Protein AF-0000000087524170 (afdb_homodimer)

Radius of gyration: 38.23 Å; Cα contacts (8 Å, |Δi|>4): 2692; chains: 2; bounding box: 137×112×90 Å

Organism: NCBI:txid634155

Nearest PDB structures (foldseek):
  5a31-assembly1_O  TM=5.588E-01  e=2.933E-04  Homo sapiens
  4ui9-assembly1_O  TM=5.362E-01  e=3.059E-04  Homo sapiens
  7ep7-assembly1_A  TM=3.717E-01  e=2.288E-03  Mus musculus
  6mfv-assembly4_D  TM=3.508E-01  e=1.076E-03  Pyrococcus horikoshii OT3
  4i9e-assembly1_B  TM=5.202E-01  e=1.279E-01  Bacillus subtilis subsp. subtilis str. 168

Solvent-accessible surface area (backbone atoms only — not comparable to full-atom values): 87896 Å² total; per-residue (Å²): 103,69,63,63,76,35,24,37,34,44,84,60,32,36,40,28,51,63,77,69,43,39,24,51,77,86,38,77,48,93,65,56,67,66,48,42,44,44,46,46,53,37,59,74,40,37,90,43,75,38,40,52,66,54,50,40,35,70,60,60,35,95,55,91,68,60,71,58,57,58,49,47,40,49,49,50,48,43,62,72,52,43,79,80,61,90,74,43,52,65,40,79,41,86,98,50,30,41,26,36,71,56,72,71,46,79,48,64,82,78,73,71,80,59,84,62,79,84,71,83,82,80,80,84,77,82,79,83,88,85,78,87,86,76,82,74,89,88,78,88,81,90,81,91,86,88,90,84,87,91,81,89,88,84,80,86,86,84,71,76,92,79,67,64,83,76,64,47,57,68,34,26,69,54,42,58,52,45,56,54,29,63,74,47,54,52,72,61,90,57,83,36,72,87,67,82,82,84,54,84,47,47,62,38,78,52,66,30,34,35,46,35,68,27,47,53,59,91,48,87,90,34,58,43,45,21,46,14,48,24,51,48,35,43,49,45,29,36,62,21,66,44,49,53,40,52,61,69,54,38,50,34,47,62,44,23,54,62,58,90,74,62,39,58,41,49,52,22,46,61,37,16,23,27,37,28,47,35,38,43,46,79,55,96,81,27,24,38,23,39,40,32,37,29,61,62,94,40,67,80,42,80,36,69,25,68,28,77,41,62,62,59,7,39,50,50,17,27,38,50,41,27,45,75,71,76,33,56,54,52,80,78,72,87,66,51,70,66,57,50,46,50,53,26,40,36,50,20,22,53,77,67,64,34,50,68,58,27,49,50,54,53,66,67,41,54,75,77,57,43,65,35,67,70,50,42,48,48,53,20,48,45,28,44,73,67,66,37,48,71,60,15,44,53,40,36,54,54,49,55,70,70,50,49,76,76,86,33,39,67,61,42,51,52,44,51,54,51,41,29,52,46,31,45,59,72,70,34,61,67,62,21,50,52,52,41,54,54,47,58,72,70,49,45,67,86,81,34,26,62,62,43,14,50,40,25,36,50,51,10,39,53,27,31,44,67,48,38,54,69,59,13,50,52,26,38,28,51,13,48,51,32,31,69,49,62,46,37,52,61,60,42,17,51,49,28,35,42,50,10,28,50,25,38,52,67,66,35,58,71,60,12,52,56,26,32,52,51,13,38,43,40,18,55,74,32,53,34,60,38,57,32,37,39,38,43,25,41,48,25,22,47,26,28,27,55,39,31,42,64,60,16,51,56,37,45,55,68,58,48,77,83,72,49,44,19,69,50,26,44,50,45,31,47,51,38,43,27,51,47,29,48,66,50,17,40,51,69,64,19,50,52,40,46,51,53,47,42,67,72,18,59,91,36,80,84,26,50,68,54,36,18,50,43,37,42,52,51,33,53,48,37,60,55,70,63,55,54,36,66,61,42,30,55,37,16,50,49,16,30,60,52,26,62,81,40,38,34,34,46,57,44,29,38,49,24,48,36,50,27,30,53,18,31,45,55,63,64,40,57,67,59,20,49,53,49,28,52,52,41,38,58,54,23,69,70,44,94,42,69,65,32,37,45,44,29,36,28,41,38,28,52,50,24,55,76,70,65,35,61,66,59,30,52,50,38,52,55,53,46,54,73,65,59,50,92,54,51,48,52,37,51,55,46,52,46,48,65,42,47,57,79,66,75,80,84,43,91,59,38,64,60,50,53,39,50,52,50,53,66,38,49,83,29,32,77,56,23,34,39,37,11,49,48,48,36,54,47,27,73,73,70,34,51,72,81,33,38,63,33,35,45,50,50,24,58,70,39,25,57,74,34,72,76,36,68,89,70,55,76,78,77,80,73,67,79,79,80,83,76,80,85,75,74,89,118,103,73,66,64,72,34,24,36,35,44,84,59,32,36,40,28,52,63,78,69,44,39,25,51,78,85,39,78,48,92,65,57,68,67,47,43,44,44,47,47,52,38,59,75,39,37,89,45,76,38,40,50,67,54,50,40,36,71,58,61,35,95,54,88,68,59,71,57,56,56,50,48,40,48,50,50,47,42,62,71,52,43,77,82,61,89,73,44,51,65,41,78,42,86,98,48,28,40,27,38,72,57,72,72,46,80,46,63,79,80,71,70,81,60,84,64,80,87,74,83,87,80,82,91,80,85,89,79,84,78,77,90,81,85,87,78,85,86,73,87,64,93,74,86,89,84,89,88,91,87,86,87,82,85,78,81,82,68,82,70,85,78,66,70,76,76,64,50,55,66,33,25,68,54,40,61,50,46,56,54,29,64,73,48,54,50,72,62,88,58,82,34,72,84,70,81,82,85,51,87,47,46,63,38,79,54,66,31,34,34,47,35,67,27,49,52,60,91,47,87,89,33,58,43,44,20,46,14,48,23,51,48,35,43,50,45,29,37,61,21,67,43,50,53,41,50,60,69,53,38,50,34,48,63,43,22,53,62,57,91,75,63,40,61,41,50,52,21,48,61,37,16,23,27,37,29,48,35,38,42,47,79,56,97,81,27,22,39,21,37,39,31,39,28,62,63,94,40,69,80,42,78,35,68,25,66,27,77,42,62,62,60,6,41,51,50,17,28,39,50,43,27,45,73,71,76,33,56,54,54,79,78,72,87,66,54,70,67,57,51,46,51,52,26,41,36,51,20,22,53,76,68,64,34,51,68,58,25,48,50,54,54,66,68,42,54,74,77,56,43,65,34,67,70,49,43,48,48,52,21,46,44,28,44,74,66,65,37,50,70,58,15,45,53,40,35,54,54,49,55,71,71,50,48,74,77,87,33,39,67,61,44,50,52,44,51,53,52,41,29,52,45,32,45,58,72,69,33,61,67,63,22,49,53,51,42,54,54,48,56,70,69,48,46,69,86,79,33,27,62,62,43,15,50,41,27,37,50,51,10,40,51,27,30,44,70,47,37,53,70,60,12,50,53,27,38,29,52,14,48,50,33,33,70,50,63,46,36,53,62,60,43,19,50,47,28,35,40,50,10,27,49,24,37,54,68,65,34,57,72,60,14,51,57,27,32,52,51,14,37,42,39,19,57,74,31,53,36,61,36,57,34,37,40,39,42,26,42,48,26,22,48,25,26,27,56,38,32,43,64,60,17,50,57,36,44,54,67,57,50,77,81,74,49,43,18,71,50,24,44,50,46,31,47,52,38,40,28,53,47,28,49,67,50,17,40,51,69,64,18,51,54,39,45,50,52,48,42,69,72,17,57,90,37,81,83,26,52,68,55,35,18,50,43,36,42,50,51,34,54,50,36,54,53,70,63,54,54,36,67,61,42,29,56,37,17,51,49,17,31,59,53,26,61,80,41,39,34,33,46,56,45,30,37,49,25,48,35,51,25,30,53,18,31,45,48,62,66,40,56,67,59,20,48,52,50,28,51,52,42,39,58,54,24,68,71,44,95,42,71,63,33,38,45,42,29,36,29,41,38,28,51,50,23,54,76,69,65,36,61,64,58,30,51,50,39,52,54,54,45,52,72,66,58,52,91,57,50,49,51,37,51,54,47,52,46,48,63,42,47,59,79,66,74,80,83,43,91,59,40,63,61,50,52,38,51,52,49,51,64,38,50,81,28,31,77,56,25,34,42,37,10,48,47,47,36,54,47,27,73,74,69,34,50,71,80,32,37,64,34,35,45,50,50,23,58,69,38,26,56,73,33,73,76,50,74,89,71,55,76,78,74,80,73,65,78,77,80,79,68,72,90,64,57,95,112

Sequence (1652 aa):
MLVDGRAWRSGPWLVDAAARALYRNGEEVPVPPKALSCLIYLVAHHHRALGRDELINAVWGHAHLSDGVLAQTIFQLRGLLAGGVSDGPIRSIRGFGYRWITPVEVCSEAERVLSPPPSGTTAEGPATGPSAAVAEPANARHTGAVADAPAGVPQAPARRLAGATFALGAAALFVLMALASWLLQDQPAHRVIPGTAASDAVVTDGRALLVLPVVAPDGADTTWMRLGLMDLVAARLRAAGATTVPVETALLLDRSGSGEGDRYARWSAATGARVVVTRISHANGVWVVHVEALQGDDADVRVMAESADAVAAAREAADRLALALDHVPAPVPGESTQVLALLQQVDAALLERDLERATRLIAAAAPEVREHPRLRMADAMVAFHGMKLDHARSRFESLVETLDPELDRRLSAQALTTLASVNALLGRPEETRRLLEGLATRLDAAVDTDLLGIVQMNLGLLAQERGDLAEADLHLARARQLLEGVGDLQRQSVLASNLGVHALRSERLAEAGSELDRALAGFEALADRSGRLHVLASKLELELARLDVSAATASAARLQPDGSESLLARTYARTAQAMALLEQGRLREAAAAIDTLHAASAGQPGLTAYEAVEALLRLRWLVATGASAGQRAVQAERARQLLAPHRNLRAFQAEAWHLLVKATLESGDAAVAKDVSGAFLDWAEAVELRGVRLRALMANVAVARQAGDHDAVARDIALAWTLLDDAASPWHWLVVAEGMLPLPASRPDHESQLLRLAQRLAPSASHHFGAACARVRLLDELGPDSARPAAVARARALAGERALPADLVPASRLGPARSGEMASADMLVDGRAWRSGPWLVDAAARALYRNGEEVPVPPKALSCLIYLVAHHHRALGRDELINAVWGHAHLSDGVLAQTIFQLRGLLAGGVSDGPIRSIRGFGYRWITPVEVCSEAERVLSPPPSGTTAEGPATGPSAAVAEPANARHTGAVADAPAGVPQAPARRLAGATFALGAAALFVLMALASWLLQDQPAHRVIPGTAASDAVVTDGRALLVLPVVAPDGADTTWMRLGLMDLVAARLRAAGATTVPVETALLLDRSGSGEGDRYARWSAATGARVVVTRISHANGVWVVHVEALQGDDADVRVMAESADAVAAAREAADRLALALDHVPAPVPGESTQVLALLQQVDAALLERDLERATRLIAAAAPEVREHPRLRMADAMVAFHGMKLDHARSRFESLVETLDPELDRRLSAQALTTLASVNALLGRPEETRRLLEGLATRLDAAVDTDLLGIVQMNLGLLAQERGDLAEADLHLARARQLLEGVGDLQRQSVLASNLGVHALRSERLAEAGSELDRALAGFEALADRSGRLHVLASKLELELARLDVSAATASAARLQPDGSESLLARTYARTAQAMALLEQGRLREAAAAIDTLHAASAGQPGLTAYEAVEALLRLRWLVATGASAGQRAVQAERARQLLAPHRNLRAFQAEAWHLLVKATLESGDAAVAKDVSGAFLDWAEAVELRGVRLRALMANVAVARQAGDHDAVARDIALAWTLLDDAASPWHWLVVAEGMLPLPASRPDHESQLLRLAQRLAPSASHHFGAACARVRLLDELGPDSARPAAVARARALAGERALPADLVPASRLGPARSGEMASAD

pLDDT: mean 76.8, std 23.34, range [13.77, 98.06]

InterPro domains:
  IPR001867 OmpR/PhoB-type DNA-binding domain [PF00486] (26-99)
  IPR001867 OmpR/PhoB-type DNA-binding domain [PS51755] (5-102)
  IPR001867 OmpR/PhoB-type DNA-binding domain [SM00862] (26-100)
  IPR001867 OmpR/PhoB-type DNA-binding domain [cd00383] (13-100)
  IPR011990 Tetratricopeptide-like helical domain superfamily [G3DSA:1.25.40.10] (356-544)
  IPR011990 Tetratricopeptide-like helical domain superfamily [SSF48452] (411-590)
  IPR016032 Signal transduction response regulator, C-terminal effector [SSF46894] (4-102)
  IPR036388 Winged helix-like DNA-binding domain superfamily [G3DSA:1.10.10.10] (5-109)

Structure (mmCIF, N/CA/C/O backbone):
data_AF-0000000087524170-model_v1
#
loop_
_entity.id
_entity.type
_entity.pdbx_description
1 polymer 'DNA-binding winged helix-turn-helix (WHTH) protein'
#
loop_
_atom_site.group_PDB
_atom_site.id
_atom_site.type_symbol
_atom_site.label_atom_id
_atom_site.label_alt_id
_atom_site.label_comp_id
_atom_site.label_asym_id
_atom_site.label_entity_id
_atom_site.label_seq_id
_atom_site.pdbx_PDB_ins_code
_atom_site.Cartn_x
_atom_site.Cartn_y
_atom_site.Cartn_z
_atom_site.occupancy
_atom_site.B_iso_or_equiv
_atom_site.auth_seq_id
_atom_site.auth_comp_id
_atom_site.auth_asym_id
_atom_site.auth_atom_id
_atom_site.pdbx_PDB_model_num
ATOM 1 N N . MET A 1 1 ? 16.891 15.336 -10.094 1 27.58 1 MET A N 1
ATOM 2 C CA . MET A 1 1 ? 18.234 15.312 -10.633 1 27.58 1 MET A CA 1
ATOM 3 C C . MET A 1 1 ? 18.969 16.625 -10.336 1 27.58 1 MET A C 1
ATOM 5 O O . MET A 1 1 ? 18.562 17.672 -10.82 1 27.58 1 MET A O 1
ATOM 9 N N . LEU A 1 2 ? 19.375 16.656 -9.242 1 30.44 2 LEU A N 1
ATOM 10 C CA . LEU A 1 2 ? 20 17.891 -8.797 1 30.44 2 LEU A CA 1
ATOM 11 C C . LEU A 1 2 ? 21.172 18.266 -9.703 1 30.44 2 LEU A C 1
ATOM 13 O O . LEU A 1 2 ? 22.25 17.672 -9.609 1 30.44 2 LEU A O 1
ATOM 17 N N . VAL A 1 3 ? 20.984 18.484 -10.906 1 38.81 3 VAL A N 1
ATOM 18 C CA . VAL A 1 3 ? 22.109 19.109 -11.625 1 38.81 3 VAL A CA 1
ATOM 19 C C . VAL A 1 3 ? 22.469 20.438 -10.961 1 38.81 3 VAL A C 1
ATOM 21 O O . VAL A 1 3 ? 21.625 21.312 -10.812 1 38.81 3 VAL A O 1
ATOM 24 N N . ASP A 1 4 ? 23.281 20.375 -9.969 1 42.16 4 ASP A N 1
ATOM 25 C CA . ASP A 1 4 ? 24.016 21.5 -9.398 1 42.16 4 ASP A CA 1
ATOM 26 C C . ASP A 1 4 ? 24.5 22.453 -10.492 1 42.16 4 ASP A C 1
ATOM 28 O O . ASP A 1 4 ? 25.078 22.031 -11.484 1 42.16 4 ASP A O 1
ATOM 32 N N . GLY A 1 5 ? 24.188 23.953 -10.273 1 51.88 5 GLY A N 1
ATOM 33 C CA . GLY A 1 5 ? 24.609 25.203 -10.867 1 51.88 5 GLY A CA 1
ATOM 34 C C . GLY A 1 5 ? 25.734 25.031 -11.875 1 51.88 5 GLY A C 1
ATOM 35 O O . GLY A 1 5 ? 26.516 25.953 -12.109 1 51.88 5 GLY A O 1
ATOM 36 N N . ARG A 1 6 ? 25.875 23.922 -12.344 1 61.53 6 ARG A N 1
ATOM 37 C CA . ARG A 1 6 ? 27.016 23.688 -13.227 1 61.53 6 ARG A CA 1
ATOM 38 C C . ARG A 1 6 ? 26.656 24 -14.672 1 61.53 6 ARG A C 1
ATOM 40 O O . ARG A 1 6 ? 25.5 23.922 -15.07 1 61.53 6 ARG A O 1
ATOM 47 N N . ALA A 1 7 ? 27.484 24.469 -15.156 1 73.31 7 ALA A N 1
ATOM 48 C CA . ALA A 1 7 ? 27.484 24.625 -16.609 1 73.31 7 ALA A CA 1
ATOM 49 C C . ALA A 1 7 ? 28.516 23.719 -17.25 1 73.31 7 ALA A C 1
ATOM 51 O O . ALA A 1 7 ? 29.594 23.484 -16.688 1 73.31 7 ALA A O 1
ATOM 52 N N . TRP A 1 8 ? 28.156 23.047 -18.266 1 79.69 8 TRP A N 1
ATOM 53 C CA . TRP A 1 8 ? 29.031 22.156 -19 1 79.69 8 TRP A CA 1
ATOM 54 C C . TRP A 1 8 ? 29.344 22.703 -20.391 1 79.69 8 TRP A C 1
ATOM 56 O O . TRP A 1 8 ? 28.438 23.172 -21.094 1 79.69 8 TRP A O 1
ATOM 66 N N . ARG A 1 9 ? 30.516 22.781 -20.625 1 79.19 9 ARG A N 1
ATOM 67 C CA . ARG A 1 9 ? 30.953 23.203 -21.953 1 79.19 9 ARG A CA 1
ATOM 68 C C . ARG A 1 9 ? 31.438 22.016 -22.766 1 79.19 9 ARG A C 1
ATOM 70 O O . ARG A 1 9 ? 32.156 21.156 -22.266 1 79.19 9 ARG A O 1
ATOM 77 N N . SER A 1 10 ? 30.922 21.812 -23.906 1 79.75 10 SER A N 1
ATOM 78 C CA . SER A 1 10 ? 31.375 20.828 -24.875 1 79.75 10 SER A CA 1
ATOM 79 C C . SER A 1 10 ? 31.5 21.422 -26.266 1 79.75 10 SER A C 1
ATOM 81 O O . SER A 1 10 ? 30.5 21.594 -26.969 1 79.75 10 SER A O 1
ATOM 83 N N . GLY A 1 11 ? 32.781 21.812 -26.656 1 78.44 11 GLY A N 1
ATOM 84 C CA . GLY A 1 11 ? 33 22.516 -27.906 1 78.44 11 GLY A CA 1
ATOM 85 C C . GLY A 1 11 ? 32.375 23.906 -27.922 1 78.44 11 GLY A C 1
ATOM 86 O O . GLY A 1 11 ? 32.594 24.703 -27 1 78.44 11 GLY A O 1
ATOM 87 N N . PRO A 1 12 ? 31.625 24.125 -28.922 1 78.56 12 PRO A N 1
ATOM 88 C CA . PRO A 1 12 ? 31 25.453 -29.016 1 78.56 12 PRO A CA 1
ATOM 89 C C . PRO A 1 12 ? 29.75 25.562 -28.141 1 78.56 12 PRO A C 1
ATOM 91 O O . PRO A 1 12 ? 29.125 26.625 -28.094 1 78.56 12 PRO A O 1
ATOM 94 N N . TRP A 1 13 ? 29.5 24.438 -27.469 1 79.56 13 TRP A N 1
ATOM 95 C CA . TRP A 1 13 ? 28.234 24.406 -26.734 1 79.56 13 TRP A CA 1
ATOM 96 C C . TRP A 1 13 ? 28.453 24.594 -25.234 1 79.56 13 TRP A C 1
ATOM 98 O O . TRP A 1 13 ? 29.438 24.094 -24.688 1 79.56 13 TRP A O 1
ATOM 108 N N . LEU A 1 14 ? 27.656 25.406 -24.609 1 80.38 14 LEU A N 1
ATOM 109 C CA . LEU A 1 14 ? 27.594 25.562 -23.156 1 80.38 14 LEU A CA 1
ATOM 110 C C . LEU A 1 14 ? 26.188 25.234 -22.656 1 80.38 14 LEU A C 1
ATOM 112 O O . LEU A 1 14 ? 25.203 25.828 -23.094 1 80.38 14 LEU A O 1
ATOM 116 N N . VAL A 1 15 ? 26.141 24.234 -21.797 1 78.62 15 VAL A N 1
ATOM 117 C CA . VAL A 1 15 ? 24.875 23.844 -21.172 1 78.62 15 VAL A CA 1
ATOM 118 C C . VAL A 1 15 ? 24.844 24.344 -19.719 1 78.62 15 VAL A C 1
ATOM 120 O O . VAL A 1 15 ? 25.656 23.906 -18.891 1 78.62 15 VAL A O 1
ATOM 123 N N . ASP A 1 16 ? 24.016 25.25 -19.469 1 72.69 16 ASP A N 1
ATOM 124 C CA . ASP A 1 16 ? 23.844 25.781 -18.125 1 72.69 16 ASP A CA 1
ATOM 125 C C . ASP A 1 16 ? 22.641 25.141 -17.438 1 72.69 16 ASP A C 1
ATOM 127 O O . ASP A 1 16 ? 21.484 25.469 -17.75 1 72.69 16 ASP A O 1
ATOM 131 N N . ALA A 1 17 ? 22.984 24.328 -16.5 1 73.31 17 ALA A N 1
ATOM 132 C CA . ALA A 1 17 ? 21.922 23.562 -15.836 1 73.31 17 ALA A CA 1
ATOM 133 C C . ALA A 1 17 ? 21.125 24.453 -14.891 1 73.31 17 ALA A C 1
ATOM 135 O O . ALA A 1 17 ? 19.922 24.234 -14.695 1 73.31 17 ALA A O 1
ATOM 136 N N . ALA A 1 18 ? 21.719 25.422 -14.359 1 66.25 18 ALA A N 1
ATOM 137 C CA . ALA A 1 18 ? 21.062 26.344 -13.43 1 66.25 18 ALA A CA 1
ATOM 138 C C . ALA A 1 18 ? 20.125 27.297 -14.172 1 66.25 18 ALA A C 1
ATOM 140 O O . ALA A 1 18 ? 18.984 27.516 -13.75 1 66.25 18 ALA A O 1
ATOM 141 N N . ALA A 1 19 ? 20.609 27.828 -15.32 1 65 19 ALA A N 1
ATOM 142 C CA . ALA A 1 19 ? 19.844 28.75 -16.141 1 65 19 ALA A CA 1
ATOM 143 C C . ALA A 1 19 ? 18.922 27.984 -17.094 1 65 19 ALA A C 1
ATOM 145 O O . ALA A 1 19 ? 18.094 28.594 -17.781 1 65 19 ALA A O 1
ATOM 146 N N . ARG A 1 20 ? 19.078 26.625 -17.203 1 68.94 20 ARG A N 1
ATOM 147 C CA . ARG A 1 20 ? 18.406 25.75 -18.156 1 68.94 20 ARG A CA 1
ATOM 148 C C . ARG A 1 20 ? 18.422 26.328 -19.562 1 68.94 20 ARG A C 1
ATOM 150 O O . ARG A 1 20 ? 17.391 26.438 -20.219 1 68.94 20 ARG A O 1
ATOM 157 N N . ALA A 1 21 ? 19.578 26.609 -19.984 1 78.19 21 ALA A N 1
ATOM 158 C CA . ALA A 1 21 ? 19.797 27.219 -21.297 1 78.19 21 ALA A CA 1
ATOM 159 C C . ALA A 1 21 ? 20.969 26.547 -22.016 1 78.19 21 ALA A C 1
ATOM 161 O O . ALA A 1 21 ? 21.891 26.031 -21.375 1 78.19 21 ALA A O 1
ATOM 162 N N . LEU A 1 22 ? 20.844 26.578 -23.25 1 80.62 22 LEU A N 1
ATOM 163 C CA . LEU A 1 22 ? 21.891 26.109 -24.156 1 80.62 22 LEU A CA 1
ATOM 164 C C . LEU A 1 22 ? 22.469 27.25 -24.969 1 80.62 22 LEU A C 1
ATOM 166 O O . LEU A 1 22 ? 21.719 28.062 -25.531 1 80.62 22 LEU A O 1
ATOM 170 N N . TYR A 1 23 ? 23.734 27.359 -24.938 1 78.75 23 TYR A N 1
ATOM 171 C CA . TYR A 1 23 ? 24.422 28.406 -25.688 1 78.75 23 TYR A CA 1
ATOM 172 C C . TYR A 1 23 ? 25.344 27.797 -26.75 1 78.75 23 TYR A C 1
ATOM 174 O O . TYR A 1 23 ? 25.984 26.766 -26.5 1 78.75 23 TYR A O 1
ATOM 182 N N . ARG A 1 24 ? 25.344 28.359 -27.922 1 78.88 24 ARG A N 1
ATOM 183 C CA . ARG A 1 24 ? 26.297 28.047 -28.984 1 78.88 24 ARG A CA 1
ATOM 184 C C . ARG A 1 24 ? 27.172 29.266 -29.297 1 78.88 24 ARG A C 1
ATOM 186 O O . ARG A 1 24 ? 26.672 30.297 -29.734 1 78.88 24 ARG A O 1
ATOM 193 N N . ASN A 1 25 ? 28.406 29.203 -29.016 1 76 25 ASN A N 1
ATOM 194 C CA . ASN A 1 25 ? 29.359 30.297 -29.219 1 76 25 ASN A CA 1
ATOM 195 C C . ASN A 1 25 ? 28.906 31.578 -28.531 1 76 25 ASN A C 1
ATOM 197 O O . ASN A 1 25 ? 28.984 32.656 -29.125 1 76 25 ASN A O 1
ATOM 201 N N . GLY A 1 26 ? 28.297 31.359 -27.266 1 71.94 26 GLY A N 1
ATOM 202 C CA . GLY A 1 26 ? 27.906 32.5 -26.453 1 71.94 26 GLY A CA 1
ATOM 203 C C . GLY A 1 26 ? 26.5 32.969 -26.719 1 71.94 26 GLY A C 1
ATOM 204 O O . GLY A 1 26 ? 25.969 33.812 -25.984 1 71.94 26 GLY A O 1
ATOM 205 N N . GLU A 1 27 ? 25.906 32.5 -27.781 1 76.88 27 GLU A N 1
ATOM 206 C CA . GLU A 1 27 ? 24.531 32.844 -28.109 1 76.88 27 GLU A CA 1
ATOM 207 C C . GLU A 1 27 ? 23.562 31.766 -27.656 1 76.88 27 GLU A C 1
ATOM 209 O O . GLU A 1 27 ? 23.812 30.578 -27.844 1 76.88 27 GLU A O 1
ATOM 214 N N . GLU A 1 28 ? 22.516 32.219 -27.094 1 76.38 28 GLU A N 1
ATOM 215 C CA . GLU A 1 28 ? 21.531 31.281 -26.578 1 76.38 28 GLU A CA 1
ATOM 216 C C . GLU A 1 28 ? 20.75 30.625 -27.703 1 76.38 28 GLU A C 1
ATOM 218 O O . GLU A 1 28 ? 20.281 31.297 -28.625 1 76.38 28 GLU A O 1
ATOM 223 N N . VAL A 1 29 ? 20.609 29.328 -27.734 1 79.81 29 VAL A N 1
ATOM 224 C CA . VAL A 1 29 ? 19.875 28.547 -28.719 1 79.81 29 VAL A CA 1
ATOM 225 C C . VAL A 1 29 ? 18.594 28 -28.094 1 79.81 29 VAL A C 1
ATOM 227 O O . VAL A 1 29 ? 18.641 27.344 -27.047 1 79.81 29 VAL A O 1
ATOM 230 N N . PRO A 1 30 ? 17.562 28.359 -28.625 1 78.25 30 PRO A N 1
ATOM 231 C CA . PRO A 1 30 ? 16.312 27.859 -28.062 1 78.25 30 PRO A CA 1
ATOM 232 C C . PRO A 1 30 ? 16.156 26.344 -28.203 1 78.25 30 PRO A C 1
ATOM 234 O O . PRO A 1 30 ? 16.359 25.797 -29.297 1 78.25 30 PRO A O 1
ATOM 237 N N . VAL A 1 31 ? 15.922 25.594 -27.078 1 77.88 31 VAL A N 1
ATOM 238 C CA . VAL A 1 31 ? 15.719 24.156 -27.016 1 77.88 31 VAL A CA 1
ATOM 239 C C . VAL A 1 31 ? 14.438 23.844 -26.25 1 77.88 31 VAL A C 1
ATOM 241 O O . VAL A 1 31 ? 14.156 24.453 -25.219 1 77.88 31 VAL A O 1
ATOM 244 N N . PRO A 1 32 ? 13.734 22.953 -26.75 1 76.62 32 PRO A N 1
ATOM 245 C CA . PRO A 1 32 ? 12.555 22.547 -25.984 1 76.62 32 PRO A CA 1
ATOM 246 C C . PRO A 1 32 ? 12.898 22.016 -24.594 1 76.62 32 PRO A C 1
ATOM 248 O O . PRO A 1 32 ? 13.914 21.328 -24.422 1 76.62 32 PRO A O 1
ATOM 251 N N . PRO A 1 33 ? 12.078 22.297 -23.641 1 74.12 33 PRO A N 1
ATOM 252 C CA . PRO A 1 33 ? 12.438 22.016 -22.25 1 74.12 33 PRO A CA 1
ATOM 253 C C . PRO A 1 33 ? 12.734 20.547 -22 1 74.12 33 PRO A C 1
ATOM 255 O O . PRO A 1 33 ? 13.688 20.219 -21.281 1 74.12 33 PRO A O 1
ATOM 258 N N . LYS A 1 34 ? 12.008 19.719 -22.609 1 75.31 34 LYS A N 1
ATOM 259 C CA . LYS A 1 34 ? 12.266 18.297 -22.375 1 75.31 34 LYS A CA 1
ATOM 260 C C . LYS A 1 34 ? 13.555 17.844 -23.062 1 75.31 34 LYS A C 1
ATOM 262 O O . LYS A 1 34 ? 14.305 17.047 -22.516 1 75.31 34 LYS A O 1
ATOM 267 N N . ALA A 1 35 ? 13.75 18.406 -24.141 1 79.25 35 ALA A N 1
ATOM 268 C CA . ALA A 1 35 ? 15.008 18.141 -24.844 1 79.25 35 ALA A CA 1
ATOM 269 C C . ALA A 1 35 ? 16.188 18.719 -24.078 1 79.25 35 ALA A C 1
ATOM 271 O O . ALA A 1 35 ? 17.25 18.078 -23.984 1 79.25 35 ALA A O 1
ATOM 272 N N . LEU A 1 36 ? 15.891 19.844 -23.547 1 78.62 36 LEU A N 1
ATOM 273 C CA . LEU A 1 36 ? 16.953 20.438 -22.734 1 78.62 36 LEU A CA 1
ATOM 274 C C . LEU A 1 36 ? 17.203 19.609 -21.484 1 78.62 36 LEU A C 1
ATOM 276 O O . LEU A 1 36 ? 18.359 19.375 -21.109 1 78.62 36 LEU A O 1
ATOM 280 N N . SER A 1 37 ? 16.203 19.156 -20.938 1 78.88 37 SER A N 1
ATOM 281 C CA . SER A 1 37 ? 16.359 18.297 -19.766 1 78.88 37 SER A CA 1
ATOM 282 C C . SER A 1 37 ? 17.094 17.016 -20.125 1 78.88 37 SER A C 1
ATOM 284 O O . SER A 1 37 ? 17.938 16.531 -19.359 1 78.88 37 SER A O 1
ATOM 286 N N . CYS A 1 38 ? 16.75 16.516 -21.188 1 81.12 38 CYS A N 1
ATOM 287 C CA . CYS A 1 38 ? 17.438 15.336 -21.688 1 81.12 38 CYS A CA 1
ATOM 288 C C . CYS A 1 38 ? 18.906 15.625 -21.953 1 81.12 38 CYS A C 1
ATOM 290 O O . CYS A 1 38 ? 19.781 14.828 -21.578 1 81.12 38 CYS A O 1
ATOM 292 N N . LEU A 1 39 ? 19.094 16.734 -22.469 1 82.38 39 LEU A N 1
ATOM 293 C CA . LEU A 1 39 ? 20.453 17.172 -22.766 1 82.38 39 LEU A CA 1
ATOM 294 C C . LEU A 1 39 ? 21.25 17.344 -21.469 1 82.38 39 LEU A C 1
ATOM 296 O O . LEU A 1 39 ? 22.391 16.859 -21.359 1 82.38 39 LEU A O 1
ATOM 300 N N . ILE A 1 40 ? 20.656 18 -20.609 1 78.62 40 ILE A N 1
ATOM 301 C CA . ILE A 1 40 ? 21.312 18.25 -19.344 1 78.62 40 ILE A CA 1
ATOM 302 C C . ILE A 1 40 ? 21.625 16.922 -18.656 1 78.62 40 ILE A C 1
ATOM 304 O O . ILE A 1 40 ? 22.719 16.719 -18.125 1 78.62 40 ILE A O 1
ATOM 308 N N . TYR A 1 41 ? 20.719 16.047 -18.719 1 79.38 41 TYR A N 1
ATOM 309 C CA . TYR A 1 41 ? 20.906 14.742 -18.094 1 79.38 41 TYR A CA 1
ATOM 310 C C . TYR A 1 41 ? 22.016 13.953 -18.797 1 79.38 41 TYR A C 1
ATOM 312 O O . TYR A 1 41 ? 22.844 13.312 -18.141 1 79.38 41 TYR A O 1
ATOM 320 N N . LEU A 1 42 ? 22.078 14.023 -20.062 1 80.75 42 LEU A N 1
ATOM 321 C CA . LEU A 1 42 ? 23.094 13.359 -20.859 1 80.75 42 LEU A CA 1
ATOM 322 C C . LEU A 1 42 ? 24.484 13.938 -20.562 1 80.75 42 LEU A C 1
ATOM 324 O O . LEU A 1 42 ? 25.438 13.188 -20.375 1 80.75 42 LEU A O 1
ATOM 328 N N . VAL A 1 43 ? 24.5 15.258 -20.422 1 79.12 43 VAL A N 1
ATOM 329 C CA . VAL A 1 43 ? 25.781 15.93 -20.219 1 79.12 43 VAL A CA 1
ATOM 330 C C . VAL A 1 43 ? 26.219 15.773 -18.766 1 79.12 43 VAL A C 1
ATOM 332 O O . VAL A 1 43 ? 27.406 15.555 -18.484 1 79.12 43 VAL A O 1
ATOM 335 N N . ALA A 1 44 ? 25.281 15.844 -17.938 1 75.81 44 ALA A N 1
ATOM 336 C CA . ALA A 1 44 ? 25.578 15.688 -16.516 1 75.81 44 ALA A CA 1
ATOM 337 C C . ALA A 1 44 ? 26.109 14.281 -16.203 1 75.81 44 ALA A C 1
ATOM 339 O O . ALA A 1 44 ? 26.875 14.094 -15.266 1 75.81 44 ALA A O 1
ATOM 340 N N . HIS A 1 45 ? 25.766 13.336 -17.016 1 73.75 45 HIS A N 1
ATOM 341 C CA . HIS A 1 45 ? 26.188 11.945 -16.844 1 73.75 45 HIS A CA 1
ATOM 342 C C . HIS A 1 45 ? 27.031 11.477 -18.031 1 73.75 45 HIS A C 1
ATOM 344 O O . HIS A 1 45 ? 26.938 10.32 -18.438 1 73.75 45 HIS A O 1
ATOM 350 N N . HIS A 1 46 ? 27.797 12.367 -18.453 1 74.81 46 HIS A N 1
ATOM 351 C CA . HIS A 1 46 ? 28.562 12.133 -19.656 1 74.81 46 HIS A CA 1
ATOM 352 C C . HIS A 1 46 ? 29.594 11.031 -19.438 1 74.81 46 HIS A C 1
ATOM 354 O O . HIS A 1 46 ? 30.172 10.523 -20.406 1 74.81 46 HIS A O 1
ATOM 360 N N . HIS A 1 47 ? 29.781 10.609 -18.297 1 69.81 47 HIS A N 1
ATOM 361 C CA . HIS A 1 47 ? 30.828 9.633 -17.984 1 69.81 47 HIS A CA 1
ATOM 362 C C . HIS A 1 47 ? 30.312 8.203 -18.141 1 69.81 47 HIS A C 1
ATOM 364 O O . HIS A 1 47 ? 31.062 7.246 -18 1 69.81 47 HIS A O 1
ATOM 370 N N . ARG A 1 48 ? 29 8.078 -18.391 1 74.25 48 ARG A N 1
ATOM 371 C CA . ARG A 1 48 ? 28.469 6.73 -18.531 1 74.25 48 ARG A CA 1
ATOM 372 C C . ARG A 1 48 ? 27.328 6.699 -19.562 1 74.25 48 ARG A C 1
ATOM 374 O O . ARG A 1 48 ? 26.766 7.742 -19.891 1 74.25 48 ARG A O 1
ATOM 381 N N . ALA A 1 49 ? 27.047 5.477 -19.984 1 76.62 49 ALA A N 1
ATOM 382 C CA . ALA A 1 49 ? 25.891 5.277 -20.844 1 76.62 49 ALA A CA 1
ATOM 383 C C . ALA A 1 49 ? 24.594 5.297 -20.031 1 76.62 49 ALA A C 1
ATOM 385 O O . ALA A 1 49 ? 24.562 4.801 -18.891 1 76.62 49 ALA A O 1
ATOM 386 N N . LEU A 1 50 ? 23.609 6.02 -20.562 1 76.06 50 LEU A N 1
ATOM 387 C CA . LEU A 1 50 ? 22.297 6.129 -19.906 1 76.06 50 LEU A CA 1
ATOM 388 C C . LEU A 1 50 ? 21.281 5.203 -20.562 1 76.06 50 LEU A C 1
ATOM 390 O O . LEU A 1 50 ? 21.125 5.227 -21.781 1 76.06 50 LEU A O 1
ATOM 394 N N . GLY A 1 51 ? 20.734 4.305 -19.688 1 74.81 51 GLY A N 1
ATOM 395 C CA . GLY A 1 51 ? 19.688 3.434 -20.203 1 74.81 51 GLY A CA 1
ATOM 396 C C . GLY A 1 51 ? 18.453 4.188 -20.625 1 74.81 51 GLY A C 1
ATOM 397 O O . GLY A 1 51 ? 18.188 5.293 -20.156 1 74.81 51 GLY A O 1
ATOM 398 N N . ARG A 1 52 ? 17.766 3.621 -21.578 1 73.81 52 ARG A N 1
ATOM 399 C CA . ARG A 1 52 ? 16.562 4.262 -22.094 1 73.81 52 ARG A CA 1
ATOM 400 C C . ARG A 1 52 ? 15.555 4.52 -20.984 1 73.81 52 ARG A C 1
ATOM 402 O O . ARG A 1 52 ? 15.016 5.625 -20.859 1 73.81 52 ARG A O 1
ATOM 409 N N . ASP A 1 53 ? 15.383 3.576 -20.156 1 67 53 ASP A N 1
ATOM 410 C CA . ASP A 1 53 ? 14.43 3.699 -19.062 1 67 53 ASP A CA 1
ATOM 411 C C . ASP A 1 53 ? 14.883 4.754 -18.047 1 67 53 ASP A C 1
ATOM 413 O O . ASP A 1 53 ? 14.062 5.516 -17.531 1 67 53 ASP A O 1
ATOM 417 N N . GLU A 1 54 ? 16.109 4.812 -17.859 1 68.81 54 GLU A N 1
ATOM 418 C CA . GLU A 1 54 ? 16.703 5.812 -16.969 1 68.81 54 GLU A CA 1
ATOM 419 C C . GLU A 1 54 ? 16.469 7.223 -17.516 1 68.81 54 GLU A C 1
ATOM 421 O O . GLU A 1 54 ? 16.062 8.117 -16.766 1 68.81 54 GLU A O 1
ATOM 426 N N . LEU A 1 55 ? 16.672 7.316 -18.688 1 73.19 55 LEU A N 1
ATOM 427 C CA . LEU A 1 55 ? 16.547 8.625 -19.312 1 73.19 55 LEU A CA 1
ATOM 428 C C . LEU A 1 55 ? 15.078 9.062 -19.328 1 73.19 55 LEU A C 1
ATOM 430 O O . LEU A 1 55 ? 14.773 10.219 -19.031 1 73.19 55 LEU A O 1
ATOM 434 N N . ILE A 1 56 ? 14.289 8.156 -19.531 1 72.19 56 ILE A N 1
ATOM 435 C CA . ILE A 1 56 ? 12.859 8.438 -19.578 1 72.19 56 ILE A CA 1
ATOM 436 C C . ILE A 1 56 ? 12.359 8.797 -18.172 1 72.19 56 ILE A C 1
ATOM 438 O O . ILE A 1 56 ? 11.625 9.773 -18 1 72.19 56 ILE A O 1
ATOM 442 N N . ASN A 1 57 ? 12.742 8.016 -17.266 1 66.94 57 ASN A N 1
ATOM 443 C CA . ASN A 1 57 ? 12.352 8.281 -15.875 1 66.94 57 ASN A CA 1
ATOM 444 C C . ASN A 1 57 ? 12.93 9.594 -15.367 1 66.94 57 ASN A C 1
ATOM 446 O O . ASN A 1 57 ? 12.25 10.344 -14.672 1 66.94 57 ASN A O 1
ATOM 450 N N . ALA A 1 58 ? 14.078 9.859 -15.781 1 68 58 ALA A N 1
ATOM 451 C CA . ALA A 1 58 ? 14.789 11.047 -15.312 1 68 58 ALA A CA 1
ATOM 452 C C . ALA A 1 58 ? 14.18 12.312 -15.898 1 68 58 ALA A C 1
ATOM 454 O O . ALA A 1 58 ? 14.094 13.344 -15.227 1 68 58 ALA A O 1
ATOM 455 N N . VAL A 1 59 ? 13.82 12.219 -17.062 1 71.25 59 VAL A N 1
ATOM 456 C CA . VAL A 1 59 ? 13.422 13.414 -17.797 1 71.25 59 VAL A CA 1
ATOM 457 C C . VAL A 1 59 ? 11.906 13.539 -17.797 1 71.25 59 VAL A C 1
ATOM 459 O O . VAL A 1 59 ? 11.367 14.641 -17.688 1 71.25 59 VAL A O 1
ATOM 462 N N . TRP A 1 60 ? 11.297 12.359 -17.812 1 65.06 60 TRP A N 1
ATOM 463 C CA . TRP A 1 60 ? 9.844 12.406 -17.953 1 65.06 60 TRP A CA 1
ATOM 464 C C . TRP A 1 60 ? 9.156 11.805 -16.734 1 65.06 60 TRP A C 1
ATOM 466 O O . TRP A 1 60 ? 7.93 11.867 -16.609 1 65.06 60 TRP A O 1
ATOM 476 N N . GLY A 1 61 ? 9.969 11.328 -15.711 1 52.31 61 GLY A N 1
ATOM 477 C CA . GLY A 1 61 ? 9.43 10.695 -14.516 1 52.31 61 GLY A CA 1
ATOM 478 C C . GLY A 1 61 ? 8.852 9.32 -14.781 1 52.31 61 GLY A C 1
ATOM 479 O O . GLY A 1 61 ? 9.352 8.586 -15.641 1 52.31 61 GLY A O 1
ATOM 480 N N . HIS A 1 62 ? 7.883 8.781 -14 1 47.19 62 HIS A N 1
ATOM 481 C CA . HIS A 1 62 ? 7.309 7.453 -14.156 1 47.19 62 HIS A CA 1
ATOM 482 C C . HIS A 1 62 ? 6.359 7.395 -15.344 1 47.19 62 HIS A C 1
ATOM 484 O O . HIS A 1 62 ? 5.406 6.613 -15.344 1 47.19 62 HIS A O 1
ATOM 490 N N . ALA A 1 63 ? 6.703 8.125 -16.406 1 43.75 63 ALA A N 1
ATOM 491 C CA . ALA A 1 63 ? 5.82 8.133 -17.562 1 43.75 63 ALA A CA 1
ATOM 492 C C . ALA A 1 63 ? 6.105 6.953 -18.484 1 43.75 63 ALA A C 1
ATOM 494 O O . ALA A 1 63 ? 7.262 6.559 -18.672 1 43.75 63 ALA A O 1
ATOM 495 N N . HIS A 1 64 ? 5.258 6.129 -18.719 1 43.31 64 HIS A N 1
ATOM 496 C CA . HIS A 1 64 ? 5.391 5.102 -19.75 1 43.31 64 HIS A CA 1
ATOM 497 C C . HIS A 1 64 ? 5.488 5.719 -21.141 1 43.31 64 HIS A C 1
ATOM 499 O O . HIS A 1 64 ? 4.469 6.039 -21.75 1 43.31 64 HIS A O 1
ATOM 505 N N . LEU A 1 65 ? 6.633 6.352 -21.531 1 49.19 65 LEU A N 1
ATOM 506 C CA . LEU A 1 65 ? 6.875 6.91 -22.859 1 49.19 65 LEU A CA 1
ATOM 507 C C . LEU A 1 65 ? 7.309 5.824 -23.828 1 49.19 65 LEU A C 1
ATOM 509 O O . LEU A 1 65 ? 7.953 4.852 -23.438 1 49.19 65 LEU A O 1
ATOM 513 N N . SER A 1 66 ? 6.719 5.859 -24.984 1 50.47 66 SER A N 1
ATOM 514 C CA . SER A 1 66 ? 7.199 4.98 -26.047 1 50.47 66 SER A CA 1
ATOM 515 C C . SER A 1 66 ? 8.656 5.273 -26.391 1 50.47 66 SER A C 1
ATOM 517 O O . SER A 1 66 ? 9.125 6.398 -26.203 1 50.47 66 SER A O 1
ATOM 519 N N . ASP A 1 67 ? 9.367 4.316 -26.672 1 58.84 67 ASP A N 1
ATOM 520 C CA . ASP A 1 67 ? 10.742 4.418 -27.141 1 58.84 67 ASP A CA 1
ATOM 521 C C . ASP A 1 67 ? 10.867 5.441 -28.266 1 58.84 67 ASP A C 1
ATOM 523 O O . ASP A 1 67 ? 11.93 6.039 -28.453 1 58.84 67 ASP A O 1
ATOM 527 N N . GLY A 1 68 ? 9.883 5.75 -28.828 1 66.94 68 GLY A N 1
ATOM 528 C CA . GLY A 1 68 ? 9.891 6.68 -29.953 1 66.94 68 GLY A CA 1
ATOM 529 C C . GLY A 1 68 ? 10.094 8.125 -29.516 1 66.94 68 GLY A C 1
ATOM 530 O O . GLY A 1 68 ? 10.781 8.891 -30.203 1 66.94 68 GLY A O 1
ATOM 531 N N . VAL A 1 69 ? 9.602 8.445 -28.438 1 67.31 69 VAL A N 1
ATOM 532 C CA . VAL A 1 69 ? 9.703 9.828 -27.984 1 67.31 69 VAL A CA 1
ATOM 533 C C . VAL A 1 69 ? 11.148 10.133 -27.594 1 67.31 69 VAL A C 1
ATOM 535 O O . VAL A 1 69 ? 11.68 11.195 -27.922 1 67.31 69 VAL A O 1
ATOM 538 N N . LEU A 1 70 ? 11.688 9.266 -26.906 1 75.62 70 LEU A N 1
ATOM 539 C CA . LEU A 1 70 ? 13.094 9.453 -26.578 1 75.62 70 LEU A CA 1
ATOM 540 C C . LEU A 1 70 ? 13.953 9.469 -27.828 1 75.62 70 LEU A C 1
ATOM 542 O O . LEU A 1 70 ? 14.828 10.328 -27.984 1 75.62 70 LEU A O 1
ATOM 546 N N . ALA A 1 71 ? 13.594 8.578 -28.656 1 76.62 71 ALA A N 1
ATOM 547 C CA . ALA A 1 71 ? 14.328 8.539 -29.922 1 76.62 71 ALA A CA 1
ATOM 548 C C . ALA A 1 71 ? 14.133 9.828 -30.719 1 76.62 71 ALA A C 1
ATOM 550 O O . ALA A 1 71 ? 15.086 10.352 -31.297 1 76.62 71 ALA A O 1
ATOM 551 N N . GLN A 1 72 ? 13.047 10.328 -30.688 1 77.31 72 GLN A N 1
ATOM 552 C CA . GLN A 1 72 ? 12.75 11.594 -31.359 1 77.31 72 GLN A CA 1
ATOM 553 C C . GLN A 1 72 ? 13.469 12.758 -30.672 1 77.31 72 GLN A C 1
ATOM 555 O O . GLN A 1 72 ? 14 13.641 -31.344 1 77.31 72 GLN A O 1
ATOM 560 N N . THR A 1 73 ? 13.453 12.742 -29.375 1 78.56 73 THR A N 1
ATOM 561 C CA . THR A 1 73 ? 14.156 13.781 -28.625 1 78.56 73 THR A CA 1
ATOM 562 C C . THR A 1 73 ? 15.656 13.727 -28.906 1 78.56 73 THR A C 1
ATOM 564 O O . THR A 1 73 ? 16.297 14.766 -29.094 1 78.56 73 THR A O 1
ATOM 567 N N . ILE A 1 74 ? 16.047 12.562 -28.953 1 79.44 74 ILE A N 1
ATOM 568 C CA . ILE A 1 74 ? 17.469 12.375 -29.234 1 79.44 74 ILE A CA 1
ATOM 569 C C . ILE A 1 74 ? 17.766 12.789 -30.672 1 79.44 74 ILE A C 1
ATOM 571 O O . ILE A 1 74 ? 18.797 13.422 -30.938 1 79.44 74 ILE A O 1
ATOM 575 N N . PHE A 1 75 ? 16.906 12.5 -31.547 1 78.56 75 PHE A N 1
ATOM 576 C CA . PHE A 1 75 ? 17.031 12.922 -32.938 1 78.56 75 PHE A CA 1
ATOM 577 C C . PHE A 1 75 ? 17.016 14.445 -33.031 1 78.56 75 PHE A C 1
ATOM 579 O O . PHE A 1 75 ? 17.844 15.031 -33.75 1 78.56 75 PHE A O 1
ATOM 586 N N . GLN A 1 76 ? 16.188 15.055 -32.344 1 78.88 76 GLN A N 1
ATOM 587 C CA . GLN A 1 76 ? 16.109 16.516 -32.281 1 78.88 76 GLN A CA 1
ATOM 588 C C . GLN A 1 76 ? 17.391 17.109 -31.703 1 78.88 76 GLN A C 1
ATOM 590 O O . GLN A 1 76 ? 17.891 18.109 -32.219 1 78.88 76 GLN A O 1
ATOM 595 N N . LEU A 1 77 ? 17.797 16.531 -30.688 1 80.56 77 LEU A N 1
ATOM 596 C CA . LEU A 1 77 ? 19.031 17 -30.062 1 80.56 77 LEU A CA 1
ATOM 597 C C . LEU A 1 77 ? 20.219 16.828 -31 1 80.56 77 LEU A C 1
ATOM 599 O O . LEU A 1 77 ? 21.062 17.719 -31.109 1 80.56 77 LEU A O 1
ATOM 603 N N . ARG A 1 78 ? 20.188 15.766 -31.609 1 79.88 78 ARG A N 1
ATOM 604 C CA . ARG A 1 78 ? 21.25 15.531 -32.594 1 79.88 78 ARG A CA 1
ATOM 605 C C . ARG A 1 78 ? 21.188 16.562 -33.719 1 79.88 78 ARG A C 1
ATOM 607 O O . ARG A 1 78 ? 22.234 17.062 -34.156 1 79.88 78 ARG A O 1
ATOM 614 N N . GLY A 1 79 ? 20.062 16.844 -34.156 1 79.94 79 GLY A N 1
ATOM 615 C CA . GLY A 1 79 ? 19.875 17.875 -35.156 1 79.94 79 GLY A CA 1
ATOM 616 C C . GLY A 1 79 ? 20.312 19.25 -34.688 1 79.94 79 GLY A C 1
ATOM 617 O O . GLY A 1 79 ? 20.938 20 -35.438 1 79.94 79 GLY A O 1
ATOM 618 N N . LEU A 1 80 ? 20.016 19.5 -33.5 1 76.94 80 LEU A N 1
ATOM 619 C CA . LEU A 1 80 ? 20.344 20.797 -32.906 1 76.94 80 LEU A CA 1
ATOM 620 C C . LEU A 1 80 ? 21.859 20.922 -32.688 1 76.94 80 LEU A C 1
ATOM 622 O O . LEU A 1 80 ? 22.422 22 -32.875 1 76.94 80 LEU A O 1
ATOM 626 N N . LEU A 1 81 ? 22.438 19.797 -32.406 1 75.69 81 LEU A N 1
ATOM 627 C CA . LEU A 1 81 ? 23.859 19.781 -32.031 1 75.69 81 LEU A CA 1
ATOM 628 C C . LEU A 1 81 ? 24.734 19.469 -33.219 1 75.69 81 LEU A C 1
ATOM 630 O O . LEU A 1 81 ? 25.969 19.422 -33.125 1 75.69 81 LEU A O 1
ATOM 634 N N . ALA A 1 82 ? 24.172 19.031 -34.312 1 68.94 82 ALA A N 1
ATOM 635 C CA . ALA A 1 82 ? 24.875 18.609 -35.531 1 68.94 82 ALA A CA 1
ATOM 636 C C . ALA A 1 82 ? 25.844 19.688 -36 1 68.94 82 ALA A C 1
ATOM 638 O O . ALA A 1 82 ? 26.609 19.469 -36.938 1 68.94 82 ALA A O 1
ATOM 639 N N . GLY A 1 83 ? 25.938 20.781 -35.375 1 52.47 83 GLY A N 1
ATOM 640 C CA . GLY A 1 83 ? 26.938 21.688 -35.906 1 52.47 83 GLY A CA 1
ATOM 641 C C . GLY A 1 83 ? 28.344 21.125 -35.781 1 52.47 83 GLY A C 1
ATOM 642 O O . GLY A 1 83 ? 28.812 20.797 -34.688 1 52.47 83 GLY A O 1
ATOM 643 N N . GLY A 1 84 ? 29.172 20.609 -37.125 1 42.81 84 GLY A N 1
ATOM 644 C CA . GLY A 1 84 ? 30.469 20.25 -37.688 1 42.81 84 GLY A CA 1
ATOM 645 C C . GLY A 1 84 ? 30.766 18.766 -37.562 1 42.81 84 GLY A C 1
ATOM 646 O O . GLY A 1 84 ? 31.297 18.156 -38.469 1 42.81 84 GLY A O 1
ATOM 647 N N . VAL A 1 85 ? 31.109 18.25 -36.281 1 44.88 85 VAL A N 1
ATOM 648 C CA . VAL A 1 85 ? 31.859 17 -36.219 1 44.88 85 VAL A CA 1
ATOM 649 C C . VAL A 1 85 ? 30.953 15.828 -36.594 1 44.88 85 VAL A C 1
ATOM 651 O O . VAL A 1 85 ? 29.75 15.852 -36.312 1 44.88 85 VAL A O 1
ATOM 654 N N . SER A 1 86 ? 31.188 14.969 -37.656 1 48.53 86 SER A N 1
ATOM 655 C CA . SER A 1 86 ? 30.562 13.82 -38.312 1 48.53 86 SER A CA 1
ATOM 656 C C . SER A 1 86 ? 29.766 12.984 -37.312 1 48.53 86 SER A C 1
ATOM 658 O O . SER A 1 86 ? 28.703 12.469 -37.656 1 48.53 86 SER A O 1
ATOM 660 N N . ASP A 1 87 ? 30.312 12.594 -36.25 1 57.12 87 ASP A N 1
ATOM 661 C CA . ASP A 1 87 ? 29.703 11.727 -35.25 1 57.12 87 ASP A CA 1
ATOM 662 C C . ASP A 1 87 ? 29.172 12.539 -34.062 1 57.12 87 ASP A C 1
ATOM 664 O O . ASP A 1 87 ? 29.938 13.25 -33.406 1 57.12 87 ASP A O 1
ATOM 668 N N . GLY A 1 88 ? 28.031 13.281 -34.062 1 65.81 88 GLY A N 1
ATOM 669 C CA . GLY A 1 88 ? 27.375 14.109 -33.062 1 65.81 88 GLY A CA 1
ATOM 670 C C . GLY A 1 88 ? 27.734 13.695 -31.641 1 65.81 88 GLY A C 1
ATOM 671 O O . GLY A 1 88 ? 28.344 12.641 -31.422 1 65.81 88 GLY A O 1
ATOM 672 N N . PRO A 1 89 ? 27.484 14.602 -30.625 1 75.5 89 PRO A N 1
ATOM 673 C CA . PRO A 1 89 ? 27.938 14.336 -29.25 1 75.5 89 PRO A CA 1
ATOM 674 C C . PRO A 1 89 ? 27.125 13.242 -28.578 1 75.5 89 PRO A C 1
ATOM 676 O O . PRO A 1 89 ? 27.5 12.758 -27.5 1 75.5 89 PRO A O 1
ATOM 679 N N . ILE A 1 90 ? 26.109 12.766 -29.25 1 80.56 90 ILE A N 1
ATOM 680 C CA . ILE A 1 90 ? 25.25 11.75 -28.641 1 80.56 90 ILE A CA 1
ATOM 681 C C . ILE A 1 90 ? 25.328 10.469 -29.469 1 80.56 90 ILE A C 1
ATOM 683 O O . ILE A 1 90 ? 24.953 10.453 -30.641 1 80.56 90 ILE A O 1
ATOM 687 N N . ARG A 1 91 ? 25.828 9.414 -28.922 1 79.25 91 ARG A N 1
ATOM 688 C CA . ARG A 1 91 ? 25.938 8.109 -29.562 1 79.25 91 ARG A CA 1
ATOM 689 C C . ARG A 1 91 ? 24.891 7.137 -29.031 1 79.25 91 ARG A C 1
ATOM 691 O O . ARG A 1 91 ? 24.656 7.078 -27.812 1 79.25 91 ARG A O 1
ATOM 698 N N . SER A 1 92 ? 24.328 6.52 -29.922 1 76.56 92 SER A N 1
ATOM 699 C CA . SER A 1 92 ? 23.406 5.449 -29.547 1 76.56 92 SER A CA 1
ATOM 700 C C . SER A 1 92 ? 24.172 4.168 -29.203 1 76.56 92 SER A C 1
ATOM 702 O O . SER A 1 92 ? 25.062 3.746 -29.953 1 76.56 92 SER A O 1
ATOM 704 N N . ILE A 1 93 ? 24.031 3.738 -28.016 1 68.81 93 ILE A N 1
ATOM 705 C CA . ILE A 1 93 ? 24.562 2.441 -27.625 1 68.81 93 ILE A CA 1
ATOM 706 C C . ILE A 1 93 ? 23.5 1.361 -27.828 1 68.81 93 ILE A C 1
ATOM 708 O O . ILE A 1 93 ? 22.469 1.367 -27.156 1 68.81 93 ILE A O 1
ATOM 712 N N . ARG A 1 94 ? 23.719 0.598 -28.75 1 64.62 94 ARG A N 1
ATOM 713 C CA . ARG A 1 94 ? 22.766 -0.415 -29.188 1 64.62 94 ARG A CA 1
ATOM 714 C C . ARG A 1 94 ? 22.328 -1.299 -28.031 1 64.62 94 ARG A C 1
ATOM 716 O O . ARG A 1 94 ? 23.156 -1.841 -27.297 1 64.62 94 ARG A O 1
ATOM 723 N N . GLY A 1 95 ? 20.984 -1.495 -27.734 1 61.31 95 GLY A N 1
ATOM 724 C CA . GLY A 1 95 ? 20.359 -2.34 -26.734 1 61.31 95 GLY A CA 1
ATOM 725 C C . GLY A 1 95 ? 20.406 -1.738 -25.344 1 61.31 95 GLY A C 1
ATOM 726 O O . GLY A 1 95 ? 19.984 -2.377 -24.375 1 61.31 95 GLY A O 1
ATOM 727 N N . PHE A 1 96 ? 20.922 -0.53 -25.203 1 66.69 96 PHE A N 1
ATOM 728 C CA . PHE A 1 96 ? 21.094 0.051 -23.875 1 66.69 96 PHE A CA 1
ATOM 729 C C . PHE A 1 96 ? 20.5 1.448 -23.812 1 66.69 96 PHE A C 1
ATOM 731 O O . PHE A 1 96 ? 19.609 1.712 -23 1 66.69 96 PHE A O 1
ATOM 738 N N . GLY A 1 97 ? 20.922 2.262 -24.531 1 78.12 97 GLY A N 1
ATOM 739 C CA . GLY A 1 97 ? 20.469 3.641 -24.469 1 78.12 97 GLY A CA 1
ATOM 740 C C . GLY A 1 97 ? 21.406 4.609 -25.172 1 78.12 97 GLY A C 1
ATOM 741 O O . GLY A 1 97 ? 21.812 4.371 -26.312 1 78.12 97 GLY A O 1
ATOM 742 N N . TYR A 1 98 ? 21.688 5.727 -24.469 1 81.06 98 TYR A N 1
ATOM 743 C CA . TYR A 1 98 ? 22.438 6.816 -25.078 1 81.06 98 TYR A CA 1
ATOM 744 C C . TYR A 1 98 ? 23.609 7.234 -24.203 1 81.06 98 TYR A C 1
ATOM 746 O O . TYR A 1 98 ? 23.562 7.078 -22.984 1 81.06 98 TYR A O 1
ATOM 754 N N . ARG A 1 99 ? 24.672 7.656 -24.938 1 80.56 99 ARG A N 1
ATOM 755 C CA . ARG A 1 99 ? 25.844 8.156 -24.234 1 80.56 99 ARG A CA 1
ATOM 756 C C . ARG A 1 99 ? 26.344 9.461 -24.875 1 80.56 99 ARG A C 1
ATOM 758 O O . ARG A 1 99 ? 26.375 9.586 -26.094 1 80.56 99 ARG A O 1
ATOM 765 N N . TRP A 1 100 ? 26.734 10.398 -24.031 1 79.44 100 TRP A N 1
ATOM 766 C CA . TRP A 1 100 ? 27.453 11.586 -24.484 1 79.44 100 TRP A CA 1
ATOM 767 C C . TRP A 1 100 ? 28.906 11.266 -24.766 1 79.44 100 TRP A C 1
ATOM 769 O O . TRP A 1 100 ? 29.609 10.703 -23.922 1 79.44 100 TRP A O 1
ATOM 779 N N . ILE A 1 101 ? 29.469 11.594 -25.984 1 76.06 101 ILE A N 1
ATOM 780 C CA . ILE A 1 101 ? 30.781 11.078 -26.375 1 76.06 101 ILE A CA 1
ATOM 781 C C . ILE A 1 101 ? 31.766 12.234 -26.484 1 76.06 101 ILE A C 1
ATOM 783 O O . ILE A 1 101 ? 32.969 12.016 -26.594 1 76.06 101 ILE A O 1
ATOM 787 N N . THR A 1 102 ? 31.375 13.523 -26.516 1 77.25 102 THR A N 1
ATOM 788 C CA . THR A 1 102 ? 32.312 14.625 -26.625 1 77.25 102 THR A CA 1
ATOM 789 C C . THR A 1 102 ? 32.781 15.07 -25.25 1 77.25 102 THR A C 1
ATOM 791 O O . THR A 1 102 ? 32.031 14.984 -24.281 1 77.25 102 THR A O 1
ATOM 794 N N . PRO A 1 103 ? 34.031 15.422 -25.109 1 77.38 103 PRO A N 1
ATOM 795 C CA . PRO A 1 103 ? 34.531 15.867 -23.812 1 77.38 103 PRO A CA 1
ATOM 796 C C . PRO A 1 103 ? 33.719 17 -23.219 1 77.38 103 PRO A C 1
ATOM 798 O O . PRO A 1 103 ? 33.281 17.906 -23.938 1 77.38 103 PRO A O 1
ATOM 801 N N . VAL A 1 104 ? 33.344 16.891 -21.984 1 75.62 104 VAL A N 1
ATOM 802 C CA . VAL A 1 104 ? 32.562 17.891 -21.266 1 75.62 104 VAL A CA 1
ATOM 803 C C . VAL A 1 104 ? 33.438 18.516 -20.156 1 75.62 104 VAL A C 1
ATOM 805 O O . VAL A 1 104 ? 34.125 17.812 -19.438 1 75.62 104 VAL A O 1
ATOM 808 N N . GLU A 1 105 ? 33.656 19.875 -20.141 1 76.88 105 GLU A N 1
ATOM 809 C CA . GLU A 1 105 ? 34.312 20.625 -19.078 1 76.88 105 GLU A CA 1
ATOM 810 C C . GLU A 1 105 ? 33.312 21.266 -18.125 1 76.88 105 GLU A C 1
ATOM 812 O O . GLU A 1 105 ? 32.312 21.828 -18.578 1 76.88 105 GLU A O 1
ATOM 817 N N . VAL A 1 106 ? 33.438 21.156 -16.906 1 73.75 106 VAL A N 1
ATOM 818 C CA . VAL A 1 106 ? 32.562 21.766 -15.914 1 73.75 106 VAL A CA 1
ATOM 819 C C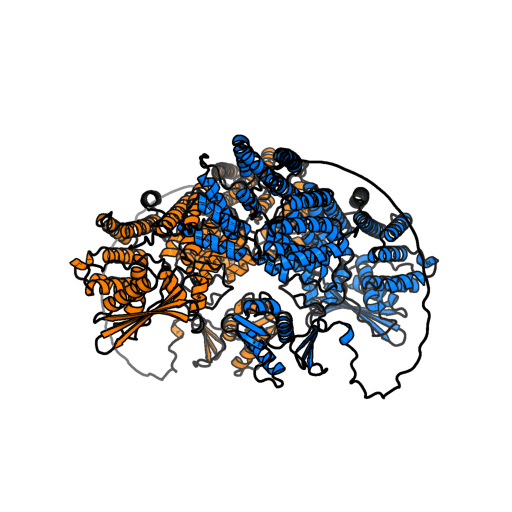 . VAL A 1 106 ? 32.969 23.219 -15.688 1 73.75 106 VAL A C 1
ATOM 821 O O . VAL A 1 106 ? 34.125 23.516 -15.406 1 73.75 106 VAL A O 1
ATOM 824 N N . CYS A 1 107 ? 32.125 24.25 -15.977 1 66.19 107 CYS A N 1
ATOM 825 C CA . CYS A 1 107 ? 32.438 25.672 -15.82 1 66.19 107 CYS A CA 1
ATOM 826 C C . CYS A 1 107 ? 32.125 26.141 -14.398 1 66.19 107 CYS A C 1
ATOM 828 O O . CYS A 1 107 ? 31.078 25.797 -13.836 1 66.19 107 CYS A O 1
ATOM 830 N N . SER A 1 108 ? 33.031 26.797 -13.648 1 56.44 108 SER A N 1
ATOM 831 C CA . SER A 1 108 ? 32.844 27.438 -12.352 1 56.44 108 SER A CA 1
ATOM 832 C C . SER A 1 108 ? 31.969 28.672 -12.445 1 56.44 108 SER A C 1
ATOM 834 O O . SER A 1 108 ? 31.781 29.219 -13.539 1 56.44 108 SER A O 1
ATOM 836 N N . GLU A 1 109 ? 31.25 29.25 -11.461 1 50.38 109 GLU A N 1
ATOM 837 C CA . GLU A 1 109 ? 30.328 30.375 -11.375 1 50.38 109 GLU A CA 1
ATOM 838 C C . GLU A 1 109 ? 30.922 31.625 -12.016 1 50.38 109 GLU A C 1
ATOM 840 O O . GLU A 1 109 ? 30.219 32.438 -12.617 1 50.38 109 GLU A O 1
ATOM 845 N N . ALA A 1 110 ? 32.188 32.062 -11.891 1 46.06 110 ALA A N 1
ATOM 846 C CA . ALA A 1 110 ? 32.812 33.312 -12.344 1 46.06 110 ALA A CA 1
ATOM 847 C C . ALA A 1 110 ? 32.875 33.375 -13.867 1 46.06 110 ALA A C 1
ATOM 849 O O . ALA A 1 110 ? 32.938 34.469 -14.445 1 46.06 110 ALA A O 1
ATOM 850 N N . GLU A 1 111 ? 33 32.375 -14.445 1 46.5 111 GLU A N 1
ATOM 851 C CA . GLU A 1 111 ? 33.281 32.375 -15.875 1 46.5 111 GLU A CA 1
ATOM 852 C C . GLU A 1 111 ? 31.984 32.531 -16.688 1 46.5 111 GLU A C 1
ATOM 854 O O . GLU A 1 111 ? 32.031 32.5 -17.922 1 46.5 111 GLU A O 1
ATOM 859 N N . ARG A 1 112 ? 30.875 32.656 -16 1 46.09 112 ARG A N 1
ATOM 860 C CA . ARG A 1 112 ? 29.562 32.75 -16.656 1 46.09 112 ARG A CA 1
ATOM 861 C C . ARG A 1 112 ? 29.469 34.031 -17.484 1 46.09 112 ARG A C 1
ATOM 863 O O . ARG A 1 112 ? 28.812 34.062 -18.516 1 46.09 112 ARG A O 1
ATOM 870 N N . VAL A 1 113 ? 29.781 35.375 -16.734 1 36.69 113 VAL A N 1
ATOM 871 C CA . VAL A 1 113 ? 29.375 36.688 -17.266 1 36.69 113 VAL A CA 1
ATOM 872 C C . VAL A 1 113 ? 30.188 37 -18.531 1 36.69 113 VAL A C 1
ATOM 874 O O . VAL A 1 113 ? 29.656 37.469 -19.516 1 36.69 113 VAL A O 1
ATOM 877 N N . LEU A 1 114 ? 31.594 37.344 -18.172 1 32 114 LEU A N 1
ATOM 878 C CA . LEU A 1 114 ? 32.281 38.5 -18.766 1 32 114 LEU A CA 1
ATOM 879 C C . LEU A 1 114 ? 32.719 38.188 -20.188 1 32 114 LEU A C 1
ATOM 881 O O . LEU A 1 114 ? 33.219 39.062 -20.891 1 32 114 LEU A O 1
ATOM 885 N N . SER A 1 115 ? 33.25 37 -20.547 1 28.7 115 SER A N 1
ATOM 886 C CA . SER A 1 115 ? 34.469 37.281 -21.297 1 28.7 115 SER A CA 1
ATOM 887 C C . SER A 1 115 ? 34.156 37.969 -22.609 1 28.7 115 SER A C 1
ATOM 889 O O . SER A 1 115 ? 33.594 37.375 -23.531 1 28.7 115 SER A O 1
ATOM 891 N N . PRO A 1 116 ? 33.875 39.344 -22.531 1 29.06 116 PRO A N 1
ATOM 892 C CA . PRO A 1 116 ? 33.969 40 -23.828 1 29.06 116 PRO A CA 1
ATOM 893 C C . PRO A 1 116 ? 35.25 39.594 -24.594 1 29.06 116 PRO A C 1
ATOM 895 O O . PRO A 1 116 ? 36.219 39.125 -23.984 1 29.06 116 PRO A O 1
ATOM 898 N N . PRO A 1 117 ? 35.219 39.5 -25.812 1 25.3 117 PRO A N 1
ATOM 899 C CA . PRO A 1 117 ? 36.406 39.125 -26.609 1 25.3 117 PRO A CA 1
ATOM 900 C C . PRO A 1 117 ? 37.656 39.938 -26.234 1 25.3 117 PRO A C 1
ATOM 902 O O . PRO A 1 117 ? 37.531 41.094 -25.844 1 25.3 117 PRO A O 1
ATOM 905 N N . PRO A 1 118 ? 38.719 39.312 -25.625 1 23.39 118 PRO A N 1
ATOM 906 C CA . PRO A 1 118 ? 39.969 40 -25.25 1 23.39 118 PRO A CA 1
ATOM 907 C C . PRO A 1 118 ? 40.469 40.969 -26.312 1 23.39 118 PRO A C 1
ATOM 909 O O . PRO A 1 118 ? 40.594 40.594 -27.484 1 23.39 118 PRO A O 1
ATOM 912 N N . SER A 1 119 ? 40 42.188 -26.203 1 20.28 119 SER A N 1
ATOM 913 C CA . SER A 1 119 ? 40.656 43.219 -27 1 20.28 119 SER A CA 1
ATOM 914 C C . SER A 1 119 ? 42.188 43.156 -26.828 1 20.28 119 SER A C 1
ATOM 916 O O . SER A 1 119 ? 42.688 42.719 -25.797 1 20.28 119 SER A O 1
ATOM 918 N N . GLY A 1 120 ? 43.094 43.531 -27.734 1 18.64 120 GLY A N 1
ATOM 919 C CA . GLY A 1 120 ? 44.469 43.469 -28.125 1 18.64 120 GLY A CA 1
ATOM 920 C C . GLY A 1 120 ? 45.375 44.281 -27.203 1 18.64 120 GLY A C 1
ATOM 921 O O . GLY A 1 120 ? 46.531 44.562 -27.547 1 18.64 120 GLY A O 1
ATOM 922 N N . THR A 1 121 ? 45 44.531 -25.859 1 18.2 121 THR A N 1
ATOM 923 C CA . THR A 1 121 ? 45.844 45.625 -25.359 1 18.2 121 THR A CA 1
ATOM 924 C C . THR A 1 121 ? 47.312 45.188 -25.328 1 18.2 121 THR A C 1
ATOM 926 O O . THR A 1 121 ? 47.625 44 -25.125 1 18.2 121 THR A O 1
ATOM 929 N N . THR A 1 122 ? 48.25 46.25 -25.391 1 17.75 122 THR A N 1
ATOM 930 C CA . THR A 1 122 ? 49.625 46.625 -25.703 1 17.75 122 THR A CA 1
ATOM 931 C C . THR A 1 122 ? 50.562 46.125 -24.625 1 17.75 122 THR A C 1
ATOM 933 O O . THR A 1 122 ? 50.156 45.781 -23.516 1 17.75 122 THR A O 1
ATOM 936 N N . ALA A 1 123 ? 51.969 46.281 -24.797 1 17.58 123 ALA A N 1
ATOM 937 C CA . ALA A 1 123 ? 53.312 45.75 -24.547 1 17.58 123 ALA A CA 1
ATOM 938 C C . ALA A 1 123 ? 53.844 46.219 -23.203 1 17.58 123 ALA A C 1
ATOM 940 O O . ALA A 1 123 ? 55 45.906 -22.844 1 17.58 123 ALA A O 1
ATOM 941 N N . GLU A 1 124 ? 53.062 46.656 -22.156 1 16.92 124 GLU A N 1
ATOM 942 C CA . GLU A 1 124 ? 53.969 47.5 -21.359 1 16.92 124 GLU A CA 1
ATOM 943 C C . GLU A 1 124 ? 55.031 46.656 -20.656 1 16.92 124 GLU A C 1
ATOM 945 O O . GLU A 1 124 ? 54.781 45.469 -20.375 1 16.92 124 GLU A O 1
ATOM 950 N N . GLY A 1 125 ? 56.25 47.281 -20.359 1 16.64 125 GLY A N 1
ATOM 951 C CA . GLY A 1 125 ? 57.688 47.156 -20.078 1 16.64 125 GLY A CA 1
ATOM 952 C C . GLY A 1 125 ? 57.969 46.625 -18.672 1 16.64 125 GLY A C 1
ATOM 953 O O . GLY A 1 125 ? 57.094 46.719 -17.797 1 16.64 125 GLY A O 1
ATOM 954 N N . PRO A 1 126 ? 58.875 45.719 -18.594 1 17.11 126 PRO A N 1
ATOM 955 C CA . PRO A 1 126 ? 59.406 44.844 -17.562 1 17.11 126 PRO A CA 1
ATOM 956 C C . PRO A 1 126 ? 60.062 45.594 -16.406 1 17.11 126 PRO A C 1
ATOM 958 O O . PRO A 1 126 ? 61.125 46.219 -16.594 1 17.11 126 PRO A O 1
ATOM 961 N N . ALA A 1 127 ? 59.281 46.312 -15.672 1 15.3 127 ALA A N 1
ATOM 962 C CA . ALA A 1 127 ? 60.062 47.125 -14.734 1 15.3 127 ALA A CA 1
ATOM 963 C C . ALA A 1 127 ? 61 46.25 -13.891 1 15.3 127 ALA A C 1
ATOM 965 O O . ALA A 1 127 ? 60.781 45.062 -13.758 1 15.3 127 ALA A O 1
ATOM 966 N N . THR A 1 128 ? 61.719 47 -12.977 1 15.48 128 THR A N 1
ATOM 967 C CA . THR A 1 128 ? 63.062 47.156 -12.43 1 15.48 128 THR A CA 1
ATOM 968 C C . THR A 1 128 ? 63.281 46.188 -11.258 1 15.48 128 THR A C 1
ATOM 970 O O . THR A 1 128 ? 64.188 45.406 -11.258 1 15.48 128 THR A O 1
ATOM 973 N N . GLY A 1 129 ? 63.469 46.719 -10.047 1 14.96 129 GLY A N 1
ATOM 974 C CA . GLY A 1 129 ? 64.688 46.75 -9.297 1 14.96 129 GLY A CA 1
ATOM 975 C C . GLY A 1 129 ? 64.812 45.656 -8.273 1 14.96 129 GLY A C 1
ATOM 976 O O . GLY A 1 129 ? 63.844 44.938 -8.016 1 14.96 129 GLY A O 1
ATOM 977 N N . PRO A 1 130 ? 65.938 45.656 -7.445 1 15.34 130 PRO A N 1
ATOM 978 C CA . PRO A 1 130 ? 67 44.875 -6.891 1 15.34 130 PRO A CA 1
ATOM 979 C C . PRO A 1 130 ? 66.688 44.219 -5.555 1 15.34 130 PRO A C 1
ATOM 981 O O . PRO A 1 130 ? 66.875 43.031 -5.367 1 15.34 130 PRO A O 1
ATOM 984 N N . SER A 1 131 ? 66.438 45.031 -4.414 1 14.35 131 SER A N 1
ATOM 985 C CA . SER A 1 131 ? 67.5 45.094 -3.445 1 14.35 131 SER A CA 1
ATOM 986 C C . SER A 1 131 ? 67.375 44.031 -2.363 1 14.35 131 SER A C 1
ATOM 988 O O . SER A 1 131 ? 68.312 43.344 -2.002 1 14.35 131 SER A O 1
ATOM 990 N N . ALA A 1 132 ? 66.25 44.031 -1.536 1 15.02 132 ALA A N 1
ATOM 991 C CA . ALA A 1 132 ? 66.688 44.156 -0.148 1 15.02 132 ALA A CA 1
ATOM 992 C C . ALA A 1 132 ? 67.188 42.844 0.41 1 15.02 132 ALA A C 1
ATOM 994 O O . ALA A 1 132 ? 66.875 41.781 -0.119 1 15.02 132 ALA A O 1
ATOM 995 N N . ALA A 1 133 ? 67.625 42.906 1.812 1 14.91 133 ALA A N 1
ATOM 996 C CA . ALA A 1 133 ? 68.688 42.562 2.805 1 14.91 133 ALA A CA 1
ATOM 997 C C . ALA A 1 133 ? 68.438 41.188 3.418 1 14.91 133 ALA A C 1
ATOM 999 O O . ALA A 1 133 ? 67.312 40.688 3.402 1 14.91 133 ALA A O 1
ATOM 1000 N N . VAL A 1 134 ? 69.438 40.625 3.918 1 14.86 134 VAL A N 1
ATOM 1001 C CA . VAL A 1 134 ? 70.188 39.469 4.379 1 14.86 134 VAL A CA 1
ATOM 1002 C C . VAL A 1 134 ? 69.75 39.062 5.77 1 14.86 134 VAL A C 1
ATOM 1004 O O . VAL A 1 134 ? 70.188 38.094 6.328 1 14.86 134 VAL A O 1
ATOM 1007 N N . ALA A 1 135 ? 68.75 39.688 6.375 1 14.49 135 ALA A N 1
ATOM 1008 C CA . ALA A 1 135 ? 69.062 39.688 7.789 1 14.49 135 ALA A CA 1
ATOM 1009 C C . ALA A 1 135 ? 69.25 38.25 8.305 1 14.49 135 ALA A C 1
ATOM 1011 O O . ALA A 1 135 ? 68.75 37.312 7.73 1 14.49 135 ALA A O 1
ATOM 1012 N N . GLU A 1 136 ? 69.75 38.156 9.648 1 14.36 136 GLU A N 1
ATOM 1013 C CA . GLU A 1 136 ? 70.688 37.562 10.586 1 14.36 136 GLU A CA 1
ATOM 1014 C C . GLU A 1 136 ? 70.062 36.375 11.32 1 14.36 136 GLU A C 1
ATOM 1016 O O . GLU A 1 136 ? 70.812 35.406 11.664 1 14.36 136 GLU A O 1
ATOM 1021 N N . PRO A 1 137 ? 68.75 36.188 11.508 1 14.3 137 PRO A N 1
ATOM 1022 C CA . PRO A 1 137 ? 68.75 35.875 12.938 1 14.3 137 PRO A CA 1
ATOM 1023 C C . PRO A 1 137 ? 69.438 34.531 13.234 1 14.3 137 PRO A C 1
ATOM 1025 O O . PRO A 1 137 ? 69.562 33.688 12.359 1 14.3 137 PRO A O 1
ATOM 1028 N N . ALA A 1 138 ? 70 34.406 14.547 1 13.92 138 ALA A N 1
ATOM 1029 C CA . ALA A 1 138 ? 70.875 33.781 15.539 1 13.92 138 ALA A CA 1
ATOM 1030 C C . ALA A 1 138 ? 70.438 32.344 15.844 1 13.92 138 ALA A C 1
ATOM 1032 O O . ALA A 1 138 ? 69.312 31.938 15.461 1 13.92 138 ALA A O 1
ATOM 1033 N N . ASN A 1 139 ? 70.688 31.953 17.094 1 13.8 139 ASN A N 1
ATOM 1034 C CA . ASN A 1 139 ? 71.5 31 17.844 1 13.8 139 ASN A CA 1
ATOM 1035 C C . ASN A 1 139 ? 70.688 29.812 18.328 1 13.8 139 ASN A C 1
ATOM 1037 O O . ASN A 1 139 ? 71.125 28.672 18.234 1 13.8 139 ASN A O 1
ATOM 1041 N N . ALA A 1 140 ? 69.562 30.031 19.172 1 14.2 140 ALA A N 1
ATOM 1042 C CA . ALA A 1 140 ? 69.812 29.453 20.5 1 14.2 140 ALA A CA 1
ATOM 1043 C C . ALA A 1 140 ? 69.688 27.938 20.469 1 14.2 140 ALA A C 1
ATOM 1045 O O . ALA A 1 140 ? 69.125 27.375 19.5 1 14.2 140 ALA A O 1
ATOM 1046 N N . ARG A 1 141 ? 69.062 27.391 21.578 1 14.77 141 ARG A N 1
ATOM 1047 C CA . ARG A 1 141 ? 69.438 26.641 22.75 1 14.77 141 ARG A CA 1
ATOM 1048 C C . ARG A 1 141 ? 69.125 25.156 22.609 1 14.77 141 ARG A C 1
ATOM 1050 O O . ARG A 1 141 ? 70 24.312 22.719 1 14.77 141 ARG A O 1
ATOM 1057 N N . HIS A 1 142 ? 68.125 24.703 23.453 1 14.16 142 HIS A N 1
ATOM 1058 C CA . HIS A 1 142 ? 68.375 23.859 24.625 1 14.16 142 HIS A CA 1
ATOM 1059 C C . HIS A 1 142 ? 68.188 22.375 24.281 1 14.16 142 HIS A C 1
ATOM 1061 O O . HIS A 1 142 ? 67.562 22.047 23.25 1 14.16 142 HIS A O 1
ATOM 1067 N N . THR A 1 143 ? 68.062 21.531 25.297 1 14.34 143 THR A N 1
ATOM 1068 C CA . THR A 1 143 ? 68.625 20.406 26.031 1 14.34 143 THR A CA 1
ATOM 1069 C C . THR A 1 143 ? 67.812 19.141 25.797 1 14.34 143 THR A C 1
ATOM 1071 O O . THR A 1 143 ? 68.375 18.109 25.406 1 14.34 143 THR A O 1
ATOM 1074 N N . GLY A 1 144 ? 66.75 18.797 26.656 1 13.98 144 GLY A N 1
ATOM 1075 C CA . GLY A 1 144 ? 66.938 17.703 27.609 1 13.98 144 GLY A CA 1
ATOM 1076 C C . GLY A 1 144 ? 66.562 16.359 27.047 1 13.98 144 GLY A C 1
ATOM 1077 O O . GLY A 1 144 ? 66.062 16.266 25.906 1 13.98 144 GLY A O 1
ATOM 1078 N N . ALA A 1 145 ? 65.75 15.469 27.891 1 14.49 145 ALA A N 1
ATOM 1079 C CA . ALA A 1 145 ? 65.938 14.273 28.703 1 14.49 145 ALA A CA 1
ATOM 1080 C C . ALA A 1 145 ? 65.375 13.047 28.031 1 14.49 145 ALA A C 1
ATOM 1082 O O . ALA A 1 145 ? 66.062 12.086 27.734 1 14.49 145 ALA A O 1
ATOM 1083 N N . VAL A 1 146 ? 64.25 12.391 28.688 1 14.32 146 VAL A N 1
ATOM 1084 C CA . VAL A 1 146 ? 64.312 11.156 29.469 1 14.32 146 VAL A CA 1
ATOM 1085 C C . VAL A 1 146 ? 63.938 9.961 28.594 1 14.32 146 VAL A C 1
ATOM 1087 O O . VAL A 1 146 ? 63.344 10.141 27.531 1 14.32 146 VAL A O 1
ATOM 1090 N N . ALA A 1 147 ? 62.938 8.961 29.141 1 14.73 147 ALA A N 1
ATOM 1091 C CA . ALA A 1 147 ? 63.062 7.641 29.75 1 14.73 147 ALA A CA 1
ATOM 1092 C C . ALA A 1 147 ? 62.594 6.547 28.797 1 14.73 147 ALA A C 1
ATOM 1094 O O . ALA A 1 147 ? 61.906 6.832 27.797 1 14.73 147 ALA A O 1
ATOM 1095 N N . ASP A 1 148 ? 61.875 5.402 29.406 1 14.4 148 ASP A N 1
ATOM 1096 C CA . ASP A 1 148 ? 62.125 3.979 29.641 1 14.4 148 ASP A CA 1
ATOM 1097 C C . ASP A 1 148 ? 61.25 3.121 28.734 1 14.4 148 ASP A C 1
ATOM 1099 O O . ASP A 1 148 ? 61.75 2.227 28.047 1 14.4 148 ASP A O 1
ATOM 1103 N N . ALA A 1 149 ? 59.906 2.543 29.203 1 14.96 149 ALA A N 1
ATOM 1104 C CA . ALA A 1 149 ? 59.781 1.158 29.641 1 14.96 149 ALA A CA 1
ATOM 1105 C C . ALA A 1 149 ? 59.281 0.269 28.516 1 14.96 149 ALA A C 1
ATOM 1107 O O . ALA A 1 149 ? 58.719 0.762 27.516 1 14.96 149 ALA A O 1
ATOM 1108 N N . PRO A 1 150 ? 58.406 -0.892 28.969 1 15.11 150 PRO A N 1
ATOM 1109 C CA . PRO A 1 150 ? 58.625 -2.334 28.828 1 15.11 150 PRO A CA 1
ATOM 1110 C C . PRO A 1 150 ? 57.938 -2.914 27.594 1 15.11 150 PRO A C 1
ATOM 1112 O O . PRO A 1 150 ? 57.156 -2.225 26.938 1 15.11 150 PRO A O 1
ATOM 1115 N N . ALA A 1 151 ? 57.344 -4.125 27.828 1 15.51 151 ALA A N 1
ATOM 1116 C CA . ALA A 1 151 ? 57.5 -5.5 27.359 1 15.51 151 ALA A CA 1
ATOM 1117 C C . ALA A 1 151 ? 56.406 -5.871 26.375 1 15.51 151 ALA A C 1
ATOM 1119 O O . ALA A 1 151 ? 56.688 -6.344 25.266 1 15.51 151 ALA A O 1
ATOM 1120 N N . GLY A 1 152 ? 55.094 -6.363 26.875 1 15.34 152 GLY A N 1
ATOM 1121 C CA . GLY A 1 152 ? 54.75 -7.77 26.766 1 15.34 152 GLY A CA 1
ATOM 1122 C C . GLY A 1 152 ? 53.969 -8.094 25.516 1 15.34 152 GLY A C 1
ATOM 1123 O O . GLY A 1 152 ? 54.531 -8.273 24.438 1 15.34 152 GLY A O 1
ATOM 1124 N N . VAL A 1 153 ? 52.531 -8.523 25.656 1 16.73 153 VAL A N 1
ATOM 1125 C CA . VAL A 1 153 ? 51.969 -9.859 25.453 1 16.73 153 VAL A CA 1
ATOM 1126 C C . VAL A 1 153 ? 51.312 -9.953 24.078 1 16.73 153 VAL A C 1
ATOM 1128 O O . VAL A 1 153 ? 50.812 -8.953 23.562 1 16.73 153 VAL A O 1
ATOM 1131 N N . PRO A 1 154 ? 51.25 -11.203 23.5 1 16.53 154 PRO A N 1
ATOM 1132 C CA . PRO A 1 154 ? 51.156 -11.742 22.141 1 16.53 154 PRO A CA 1
ATOM 1133 C C . PRO A 1 154 ? 49.75 -11.766 21.609 1 16.53 154 PRO A C 1
ATOM 1135 O O . PRO A 1 154 ? 49.531 -12.008 20.422 1 16.53 154 PRO A O 1
ATOM 1138 N N . GLN A 1 155 ? 48.656 -11.625 22.453 1 16.12 155 GLN A N 1
ATOM 1139 C CA . GLN A 1 155 ? 47.688 -12.703 22.281 1 16.12 155 GLN A CA 1
ATOM 1140 C C . GLN A 1 155 ? 46.969 -12.578 20.938 1 16.12 155 GLN A C 1
ATOM 1142 O O . GLN A 1 155 ? 46.969 -11.516 20.312 1 16.12 155 GLN A O 1
ATOM 1147 N N . ALA A 1 156 ? 45.562 -13.102 20.969 1 17.22 156 ALA A N 1
ATOM 1148 C CA . ALA A 1 156 ? 44.812 -14.109 20.234 1 17.22 156 ALA A CA 1
ATOM 1149 C C . ALA A 1 156 ? 44.062 -13.484 19.062 1 17.22 156 ALA A C 1
ATOM 1151 O O . ALA A 1 156 ? 43.688 -12.305 19.109 1 17.22 156 ALA A O 1
ATOM 1152 N N . PRO A 1 157 ? 43.75 -14.359 18.016 1 15.84 157 PRO A N 1
ATOM 1153 C CA . PRO A 1 157 ? 43.438 -14.18 16.594 1 15.84 157 PRO A CA 1
ATOM 1154 C C . PRO A 1 157 ? 42 -13.734 16.375 1 15.84 157 PRO A C 1
ATOM 1156 O O . PRO A 1 157 ? 41.125 -14.008 17.203 1 15.84 157 PRO A O 1
ATOM 1159 N N . ALA A 1 158 ? 41.625 -12.961 15.242 1 16.17 158 ALA A N 1
ATOM 1160 C CA . ALA A 1 158 ? 40.656 -12.031 14.672 1 16.17 158 ALA A CA 1
ATOM 1161 C C . ALA A 1 158 ? 39.5 -12.789 14.016 1 16.17 158 ALA A C 1
ATOM 1163 O O . ALA A 1 158 ? 39.656 -13.312 12.914 1 16.17 158 ALA A O 1
ATOM 1164 N N . ARG A 1 159 ? 38.594 -13.555 14.805 1 17.08 159 ARG A N 1
ATOM 1165 C CA . ARG A 1 159 ? 37.469 -14.141 14.078 1 17.08 159 ARG A CA 1
ATOM 1166 C C . ARG A 1 159 ? 36.594 -13.062 13.445 1 17.08 159 ARG A C 1
ATOM 1168 O O . ARG A 1 159 ? 36.062 -12.195 14.141 1 17.08 159 ARG A O 1
ATOM 1175 N N . ARG A 1 160 ? 36.375 -12.891 12.094 1 15.35 160 ARG A N 1
ATOM 1176 C CA . ARG A 1 160 ? 35.969 -11.867 11.141 1 15.35 160 ARG A CA 1
ATOM 1177 C C . ARG A 1 160 ? 34.469 -11.766 11.07 1 15.35 160 ARG A C 1
ATOM 1179 O O . ARG A 1 160 ? 33.906 -10.664 11.109 1 15.35 160 ARG A O 1
ATOM 1186 N N . LEU A 1 161 ? 33.531 -12.633 10.586 1 15.84 161 LEU A N 1
ATOM 1187 C CA . LEU A 1 161 ? 32.812 -12.172 9.406 1 15.84 161 LEU A CA 1
AT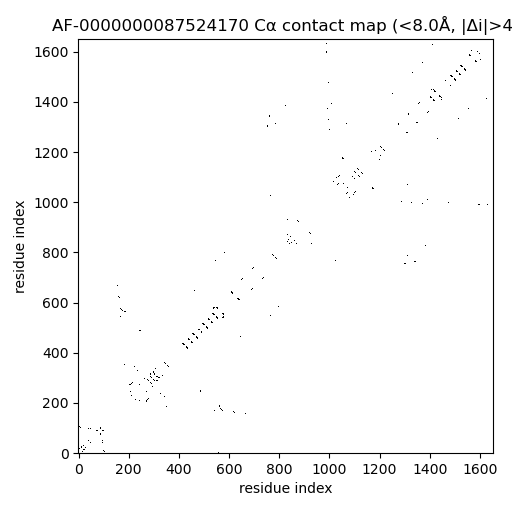OM 1188 C C . LEU A 1 161 ? 31.531 -11.445 9.789 1 15.84 161 LEU A C 1
ATOM 1190 O O . LEU A 1 161 ? 30.969 -11.703 10.852 1 15.84 161 LEU A O 1
ATOM 1194 N N . ALA A 1 162 ? 30.594 -10.586 8.758 1 15.91 162 ALA A N 1
ATOM 1195 C CA . ALA A 1 162 ? 30.094 -9.289 8.328 1 15.91 162 ALA A CA 1
ATOM 1196 C C . ALA A 1 162 ? 28.562 -9.234 8.438 1 15.91 162 ALA A C 1
ATOM 1198 O O . ALA A 1 162 ? 28 -8.266 8.961 1 15.91 162 ALA A O 1
ATOM 1199 N N . GLY A 1 163 ? 27.484 -9.914 7.703 1 16.78 163 GLY A N 1
ATOM 1200 C CA . GLY A 1 163 ? 26.781 -9.133 6.699 1 16.78 163 GLY A CA 1
ATOM 1201 C C . GLY A 1 163 ? 25.547 -8.422 7.246 1 16.78 163 GLY A C 1
ATOM 1202 O O . GLY A 1 163 ? 25.531 -7.195 7.328 1 16.78 163 GLY A O 1
ATOM 1203 N N . ALA A 1 164 ? 24.031 -8.625 6.797 1 18.55 164 ALA A N 1
ATOM 1204 C CA . ALA A 1 164 ? 23.078 -7.879 5.98 1 18.55 164 ALA A CA 1
ATOM 1205 C C . ALA A 1 164 ? 21.953 -7.297 6.84 1 18.55 164 ALA A C 1
ATOM 1207 O O . ALA A 1 164 ? 20.922 -7.934 7.027 1 18.55 164 ALA A O 1
ATOM 1208 N N . THR A 1 165 ? 22.094 -6.602 7.996 1 19.16 165 THR A N 1
ATOM 1209 C CA . THR A 1 165 ? 21.016 -6.363 8.938 1 19.16 165 THR A CA 1
ATOM 1210 C C . THR A 1 165 ? 20.188 -5.148 8.516 1 19.16 165 THR A C 1
ATOM 1212 O O . THR A 1 165 ? 19.281 -4.727 9.234 1 19.16 165 THR A O 1
ATOM 1215 N N . PHE A 1 166 ? 20.188 -4.242 7.371 1 19.55 166 PHE A N 1
ATOM 1216 C CA . PHE A 1 166 ? 20.219 -2.789 7.492 1 19.55 166 PHE A CA 1
ATOM 1217 C C . PHE A 1 166 ? 18.812 -2.213 7.602 1 19.55 166 PHE A C 1
ATOM 1219 O O . PHE A 1 166 ? 18.609 -1.217 8.297 1 19.55 166 PHE A O 1
ATOM 1226 N N . ALA A 1 167 ? 17.625 -2.379 6.918 1 20.55 167 ALA A N 1
ATOM 1227 C CA . ALA A 1 167 ? 16.953 -1.312 6.184 1 20.55 167 ALA A CA 1
ATOM 1228 C C . ALA A 1 167 ? 15.93 -0.596 7.066 1 20.55 167 ALA A C 1
ATOM 1230 O O . ALA A 1 167 ? 15.312 0.379 6.641 1 20.55 167 ALA A O 1
ATOM 1231 N N . LEU A 1 168 ? 15.531 -0.788 8.32 1 20.48 168 LEU A N 1
ATOM 1232 C CA . LEU A 1 168 ? 14.156 -0.488 8.703 1 20.48 168 LEU A CA 1
ATOM 1233 C C . LEU A 1 168 ? 14.031 0.941 9.219 1 20.48 168 LEU A C 1
ATOM 1235 O O . LEU A 1 168 ? 12.93 1.412 9.508 1 20.48 168 LEU A O 1
ATOM 1239 N N . GLY A 1 169 ? 15.031 1.826 9.664 1 20.23 169 GLY A N 1
ATOM 1240 C CA . GLY A 1 169 ? 14.852 2.73 10.789 1 20.23 169 GLY A CA 1
ATOM 1241 C C . GLY A 1 169 ? 14.297 4.082 10.383 1 20.23 169 GLY A C 1
ATOM 1242 O O . GLY A 1 169 ? 13.992 4.914 11.242 1 20.23 169 GLY A O 1
ATOM 1243 N N . ALA A 1 170 ? 14.164 4.754 9.281 1 23.48 170 ALA A N 1
ATOM 1244 C CA . ALA A 1 170 ? 14.414 6.172 9.039 1 23.48 170 ALA A CA 1
ATOM 1245 C C . ALA A 1 170 ? 13.188 7.012 9.391 1 23.48 170 ALA A C 1
ATOM 1247 O O . ALA A 1 170 ? 13.281 8.234 9.5 1 23.48 170 ALA A O 1
ATOM 1248 N N . ALA A 1 171 ? 11.898 6.777 9.711 1 24.33 171 ALA A N 1
ATOM 1249 C CA . ALA A 1 171 ? 10.805 7.664 9.336 1 24.33 171 ALA A CA 1
ATOM 1250 C C . ALA A 1 171 ? 10.484 8.648 10.461 1 24.33 171 ALA A C 1
ATOM 1252 O O . ALA A 1 171 ? 9.914 9.719 10.219 1 24.33 171 ALA A O 1
ATOM 1253 N N . ALA A 1 172 ? 10.859 8.602 11.766 1 25.62 172 ALA A N 1
ATOM 1254 C CA . ALA A 1 172 ? 10.047 9.25 12.789 1 25.62 172 ALA A CA 1
ATOM 1255 C C . ALA A 1 172 ? 10.445 10.719 12.945 1 25.62 172 ALA A C 1
ATOM 1257 O O . ALA A 1 172 ? 9.617 11.547 13.344 1 25.62 172 ALA A O 1
ATOM 1258 N N . LEU A 1 173 ? 11.727 11.141 13.055 1 30.31 173 LEU A N 1
ATOM 1259 C CA . LEU A 1 173 ? 12.141 12.398 13.672 1 30.31 173 LEU A CA 1
ATOM 1260 C C . LEU A 1 173 ? 11.5 13.586 12.953 1 30.31 173 LEU A C 1
ATOM 1262 O O . LEU A 1 173 ? 11.602 14.719 13.414 1 30.31 173 LEU A O 1
ATOM 1266 N N . PHE A 1 174 ? 10.781 13.477 11.977 1 34.19 174 PHE A N 1
ATOM 1267 C CA . PHE A 1 174 ? 10.414 14.602 11.125 1 34.19 174 PHE A CA 1
ATOM 1268 C C . PHE A 1 174 ? 9.242 15.375 11.711 1 34.19 174 PHE A C 1
ATOM 1270 O O . PHE A 1 174 ? 8.891 16.453 11.227 1 34.19 174 PHE A O 1
ATOM 1277 N N . VAL A 1 175 ? 8.758 15.039 12.875 1 34.66 175 VAL A N 1
ATOM 1278 C CA . VAL A 1 175 ? 7.469 15.664 13.164 1 34.66 175 VAL A CA 1
ATOM 1279 C C . VAL A 1 175 ? 7.691 17.031 13.797 1 34.66 175 VAL A C 1
ATOM 1281 O O . VAL A 1 175 ? 7.027 18.016 13.438 1 34.66 175 VAL A O 1
ATOM 1284 N N . LEU A 1 176 ? 8.562 17.156 14.844 1 35.28 176 LEU A N 1
ATOM 1285 C CA . LEU A 1 176 ? 8.648 18.484 15.445 1 35.28 176 LEU A CA 1
ATOM 1286 C C . LEU A 1 176 ? 9.234 19.5 14.469 1 35.28 176 LEU A C 1
ATOM 1288 O O . LEU A 1 176 ? 8.82 20.656 14.438 1 35.28 176 LEU A O 1
ATOM 1292 N N . MET A 1 177 ? 10.188 19.094 13.703 1 35.22 177 MET A N 1
ATOM 1293 C CA . MET A 1 177 ? 10.805 19.922 12.68 1 35.22 177 MET A CA 1
ATOM 1294 C C . MET A 1 177 ? 9.805 20.25 11.578 1 35.22 177 MET A C 1
ATOM 1296 O O . MET A 1 177 ? 9.961 21.25 10.875 1 35.22 177 MET A O 1
ATOM 1300 N N . ALA A 1 178 ? 8.859 19.484 11.43 1 38.22 178 ALA A N 1
ATOM 1301 C CA . ALA A 1 178 ? 7.738 19.812 10.555 1 38.22 178 ALA A CA 1
ATOM 1302 C C . ALA A 1 178 ? 6.98 21.047 11.062 1 38.22 178 ALA A C 1
ATOM 1304 O O . ALA A 1 178 ? 6.562 21.891 10.281 1 38.22 178 ALA A O 1
ATOM 1305 N N . LEU A 1 179 ? 6.91 21.172 12.367 1 38.94 179 LEU A N 1
ATOM 1306 C CA . LEU A 1 179 ? 6.293 22.359 12.938 1 38.94 179 LEU A CA 1
ATOM 1307 C C . LEU A 1 179 ? 7.078 23.609 12.562 1 38.94 179 LEU A C 1
ATOM 1309 O O . LEU A 1 179 ? 6.496 24.609 12.125 1 38.94 179 LEU A O 1
ATOM 1313 N N . ALA A 1 180 ? 8.406 23.641 12.875 1 37.31 180 ALA A N 1
ATOM 1314 C CA . ALA A 1 180 ? 9.234 24.812 12.578 1 37.31 180 ALA A CA 1
ATOM 1315 C C . ALA A 1 180 ? 9.344 25.031 11.07 1 37.31 180 ALA A C 1
ATOM 1317 O O . ALA A 1 180 ? 9.289 26.172 10.602 1 37.31 180 ALA A O 1
ATOM 1318 N N . SER A 1 181 ? 9.516 24.031 10.406 1 36.97 181 SER A N 1
ATOM 1319 C CA . SER A 1 181 ? 9.656 24.156 8.961 1 36.97 181 SER A CA 1
ATOM 1320 C C . SER A 1 181 ? 8.406 24.781 8.336 1 36.97 181 SER A C 1
ATOM 1322 O O . SER A 1 181 ? 8.508 25.562 7.383 1 36.97 181 SER A O 1
ATOM 1324 N N . TRP A 1 182 ? 7.273 24.328 8.875 1 39.53 182 TRP A N 1
ATOM 1325 C CA . TRP A 1 182 ? 6.035 24.906 8.352 1 39.53 182 TRP A CA 1
ATOM 1326 C C . TRP A 1 182 ? 6.004 26.422 8.562 1 39.53 182 TRP A C 1
ATOM 1328 O O . TRP A 1 182 ? 5.559 27.156 7.68 1 39.53 182 TRP A O 1
ATOM 1338 N N . LEU A 1 183 ? 6.535 26.859 9.695 1 35.84 183 LEU A N 1
ATOM 1339 C CA . LEU A 1 183 ? 6.508 28.281 10 1 35.84 183 LEU A CA 1
ATOM 1340 C C . LEU A 1 183 ? 7.523 29.047 9.148 1 35.84 183 LEU A C 1
ATOM 1342 O O . LEU A 1 183 ? 7.375 30.25 8.922 1 35.84 183 LEU A O 1
ATOM 1346 N N . LEU A 1 184 ? 8.602 28.359 8.906 1 32.91 184 LEU A N 1
ATOM 1347 C CA . LEU A 1 184 ? 9.68 29.078 8.227 1 32.91 184 LEU A CA 1
ATOM 1348 C C . LEU A 1 184 ? 9.594 28.875 6.715 1 32.91 184 LEU A C 1
ATOM 1350 O O . LEU A 1 184 ? 10.586 29.047 6.004 1 32.91 184 LEU A O 1
ATOM 1354 N N . GLN A 1 185 ? 8.648 28.469 6.172 1 32.84 185 GLN A N 1
ATOM 1355 C CA . GLN A 1 185 ? 8.594 28.172 4.746 1 32.84 185 GLN A CA 1
ATOM 1356 C C . GLN A 1 185 ? 8.828 29.422 3.908 1 32.84 185 GLN A C 1
ATOM 1358 O O . GLN A 1 185 ? 7.977 30.312 3.846 1 32.84 185 GLN A O 1
ATOM 1363 N N . ASP A 1 186 ? 10.039 29.828 3.787 1 28.11 186 ASP A N 1
ATOM 1364 C CA . ASP A 1 186 ? 10.422 30.844 2.822 1 28.11 186 ASP A CA 1
ATOM 1365 C C . ASP A 1 186 ? 10.102 30.406 1.396 1 28.11 186 ASP A C 1
ATOM 1367 O O . ASP A 1 186 ? 10.688 29.453 0.888 1 28.11 186 ASP A O 1
ATOM 1371 N N . GLN A 1 187 ? 8.992 30.5 0.894 1 29.14 187 GLN A N 1
ATOM 1372 C CA . GLN A 1 187 ? 8.672 30.016 -0.447 1 29.14 187 GLN A CA 1
ATOM 1373 C C . GLN A 1 187 ? 9.281 30.922 -1.515 1 29.14 187 GLN A C 1
ATOM 1375 O O . GLN A 1 187 ? 8.945 32.094 -1.606 1 29.14 187 GLN A O 1
ATOM 1380 N N . PRO A 1 188 ? 10.57 30.844 -2.008 1 26.08 188 PRO A N 1
ATOM 1381 C CA . PRO A 1 188 ? 10.727 31.672 -3.205 1 26.08 188 PRO A CA 1
ATOM 1382 C C . PRO A 1 188 ? 9.758 31.281 -4.32 1 26.08 188 PRO A C 1
ATOM 1384 O O . PRO A 1 188 ? 9.266 30.156 -4.352 1 26.08 188 PRO A O 1
ATOM 1387 N N . ALA A 1 189 ? 9.391 32.25 -5.352 1 27.11 189 ALA A N 1
ATOM 1388 C CA . ALA A 1 189 ? 8.43 32.281 -6.445 1 27.11 189 ALA A CA 1
ATOM 1389 C C . ALA A 1 189 ? 8.68 31.141 -7.438 1 27.11 189 ALA A C 1
ATOM 1391 O O . ALA A 1 189 ? 9.508 31.281 -8.344 1 27.11 189 ALA A O 1
ATOM 1392 N N . HIS A 1 190 ? 8.992 29.953 -7.098 1 25.61 190 HIS A N 1
ATOM 1393 C CA . HIS A 1 190 ? 9.312 29.016 -8.172 1 25.61 190 HIS A CA 1
ATOM 1394 C C . HIS A 1 190 ? 8.062 28.625 -8.945 1 25.61 190 HIS A C 1
ATOM 1396 O O . HIS A 1 190 ? 6.957 28.625 -8.398 1 25.61 190 HIS A O 1
ATOM 1402 N N . ARG A 1 191 ? 8.18 28.516 -10.352 1 24.33 191 ARG A N 1
ATOM 1403 C CA . ARG A 1 191 ? 7.227 28.188 -11.406 1 24.33 191 ARG A CA 1
ATOM 1404 C C . ARG A 1 191 ? 6.555 26.844 -11.148 1 24.33 191 ARG A C 1
ATOM 1406 O O . ARG A 1 191 ? 7.227 25.844 -10.859 1 24.33 191 ARG A O 1
ATOM 1413 N N . VAL A 1 192 ? 5.289 26.859 -11.039 1 25.78 192 VAL A N 1
ATOM 1414 C CA . VAL A 1 192 ? 4.309 25.844 -10.695 1 25.78 192 VAL A CA 1
ATOM 1415 C C . VAL A 1 192 ? 4.27 24.781 -11.789 1 25.78 192 VAL A C 1
ATOM 1417 O O . VAL A 1 192 ? 4.012 25.078 -12.953 1 25.78 192 VAL A O 1
ATOM 1420 N N . ILE A 1 193 ? 5.086 23.766 -11.75 1 24.19 193 ILE A N 1
ATOM 1421 C CA . ILE A 1 193 ? 4.891 22.641 -12.672 1 24.19 193 ILE A CA 1
ATOM 1422 C C . ILE A 1 193 ? 3.486 22.078 -12.492 1 24.19 193 ILE A C 1
ATOM 1424 O O . ILE A 1 193 ? 3.066 21.766 -11.375 1 24.19 193 ILE A O 1
ATOM 1428 N N . PRO A 1 194 ? 2.605 22.156 -13.547 1 25.5 194 PRO A N 1
ATOM 1429 C CA . PRO A 1 194 ? 1.198 21.75 -13.477 1 25.5 194 PRO A CA 1
ATOM 1430 C C . PRO A 1 194 ? 1.018 20.297 -13.07 1 25.5 194 PRO A C 1
ATOM 1432 O O . PRO A 1 194 ? 1.447 19.391 -13.789 1 25.5 194 PRO A O 1
ATOM 1435 N N . GLY A 1 195 ? 1.395 19.953 -11.977 1 24.42 195 GLY A N 1
ATOM 1436 C CA . GLY A 1 195 ? 1.404 18.594 -11.445 1 24.42 195 GLY A CA 1
ATOM 1437 C C . GLY A 1 195 ? 0.067 17.891 -11.586 1 24.42 195 GLY A C 1
ATOM 1438 O O . GLY A 1 195 ? -0.924 18.5 -11.992 1 24.42 195 GLY A O 1
ATOM 1439 N N . THR A 1 196 ? -0.06 16.703 -10.82 1 26.14 196 THR A N 1
ATOM 1440 C CA . THR A 1 196 ? -0.799 15.461 -10.633 1 26.14 196 THR A CA 1
ATOM 1441 C C . THR A 1 196 ? -2.275 15.75 -10.359 1 26.14 196 THR A C 1
ATOM 1443 O O . THR A 1 196 ? -2.639 16.859 -10 1 26.14 196 THR A O 1
ATOM 1446 N N . ALA A 1 197 ? -3.221 14.547 -10.523 1 28.59 197 ALA A N 1
ATOM 1447 C CA . ALA A 1 197 ? -4.656 14.312 -10.398 1 28.59 197 ALA A CA 1
ATOM 1448 C C . ALA A 1 197 ? -5.191 14.906 -9.094 1 28.59 197 ALA A C 1
ATOM 1450 O O . ALA A 1 197 ? -4.566 14.773 -8.039 1 28.59 197 ALA A O 1
ATOM 1451 N N . ALA A 1 198 ? -6.086 15.836 -9.203 1 29 198 ALA A N 1
ATOM 1452 C CA . ALA A 1 198 ? -6.852 16.531 -8.172 1 29 198 ALA A CA 1
ATOM 1453 C C . ALA A 1 198 ? -7.391 15.547 -7.137 1 29 198 ALA A C 1
ATOM 1455 O O . ALA A 1 198 ? -8.156 14.641 -7.469 1 29 198 ALA A O 1
ATOM 1456 N N . SER A 1 199 ? -6.703 15.211 -6.176 1 30.45 199 SER A N 1
ATOM 1457 C CA . SER A 1 199 ? -7.035 14.617 -4.887 1 30.45 199 SER A CA 1
ATOM 1458 C C . SER A 1 199 ? -8.43 15.031 -4.426 1 30.45 199 SER A C 1
ATOM 1460 O O . SER A 1 199 ? -9 15.984 -4.953 1 30.45 199 SER A O 1
ATOM 1462 N N . ASP A 1 200 ? -8.875 14.312 -3.336 1 33.16 200 ASP A N 1
ATOM 1463 C CA . ASP A 1 200 ? -10.062 14.398 -2.484 1 33.16 200 ASP A CA 1
ATOM 1464 C C . ASP A 1 200 ? -10.406 15.852 -2.164 1 33.16 200 ASP A C 1
ATOM 1466 O O . ASP A 1 200 ? -9.688 16.516 -1.413 1 33.16 200 ASP A O 1
ATOM 1470 N N . ALA A 1 201 ? -10.945 16.531 -3.227 1 34.69 201 ALA A N 1
ATOM 1471 C CA . ALA A 1 201 ? -11.469 17.875 -3.037 1 34.69 201 ALA A CA 1
ATOM 1472 C C . ALA A 1 201 ? -12.234 18 -1.721 1 34.69 201 ALA A C 1
ATOM 1474 O O . ALA A 1 201 ? -13.062 17.141 -1.401 1 34.69 201 ALA A O 1
ATOM 1475 N N . VAL A 1 202 ? -11.68 18.578 -0.86 1 38.25 202 VAL A N 1
ATOM 1476 C CA . VAL A 1 202 ? -12.375 19.031 0.333 1 38.25 202 VAL A CA 1
ATOM 1477 C C . VAL A 1 202 ? -13.672 19.734 -0.068 1 38.25 202 VAL A C 1
ATOM 1479 O O . VAL A 1 202 ? -13.633 20.766 -0.763 1 38.25 202 VAL A O 1
ATOM 1482 N N . VAL A 1 203 ? -14.758 19 -0.34 1 36.41 203 VAL A N 1
ATOM 1483 C CA . VAL A 1 203 ? -16.031 19.656 -0.59 1 36.41 203 VAL A CA 1
ATOM 1484 C C . VAL A 1 203 ? -16.391 20.562 0.583 1 36.41 203 VAL A C 1
ATOM 1486 O O . VAL A 1 203 ? -16.625 20.094 1.695 1 36.41 203 VAL A O 1
ATOM 1489 N N . THR A 1 204 ? -15.789 21.688 0.604 1 41.69 204 THR A N 1
ATOM 1490 C CA . THR A 1 204 ? -16.344 22.688 1.51 1 41.69 204 THR A CA 1
ATOM 1491 C C . THR A 1 204 ? -17.703 23.172 1.009 1 41.69 204 THR A C 1
ATOM 1493 O O . THR A 1 204 ? -18.016 23.031 -0.176 1 41.69 204 THR A O 1
ATOM 1496 N N . ASP A 1 205 ? -18.75 23.219 1.744 1 46.81 205 ASP A N 1
ATOM 1497 C CA . ASP A 1 205 ? -20.078 23.75 1.448 1 46.81 205 ASP A CA 1
ATOM 1498 C C . ASP A 1 205 ? -19.984 25.016 0.609 1 46.81 205 ASP A C 1
ATOM 1500 O O . ASP A 1 205 ? -20.969 25.766 0.492 1 46.81 205 ASP A O 1
ATOM 1504 N N . GLY A 1 206 ? -18.984 25.25 -0.157 1 55.78 206 GLY A N 1
ATOM 1505 C CA . GLY A 1 206 ? -18.859 26.406 -1.021 1 55.78 206 GLY A CA 1
ATOM 1506 C C . GLY A 1 206 ? -18.906 27.719 -0.261 1 55.78 206 GLY A C 1
ATOM 1507 O O . GLY A 1 206 ? -19.031 28.797 -0.864 1 55.78 206 GLY A O 1
ATOM 1508 N N . ARG A 1 207 ? -18.938 27.594 1.114 1 66.5 207 ARG A N 1
ATOM 1509 C CA . ARG A 1 207 ? -19.156 28.812 1.91 1 66.5 207 ARG A CA 1
ATOM 1510 C C . ARG A 1 207 ? -17.828 29.484 2.238 1 66.5 207 ARG A C 1
ATOM 1512 O O . ARG A 1 207 ? -17.812 30.641 2.658 1 66.5 207 ARG A O 1
ATOM 1519 N N . ALA A 1 208 ? -16.656 28.703 2.043 1 79.25 208 ALA A N 1
ATOM 1520 C CA . ALA A 1 208 ? -15.391 29.359 2.326 1 79.25 208 ALA A CA 1
ATOM 1521 C C . ALA A 1 208 ? -14.969 30.25 1.166 1 79.25 208 ALA A C 1
ATOM 1523 O O . ALA A 1 208 ? -15.398 30.047 0.028 1 79.25 208 ALA A O 1
ATOM 1524 N N . LEU A 1 209 ? -14.305 31.391 1.552 1 87.44 209 LEU A N 1
ATOM 1525 C CA . LEU A 1 209 ? -13.875 32.344 0.546 1 87.44 209 LEU A CA 1
ATOM 1526 C C . LEU A 1 209 ? -12.359 32.312 0.372 1 87.44 209 LEU A C 1
ATOM 1528 O O . LEU A 1 209 ? -11.617 32.25 1.355 1 87.44 209 LEU A O 1
ATOM 1532 N N . LEU A 1 210 ? -11.953 32.188 -0.852 1 89.06 210 LEU A N 1
ATOM 1533 C CA . LEU A 1 210 ? -10.539 32.25 -1.212 1 89.06 210 LEU A CA 1
ATOM 1534 C C . LEU A 1 210 ? -10.211 33.625 -1.802 1 89.06 210 LEU A C 1
ATOM 1536 O O . LEU A 1 210 ? -10.508 33.875 -2.967 1 89.06 210 LEU A O 1
ATOM 1540 N N . VAL A 1 211 ? -9.594 34.469 -0.981 1 91.88 211 VAL A N 1
ATOM 1541 C CA . VAL A 1 211 ? -9.266 35.812 -1.418 1 91.88 211 VAL A CA 1
ATOM 1542 C C . VAL A 1 211 ? -7.895 35.812 -2.096 1 91.88 211 VAL A C 1
ATOM 1544 O O . VAL A 1 211 ? -6.891 35.438 -1.482 1 91.88 211 VAL A O 1
ATOM 1547 N N . LEU A 1 212 ? -7.918 36.312 -3.332 1 90.56 212 LEU A N 1
ATOM 1548 C CA . LEU A 1 212 ? -6.68 36.312 -4.102 1 90.56 212 LEU A CA 1
ATOM 1549 C C . LEU A 1 212 ? -5.949 37.625 -3.99 1 90.56 212 LEU A C 1
ATOM 1551 O O . LEU A 1 212 ? -6.539 38.625 -3.574 1 90.56 212 LEU A O 1
ATOM 1555 N N . PRO A 1 213 ? -4.609 37.562 -4.363 1 90.12 213 PRO A N 1
ATOM 1556 C CA . PRO A 1 213 ? -3.879 38.844 -4.367 1 90.12 213 PRO A CA 1
ATOM 1557 C C . PRO A 1 213 ? -4.535 39.906 -5.25 1 90.12 213 PRO A C 1
ATOM 1559 O O . PRO A 1 213 ? -5.047 39.562 -6.328 1 90.12 213 PRO A O 1
ATOM 1562 N N . VAL A 1 214 ? -4.465 41.094 -4.793 1 92.25 214 VAL A N 1
ATOM 1563 C CA . VAL A 1 214 ? -5.137 42.188 -5.469 1 92.25 214 VAL A CA 1
ATOM 1564 C C . VAL A 1 214 ? -4.391 42.531 -6.754 1 92.25 214 VAL A C 1
ATOM 1566 O O . VAL A 1 214 ? -3.156 42.562 -6.773 1 92.25 214 VAL A O 1
ATOM 1569 N N . VAL A 1 215 ? -5.203 42.719 -7.801 1 90.56 215 VAL A N 1
ATOM 1570 C CA . VAL A 1 215 ? -4.625 43.219 -9.047 1 90.56 215 VAL A CA 1
ATOM 1571 C C . VAL A 1 215 ? -4.5 44.719 -8.969 1 90.56 215 VAL A C 1
ATOM 1573 O O . VAL A 1 215 ? -5.5 45.438 -9.055 1 90.56 215 VAL A O 1
ATOM 1576 N N . ALA A 1 216 ? -3.348 45.156 -8.781 1 87.62 216 ALA A N 1
ATOM 1577 C CA . ALA A 1 216 ? -3.072 46.594 -8.609 1 87.62 216 ALA A CA 1
ATOM 1578 C C . ALA A 1 216 ? -2.205 47.125 -9.742 1 87.62 216 ALA A C 1
ATOM 1580 O O . ALA A 1 216 ? -1.541 46.344 -10.438 1 87.62 216 ALA A O 1
ATOM 1581 N N . PRO A 1 217 ? -2.34 48.406 -10.047 1 80.31 217 PRO A N 1
ATOM 1582 C CA . PRO A 1 217 ? -1.48 49 -11.078 1 80.31 217 PRO A CA 1
ATOM 1583 C C . PRO A 1 217 ? 0.003 48.906 -10.719 1 80.31 217 PRO A C 1
ATOM 1585 O O . PRO A 1 217 ? 0.355 48.844 -9.539 1 80.31 217 PRO A O 1
ATOM 1588 N N . ASP A 1 218 ? 0.79 48.844 -11.797 1 76.75 218 ASP A N 1
ATOM 1589 C CA . ASP A 1 218 ? 2.232 48.75 -11.602 1 76.75 218 ASP A CA 1
ATOM 1590 C C . ASP A 1 218 ? 2.814 50.062 -11.062 1 76.75 218 ASP A C 1
ATOM 1592 O O . ASP A 1 218 ? 2.395 51.125 -11.469 1 76.75 218 ASP A O 1
ATOM 1596 N N . GLY A 1 219 ? 3.49 50.062 -9.945 1 73.12 219 GLY A N 1
ATOM 1597 C CA . GLY A 1 219 ? 4.195 51.219 -9.375 1 73.12 219 GLY A CA 1
ATOM 1598 C C . GLY A 1 219 ? 4.879 50.875 -8.062 1 73.12 219 GLY A C 1
ATOM 1599 O O . GLY A 1 219 ? 4.562 49.875 -7.418 1 73.12 219 GLY A O 1
ATOM 1600 N N . ALA A 1 220 ? 5.914 51.625 -7.801 1 64 220 ALA A N 1
ATOM 1601 C CA . ALA A 1 220 ? 6.703 51.406 -6.594 1 64 220 ALA A CA 1
ATOM 1602 C C . ALA A 1 220 ? 5.855 51.594 -5.34 1 64 220 ALA A C 1
ATOM 1604 O O . ALA A 1 220 ? 5.996 50.844 -4.371 1 64 220 ALA A O 1
ATOM 1605 N N . ASP A 1 221 ? 4.891 52.531 -5.465 1 68.44 221 ASP A N 1
ATOM 1606 C CA . ASP A 1 221 ? 4.098 52.844 -4.285 1 68.44 221 ASP A CA 1
ATOM 1607 C C . ASP A 1 221 ? 2.877 51.938 -4.172 1 68.44 221 ASP A C 1
ATOM 1609 O O . ASP A 1 221 ? 2.156 51.969 -3.174 1 68.44 221 ASP A O 1
ATOM 1613 N N . THR A 1 222 ? 2.758 51.062 -5.105 1 78.06 222 THR A N 1
ATOM 1614 C CA . THR A 1 222 ? 1.54 50.25 -5.121 1 78.06 222 THR A CA 1
ATOM 1615 C C . THR A 1 222 ? 1.867 48.781 -4.961 1 78.06 222 THR A C 1
ATOM 1617 O O . THR A 1 222 ? 0.965 47.938 -4.918 1 78.06 222 THR A O 1
ATOM 1620 N N . THR A 1 223 ? 3.105 48.5 -4.738 1 81.94 223 THR A N 1
ATOM 1621 C CA . THR A 1 223 ? 3.529 47.094 -4.695 1 81.94 223 THR A CA 1
ATOM 1622 C C . THR A 1 223 ? 2.932 46.375 -3.48 1 81.94 223 THR A C 1
ATOM 1624 O O . THR A 1 223 ? 2.576 45.219 -3.553 1 81.94 223 THR A O 1
ATOM 1627 N N . TRP A 1 224 ? 2.787 47.188 -2.41 1 86.62 224 TRP A N 1
ATOM 1628 C CA . TRP A 1 224 ? 2.299 46.594 -1.177 1 86.62 224 TRP A CA 1
ATOM 1629 C C . TRP A 1 224 ? 0.814 46.25 -1.284 1 86.62 224 TRP A C 1
ATOM 1631 O O . TRP A 1 224 ? 0.299 45.438 -0.521 1 86.62 224 TRP A O 1
ATOM 1641 N N . MET A 1 225 ? 0.105 46.906 -2.199 1 89.81 225 MET A N 1
ATOM 1642 C CA . MET A 1 225 ? -1.349 46.781 -2.283 1 89.81 225 MET A CA 1
ATOM 1643 C C . MET A 1 225 ? -1.762 45.375 -2.701 1 89.81 225 MET A C 1
ATOM 1645 O O . MET A 1 225 ? -2.811 44.906 -2.283 1 89.81 225 MET A O 1
ATOM 1649 N N . ARG A 1 226 ? -0.901 44.781 -3.424 1 91 226 ARG A N 1
ATOM 1650 C CA . ARG A 1 226 ? -1.22 43.438 -3.895 1 91 226 ARG A CA 1
ATOM 1651 C C . ARG A 1 226 ? -1.508 42.5 -2.725 1 91 226 ARG A C 1
ATOM 1653 O O . ARG A 1 226 ? -2.574 41.875 -2.662 1 91 226 ARG A O 1
ATOM 1660 N N . LEU A 1 227 ? -0.643 42.469 -1.785 1 90.62 227 LEU A N 1
ATOM 1661 C CA . LEU A 1 227 ? -0.792 41.562 -0.677 1 90.62 227 LEU A CA 1
ATOM 1662 C C . LEU A 1 227 ? -1.415 42.219 0.534 1 90.62 227 LEU A C 1
ATOM 1664 O O . LEU A 1 227 ? -2.146 41.594 1.301 1 90.62 227 LEU A O 1
ATOM 1668 N N . GLY A 1 228 ? -1.101 43.438 0.67 1 90.31 228 GLY A N 1
ATOM 1669 C CA . GLY A 1 228 ? -1.657 44.188 1.799 1 90.31 228 GLY A CA 1
ATOM 1670 C C . GLY A 1 228 ? -3.17 44.281 1.755 1 90.31 228 GLY A C 1
ATOM 1671 O O . GLY A 1 228 ? -3.846 44 2.748 1 90.31 228 GLY A O 1
ATOM 1672 N N . LEU A 1 229 ? -3.688 44.656 0.622 1 91.81 229 LEU A N 1
ATOM 1673 C CA . LEU A 1 229 ? -5.133 44.781 0.493 1 91.81 229 LEU A CA 1
ATOM 1674 C C . LEU A 1 229 ? -5.809 43.438 0.447 1 91.81 229 LEU A C 1
ATOM 1676 O O . LEU A 1 229 ? -6.965 43.281 0.856 1 91.81 229 LEU A O 1
ATOM 1680 N N . MET A 1 230 ? -5.098 42.469 -0.097 1 92.25 230 MET A N 1
ATOM 1681 C CA . MET A 1 230 ? -5.605 41.094 -0.019 1 92.25 230 MET A CA 1
ATOM 1682 C C . MET A 1 230 ? -5.879 40.688 1.428 1 92.25 230 MET A C 1
ATOM 1684 O O . MET A 1 230 ? -6.941 40.156 1.737 1 92.25 230 MET A O 1
ATOM 1688 N N . ASP A 1 231 ? -4.902 40.875 2.24 1 89.31 231 ASP A N 1
ATOM 1689 C CA . ASP A 1 231 ? -5.012 40.531 3.654 1 89.31 231 ASP A CA 1
ATOM 1690 C C . ASP A 1 231 ? -6.141 41.312 4.324 1 89.31 231 ASP A C 1
ATOM 1692 O O . ASP A 1 231 ? -6.871 40.781 5.156 1 89.31 231 ASP A O 1
ATOM 1696 N N . LEU A 1 232 ? -6.25 42.531 3.943 1 90.12 232 LEU A N 1
ATOM 1697 C CA . LEU A 1 232 ? -7.309 43.375 4.496 1 90.12 232 LEU A CA 1
ATOM 1698 C C . LEU A 1 232 ? -8.688 42.844 4.117 1 90.12 232 LEU A C 1
ATOM 1700 O O . LEU A 1 232 ? -9.562 42.719 4.973 1 90.12 232 LEU A O 1
ATOM 1704 N N . VAL A 1 233 ? -8.852 42.625 2.871 1 91.88 233 VAL A N 1
ATOM 1705 C CA . VAL A 1 233 ? -10.133 42.094 2.389 1 91.88 233 VAL A CA 1
ATOM 1706 C C . VAL A 1 233 ? -10.477 40.812 3.096 1 91.88 233 VAL A C 1
ATOM 1708 O O . VAL A 1 233 ? -11.609 40.625 3.559 1 91.88 233 VAL A O 1
ATOM 1711 N N . ALA A 1 234 ? -9.547 39.906 3.18 1 89.56 234 ALA A N 1
ATOM 1712 C CA . ALA A 1 234 ? -9.758 38.625 3.857 1 89.56 234 ALA A CA 1
ATOM 1713 C C . ALA A 1 234 ? -10.109 38.844 5.328 1 89.56 234 ALA A C 1
ATOM 1715 O O . ALA A 1 234 ? -11.008 38.188 5.855 1 89.56 234 ALA A O 1
ATOM 1716 N N . ALA A 1 235 ? -9.383 39.719 5.969 1 85.56 235 ALA A N 1
ATOM 1717 C CA . ALA A 1 235 ? -9.609 40 7.383 1 85.56 235 ALA A CA 1
ATOM 1718 C C . ALA A 1 235 ? -11.008 40.531 7.621 1 85.56 235 ALA A C 1
ATOM 1720 O O . ALA A 1 235 ? -11.664 40.188 8.602 1 85.56 235 ALA A O 1
ATOM 1721 N N . ARG A 1 236 ? -11.422 41.469 6.77 1 89 236 ARG A N 1
ATOM 1722 C CA . ARG A 1 236 ? -12.742 42.062 6.887 1 89 236 ARG A CA 1
ATOM 1723 C C . ARG A 1 236 ? -13.844 41.031 6.707 1 89 236 ARG A C 1
ATOM 1725 O O . ARG A 1 236 ? -14.836 41.031 7.434 1 89 236 ARG A O 1
ATOM 1732 N N . LEU A 1 237 ? -13.609 40.219 5.754 1 88.75 237 LEU A N 1
ATOM 1733 C CA . LEU A 1 237 ? -14.578 39.156 5.508 1 88.75 237 LEU A CA 1
ATOM 1734 C C . LEU A 1 237 ? -14.633 38.188 6.684 1 88.75 237 LEU A C 1
ATOM 1736 O O . LEU A 1 237 ? -15.711 37.75 7.086 1 88.75 237 LEU A O 1
ATOM 1740 N N . ARG A 1 238 ? -13.57 37.844 7.23 1 82.38 238 ARG A N 1
ATOM 1741 C CA . ARG A 1 238 ? -13.508 36.969 8.391 1 82.38 238 ARG A CA 1
ATOM 1742 C C . ARG A 1 238 ? -14.211 37.594 9.594 1 82.38 238 ARG A C 1
ATOM 1744 O O . ARG A 1 238 ? -14.938 36.906 10.32 1 82.38 238 ARG A O 1
ATOM 1751 N N . ALA A 1 239 ? -13.922 38.844 9.758 1 80.81 239 ALA A N 1
ATOM 1752 C CA . ALA A 1 239 ? -14.531 39.562 10.867 1 80.81 239 ALA A CA 1
ATOM 1753 C C . ALA A 1 239 ? -16.047 39.594 10.719 1 80.81 239 ALA A C 1
ATOM 1755 O O . ALA A 1 239 ? -16.781 39.719 11.711 1 80.81 239 ALA A O 1
ATOM 1756 N N . ALA A 1 240 ? -16.469 39.562 9.477 1 85.06 240 ALA A N 1
ATOM 1757 C CA . ALA A 1 240 ? -17.906 39.594 9.195 1 85.06 240 ALA A CA 1
ATOM 1758 C C . ALA A 1 240 ? -18.531 38.219 9.438 1 85.06 240 ALA A C 1
ATOM 1760 O O . ALA A 1 240 ? -19.75 38.031 9.359 1 85.06 240 ALA A O 1
ATOM 1761 N N . GLY A 1 241 ? -17.594 37.219 9.719 1 75.88 241 GLY A N 1
ATOM 1762 C CA . GLY A 1 241 ? -18.094 35.875 10.016 1 75.88 241 GLY A CA 1
ATOM 1763 C C . GLY A 1 241 ? -17.922 34.906 8.867 1 75.88 241 GLY A C 1
ATOM 1764 O O . GLY A 1 241 ? -18.344 33.75 8.953 1 75.88 241 GLY A O 1
ATOM 1765 N N . ALA A 1 242 ? -17.375 35.375 7.852 1 80.88 242 ALA A N 1
ATOM 1766 C CA . ALA A 1 242 ? -17.125 34.469 6.727 1 80.88 242 ALA A CA 1
ATOM 1767 C C . ALA A 1 242 ? -15.906 33.594 6.973 1 80.88 242 ALA A C 1
ATOM 1769 O O . ALA A 1 242 ? -14.938 34.031 7.605 1 80.88 242 ALA A O 1
ATOM 1770 N N . THR A 1 243 ? -16 32.344 6.57 1 77.62 243 THR A N 1
ATOM 1771 C CA . THR A 1 243 ? -14.82 31.469 6.59 1 77.62 243 THR A CA 1
ATOM 1772 C C . THR A 1 243 ? -13.922 31.766 5.391 1 77.62 243 THR A C 1
ATOM 1774 O O . THR A 1 243 ? -14.375 31.734 4.246 1 77.62 243 THR A O 1
ATOM 1777 N N . THR A 1 244 ? -12.727 32.188 5.715 1 82.44 244 THR A N 1
ATOM 1778 C CA . THR A 1 244 ? -11.789 32.5 4.641 1 82.44 244 THR A CA 1
ATOM 1779 C C . THR A 1 244 ? -10.602 31.531 4.676 1 82.44 244 THR A C 1
ATOM 1781 O O . THR A 1 244 ? -10.141 31.141 5.754 1 82.44 244 THR A O 1
ATOM 1784 N N . VAL A 1 245 ? -10.18 31.125 3.486 1 80.44 245 VAL A N 1
ATOM 1785 C CA . VAL A 1 245 ? -8.922 30.406 3.361 1 80.44 245 VAL A CA 1
ATOM 1786 C C . VAL A 1 245 ? -7.758 31.297 3.801 1 80.44 245 VAL A C 1
ATOM 1788 O O . VAL A 1 245 ? -7.73 32.469 3.488 1 80.44 245 VAL A O 1
ATOM 1791 N N . PRO A 1 246 ? -6.906 30.688 4.617 1 78.44 246 PRO A N 1
ATOM 1792 C CA . PRO A 1 246 ? -5.758 31.5 5.023 1 78.44 246 PRO A CA 1
ATOM 1793 C C . PRO A 1 246 ? -5.016 32.125 3.834 1 78.44 246 PRO A C 1
ATOM 1795 O O . PRO A 1 246 ? -4.863 31.453 2.797 1 78.44 246 PRO A O 1
ATOM 1798 N N . VAL A 1 247 ? -4.625 33.344 4.039 1 83.12 247 VAL A N 1
ATOM 1799 C CA . VAL A 1 247 ? -3.99 34.094 2.971 1 83.12 247 VAL A CA 1
ATOM 1800 C C . VAL A 1 247 ? -2.713 33.406 2.52 1 83.12 247 VAL A C 1
ATOM 1802 O O . VAL A 1 247 ? -2.35 33.438 1.342 1 83.12 247 VAL A O 1
ATOM 1805 N N . GLU A 1 248 ? -2.07 32.75 3.418 1 78.62 248 GLU A N 1
ATOM 1806 C CA . GLU A 1 248 ? -0.86 32.031 3.07 1 78.62 248 GLU A CA 1
ATOM 1807 C C . GLU A 1 248 ? -1.154 30.938 2.043 1 78.62 248 GLU A C 1
ATOM 1809 O O . GLU A 1 248 ? -0.375 30.719 1.109 1 78.62 248 GLU A O 1
ATOM 1814 N N . THR A 1 249 ? -2.227 30.25 2.229 1 79.56 249 THR A N 1
ATOM 1815 C CA . THR A 1 249 ? -2.648 29.219 1.291 1 79.56 249 THR A CA 1
ATOM 1816 C C . THR A 1 249 ? -3.004 29.812 -0.062 1 79.56 249 THR A C 1
ATOM 1818 O O . THR A 1 249 ? -2.668 29.266 -1.107 1 79.56 249 THR A O 1
ATOM 1821 N N . ALA A 1 250 ? -3.656 30.922 -0.001 1 82.81 250 ALA A N 1
ATOM 1822 C CA . ALA A 1 250 ? -4.016 31.625 -1.23 1 82.81 250 ALA A CA 1
ATOM 1823 C C . ALA A 1 250 ? -2.768 32.031 -2.012 1 82.81 250 ALA A C 1
ATOM 1825 O O . ALA A 1 250 ? -2.752 31.969 -3.242 1 82.81 250 ALA A O 1
ATOM 1826 N N . LEU A 1 251 ? -1.785 32.469 -1.296 1 83.31 251 LEU A N 1
ATOM 1827 C CA . LEU A 1 251 ? -0.541 32.906 -1.932 1 83.31 251 LEU A CA 1
ATOM 1828 C C . LEU A 1 251 ? 0.148 31.719 -2.611 1 83.31 251 LEU A C 1
ATOM 1830 O O . LEU A 1 251 ? 0.741 31.875 -3.682 1 83.31 251 LEU A O 1
ATOM 1834 N N . LEU A 1 252 ? 0.128 30.594 -1.998 1 77.75 252 LEU A N 1
ATOM 1835 C CA . LEU A 1 252 ? 0.704 29.391 -2.586 1 77.75 252 LEU A CA 1
ATOM 1836 C C . LEU A 1 252 ? -0.004 29.031 -3.889 1 77.75 252 LEU A C 1
ATOM 1838 O O . LEU A 1 252 ? 0.645 28.672 -4.875 1 77.75 252 LEU A O 1
ATOM 1842 N N . LEU A 1 253 ? -1.266 29.141 -3.879 1 77.75 253 LEU A N 1
ATOM 1843 C CA . LEU A 1 253 ? -2.047 28.844 -5.078 1 77.75 253 LEU A CA 1
ATOM 1844 C C . LEU A 1 253 ? -1.734 29.844 -6.184 1 77.75 253 LEU A C 1
ATOM 1846 O O . LEU A 1 253 ? -1.625 29.469 -7.355 1 77.75 253 LEU A O 1
ATOM 1850 N N . ASP A 1 254 ? -1.568 31.109 -5.773 1 78.12 254 ASP A N 1
ATOM 1851 C CA . ASP A 1 254 ? -1.29 32.188 -6.727 1 78.12 254 ASP A CA 1
ATOM 1852 C C . ASP A 1 254 ? 0.057 31.969 -7.414 1 78.12 254 ASP A C 1
ATOM 1854 O O . ASP A 1 254 ? 0.208 32.25 -8.602 1 78.12 254 ASP A O 1
ATOM 1858 N N . ARG A 1 255 ? 0.939 31.516 -6.711 1 71.75 255 ARG A N 1
ATOM 1859 C CA . ARG A 1 255 ? 2.287 31.281 -7.227 1 71.75 255 ARG A CA 1
ATOM 1860 C C . ARG A 1 255 ? 2.328 30.078 -8.148 1 71.75 255 ARG A C 1
ATOM 1862 O O . ARG A 1 255 ? 3.221 29.969 -8.992 1 71.75 255 ARG A O 1
ATOM 1869 N N . SER A 1 256 ? 1.542 29.094 -7.898 1 64.44 256 SER A N 1
ATOM 1870 C CA . SER A 1 256 ? 1.548 27.859 -8.688 1 64.44 256 SER A CA 1
ATOM 1871 C C . SER A 1 256 ? 1.22 28.156 -10.156 1 64.44 256 SER A C 1
ATOM 1873 O O . SER A 1 256 ? 1.52 27.344 -11.031 1 64.44 256 SER A O 1
ATOM 1875 N N . GLY A 1 257 ? 1.155 29.453 -10.633 1 58.5 257 GLY A N 1
ATOM 1876 C CA . GLY A 1 257 ? 1.063 29.969 -11.992 1 58.5 257 GLY A CA 1
ATOM 1877 C C . GLY A 1 257 ? 0.084 29.188 -12.852 1 58.5 257 GLY A C 1
ATOM 1878 O O . GLY A 1 257 ? 0.23 29.141 -14.078 1 58.5 257 GLY A O 1
ATOM 1879 N N . SER A 1 258 ? -0.816 28.438 -12.391 1 52.12 258 SER A N 1
ATOM 1880 C CA . SER A 1 258 ? -1.498 27.656 -13.422 1 52.12 258 SER A CA 1
ATOM 1881 C C . SER A 1 258 ? -2.051 28.547 -14.523 1 52.12 258 SER A C 1
ATOM 1883 O O . SER A 1 258 ? -2.309 29.734 -14.297 1 52.12 258 SER A O 1
ATOM 1885 N N . GLY A 1 259 ? -1.745 28.312 -15.875 1 49.12 259 GLY A N 1
ATOM 1886 C CA . GLY A 1 259 ? -2.172 29 -17.078 1 49.12 259 GLY A CA 1
ATOM 1887 C C . GLY A 1 259 ? -3.445 29.797 -16.891 1 49.12 259 GLY A C 1
ATOM 1888 O O . GLY A 1 259 ? -4.211 29.547 -15.961 1 49.12 259 GLY A O 1
ATOM 1889 N N . GLU A 1 260 ? -3.393 31.094 -17.344 1 50.38 260 GLU A N 1
ATOM 1890 C CA . GLU A 1 260 ? -4.441 32.094 -17.266 1 50.38 260 GLU A CA 1
ATOM 1891 C C . GLU A 1 260 ? -5.824 31.484 -17.422 1 50.38 260 GLU A C 1
ATOM 1893 O O . GLU A 1 260 ? -6.785 31.938 -16.797 1 50.38 260 GLU A O 1
ATOM 1898 N N . GLY A 1 261 ? -5.895 30.328 -18.141 1 51.75 261 GLY A N 1
ATOM 1899 C CA . GLY A 1 261 ? -7.191 29.719 -18.406 1 51.75 261 GLY A CA 1
ATOM 1900 C C . GLY A 1 261 ? -7.578 28.672 -17.391 1 51.75 261 GLY A C 1
ATOM 1901 O O . GLY A 1 261 ? -6.711 28.016 -16.812 1 51.75 261 GLY A O 1
ATOM 1902 N N . ASP A 1 262 ? -8.703 28.922 -16.453 1 67.06 262 ASP A N 1
ATOM 1903 C CA . ASP A 1 262 ? -9.523 28.078 -15.578 1 67.06 262 ASP A CA 1
ATOM 1904 C C . ASP A 1 262 ? -8.891 27.953 -14.195 1 67.06 262 ASP A C 1
ATOM 1906 O O . ASP A 1 262 ? -9.125 26.984 -13.484 1 67.06 262 ASP A O 1
ATOM 1910 N N . ARG A 1 263 ? -7.938 28.938 -13.898 1 74.88 263 ARG A N 1
ATOM 1911 C CA . ARG A 1 263 ? -7.238 28.844 -12.617 1 74.88 263 ARG A CA 1
ATOM 1912 C C . ARG A 1 263 ? -8.211 28.969 -11.453 1 74.88 263 ARG A C 1
ATOM 1914 O O . ARG A 1 263 ? -8.062 28.266 -10.445 1 74.88 263 ARG A O 1
ATOM 1921 N N . TYR A 1 264 ? -9.172 29.828 -11.711 1 78.94 264 TYR A N 1
ATOM 1922 C CA . TYR A 1 264 ? -10.086 30.062 -10.602 1 78.94 264 TYR A CA 1
ATOM 1923 C C . TYR A 1 264 ? -10.906 28.812 -10.312 1 78.94 264 TYR A C 1
ATOM 1925 O O . TYR A 1 264 ? -11.117 28.453 -9.148 1 78.94 264 TYR A O 1
ATOM 1933 N N . ALA A 1 265 ? -11.148 28.141 -11.359 1 75.25 265 ALA A N 1
ATOM 1934 C CA . ALA A 1 265 ? -11.898 26.891 -11.188 1 75.25 265 ALA A CA 1
ATOM 1935 C C . ALA A 1 265 ? -11.047 25.828 -10.508 1 75.25 265 ALA A C 1
ATOM 1937 O O . ALA A 1 265 ? -11.539 25.094 -9.648 1 75.25 265 ALA A O 1
ATOM 1938 N N . ARG A 1 266 ? -9.859 25.812 -10.836 1 73.88 266 ARG A N 1
ATOM 1939 C CA . ARG A 1 266 ? -8.945 24.828 -10.25 1 73.88 266 ARG A CA 1
ATOM 1940 C C . ARG A 1 266 ? -8.719 25.109 -8.766 1 73.88 266 ARG A C 1
ATOM 1942 O O . ARG A 1 266 ? -8.695 24.172 -7.957 1 73.88 266 ARG A O 1
ATOM 1949 N N . TRP A 1 267 ? -8.578 26.375 -8.555 1 77.81 267 TRP A N 1
ATOM 1950 C CA . TRP A 1 267 ? -8.312 26.75 -7.168 1 77.81 267 TRP A CA 1
ATOM 1951 C C . TRP A 1 267 ? -9.547 26.531 -6.305 1 77.81 267 TRP A C 1
ATOM 1953 O O . TRP A 1 267 ? -9.445 26.109 -5.148 1 77.81 267 TRP A O 1
ATOM 1963 N N . SER A 1 268 ? -10.641 26.766 -6.906 1 77.06 268 SER A N 1
ATOM 1964 C CA . SER A 1 268 ? -11.898 26.5 -6.211 1 77.06 268 SER A CA 1
ATOM 1965 C C . SER A 1 268 ? -12.086 25.016 -5.949 1 77.06 268 SER A C 1
ATOM 1967 O O . SER A 1 268 ? -12.531 24.609 -4.871 1 77.06 268 SER A O 1
ATOM 1969 N N . ALA A 1 269 ? -11.68 24.297 -6.871 1 69.69 269 ALA A N 1
ATOM 1970 C CA . ALA A 1 269 ? -11.797 22.844 -6.727 1 69.69 269 ALA A CA 1
ATOM 1971 C C . ALA A 1 269 ? -10.836 22.312 -5.672 1 69.69 269 ALA A C 1
ATOM 1973 O O . ALA A 1 269 ? -11.18 21.406 -4.91 1 69.69 269 ALA A O 1
ATOM 1974 N N . ALA A 1 270 ? -9.742 22.859 -5.652 1 68.88 270 ALA A N 1
ATOM 1975 C CA . ALA A 1 270 ? -8.703 22.391 -4.734 1 68.88 270 ALA A CA 1
ATOM 1976 C C . ALA A 1 270 ? -9.055 22.734 -3.287 1 68.88 270 ALA A C 1
ATOM 1978 O O . ALA A 1 270 ? -8.727 21.969 -2.369 1 68.88 270 ALA A O 1
ATOM 1979 N N . THR A 1 271 ? -9.703 23.844 -3.049 1 71.69 271 THR A N 1
ATOM 1980 C CA . THR A 1 271 ? -9.938 24.312 -1.691 1 71.69 271 THR A CA 1
ATOM 1981 C C . THR A 1 271 ? -11.406 24.156 -1.305 1 71.69 271 THR A C 1
ATOM 1983 O O . THR A 1 271 ? -11.758 24.219 -0.124 1 71.69 271 THR A O 1
ATOM 1986 N N . GLY A 1 272 ? -12.203 23.953 -2.309 1 71.06 272 GLY A N 1
ATOM 1987 C CA . GLY A 1 272 ? -13.641 23.953 -2.064 1 71.06 272 GLY A CA 1
ATOM 1988 C C . GLY A 1 272 ? -14.188 25.328 -1.729 1 71.06 272 GLY A C 1
ATOM 1989 O O . GLY A 1 272 ? -15.32 25.453 -1.254 1 71.06 272 GLY A O 1
ATOM 1990 N N . ALA A 1 273 ? -13.359 26.375 -1.934 1 79.56 273 ALA A N 1
ATOM 1991 C CA . ALA A 1 273 ? -13.742 27.734 -1.561 1 79.56 273 ALA A CA 1
ATOM 1992 C C . ALA A 1 273 ? -14.156 28.547 -2.787 1 79.56 273 ALA A C 1
ATOM 1994 O O . ALA A 1 273 ? -13.773 28.219 -3.912 1 79.56 273 ALA A O 1
ATOM 1995 N N . ARG A 1 274 ? -15.008 29.547 -2.535 1 85.19 274 ARG A N 1
ATOM 1996 C CA . ARG A 1 274 ? -15.352 30.516 -3.572 1 85.19 274 ARG A CA 1
ATOM 1997 C C . ARG A 1 274 ? -14.227 31.531 -3.764 1 85.19 274 ARG A C 1
ATOM 1999 O O . ARG A 1 274 ? -13.719 32.094 -2.793 1 85.19 274 ARG A O 1
ATOM 2006 N N . VAL A 1 275 ? -13.922 31.734 -5.012 1 89.88 275 VAL A N 1
ATOM 2007 C CA . VAL A 1 275 ? -12.781 32.594 -5.297 1 89.88 275 VAL A CA 1
ATOM 2008 C C . VAL A 1 275 ? -13.211 34.062 -5.293 1 89.88 275 VAL A C 1
ATOM 2010 O O . VAL A 1 275 ? -14.25 34.406 -5.859 1 89.88 275 VAL A O 1
ATOM 2013 N N . VAL A 1 276 ? -12.461 34.906 -4.582 1 92.44 276 VAL A N 1
ATOM 2014 C CA . VAL A 1 276 ? -12.695 36.344 -4.531 1 92.44 276 VAL A CA 1
ATOM 2015 C C . VAL A 1 276 ? -11.547 37.062 -5.219 1 92.44 276 VAL A C 1
ATOM 2017 O O . VAL A 1 276 ? -10.383 36.906 -4.84 1 92.44 276 VAL A O 1
ATOM 2020 N N . VAL A 1 277 ? -11.914 37.844 -6.215 1 92.12 277 VAL A N 1
ATOM 2021 C CA . VAL A 1 277 ? -10.922 38.625 -6.965 1 92.12 277 VAL A CA 1
ATOM 2022 C C . VAL A 1 277 ? -11.117 40.094 -6.707 1 92.12 277 VAL A C 1
ATOM 2024 O O . VAL A 1 277 ? -12.242 40.594 -6.777 1 92.12 277 VAL A O 1
ATOM 2027 N N . THR A 1 278 ? -10.062 40.75 -6.32 1 93.44 278 THR A N 1
ATOM 2028 C CA . THR A 1 278 ? -10.086 42.188 -6.051 1 93.44 278 THR A CA 1
ATOM 2029 C C . THR A 1 278 ? -9.211 42.938 -7.047 1 93.44 278 THR A C 1
ATOM 2031 O O . THR A 1 278 ? -8.062 42.562 -7.293 1 93.44 278 THR A O 1
ATOM 2034 N N . ARG A 1 279 ? -9.758 43.969 -7.66 1 93.94 279 ARG A N 1
ATOM 2035 C CA . ARG A 1 279 ? -9.031 44.875 -8.562 1 93.94 279 ARG A CA 1
ATOM 2036 C C . ARG A 1 279 ? -9.094 46.312 -8.086 1 93.94 279 ARG A C 1
ATOM 2038 O O . ARG A 1 279 ? -10.133 46.75 -7.613 1 93.94 279 ARG A O 1
ATOM 2045 N N . ILE A 1 280 ? -7.93 46.938 -8.062 1 93.62 280 ILE A N 1
ATOM 2046 C CA . ILE A 1 280 ? -7.887 48.344 -7.625 1 93.62 280 ILE A CA 1
ATOM 2047 C C . ILE A 1 280 ? -7.293 49.188 -8.727 1 93.62 280 ILE A C 1
ATOM 2049 O O . ILE A 1 280 ? -6.367 48.781 -9.43 1 93.62 280 ILE A O 1
ATOM 2053 N N . SER A 1 281 ? -7.898 50.281 -8.977 1 91.62 281 SER A N 1
ATOM 2054 C CA . SER A 1 281 ? -7.422 51.281 -9.945 1 91.62 281 SER A CA 1
ATOM 2055 C C . SER A 1 281 ? -7.504 52.688 -9.383 1 91.62 281 SER A C 1
ATOM 2057 O O . SER A 1 281 ? -8.203 52.938 -8.398 1 91.62 281 SER A O 1
ATOM 2059 N N . HIS A 1 282 ? -6.633 53.5 -9.875 1 90.12 282 HIS A N 1
ATOM 2060 C CA . HIS A 1 282 ? -6.633 54.906 -9.477 1 90.12 282 HIS A CA 1
ATOM 2061 C C . HIS A 1 282 ? -7.004 55.812 -10.656 1 90.12 282 HIS A C 1
ATOM 2063 O O . HIS A 1 282 ? -6.336 55.781 -11.688 1 90.12 282 HIS A O 1
ATOM 2069 N N . ALA A 1 283 ? -8.172 56.438 -10.5 1 84.19 283 ALA A N 1
ATOM 2070 C CA . ALA A 1 283 ? -8.625 57.344 -11.547 1 84.19 283 ALA A CA 1
ATOM 2071 C C . ALA A 1 283 ? -9.156 58.625 -10.945 1 84.19 283 ALA A C 1
ATOM 2073 O O . ALA A 1 283 ? -9.922 58.625 -9.977 1 84.19 283 ALA A O 1
ATOM 2074 N N . ASN A 1 284 ? -8.812 59.844 -11.531 1 85.69 284 ASN A N 1
ATOM 2075 C CA . ASN A 1 284 ? -9.297 61.156 -11.188 1 85.69 284 ASN A CA 1
ATOM 2076 C C . ASN A 1 284 ? -9.117 61.469 -9.703 1 85.69 284 ASN A C 1
ATOM 2078 O O . ASN A 1 284 ? -10.031 61.969 -9.047 1 85.69 284 ASN A O 1
ATOM 2082 N N . GLY A 1 285 ? -8.023 60.969 -9.094 1 84.62 285 GLY A N 1
ATOM 2083 C CA . GLY A 1 285 ? -7.68 61.281 -7.711 1 84.62 285 GLY A CA 1
ATOM 2084 C C . GLY A 1 285 ? -8.383 60.375 -6.707 1 84.62 285 GLY A C 1
ATOM 2085 O O . GLY A 1 285 ? -8.273 60.594 -5.5 1 84.62 285 GLY A O 1
ATOM 2086 N N . VAL A 1 286 ? -9.117 59.469 -7.215 1 91.81 286 VAL A N 1
ATOM 2087 C CA . VAL A 1 286 ? -9.844 58.562 -6.32 1 91.81 286 VAL A CA 1
ATOM 2088 C C . VAL A 1 286 ? -9.469 57.125 -6.637 1 91.81 286 VAL A C 1
ATOM 2090 O O . VAL A 1 286 ? -9.172 56.781 -7.785 1 91.81 286 VAL A O 1
ATOM 2093 N N . TRP A 1 287 ? -9.391 56.375 -5.562 1 93.25 287 TRP A N 1
ATOM 2094 C CA . TRP A 1 287 ? -9.164 54.938 -5.719 1 93.25 287 TRP A CA 1
ATOM 2095 C C . TRP A 1 287 ? -10.492 54.188 -5.883 1 93.25 287 TRP A C 1
ATOM 2097 O O . TRP A 1 287 ? -11.453 54.469 -5.168 1 93.25 287 TRP A O 1
ATOM 2107 N N . VAL A 1 288 ? -10.516 53.312 -6.883 1 94.69 288 VAL A N 1
ATOM 2108 C CA . VAL A 1 288 ? -11.688 52.5 -7.133 1 94.69 288 VAL A CA 1
ATOM 2109 C C . VAL A 1 288 ? -11.328 51.031 -6.941 1 94.69 288 VAL A C 1
ATOM 2111 O O . VAL A 1 288 ? -10.383 50.531 -7.555 1 94.69 288 VAL A O 1
ATOM 2114 N N . VAL A 1 289 ? -12.039 50.344 -6 1 95.38 289 VAL A N 1
ATOM 2115 C CA . VAL A 1 289 ? -11.781 48.938 -5.723 1 95.38 289 VAL A CA 1
ATOM 2116 C C . VAL A 1 289 ? -12.984 48.094 -6.156 1 95.38 289 VAL A C 1
ATOM 2118 O O . VAL A 1 289 ? -14.109 48.344 -5.738 1 95.38 289 VAL A O 1
ATOM 2121 N N . HIS A 1 290 ? -12.703 47.156 -7.078 1 94.56 290 HIS A N 1
ATOM 2122 C CA . HIS A 1 290 ? -13.688 46.188 -7.508 1 94.56 290 HIS A CA 1
ATOM 2123 C C . HIS A 1 290 ? -13.438 44.844 -6.859 1 94.56 290 HIS A C 1
ATOM 2125 O O . HIS A 1 290 ? -12.312 44.344 -6.875 1 94.56 290 HIS A O 1
ATOM 2131 N N . VAL A 1 291 ? -14.43 44.312 -6.172 1 94.75 291 VAL A N 1
ATOM 2132 C CA . VAL A 1 291 ? -14.328 42.969 -5.59 1 94.75 291 VAL A CA 1
ATOM 2133 C C . VAL A 1 291 ? -15.398 42.062 -6.18 1 94.75 291 VAL A C 1
ATOM 2135 O O . VAL A 1 291 ? -16.578 42.438 -6.242 1 94.75 291 VAL A O 1
ATOM 2138 N N . GLU A 1 292 ? -14.969 40.906 -6.684 1 93.25 292 GLU A N 1
ATOM 2139 C CA . GLU A 1 292 ? -15.875 39.906 -7.281 1 93.25 292 GLU A CA 1
ATOM 2140 C C . GLU A 1 292 ? -15.742 38.562 -6.605 1 93.25 292 GLU A C 1
ATOM 2142 O O . GLU A 1 292 ? -14.641 38.125 -6.25 1 93.25 292 GLU A O 1
ATOM 2147 N N . ALA A 1 293 ? -16.812 37.969 -6.293 1 91.31 293 ALA A N 1
ATOM 2148 C CA . ALA A 1 293 ? -16.859 36.594 -5.848 1 91.31 293 ALA A CA 1
ATOM 2149 C C . ALA A 1 293 ? -17.312 35.656 -6.973 1 91.31 293 ALA A C 1
ATOM 2151 O O . ALA A 1 293 ? -18.359 35.875 -7.574 1 91.31 293 ALA A O 1
ATOM 2152 N N . LEU A 1 294 ? -16.484 34.688 -7.215 1 85.81 294 LEU A N 1
ATOM 2153 C CA . LEU A 1 294 ? -16.703 33.875 -8.398 1 85.81 294 LEU A CA 1
ATOM 2154 C C . LEU A 1 294 ? -17.406 32.562 -8.031 1 85.81 294 LEU A C 1
ATOM 2156 O O . LEU A 1 294 ? -17.172 32 -6.953 1 85.81 294 LEU A O 1
ATOM 2160 N N . GLN A 1 295 ? -18.359 32.094 -8.664 1 72.38 295 GLN A N 1
ATOM 2161 C CA . GLN A 1 295 ? -18.953 30.766 -8.68 1 72.38 295 GLN A CA 1
ATOM 2162 C C . GLN A 1 295 ? -18.625 30.031 -9.977 1 72.38 295 GLN A C 1
ATOM 2164 O O . GLN A 1 295 ? -19.25 30.281 -11.008 1 72.38 295 GLN A O 1
ATOM 2169 N N . GLY A 1 296 ? -17.672 29.172 -9.891 1 64.75 296 GLY A N 1
ATOM 2170 C CA . GLY A 1 296 ? -17.109 28.672 -11.125 1 64.75 296 GLY A CA 1
ATOM 2171 C C . GLY A 1 296 ? -16.25 29.688 -11.852 1 64.75 296 GLY A C 1
ATOM 2172 O O . GLY A 1 296 ? -15.336 30.266 -11.266 1 64.75 296 GLY A O 1
ATOM 2173 N N . ASP A 1 297 ? -16.578 29.969 -13.203 1 64 297 ASP A N 1
ATOM 2174 C CA . ASP A 1 297 ? -15.812 30.922 -13.992 1 64 297 ASP A CA 1
ATOM 2175 C C . ASP A 1 297 ? -16.547 32.25 -14.086 1 64 297 ASP A C 1
ATOM 2177 O O . ASP A 1 297 ? -16 33.25 -14.602 1 64 297 ASP A O 1
ATOM 2181 N N . ASP A 1 298 ? -17.672 32.156 -13.406 1 72.62 298 ASP A N 1
ATOM 2182 C CA . ASP A 1 298 ? -18.453 33.375 -13.547 1 72.62 298 ASP A CA 1
ATOM 2183 C C . ASP A 1 298 ? -18.625 34.094 -12.203 1 72.62 298 ASP A C 1
ATOM 2185 O O . ASP A 1 298 ? -18.766 33.438 -11.172 1 72.62 298 ASP A O 1
ATOM 2189 N N . ALA A 1 299 ? -18.531 35.406 -12.297 1 75.81 299 ALA A N 1
ATOM 2190 C CA . ALA A 1 299 ? -18.75 36.219 -11.094 1 75.81 299 ALA A CA 1
ATOM 2191 C C . ALA A 1 299 ? -20.25 36.406 -10.836 1 75.81 299 ALA A C 1
ATOM 2193 O O . ALA A 1 299 ? -20.969 36.938 -11.688 1 75.81 299 ALA A O 1
ATOM 2194 N N . ASP A 1 300 ? -20.688 35.844 -9.773 1 78.06 300 ASP A N 1
ATOM 2195 C CA . ASP A 1 300 ? -22.109 36.031 -9.461 1 78.06 300 ASP A CA 1
ATOM 2196 C C . ASP A 1 300 ? -22.328 37.219 -8.539 1 78.06 300 ASP A C 1
ATOM 2198 O O . ASP A 1 300 ? -23.453 37.719 -8.43 1 78.06 300 ASP A O 1
ATOM 2202 N N . VAL A 1 301 ? -21.312 37.688 -7.812 1 90 301 VAL A N 1
ATOM 2203 C CA . VAL A 1 301 ? -21.406 38.875 -6.945 1 90 301 VAL A CA 1
ATOM 2204 C C . VAL A 1 301 ? -20.297 39.844 -7.285 1 90 301 VAL A C 1
ATOM 2206 O O . VAL A 1 301 ? -19.125 39.469 -7.367 1 90 301 VAL A O 1
ATOM 2209 N N . ARG A 1 302 ? -20.766 41.125 -7.566 1 92.75 302 ARG A N 1
ATOM 2210 C CA . ARG A 1 302 ? -19.812 42.219 -7.867 1 92.75 302 ARG A CA 1
ATOM 2211 C C . ARG A 1 302 ? -20.125 43.438 -7.035 1 92.75 302 ARG A C 1
ATOM 2213 O O . ARG A 1 302 ? -21.266 43.875 -6.945 1 92.75 302 ARG A O 1
ATOM 2220 N N . VAL A 1 303 ? -19.109 43.875 -6.434 1 94.81 303 VAL A N 1
ATOM 2221 C CA . VAL A 1 303 ? -19.266 45.094 -5.637 1 94.81 303 VAL A CA 1
ATOM 2222 C C . VAL A 1 303 ? -18.125 46.031 -5.93 1 94.81 303 VAL A C 1
ATOM 2224 O O . VAL A 1 303 ? -17.078 45.656 -6.457 1 94.81 303 VAL A O 1
ATOM 2227 N N . MET A 1 304 ? -18.422 47.312 -5.711 1 94.19 304 MET A N 1
ATOM 2228 C CA . MET A 1 304 ? -17.406 48.344 -5.914 1 94.19 304 MET A CA 1
ATOM 2229 C C . MET A 1 304 ? -17.5 49.438 -4.852 1 94.19 304 MET A C 1
ATOM 2231 O O . MET A 1 304 ? -18.578 49.688 -4.324 1 94.19 304 MET A O 1
ATOM 2235 N N . ALA A 1 305 ? -16.406 49.969 -4.52 1 95.25 305 ALA A N 1
ATOM 2236 C CA . ALA A 1 305 ? -16.344 51.125 -3.609 1 95.25 305 ALA A CA 1
ATOM 2237 C C . ALA A 1 305 ? -15.25 52.094 -4.031 1 95.25 305 ALA A C 1
ATOM 2239 O O . ALA A 1 305 ? -14.281 51.719 -4.688 1 95.25 305 ALA A O 1
ATOM 2240 N N . GLU A 1 306 ? -15.477 53.312 -3.693 1 94.25 306 GLU A N 1
ATOM 2241 C CA . GLU A 1 306 ? -14.516 54.375 -4.031 1 94.25 306 GLU A CA 1
ATOM 2242 C C . GLU A 1 306 ? -14.172 55.219 -2.814 1 94.25 306 GLU A C 1
ATOM 2244 O O . GLU A 1 306 ? -15.023 55.438 -1.944 1 94.25 306 GLU A O 1
ATOM 2249 N N . SER A 1 307 ? -12.922 55.688 -2.748 1 93.75 307 SER A N 1
ATOM 2250 C CA . SER A 1 307 ? -12.445 56.562 -1.69 1 93.75 307 SER A CA 1
ATOM 2251 C C . SER A 1 307 ? -11.148 57.25 -2.09 1 93.75 307 SER A C 1
ATOM 2253 O O . SER A 1 307 ? -10.477 56.844 -3.037 1 93.75 307 SER A O 1
ATOM 2255 N N . ALA A 1 308 ? -10.875 58.344 -1.382 1 90.62 308 ALA A N 1
ATOM 2256 C CA . ALA A 1 308 ? -9.609 59.031 -1.606 1 90.62 308 ALA A CA 1
ATOM 2257 C C . ALA A 1 308 ? -8.43 58.188 -1.122 1 90.62 308 ALA A C 1
ATOM 2259 O O . ALA A 1 308 ? -7.309 58.344 -1.612 1 90.62 308 ALA A O 1
ATOM 2260 N N . ASP A 1 309 ? -8.695 57.344 -0.213 1 90.19 309 ASP A N 1
ATOM 2261 C CA . ASP A 1 309 ? -7.688 56.469 0.359 1 90.19 309 ASP A CA 1
ATOM 2262 C C . ASP A 1 309 ? -7.895 55.031 -0.092 1 90.19 309 ASP A C 1
ATOM 2264 O O . ASP A 1 309 ? -9.016 54.531 -0.048 1 90.19 309 ASP A O 1
ATOM 2268 N N . ALA A 1 310 ? -6.805 54.438 -0.513 1 90.81 310 ALA A N 1
ATOM 2269 C CA . ALA A 1 310 ? -6.879 53.062 -1.054 1 90.81 310 ALA A CA 1
ATOM 2270 C C . ALA A 1 310 ? -7.383 52.094 -0.002 1 90.81 310 ALA A C 1
ATOM 2272 O O . ALA A 1 310 ? -8.156 51.188 -0.313 1 90.81 310 ALA A O 1
ATOM 2273 N N . VAL A 1 311 ? -6.973 52.188 1.256 1 91.69 311 VAL A N 1
ATOM 2274 C CA . VAL A 1 311 ? -7.344 51.281 2.338 1 91.69 311 VAL A CA 1
ATOM 2275 C C . VAL A 1 311 ? -8.828 51.438 2.654 1 91.69 311 VAL A C 1
ATOM 2277 O O . VAL A 1 311 ? -9.531 50.438 2.869 1 91.69 311 VAL A O 1
ATOM 2280 N N . ALA A 1 312 ? -9.273 52.688 2.646 1 90.94 312 ALA A N 1
ATOM 2281 C CA . ALA A 1 312 ? -10.688 52.938 2.908 1 90.94 312 ALA A CA 1
ATOM 2282 C C . ALA A 1 312 ? -11.562 52.375 1.79 1 90.94 312 ALA A C 1
ATOM 2284 O O . ALA A 1 312 ? -12.633 51.844 2.051 1 90.94 312 ALA A O 1
ATOM 2285 N N . ALA A 1 313 ? -11.102 52.562 0.631 1 94 313 ALA A N 1
ATOM 2286 C CA . ALA A 1 313 ? -11.859 52.031 -0.506 1 94 313 ALA A CA 1
ATOM 2287 C C . ALA A 1 313 ? -11.961 50.5 -0.438 1 94 313 ALA A C 1
ATOM 2289 O O . ALA A 1 313 ? -13.039 49.938 -0.67 1 94 313 ALA A O 1
ATOM 2290 N N . ALA A 1 314 ? -10.852 49.875 -0.183 1 94.12 314 ALA A N 1
ATOM 2291 C CA . ALA A 1 314 ? -10.82 48.406 -0.107 1 94.12 314 ALA A CA 1
ATOM 2292 C C . ALA A 1 314 ? -11.672 47.906 1.053 1 94.12 314 ALA A C 1
ATOM 2294 O O . ALA A 1 314 ? -12.367 46.906 0.925 1 94.12 314 ALA A O 1
ATOM 2295 N N . ARG A 1 315 ? -11.57 48.5 2.191 1 92.31 315 ARG A N 1
ATOM 2296 C CA . ARG A 1 315 ? -12.375 48.125 3.354 1 92.31 315 ARG A CA 1
ATOM 2297 C C . ARG A 1 315 ? -13.859 48.188 3.033 1 92.31 315 ARG A C 1
ATOM 2299 O O . ARG A 1 315 ? -14.609 47.281 3.338 1 92.31 315 ARG A O 1
ATOM 2306 N N . GLU A 1 316 ? -14.203 49.281 2.479 1 93 316 GLU A N 1
ATOM 2307 C CA . GLU A 1 316 ? -15.609 49.469 2.141 1 93 316 GLU A CA 1
ATOM 2308 C C . GLU A 1 316 ? -16.078 48.438 1.119 1 93 316 GLU A C 1
ATOM 2310 O O . GLU A 1 316 ? -17.203 47.969 1.197 1 93 316 GLU A O 1
ATOM 2315 N N . ALA A 1 317 ? -15.273 48.219 0.181 1 95.31 317 ALA A N 1
ATOM 2316 C CA . ALA A 1 317 ? -15.625 47.219 -0.813 1 95.31 317 ALA A CA 1
ATOM 2317 C C . ALA A 1 317 ? -15.797 45.844 -0.163 1 95.31 317 ALA A C 1
ATOM 2319 O O . ALA A 1 317 ? -16.719 45.094 -0.515 1 95.31 317 ALA A O 1
ATOM 2320 N N . ALA A 1 318 ? -14.883 45.469 0.684 1 94.62 318 ALA A N 1
ATOM 2321 C CA . ALA A 1 318 ? -14.961 44.188 1.396 1 94.62 318 ALA A CA 1
ATOM 2322 C C . ALA A 1 318 ? -16.234 44.094 2.227 1 94.62 318 ALA A C 1
ATOM 2324 O O . ALA A 1 318 ? -16.891 43.062 2.277 1 94.62 318 ALA A O 1
ATOM 2325 N N . ASP A 1 319 ? -16.578 45.156 2.896 1 93.31 319 ASP A N 1
ATOM 2326 C CA . ASP A 1 319 ? -17.781 45.188 3.707 1 93.31 319 ASP A CA 1
ATOM 2327 C C . ASP A 1 319 ? -19.031 45.031 2.842 1 93.31 319 ASP A C 1
ATOM 2329 O O . ASP A 1 319 ? -19.984 44.375 3.236 1 93.31 319 ASP A O 1
ATOM 2333 N N . ARG A 1 320 ? -19.016 45.656 1.721 1 94.44 320 ARG A N 1
ATOM 2334 C CA . ARG A 1 320 ? -20.141 45.5 0.79 1 94.44 320 ARG A CA 1
ATOM 2335 C C . ARG A 1 320 ? -20.25 44.094 0.277 1 94.44 320 ARG A C 1
ATOM 2337 O O . ARG A 1 320 ? -21.359 43.594 0.055 1 94.44 320 ARG A O 1
ATOM 2344 N N . LEU A 1 321 ? -19.094 43.562 -0.009 1 94.31 321 LEU A N 1
ATOM 2345 C CA . LEU A 1 321 ? -19.125 42.156 -0.424 1 94.31 321 LEU A CA 1
ATOM 2346 C C . LEU A 1 321 ? -19.703 41.281 0.678 1 94.31 321 LEU A C 1
ATOM 2348 O O . LEU A 1 321 ? -20.484 40.375 0.403 1 94.31 321 LEU A O 1
ATOM 2352 N N . ALA A 1 322 ? -19.266 41.438 1.907 1 92.5 322 ALA A N 1
ATOM 2353 C CA . ALA A 1 322 ? -19.781 40.688 3.041 1 92.5 322 ALA A CA 1
ATOM 2354 C C . ALA A 1 322 ? -21.312 40.781 3.119 1 92.5 322 ALA A C 1
ATOM 2356 O O . ALA A 1 322 ? -22 39.781 3.316 1 92.5 322 ALA A O 1
ATOM 2357 N N . LEU A 1 323 ? -21.781 41.969 2.932 1 90.94 323 LEU A N 1
ATOM 2358 C CA . LEU A 1 323 ? -23.219 42.188 2.943 1 90.94 323 LEU A CA 1
ATOM 2359 C C . LEU A 1 323 ? -23.906 41.438 1.802 1 90.94 323 LEU A C 1
ATOM 2361 O O . LEU A 1 323 ? -24.969 40.844 1.987 1 90.94 323 LEU A O 1
ATOM 2365 N N . ALA A 1 324 ? -23.266 41.469 0.68 1 92 324 ALA A N 1
ATOM 2366 C CA . ALA A 1 324 ? -23.812 40.812 -0.494 1 92 324 ALA A CA 1
ATOM 2367 C C . ALA A 1 324 ? -23.844 39.281 -0.296 1 92 324 ALA A C 1
ATOM 2369 O O . ALA A 1 324 ? -24.672 38.594 -0.909 1 92 324 ALA A O 1
ATOM 2370 N N . LEU A 1 325 ? -23 38.812 0.472 1 89.06 325 LEU A N 1
ATOM 2371 C CA . LEU A 1 325 ? -22.938 37.375 0.736 1 89.06 325 LEU A CA 1
ATOM 2372 C C . LEU A 1 325 ? -23.688 37.031 2.018 1 89.06 325 LEU A C 1
ATOM 2374 O O . LEU A 1 325 ? -23.453 35.969 2.607 1 89.06 325 LEU A O 1
ATOM 2378 N N . ASP A 1 326 ? -24.438 37.875 2.574 1 86.44 326 ASP A N 1
ATOM 2379 C CA . ASP A 1 326 ? -25.359 37.688 3.691 1 86.44 326 ASP A CA 1
ATOM 2380 C C . ASP A 1 326 ? -24.609 37.594 5.016 1 86.44 326 ASP A C 1
ATOM 2382 O O . ASP A 1 326 ? -24.953 36.781 5.867 1 86.44 326 ASP A O 1
ATOM 2386 N N . HIS A 1 327 ? -23.5 38.375 5.129 1 89.31 327 HIS A N 1
ATOM 2387 C CA . HIS A 1 327 ? -22.781 38.5 6.391 1 89.31 327 HIS A CA 1
ATOM 2388 C C . HIS A 1 327 ? -22.938 39.938 6.945 1 89.31 327 HIS A C 1
ATOM 2390 O O . HIS A 1 327 ? -23.391 40.812 6.242 1 89.31 327 HIS A O 1
ATOM 2396 N N . VAL A 1 328 ? -22.641 40 8.211 1 88.5 328 VAL A N 1
ATOM 2397 C CA . VAL A 1 328 ? -22.719 41.312 8.852 1 88.5 328 VAL A CA 1
ATOM 2398 C C . VAL A 1 328 ? -21.328 41.906 9.031 1 88.5 328 VAL A C 1
ATOM 2400 O O . VAL A 1 328 ? -20.5 41.375 9.781 1 88.5 328 VAL A O 1
ATOM 2403 N N . PRO A 1 329 ? -21.094 42.938 8.289 1 86.69 329 PRO A N 1
ATOM 2404 C CA . PRO A 1 329 ? -19.75 43.531 8.383 1 86.69 329 PRO A CA 1
ATOM 2405 C C . PRO A 1 329 ? -19.391 43.969 9.805 1 86.69 329 PRO A C 1
ATOM 2407 O O . PRO A 1 329 ? -20.266 44.438 10.547 1 86.69 329 PRO A O 1
ATOM 2410 N N . ALA A 1 330 ? -18.203 43.812 10.188 1 83 330 ALA A N 1
ATOM 2411 C CA . ALA A 1 330 ? -17.688 44.25 11.477 1 83 330 ALA A CA 1
ATOM 2412 C C . ALA A 1 330 ? -17.578 45.781 11.539 1 83 330 ALA A C 1
ATOM 2414 O O . ALA A 1 330 ? -17.5 46.438 10.508 1 83 330 ALA A O 1
ATOM 2415 N N . PRO A 1 331 ? -17.594 46.219 12.742 1 79.75 331 PRO A N 1
ATOM 2416 C CA . PRO A 1 331 ? -17.453 47.688 12.867 1 79.75 331 PRO A CA 1
ATOM 2417 C C . PRO A 1 331 ? -16.109 48.188 12.352 1 79.75 331 PRO A C 1
ATOM 2419 O O . PRO A 1 331 ? -15.117 47.438 12.352 1 79.75 331 PRO A O 1
ATOM 2422 N N . VAL A 1 332 ? -16.125 49.406 11.852 1 74.75 332 VAL A N 1
ATOM 2423 C CA . VAL A 1 332 ? -14.922 50.031 11.305 1 74.75 332 VAL A CA 1
ATOM 2424 C C . VAL A 1 332 ? -13.898 50.25 12.422 1 74.75 332 VAL A C 1
ATOM 2426 O O . VAL A 1 332 ? -14.242 50.719 13.508 1 74.75 332 VAL A O 1
ATOM 2429 N N . PRO A 1 333 ? -12.719 49.812 12.141 1 73.75 333 PRO A N 1
ATOM 2430 C CA . PRO A 1 333 ? -11.688 50.031 13.164 1 73.75 333 PRO A CA 1
ATOM 2431 C C . PRO A 1 333 ? -11.484 51.5 13.492 1 73.75 333 PRO A C 1
ATOM 2433 O O . PRO A 1 333 ? -11.617 52.375 12.617 1 73.75 333 PRO A O 1
ATOM 2436 N N . GLY A 1 334 ? -11.242 51.781 14.695 1 75.12 334 GLY A N 1
ATOM 2437 C CA . GLY A 1 334 ? -11.055 53.156 15.164 1 75.12 334 GLY A CA 1
ATOM 2438 C C . GLY A 1 334 ? -9.734 53.75 14.727 1 75.12 334 GLY A C 1
ATOM 2439 O O . GLY A 1 334 ? -9.547 54.969 14.812 1 75.12 334 GLY A O 1
ATOM 2440 N N . GLU A 1 335 ? -8.914 53.031 14.156 1 78 335 GLU A N 1
ATOM 2441 C CA . GLU A 1 335 ? -7.594 53.5 13.742 1 78 335 GLU A CA 1
ATOM 2442 C C . GLU A 1 335 ? -7.695 54.406 12.516 1 78 335 GLU A C 1
ATOM 2444 O O . GLU A 1 335 ? -8.609 54.25 11.703 1 78 335 GLU A O 1
ATOM 2449 N N . SER A 1 336 ? -6.719 55.312 12.484 1 81.69 336 SER A N 1
ATOM 2450 C CA . SER A 1 336 ? -6.648 56.188 11.32 1 81.69 336 SER A CA 1
ATOM 2451 C C . SER A 1 336 ? -6.297 55.406 10.062 1 81.69 336 SER A C 1
ATOM 2453 O O . SER A 1 336 ? -5.738 54.312 10.148 1 81.69 336 SER A O 1
ATOM 2455 N N . THR A 1 337 ? -6.605 55.938 8.914 1 82.88 337 THR A N 1
ATOM 2456 C CA . THR A 1 337 ? -6.328 55.281 7.633 1 82.88 337 THR A CA 1
ATOM 2457 C C . THR A 1 337 ? -4.824 55.156 7.41 1 82.88 337 THR A C 1
ATOM 2459 O O . THR A 1 337 ? -4.371 54.188 6.777 1 82.88 337 THR A O 1
ATOM 2462 N N . GLN A 1 338 ? -4.129 56.094 7.938 1 83.81 338 GLN A N 1
ATOM 2463 C CA . GLN A 1 338 ? -2.676 56.062 7.789 1 83.81 338 GLN A CA 1
ATOM 2464 C C . GLN A 1 338 ? -2.074 54.875 8.57 1 83.81 338 GLN A C 1
ATOM 2466 O O . GLN A 1 338 ? -1.183 54.188 8.07 1 83.81 338 GLN A O 1
ATOM 2471 N N . VAL A 1 339 ? -2.555 54.75 9.727 1 87.5 339 VAL A N 1
ATOM 2472 C CA . VAL A 1 339 ? -2.076 53.625 10.555 1 87.5 339 VAL A CA 1
ATOM 2473 C C . VAL A 1 339 ? -2.469 52.312 9.922 1 87.5 339 VAL A C 1
ATOM 2475 O O . VAL A 1 339 ? -1.662 51.375 9.867 1 87.5 339 VAL A O 1
ATOM 2478 N N . LEU A 1 340 ? -3.631 52.25 9.414 1 87.38 340 LEU A N 1
ATOM 2479 C CA . LEU A 1 340 ? -4.098 51.031 8.766 1 87.38 340 LEU A CA 1
ATOM 2480 C C . LEU A 1 340 ? -3.256 50.688 7.535 1 87.38 340 LEU A C 1
ATOM 2482 O O . LEU A 1 340 ? -2.951 49.531 7.27 1 87.38 340 LEU A O 1
ATOM 2486 N N . ALA A 1 341 ? -2.961 51.688 6.84 1 87.5 341 ALA A N 1
ATOM 2487 C CA . ALA A 1 341 ? -2.121 51.5 5.66 1 87.5 341 ALA A CA 1
ATOM 2488 C C . ALA A 1 341 ? -0.744 50.969 6.043 1 87.5 341 ALA A C 1
ATOM 2490 O O . ALA A 1 341 ? -0.195 50.094 5.363 1 87.5 341 ALA A O 1
ATOM 2491 N N . LEU A 1 342 ? -0.206 51.562 7.059 1 90.06 342 LEU A N 1
ATOM 2492 C CA . LEU A 1 342 ? 1.091 51.094 7.539 1 90.06 342 LEU A CA 1
ATOM 2493 C C . LEU A 1 342 ? 1.021 49.625 7.957 1 90.06 342 LEU A C 1
ATOM 2495 O O . LEU A 1 342 ? 1.899 48.844 7.613 1 90.06 342 LEU A O 1
ATOM 2499 N N . LEU A 1 343 ? 0.047 49.312 8.695 1 88.62 343 LEU A N 1
ATOM 2500 C CA . LEU A 1 343 ? -0.135 47.938 9.141 1 88.62 343 LEU A CA 1
ATOM 2501 C C . LEU A 1 343 ? -0.224 46.969 7.945 1 88.62 343 LEU A C 1
ATOM 2503 O O . LEU A 1 343 ? 0.378 45.906 7.953 1 88.62 343 LEU A O 1
ATOM 2507 N N . GLN A 1 344 ? -0.91 47.344 6.965 1 89.62 344 GLN A N 1
ATOM 2508 C CA . GLN A 1 344 ? -1.074 46.5 5.781 1 89.62 344 GLN A CA 1
ATOM 2509 C C . GLN A 1 344 ? 0.232 46.375 5 1 89.62 344 GLN A C 1
ATOM 2511 O O . GLN A 1 344 ? 0.516 45.344 4.402 1 89.62 344 GLN A O 1
ATOM 2516 N N . GLN A 1 345 ? 0.942 47.406 4.992 1 90.38 345 GLN A N 1
ATOM 2517 C CA . GLN A 1 345 ? 2.246 47.375 4.34 1 90.38 345 GLN A CA 1
ATOM 2518 C C . GLN A 1 345 ? 3.189 46.406 5.051 1 90.38 345 GLN A C 1
ATOM 2520 O O . GLN A 1 345 ? 3.918 45.656 4.406 1 90.38 345 GLN A O 1
ATOM 2525 N N . VAL A 1 346 ? 3.16 46.469 6.344 1 91 346 VAL A N 1
ATOM 2526 C CA . VAL A 1 346 ? 3.99 45.562 7.141 1 91 346 VAL A CA 1
ATOM 2527 C C . VAL A 1 346 ? 3.555 44.125 6.91 1 91 346 VAL A C 1
ATOM 2529 O O . VAL A 1 346 ? 4.395 43.25 6.73 1 91 346 VAL A O 1
ATOM 2532 N N . ASP A 1 347 ? 2.266 43.906 6.914 1 88.56 347 ASP A N 1
ATOM 2533 C CA . ASP A 1 347 ? 1.744 42.562 6.664 1 88.56 347 ASP A CA 1
ATOM 2534 C C . ASP A 1 347 ? 2.154 42.062 5.285 1 88.56 347 ASP A C 1
ATOM 2536 O O . ASP A 1 347 ? 2.494 40.875 5.117 1 88.56 347 ASP A O 1
ATOM 2540 N N . ALA A 1 348 ? 2.045 42.875 4.34 1 88.19 348 ALA A N 1
ATOM 2541 C CA . ALA A 1 348 ? 2.455 42.531 2.986 1 88.19 348 ALA A CA 1
ATOM 2542 C C . ALA A 1 348 ? 3.928 42.125 2.947 1 88.19 348 ALA A C 1
ATOM 2544 O O . ALA A 1 348 ? 4.297 41.156 2.283 1 88.19 348 ALA A O 1
ATOM 2545 N N . ALA A 1 349 ? 4.727 42.938 3.625 1 88.69 349 ALA A N 1
ATOM 2546 C CA . ALA A 1 349 ? 6.152 42.625 3.674 1 88.69 349 ALA A CA 1
ATOM 2547 C C . ALA A 1 349 ? 6.41 41.281 4.32 1 88.69 349 ALA A C 1
ATOM 2549 O O . ALA A 1 349 ? 7.27 40.531 3.869 1 88.69 349 ALA A O 1
ATOM 2550 N N . LEU A 1 350 ? 5.703 41.031 5.344 1 86.56 350 LEU A N 1
ATOM 2551 C CA . LEU A 1 350 ? 5.855 39.75 6.031 1 86.56 350 LEU A CA 1
ATOM 2552 C C . LEU A 1 350 ? 5.391 38.594 5.148 1 86.56 350 LEU A C 1
ATOM 2554 O O . LEU A 1 350 ? 6.02 37.531 5.125 1 86.56 350 LEU A O 1
ATOM 2558 N N . LEU A 1 351 ? 4.273 38.75 4.469 1 83 351 LEU A N 1
ATOM 2559 C CA . LEU A 1 351 ? 3.752 37.719 3.578 1 83 351 LEU A CA 1
ATOM 2560 C C . LEU A 1 351 ? 4.73 37.438 2.441 1 83 351 LEU A C 1
ATOM 2562 O O . LEU A 1 351 ? 4.82 36.312 1.963 1 83 351 LEU A O 1
ATOM 2566 N N . GLU A 1 352 ? 5.473 38.5 2.08 1 79.75 352 GLU A N 1
ATOM 2567 C CA . GLU A 1 352 ? 6.484 38.344 1.038 1 79.75 352 GLU A CA 1
ATOM 2568 C C . GLU A 1 352 ? 7.809 37.844 1.619 1 79.75 352 GLU A C 1
ATOM 2570 O O . GLU A 1 352 ? 8.766 37.594 0.881 1 79.75 352 GLU A O 1
ATOM 2575 N N . ARG A 1 353 ? 7.902 37.875 2.887 1 77.94 353 ARG A N 1
ATOM 2576 C CA . ARG A 1 353 ? 9.094 37.469 3.633 1 77.94 353 ARG A CA 1
ATOM 2577 C C . ARG A 1 353 ? 10.234 38.469 3.42 1 77.94 353 ARG A C 1
ATOM 2579 O O . ARG A 1 353 ? 11.398 38.062 3.32 1 77.94 353 ARG A O 1
ATOM 2586 N N . ASP A 1 354 ? 9.805 39.594 3.131 1 85.94 354 ASP A N 1
ATOM 2587 C CA . ASP A 1 354 ? 10.773 40.688 3.092 1 85.94 354 ASP A CA 1
ATOM 2588 C C . ASP A 1 354 ? 10.969 41.312 4.477 1 85.94 354 ASP A C 1
ATOM 2590 O O . ASP A 1 354 ? 10.414 42.375 4.766 1 85.94 354 ASP A O 1
ATOM 2594 N N . LEU A 1 355 ? 11.805 40.719 5.227 1 88.44 355 LEU A N 1
ATOM 2595 C CA . LEU A 1 355 ? 11.961 41.094 6.633 1 88.44 355 LEU A CA 1
ATOM 2596 C C . LEU A 1 355 ? 12.633 42.438 6.766 1 88.44 355 LEU A C 1
ATOM 2598 O O . LEU A 1 355 ? 12.352 43.188 7.715 1 88.44 355 LEU A O 1
ATOM 2602 N N . GLU A 1 356 ? 13.523 42.656 5.82 1 90.25 356 GLU A N 1
ATOM 2603 C CA . GLU A 1 356 ? 14.195 43.938 5.855 1 90.25 356 GLU A CA 1
ATOM 2604 C C . GLU A 1 356 ? 13.195 45.094 5.68 1 90.25 356 GLU A C 1
ATOM 2606 O O . GLU A 1 356 ? 13.25 46.094 6.41 1 90.25 356 GLU A O 1
ATOM 2611 N N . ARG A 1 357 ? 12.344 44.906 4.727 1 90.56 357 ARG A N 1
ATOM 2612 C CA . ARG A 1 357 ? 11.328 45.938 4.5 1 90.56 357 ARG A CA 1
ATOM 2613 C C . ARG A 1 357 ? 10.391 46.062 5.699 1 90.56 357 ARG A C 1
ATOM 2615 O O . ARG A 1 357 ? 10.031 47.156 6.094 1 90.56 357 ARG A O 1
ATOM 2622 N N . ALA A 1 358 ? 9.961 45 6.25 1 92.75 358 ALA A N 1
ATOM 2623 C CA . ALA A 1 358 ? 9.094 45 7.426 1 92.75 358 ALA A CA 1
ATOM 2624 C C . ALA A 1 358 ? 9.758 45.75 8.578 1 92.75 358 ALA A C 1
ATOM 2626 O O . ALA A 1 358 ? 9.125 46.594 9.242 1 92.75 358 ALA A O 1
ATOM 2627 N N . THR A 1 359 ? 11.039 45.5 8.75 1 93 359 THR A N 1
ATOM 2628 C CA . THR A 1 359 ? 11.781 46.125 9.828 1 93 359 THR A CA 1
ATOM 2629 C C . THR A 1 359 ? 11.852 47.656 9.602 1 93 359 THR A C 1
ATOM 2631 O O . THR A 1 359 ? 11.68 48.438 10.539 1 93 359 THR A O 1
ATOM 2634 N N . ARG A 1 360 ? 12.141 47.969 8.383 1 93.06 360 ARG A N 1
ATOM 2635 C CA . ARG A 1 360 ? 12.234 49.406 8.047 1 93.06 360 ARG A CA 1
ATOM 2636 C C . ARG A 1 360 ? 10.906 50.094 8.273 1 93.06 360 ARG A C 1
ATOM 2638 O O . ARG A 1 360 ? 10.875 51.219 8.797 1 93.06 360 ARG A O 1
ATOM 2645 N N . LEU A 1 361 ? 9.859 49.5 7.844 1 93.31 361 LEU A N 1
ATOM 2646 C CA . LEU A 1 361 ? 8.531 50.094 8 1 93.31 361 LEU A CA 1
ATOM 2647 C C . LEU A 1 361 ? 8.172 50.25 9.477 1 93.31 361 LEU A C 1
ATOM 2649 O O . LEU A 1 361 ? 7.617 51.25 9.883 1 93.31 361 LEU A O 1
ATOM 2653 N N . ILE A 1 362 ? 8.484 49.25 10.266 1 93.38 362 ILE A N 1
ATOM 2654 C CA . ILE A 1 362 ? 8.188 49.312 11.688 1 93.38 362 ILE A CA 1
ATOM 2655 C C . ILE A 1 362 ? 9.023 50.375 12.367 1 93.38 362 ILE A C 1
ATOM 2657 O O . ILE A 1 362 ? 8.516 51.125 13.195 1 93.38 362 ILE A O 1
ATOM 2661 N N . ALA A 1 363 ? 10.273 50.5 11.93 1 92 363 ALA A N 1
ATOM 2662 C CA . ALA A 1 363 ? 11.18 51.469 12.508 1 92 363 ALA A CA 1
ATOM 2663 C C . ALA A 1 363 ? 10.758 52.906 12.141 1 92 363 ALA A C 1
ATOM 2665 O O . ALA A 1 363 ? 10.961 53.844 12.914 1 92 363 ALA A O 1
ATOM 2666 N N . ALA A 1 364 ? 10.203 53.031 10.992 1 91.75 364 ALA A N 1
ATOM 2667 C CA . ALA A 1 364 ? 9.82 54.344 10.484 1 91.75 364 ALA A CA 1
ATOM 2668 C C . ALA A 1 364 ? 8.523 54.844 11.125 1 91.75 364 ALA A C 1
ATOM 2670 O O . ALA A 1 364 ? 8.188 56.031 11.062 1 91.75 364 ALA A O 1
ATOM 2671 N N . ALA A 1 365 ? 7.867 53.969 11.742 1 92.06 365 ALA A N 1
ATOM 2672 C CA . ALA A 1 365 ? 6.598 54.312 12.359 1 92.06 365 ALA A CA 1
ATOM 2673 C C . ALA A 1 365 ? 6.816 55.219 13.586 1 92.06 365 ALA A C 1
ATOM 2675 O O . ALA A 1 365 ? 7.836 55.094 14.266 1 92.06 365 ALA A O 1
ATOM 2676 N N . ALA A 1 366 ? 5.82 56.125 13.867 1 90.38 366 ALA A N 1
ATOM 2677 C CA . ALA A 1 366 ? 5.863 56.938 15.062 1 90.38 366 ALA A CA 1
ATOM 2678 C C . ALA A 1 366 ? 5.887 56.094 16.328 1 90.38 366 ALA A C 1
ATOM 2680 O O . ALA A 1 366 ? 5.336 55 16.359 1 90.38 366 ALA A O 1
ATOM 2681 N N . PRO A 1 367 ? 6.496 56.594 17.344 1 88.44 367 PRO A N 1
ATOM 2682 C CA . PRO A 1 367 ? 6.637 55.812 18.578 1 88.44 367 PRO A CA 1
ATOM 2683 C C . PRO A 1 367 ? 5.293 55.375 19.141 1 88.44 367 PRO A C 1
ATOM 2685 O O . PRO A 1 367 ? 5.176 54.25 19.656 1 88.44 367 PRO A O 1
ATOM 2688 N N . GLU A 1 368 ? 4.324 56.188 19 1 86.69 368 GLU A N 1
ATOM 2689 C CA . GLU A 1 368 ? 3.006 55.844 19.516 1 86.69 368 GLU A CA 1
ATOM 2690 C C . GLU A 1 368 ? 2.389 54.688 18.703 1 86.69 368 GLU A C 1
ATOM 2692 O O . GLU A 1 368 ? 1.712 53.812 19.266 1 86.69 368 GLU A O 1
ATOM 2697 N N . VAL A 1 369 ? 2.689 54.656 17.484 1 90.5 369 VAL A N 1
ATOM 2698 C CA . VAL A 1 369 ? 2.139 53.656 16.578 1 90.5 369 VAL A CA 1
ATOM 2699 C C . VAL A 1 369 ? 2.926 52.344 16.719 1 90.5 369 VAL A C 1
ATOM 2701 O O . VAL A 1 369 ? 2.375 51.25 16.531 1 90.5 369 VAL A O 1
ATOM 2704 N N . ARG A 1 370 ? 4.145 52.5 17.094 1 89.94 370 ARG A N 1
ATOM 2705 C CA . ARG A 1 370 ? 5 51.344 17.234 1 89.94 370 ARG A CA 1
ATOM 2706 C C . ARG A 1 370 ? 4.508 50.438 18.375 1 89.94 370 ARG A C 1
ATOM 2708 O O . ARG A 1 370 ? 4.766 49.219 18.375 1 89.94 370 ARG A O 1
ATOM 2715 N N . GLU A 1 371 ? 3.809 51 19.203 1 88.56 371 GLU A N 1
ATOM 2716 C CA . GLU A 1 371 ? 3.322 50.219 20.344 1 88.56 371 GLU A CA 1
ATOM 2717 C C . GLU A 1 371 ? 1.996 49.531 20.031 1 88.56 371 GLU A C 1
ATOM 2719 O O . GLU A 1 371 ? 1.479 48.781 20.844 1 88.56 371 GLU A O 1
ATOM 2724 N N . HIS A 1 372 ? 1.517 49.812 18.875 1 89.19 372 HIS A N 1
ATOM 2725 C CA . HIS A 1 372 ? 0.305 49.125 18.453 1 89.19 372 HIS A CA 1
ATOM 2726 C C . HIS A 1 372 ? 0.501 47.625 18.5 1 89.19 372 HIS A C 1
ATOM 2728 O O . HIS A 1 372 ? 1.522 47.094 18.031 1 89.19 372 HIS A O 1
ATOM 2734 N N . PRO A 1 373 ? -0.444 46.812 19.078 1 88.31 373 PRO A N 1
ATOM 2735 C CA . PRO A 1 373 ? -0.288 45.375 19.25 1 88.31 373 PRO A CA 1
ATOM 2736 C C . PRO A 1 373 ? 0.033 44.656 17.953 1 88.31 373 PRO A C 1
ATOM 2738 O O . PRO A 1 373 ? 0.84 43.719 17.938 1 88.31 373 PRO A O 1
ATOM 2741 N N . ARG A 1 374 ? -0.542 44.969 16.891 1 89.06 374 ARG A N 1
ATOM 2742 C CA . ARG A 1 374 ? -0.301 44.312 15.609 1 89.06 374 ARG A CA 1
ATOM 2743 C C . ARG A 1 374 ? 1.115 44.594 15.109 1 89.06 374 ARG A C 1
ATOM 2745 O O . ARG A 1 374 ? 1.721 43.719 14.453 1 89.06 374 ARG A O 1
ATOM 2752 N N . LEU A 1 375 ? 1.604 45.75 15.312 1 90.69 375 LEU A N 1
ATOM 2753 C CA . LEU A 1 375 ? 2.973 46.062 14.914 1 90.69 375 LEU A CA 1
ATOM 2754 C C . LEU A 1 375 ? 3.977 45.344 15.812 1 90.69 375 LEU A C 1
ATOM 2756 O O . LEU A 1 375 ? 5.035 44.938 15.352 1 90.69 375 LEU A O 1
ATOM 2760 N N . ARG A 1 376 ? 3.641 45.375 17.078 1 92.38 376 ARG A N 1
ATOM 2761 C CA . ARG A 1 376 ? 4.496 44.625 18 1 92.38 376 ARG A CA 1
ATOM 2762 C C . ARG A 1 376 ? 4.539 43.125 17.609 1 92.38 376 ARG A C 1
ATOM 2764 O O . ARG A 1 376 ? 5.59 42.5 17.703 1 92.38 376 ARG A O 1
ATOM 2771 N N . MET A 1 377 ? 3.377 42.594 17.25 1 92.75 377 MET A N 1
ATOM 2772 C CA . MET A 1 377 ? 3.328 41.219 16.766 1 92.75 377 MET A CA 1
ATOM 2773 C C . MET A 1 377 ? 4.211 41.062 15.523 1 92.75 377 MET A C 1
ATOM 2775 O O . MET A 1 377 ? 4.957 40.094 15.422 1 92.75 377 MET A O 1
ATOM 2779 N N . ALA A 1 378 ? 4.074 41.938 14.633 1 91.88 378 ALA A N 1
ATOM 2780 C CA . ALA A 1 378 ? 4.871 41.906 13.406 1 91.88 378 ALA A CA 1
ATOM 2781 C C . ALA A 1 378 ? 6.363 41.938 13.727 1 91.88 378 ALA A C 1
ATOM 2783 O O . ALA A 1 378 ? 7.16 41.25 13.086 1 91.88 378 ALA A O 1
ATOM 2784 N N . ASP A 1 379 ? 6.695 42.781 14.648 1 92 379 ASP A N 1
ATOM 2785 C CA . ASP A 1 379 ? 8.086 42.875 15.078 1 92 379 ASP A CA 1
ATOM 2786 C C . ASP A 1 379 ? 8.586 41.531 15.633 1 92 379 ASP A C 1
ATOM 2788 O O . ASP A 1 379 ? 9.695 41.094 15.32 1 92 379 ASP A O 1
ATOM 2792 N N . ALA A 1 380 ? 7.789 40.938 16.484 1 92.94 380 ALA A N 1
ATOM 2793 C CA . ALA A 1 380 ? 8.117 39.625 17.031 1 92.94 380 ALA A CA 1
ATOM 2794 C C . ALA A 1 380 ? 8.234 38.594 15.914 1 92.94 380 ALA A C 1
ATOM 2796 O O . ALA A 1 380 ? 9.141 37.75 15.93 1 92.94 380 ALA A O 1
ATOM 2797 N N . MET A 1 381 ? 7.379 38.656 14.977 1 91.25 381 MET A N 1
ATOM 2798 C CA . MET A 1 381 ? 7.383 37.719 13.852 1 91.25 381 MET A CA 1
ATOM 2799 C C . MET A 1 381 ? 8.633 37.875 13 1 91.25 381 MET A C 1
ATOM 2801 O O . MET A 1 381 ? 9.18 36.906 12.484 1 91.25 381 MET A O 1
ATOM 2805 N N . VAL A 1 382 ? 9.055 39.094 12.797 1 88.06 382 VAL A N 1
ATOM 2806 C CA . VAL A 1 382 ? 10.281 39.375 12.055 1 88.06 382 VAL A CA 1
ATOM 2807 C C . VAL A 1 382 ? 11.461 38.688 12.727 1 88.06 382 VAL A C 1
ATOM 2809 O O . VAL A 1 382 ? 12.289 38.062 12.055 1 88.06 382 VAL A O 1
ATOM 2812 N N . ALA A 1 383 ? 11.531 38.812 14.016 1 89.06 383 ALA A N 1
ATOM 2813 C CA . ALA A 1 383 ? 12.594 38.156 14.766 1 89.06 383 ALA A CA 1
ATOM 2814 C C . ALA A 1 383 ? 12.508 36.656 14.617 1 89.06 383 ALA A C 1
ATOM 2816 O O . ALA A 1 383 ? 13.531 35.969 14.469 1 89.06 383 ALA A O 1
ATOM 2817 N N . PHE A 1 384 ? 11.398 36.031 14.672 1 86.5 384 PHE A N 1
ATOM 2818 C CA . PHE A 1 384 ? 11.18 34.594 14.57 1 86.5 384 PHE A CA 1
ATOM 2819 C C . PHE A 1 384 ? 11.578 34.094 13.188 1 86.5 384 PHE A C 1
ATOM 2821 O O . PHE A 1 384 ? 12.344 33.125 13.07 1 86.5 384 PHE A O 1
ATOM 2828 N N . HIS A 1 385 ? 11.023 34.781 12.148 1 79.44 385 HIS A N 1
ATOM 2829 C CA . HIS A 1 385 ? 11.336 34.375 10.789 1 79.44 385 HIS A CA 1
ATOM 2830 C C . HIS A 1 385 ? 12.812 34.562 10.477 1 79.44 385 HIS A C 1
ATOM 2832 O O . HIS A 1 385 ? 13.375 33.875 9.625 1 79.44 385 HIS A O 1
ATOM 2838 N N . GLY A 1 386 ? 13.422 35.5 11.172 1 75.62 386 GLY A N 1
ATOM 2839 C CA . GLY A 1 386 ? 14.852 35.719 11.031 1 75.62 386 GLY A CA 1
ATOM 2840 C C . GLY A 1 386 ? 15.688 34.781 11.883 1 75.62 386 GLY A C 1
ATOM 2841 O O . GLY A 1 386 ? 16.922 34.875 11.914 1 75.62 386 GLY A O 1
ATOM 2842 N N . MET A 1 387 ? 15.109 33.906 12.672 1 76.94 387 MET A N 1
ATOM 2843 C CA . MET A 1 387 ? 15.703 32.844 13.484 1 76.94 387 MET A CA 1
ATOM 2844 C C . MET A 1 387 ? 16.484 33.438 14.648 1 76.94 387 MET A C 1
ATOM 2846 O O . MET A 1 387 ? 17.516 32.875 15.062 1 76.94 387 MET A O 1
ATOM 2850 N N . LYS A 1 388 ? 16.141 34.594 14.93 1 85.5 388 LYS A N 1
ATOM 2851 C CA . LYS A 1 388 ? 16.641 35.156 16.188 1 85.5 388 LYS A CA 1
ATOM 2852 C C . LYS A 1 388 ? 15.719 34.812 17.344 1 85.5 388 LYS A C 1
ATOM 2854 O O . LYS A 1 388 ? 14.992 35.656 17.859 1 85.5 388 LYS A O 1
ATOM 2859 N N . LEU A 1 389 ? 15.828 33.656 17.797 1 86.44 389 LEU A N 1
ATOM 2860 C CA . LEU A 1 389 ? 14.836 33 18.641 1 86.44 389 LEU A CA 1
ATOM 2861 C C . LEU A 1 389 ? 14.773 33.656 20.016 1 86.44 389 LEU A C 1
ATOM 2863 O O . LEU A 1 389 ? 13.688 33.844 20.578 1 86.44 389 LEU A O 1
ATOM 2867 N N . ASP A 1 390 ? 15.93 34.031 20.547 1 89.62 390 ASP A N 1
ATOM 2868 C CA . ASP A 1 390 ? 15.914 34.688 21.859 1 89.62 390 ASP A CA 1
ATOM 2869 C C . ASP A 1 390 ? 15.188 36.031 21.797 1 89.62 390 ASP A C 1
ATOM 2871 O O . ASP A 1 390 ? 14.414 36.375 22.688 1 89.62 390 ASP A O 1
ATOM 2875 N N . HIS A 1 391 ? 15.5 36.719 20.734 1 92.25 391 HIS A N 1
ATOM 2876 C CA . HIS A 1 391 ? 14.836 38 20.531 1 92.25 391 HIS A CA 1
ATOM 2877 C C . HIS A 1 391 ? 13.336 37.812 20.312 1 92.25 391 HIS A C 1
ATOM 2879 O O . HIS A 1 391 ? 12.531 38.594 20.844 1 92.25 391 HIS A O 1
ATOM 2885 N N . ALA A 1 392 ? 12.992 36.906 19.469 1 93.38 392 ALA A N 1
ATOM 2886 C CA . ALA A 1 392 ? 11.586 36.594 19.203 1 93.38 392 ALA A CA 1
ATOM 2887 C C . ALA A 1 392 ? 10.844 36.25 20.5 1 93.38 392 ALA A C 1
ATOM 2889 O O . ALA A 1 392 ? 9.742 36.75 20.734 1 93.38 392 ALA A O 1
ATOM 2890 N N . ARG A 1 393 ? 11.477 35.438 21.344 1 94 393 ARG A N 1
ATOM 2891 C CA . ARG A 1 393 ? 10.867 35.031 22.594 1 94 393 ARG A CA 1
ATOM 2892 C C . ARG A 1 393 ? 10.562 36.219 23.469 1 94 393 ARG A C 1
ATOM 2894 O O . ARG A 1 393 ? 9.445 36.375 23.984 1 94 393 ARG A O 1
ATOM 2901 N N . SER A 1 394 ? 11.602 37.062 23.609 1 95.19 394 SER A N 1
ATOM 2902 C CA . SER A 1 394 ? 11.453 38.25 24.453 1 95.19 394 SER A CA 1
ATOM 2903 C C . SER A 1 394 ? 10.336 39.156 23.938 1 95.19 394 SER A C 1
ATOM 2905 O O . SER A 1 394 ? 9.547 39.688 24.719 1 95.19 394 SER A O 1
ATOM 2907 N N . ARG A 1 395 ? 10.281 39.344 22.672 1 94.88 395 ARG A N 1
ATOM 2908 C CA . ARG A 1 395 ? 9.281 40.219 22.062 1 94.88 395 ARG A CA 1
ATOM 2909 C C . ARG A 1 395 ? 7.875 39.625 22.219 1 94.88 395 ARG A C 1
ATOM 2911 O O . ARG A 1 395 ? 6.93 40.344 22.516 1 94.88 395 ARG A O 1
ATOM 2918 N N . PHE A 1 396 ? 7.715 38.375 22.016 1 94.94 396 PHE A N 1
ATOM 2919 C CA . PHE A 1 396 ? 6.41 37.75 22.172 1 94.94 396 PHE A CA 1
ATOM 2920 C C . PHE A 1 396 ? 5.957 37.781 23.625 1 94.94 396 PHE A C 1
ATOM 2922 O O . PHE A 1 396 ? 4.785 38.031 23.906 1 94.94 396 PHE A O 1
ATOM 2929 N N . GLU A 1 397 ? 6.863 37.5 24.578 1 94.31 397 GLU A N 1
ATOM 2930 C CA . GLU A 1 397 ? 6.527 37.562 26 1 94.31 397 GLU A CA 1
ATOM 2931 C C . GLU A 1 397 ? 6.059 38.969 26.391 1 94.31 397 GLU A C 1
ATOM 2933 O O . GLU A 1 397 ? 5.043 39.094 27.062 1 94.31 397 GLU A O 1
ATOM 2938 N N . SER A 1 398 ? 6.855 39.875 25.906 1 94.25 398 SER A N 1
ATOM 2939 C CA . SER A 1 398 ? 6.5 41.281 26.188 1 94.25 398 SER A CA 1
ATOM 2940 C C . SER A 1 398 ? 5.145 41.625 25.578 1 94.25 398 SER A C 1
ATOM 2942 O O . SER A 1 398 ? 4.348 42.344 26.188 1 94.25 398 SER A O 1
ATOM 2944 N N . LEU A 1 399 ? 4.887 41.219 24.344 1 93.88 399 LEU A N 1
ATOM 2945 C CA . LEU A 1 399 ? 3.625 41.469 23.672 1 93.88 399 LEU A CA 1
ATOM 2946 C C . LEU A 1 399 ? 2.455 40.875 24.438 1 93.88 399 LEU A C 1
ATOM 2948 O O . LEU A 1 399 ? 1.457 41.562 24.68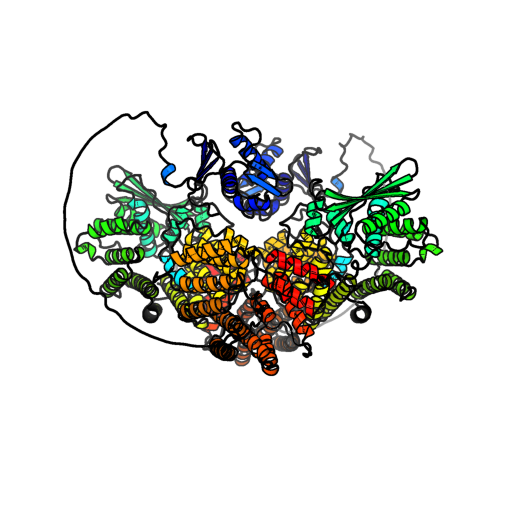8 1 93.88 399 LEU A O 1
ATOM 2952 N N . VAL A 1 400 ? 2.531 39.625 24.891 1 92.5 400 VAL A N 1
ATOM 2953 C CA . VAL A 1 400 ? 1.449 38.906 25.578 1 92.5 400 VAL A CA 1
ATOM 2954 C C . VAL A 1 400 ? 1.132 39.594 26.906 1 92.5 400 VAL A C 1
ATOM 2956 O O . VAL A 1 400 ? -0.029 39.688 27.312 1 92.5 400 VAL A O 1
ATOM 2959 N N . GLU A 1 401 ? 2.121 40.156 27.516 1 91.06 401 GLU A N 1
ATOM 2960 C CA . GLU A 1 401 ? 1.94 40.844 28.797 1 91.06 401 GLU A CA 1
ATOM 2961 C C . GLU A 1 401 ? 1.155 42.125 28.625 1 91.06 401 GLU A C 1
ATOM 2963 O O . GLU A 1 401 ? 0.449 42.562 29.531 1 91.06 401 GLU A O 1
ATOM 2968 N N . THR A 1 402 ? 1.267 42.719 27.469 1 90.06 402 THR A N 1
ATOM 2969 C CA . THR A 1 402 ? 0.676 44.031 27.266 1 90.06 402 THR A CA 1
ATOM 2970 C C . THR A 1 402 ? -0.714 43.906 26.641 1 90.06 402 THR A C 1
ATOM 2972 O O . THR A 1 402 ? -1.486 44.875 26.656 1 90.06 402 THR A O 1
ATOM 2975 N N . LEU A 1 403 ? -1.086 42.75 26.125 1 89.88 403 LEU A N 1
ATOM 2976 C CA . LEU A 1 403 ? -2.357 42.562 25.438 1 89.88 403 LEU A CA 1
ATOM 2977 C C . LEU A 1 403 ? -3.508 42.438 26.422 1 89.88 403 LEU A C 1
ATOM 2979 O O . LEU A 1 403 ? -3.338 41.906 27.516 1 89.88 403 LEU A O 1
ATOM 2983 N N . ASP A 1 404 ? -4.605 43 26 1 82.81 404 ASP A N 1
ATOM 2984 C CA . ASP A 1 404 ? -5.828 42.875 26.781 1 82.81 404 ASP A CA 1
ATOM 2985 C C . ASP A 1 404 ? -6.426 41.469 26.609 1 82.81 404 ASP A C 1
ATOM 2987 O O . ASP A 1 404 ? -6.719 41.031 25.5 1 82.81 404 ASP A O 1
ATOM 2991 N N . PRO A 1 405 ? -6.629 40.75 27.688 1 75.19 405 PRO A N 1
ATOM 2992 C CA . PRO A 1 405 ? -7.07 39.344 27.625 1 75.19 405 PRO A CA 1
ATOM 2993 C C . PRO A 1 405 ? -8.445 39.188 26.969 1 75.19 405 PRO A C 1
ATOM 2995 O O . PRO A 1 405 ? -8.758 38.156 26.422 1 75.19 405 PRO A O 1
ATOM 2998 N N . GLU A 1 406 ? -9.281 40.156 27.047 1 74.81 406 GLU A N 1
ATOM 2999 C CA . GLU A 1 406 ? -10.633 40.062 26.516 1 74.81 406 GLU A CA 1
ATOM 3000 C C . GLU A 1 406 ? -10.711 40.625 25.094 1 74.81 406 GLU A C 1
ATOM 3002 O O . GLU A 1 406 ? -11.219 39.938 24.188 1 74.81 406 GLU A O 1
ATOM 3007 N N . LEU A 1 407 ? -10.125 41.812 24.844 1 72.31 407 LEU A N 1
ATOM 3008 C CA . LEU A 1 407 ? -10.242 42.5 23.562 1 72.31 407 LEU A CA 1
ATOM 3009 C C . LEU A 1 407 ? -9.305 41.875 22.531 1 72.31 407 LEU A C 1
ATOM 3011 O O . LEU A 1 407 ? -9.617 41.844 21.328 1 72.31 407 LEU A O 1
ATOM 3015 N N . ASP A 1 408 ? -8.188 41.406 23.031 1 81.62 408 ASP A N 1
ATOM 3016 C CA . ASP A 1 408 ? -7.16 40.906 22.125 1 81.62 408 ASP A CA 1
ATOM 3017 C C . ASP A 1 408 ? -7.031 39.375 22.25 1 81.62 408 ASP A C 1
ATOM 3019 O O . ASP A 1 408 ? -5.93 38.844 22.156 1 81.62 408 ASP A O 1
ATOM 3023 N N . ARG A 1 409 ? -8.094 38.75 22.5 1 80.81 409 ARG A N 1
ATOM 3024 C CA . ARG A 1 409 ? -8.07 37.312 22.797 1 80.81 409 ARG A CA 1
ATOM 3025 C C . ARG A 1 409 ? -7.426 36.531 21.672 1 80.81 409 ARG A C 1
ATOM 3027 O O . ARG A 1 409 ? -6.578 35.688 21.906 1 80.81 409 ARG A O 1
ATOM 3034 N N . ARG A 1 410 ? -7.812 36.75 20.469 1 81.12 410 ARG A N 1
ATOM 3035 C CA . ARG A 1 410 ? -7.305 36 19.328 1 81.12 410 ARG A CA 1
ATOM 3036 C C . ARG A 1 410 ? -5.832 36.312 19.078 1 81.12 410 ARG A C 1
ATOM 3038 O O . ARG A 1 410 ? -5.039 35.406 18.812 1 81.12 410 ARG A O 1
ATOM 3045 N N . LEU A 1 411 ? -5.484 37.594 19.109 1 85.5 411 LEU A N 1
ATOM 3046 C CA . LEU A 1 411 ? -4.09 38 18.922 1 85.5 411 LEU A CA 1
ATOM 3047 C C . LEU A 1 411 ? -3.205 37.375 20 1 85.5 411 LEU A C 1
ATOM 3049 O O . LEU A 1 411 ? -2.086 36.938 19.703 1 85.5 411 LEU A O 1
ATOM 3053 N N . SER A 1 412 ? -3.693 37.438 21.203 1 89.06 412 SER A N 1
ATOM 3054 C CA . SER A 1 412 ? -2.963 36.812 22.312 1 89.06 412 SER A CA 1
ATOM 3055 C C . SER A 1 412 ? -2.744 35.312 22.062 1 89.06 412 SER A C 1
ATOM 3057 O O . SER A 1 412 ? -1.641 34.812 22.266 1 89.06 412 SER A O 1
ATOM 3059 N N . ALA A 1 413 ? -3.807 34.656 21.641 1 87.69 413 ALA A N 1
ATOM 3060 C CA . ALA A 1 413 ? -3.709 33.219 21.359 1 87.69 413 ALA A CA 1
ATOM 3061 C C . ALA A 1 413 ? -2.699 32.938 20.25 1 87.69 413 ALA A C 1
ATOM 3063 O O . ALA A 1 413 ? -1.931 31.984 20.328 1 87.69 413 ALA A O 1
ATOM 3064 N N . GLN A 1 414 ? -2.709 33.719 19.25 1 88.44 414 GLN A N 1
ATOM 3065 C CA . GLN A 1 414 ? -1.764 33.594 18.156 1 88.44 414 GLN A CA 1
ATOM 3066 C C . GLN A 1 414 ? -0.329 33.781 18.625 1 88.44 414 GLN A C 1
ATOM 3068 O O . GLN A 1 414 ? 0.569 33.031 18.266 1 88.44 414 GLN A O 1
ATOM 3073 N N . ALA A 1 415 ? -0.147 34.844 19.391 1 91.06 415 ALA A N 1
ATOM 3074 C CA . ALA A 1 415 ? 1.174 35.156 19.922 1 91.06 415 ALA A CA 1
ATOM 3075 C C . ALA A 1 415 ? 1.682 34 20.812 1 91.06 415 ALA A C 1
ATOM 3077 O O . ALA A 1 415 ? 2.852 33.625 20.734 1 91.06 415 ALA A O 1
ATOM 3078 N N . LEU A 1 416 ? 0.799 33.531 21.656 1 90.19 416 LEU A N 1
ATOM 3079 C CA . LEU A 1 416 ? 1.174 32.438 22.562 1 90.19 416 LEU A CA 1
ATOM 3080 C C . LEU A 1 416 ? 1.495 31.172 21.797 1 90.19 416 LEU A C 1
ATOM 3082 O O . LEU A 1 416 ? 2.398 30.422 22.172 1 90.19 416 LEU A O 1
ATOM 3086 N N . THR A 1 417 ? 0.742 30.859 20.766 1 89.19 417 THR A N 1
ATOM 3087 C CA . THR A 1 417 ? 1.019 29.688 19.938 1 89.19 417 THR A CA 1
ATOM 3088 C C . THR A 1 417 ? 2.402 29.797 19.297 1 89.19 417 THR A C 1
ATOM 3090 O O . THR A 1 417 ? 3.162 28.828 19.297 1 89.19 417 THR A O 1
ATOM 3093 N N . THR A 1 418 ? 2.721 30.953 18.75 1 89.5 418 THR A N 1
ATOM 3094 C CA . THR A 1 418 ? 4.031 31.156 18.141 1 89.5 418 THR A CA 1
ATOM 3095 C C . THR A 1 418 ? 5.133 31.109 19.203 1 89.5 418 THR A C 1
ATOM 3097 O O . THR A 1 418 ? 6.219 30.594 18.953 1 89.5 418 THR A O 1
ATOM 3100 N N . LEU A 1 419 ? 4.848 31.703 20.344 1 91.12 419 LEU A N 1
ATOM 3101 C CA . LEU A 1 419 ? 5.801 31.641 21.453 1 91.12 419 LEU A CA 1
ATOM 3102 C C . LEU A 1 419 ? 6.102 30.188 21.812 1 91.12 419 LEU A C 1
ATOM 3104 O O . LEU A 1 419 ? 7.246 29.844 22.125 1 91.12 419 LEU A O 1
ATOM 3108 N N . ALA A 1 420 ? 5.074 29.359 21.812 1 89.94 420 ALA A N 1
ATOM 3109 C CA . ALA A 1 420 ? 5.27 27.938 22.078 1 89.94 420 ALA A CA 1
ATOM 3110 C C . ALA A 1 420 ? 6.219 27.312 21.047 1 89.94 420 ALA A C 1
ATOM 3112 O O . ALA A 1 420 ? 7.082 26.516 21.391 1 89.94 420 ALA A O 1
ATOM 3113 N N . SER A 1 421 ? 6.059 27.672 19.844 1 86.25 421 SER A N 1
ATOM 3114 C CA . SER A 1 421 ? 6.945 27.172 18.781 1 86.25 421 SER A CA 1
ATOM 3115 C C . SER A 1 421 ? 8.383 27.641 19.016 1 86.25 421 SER A C 1
ATOM 3117 O O . SER A 1 421 ? 9.32 26.859 18.812 1 86.25 421 SER A O 1
ATOM 3119 N N . VAL A 1 422 ? 8.531 28.891 19.375 1 86.12 422 VAL A N 1
ATOM 3120 C CA . VAL A 1 422 ? 9.844 29.438 19.672 1 86.12 422 VAL A CA 1
ATOM 3121 C C . VAL A 1 422 ? 10.484 28.672 20.828 1 86.12 422 VAL A C 1
ATOM 3123 O O . VAL A 1 422 ? 11.656 28.281 20.75 1 86.12 422 VAL A O 1
ATOM 3126 N N . ASN A 1 423 ? 9.711 28.422 21.859 1 87.38 423 ASN A N 1
ATOM 3127 C CA . ASN A 1 423 ? 10.203 27.656 23 1 87.38 423 ASN A CA 1
ATOM 3128 C C . ASN A 1 423 ? 10.625 26.25 22.594 1 87.38 423 ASN A C 1
ATOM 3130 O O . ASN A 1 423 ? 11.633 25.734 23.094 1 87.38 423 ASN A O 1
ATOM 3134 N N . ALA A 1 424 ? 9.859 25.625 21.781 1 82.06 424 ALA A N 1
ATOM 3135 C CA . ALA A 1 424 ? 10.188 24.281 21.312 1 82.06 424 ALA A CA 1
ATOM 3136 C C . ALA A 1 424 ? 11.516 24.266 20.562 1 82.06 424 ALA A C 1
ATOM 3138 O O . ALA A 1 424 ? 12.352 23.375 20.781 1 82.06 424 ALA A O 1
ATOM 3139 N N . LEU A 1 425 ? 11.742 25.297 19.734 1 74.25 425 LEU A N 1
ATOM 3140 C CA . LEU A 1 425 ? 12.977 25.375 18.953 1 74.25 425 LEU A CA 1
ATOM 3141 C C . LEU A 1 425 ? 14.172 25.641 19.859 1 74.25 425 LEU A C 1
ATOM 3143 O O . LEU A 1 425 ? 15.297 25.266 19.531 1 74.25 425 LEU A O 1
ATOM 3147 N N . LEU A 1 426 ? 13.922 26.328 20.938 1 78.56 426 LEU A N 1
ATOM 3148 C CA . LEU A 1 426 ? 14.977 26.656 21.906 1 78.56 426 LEU A CA 1
ATOM 3149 C C . LEU A 1 426 ? 15.242 25.484 22.828 1 78.56 426 LEU A C 1
ATOM 3151 O O . LEU A 1 426 ? 16.109 25.547 23.703 1 78.56 426 LEU A O 1
ATOM 3155 N N . GLY A 1 427 ? 14.453 24.344 22.703 1 75.56 427 GLY A N 1
ATOM 3156 C CA . GLY A 1 427 ? 14.68 23.141 23.5 1 75.56 427 GLY A CA 1
ATOM 3157 C C . GLY A 1 427 ? 14.086 23.234 24.891 1 75.56 427 GLY A C 1
ATOM 3158 O O . GLY A 1 427 ? 14.719 22.828 25.875 1 75.56 427 GLY A O 1
ATOM 3159 N N . ARG A 1 428 ? 12.984 23.891 25 1 84.31 428 ARG A N 1
ATOM 3160 C CA . ARG A 1 428 ? 12.281 24 26.266 1 84.31 428 ARG A CA 1
ATOM 3161 C C . ARG A 1 428 ? 10.938 23.281 26.219 1 84.31 428 ARG A C 1
ATOM 3163 O O . ARG A 1 428 ? 9.883 23.922 26.266 1 84.31 428 ARG A O 1
ATOM 3170 N N . PRO A 1 429 ? 10.906 21.969 26.281 1 83 429 PRO A N 1
ATOM 3171 C CA . PRO A 1 429 ? 9.68 21.203 26.031 1 83 429 PRO A CA 1
ATOM 3172 C C . PRO A 1 429 ? 8.641 21.391 27.141 1 83 429 PRO A C 1
ATOM 3174 O O . PRO A 1 429 ? 7.441 21.422 26.875 1 83 429 PRO A O 1
ATOM 3177 N N . GLU A 1 430 ? 9.086 21.5 28.375 1 88.38 430 GLU A N 1
ATOM 3178 C CA . GLU A 1 430 ? 8.133 21.609 29.469 1 88.38 430 GLU A CA 1
ATOM 3179 C C . GLU A 1 430 ? 7.391 22.953 29.422 1 88.38 430 GLU A C 1
ATOM 3181 O O . GLU A 1 430 ? 6.184 23 29.656 1 88.38 430 GLU A O 1
ATOM 3186 N N . GLU A 1 431 ? 8.156 24.016 29.156 1 90.44 431 GLU A N 1
ATOM 3187 C CA . GLU A 1 431 ? 7.52 25.328 29.031 1 90.44 431 GLU A CA 1
ATOM 3188 C C . GLU A 1 431 ? 6.551 25.344 27.844 1 90.44 431 GLU A C 1
ATOM 3190 O O . GLU A 1 431 ? 5.469 25.938 27.938 1 90.44 431 GLU A O 1
ATOM 3195 N N . THR A 1 432 ? 6.949 24.766 26.797 1 91.81 432 THR A N 1
ATOM 3196 C CA . THR A 1 432 ? 6.098 24.672 25.609 1 91.81 432 THR A CA 1
ATOM 3197 C C . THR A 1 432 ? 4.801 23.938 25.938 1 91.81 432 THR A C 1
ATOM 3199 O O . THR A 1 432 ? 3.715 24.406 25.594 1 91.81 432 THR A O 1
ATOM 3202 N N . ARG A 1 433 ? 4.898 22.812 26.656 1 92.19 433 ARG A N 1
ATOM 3203 C CA . ARG A 1 433 ? 3.736 22.016 27.016 1 92.19 433 ARG A CA 1
ATOM 3204 C C . ARG A 1 433 ? 2.77 22.797 27.891 1 92.19 433 ARG A C 1
ATOM 3206 O O . ARG A 1 433 ? 1.563 22.812 27.641 1 92.19 433 ARG A O 1
ATOM 3213 N N . ARG A 1 434 ? 3.311 23.484 28.875 1 92.69 434 ARG A N 1
ATOM 3214 C CA . ARG A 1 434 ? 2.479 24.266 29.797 1 92.69 434 ARG A CA 1
ATOM 3215 C C . ARG A 1 434 ? 1.727 25.359 29.047 1 92.69 434 ARG A C 1
ATOM 3217 O O . ARG A 1 434 ? 0.541 25.594 29.297 1 92.69 434 ARG A O 1
ATOM 3224 N N . LEU A 1 435 ? 2.455 26.016 28.188 1 93.06 435 LEU A N 1
ATOM 3225 C CA . LEU A 1 435 ? 1.849 27.094 27.406 1 93.06 435 LEU A CA 1
ATOM 3226 C C . LEU A 1 435 ? 0.719 26.547 26.531 1 93.06 435 LEU A C 1
ATOM 3228 O O . LEU A 1 435 ? -0.373 27.125 26.5 1 93.06 435 LEU A O 1
ATOM 3232 N N . LEU A 1 436 ? 0.926 25.484 25.859 1 94.12 436 LEU A N 1
ATOM 3233 C CA . LEU A 1 436 ? -0.051 24.922 24.938 1 94.12 436 LEU A CA 1
ATOM 3234 C C . LEU A 1 436 ? -1.248 24.344 25.688 1 94.12 436 LEU A C 1
ATOM 3236 O O . LEU A 1 436 ? -2.391 24.5 25.25 1 94.12 436 LEU A O 1
ATOM 3240 N N . GLU A 1 437 ? -0.993 23.672 26.812 1 94.25 437 GLU A N 1
ATOM 3241 C CA . GLU A 1 437 ? -2.086 23.141 27.609 1 94.25 437 GLU A CA 1
ATOM 3242 C C . GLU A 1 437 ? -2.965 24.25 28.156 1 94.25 437 GLU A C 1
ATOM 3244 O O . GLU A 1 437 ? -4.191 24.125 28.188 1 94.25 437 GLU A O 1
ATOM 3249 N N . GLY A 1 438 ? -2.279 25.297 28.609 1 92.75 438 GLY A N 1
ATOM 3250 C CA . GLY A 1 438 ? -3.025 26.469 29.047 1 92.75 438 GLY A CA 1
ATOM 3251 C C . GLY A 1 438 ? -3.896 27.062 27.953 1 92.75 438 GLY A C 1
ATOM 3252 O O . GLY A 1 438 ? -5.051 27.422 28.188 1 92.75 438 GLY A O 1
ATOM 3253 N N . LEU A 1 439 ? -3.404 27.156 26.75 1 91.38 439 LEU A N 1
ATOM 3254 C CA . LEU A 1 439 ? -4.141 27.688 25.594 1 91.38 439 LEU A CA 1
ATOM 3255 C C . LEU A 1 439 ? -5.309 26.766 25.25 1 91.38 439 LEU A C 1
ATOM 3257 O O . LEU A 1 439 ? -6.398 27.25 24.922 1 91.38 439 LEU A O 1
ATOM 3261 N N . ALA A 1 440 ? -5.102 25.453 25.25 1 92.56 440 ALA A N 1
ATOM 3262 C CA . ALA A 1 440 ? -6.129 24.484 24.891 1 92.56 440 ALA A CA 1
ATOM 3263 C C . ALA A 1 440 ? -7.348 24.609 25.812 1 92.56 440 ALA A C 1
ATOM 3265 O O . ALA A 1 440 ? -8.477 24.406 25.375 1 92.56 440 ALA A O 1
ATOM 3266 N N . THR A 1 441 ? -7.094 24.953 27.031 1 90.25 441 THR A N 1
ATOM 3267 C CA . THR A 1 441 ? -8.18 25.062 28 1 90.25 441 THR A CA 1
ATOM 3268 C C . THR A 1 441 ? -8.93 26.391 27.812 1 90.25 441 THR A C 1
ATOM 3270 O O . THR A 1 441 ? -10.125 26.469 28.094 1 90.25 441 THR A O 1
ATOM 3273 N N . ARG A 1 442 ? -8.266 27.406 27.297 1 87.25 442 ARG A N 1
ATOM 3274 C CA . ARG A 1 442 ? -8.836 28.75 27.203 1 87.25 442 ARG A CA 1
ATOM 3275 C C . ARG A 1 442 ? -9.586 28.922 25.891 1 87.25 442 ARG A C 1
ATOM 3277 O O . ARG A 1 442 ? -10.539 29.703 25.812 1 87.25 442 ARG A O 1
ATOM 3284 N N . LEU A 1 443 ? -9.18 28.234 24.844 1 87.5 443 LEU A N 1
ATOM 3285 C CA . LEU A 1 443 ? -9.758 28.406 23.516 1 87.5 443 LEU A CA 1
ATOM 3286 C C . LEU A 1 443 ? -11.086 27.672 23.391 1 87.5 443 LEU A C 1
ATOM 3288 O O . LEU A 1 443 ? -11.258 26.594 23.984 1 87.5 443 LEU A O 1
ATOM 3292 N N . ASP A 1 444 ? -11.961 28.328 22.719 1 80.44 444 ASP A N 1
ATOM 3293 C CA . ASP A 1 444 ? -13.281 27.75 22.469 1 80.44 444 ASP A CA 1
ATOM 3294 C C . ASP A 1 444 ? -13.32 27.016 21.141 1 80.44 444 ASP A C 1
ATOM 3296 O O . ASP A 1 444 ? -13.031 27.594 20.094 1 80.44 444 ASP A O 1
ATOM 3300 N N . ALA A 1 445 ? -13.82 25.812 21.125 1 77.81 445 ALA A N 1
ATOM 3301 C CA . ALA A 1 445 ? -13.797 24.938 19.953 1 77.81 445 ALA A CA 1
ATOM 3302 C C . ALA A 1 445 ? -14.727 25.469 18.859 1 77.81 445 ALA A C 1
ATOM 3304 O O . ALA A 1 445 ? -14.5 25.219 17.672 1 77.81 445 ALA A O 1
ATOM 3305 N N . ALA A 1 446 ? -15.688 26.203 19.203 1 72.12 446 ALA A N 1
ATOM 3306 C CA . ALA A 1 446 ? -16.672 26.688 18.25 1 72.12 446 ALA A CA 1
ATOM 3307 C C . ALA A 1 446 ? -16.188 27.953 17.547 1 72.12 446 ALA A C 1
ATOM 3309 O O . ALA A 1 446 ? -16.406 28.141 16.344 1 72.12 446 ALA A O 1
ATOM 3310 N N . VAL A 1 447 ? -15.43 28.797 18.344 1 72.62 447 VAL A N 1
ATOM 3311 C CA . VAL A 1 447 ? -15.039 30.094 17.828 1 72.62 447 VAL A CA 1
ATOM 3312 C C . VAL A 1 447 ? -13.594 30.047 17.344 1 72.62 447 VAL A C 1
ATOM 3314 O O . VAL A 1 447 ? -13.258 30.625 16.297 1 72.62 447 VAL A O 1
ATOM 3317 N N . ASP A 1 448 ? -12.805 29.344 18.062 1 80.81 448 ASP A N 1
ATOM 3318 C CA . ASP A 1 448 ? -11.375 29.312 17.781 1 80.81 448 ASP A CA 1
ATOM 3319 C C . ASP A 1 448 ? -10.969 27.953 17.188 1 80.81 448 ASP A C 1
ATOM 3321 O O . ASP A 1 448 ? -9.953 27.391 17.578 1 80.81 448 ASP A O 1
ATOM 3325 N N . THR A 1 449 ? -11.797 27.375 16.297 1 80.88 449 THR A N 1
ATOM 3326 C CA . THR A 1 449 ? -11.609 26.031 15.789 1 80.88 449 THR A CA 1
ATOM 3327 C C . THR A 1 449 ? -10.227 25.859 15.172 1 80.88 449 THR A C 1
ATOM 3329 O O . THR A 1 449 ? -9.531 24.875 15.445 1 80.88 449 THR A O 1
ATOM 3332 N N . ASP A 1 450 ? -9.758 26.781 14.359 1 80.56 450 ASP A N 1
ATOM 3333 C CA . ASP A 1 450 ? -8.477 26.672 13.656 1 80.56 450 ASP A CA 1
ATOM 3334 C C . ASP A 1 450 ? -7.309 26.734 14.641 1 80.56 450 ASP A C 1
ATOM 3336 O O . ASP A 1 450 ? -6.414 25.891 14.602 1 80.56 450 ASP A O 1
ATOM 3340 N N . LEU A 1 451 ? -7.348 27.734 15.609 1 84.88 451 LEU A N 1
ATOM 3341 C CA . LEU A 1 451 ? -6.266 27.906 16.578 1 84.88 451 LEU A CA 1
ATOM 3342 C C . LEU A 1 451 ? -6.195 26.703 17.516 1 84.88 451 LEU A C 1
ATOM 3344 O O . LEU A 1 451 ? -5.105 26.234 17.859 1 84.88 451 LEU A O 1
ATOM 3348 N N . LEU A 1 452 ? -7.398 26.266 17.953 1 89.25 452 LEU A N 1
ATOM 3349 C CA . LEU A 1 452 ? -7.414 25.109 18.844 1 89.25 452 LEU A CA 1
ATOM 3350 C C . LEU A 1 452 ? -6.871 23.875 18.125 1 89.25 452 LEU A C 1
ATOM 3352 O O . LEU A 1 452 ? -6.199 23.047 18.734 1 89.25 452 LEU A O 1
ATOM 3356 N N . GLY A 1 453 ? -7.227 23.734 16.859 1 89.88 453 GLY A N 1
ATOM 3357 C CA . GLY A 1 453 ? -6.672 22.641 16.062 1 89.88 453 GLY A CA 1
ATOM 3358 C C . GLY A 1 453 ? -5.156 22.656 16 1 89.88 453 GLY A C 1
ATOM 3359 O O . GLY A 1 453 ? -4.512 21.625 16.156 1 89.88 453 GLY A O 1
ATOM 3360 N N . ILE A 1 454 ? -4.598 23.828 15.875 1 90.31 454 ILE A N 1
ATOM 3361 C CA . ILE A 1 454 ? -3.15 23.984 15.805 1 90.31 454 ILE A CA 1
ATOM 3362 C C . ILE A 1 454 ? -2.531 23.641 17.156 1 90.31 454 ILE A C 1
ATOM 3364 O O . ILE A 1 454 ? -1.503 22.969 17.234 1 90.31 454 ILE A O 1
ATOM 3368 N N . VAL A 1 455 ? -3.178 24.109 18.172 1 92.88 455 VAL A N 1
ATOM 3369 C CA . VAL A 1 455 ? -2.688 23.859 19.531 1 92.88 455 VAL A CA 1
ATOM 3370 C C . VAL A 1 455 ? -2.68 22.359 19.797 1 92.88 455 VAL A C 1
ATOM 3372 O O . VAL A 1 455 ? -1.703 21.828 20.328 1 92.88 455 VAL A O 1
ATOM 3375 N N . GLN A 1 456 ? -3.754 21.688 19.391 1 93.69 456 GLN A N 1
ATOM 3376 C CA . GLN A 1 456 ? -3.826 20.234 19.578 1 93.69 456 GLN A CA 1
ATOM 3377 C C . GLN A 1 456 ? -2.756 19.516 18.75 1 93.69 456 GLN A C 1
ATOM 3379 O O . GLN A 1 456 ? -2.156 18.547 19.219 1 93.69 456 GLN A O 1
ATOM 3384 N N . MET A 1 457 ? -2.588 19.906 17.594 1 93.62 457 MET A N 1
ATOM 3385 C CA . MET A 1 457 ? -1.553 19.328 16.75 1 93.62 457 MET A CA 1
ATOM 3386 C C . MET A 1 457 ? -0.18 19.453 17.391 1 93.62 457 MET A C 1
ATOM 3388 O O . MET A 1 457 ? 0.582 18.484 17.453 1 93.62 457 MET A O 1
ATOM 3392 N N . ASN A 1 458 ? 0.114 20.656 17.906 1 93.06 458 ASN A N 1
ATOM 3393 C CA . ASN A 1 458 ? 1.403 20.891 18.547 1 93.06 458 ASN A CA 1
ATOM 3394 C C . ASN A 1 458 ? 1.554 20.062 19.828 1 93.06 458 ASN A C 1
ATOM 3396 O O . ASN A 1 458 ? 2.648 19.578 20.141 1 93.06 458 ASN A O 1
ATOM 3400 N N . LEU A 1 459 ? 0.504 19.953 20.562 1 93.88 459 LEU A N 1
ATOM 3401 C CA . LEU A 1 459 ? 0.545 19.094 21.734 1 93.88 459 LEU A CA 1
ATOM 3402 C C . LEU A 1 459 ? 0.832 17.656 21.344 1 93.88 459 LEU A C 1
ATOM 3404 O O . LEU A 1 459 ? 1.579 16.953 22.047 1 93.88 459 LEU A O 1
ATOM 3408 N N . GLY A 1 460 ? 0.193 17.203 20.281 1 93.88 460 GLY A N 1
ATOM 3409 C CA . GLY A 1 460 ? 0.456 15.867 19.781 1 93.88 460 GLY A CA 1
ATOM 3410 C C . GLY A 1 460 ? 1.904 15.656 19.375 1 93.88 460 GLY A C 1
ATOM 3411 O O . GLY A 1 460 ? 2.496 14.625 19.719 1 93.88 460 GLY A O 1
ATOM 3412 N N . LEU A 1 461 ? 2.471 16.594 18.734 1 91.81 461 LEU A N 1
ATOM 3413 C CA . LEU A 1 461 ? 3.861 16.5 18.297 1 91.81 461 LEU A CA 1
ATOM 3414 C C . LEU A 1 461 ? 4.801 16.469 19.5 1 91.81 461 LEU A C 1
ATOM 3416 O O . LEU A 1 461 ? 5.793 15.742 19.5 1 91.81 461 LEU A O 1
ATOM 3420 N N . LEU A 1 462 ? 4.508 17.297 20.484 1 89.75 462 LEU A N 1
ATOM 3421 C CA . LEU A 1 462 ? 5.309 17.297 21.703 1 89.75 462 LEU A CA 1
ATOM 3422 C C . LEU A 1 462 ? 5.238 15.953 22.406 1 89.75 462 LEU A C 1
ATOM 3424 O O . LEU A 1 462 ? 6.25 15.453 22.906 1 89.75 462 LEU A O 1
ATOM 3428 N N . ALA A 1 463 ? 4.043 15.422 22.438 1 92.19 463 ALA A N 1
ATOM 3429 C CA . ALA A 1 463 ? 3.885 14.102 23.062 1 92.19 463 ALA A CA 1
ATOM 3430 C C . ALA A 1 463 ? 4.684 13.047 22.297 1 92.19 463 ALA A C 1
ATOM 3432 O O . ALA A 1 463 ? 5.281 12.156 22.922 1 92.19 463 ALA A O 1
ATOM 3433 N N . GLN A 1 464 ? 4.652 13.094 21.016 1 91.06 464 GLN A N 1
ATOM 3434 C CA . GLN A 1 464 ? 5.43 12.172 20.188 1 91.06 464 GLN A CA 1
ATOM 3435 C C . GLN A 1 464 ? 6.922 12.289 20.5 1 91.06 464 GLN A C 1
ATOM 3437 O O . GLN A 1 464 ? 7.613 11.281 20.625 1 91.06 464 GLN A O 1
ATOM 3442 N N . GLU A 1 465 ? 7.422 13.469 20.625 1 85.38 465 GLU A N 1
ATOM 3443 C CA . GLU A 1 465 ? 8.836 13.711 20.906 1 85.38 465 GLU A CA 1
ATOM 3444 C C . GLU A 1 465 ? 9.234 13.133 22.266 1 85.38 465 GLU A C 1
ATOM 3446 O O . GLU A 1 465 ? 10.375 12.711 22.453 1 85.38 465 GLU A O 1
ATOM 3451 N N . ARG A 1 466 ? 8.289 13.133 23.125 1 86.25 466 ARG A N 1
ATOM 3452 C CA . ARG A 1 466 ? 8.547 12.609 24.469 1 86.25 466 ARG A CA 1
ATOM 3453 C C . ARG A 1 466 ? 8.414 11.094 24.5 1 86.25 466 ARG A C 1
ATOM 3455 O O . ARG A 1 466 ? 8.672 10.461 25.531 1 86.25 466 ARG A O 1
ATOM 3462 N N . GLY A 1 467 ? 7.973 10.555 23.406 1 86.81 467 GLY A N 1
ATOM 3463 C CA . GLY A 1 467 ? 7.84 9.109 23.328 1 86.81 467 GLY A CA 1
ATOM 3464 C C . GLY A 1 467 ? 6.496 8.609 23.828 1 86.81 467 GLY A C 1
ATOM 3465 O O . GLY A 1 467 ? 6.277 7.402 23.922 1 86.81 467 GLY A O 1
ATOM 3466 N N . ASP A 1 468 ? 5.625 9.539 24.172 1 90.44 468 ASP A N 1
ATOM 3467 C CA . ASP A 1 468 ? 4.277 9.148 24.578 1 90.44 468 ASP A CA 1
ATOM 3468 C C . ASP A 1 468 ? 3.348 9.055 23.375 1 90.44 468 ASP A C 1
ATOM 3470 O O . ASP A 1 468 ? 2.516 9.938 23.156 1 90.44 468 ASP A O 1
ATOM 3474 N N . LEU A 1 469 ? 3.402 7.965 22.766 1 88.62 469 LEU A N 1
ATOM 3475 C CA . LEU A 1 469 ? 2.744 7.793 21.469 1 88.62 469 LEU A CA 1
ATOM 3476 C C . LEU A 1 469 ? 1.229 7.723 21.641 1 88.62 469 LEU A C 1
ATOM 3478 O O . LEU A 1 469 ? 0.482 8.188 20.781 1 88.62 469 LEU A O 1
ATOM 3482 N N . ALA A 1 470 ? 0.746 7.18 22.766 1 86.31 470 ALA A N 1
ATOM 3483 C CA . ALA A 1 470 ? -0.691 7.09 23.016 1 86.31 470 ALA A CA 1
ATOM 3484 C C . ALA A 1 470 ? -1.304 8.477 23.172 1 86.31 470 ALA A C 1
ATOM 3486 O O . ALA A 1 470 ? -2.369 8.766 22.625 1 86.31 470 ALA A O 1
ATOM 3487 N N . GLU A 1 471 ? -0.599 9.305 23.938 1 90.88 471 GLU A N 1
ATOM 3488 C CA . GLU A 1 471 ? -1.057 10.68 24.125 1 90.88 471 GLU A CA 1
ATOM 3489 C C . GLU A 1 471 ? -1.014 11.453 22.797 1 90.88 471 GLU A C 1
ATOM 3491 O O . GLU A 1 471 ? -1.912 12.242 22.516 1 90.88 471 GLU A O 1
ATOM 3496 N N . ALA A 1 472 ? 0.029 11.25 22.031 1 93.62 472 ALA A N 1
ATOM 3497 C CA . ALA A 1 472 ? 0.155 11.906 20.734 1 93.62 472 ALA A CA 1
ATOM 3498 C C . ALA A 1 472 ? -1.011 11.539 19.828 1 93.62 472 ALA A C 1
ATOM 3500 O O . ALA A 1 472 ? -1.558 12.398 19.125 1 93.62 472 ALA A O 1
ATOM 3501 N N . ASP A 1 473 ? -1.424 10.258 19.891 1 90.31 473 ASP A N 1
ATOM 3502 C CA . ASP A 1 473 ? -2.537 9.797 19.062 1 90.31 473 ASP A CA 1
ATOM 3503 C C . ASP A 1 473 ? -3.811 10.586 19.375 1 90.31 473 ASP A C 1
ATOM 3505 O O . ASP A 1 473 ? -4.523 11 18.453 1 90.31 473 ASP A O 1
ATOM 3509 N N . LEU A 1 474 ? -4.047 10.812 20.625 1 90.56 474 LEU A N 1
ATOM 3510 C CA . LEU A 1 474 ? -5.27 11.484 21.047 1 90.56 474 LEU A CA 1
ATOM 3511 C C . LEU A 1 474 ? -5.262 12.945 20.625 1 90.56 474 LEU A C 1
ATOM 3513 O O . LEU A 1 474 ? -6.254 13.445 20.094 1 90.56 474 LEU A O 1
ATOM 3517 N N . HIS A 1 475 ? -4.16 13.625 20.859 1 94.06 475 HIS A N 1
ATOM 3518 C CA . HIS A 1 475 ? -4.051 15.031 20.484 1 94.06 475 HIS A CA 1
ATOM 3519 C C . HIS A 1 475 ? -4.148 15.211 18.969 1 94.06 475 HIS A C 1
ATOM 3521 O O . HIS A 1 475 ? -4.828 16.125 18.5 1 94.06 475 HIS A O 1
ATOM 3527 N N . LEU A 1 476 ? -3.508 14.344 18.25 1 94.19 476 LEU A N 1
ATOM 3528 C CA . LEU A 1 476 ? -3.52 14.461 16.797 1 94.19 476 LEU A CA 1
ATOM 3529 C C . LEU A 1 476 ? -4.895 14.117 16.234 1 94.19 476 LEU A C 1
ATOM 3531 O O . LEU A 1 476 ? -5.32 14.695 15.234 1 94.19 476 LEU A O 1
ATOM 3535 N N . ALA A 1 477 ? -5.559 13.18 16.891 1 90.31 477 ALA A N 1
ATOM 3536 C CA . ALA A 1 477 ? -6.926 12.867 16.484 1 90.31 477 ALA A CA 1
ATOM 3537 C C . ALA A 1 477 ? -7.848 14.062 16.719 1 90.31 477 ALA A C 1
ATOM 3539 O O . ALA A 1 477 ? -8.711 14.352 15.883 1 90.31 477 ALA A O 1
ATOM 3540 N N . ARG A 1 478 ? -7.676 14.734 17.812 1 90.88 478 ARG A N 1
ATOM 3541 C CA . ARG A 1 478 ? -8.461 15.93 18.109 1 90.88 478 ARG A CA 1
ATOM 3542 C C . ARG A 1 478 ? -8.164 17.031 17.078 1 90.88 478 ARG A C 1
ATOM 3544 O O . ARG A 1 478 ? -9.078 17.734 16.641 1 90.88 478 ARG A O 1
ATOM 3551 N N . ALA A 1 479 ? -6.902 17.141 16.797 1 92.5 479 ALA A N 1
ATOM 3552 C CA . ALA A 1 479 ? -6.512 18.141 15.797 1 92.5 479 ALA A CA 1
ATOM 3553 C C . ALA A 1 479 ? -7.207 17.875 14.461 1 92.5 479 ALA A C 1
ATOM 3555 O O . ALA A 1 479 ? -7.68 18.812 13.805 1 92.5 479 ALA A O 1
ATOM 3556 N N . ARG A 1 480 ? -7.266 16.641 14.117 1 89.25 480 ARG A N 1
ATOM 3557 C CA . ARG A 1 480 ? -7.922 16.297 12.859 1 89.25 480 ARG A CA 1
ATOM 3558 C C . ARG A 1 480 ? -9.398 16.672 12.898 1 89.25 480 ARG A C 1
ATOM 3560 O O . ARG A 1 480 ? -9.93 17.219 11.922 1 89.25 480 ARG A O 1
ATOM 3567 N N . GLN A 1 481 ? -10.023 16.375 14.008 1 84.5 481 GLN A N 1
ATOM 3568 C CA . GLN A 1 481 ? -11.445 16.688 14.156 1 84.5 481 GLN A CA 1
ATOM 3569 C C . GLN A 1 481 ? -11.703 18.172 13.969 1 84.5 481 GLN A C 1
ATOM 3571 O O . GLN A 1 481 ? -12.742 18.562 13.43 1 84.5 481 GLN A O 1
ATOM 3576 N N . LEU A 1 482 ? -10.828 18.938 14.398 1 83.56 482 LEU A N 1
ATOM 3577 C CA . LEU A 1 482 ? -11.008 20.375 14.391 1 83.56 482 LEU A CA 1
ATOM 3578 C C . LEU A 1 482 ? -10.617 20.969 13.039 1 83.56 482 LEU A C 1
ATOM 3580 O O . LEU A 1 482 ? -11.375 21.75 12.461 1 83.56 482 LEU A O 1
ATOM 3584 N N . LEU A 1 483 ? -9.547 20.516 12.438 1 83.31 483 LEU A N 1
ATOM 3585 C CA . LEU A 1 483 ? -8.977 21.172 11.273 1 83.31 483 LEU A CA 1
ATOM 3586 C C . LEU A 1 483 ? -9.641 20.703 9.984 1 83.31 483 LEU A C 1
ATOM 3588 O O . LEU A 1 483 ? -9.586 21.391 8.961 1 83.31 483 LEU A O 1
ATOM 3592 N N . GLU A 1 484 ? -10.148 19.531 9.859 1 75.88 484 GLU A N 1
ATOM 3593 C CA . GLU A 1 484 ? -10.812 19.047 8.648 1 75.88 484 GLU A CA 1
ATOM 3594 C C . GLU A 1 484 ? -12.023 19.906 8.305 1 75.88 484 GLU A C 1
ATOM 3596 O O . GLU A 1 484 ? -12.375 20.062 7.133 1 75.88 484 GLU A O 1
ATOM 3601 N N . GLY A 1 485 ? -12.633 20.609 9.328 1 64.69 485 GLY A N 1
ATOM 3602 C CA . GLY A 1 485 ? -13.812 21.422 9.094 1 64.69 485 GLY A CA 1
ATOM 3603 C C . GLY A 1 485 ? -13.477 22.859 8.711 1 64.69 485 GLY A C 1
ATOM 3604 O O . GLY A 1 485 ? -14.344 23.609 8.258 1 64.69 485 GLY A O 1
ATOM 3605 N N . VAL A 1 486 ? -12.219 23.312 8.789 1 67.88 486 VAL A N 1
ATOM 3606 C CA . VAL A 1 486 ? -11.828 24.703 8.633 1 67.88 486 VAL A CA 1
ATOM 3607 C C . VAL A 1 486 ? -11.57 25 7.16 1 67.88 486 VAL A C 1
ATOM 3609 O O . VAL A 1 486 ? -11.609 26.172 6.738 1 67.88 486 VAL A O 1
ATOM 3612 N N . GLY A 1 487 ? -11.461 24 6.25 1 65.69 487 GLY A N 1
ATOM 3613 C CA . GLY A 1 487 ? -11.25 24.219 4.828 1 65.69 487 GLY A CA 1
ATOM 3614 C C . GLY A 1 487 ? -9.852 24.719 4.504 1 65.69 487 GLY A C 1
ATOM 3615 O O . GLY A 1 487 ? -9.641 25.359 3.469 1 65.69 487 GLY A O 1
ATOM 3616 N N . ASP A 1 488 ? -8.891 24.703 5.363 1 76.88 488 ASP A N 1
ATOM 3617 C CA . ASP A 1 488 ? -7.496 25.078 5.152 1 76.88 488 ASP A CA 1
ATOM 3618 C C . ASP A 1 488 ? -6.672 23.891 4.676 1 76.88 488 ASP A C 1
ATOM 3620 O O . ASP A 1 488 ? -6.113 23.141 5.488 1 76.88 488 ASP A O 1
ATOM 3624 N N . LEU A 1 489 ? -6.555 23.828 3.332 1 79.69 489 LEU A N 1
ATOM 3625 C CA . LEU A 1 489 ? -5.895 22.672 2.732 1 79.69 489 LEU A CA 1
ATOM 3626 C C . LEU A 1 489 ? -4.441 22.578 3.186 1 79.69 489 LEU A C 1
ATOM 3628 O O . LEU A 1 489 ? -3.908 21.469 3.342 1 79.69 489 LEU A O 1
ATOM 3632 N N . GLN A 1 490 ? -3.797 23.672 3.314 1 83.31 490 GLN A N 1
ATOM 3633 C CA . GLN A 1 490 ? -2.4 23.641 3.732 1 83.31 490 GLN A CA 1
ATOM 3634 C C . GLN A 1 490 ? -2.262 23.031 5.129 1 83.31 490 GLN A C 1
ATOM 3636 O O . GLN A 1 490 ? -1.444 22.141 5.348 1 83.31 490 GLN A O 1
ATOM 3641 N N . ARG A 1 491 ? -3.041 23.516 6.008 1 85.31 491 ARG A N 1
ATOM 3642 C CA . ARG A 1 491 ? -2.979 23.016 7.375 1 85.31 491 ARG A CA 1
ATOM 3643 C C . ARG A 1 491 ? -3.408 21.547 7.441 1 85.31 491 ARG A C 1
ATOM 3645 O O . ARG A 1 491 ? -2.877 20.781 8.234 1 85.31 491 ARG A O 1
ATOM 3652 N N . GLN A 1 492 ? -4.367 21.25 6.68 1 86.81 492 GLN A N 1
ATOM 3653 C CA . GLN A 1 492 ? -4.793 19.844 6.613 1 86.81 492 GLN A CA 1
ATOM 3654 C C . GLN A 1 492 ? -3.666 18.953 6.098 1 86.81 492 GLN A C 1
ATOM 3656 O O . GLN A 1 492 ? -3.486 17.828 6.574 1 86.81 492 GLN A O 1
ATOM 3661 N N . SER A 1 493 ? -2.955 19.438 5.086 1 90.69 493 SER A N 1
ATOM 3662 C CA . SER A 1 493 ? -1.847 18.672 4.523 1 90.69 493 SER A CA 1
ATOM 3663 C C . SER A 1 493 ? -0.706 18.531 5.523 1 90.69 493 SER A C 1
ATOM 3665 O O . SER A 1 493 ? -0.086 17.469 5.621 1 90.69 493 SER A O 1
ATOM 3667 N N . VAL A 1 494 ? -0.5 19.578 6.25 1 92.31 494 VAL A N 1
ATOM 3668 C CA . VAL A 1 494 ? 0.519 19.531 7.293 1 92.31 494 VAL A CA 1
ATOM 3669 C C . VAL A 1 494 ? 0.127 18.516 8.359 1 92.31 494 VAL A C 1
ATOM 3671 O O . VAL A 1 494 ? 0.958 17.719 8.797 1 92.31 494 VAL A O 1
ATOM 3674 N N . LEU A 1 495 ? -1.078 18.578 8.758 1 92.88 495 LEU A N 1
ATOM 3675 C CA . LEU A 1 495 ? -1.56 17.609 9.742 1 92.88 495 LEU A CA 1
ATOM 3676 C C . LEU A 1 495 ? -1.429 16.188 9.227 1 92.88 495 LEU A C 1
ATOM 3678 O O . LEU A 1 495 ? -0.971 15.297 9.945 1 92.88 495 LEU A O 1
ATOM 3682 N N . ALA A 1 496 ? -1.857 15.977 8.016 1 93.56 496 ALA A N 1
ATOM 3683 C CA . ALA A 1 496 ? -1.734 14.648 7.422 1 93.56 496 ALA A CA 1
ATOM 3684 C C . ALA A 1 496 ? -0.28 14.188 7.41 1 93.56 496 ALA A C 1
ATOM 3686 O O . ALA A 1 496 ? 0.006 13.008 7.66 1 93.56 496 ALA A O 1
ATOM 3687 N N . SER A 1 497 ? 0.597 15.016 7.035 1 95.44 497 SER A N 1
ATOM 3688 C CA . SER A 1 497 ? 2.023 14.703 7.059 1 95.44 497 SER A CA 1
ATOM 3689 C C . SER A 1 497 ? 2.475 14.289 8.453 1 95.44 497 SER A C 1
ATOM 3691 O O . SER A 1 497 ? 3.164 13.281 8.617 1 95.44 497 SER A O 1
ATOM 3693 N N . ASN A 1 498 ? 2.045 15.07 9.43 1 94.94 498 ASN A N 1
ATOM 3694 C CA . ASN A 1 498 ? 2.416 14.773 10.812 1 94.94 498 ASN A CA 1
ATOM 3695 C C . ASN A 1 498 ? 1.811 13.453 11.281 1 94.94 498 ASN A C 1
ATOM 3697 O O . ASN A 1 498 ? 2.453 12.695 12.008 1 94.94 498 ASN A O 1
ATOM 3701 N N . LEU A 1 499 ? 0.61 13.234 10.867 1 94.06 499 LEU A N 1
ATOM 3702 C CA . LEU A 1 499 ? -0.03 11.969 11.195 1 94.06 499 LEU A CA 1
ATOM 3703 C C . LEU A 1 499 ? 0.707 10.805 10.547 1 94.06 499 LEU A C 1
ATOM 3705 O O . LEU A 1 499 ? 0.868 9.742 11.156 1 94.06 499 LEU A O 1
ATOM 3709 N N . GLY A 1 500 ? 1.131 10.969 9.336 1 93.94 500 GLY A N 1
ATOM 3710 C CA . GLY A 1 500 ? 1.914 9.953 8.656 1 93.94 500 GLY A CA 1
ATOM 3711 C C . GLY A 1 500 ? 3.219 9.633 9.359 1 93.94 500 GLY A C 1
ATOM 3712 O O . GLY A 1 500 ? 3.545 8.461 9.57 1 93.94 500 GLY A O 1
ATOM 3713 N N . VAL A 1 501 ? 3.918 10.656 9.75 1 94.12 501 VAL A N 1
ATOM 3714 C CA . VAL A 1 501 ? 5.184 10.477 10.445 1 94.12 501 VAL A CA 1
ATOM 3715 C C . VAL A 1 501 ? 4.938 9.812 11.805 1 94.12 501 VAL A C 1
ATOM 3717 O O . VAL A 1 501 ? 5.699 8.938 12.219 1 94.12 501 VAL A O 1
ATOM 3720 N N . HIS A 1 502 ? 3.889 10.273 12.484 1 93.12 502 HIS A N 1
ATOM 3721 C CA . HIS A 1 502 ? 3.545 9.656 13.758 1 93.12 502 HIS A CA 1
ATOM 3722 C C . HIS A 1 502 ? 3.258 8.172 13.594 1 93.12 502 HIS A C 1
ATOM 3724 O O . HIS A 1 502 ? 3.689 7.355 14.422 1 93.12 502 HIS A O 1
ATOM 3730 N N . ALA A 1 503 ? 2.486 7.863 12.578 1 91.62 503 ALA A N 1
ATOM 3731 C CA . ALA A 1 503 ? 2.201 6.461 12.297 1 91.62 503 ALA A CA 1
ATOM 3732 C C . ALA A 1 503 ? 3.486 5.684 12.023 1 91.62 503 ALA A C 1
ATOM 3734 O O . ALA A 1 503 ? 3.625 4.531 12.445 1 91.62 503 ALA A O 1
ATOM 3735 N N . LEU A 1 504 ? 4.41 6.246 11.32 1 91.19 504 LEU A N 1
ATOM 3736 C CA . LEU A 1 504 ? 5.707 5.641 11.039 1 91.19 504 LEU A CA 1
ATOM 3737 C C . LEU A 1 504 ? 6.473 5.367 12.336 1 91.19 504 LEU A C 1
ATOM 3739 O O . LEU A 1 504 ? 7.027 4.281 12.516 1 91.19 504 LEU A O 1
ATOM 3743 N N . ARG A 1 505 ? 6.465 6.383 13.258 1 92.25 505 ARG A N 1
ATOM 3744 C CA . ARG A 1 505 ? 7.156 6.258 14.539 1 92.25 505 ARG A CA 1
ATOM 3745 C C . ARG A 1 505 ? 6.496 5.199 15.414 1 92.25 505 ARG A C 1
ATOM 3747 O O . ARG A 1 505 ? 7.156 4.578 16.25 1 92.25 505 ARG A O 1
ATOM 3754 N N . SER A 1 506 ? 5.254 4.969 15.164 1 89.5 506 SER A N 1
ATOM 3755 C CA . SER A 1 506 ? 4.492 3.98 15.922 1 89.5 506 SER A CA 1
ATOM 3756 C C . SER A 1 506 ? 4.504 2.625 15.219 1 89.5 506 SER A C 1
ATOM 3758 O O . SER A 1 506 ? 3.777 1.711 15.617 1 89.5 506 SER A O 1
ATOM 3760 N N . GLU A 1 507 ? 5.234 2.527 14.102 1 89.12 507 GLU A N 1
ATOM 3761 C CA . GLU A 1 507 ? 5.422 1.307 13.32 1 89.12 507 GLU A CA 1
ATOM 3762 C C . GLU A 1 507 ? 4.102 0.83 12.719 1 89.12 507 GLU A C 1
ATOM 3764 O O . GLU A 1 507 ? 3.855 -0.375 12.625 1 89.12 507 GLU A O 1
ATOM 3769 N N . ARG A 1 508 ? 3.184 1.706 12.461 1 87.75 508 ARG A N 1
ATOM 3770 C CA . ARG A 1 508 ? 1.946 1.442 11.734 1 87.75 508 ARG A CA 1
ATOM 3771 C C . ARG A 1 508 ? 2.07 1.865 10.273 1 87.75 508 ARG A C 1
ATOM 3773 O O . ARG A 1 508 ? 1.534 2.902 9.875 1 87.75 508 ARG A O 1
ATOM 3780 N N . LEU A 1 509 ? 2.635 1.033 9.469 1 89.19 509 LEU A N 1
ATOM 3781 C CA . LEU A 1 509 ? 3.127 1.421 8.148 1 89.19 509 LEU A CA 1
ATOM 3782 C C . LEU A 1 509 ? 1.97 1.635 7.18 1 89.19 509 LEU A C 1
ATOM 3784 O O . LEU A 1 509 ? 2.039 2.504 6.309 1 89.19 509 LEU A O 1
ATOM 3788 N N . ALA A 1 510 ? 0.873 0.827 7.27 1 83.25 510 ALA A N 1
ATOM 3789 C CA . ALA A 1 510 ? -0.259 0.996 6.363 1 83.25 510 ALA A CA 1
ATOM 3790 C C . ALA A 1 510 ? -0.913 2.361 6.547 1 83.25 510 ALA A C 1
ATOM 3792 O O . ALA A 1 510 ? -1.208 3.055 5.57 1 83.25 510 ALA A O 1
ATOM 3793 N N . GLU A 1 511 ? -1.104 2.74 7.805 1 85.75 511 GLU A N 1
ATOM 3794 C CA . GLU A 1 511 ? -1.675 4.047 8.109 1 85.75 511 GLU A CA 1
ATOM 3795 C C . GLU A 1 511 ? -0.751 5.172 7.656 1 85.75 511 GLU A C 1
ATOM 3797 O O . GLU A 1 511 ? -1.214 6.195 7.145 1 85.75 511 GLU A O 1
ATOM 3802 N N . ALA A 1 512 ? 0.535 4.992 7.902 1 92.62 512 ALA A N 1
ATOM 3803 C CA . ALA A 1 512 ? 1.507 5.992 7.473 1 92.62 512 ALA A CA 1
ATOM 3804 C C . ALA A 1 512 ? 1.411 6.242 5.973 1 92.62 512 ALA A C 1
ATOM 3806 O O . ALA A 1 512 ? 1.413 7.391 5.523 1 92.62 512 ALA A O 1
ATOM 3807 N N . GLY A 1 513 ? 1.297 5.172 5.246 1 90.31 513 GLY A N 1
ATOM 3808 C CA . GLY A 1 513 ? 1.207 5.305 3.803 1 90.31 513 GLY A CA 1
ATOM 3809 C C . GLY A 1 513 ? -0.004 6.102 3.352 1 90.31 513 GLY A C 1
ATOM 3810 O O . GLY A 1 513 ? 0.118 7.016 2.531 1 90.31 513 GLY A O 1
ATOM 3811 N N . SER A 1 514 ? -1.176 5.832 3.889 1 86.12 514 SER A N 1
ATOM 3812 C CA . SER A 1 514 ? -2.412 6.512 3.518 1 86.12 514 SER A CA 1
ATOM 3813 C C . SER A 1 514 ? -2.348 8 3.859 1 86.12 514 SER A C 1
ATOM 3815 O O . SER A 1 514 ? -2.738 8.844 3.051 1 86.12 514 SER A O 1
ATOM 3817 N N . GLU A 1 515 ? -1.816 8.266 5.035 1 92.12 515 GLU A N 1
ATOM 3818 C CA . GLU A 1 515 ? -1.73 9.656 5.477 1 92.12 515 GLU A CA 1
ATOM 3819 C C . GLU A 1 515 ? -0.711 10.43 4.652 1 92.12 515 GLU A C 1
ATOM 3821 O O . GLU A 1 515 ? -0.954 11.586 4.285 1 92.12 515 GLU A O 1
ATOM 3826 N N . LEU A 1 516 ? 0.401 9.828 4.379 1 95.12 516 LEU A N 1
ATOM 3827 C CA . LEU A 1 516 ? 1.437 10.516 3.615 1 95.12 516 LEU A CA 1
ATOM 3828 C C . LEU A 1 516 ? 0.989 10.75 2.176 1 95.12 516 LEU A C 1
ATOM 3830 O O . LEU A 1 516 ? 1.327 11.766 1.572 1 95.12 516 LEU A O 1
ATOM 3834 N N . ASP A 1 517 ? 0.23 9.844 1.617 1 90.06 517 ASP A N 1
ATOM 3835 C CA . ASP A 1 517 ? -0.333 10.047 0.286 1 90.06 517 ASP A CA 1
ATOM 3836 C C . ASP A 1 517 ? -1.289 11.242 0.269 1 90.06 517 ASP A C 1
ATOM 3838 O O . ASP A 1 517 ? -1.263 12.055 -0.658 1 90.06 517 ASP A O 1
ATOM 3842 N N . ARG A 1 518 ? -2.059 11.328 1.308 1 88.06 518 ARG A N 1
ATOM 3843 C CA . ARG A 1 518 ? -2.982 12.453 1.431 1 88.06 518 ARG A CA 1
ATOM 3844 C C . ARG A 1 518 ? -2.225 13.773 1.547 1 88.06 518 ARG A C 1
ATOM 3846 O O . ARG A 1 518 ? -2.588 14.758 0.905 1 88.06 518 ARG A O 1
ATOM 3853 N N . ALA A 1 519 ? -1.232 13.766 2.371 1 93.94 519 ALA A N 1
ATOM 3854 C CA . ALA A 1 519 ? -0.417 14.969 2.543 1 93.94 519 ALA A CA 1
ATOM 3855 C C . ALA A 1 519 ? 0.237 15.383 1.229 1 93.94 519 ALA A C 1
ATOM 3857 O O . ALA A 1 519 ? 0.239 16.562 0.873 1 93.94 519 ALA A O 1
ATOM 3858 N N . LEU A 1 520 ? 0.78 14.406 0.504 1 92.44 520 LEU A N 1
ATOM 3859 C CA . LEU A 1 520 ? 1.465 14.695 -0.753 1 92.44 520 LEU A CA 1
ATOM 3860 C C . LEU A 1 520 ? 0.503 15.297 -1.77 1 92.44 520 LEU A C 1
ATOM 3862 O O . LEU A 1 520 ? 0.843 16.266 -2.449 1 92.44 520 LEU A O 1
ATOM 3866 N N . ALA A 1 521 ? -0.673 14.742 -1.845 1 85.19 521 ALA A N 1
ATOM 3867 C CA . ALA A 1 521 ? -1.684 15.266 -2.76 1 85.19 521 ALA A CA 1
ATOM 3868 C C . ALA A 1 521 ? -2.027 16.719 -2.422 1 85.19 521 ALA A C 1
ATOM 3870 O O . ALA A 1 521 ? -2.172 17.547 -3.318 1 85.19 521 ALA A O 1
ATOM 3871 N N . GLY A 1 522 ? -2.176 17 -1.155 1 85.75 522 GLY A N 1
ATOM 3872 C CA . GLY A 1 522 ? -2.475 18.359 -0.727 1 85.75 522 GLY A CA 1
ATOM 3873 C C . GLY A 1 522 ? -1.369 19.344 -1.056 1 85.75 522 GLY A C 1
ATOM 3874 O O . GLY A 1 522 ? -1.63 20.406 -1.608 1 85.75 522 GLY A O 1
ATOM 3875 N N . PHE A 1 523 ? -0.152 18.984 -0.799 1 88.31 523 PHE A N 1
ATOM 3876 C CA . PHE A 1 523 ? 0.973 19.875 -1.054 1 88.31 523 PHE A CA 1
ATOM 3877 C C . PHE A 1 523 ? 1.187 20.062 -2.551 1 88.31 523 PHE A C 1
ATOM 3879 O O . PHE A 1 523 ? 1.58 21.141 -2.994 1 88.31 523 PHE A O 1
ATOM 3886 N N . GLU A 1 524 ? 0.971 19 -3.285 1 83.62 524 GLU A N 1
ATOM 3887 C CA . GLU A 1 524 ? 1.097 19.109 -4.734 1 83.62 524 GLU A CA 1
ATOM 3888 C C . GLU A 1 524 ? -0.002 19.984 -5.316 1 83.62 524 GLU A C 1
ATOM 3890 O O . GLU A 1 524 ? 0.255 20.797 -6.211 1 83.62 524 GLU A O 1
ATOM 3895 N N . ALA A 1 525 ? -1.237 19.891 -4.754 1 75 525 ALA A N 1
ATOM 3896 C CA . ALA A 1 525 ? -2.334 20.75 -5.188 1 75 525 ALA A CA 1
ATOM 3897 C C . ALA A 1 525 ? -2.033 22.219 -4.887 1 75 525 ALA A C 1
ATOM 3899 O O . ALA A 1 525 ? -2.447 23.109 -5.633 1 75 525 ALA A O 1
ATOM 3900 N N . LEU A 1 526 ? -1.212 22.469 -3.83 1 76.81 526 LEU A N 1
ATOM 3901 C CA . LEU A 1 526 ? -0.89 23.828 -3.389 1 76.81 526 LEU A CA 1
ATOM 3902 C C . LEU A 1 526 ? 0.438 24.281 -3.979 1 76.81 526 LEU A C 1
ATOM 3904 O O . LEU A 1 526 ? 0.846 25.438 -3.779 1 76.81 526 LEU A O 1
ATOM 3908 N N . ALA A 1 527 ? 1.093 23.422 -4.719 1 77.31 527 ALA A N 1
ATOM 3909 C CA . ALA A 1 527 ? 2.432 23.688 -5.238 1 77.31 527 ALA A CA 1
ATOM 3910 C C . ALA A 1 527 ? 3.375 24.125 -4.125 1 77.31 527 ALA A C 1
ATOM 3912 O O . ALA A 1 527 ? 4.191 25.031 -4.312 1 77.31 527 ALA A O 1
ATOM 3913 N N . ASP A 1 528 ? 3.098 23.672 -2.926 1 82.31 528 ASP A N 1
ATOM 3914 C CA . ASP A 1 528 ? 3.988 23.906 -1.792 1 82.31 528 ASP A CA 1
ATOM 3915 C C . ASP A 1 528 ? 5.23 23.016 -1.882 1 82.31 528 ASP A C 1
ATOM 3917 O O . ASP A 1 528 ? 5.195 21.844 -1.491 1 82.31 528 ASP A O 1
ATOM 3921 N N . ARG A 1 529 ? 6.332 23.516 -2.195 1 81 529 ARG A N 1
ATOM 3922 C CA . ARG A 1 529 ? 7.539 22.75 -2.471 1 81 529 ARG A CA 1
ATOM 3923 C C . ARG A 1 529 ? 8.148 22.203 -1.182 1 81 529 ARG A C 1
ATOM 3925 O O . ARG A 1 529 ? 8.672 21.094 -1.159 1 81 529 ARG A O 1
ATOM 3932 N N . SER A 1 530 ? 8.18 23.016 -0.17 1 84.12 530 SER A N 1
ATOM 3933 C CA . SER A 1 530 ? 8.75 22.562 1.098 1 84.12 530 SER A CA 1
ATOM 3934 C C . SER A 1 530 ? 7.961 21.391 1.675 1 84.12 530 SER A C 1
ATOM 3936 O O . SER A 1 530 ? 8.547 20.406 2.113 1 84.12 530 SER A O 1
ATOM 3938 N N . GLY A 1 531 ? 6.613 21.562 1.607 1 89.44 531 GLY A N 1
ATOM 3939 C CA . GLY A 1 531 ? 5.77 20.484 2.078 1 89.44 531 GLY A CA 1
ATOM 3940 C C . GLY A 1 531 ? 5.934 19.203 1.271 1 89.44 531 GLY A C 1
ATOM 3941 O O . GLY A 1 531 ? 6.035 18.125 1.837 1 89.44 531 GLY A O 1
ATOM 3942 N N . ARG A 1 532 ? 6.02 19.422 0.007 1 89.69 532 ARG A N 1
ATOM 3943 C CA . ARG A 1 532 ? 6.188 18.281 -0.89 1 89.69 532 ARG A CA 1
ATOM 3944 C C . ARG A 1 532 ? 7.488 17.547 -0.595 1 89.69 532 ARG A C 1
ATOM 3946 O O . ARG A 1 532 ? 7.504 16.312 -0.512 1 89.69 532 ARG A O 1
ATOM 3953 N N . LEU A 1 533 ? 8.539 18.281 -0.42 1 89.38 533 LEU A N 1
ATOM 3954 C CA . LEU A 1 533 ? 9.844 17.688 -0.159 1 89.38 533 LEU A CA 1
ATOM 3955 C C . LEU A 1 533 ? 9.836 16.906 1.155 1 89.38 533 LEU A C 1
ATOM 3957 O O . LEU A 1 533 ? 10.383 15.805 1.236 1 89.38 533 LEU A O 1
ATOM 3961 N N . HIS A 1 534 ? 9.266 17.469 2.123 1 92.25 534 HIS A N 1
ATOM 3962 C CA . HIS A 1 534 ? 9.188 16.828 3.434 1 92.25 534 HIS A CA 1
ATOM 3963 C C . HIS A 1 534 ? 8.43 15.508 3.359 1 92.25 534 HIS A C 1
ATOM 3965 O O . HIS A 1 534 ? 8.875 14.508 3.918 1 92.25 534 HIS A O 1
ATOM 3971 N N . VAL A 1 535 ? 7.32 15.531 2.717 1 95 535 VAL A N 1
ATOM 3972 C CA . VAL A 1 535 ? 6.477 14.344 2.635 1 95 535 VAL A CA 1
ATOM 3973 C C . VAL A 1 535 ? 7.164 13.281 1.782 1 95 535 VAL A C 1
ATOM 3975 O O . VAL A 1 535 ? 7.094 12.086 2.09 1 95 535 VAL A O 1
ATOM 3978 N N . LEU A 1 536 ? 7.816 13.695 0.73 1 94.06 536 LEU A N 1
ATOM 3979 C CA . LEU A 1 536 ? 8.539 12.734 -0.1 1 94.06 536 LEU A CA 1
ATOM 3980 C C . LEU A 1 536 ? 9.641 12.047 0.695 1 94.06 536 LEU A C 1
ATOM 3982 O O . LEU A 1 536 ? 9.883 10.852 0.532 1 94.06 536 LEU A O 1
ATOM 3986 N N . ALA A 1 537 ? 10.312 12.766 1.501 1 95 537 ALA A N 1
ATOM 3987 C CA . ALA A 1 537 ? 11.344 12.188 2.357 1 95 537 ALA A CA 1
ATOM 3988 C C . ALA A 1 537 ? 10.742 11.18 3.33 1 95 537 ALA A C 1
ATOM 3990 O O . ALA A 1 537 ? 11.312 10.102 3.547 1 95 537 ALA A O 1
ATOM 3991 N N . SER A 1 538 ? 9.617 11.531 3.902 1 95.75 538 SER A N 1
ATOM 3992 C CA . SER A 1 538 ? 8.93 10.617 4.809 1 95.75 538 SER A CA 1
ATOM 3993 C C . SER A 1 538 ? 8.484 9.359 4.082 1 95.75 538 SER A C 1
ATOM 3995 O O . SER A 1 538 ? 8.555 8.258 4.637 1 95.75 538 SER A O 1
ATOM 3997 N N . LYS A 1 539 ? 7.984 9.555 2.926 1 95.12 539 LYS A N 1
ATOM 3998 C CA . LYS A 1 539 ? 7.555 8.406 2.129 1 95.12 539 LYS A CA 1
ATOM 3999 C C . LYS A 1 539 ? 8.727 7.488 1.812 1 95.12 539 LYS A C 1
ATOM 4001 O O . LYS A 1 539 ? 8.578 6.266 1.804 1 95.12 539 LYS A O 1
ATOM 4006 N N . LEU A 1 540 ? 9.828 8.102 1.463 1 94.75 540 LEU A N 1
ATOM 4007 C CA . LEU A 1 540 ? 11.031 7.312 1.218 1 94.75 540 LEU A CA 1
ATOM 4008 C C . LEU A 1 540 ? 11.391 6.477 2.439 1 94.75 540 LEU A C 1
ATOM 4010 O O . LEU A 1 540 ? 11.703 5.289 2.314 1 94.75 540 LEU A O 1
ATOM 4014 N N . GLU A 1 541 ? 11.359 7.062 3.588 1 94.12 541 GLU A N 1
ATOM 4015 C CA . GLU A 1 541 ? 11.625 6.324 4.82 1 94.12 541 GLU A CA 1
ATOM 4016 C C . GLU A 1 541 ? 10.641 5.176 4.996 1 94.12 541 GLU A C 1
ATOM 4018 O O . GLU A 1 541 ? 11.016 4.086 5.434 1 94.12 541 GLU A O 1
ATOM 4023 N N . LEU A 1 542 ? 9.352 5.449 4.727 1 94.5 542 LEU A N 1
ATOM 4024 C CA . LEU A 1 542 ? 8.312 4.43 4.801 1 94.5 542 LEU A CA 1
ATOM 4025 C C . LEU A 1 542 ? 8.625 3.264 3.869 1 94.5 542 LEU A C 1
ATOM 4027 O O . LEU A 1 542 ? 8.5 2.102 4.258 1 94.5 542 LEU A O 1
ATOM 4031 N N . GLU A 1 543 ? 9.023 3.578 2.652 1 93.62 543 GLU A N 1
ATOM 4032 C CA . GLU A 1 543 ? 9.344 2.545 1.67 1 93.62 543 GLU A CA 1
ATOM 4033 C C . GLU A 1 543 ? 10.523 1.693 2.127 1 93.62 543 GLU A C 1
ATOM 4035 O O . GLU A 1 543 ? 10.547 0.482 1.901 1 93.62 543 GLU A O 1
ATOM 4040 N N . LEU A 1 544 ? 11.438 2.291 2.711 1 93.12 544 LEU A N 1
ATOM 4041 C CA . LEU A 1 544 ? 12.57 1.541 3.24 1 93.12 544 LEU A CA 1
ATOM 4042 C C . LEU A 1 544 ? 12.133 0.623 4.375 1 93.12 544 LEU A C 1
ATOM 4044 O O . LEU A 1 544 ? 12.617 -0.506 4.488 1 93.12 544 LEU A O 1
ATOM 4048 N N . ALA A 1 545 ? 11.234 1.106 5.258 1 90.88 545 ALA A N 1
ATOM 4049 C CA . ALA A 1 545 ? 10.711 0.288 6.348 1 90.88 545 ALA A CA 1
ATOM 4050 C C . ALA A 1 545 ? 9.922 -0.901 5.812 1 90.88 545 ALA A C 1
ATOM 4052 O O . ALA A 1 545 ? 9.852 -1.952 6.453 1 90.88 545 ALA A O 1
ATOM 4053 N N . ARG A 1 546 ? 9.375 -0.73 4.645 1 90.25 546 ARG A N 1
ATOM 4054 C CA . ARG A 1 546 ? 8.648 -1.802 3.975 1 90.25 546 ARG A CA 1
ATOM 4055 C C . ARG A 1 546 ? 9.594 -2.701 3.188 1 90.25 546 ARG A C 1
ATOM 4057 O O . ARG A 1 546 ? 9.156 -3.635 2.512 1 90.25 546 ARG A O 1
ATOM 4064 N N . LEU A 1 547 ? 10.852 -2.432 3.215 1 93.88 547 LEU A N 1
ATOM 4065 C CA . LEU A 1 547 ? 11.898 -3.141 2.492 1 93.88 547 LEU A CA 1
ATOM 4066 C C . LEU A 1 547 ? 11.68 -3.055 0.985 1 93.88 547 LEU A C 1
ATOM 4068 O O . LEU A 1 547 ? 11.953 -4.012 0.257 1 93.88 547 LEU A O 1
ATOM 4072 N N . ASP A 1 548 ? 11.062 -2.014 0.572 1 89.19 548 ASP A N 1
ATOM 4073 C CA . ASP A 1 548 ? 10.836 -1.757 -0.847 1 89.19 548 ASP A CA 1
ATOM 4074 C C . ASP A 1 548 ? 11.852 -0.755 -1.391 1 89.19 548 ASP A C 1
ATOM 4076 O O . ASP A 1 548 ? 11.531 0.417 -1.594 1 89.19 548 ASP A O 1
ATOM 4080 N N . VAL A 1 549 ? 12.961 -1.228 -1.736 1 90.56 549 VAL A N 1
ATOM 4081 C CA . VAL A 1 549 ? 14.078 -0.378 -2.145 1 90.56 549 VAL A CA 1
ATOM 4082 C C . VAL A 1 549 ? 13.789 0.232 -3.514 1 90.56 549 VAL A C 1
ATOM 4084 O O . VAL A 1 549 ? 14.195 1.362 -3.795 1 90.56 549 VAL A O 1
ATOM 4087 N N . SER A 1 550 ? 13.07 -0.476 -4.312 1 82.94 550 SER A N 1
ATOM 4088 C CA . SER A 1 550 ? 12.719 0.049 -5.629 1 82.94 550 SER A CA 1
ATOM 4089 C C . SER A 1 550 ? 11.852 1.298 -5.512 1 82.94 550 SER A C 1
ATOM 4091 O O . SER A 1 550 ? 12.125 2.314 -6.148 1 82.94 550 SER A O 1
ATOM 4093 N N . ALA A 1 551 ? 10.891 1.221 -4.688 1 85 551 ALA A N 1
ATOM 4094 C CA . ALA A 1 551 ? 10.023 2.379 -4.469 1 85 551 ALA A CA 1
ATOM 4095 C C . ALA A 1 551 ? 10.797 3.521 -3.814 1 85 551 ALA A C 1
ATOM 4097 O O . ALA A 1 551 ? 10.578 4.691 -4.141 1 85 551 ALA A O 1
ATOM 4098 N N . ALA A 1 552 ? 11.672 3.207 -2.84 1 90.94 552 ALA A N 1
ATOM 4099 C CA . ALA A 1 552 ? 12.492 4.219 -2.18 1 90.94 552 ALA A CA 1
ATOM 4100 C C . ALA A 1 552 ? 13.375 4.945 -3.184 1 90.94 552 ALA A C 1
ATOM 4102 O O . ALA A 1 552 ? 13.562 6.164 -3.09 1 90.94 552 ALA A O 1
ATOM 4103 N N . THR A 1 553 ? 13.867 4.176 -4.129 1 86.44 553 THR A N 1
ATOM 4104 C CA . THR A 1 553 ? 14.727 4.762 -5.156 1 86.44 553 THR A CA 1
ATOM 4105 C C . THR A 1 553 ? 13.93 5.719 -6.039 1 86.44 553 THR A C 1
ATOM 4107 O O . THR A 1 553 ? 14.422 6.789 -6.398 1 86.44 553 THR A O 1
ATOM 4110 N N . ALA A 1 554 ? 12.766 5.336 -6.336 1 82.56 554 ALA A N 1
ATOM 4111 C CA . ALA A 1 554 ? 11.906 6.207 -7.133 1 82.56 554 ALA A CA 1
ATOM 4112 C C . ALA A 1 554 ? 11.594 7.5 -6.383 1 82.56 554 ALA A C 1
ATOM 4114 O O . ALA A 1 554 ? 11.617 8.586 -6.973 1 82.56 554 ALA A O 1
ATOM 4115 N N . SER A 1 555 ? 11.305 7.414 -5.105 1 87.12 555 SER A N 1
ATOM 4116 C CA . SER A 1 555 ? 11.047 8.594 -4.289 1 87.12 555 SER A CA 1
ATOM 4117 C C . SER A 1 555 ? 12.297 9.469 -4.168 1 87.12 555 SER A C 1
ATOM 4119 O O . SER A 1 555 ? 12.203 10.695 -4.188 1 87.12 555 SER A O 1
ATOM 4121 N N . ALA A 1 556 ? 13.406 8.797 -3.998 1 88.69 556 ALA A N 1
ATOM 4122 C CA . ALA A 1 556 ? 14.664 9.523 -3.875 1 88.69 556 ALA A CA 1
ATOM 4123 C C . ALA A 1 556 ? 14.938 10.367 -5.117 1 88.69 556 ALA A C 1
ATOM 4125 O O . ALA A 1 556 ? 15.477 11.477 -5.023 1 88.69 556 ALA A O 1
ATOM 4126 N N . ALA A 1 557 ? 14.516 9.812 -6.223 1 84.5 557 ALA A N 1
ATOM 4127 C CA . ALA A 1 557 ? 14.727 10.516 -7.484 1 84.5 557 ALA A CA 1
ATOM 4128 C C . ALA A 1 557 ? 13.867 11.781 -7.555 1 84.5 557 ALA A C 1
ATOM 4130 O O . ALA A 1 557 ? 14.227 12.742 -8.242 1 84.5 557 ALA A O 1
ATOM 4131 N N . ARG A 1 558 ? 12.859 11.82 -6.824 1 85.81 558 ARG A N 1
ATOM 4132 C CA . ARG A 1 558 ? 11.953 12.969 -6.816 1 85.81 558 ARG A CA 1
ATOM 4133 C C . ARG A 1 558 ? 12.375 13.992 -5.77 1 85.81 558 ARG A C 1
ATOM 4135 O O . ARG A 1 558 ? 11.883 15.125 -5.773 1 85.81 558 ARG A O 1
ATOM 4142 N N . LEU A 1 559 ? 13.273 13.57 -4.816 1 87.75 559 LEU A N 1
ATOM 4143 C CA . LEU A 1 559 ? 13.773 14.461 -3.775 1 87.75 559 LEU A CA 1
ATOM 4144 C C . LEU A 1 559 ? 14.859 15.375 -4.32 1 87.75 559 LEU A C 1
ATOM 4146 O O . LEU A 1 559 ? 16.047 15.062 -4.219 1 87.75 559 LEU A O 1
ATOM 4150 N N . GLN A 1 560 ? 14.531 16.438 -4.98 1 79.12 560 GLN A N 1
ATOM 4151 C CA . GLN A 1 560 ? 15.5 17.359 -5.566 1 79.12 560 GLN A CA 1
ATOM 4152 C C . GLN A 1 560 ? 15.352 18.766 -4.992 1 79.12 560 GLN A C 1
ATOM 4154 O O . GLN A 1 560 ? 14.75 19.641 -5.621 1 79.12 560 GLN A O 1
ATOM 4159 N N . PRO A 1 561 ? 16.031 18.938 -3.785 1 78.88 561 PRO A N 1
ATOM 4160 C CA . PRO A 1 561 ? 15.945 20.281 -3.244 1 78.88 561 PRO A CA 1
ATOM 4161 C C . PRO A 1 561 ? 16.672 21.312 -4.117 1 78.88 561 PRO A C 1
ATOM 4163 O O . PRO A 1 561 ? 17.719 21.016 -4.699 1 78.88 561 PRO A O 1
ATOM 4166 N N . ASP A 1 562 ? 16.031 22.422 -4.453 1 66.75 562 ASP A N 1
ATOM 4167 C CA . ASP A 1 562 ? 16.641 23.453 -5.285 1 66.75 562 ASP A CA 1
ATOM 4168 C C . ASP A 1 562 ? 17.062 24.656 -4.449 1 66.75 562 ASP A C 1
ATOM 4170 O O . ASP A 1 562 ? 17.469 25.688 -4.992 1 66.75 562 ASP A O 1
ATOM 4174 N N . GLY A 1 563 ? 17 24.562 -3.189 1 70.5 563 GLY A N 1
ATOM 4175 C CA . GLY A 1 563 ? 17.438 25.625 -2.311 1 70.5 563 GLY A CA 1
ATOM 4176 C C . GLY A 1 563 ? 16.312 26.531 -1.846 1 70.5 563 GLY A C 1
ATOM 4177 O O . GLY A 1 563 ? 16.453 27.25 -0.857 1 70.5 563 GLY A O 1
ATOM 4178 N N . SER A 1 564 ? 15.133 26.531 -2.539 1 68.44 564 SER A N 1
ATOM 4179 C CA . SER A 1 564 ? 14.023 27.406 -2.191 1 68.44 564 SER A CA 1
ATOM 4180 C C . SER A 1 564 ? 13.242 26.859 -1.002 1 68.44 564 SER A C 1
ATOM 4182 O O . SER A 1 564 ? 12.453 27.578 -0.386 1 68.44 564 SER A O 1
ATOM 4184 N N . GLU A 1 565 ? 13.578 25.688 -0.632 1 76.12 565 GLU A N 1
ATOM 4185 C CA . GLU A 1 565 ? 12.836 25.031 0.445 1 76.12 565 GLU A CA 1
ATOM 4186 C C . GLU A 1 565 ? 13.406 25.406 1.811 1 76.12 565 GLU A C 1
ATOM 4188 O O . GLU A 1 565 ? 14.5 25.969 1.9 1 76.12 565 GLU A O 1
ATOM 4193 N N . SER A 1 566 ? 12.625 25.219 2.809 1 73.81 566 SER A N 1
ATOM 4194 C CA . SER A 1 566 ? 13.078 25.438 4.176 1 73.81 566 SER A CA 1
ATOM 4195 C C . SER A 1 566 ? 14.297 24.594 4.508 1 73.81 566 SER A C 1
ATOM 4197 O O . SER A 1 566 ? 14.516 23.547 3.895 1 73.81 566 SER A O 1
ATOM 4199 N N . LEU A 1 567 ? 15.133 25.047 5.41 1 74.94 567 LEU A N 1
ATOM 4200 C CA . LEU A 1 567 ? 16.328 24.328 5.848 1 74.94 567 LEU A CA 1
ATOM 4201 C C . LEU A 1 567 ? 15.977 22.938 6.355 1 74.94 567 LEU A C 1
ATOM 4203 O O . LEU A 1 567 ? 16.688 21.969 6.074 1 74.94 567 LEU A O 1
ATOM 4207 N N . LEU A 1 568 ? 14.891 22.859 7.012 1 77.75 568 LEU A N 1
ATOM 4208 C CA . LEU A 1 568 ? 14.477 21.578 7.586 1 77.75 568 LEU A CA 1
ATOM 4209 C C . LEU A 1 568 ? 14.102 20.594 6.488 1 77.75 568 LEU A C 1
ATOM 4211 O O . LEU A 1 568 ? 14.5 19.422 6.539 1 77.75 568 LEU A O 1
ATOM 4215 N N . ALA A 1 569 ? 13.32 21.078 5.551 1 84.75 569 ALA A N 1
ATOM 4216 C CA . ALA A 1 569 ? 12.898 20.219 4.453 1 84.75 569 ALA A CA 1
ATOM 4217 C C . ALA A 1 569 ? 14.094 19.719 3.645 1 84.75 569 ALA A C 1
ATOM 4219 O O . ALA A 1 569 ? 14.172 18.547 3.279 1 84.75 569 ALA A O 1
ATOM 4220 N N . ARG A 1 570 ? 15.07 20.578 3.508 1 85.88 570 ARG A N 1
ATOM 4221 C CA . ARG A 1 570 ? 16.25 20.219 2.744 1 85.88 570 ARG A CA 1
ATOM 4222 C C . ARG A 1 570 ? 17.109 19.203 3.506 1 85.88 570 ARG A C 1
ATOM 4224 O O . ARG A 1 570 ? 17.609 18.25 2.922 1 85.88 570 ARG A O 1
ATOM 4231 N N . THR A 1 571 ? 17.234 19.5 4.715 1 87.81 571 THR A N 1
ATOM 4232 C CA . THR A 1 571 ? 18.031 18.594 5.535 1 87.81 571 THR A CA 1
ATOM 4233 C C . THR A 1 571 ? 17.391 17.219 5.613 1 87.81 571 THR A C 1
ATOM 4235 O O . THR A 1 571 ? 18.078 16.203 5.547 1 87.81 571 THR A O 1
ATOM 4238 N N . TYR A 1 572 ? 16.109 17.188 5.781 1 90.5 572 TYR A N 1
ATOM 4239 C CA . TYR A 1 572 ? 15.398 15.914 5.82 1 90.5 572 TYR A CA 1
ATOM 4240 C C . TYR A 1 572 ? 15.539 15.172 4.496 1 90.5 572 TYR A C 1
ATOM 4242 O O . TYR A 1 572 ? 15.75 13.961 4.477 1 90.5 572 TYR A O 1
ATOM 4250 N N . ALA A 1 573 ? 15.391 15.922 3.465 1 90.75 573 ALA A N 1
ATOM 4251 C CA . ALA A 1 573 ? 15.547 15.328 2.139 1 90.75 573 ALA A CA 1
ATOM 4252 C C . ALA A 1 573 ? 16.938 14.719 1.979 1 90.75 573 ALA A C 1
ATOM 4254 O O . ALA A 1 573 ? 17.078 13.609 1.457 1 90.75 573 ALA A O 1
ATOM 4255 N N . ARG A 1 574 ? 17.922 15.414 2.441 1 91.06 574 ARG A N 1
ATOM 4256 C CA . ARG A 1 574 ? 19.297 14.914 2.354 1 91.06 574 ARG A CA 1
ATOM 4257 C C . ARG A 1 574 ? 19.469 13.656 3.203 1 91.06 574 ARG A C 1
ATOM 4259 O O . ARG A 1 574 ? 20.172 12.727 2.807 1 91.06 574 ARG A O 1
ATOM 4266 N N . THR A 1 575 ? 18.906 13.688 4.34 1 94.44 575 THR A N 1
ATOM 4267 C CA . THR A 1 575 ? 18.953 12.523 5.215 1 94.44 575 THR A CA 1
ATOM 4268 C C . THR A 1 575 ? 18.344 11.305 4.527 1 94.44 575 THR A C 1
ATOM 4270 O O . THR A 1 575 ? 18.938 10.227 4.516 1 94.44 575 THR A O 1
ATOM 4273 N N . ALA A 1 576 ? 17.141 11.469 3.99 1 94.38 576 ALA A N 1
ATOM 4274 C CA . ALA A 1 576 ? 16.453 10.391 3.305 1 94.38 576 ALA A CA 1
ATOM 4275 C C . ALA A 1 576 ? 17.25 9.883 2.109 1 94.38 576 ALA A C 1
ATOM 4277 O O . ALA A 1 576 ? 17.297 8.68 1.847 1 94.38 576 ALA A O 1
ATOM 4278 N N . GLN A 1 577 ? 17.859 10.781 1.426 1 92.06 577 GLN A N 1
ATOM 4279 C CA . GLN A 1 577 ? 18.688 10.406 0.286 1 92.06 577 GLN A CA 1
ATOM 4280 C C . GLN A 1 577 ? 19.875 9.547 0.726 1 92.06 577 GLN A C 1
ATOM 4282 O O . GLN A 1 577 ? 20.203 8.555 0.074 1 92.06 577 GLN A O 1
ATOM 4287 N N . ALA A 1 578 ? 20.5 9.969 1.738 1 95 578 ALA A N 1
ATOM 4288 C CA . ALA A 1 578 ? 21.625 9.195 2.264 1 95 578 ALA A CA 1
ATOM 4289 C C . ALA A 1 578 ? 21.172 7.789 2.654 1 95 578 ALA A C 1
ATOM 4291 O O . ALA A 1 578 ? 21.891 6.812 2.402 1 95 578 ALA A O 1
ATOM 4292 N N . MET A 1 579 ? 20.031 7.672 3.248 1 96.06 579 MET A N 1
ATOM 4293 C CA . MET A 1 579 ? 19.484 6.371 3.623 1 96.06 579 MET A CA 1
ATOM 4294 C C . MET A 1 579 ? 19.281 5.492 2.396 1 96.06 579 MET A C 1
ATOM 4296 O O . MET A 1 579 ? 19.625 4.309 2.408 1 96.06 579 MET A O 1
ATOM 4300 N N . ALA A 1 580 ? 18.672 6.082 1.389 1 94.75 580 ALA A N 1
ATOM 4301 C CA . ALA A 1 580 ? 18.406 5.34 0.161 1 94.75 580 ALA A CA 1
ATOM 4302 C C . ALA A 1 580 ? 19.703 4.836 -0.477 1 94.75 580 ALA A C 1
ATOM 4304 O O . ALA A 1 580 ? 19.766 3.693 -0.933 1 94.75 580 ALA A O 1
ATOM 4305 N N . LEU A 1 581 ? 20.688 5.715 -0.504 1 94.38 581 LEU A N 1
ATOM 4306 C CA . LEU A 1 581 ? 21.969 5.352 -1.095 1 94.38 581 LEU A CA 1
ATOM 4307 C C . LEU A 1 581 ? 22.609 4.191 -0.336 1 94.38 581 LEU A C 1
ATOM 4309 O O . LEU A 1 581 ? 23.156 3.268 -0.946 1 94.38 581 LEU A O 1
ATOM 4313 N N . LEU A 1 582 ? 22.547 4.262 0.936 1 96 582 LEU A N 1
ATOM 4314 C CA . LEU A 1 582 ? 23.094 3.186 1.755 1 96 582 LEU A CA 1
ATOM 4315 C C . LEU A 1 582 ? 22.391 1.866 1.471 1 96 582 LEU A C 1
ATOM 4317 O O . LEU A 1 582 ? 23.031 0.826 1.329 1 96 582 LEU A O 1
ATOM 4321 N N . GLU A 1 583 ? 21.047 1.86 1.366 1 94.75 583 GLU A N 1
ATOM 4322 C CA . GLU A 1 583 ? 20.266 0.649 1.146 1 94.75 583 GLU A CA 1
ATOM 4323 C C . GLU A 1 583 ? 20.516 0.075 -0.246 1 94.75 583 GLU A C 1
ATOM 4325 O O . GLU A 1 583 ? 20.391 -1.132 -0.458 1 94.75 583 GLU A O 1
ATOM 4330 N N . GLN A 1 584 ? 20.938 0.927 -1.143 1 92.81 584 GLN A N 1
ATOM 4331 C CA . GLN A 1 584 ? 21.234 0.498 -2.504 1 92.81 584 GLN A CA 1
ATOM 4332 C C . GLN A 1 584 ? 22.656 -0.023 -2.615 1 92.81 584 GLN A C 1
ATOM 4334 O O . GLN A 1 584 ? 23.062 -0.55 -3.658 1 92.81 584 GLN A O 1
ATOM 4339 N N . GLY A 1 585 ? 23.422 0.142 -1.6 1 94.81 585 GLY A N 1
ATOM 4340 C CA . GLY A 1 585 ? 24.812 -0.287 -1.612 1 94.81 585 GLY A CA 1
ATOM 4341 C C . GLY A 1 585 ? 25.719 0.658 -2.377 1 94.81 585 GLY A C 1
ATOM 4342 O O . GLY A 1 585 ? 26.828 0.277 -2.783 1 94.81 585 GLY A O 1
ATOM 4343 N N . ARG A 1 586 ? 25.25 1.827 -2.662 1 94.88 586 ARG A N 1
ATOM 4344 C CA . ARG A 1 586 ? 26.078 2.863 -3.273 1 94.88 586 ARG A CA 1
ATOM 4345 C C . ARG A 1 586 ? 26.875 3.623 -2.217 1 94.88 586 ARG A C 1
ATOM 4347 O O . ARG A 1 586 ? 26.594 4.797 -1.951 1 94.88 586 ARG A O 1
ATOM 4354 N N . LEU A 1 587 ? 27.938 3.068 -1.706 1 96.62 587 LEU A N 1
ATOM 4355 C CA . LEU A 1 587 ? 28.594 3.457 -0.467 1 96.62 587 LEU A CA 1
ATOM 4356 C C . LEU A 1 587 ? 29.422 4.723 -0.667 1 96.62 587 LEU A C 1
ATOM 4358 O O . LEU A 1 587 ? 29.516 5.559 0.233 1 96.62 587 LEU A O 1
ATOM 4362 N N . ARG A 1 588 ? 30.016 4.844 -1.824 1 94.38 588 ARG A N 1
ATOM 4363 C CA . ARG A 1 588 ? 30.797 6.043 -2.074 1 94.38 588 ARG A CA 1
ATOM 4364 C C . ARG A 1 588 ? 29.922 7.285 -2.092 1 94.38 588 ARG A C 1
ATOM 4366 O O . ARG A 1 588 ? 30.234 8.289 -1.441 1 94.38 588 ARG A O 1
ATOM 4373 N N . GLU A 1 589 ? 28.859 7.176 -2.842 1 94.69 589 GLU A N 1
ATOM 4374 C CA . GLU A 1 589 ? 27.922 8.289 -2.898 1 94.69 589 GLU A CA 1
ATOM 4375 C C . GLU A 1 589 ? 27.266 8.531 -1.537 1 94.69 589 GLU A C 1
ATOM 4377 O O . GLU A 1 589 ? 27.016 9.68 -1.164 1 94.69 589 GLU A O 1
ATOM 4382 N N . ALA A 1 590 ? 27.016 7.473 -0.788 1 96.69 590 ALA A N 1
ATOM 4383 C CA . ALA A 1 590 ? 26.422 7.598 0.544 1 96.69 590 ALA A CA 1
ATOM 4384 C C . ALA A 1 590 ? 27.359 8.344 1.487 1 96.69 590 ALA A C 1
ATOM 4386 O O . ALA A 1 590 ? 26.922 9.172 2.291 1 96.69 590 ALA A O 1
ATOM 4387 N N . ALA A 1 591 ? 28.641 8.047 1.416 1 96.19 591 ALA A N 1
ATOM 4388 C CA . ALA A 1 591 ? 29.609 8.727 2.258 1 96.19 591 ALA A CA 1
ATOM 4389 C C . ALA A 1 591 ? 29.609 10.227 2.008 1 96.19 591 ALA A C 1
ATOM 4391 O O . ALA A 1 591 ? 29.641 11.023 2.951 1 96.19 591 ALA A O 1
ATOM 4392 N N . ALA A 1 592 ? 29.547 10.531 0.721 1 94.75 592 ALA A N 1
ATOM 4393 C CA . ALA A 1 592 ? 29.5 11.945 0.363 1 94.75 592 ALA A CA 1
ATOM 4394 C C . ALA A 1 592 ? 28.234 12.609 0.901 1 94.75 592 ALA A C 1
ATOM 4396 O O . ALA A 1 592 ? 28.281 13.734 1.409 1 94.75 592 ALA A O 1
ATOM 4397 N N . ALA A 1 593 ? 27.172 11.945 0.752 1 94.12 593 ALA A N 1
ATOM 4398 C CA . ALA A 1 593 ? 25.906 12.469 1.241 1 94.12 593 ALA A CA 1
ATOM 4399 C C . ALA A 1 593 ? 25.922 12.625 2.76 1 94.12 593 ALA A C 1
ATOM 4401 O O . ALA A 1 593 ? 25.391 13.609 3.295 1 94.12 593 ALA A O 1
ATOM 4402 N N . ILE A 1 594 ? 26.484 11.734 3.494 1 96.81 594 ILE A N 1
ATOM 4403 C CA . ILE A 1 594 ? 26.578 11.773 4.949 1 96.81 594 ILE A CA 1
ATOM 4404 C C . ILE A 1 594 ? 27.469 12.93 5.379 1 96.81 594 ILE A C 1
ATOM 4406 O O . ILE A 1 594 ? 27.172 13.633 6.348 1 96.81 594 ILE A O 1
ATOM 4410 N N . ASP A 1 595 ? 28.516 13.117 4.621 1 95 595 ASP A N 1
ATOM 4411 C CA . ASP A 1 595 ? 29.406 14.234 4.914 1 95 595 ASP A CA 1
ATOM 4412 C C . ASP A 1 595 ? 28.688 15.57 4.742 1 95 595 ASP A C 1
ATOM 4414 O O . ASP A 1 595 ? 28.844 16.484 5.566 1 95 595 ASP A O 1
ATOM 4418 N N . THR A 1 596 ? 27.969 15.648 3.693 1 91.06 596 THR A N 1
ATOM 4419 C CA . THR A 1 596 ? 27.188 16.859 3.449 1 91.06 596 THR A CA 1
ATOM 4420 C C . THR A 1 596 ? 26.172 17.094 4.566 1 91.06 596 THR A C 1
ATOM 4422 O O . THR A 1 596 ? 25.969 18.219 5.016 1 91.06 596 THR A O 1
ATOM 4425 N N . LEU A 1 597 ? 25.562 16.062 4.953 1 92.62 597 LEU A N 1
ATOM 4426 C CA . LEU A 1 597 ? 24.578 16.125 6.035 1 92.62 597 LEU A CA 1
ATOM 4427 C C . LEU A 1 597 ? 25.25 16.562 7.34 1 92.62 597 LEU A C 1
ATOM 4429 O O . LEU A 1 597 ? 24.688 17.359 8.094 1 92.62 597 LEU A O 1
ATOM 4433 N N . HIS A 1 598 ? 26.375 16.031 7.621 1 92.19 598 HIS A N 1
ATOM 4434 C CA . HIS A 1 598 ? 27.125 16.391 8.82 1 92.19 598 HIS A CA 1
ATOM 4435 C C . HIS A 1 598 ? 27.469 17.891 8.828 1 92.19 598 HIS A C 1
ATOM 4437 O O . HIS A 1 598 ? 27.281 18.562 9.844 1 92.19 598 HIS A O 1
ATOM 4443 N N . ALA A 1 599 ? 27.875 18.344 7.699 1 89.69 599 ALA A N 1
ATOM 4444 C CA . ALA A 1 599 ? 28.234 19.75 7.582 1 89.69 599 ALA A CA 1
ATOM 4445 C C . ALA A 1 599 ? 27.016 20.641 7.789 1 89.69 599 ALA A C 1
ATOM 4447 O O . ALA A 1 599 ? 27.109 21.719 8.383 1 89.69 599 ALA A O 1
ATOM 4448 N N . ALA A 1 600 ? 25.906 20.203 7.312 1 84.25 600 ALA A N 1
ATOM 4449 C CA . ALA A 1 600 ? 24.688 21 7.375 1 84.25 600 ALA A CA 1
ATOM 4450 C C . ALA A 1 600 ? 24.078 20.969 8.773 1 84.25 600 ALA A C 1
ATOM 4452 O O . ALA A 1 600 ? 23.422 21.922 9.203 1 84.25 600 ALA A O 1
ATOM 4453 N N . SER A 1 601 ? 24.266 19.922 9.523 1 86.06 601 SER A N 1
ATOM 4454 C CA . SER A 1 601 ? 23.516 19.734 10.758 1 86.06 601 SER A CA 1
ATOM 4455 C C . SER A 1 601 ? 24.406 19.906 11.984 1 86.06 601 SER A C 1
ATOM 4457 O O . SER A 1 601 ? 23.922 20.25 13.062 1 86.06 601 SER A O 1
ATOM 4459 N N . ALA A 1 602 ? 25.641 19.766 11.867 1 85 602 ALA A N 1
ATOM 4460 C CA . ALA A 1 602 ? 26.531 19.75 13.016 1 85 602 ALA A CA 1
ATOM 4461 C C . ALA A 1 602 ? 26.5 21.094 13.75 1 85 602 ALA A C 1
ATOM 4463 O O . ALA A 1 602 ? 26.719 22.141 13.141 1 85 602 ALA A O 1
ATOM 4464 N N . GLY A 1 603 ? 26.203 21.078 15.008 1 76.94 603 GLY A N 1
ATOM 4465 C CA . GLY A 1 603 ? 26.266 22.25 15.859 1 76.94 603 GLY A CA 1
ATOM 4466 C C . GLY A 1 603 ? 25.109 23.203 15.656 1 76.94 603 GLY A C 1
ATOM 4467 O O . GLY A 1 603 ? 25.062 24.266 16.266 1 76.94 603 GLY A O 1
ATOM 4468 N N . GLN A 1 604 ? 24.188 22.859 14.898 1 75.06 604 GLN A N 1
ATOM 4469 C CA . GLN A 1 604 ? 23.031 23.719 14.664 1 75.06 604 GLN A CA 1
ATOM 4470 C C . GLN A 1 604 ? 21.891 23.391 15.633 1 75.06 604 GLN A C 1
ATOM 4472 O O . GLN A 1 604 ? 21.375 22.266 15.625 1 75.06 604 GLN A O 1
ATOM 4477 N N . PRO A 1 605 ? 21.484 24.219 16.594 1 68.19 605 PRO A N 1
ATOM 4478 C CA . PRO A 1 605 ? 20.484 23.938 17.625 1 68.19 605 PRO A CA 1
ATOM 4479 C C . PRO A 1 605 ? 19.172 23.438 17.047 1 68.19 605 PRO A C 1
ATOM 4481 O O . PRO A 1 605 ? 18.531 22.562 17.641 1 68.19 605 PRO A O 1
ATOM 4484 N N . GLY A 1 606 ? 18.781 23.703 15.93 1 70.5 606 GLY A N 1
ATOM 4485 C CA . GLY A 1 606 ? 17.516 23.297 15.328 1 70.5 606 GLY A CA 1
ATOM 4486 C C . GLY A 1 606 ? 17.625 22.047 14.484 1 70.5 606 GLY A C 1
ATOM 4487 O O . GLY A 1 606 ? 16.625 21.516 14.016 1 70.5 606 GLY A O 1
ATOM 4488 N N . LEU A 1 607 ? 18.844 21.391 14.586 1 82.5 607 LEU A N 1
ATOM 4489 C CA . LEU A 1 607 ? 19.047 20.25 13.711 1 82.5 607 LEU A CA 1
ATOM 4490 C C . LEU A 1 607 ? 19.734 19.109 14.461 1 82.5 607 LEU A C 1
ATOM 4492 O O . LEU A 1 607 ? 20.406 18.281 13.852 1 82.5 607 LEU A O 1
ATOM 4496 N N . THR A 1 608 ? 19.531 19.047 15.828 1 85.19 608 THR A N 1
ATOM 4497 C CA . THR A 1 608 ? 20.219 18.062 16.656 1 85.19 608 THR A CA 1
ATOM 4498 C C . THR A 1 608 ? 19.734 16.641 16.328 1 85.19 608 THR A C 1
ATOM 4500 O O . THR A 1 608 ? 20.516 15.688 16.391 1 85.19 608 THR A O 1
ATOM 4503 N N . ALA A 1 609 ? 18.484 16.5 16.031 1 88.12 609 ALA A N 1
ATOM 4504 C CA . ALA A 1 609 ? 17.953 15.188 15.656 1 88.12 609 ALA A CA 1
ATOM 4505 C C . ALA A 1 609 ? 18.625 14.664 14.383 1 88.12 609 ALA A C 1
ATOM 4507 O O . ALA A 1 609 ? 18.906 13.477 14.273 1 88.12 609 ALA A O 1
ATOM 4508 N N . TYR A 1 610 ? 18.891 15.547 13.445 1 91.56 610 TYR A N 1
ATOM 4509 C CA . TYR A 1 610 ? 19.5 15.156 12.18 1 91.56 610 TYR A CA 1
ATOM 4510 C C . TYR A 1 610 ? 20.984 14.828 12.375 1 91.56 610 TYR A C 1
ATOM 4512 O O . TYR A 1 610 ? 21.516 13.945 11.703 1 91.56 610 TYR A O 1
ATOM 4520 N N . GLU A 1 611 ? 21.562 15.539 13.281 1 92.62 611 GLU A N 1
ATOM 4521 C CA . GLU A 1 611 ? 22.922 15.18 13.641 1 92.62 611 GLU A CA 1
ATOM 4522 C C . GLU A 1 611 ? 23 13.766 14.219 1 92.62 611 GLU A C 1
ATOM 4524 O O . GLU A 1 611 ? 23.922 13.008 13.914 1 92.62 611 GLU A O 1
ATOM 4529 N N . ALA A 1 612 ? 22.062 13.477 15.062 1 94.69 612 ALA A N 1
ATOM 4530 C CA . ALA A 1 612 ? 22 12.141 15.664 1 94.69 612 ALA A CA 1
ATOM 4531 C C . ALA A 1 612 ? 21.797 11.07 14.594 1 94.69 612 ALA A C 1
ATOM 4533 O O . ALA A 1 612 ? 22.453 10.031 14.617 1 94.69 612 ALA A O 1
ATOM 4534 N N . VAL A 1 613 ? 20.875 11.305 13.664 1 96.31 613 VAL A N 1
ATOM 4535 C CA . VAL A 1 613 ? 20.609 10.352 12.594 1 96.31 613 VAL A CA 1
ATOM 4536 C C . VAL A 1 613 ? 21.828 10.227 11.688 1 96.31 613 VAL A C 1
ATOM 4538 O O . VAL A 1 613 ? 22.156 9.141 11.203 1 96.31 613 VAL A O 1
ATOM 4541 N N . GLU A 1 614 ? 22.422 11.406 11.453 1 95.88 614 GLU A N 1
ATOM 4542 C CA . GLU A 1 614 ? 23.672 11.383 10.688 1 95.88 614 GLU A CA 1
ATOM 4543 C C . GLU A 1 614 ? 24.688 10.43 11.312 1 95.88 614 GLU A C 1
ATOM 4545 O O . GLU A 1 614 ? 25.359 9.672 10.609 1 95.88 614 GLU A O 1
ATOM 4550 N N . ALA A 1 615 ? 24.875 10.477 12.594 1 96.81 615 ALA A N 1
ATOM 4551 C CA . ALA A 1 615 ? 25.797 9.594 13.297 1 96.81 615 ALA A CA 1
ATOM 4552 C C . ALA A 1 615 ? 25.422 8.125 13.07 1 96.81 615 ALA A C 1
ATOM 4554 O O . ALA A 1 615 ? 26.312 7.277 12.93 1 96.81 615 ALA A O 1
ATOM 4555 N N . LEU A 1 616 ? 24.188 7.793 13.094 1 97.75 616 LEU A N 1
ATOM 4556 C CA . LEU A 1 616 ? 23.734 6.43 12.844 1 97.75 616 LEU A CA 1
ATOM 4557 C C . LEU A 1 616 ? 24.031 6.023 11.398 1 97.75 616 LEU A C 1
ATOM 4559 O O . LEU A 1 616 ? 24.422 4.883 11.141 1 97.75 616 LEU A O 1
ATOM 4563 N N . LEU A 1 617 ? 23.75 6.945 10.461 1 97.81 617 LEU A N 1
ATOM 4564 C CA . LEU A 1 617 ? 24.016 6.645 9.055 1 97.81 617 LEU A CA 1
ATOM 4565 C C . LEU A 1 617 ? 25.5 6.379 8.828 1 97.81 617 LEU A C 1
ATOM 4567 O O . LEU A 1 617 ? 25.875 5.516 8.023 1 97.81 617 LEU A O 1
ATOM 4571 N N . ARG A 1 618 ? 26.312 7.102 9.516 1 97.38 618 ARG A N 1
ATOM 4572 C CA . ARG A 1 618 ? 27.734 6.84 9.461 1 97.38 618 ARG A CA 1
ATOM 4573 C C . ARG A 1 618 ? 28.062 5.445 10 1 97.38 618 ARG A C 1
ATOM 4575 O O . ARG A 1 618 ? 28.938 4.758 9.461 1 97.38 618 ARG A O 1
ATOM 4582 N N . LEU A 1 619 ? 27.422 5.102 11.031 1 97.88 619 LEU A N 1
ATOM 4583 C CA . LEU A 1 619 ? 27.594 3.756 11.578 1 97.88 619 LEU A CA 1
ATOM 4584 C C . LEU A 1 619 ? 27.188 2.707 10.547 1 97.88 619 LEU A C 1
ATOM 4586 O O . LEU A 1 619 ? 27.906 1.725 10.336 1 97.88 619 LEU A O 1
ATOM 4590 N N . ARG A 1 620 ? 25.969 2.873 9.906 1 97.44 620 ARG A N 1
ATOM 4591 C CA . ARG A 1 620 ? 25.516 1.967 8.859 1 97.44 620 ARG A CA 1
ATOM 4592 C C . ARG A 1 620 ? 26.562 1.847 7.746 1 97.44 620 ARG A C 1
ATOM 4594 O O . ARG A 1 620 ? 26.781 0.755 7.223 1 97.44 620 ARG A O 1
ATOM 4601 N N . TRP A 1 621 ? 27.094 2.996 7.438 1 97.38 621 TRP A N 1
ATOM 4602 C CA . TRP A 1 621 ? 28.109 3.031 6.391 1 97.38 621 TRP A CA 1
ATOM 4603 C C . TRP A 1 621 ? 29.344 2.234 6.805 1 97.38 621 TRP A C 1
ATOM 4605 O O . TRP A 1 621 ? 29.906 1.48 6.004 1 97.38 621 TRP A O 1
ATOM 4615 N N . LEU A 1 622 ? 29.812 2.379 8.031 1 97.06 622 LEU A N 1
ATOM 4616 C CA . LEU A 1 622 ? 30.953 1.635 8.539 1 97.06 622 LEU A CA 1
ATOM 4617 C C . LEU A 1 622 ? 30.688 0.134 8.508 1 97.06 622 LEU A C 1
ATOM 4619 O O . LEU A 1 622 ? 31.578 -0.655 8.211 1 97.06 622 LEU A O 1
ATOM 4623 N N . VAL A 1 623 ? 29.484 -0.263 8.82 1 95.88 623 VAL A N 1
ATOM 4624 C CA . VAL A 1 623 ? 29.109 -1.674 8.781 1 95.88 623 VAL A CA 1
ATOM 4625 C C . VAL A 1 623 ? 29.156 -2.18 7.34 1 95.88 623 VAL A C 1
ATOM 4627 O O . VAL A 1 623 ? 29.719 -3.242 7.066 1 95.88 623 VAL A O 1
ATOM 4630 N N . ALA A 1 624 ? 28.609 -1.438 6.43 1 95.44 624 ALA A N 1
ATOM 4631 C CA . ALA A 1 624 ? 28.5 -1.835 5.027 1 95.44 624 ALA A CA 1
ATOM 4632 C C . ALA A 1 624 ? 29.875 -1.934 4.379 1 95.44 624 ALA A C 1
ATOM 4634 O O . ALA A 1 624 ? 30.078 -2.744 3.473 1 95.44 624 ALA A O 1
ATOM 4635 N N . THR A 1 625 ? 30.828 -1.116 4.879 1 94.81 625 THR A N 1
ATOM 4636 C CA . THR A 1 625 ? 32.156 -1.09 4.281 1 94.81 625 THR A CA 1
ATOM 4637 C C . THR A 1 625 ? 33.062 -2.102 4.957 1 94.81 625 THR A C 1
ATOM 4639 O O . THR A 1 625 ? 34.219 -2.285 4.539 1 94.81 625 THR A O 1
ATOM 4642 N N . GLY A 1 626 ? 32.656 -2.742 5.957 1 92.31 626 GLY A N 1
ATOM 4643 C CA . GLY A 1 626 ? 33.438 -3.756 6.645 1 92.31 626 GLY A CA 1
ATOM 4644 C C . GLY A 1 626 ? 34.5 -3.172 7.547 1 92.31 626 GLY A C 1
ATOM 4645 O O . GLY A 1 626 ? 35.625 -3.717 7.645 1 92.31 626 GLY A O 1
ATOM 4646 N N . ALA A 1 627 ? 34.188 -2.047 8.125 1 94.69 627 ALA A N 1
ATOM 4647 C CA . ALA A 1 627 ? 35.094 -1.431 9.078 1 94.69 627 ALA A CA 1
ATOM 4648 C C . ALA A 1 627 ? 35.344 -2.334 10.289 1 94.69 627 ALA A C 1
ATOM 4650 O O . ALA A 1 627 ? 34.594 -3.293 10.5 1 94.69 627 ALA A O 1
ATOM 4651 N N . SER A 1 628 ? 36.406 -2.045 11.047 1 95 628 SER A N 1
ATOM 4652 C CA . SER A 1 628 ? 36.781 -2.887 12.18 1 95 628 SER A CA 1
ATOM 4653 C C . SER A 1 628 ? 35.719 -2.814 13.281 1 95 628 SER A C 1
ATOM 4655 O O . SER A 1 628 ? 34.969 -1.837 13.367 1 95 628 SER A O 1
ATOM 4657 N N . ALA A 1 629 ? 35.688 -3.82 14.094 1 95.69 629 ALA A N 1
ATOM 4658 C CA . ALA A 1 629 ? 34.719 -3.879 15.203 1 95.69 629 ALA A CA 1
ATOM 4659 C C . ALA A 1 629 ? 34.938 -2.715 16.172 1 95.69 629 ALA A C 1
ATOM 4661 O O . ALA A 1 629 ? 33.969 -2.172 16.719 1 95.69 629 ALA A O 1
ATOM 4662 N N . GLY A 1 630 ? 36.156 -2.348 16.359 1 94.5 630 GLY A N 1
ATOM 4663 C CA . GLY A 1 630 ? 36.438 -1.229 17.234 1 94.5 630 GLY A CA 1
ATOM 4664 C C . GLY A 1 630 ? 35.906 0.09 16.734 1 94.5 630 GLY A C 1
ATOM 4665 O O . GLY A 1 630 ? 35.312 0.851 17.5 1 94.5 630 GLY A O 1
ATOM 4666 N N . GLN A 1 631 ? 36.125 0.375 15.438 1 96.31 631 GLN A N 1
ATOM 4667 C CA . GLN A 1 631 ? 35.594 1.594 14.836 1 96.31 631 GLN A CA 1
ATOM 4668 C C . GLN A 1 631 ? 34.062 1.629 14.906 1 96.31 631 GLN A C 1
ATOM 4670 O O . GLN A 1 631 ? 33.469 2.666 15.227 1 96.31 631 GLN A O 1
ATOM 4675 N N . ARG A 1 632 ? 33.438 0.501 14.656 1 97.62 632 ARG A N 1
ATOM 4676 C CA . ARG A 1 632 ? 31.984 0.401 14.688 1 97.62 632 ARG A CA 1
ATOM 4677 C C . ARG A 1 632 ? 31.469 0.591 16.109 1 97.62 632 ARG A C 1
ATOM 4679 O O . ARG A 1 632 ? 30.438 1.237 16.312 1 97.62 632 ARG A O 1
ATOM 4686 N N . ALA A 1 633 ? 32.156 0.048 17.109 1 96.69 633 ALA A N 1
ATOM 4687 C CA . ALA A 1 633 ? 31.719 0.168 18.5 1 96.69 633 ALA A CA 1
ATOM 4688 C C . ALA A 1 633 ? 31.734 1.623 18.953 1 96.69 633 ALA A C 1
ATOM 4690 O O . ALA A 1 633 ? 30.812 2.092 19.609 1 96.69 633 ALA A O 1
ATOM 4691 N N . VAL A 1 634 ? 32.781 2.33 18.578 1 96.62 634 VAL A N 1
ATOM 4692 C CA . VAL A 1 634 ? 32.938 3.732 18.969 1 96.62 634 VAL A CA 1
ATOM 4693 C C . VAL A 1 634 ? 31.812 4.555 18.328 1 96.62 634 VAL A C 1
ATOM 4695 O O . VAL A 1 634 ? 31.172 5.367 18.984 1 96.62 634 VAL A O 1
ATOM 4698 N N . GLN A 1 635 ? 31.656 4.324 17.031 1 97.38 635 GLN A N 1
ATOM 4699 C CA . GLN A 1 635 ? 30.625 5.07 16.312 1 97.38 635 GLN A CA 1
ATOM 4700 C C . GLN A 1 635 ? 29.234 4.715 16.828 1 97.38 635 GLN A C 1
ATOM 4702 O O . GLN A 1 635 ? 28.344 5.57 16.875 1 97.38 635 GLN A O 1
ATOM 4707 N N . ALA A 1 636 ? 28.984 3.453 17.156 1 98.06 636 ALA A N 1
ATOM 4708 C CA . ALA A 1 636 ? 27.688 3.02 17.672 1 98.06 636 ALA A CA 1
ATOM 4709 C C . ALA A 1 636 ? 27.391 3.697 19.016 1 98.06 636 ALA A C 1
ATOM 4711 O O . ALA A 1 636 ? 26.25 4.109 19.25 1 98.06 636 ALA A O 1
ATOM 4712 N N . GLU A 1 637 ? 28.375 3.797 19.859 1 96.44 637 GLU A N 1
ATOM 4713 C CA . GLU A 1 637 ? 28.188 4.473 21.141 1 96.44 637 GLU A CA 1
ATOM 4714 C C . GLU A 1 637 ? 27.891 5.957 20.938 1 96.44 637 GLU A C 1
ATOM 4716 O O . GLU A 1 637 ? 27.031 6.512 21.625 1 96.44 637 GLU A O 1
ATOM 4721 N N . ARG A 1 638 ? 28.562 6.566 20.016 1 96.5 638 ARG A N 1
ATOM 4722 C CA . ARG A 1 638 ? 28.297 7.965 19.703 1 96.5 638 ARG A CA 1
ATOM 4723 C C . ARG A 1 638 ? 26.859 8.148 19.219 1 96.5 638 ARG A C 1
ATOM 4725 O O . ARG A 1 638 ? 26.156 9.039 19.703 1 96.5 638 ARG A O 1
ATOM 4732 N N . ALA A 1 639 ? 26.453 7.305 18.266 1 97.38 639 ALA A N 1
ATOM 4733 C CA . ALA A 1 639 ? 25.094 7.383 17.734 1 97.38 639 ALA A CA 1
ATOM 4734 C C . ALA A 1 639 ? 24.062 7.172 18.844 1 97.38 639 ALA A C 1
ATOM 4736 O O . ALA A 1 639 ? 23.078 7.902 18.938 1 97.38 639 ALA A O 1
ATOM 4737 N N . ARG A 1 640 ? 24.281 6.172 19.703 1 96.56 640 ARG A N 1
ATOM 4738 C CA . ARG A 1 640 ? 23.375 5.863 20.797 1 96.56 640 ARG A CA 1
ATOM 4739 C C . ARG A 1 640 ? 23.203 7.066 21.719 1 96.56 640 ARG A C 1
ATOM 4741 O O . ARG A 1 640 ? 22.078 7.406 22.109 1 96.56 640 ARG A O 1
ATOM 4748 N N . GLN A 1 641 ? 24.25 7.742 22.047 1 95.69 641 GLN A N 1
ATOM 4749 C CA . GLN A 1 641 ? 24.234 8.875 22.969 1 95.69 641 GLN A CA 1
ATOM 4750 C C . GLN A 1 641 ? 23.547 10.078 22.344 1 95.69 641 GLN A C 1
ATOM 4752 O O . GLN A 1 641 ? 22.766 10.766 23 1 95.69 641 GLN A O 1
ATOM 4757 N N . LEU A 1 642 ? 23.844 10.344 21.094 1 94.19 642 LEU A N 1
ATOM 4758 C CA . LEU A 1 642 ? 23.25 11.477 20.406 1 94.19 642 LEU A CA 1
ATOM 4759 C C . LEU A 1 642 ? 21.75 11.266 20.203 1 94.19 642 LEU A C 1
ATOM 4761 O O . LEU A 1 642 ? 20.984 12.234 20.188 1 94.19 642 LEU A O 1
ATOM 4765 N N . LEU A 1 643 ? 21.328 9.992 20.109 1 95.12 643 LEU A N 1
ATOM 4766 C CA . LEU A 1 643 ? 19.922 9.688 19.859 1 95.12 643 LEU A CA 1
ATOM 4767 C C . LEU A 1 643 ? 19.141 9.648 21.156 1 95.12 643 LEU A C 1
ATOM 4769 O O . LEU A 1 643 ? 17.906 9.75 21.156 1 95.12 643 LEU A O 1
ATOM 4773 N N . ALA A 1 644 ? 19.719 9.555 22.297 1 93.31 644 ALA A N 1
ATOM 4774 C CA . ALA A 1 644 ? 19.109 9.297 23.609 1 93.31 644 ALA A CA 1
ATOM 4775 C C . ALA A 1 644 ? 18.094 10.383 23.969 1 93.31 644 ALA A C 1
ATOM 4777 O O . ALA A 1 644 ? 17 10.086 24.453 1 93.31 644 ALA A O 1
ATOM 4778 N N . PRO A 1 645 ? 18.406 11.68 23.609 1 88.06 645 PRO A N 1
ATOM 4779 C CA . PRO A 1 645 ? 17.438 12.711 23.984 1 88.06 645 PRO A CA 1
ATOM 4780 C C . PRO A 1 645 ? 16.203 12.727 23.078 1 88.06 645 PRO A C 1
ATOM 4782 O O . PRO A 1 645 ? 15.18 13.328 23.422 1 88.06 645 PRO A O 1
ATOM 4785 N N . HIS A 1 646 ? 16.281 12.109 21.953 1 88.5 646 HIS A N 1
ATOM 4786 C CA . HIS A 1 646 ? 15.195 12.125 20.984 1 88.5 646 HIS A CA 1
ATOM 4787 C C . HIS A 1 646 ? 14.344 10.859 21.094 1 88.5 646 HIS A C 1
ATOM 4789 O O . HIS A 1 646 ? 14.531 9.914 20.328 1 88.5 646 HIS A O 1
ATOM 4795 N N . ARG A 1 647 ? 13.328 10.914 21.891 1 88 647 ARG A N 1
ATOM 4796 C CA . ARG A 1 647 ? 12.578 9.719 22.266 1 88 647 ARG A CA 1
ATOM 4797 C C . ARG A 1 647 ? 11.648 9.281 21.125 1 88 647 ARG A C 1
ATOM 4799 O O . ARG A 1 647 ? 11.156 8.156 21.125 1 88 647 ARG A O 1
ATOM 4806 N N . ASN A 1 648 ? 11.414 10.164 20.188 1 85.94 648 ASN A N 1
ATOM 4807 C CA . ASN A 1 648 ? 10.633 9.766 19.016 1 85.94 648 ASN A CA 1
ATOM 4808 C C . ASN A 1 648 ? 11.484 8.977 18.031 1 85.94 648 ASN A C 1
ATOM 4810 O O . ASN A 1 648 ? 10.969 8.461 17.031 1 85.94 648 ASN A O 1
ATOM 4814 N N . LEU A 1 649 ? 12.805 8.836 18.312 1 91.94 649 LEU A N 1
ATOM 4815 C CA . LEU A 1 649 ? 13.719 8.102 17.438 1 91.94 649 LEU A CA 1
ATOM 4816 C C . LEU A 1 649 ? 14.258 6.859 18.125 1 91.94 649 LEU A C 1
ATOM 4818 O O . LEU A 1 649 ? 15.406 6.473 17.906 1 91.94 649 LEU A O 1
ATOM 4822 N N . ARG A 1 650 ? 13.398 6.293 18.922 1 93 650 ARG A N 1
ATOM 4823 C CA . ARG A 1 650 ? 13.82 5.133 19.703 1 93 650 ARG A CA 1
ATOM 4824 C C . ARG A 1 650 ? 14.164 3.955 18.797 1 93 650 ARG A C 1
ATOM 4826 O O . ARG A 1 650 ? 15.055 3.166 19.109 1 93 650 ARG A O 1
ATOM 4833 N N . ALA A 1 651 ? 13.469 3.824 17.703 1 93.06 651 ALA A N 1
ATOM 4834 C CA . ALA A 1 651 ? 13.781 2.748 16.766 1 93.06 651 ALA A CA 1
ATOM 4835 C C . ALA A 1 651 ? 15.211 2.879 16.234 1 93.06 651 ALA A C 1
ATOM 4837 O O . ALA A 1 651 ? 15.914 1.878 16.078 1 93.06 651 ALA A O 1
ATOM 4838 N N . PHE A 1 652 ? 15.688 4.082 15.953 1 95.25 652 PHE A N 1
ATOM 4839 C CA . PHE A 1 652 ? 17.047 4.336 15.508 1 95.25 652 PHE A CA 1
ATOM 4840 C C . PHE A 1 652 ? 18.047 4.062 16.641 1 95.25 652 PHE A C 1
ATOM 4842 O O . PHE A 1 652 ? 19.109 3.492 16.406 1 95.25 652 PHE A O 1
ATOM 4849 N N . GLN A 1 653 ? 17.672 4.492 17.75 1 96.44 653 GLN A N 1
ATOM 4850 C CA . GLN A 1 653 ? 18.531 4.223 18.891 1 96.44 653 GLN A CA 1
ATOM 4851 C C . GLN A 1 653 ? 18.703 2.725 19.125 1 96.44 653 GLN A C 1
ATOM 4853 O O . GLN A 1 653 ? 19.781 2.26 19.469 1 96.44 653 GLN A O 1
ATOM 4858 N N . ALA A 1 654 ? 17.594 1.985 18.969 1 97.31 654 ALA A N 1
ATOM 4859 C CA . ALA A 1 654 ? 17.641 0.532 19.109 1 97.31 654 ALA A CA 1
ATOM 4860 C C . ALA A 1 654 ? 18.625 -0.079 18.094 1 97.31 654 ALA A C 1
ATOM 4862 O O . ALA A 1 654 ? 19.312 -1.05 18.406 1 97.31 654 ALA A O 1
ATOM 4863 N N . GLU A 1 655 ? 18.578 0.468 16.938 1 96.81 655 GLU A N 1
ATOM 4864 C CA . GLU A 1 655 ? 19.531 -0.01 15.93 1 96.81 655 GLU A CA 1
ATOM 4865 C C . GLU A 1 655 ? 20.969 0.228 16.375 1 96.81 655 GLU A C 1
ATOM 4867 O O . GLU A 1 655 ? 21.828 -0.638 16.203 1 96.81 655 GLU A O 1
ATOM 4872 N N . ALA A 1 656 ? 21.234 1.381 16.891 1 97.69 656 ALA A N 1
ATOM 4873 C CA . ALA A 1 656 ? 22.562 1.679 17.406 1 97.69 656 ALA A CA 1
ATOM 4874 C C . ALA A 1 656 ? 22.953 0.703 18.516 1 97.69 656 ALA A C 1
ATOM 4876 O O . ALA A 1 656 ? 24.094 0.21 18.547 1 97.69 656 ALA A O 1
ATOM 4877 N N . TRP A 1 657 ? 22.016 0.397 19.438 1 97.5 657 TRP A N 1
ATOM 4878 C CA . TRP A 1 657 ? 22.25 -0.602 20.469 1 97.5 657 TRP A CA 1
ATOM 4879 C C . TRP A 1 657 ? 22.609 -1.951 19.875 1 97.5 657 TRP A C 1
ATOM 4881 O O . TRP A 1 657 ? 23.578 -2.588 20.281 1 97.5 657 TRP A O 1
ATOM 4891 N N . HIS A 1 658 ? 21.797 -2.355 18.938 1 97.5 658 HIS A N 1
ATOM 4892 C CA . HIS A 1 658 ? 21.953 -3.662 18.312 1 97.5 658 HIS A CA 1
ATOM 4893 C C . HIS A 1 658 ? 23.312 -3.799 17.656 1 97.5 658 HIS A C 1
ATOM 4895 O O . HIS A 1 658 ? 24 -4.812 17.844 1 97.5 658 HIS A O 1
ATOM 4901 N N . LEU A 1 659 ? 23.703 -2.748 16.922 1 97.06 659 LEU A N 1
ATOM 4902 C CA . LEU A 1 659 ? 24.984 -2.775 16.219 1 97.06 659 LEU A CA 1
ATOM 4903 C C . LEU A 1 659 ? 26.156 -2.662 17.188 1 97.06 659 LEU A C 1
ATOM 4905 O O . LEU A 1 659 ? 27.25 -3.166 16.922 1 97.06 659 LEU A O 1
ATOM 4909 N N . LEU A 1 660 ? 25.922 -1.989 18.297 1 97.12 660 LEU A N 1
ATOM 4910 C CA . LEU A 1 660 ? 26.938 -1.936 19.344 1 97.12 660 LEU A CA 1
ATOM 4911 C C . LEU A 1 660 ? 27.188 -3.322 19.938 1 97.12 660 LEU A C 1
ATOM 4913 O O . LEU A 1 660 ? 28.344 -3.721 20.109 1 97.12 660 LEU A O 1
ATOM 4917 N N . VAL A 1 661 ? 26.125 -4.082 20.219 1 97.19 661 VAL A N 1
ATOM 4918 C CA . VAL A 1 661 ? 26.25 -5.438 20.734 1 97.19 661 VAL A CA 1
ATOM 4919 C C . VAL A 1 661 ? 27.016 -6.305 19.734 1 97.19 661 VAL A C 1
ATOM 4921 O O . VAL A 1 661 ? 27.922 -7.043 20.109 1 97.19 661 VAL A O 1
ATOM 4924 N N . LYS A 1 662 ? 26.625 -6.195 18.484 1 95.06 662 LYS A N 1
ATOM 4925 C CA . LYS A 1 662 ? 27.281 -6.984 17.438 1 95.06 662 LYS A CA 1
ATOM 4926 C C . LYS A 1 662 ? 28.766 -6.66 17.344 1 95.06 662 LYS A C 1
ATOM 4928 O O . LYS A 1 662 ? 29.594 -7.566 17.234 1 95.06 662 LYS A O 1
ATOM 4933 N N . ALA A 1 663 ? 29.078 -5.371 17.359 1 96 663 ALA A N 1
ATOM 4934 C CA . ALA A 1 663 ? 30.484 -4.945 17.266 1 96 663 ALA A CA 1
ATOM 4935 C C . ALA A 1 663 ? 31.281 -5.43 18.484 1 96 663 ALA A C 1
ATOM 4937 O O . ALA A 1 663 ? 32.438 -5.871 18.328 1 96 663 ALA A O 1
ATOM 4938 N N . THR A 1 664 ? 30.688 -5.344 19.609 1 95.5 664 THR A N 1
ATOM 4939 C CA . THR A 1 664 ? 31.375 -5.773 20.828 1 95.5 664 THR A CA 1
ATOM 4940 C C . THR A 1 664 ? 31.578 -7.285 20.828 1 95.5 664 THR A C 1
ATOM 4942 O O . THR A 1 664 ? 32.625 -7.773 21.297 1 95.5 664 THR A O 1
ATOM 4945 N N . LEU A 1 665 ? 30.672 -8.039 20.359 1 93.81 665 LEU A N 1
ATOM 4946 C CA . LEU A 1 665 ? 30.781 -9.484 20.234 1 93.81 665 LEU A CA 1
ATOM 4947 C C . LEU A 1 665 ? 31.906 -9.859 19.281 1 93.81 665 LEU A C 1
ATOM 4949 O O . LEU A 1 665 ? 32.688 -10.781 19.562 1 93.81 665 LEU A O 1
ATOM 4953 N N . GLU A 1 666 ? 31.969 -9.172 18.188 1 92.88 666 GLU A N 1
ATOM 4954 C CA . GLU A 1 666 ? 32.969 -9.461 17.156 1 92.88 666 GLU A CA 1
ATOM 4955 C C . GLU A 1 666 ? 34.344 -9.062 17.609 1 92.88 666 GLU A C 1
ATOM 4957 O O . GLU A 1 666 ? 35.344 -9.578 17.109 1 92.88 666 GLU A O 1
ATOM 4962 N N . SER A 1 667 ? 34.406 -8.07 18.516 1 91.38 667 SER A N 1
ATOM 4963 C CA . SER A 1 667 ? 35.688 -7.648 19.047 1 91.38 667 SER A CA 1
ATOM 4964 C C . SER A 1 667 ? 36.25 -8.68 20.031 1 91.38 667 SER A C 1
ATOM 4966 O O . SER A 1 667 ? 37.406 -8.602 20.422 1 91.38 667 SER A O 1
ATOM 4968 N N . GLY A 1 668 ? 35.469 -9.703 20.422 1 87.12 668 GLY A N 1
ATOM 4969 C CA . GLY A 1 668 ? 35.938 -10.789 21.281 1 87.12 668 GLY A CA 1
ATOM 4970 C C . GLY A 1 668 ? 35.656 -10.539 22.75 1 87.12 668 GLY A C 1
ATOM 4971 O O . GLY A 1 668 ? 36.062 -11.336 23.609 1 87.12 668 GLY A O 1
ATOM 4972 N N . ASP A 1 669 ? 35.094 -9.445 23.109 1 88.25 669 ASP A N 1
ATOM 4973 C CA . ASP A 1 669 ? 34.781 -9.133 24.5 1 88.25 669 ASP A CA 1
ATOM 4974 C C . ASP A 1 669 ? 33.406 -9.648 24.891 1 88.25 669 ASP A C 1
ATOM 4976 O O . ASP A 1 669 ? 32.469 -8.859 25.047 1 88.25 669 ASP A O 1
ATOM 4980 N N . ALA A 1 670 ? 33.281 -10.867 25.203 1 89.25 670 ALA A N 1
ATOM 4981 C CA . ALA A 1 670 ? 32 -11.523 25.469 1 89.25 670 ALA A CA 1
ATOM 4982 C C . ALA A 1 670 ? 31.328 -10.945 26.703 1 89.25 670 ALA A C 1
ATOM 4984 O O . ALA A 1 670 ? 30.094 -10.82 26.75 1 89.25 670 ALA A O 1
ATOM 4985 N N . ALA A 1 671 ? 32.125 -10.625 27.672 1 91.44 671 ALA A N 1
ATOM 4986 C CA . ALA A 1 671 ? 31.578 -10.102 28.906 1 91.44 671 ALA A CA 1
ATOM 4987 C C . ALA A 1 671 ? 30.938 -8.734 28.688 1 91.44 671 ALA A C 1
ATOM 4989 O O . ALA A 1 671 ? 29.828 -8.484 29.172 1 91.44 671 ALA A O 1
ATOM 4990 N N . VAL A 1 672 ? 31.641 -7.906 28.016 1 93.5 672 VAL A N 1
ATOM 4991 C CA . VAL A 1 672 ? 31.109 -6.578 27.734 1 93.5 672 VAL A CA 1
ATOM 4992 C C . VAL A 1 672 ? 29.859 -6.695 26.859 1 93.5 672 VAL A C 1
ATOM 4994 O O . VAL A 1 672 ? 28.891 -5.969 27.047 1 93.5 672 VAL A O 1
ATOM 4997 N N . ALA A 1 673 ? 29.922 -7.586 25.906 1 95.62 673 ALA A N 1
ATOM 4998 C CA . ALA A 1 673 ? 28.781 -7.801 25.031 1 95.62 673 ALA A CA 1
ATOM 4999 C C . ALA A 1 673 ? 27.547 -8.234 25.828 1 95.62 673 ALA A C 1
ATOM 5001 O O . ALA A 1 673 ? 26.438 -7.797 25.547 1 95.62 673 ALA A O 1
ATOM 5002 N N . LYS A 1 674 ? 27.75 -9.094 26.75 1 95.69 674 LYS A N 1
ATOM 5003 C CA . LYS A 1 674 ? 26.656 -9.555 27.609 1 95.69 674 LYS A CA 1
ATOM 5004 C C . LYS A 1 674 ? 26.078 -8.406 28.422 1 95.69 674 LYS A C 1
ATOM 5006 O O . LYS A 1 674 ? 24.859 -8.281 28.547 1 95.69 674 LYS A O 1
ATOM 5011 N N . ASP A 1 675 ? 26.922 -7.539 28.922 1 96 675 ASP A N 1
ATOM 5012 C CA . ASP A 1 675 ? 26.469 -6.391 29.703 1 96 675 ASP A CA 1
ATOM 5013 C C . ASP A 1 675 ? 25.672 -5.418 28.828 1 96 675 ASP A C 1
ATOM 5015 O O . ASP A 1 675 ? 24.609 -4.938 29.25 1 96 675 ASP A O 1
ATOM 5019 N N . VAL A 1 676 ? 26.266 -5.168 27.688 1 96.69 676 VAL A N 1
ATOM 5020 C CA . VAL A 1 676 ? 25.609 -4.227 26.781 1 96.69 676 VAL A CA 1
ATOM 5021 C C . VAL A 1 676 ? 24.281 -4.801 26.312 1 96.69 676 VAL A C 1
ATOM 5023 O O . VAL A 1 676 ? 23.281 -4.082 26.234 1 96.69 676 VAL A O 1
ATOM 5026 N N . SER A 1 677 ? 24.188 -6.078 26 1 97.06 677 SER A N 1
ATOM 5027 C CA . SER A 1 677 ? 22.938 -6.723 25.562 1 97.06 677 SER A CA 1
ATOM 5028 C C . SER A 1 677 ? 21.906 -6.707 26.688 1 97.06 677 SER A C 1
ATOM 5030 O O . SER A 1 677 ? 20.719 -6.492 26.422 1 97.06 677 SER A O 1
ATOM 5032 N N . GLY A 1 678 ? 22.312 -6.98 27.859 1 96.31 678 GLY A N 1
ATOM 5033 C CA . GLY A 1 678 ? 21.406 -6.902 29 1 96.31 678 GLY A CA 1
ATOM 5034 C C . GLY A 1 678 ? 20.828 -5.52 29.203 1 96.31 678 GLY A C 1
ATOM 5035 O O . GLY A 1 678 ? 19.625 -5.379 29.438 1 96.31 678 GLY A O 1
ATOM 5036 N N . ALA A 1 679 ? 21.688 -4.512 29.125 1 96.81 679 ALA A N 1
ATOM 5037 C CA . ALA A 1 679 ? 21.219 -3.133 29.234 1 96.81 679 ALA A CA 1
ATOM 5038 C C . ALA A 1 679 ? 20.25 -2.793 28.109 1 96.81 679 ALA A C 1
ATOM 5040 O O . ALA A 1 679 ? 19.266 -2.072 28.312 1 96.81 679 ALA A O 1
ATOM 5041 N N . PHE A 1 680 ? 20.609 -3.297 26.938 1 97.12 680 PHE A N 1
ATOM 5042 C CA . PHE A 1 680 ? 19.75 -3.088 25.781 1 97.12 680 PHE A CA 1
ATOM 5043 C C . PHE A 1 680 ? 18.375 -3.711 26.016 1 97.12 680 PHE A C 1
ATOM 5045 O O . PHE A 1 680 ? 17.344 -3.084 25.766 1 97.12 680 PHE A O 1
ATOM 5052 N N . LEU A 1 681 ? 18.281 -4.906 26.516 1 96.31 681 LEU A N 1
ATOM 5053 C CA . LEU A 1 681 ? 17.031 -5.598 26.797 1 96.31 681 LEU A CA 1
ATOM 5054 C C . LEU A 1 681 ? 16.203 -4.816 27.812 1 96.31 681 LEU A C 1
ATOM 5056 O O . LEU A 1 681 ? 14.984 -4.668 27.641 1 96.31 681 LEU A O 1
ATOM 5060 N N . ASP A 1 682 ? 16.812 -4.309 28.812 1 95.44 682 ASP A N 1
ATOM 5061 C CA . ASP A 1 682 ? 16.125 -3.525 29.844 1 95.44 682 ASP A CA 1
ATOM 5062 C C . ASP A 1 682 ? 15.523 -2.25 29.234 1 95.44 682 ASP A C 1
ATOM 5064 O O . ASP A 1 682 ? 14.383 -1.901 29.516 1 95.44 682 ASP A O 1
ATOM 5068 N N . TRP A 1 683 ? 16.359 -1.619 28.453 1 95.12 683 TRP A N 1
ATOM 5069 C CA . TRP A 1 683 ? 15.914 -0.398 27.781 1 95.12 683 TRP A CA 1
ATOM 5070 C C . TRP A 1 683 ? 14.742 -0.684 26.859 1 95.12 683 TRP A C 1
ATOM 5072 O O . TRP A 1 683 ? 13.766 0.072 26.828 1 95.12 683 TRP A O 1
ATOM 5082 N N . ALA A 1 684 ? 14.781 -1.762 26.109 1 95.69 684 ALA A N 1
ATOM 5083 C CA . ALA A 1 684 ? 13.758 -2.129 25.141 1 95.69 684 ALA A CA 1
ATOM 5084 C C . ALA A 1 684 ? 12.438 -2.465 25.828 1 95.69 684 ALA A C 1
ATOM 5086 O O . ALA A 1 684 ? 11.359 -2.232 25.266 1 95.69 684 ALA A O 1
ATOM 5087 N N . GLU A 1 685 ? 12.461 -3.018 26.938 1 91.38 685 GLU A N 1
ATOM 5088 C CA . GLU A 1 685 ? 11.258 -3.367 27.688 1 91.38 685 GLU A CA 1
ATOM 5089 C C . GLU A 1 685 ? 10.469 -2.121 28.062 1 91.38 685 GLU A C 1
ATOM 5091 O O . GLU A 1 685 ? 9.242 -2.154 28.141 1 91.38 685 GLU A O 1
ATOM 5096 N N . ALA A 1 686 ? 11.211 -1.091 28.203 1 88.81 686 ALA A N 1
ATOM 5097 C CA . ALA A 1 686 ? 10.57 0.17 28.562 1 88.81 686 ALA A CA 1
ATOM 5098 C C . ALA A 1 686 ? 9.969 0.852 27.344 1 88.81 686 ALA A C 1
ATOM 5100 O O . ALA A 1 686 ? 9.031 1.64 27.469 1 88.81 686 ALA A O 1
ATOM 5101 N N . VAL A 1 687 ? 10.586 0.434 26.203 1 87.25 687 VAL A N 1
ATOM 5102 C CA . VAL A 1 687 ? 10.133 1.031 24.953 1 87.25 687 VAL A CA 1
ATOM 5103 C C . VAL A 1 687 ? 9.031 0.169 24.344 1 87.25 687 VAL A C 1
ATOM 5105 O O . VAL A 1 687 ? 9.188 -1.047 24.203 1 87.25 687 VAL A O 1
ATOM 5108 N N . GLU A 1 688 ? 7.711 0.315 24.453 1 80.44 688 GLU A N 1
ATOM 5109 C CA . GLU A 1 688 ? 6.578 -0.474 23.984 1 80.44 688 GLU A CA 1
ATOM 5110 C C . GLU A 1 688 ? 6.469 -0.433 22.469 1 80.44 688 GLU A C 1
ATOM 5112 O O . GLU A 1 688 ? 5.398 -0.156 21.922 1 80.44 688 GLU A O 1
ATOM 5117 N N . LEU A 1 689 ? 7.648 -0.668 21.719 1 88.81 689 LEU A N 1
ATOM 5118 C CA . LEU A 1 689 ? 7.66 -0.791 20.266 1 88.81 689 LEU A CA 1
ATOM 5119 C C . LEU A 1 689 ? 8.148 -2.17 19.844 1 88.81 689 LEU A C 1
ATOM 5121 O O . LEU A 1 689 ? 9.148 -2.67 20.375 1 88.81 689 LEU A O 1
ATOM 5125 N N . ARG A 1 690 ? 7.406 -2.789 18.969 1 90.94 690 ARG A N 1
ATOM 5126 C CA . ARG A 1 690 ? 7.676 -4.148 18.516 1 90.94 690 ARG A CA 1
ATOM 5127 C C . ARG A 1 690 ? 9.086 -4.266 17.953 1 90.94 690 ARG A C 1
ATOM 5129 O O . ARG A 1 690 ? 9.836 -5.168 18.328 1 90.94 690 ARG A O 1
ATOM 5136 N N . GLY A 1 691 ? 9.422 -3.365 17.016 1 93.06 691 GLY A N 1
ATOM 5137 C CA . GLY A 1 691 ? 10.719 -3.42 16.359 1 93.06 691 GLY A CA 1
ATOM 5138 C C . GLY A 1 691 ? 11.883 -3.291 17.328 1 93.06 691 GLY A C 1
ATOM 5139 O O . GLY A 1 691 ? 12.914 -3.949 17.156 1 93.06 691 GLY A O 1
ATOM 5140 N N . VAL A 1 692 ? 11.75 -2.465 18.344 1 95.44 692 VAL A N 1
ATOM 5141 C CA . VAL A 1 692 ? 12.781 -2.248 19.359 1 95.44 692 VAL A CA 1
ATOM 5142 C C . VAL A 1 692 ? 12.977 -3.521 20.172 1 95.44 692 VAL A C 1
ATOM 5144 O O . VAL A 1 692 ? 14.109 -3.955 20.391 1 95.44 692 VAL A O 1
ATOM 5147 N N . ARG A 1 693 ? 11.906 -4.152 20.547 1 95.5 693 ARG A N 1
ATOM 5148 C CA . ARG A 1 693 ? 11.977 -5.367 21.344 1 95.5 693 ARG A CA 1
ATOM 5149 C C . ARG A 1 693 ? 12.57 -6.52 20.547 1 95.5 693 ARG A C 1
ATOM 5151 O O . ARG A 1 693 ? 13.383 -7.293 21.078 1 95.5 693 ARG A O 1
ATOM 5158 N N . LEU A 1 694 ? 12.156 -6.668 19.328 1 96.06 694 LEU A N 1
ATOM 5159 C CA . LEU A 1 694 ? 12.688 -7.723 18.469 1 96.06 694 LEU A CA 1
ATOM 5160 C C . LEU A 1 694 ? 14.195 -7.578 18.297 1 96.06 694 LEU A C 1
ATOM 5162 O O . LEU A 1 694 ? 14.93 -8.57 18.359 1 96.06 694 LEU A O 1
ATOM 5166 N N . ARG A 1 695 ? 14.695 -6.367 18.062 1 96.44 695 ARG A N 1
ATOM 5167 C CA . ARG A 1 695 ? 16.125 -6.137 17.906 1 96.44 695 ARG A CA 1
ATOM 5168 C C . ARG A 1 695 ? 16.875 -6.512 19.188 1 96.44 695 ARG A C 1
ATOM 5170 O O . ARG A 1 695 ? 17.953 -7.105 19.125 1 96.44 695 ARG A O 1
ATOM 5177 N N . ALA A 1 696 ? 16.312 -6.098 20.297 1 97.31 696 ALA A N 1
ATOM 5178 C CA . ALA A 1 696 ? 16.953 -6.414 21.562 1 97.31 696 ALA A CA 1
ATOM 5179 C C . ALA A 1 696 ? 17.031 -7.922 21.781 1 97.31 696 ALA A C 1
ATOM 5181 O O . ALA A 1 696 ? 18.062 -8.445 22.219 1 97.31 696 ALA A O 1
ATOM 5182 N N . LEU A 1 697 ? 15.938 -8.609 21.484 1 96.31 697 LEU A N 1
ATOM 5183 C CA . LEU A 1 697 ? 15.898 -10.062 21.641 1 96.31 697 LEU A CA 1
ATOM 5184 C C . LEU A 1 697 ? 16.906 -10.734 20.734 1 96.31 697 LEU A C 1
ATOM 5186 O O . LEU A 1 697 ? 17.625 -11.648 21.156 1 96.31 697 LEU A O 1
ATOM 5190 N N . MET A 1 698 ? 16.984 -10.281 19.484 1 95.75 698 MET A N 1
ATOM 5191 C CA . MET A 1 698 ? 17.906 -10.891 18.531 1 95.75 698 MET A CA 1
ATOM 5192 C C . MET A 1 698 ? 19.359 -10.594 18.906 1 95.75 698 MET A C 1
ATOM 5194 O O . MET A 1 698 ? 20.25 -11.414 18.688 1 95.75 698 MET A O 1
ATOM 5198 N N . ALA A 1 699 ? 19.625 -9.352 19.422 1 96.56 699 ALA A N 1
ATOM 5199 C CA . ALA A 1 699 ? 20.953 -9.047 19.938 1 96.56 699 ALA A CA 1
ATOM 5200 C C . ALA A 1 699 ? 21.344 -10 21.062 1 96.56 699 ALA A C 1
ATOM 5202 O O . ALA A 1 699 ? 22.484 -10.469 21.125 1 96.56 699 ALA A O 1
ATOM 5203 N N . ASN A 1 700 ? 20.422 -10.281 21.891 1 95.81 700 ASN A N 1
ATOM 5204 C CA . ASN A 1 700 ? 20.672 -11.195 23.016 1 95.81 700 ASN A CA 1
ATOM 5205 C C . ASN A 1 700 ? 20.859 -12.625 22.531 1 95.81 700 ASN A C 1
ATOM 5207 O O . ASN A 1 700 ? 21.625 -13.398 23.125 1 95.81 700 ASN A O 1
ATOM 5211 N N . VAL A 1 701 ? 20.141 -13.031 21.531 1 94.75 701 VAL A N 1
ATOM 5212 C CA . VAL A 1 701 ? 20.297 -14.352 20.938 1 94.75 701 VAL A CA 1
ATOM 5213 C C . VAL A 1 701 ? 21.734 -14.531 20.453 1 94.75 701 VAL A C 1
ATOM 5215 O O . VAL A 1 701 ? 22.344 -15.578 20.656 1 94.75 701 VAL A O 1
ATOM 5218 N N . ALA A 1 702 ? 22.266 -13.531 19.812 1 94.25 702 ALA A N 1
ATOM 5219 C CA . ALA A 1 702 ? 23.625 -13.594 19.297 1 94.25 702 ALA A CA 1
ATOM 5220 C C . ALA A 1 702 ? 24.625 -13.789 20.438 1 94.25 702 ALA A C 1
ATOM 5222 O O . ALA A 1 702 ? 25.562 -14.586 20.312 1 94.25 702 ALA A O 1
ATOM 5223 N N . VAL A 1 703 ? 24.438 -13.078 21.5 1 95.38 703 VAL A N 1
ATOM 5224 C CA . VAL A 1 703 ? 25.328 -13.172 22.656 1 95.38 703 VAL A CA 1
ATOM 5225 C C . VAL A 1 703 ? 25.188 -14.547 23.297 1 95.38 703 VAL A C 1
ATOM 5227 O O . VAL A 1 703 ? 26.188 -15.188 23.625 1 95.38 703 VAL A O 1
ATOM 5230 N N . ALA A 1 704 ? 23.953 -15.016 23.453 1 93.69 704 ALA A N 1
ATOM 5231 C CA . ALA A 1 704 ? 23.688 -16.312 24.062 1 93.69 704 ALA A CA 1
ATOM 5232 C C . ALA A 1 704 ? 24.281 -17.453 23.219 1 93.69 704 ALA A C 1
ATOM 5234 O O . ALA A 1 704 ? 24.781 -18.438 23.75 1 93.69 704 ALA A O 1
ATOM 5235 N N . ARG A 1 705 ? 24.188 -17.344 21.938 1 91.56 705 ARG A N 1
ATOM 5236 C CA . ARG A 1 705 ? 24.75 -18.344 21.031 1 91.56 705 ARG A CA 1
ATOM 5237 C C . ARG A 1 705 ? 26.266 -18.469 21.203 1 91.56 705 ARG A C 1
ATOM 5239 O O . ARG A 1 705 ? 26.797 -19.578 21.25 1 91.56 705 ARG A O 1
ATOM 5246 N N . GLN A 1 706 ? 26.938 -17.328 21.266 1 90.62 706 GLN A N 1
ATOM 5247 C CA . GLN A 1 706 ? 28.391 -17.328 21.438 1 90.62 706 GLN A CA 1
ATOM 5248 C C . GLN A 1 706 ? 28.781 -17.906 22.781 1 90.62 706 GLN A C 1
ATOM 5250 O O . GLN A 1 706 ? 29.812 -18.578 22.906 1 90.62 706 GLN A O 1
ATOM 5255 N N . ALA A 1 707 ? 27.906 -17.703 23.734 1 91.44 707 ALA A N 1
ATOM 5256 C CA . ALA A 1 707 ? 28.172 -18.219 25.078 1 91.44 707 ALA A CA 1
ATOM 5257 C C . ALA A 1 707 ? 27.75 -19.672 25.203 1 91.44 707 ALA A C 1
ATOM 5259 O O . ALA A 1 707 ? 28.031 -20.328 26.203 1 91.44 707 ALA A O 1
ATOM 5260 N N . GLY A 1 708 ? 27.062 -20.25 24.141 1 88.94 708 GLY A N 1
ATOM 5261 C CA . GLY A 1 708 ? 26.578 -21.625 24.172 1 88.94 708 GLY A CA 1
ATOM 5262 C C . GLY A 1 708 ? 25.375 -21.828 25.047 1 88.94 708 GLY A C 1
ATOM 5263 O O . GLY A 1 708 ? 25.125 -22.938 25.531 1 88.94 708 GLY A O 1
ATOM 5264 N N . ASP A 1 709 ? 24.719 -20.719 25.375 1 91.06 709 ASP A N 1
ATOM 5265 C CA . ASP A 1 709 ? 23.516 -20.781 26.188 1 91.06 709 ASP A CA 1
ATOM 5266 C C . ASP A 1 709 ? 22.281 -21.094 25.328 1 91.06 709 ASP A C 1
ATOM 5268 O O . ASP A 1 709 ? 21.531 -20.188 24.984 1 91.06 709 ASP A O 1
ATOM 5272 N N . HIS A 1 710 ? 21.984 -22.328 25.156 1 89.31 710 HIS A N 1
ATOM 5273 C CA . HIS A 1 710 ? 20.922 -22.766 24.266 1 89.31 710 HIS A CA 1
ATOM 5274 C C . HIS A 1 710 ? 19.547 -22.469 24.844 1 89.31 710 HIS A C 1
ATOM 5276 O O . HIS A 1 710 ? 18.594 -22.25 24.094 1 89.31 710 HIS A O 1
ATOM 5282 N N . ASP A 1 711 ? 19.453 -22.422 26.141 1 90.19 711 ASP A N 1
ATOM 5283 C CA . ASP A 1 711 ? 18.172 -22.125 26.781 1 90.19 711 ASP A CA 1
ATOM 5284 C C . ASP A 1 711 ? 17.766 -20.672 26.547 1 90.19 711 ASP A C 1
ATOM 5286 O O . ASP A 1 711 ? 16.609 -20.391 26.234 1 90.19 711 ASP A O 1
ATOM 5290 N N . ALA A 1 712 ? 18.75 -19.844 26.719 1 91.94 712 ALA A N 1
ATOM 5291 C CA . ALA A 1 712 ? 18.484 -18.438 26.484 1 91.94 712 ALA A CA 1
ATOM 5292 C C . ALA A 1 712 ? 18.125 -18.188 25.031 1 91.94 712 ALA A C 1
ATOM 5294 O O . ALA A 1 712 ? 17.234 -17.375 24.734 1 91.94 712 ALA A O 1
ATOM 5295 N N . VAL A 1 713 ? 18.781 -18.859 24.125 1 92.25 713 VAL A N 1
ATOM 5296 C CA . VAL A 1 713 ? 18.5 -18.734 22.703 1 92.25 713 VAL A CA 1
ATOM 5297 C C . VAL A 1 713 ? 17.062 -19.188 22.422 1 92.25 713 VAL A C 1
ATOM 5299 O O . VAL A 1 713 ? 16.297 -18.469 21.781 1 92.25 713 VAL A O 1
ATOM 5302 N N . ALA A 1 714 ? 16.672 -20.312 22.984 1 89.19 714 ALA A N 1
ATOM 5303 C CA . ALA A 1 714 ? 15.328 -20.859 22.766 1 89.19 714 ALA A CA 1
ATOM 5304 C C . ALA A 1 714 ? 14.258 -19.938 23.344 1 89.19 714 ALA A C 1
ATOM 5306 O O . ALA A 1 714 ? 13.219 -19.719 22.719 1 89.19 714 ALA A O 1
ATOM 5307 N N . ARG A 1 715 ? 14.5 -19.422 24.453 1 92.31 715 ARG A N 1
ATOM 5308 C CA . ARG A 1 715 ? 13.547 -18.531 25.125 1 92.31 715 ARG A CA 1
ATOM 5309 C C . ARG A 1 715 ? 13.352 -17.25 24.328 1 92.31 715 ARG A C 1
ATOM 5311 O O . ARG A 1 715 ? 12.211 -16.812 24.125 1 92.31 715 ARG A O 1
ATOM 5318 N N . ASP A 1 716 ? 14.461 -16.625 23.953 1 93.12 716 ASP A N 1
ATOM 5319 C CA . ASP A 1 716 ? 14.383 -15.352 23.234 1 93.12 716 ASP A CA 1
ATOM 5320 C C . ASP A 1 716 ? 13.742 -15.539 21.859 1 93.12 716 ASP A C 1
ATOM 5322 O O . ASP A 1 716 ? 13 -14.672 21.391 1 93.12 716 ASP A O 1
ATOM 5326 N N . ILE A 1 717 ? 13.969 -16.656 21.219 1 90.81 717 ILE A N 1
ATOM 5327 C CA . ILE A 1 717 ? 13.344 -16.953 19.922 1 90.81 717 ILE A CA 1
ATOM 5328 C C . ILE A 1 717 ? 11.844 -17.156 20.109 1 90.81 717 ILE A C 1
ATOM 5330 O O . ILE A 1 717 ? 11.031 -16.672 19.328 1 90.81 717 ILE A O 1
ATOM 5334 N N . ALA A 1 718 ? 11.484 -17.891 21.156 1 90.44 718 ALA A N 1
ATOM 5335 C CA . ALA A 1 718 ? 10.07 -18.109 21.453 1 90.44 718 ALA A CA 1
ATOM 5336 C C . ALA A 1 718 ? 9.352 -16.781 21.703 1 90.44 718 ALA A C 1
ATOM 5338 O O . ALA A 1 718 ? 8.234 -16.578 21.219 1 90.44 718 ALA A O 1
ATOM 5339 N N . LEU A 1 719 ? 10.016 -15.906 22.406 1 92.31 719 LEU A N 1
ATOM 5340 C CA . LEU A 1 719 ? 9.438 -14.602 22.688 1 92.31 719 LEU A CA 1
ATOM 5341 C C . LEU A 1 719 ? 9.32 -13.773 21.422 1 92.31 719 LEU A C 1
ATOM 5343 O O . LEU A 1 719 ? 8.336 -13.055 21.234 1 92.31 719 LEU A O 1
ATOM 5347 N N . ALA A 1 720 ? 10.328 -13.812 20.562 1 93 720 ALA A N 1
ATOM 5348 C CA . ALA A 1 720 ? 10.281 -13.086 19.281 1 93 720 ALA A CA 1
ATOM 5349 C C . ALA A 1 720 ? 9.094 -13.531 18.438 1 93 720 ALA A C 1
ATOM 5351 O O . ALA A 1 720 ? 8.43 -12.703 17.812 1 93 720 ALA A O 1
ATOM 5352 N N . TRP A 1 721 ? 8.734 -14.781 18.453 1 89.94 721 TRP A N 1
ATOM 5353 C CA . TRP A 1 721 ? 7.641 -15.312 17.641 1 89.94 721 TRP A CA 1
ATOM 5354 C C . TRP A 1 721 ? 6.293 -14.828 18.172 1 89.94 721 TRP A C 1
ATOM 5356 O O . TRP A 1 721 ? 5.34 -14.68 17.406 1 89.94 721 TRP A O 1
ATOM 5366 N N . THR A 1 722 ? 6.223 -14.547 19.453 1 88.88 722 THR A N 1
ATOM 5367 C CA . THR A 1 722 ? 4.988 -14.008 20.016 1 88.88 722 THR A CA 1
ATOM 5368 C C . THR A 1 722 ? 4.758 -12.578 19.531 1 88.88 722 THR A C 1
ATOM 5370 O O . THR A 1 722 ? 3.623 -12.094 19.516 1 88.88 722 THR A O 1
ATOM 5373 N N . LEU A 1 723 ? 5.852 -11.977 19.156 1 89.62 723 LEU A N 1
ATOM 5374 C CA . LEU A 1 723 ? 5.77 -10.586 18.719 1 89.62 723 LEU A CA 1
ATOM 5375 C C . LEU A 1 723 ? 5.512 -10.508 17.219 1 89.62 723 LEU A C 1
ATOM 5377 O O . LEU A 1 723 ? 5.156 -9.445 16.703 1 89.62 723 LEU A O 1
ATOM 5381 N N . LEU A 1 724 ? 5.711 -11.656 16.516 1 88.25 724 LEU A N 1
ATOM 5382 C CA . LEU A 1 724 ? 5.527 -11.68 15.07 1 88.25 724 LEU A CA 1
ATOM 5383 C C . LEU A 1 724 ? 4.109 -12.102 14.703 1 88.25 724 LEU A C 1
ATOM 5385 O O . LEU A 1 724 ? 3.842 -13.289 14.516 1 88.25 724 LEU A O 1
ATOM 5389 N N . ASP A 1 725 ? 3.189 -11.141 14.742 1 77.12 725 ASP A N 1
ATOM 5390 C CA . ASP A 1 725 ? 1.805 -11.383 14.352 1 77.12 725 ASP A CA 1
ATOM 5391 C C . ASP A 1 725 ? 1.518 -10.828 12.961 1 77.12 725 ASP A C 1
ATOM 5393 O O . ASP A 1 725 ? 2.443 -10.516 12.211 1 77.12 725 ASP A O 1
ATOM 5397 N N . ASP A 1 726 ? 0.281 -10.828 12.531 1 69.56 726 ASP A N 1
ATOM 5398 C CA . ASP A 1 726 ? -0.116 -10.414 11.188 1 69.56 726 ASP A CA 1
ATOM 5399 C C . ASP A 1 726 ? 0.141 -8.922 10.977 1 69.56 726 ASP A C 1
ATOM 5401 O O . ASP A 1 726 ? 0.193 -8.461 9.836 1 69.56 726 ASP A O 1
ATOM 5405 N N . ALA A 1 727 ? 0.428 -8.258 12.141 1 72.75 727 ALA A N 1
ATOM 5406 C CA . ALA A 1 727 ? 0.656 -6.82 12.039 1 72.75 727 ALA A CA 1
ATOM 5407 C C . ALA A 1 727 ? 2.139 -6.508 11.859 1 72.75 727 ALA A C 1
ATOM 5409 O O . ALA A 1 727 ? 2.516 -5.359 11.625 1 72.75 727 ALA A O 1
ATOM 5410 N N . ALA A 1 728 ? 2.932 -7.582 11.906 1 82.88 728 ALA A N 1
ATOM 5411 C CA . ALA A 1 728 ? 4.371 -7.344 11.812 1 82.88 728 ALA A CA 1
ATOM 5412 C C . ALA A 1 728 ? 4.758 -6.883 10.406 1 82.88 728 ALA A C 1
ATOM 5414 O O . ALA A 1 728 ? 4.219 -7.379 9.414 1 82.88 728 ALA A O 1
ATOM 5415 N N . SER A 1 729 ? 5.625 -5.902 10.375 1 86.44 729 SER A N 1
ATOM 5416 C CA . SER A 1 729 ? 6.125 -5.359 9.117 1 86.44 729 SER A CA 1
ATOM 5417 C C . SER A 1 729 ? 7.25 -6.219 8.547 1 86.44 729 SER A C 1
ATOM 5419 O O . SER A 1 729 ? 7.871 -6.996 9.281 1 86.44 729 SER A O 1
ATOM 5421 N N . PRO A 1 730 ? 7.523 -6.078 7.242 1 87.75 730 PRO A N 1
ATOM 5422 C CA . PRO A 1 730 ? 8.57 -6.891 6.625 1 87.75 730 PRO A CA 1
ATOM 5423 C C . PRO A 1 730 ? 9.922 -6.742 7.324 1 87.75 730 PRO A C 1
ATOM 5425 O O . PRO A 1 730 ? 10.664 -7.719 7.461 1 87.75 730 PRO A O 1
ATOM 5428 N N . TRP A 1 731 ? 10.227 -5.578 7.766 1 91.25 731 TRP A N 1
ATOM 5429 C CA . TRP A 1 731 ? 11.539 -5.406 8.391 1 91.25 731 TRP A CA 1
ATOM 5430 C C . TRP A 1 731 ? 11.594 -6.121 9.742 1 91.25 731 TRP A C 1
ATOM 5432 O O . TRP A 1 731 ? 12.664 -6.516 10.195 1 91.25 731 TRP A O 1
ATOM 5442 N N . HIS A 1 732 ? 10.445 -6.289 10.484 1 93.5 732 HIS A N 1
ATOM 5443 C CA . HIS A 1 732 ? 10.414 -7.102 11.695 1 93.5 732 HIS A CA 1
ATOM 5444 C C . HIS A 1 732 ? 10.844 -8.539 11.406 1 93.5 732 HIS A C 1
ATOM 5446 O O . HIS A 1 732 ? 11.656 -9.102 12.141 1 93.5 732 HIS A O 1
ATOM 5452 N N . TRP A 1 733 ? 10.281 -9.078 10.328 1 93.12 733 TRP A N 1
ATOM 5453 C CA . TRP A 1 733 ? 10.609 -10.445 9.922 1 93.12 733 TRP A CA 1
ATOM 5454 C C . TRP A 1 733 ? 12.086 -10.562 9.555 1 93.12 733 TRP A C 1
ATOM 5456 O O . TRP A 1 733 ? 12.727 -11.578 9.844 1 93.12 733 TRP A O 1
ATOM 5466 N N . LEU A 1 734 ? 12.594 -9.555 8.883 1 94.75 734 LEU A N 1
ATOM 5467 C CA . LEU A 1 734 ? 13.992 -9.57 8.484 1 94.75 734 LEU A CA 1
ATOM 5468 C C . LEU A 1 734 ? 14.906 -9.57 9.703 1 94.75 734 LEU A C 1
ATOM 5470 O O . LEU A 1 734 ? 15.891 -10.312 9.742 1 94.75 734 LEU A O 1
ATOM 5474 N N . VAL A 1 735 ? 14.586 -8.711 10.711 1 94.62 735 VAL A N 1
ATOM 5475 C CA . VAL A 1 735 ? 15.383 -8.641 11.93 1 94.62 735 VAL A CA 1
ATOM 5476 C C . VAL A 1 735 ? 15.438 -10.016 12.594 1 94.62 735 VAL A C 1
ATOM 5478 O O . VAL A 1 735 ? 16.5 -10.461 13.023 1 94.62 735 VAL A O 1
ATOM 5481 N N . VAL A 1 736 ? 14.367 -10.688 12.625 1 94.19 736 VAL A N 1
ATOM 5482 C CA . VAL A 1 736 ? 14.297 -12 13.273 1 94.19 736 VAL A CA 1
ATOM 5483 C C . VAL A 1 736 ? 15.039 -13.031 12.43 1 94.19 736 VAL A C 1
ATOM 5485 O O . VAL A 1 736 ? 15.773 -13.867 12.961 1 94.19 736 VAL A O 1
ATOM 5488 N N . ALA A 1 737 ? 14.836 -12.961 11.086 1 92.94 737 ALA A N 1
ATOM 5489 C CA . ALA A 1 737 ? 15.539 -13.891 10.211 1 92.94 737 ALA A CA 1
ATOM 5490 C C . ALA A 1 737 ? 17.047 -13.758 10.367 1 92.94 737 ALA A C 1
ATOM 5492 O O . ALA A 1 737 ? 17.766 -14.758 10.438 1 92.94 737 ALA A O 1
ATOM 5493 N N . GLU A 1 738 ? 17.547 -12.586 10.445 1 90.31 738 GLU A N 1
ATOM 5494 C CA . GLU A 1 738 ? 18.984 -12.32 10.57 1 90.31 738 GLU A CA 1
ATOM 5495 C C . GLU A 1 738 ? 19.516 -12.805 11.914 1 90.31 738 GLU A C 1
ATOM 5497 O O . GLU A 1 738 ? 20.672 -13.227 12.008 1 90.31 738 GLU A O 1
ATOM 5502 N N . GLY A 1 739 ? 18.703 -12.711 12.922 1 88.56 739 GLY A N 1
ATOM 5503 C CA . GLY A 1 739 ? 19.156 -13.102 14.25 1 88.56 739 GLY A CA 1
ATOM 5504 C C . GLY A 1 739 ? 18.953 -14.578 14.531 1 88.56 739 GLY A C 1
ATOM 5505 O O . GLY A 1 739 ? 19.734 -15.188 15.266 1 88.56 739 GLY A O 1
ATOM 5506 N N . MET A 1 740 ? 17.953 -15.109 13.922 1 83.19 740 MET A N 1
ATOM 5507 C CA . MET A 1 740 ? 17.531 -16.469 14.234 1 83.19 740 MET A CA 1
ATOM 5508 C C . MET A 1 740 ? 18.328 -17.484 13.414 1 83.19 740 MET A C 1
ATOM 5510 O O . MET A 1 740 ? 18.609 -18.594 13.891 1 83.19 740 MET A O 1
ATOM 5514 N N . LEU A 1 741 ? 18.75 -17.203 12.195 1 81.69 741 LEU A N 1
ATOM 5515 C CA . LEU A 1 741 ? 19.391 -18.156 11.312 1 81.69 741 LEU A CA 1
ATOM 5516 C C . LEU A 1 741 ? 20.891 -18.234 11.617 1 81.69 741 LEU A C 1
ATOM 5518 O O . LEU A 1 741 ? 21.531 -17.219 11.867 1 81.69 741 LEU A O 1
ATOM 5522 N N . PRO A 1 742 ? 21.375 -19.438 11.781 1 72.56 742 PRO A N 1
ATOM 5523 C CA . PRO A 1 742 ? 20.75 -20.734 11.539 1 72.56 742 PRO A CA 1
ATOM 5524 C C . PRO A 1 742 ? 19.953 -21.234 12.742 1 72.56 742 PRO A C 1
ATOM 5526 O O . PRO A 1 742 ? 20.297 -20.922 13.883 1 72.56 742 PRO A O 1
ATOM 5529 N N . LEU A 1 743 ? 18.812 -21.766 12.469 1 66.5 743 LEU A N 1
ATOM 5530 C CA . LEU A 1 743 ? 17.953 -22.266 13.531 1 66.5 743 LEU A CA 1
ATOM 5531 C C . LEU A 1 743 ? 18.406 -23.656 13.977 1 66.5 743 LEU A C 1
ATOM 5533 O O . LEU A 1 743 ? 18.703 -24.516 13.148 1 66.5 743 LEU A O 1
ATOM 5537 N N . PRO A 1 744 ? 18.609 -23.703 15.289 1 61.62 744 PRO A N 1
ATOM 5538 C CA . PRO A 1 744 ? 18.922 -25.062 15.758 1 61.62 744 PRO A CA 1
ATOM 5539 C C . PRO A 1 744 ? 17.828 -26.062 15.414 1 61.62 744 PRO A C 1
ATOM 5541 O O . PRO A 1 744 ? 16.641 -25.766 15.531 1 61.62 744 PRO A O 1
ATOM 5544 N N . ALA A 1 745 ? 18.016 -27.219 14.688 1 61.91 745 ALA A N 1
ATOM 5545 C CA . ALA A 1 745 ? 17.156 -28.25 14.117 1 61.91 745 ALA A CA 1
ATOM 5546 C C . ALA A 1 745 ? 16.203 -28.812 15.172 1 61.91 745 ALA A C 1
ATOM 5548 O O . ALA A 1 745 ? 15.156 -29.375 14.836 1 61.91 745 ALA A O 1
ATOM 5549 N N . SER A 1 746 ? 16.344 -28.688 16.391 1 61.44 746 SER A N 1
ATOM 5550 C CA . SER A 1 746 ? 15.656 -29.516 17.375 1 61.44 746 SER A CA 1
ATOM 5551 C C . SER A 1 746 ? 14.25 -29 17.656 1 61.44 746 SER A C 1
ATOM 5553 O O . SER A 1 746 ? 13.469 -29.641 18.359 1 61.44 746 SER A O 1
ATOM 5555 N N . ARG A 1 747 ? 13.789 -28.062 17.016 1 63.47 747 ARG A N 1
ATOM 5556 C CA . ARG A 1 747 ? 12.5 -27.531 17.469 1 63.47 747 ARG A CA 1
ATOM 5557 C C . ARG A 1 747 ? 11.367 -28.047 16.594 1 63.47 747 ARG A C 1
ATOM 5559 O O . ARG A 1 747 ? 11.531 -28.188 15.375 1 63.47 747 ARG A O 1
ATOM 5566 N N . PRO A 1 748 ? 10.297 -28.719 17.219 1 61.62 748 PRO A N 1
ATOM 5567 C CA . PRO A 1 748 ? 9.172 -29.281 16.469 1 61.62 748 PRO A CA 1
ATOM 5568 C C . PRO A 1 748 ? 8.609 -28.297 15.445 1 61.62 748 PRO A C 1
ATOM 5570 O O . PRO A 1 748 ? 8.195 -28.703 14.359 1 61.62 748 PRO A O 1
ATOM 5573 N N . ASP A 1 749 ? 8.555 -26.984 15.805 1 77.94 749 ASP A N 1
ATOM 5574 C CA . ASP A 1 749 ? 7.938 -26.016 14.898 1 77.94 749 ASP A CA 1
ATOM 5575 C C . ASP A 1 749 ? 8.992 -25.328 14.039 1 77.94 749 ASP A C 1
ATOM 5577 O O . ASP A 1 749 ? 8.727 -24.266 13.461 1 77.94 749 ASP A O 1
ATOM 5581 N N . HIS A 1 750 ? 10.07 -26.094 14.008 1 80.25 750 HIS A N 1
ATOM 5582 C CA . HIS A 1 750 ? 11.234 -25.516 13.344 1 80.25 750 HIS A CA 1
ATOM 5583 C C . HIS A 1 750 ? 10.953 -25.25 11.867 1 80.25 750 HIS A C 1
ATOM 5585 O O . HIS A 1 750 ? 11.102 -24.125 11.391 1 80.25 750 HIS A O 1
ATOM 5591 N N . GLU A 1 751 ? 10.438 -26.266 11.219 1 83.19 751 GLU A N 1
ATOM 5592 C CA . GLU A 1 751 ? 10.219 -26.141 9.781 1 83.19 751 GLU A CA 1
ATOM 5593 C C . GLU A 1 751 ? 9.117 -25.125 9.469 1 83.19 751 GLU A C 1
ATOM 5595 O O . GLU A 1 751 ? 9.25 -24.328 8.547 1 83.19 751 GLU A O 1
ATOM 5600 N N . SER A 1 752 ? 8.094 -25.188 10.328 1 85.56 752 SER A N 1
ATOM 5601 C CA . SER A 1 752 ? 6.984 -24.266 10.117 1 85.56 752 SER A CA 1
ATOM 5602 C C . SER A 1 752 ? 7.426 -22.812 10.297 1 85.56 752 SER A C 1
ATOM 5604 O O . SER A 1 752 ? 6.98 -21.938 9.555 1 85.56 752 SER A O 1
ATOM 5606 N N . GLN A 1 753 ? 8.305 -22.594 11.25 1 87.44 753 GLN A N 1
ATOM 5607 C CA . GLN A 1 753 ? 8.812 -21.25 11.508 1 87.44 753 GLN A CA 1
ATOM 5608 C C . GLN A 1 753 ? 9.68 -20.766 10.352 1 87.44 753 GLN A C 1
ATOM 5610 O O . GLN A 1 753 ? 9.562 -19.625 9.914 1 87.44 753 GLN A O 1
ATOM 5615 N N . LEU A 1 754 ? 10.5 -21.656 9.844 1 89.88 754 LEU A N 1
ATOM 5616 C CA . LEU A 1 754 ? 11.375 -21.312 8.727 1 89.88 754 LEU A CA 1
ATOM 5617 C C . LEU A 1 754 ? 10.555 -21.016 7.473 1 89.88 754 LEU A C 1
ATOM 5619 O O . LEU A 1 754 ? 10.852 -20.062 6.746 1 89.88 754 LEU A O 1
ATOM 5623 N N . LEU A 1 755 ? 9.539 -21.812 7.266 1 88.88 755 LEU A N 1
ATOM 5624 C CA . LEU A 1 755 ? 8.68 -21.625 6.102 1 88.88 755 LEU A CA 1
ATOM 5625 C C . LEU A 1 755 ? 7.93 -20.297 6.191 1 88.88 755 LEU A C 1
ATOM 5627 O O . LEU A 1 755 ? 7.758 -19.609 5.188 1 88.88 755 LEU A O 1
ATOM 5631 N N . ARG A 1 756 ? 7.512 -19.969 7.379 1 87.62 756 ARG A N 1
ATOM 5632 C CA . ARG A 1 756 ? 6.812 -18.703 7.574 1 87.62 756 ARG A CA 1
ATOM 5633 C C . ARG A 1 756 ? 7.738 -17.531 7.305 1 87.62 756 ARG A C 1
ATOM 5635 O O . ARG A 1 756 ? 7.332 -16.547 6.68 1 87.62 756 ARG A O 1
ATOM 5642 N N . LEU A 1 757 ? 8.961 -17.609 7.793 1 90.38 757 LEU A N 1
ATOM 5643 C CA . LEU A 1 757 ? 9.945 -16.562 7.527 1 90.38 757 LEU A CA 1
ATOM 5644 C C . LEU A 1 757 ? 10.188 -16.406 6.031 1 90.38 757 LEU A C 1
ATOM 5646 O O . LEU A 1 757 ? 10.211 -15.289 5.516 1 90.38 757 LEU A O 1
ATOM 5650 N N . ALA A 1 758 ? 10.32 -17.516 5.379 1 90 758 ALA A N 1
ATOM 5651 C CA . ALA A 1 758 ? 10.586 -17.5 3.941 1 90 758 ALA A CA 1
ATOM 5652 C C . ALA A 1 758 ? 9.422 -16.859 3.18 1 90 758 ALA A C 1
ATOM 5654 O O . ALA A 1 758 ? 9.641 -16.078 2.252 1 90 758 ALA A O 1
ATOM 5655 N N . GLN A 1 759 ? 8.289 -17.234 3.613 1 87.44 759 GLN A N 1
ATOM 5656 C CA . GLN A 1 759 ? 7.102 -16.734 2.936 1 87.44 759 GLN A CA 1
ATOM 5657 C C . GLN A 1 759 ? 6.965 -15.227 3.109 1 87.44 759 GLN A C 1
ATOM 5659 O O . GLN A 1 759 ? 6.641 -14.508 2.158 1 87.44 759 GLN A O 1
ATOM 5664 N N . ARG A 1 760 ? 7.223 -14.742 4.273 1 87.94 760 ARG A N 1
ATOM 5665 C CA . ARG A 1 760 ? 7.004 -13.336 4.594 1 87.94 760 ARG A CA 1
ATOM 5666 C C . ARG A 1 760 ? 8.094 -12.461 3.98 1 87.94 760 ARG A C 1
ATOM 5668 O O . ARG A 1 760 ? 7.863 -11.281 3.697 1 87.94 760 ARG A O 1
ATOM 5675 N N . LEU A 1 761 ? 9.234 -12.984 3.734 1 90.88 761 LEU A N 1
ATOM 5676 C CA . LEU A 1 761 ? 10.352 -12.195 3.227 1 90.88 761 LEU A CA 1
ATOM 5677 C C . LEU A 1 761 ? 10.477 -12.336 1.712 1 90.88 761 LEU A C 1
ATOM 5679 O O . LEU A 1 761 ? 11.219 -11.586 1.073 1 90.88 761 LEU A O 1
ATOM 5683 N N . ALA A 1 762 ? 9.734 -13.234 1.111 1 87.06 762 ALA A N 1
ATOM 5684 C CA . ALA A 1 762 ? 9.867 -13.578 -0.303 1 87.06 762 ALA A CA 1
ATOM 5685 C C . ALA A 1 762 ? 9.617 -12.359 -1.186 1 87.06 762 ALA A C 1
ATOM 5687 O O . ALA A 1 762 ? 10.383 -12.078 -2.111 1 87.06 762 ALA A O 1
ATOM 5688 N N . PRO A 1 763 ? 8.602 -11.539 -0.848 1 81.12 763 PRO A N 1
ATOM 5689 C CA . PRO A 1 763 ? 8.336 -10.398 -1.727 1 81.12 763 PRO A CA 1
ATOM 5690 C C . PRO A 1 763 ? 9.492 -9.398 -1.752 1 81.12 763 PRO A C 1
ATOM 5692 O O . PRO A 1 763 ? 9.695 -8.711 -2.758 1 81.12 763 PRO A O 1
ATOM 5695 N N . SER A 1 764 ? 10.25 -9.359 -0.643 1 89.5 764 SER A N 1
ATOM 5696 C CA . SER A 1 764 ? 11.32 -8.367 -0.527 1 89.5 764 SER A CA 1
ATOM 5697 C C . SER A 1 764 ? 12.648 -8.93 -1.004 1 89.5 764 SER A C 1
ATOM 5699 O O . SER A 1 764 ? 13.594 -8.18 -1.262 1 89.5 764 SER A O 1
ATOM 5701 N N . ALA A 1 765 ? 12.742 -10.219 -1.13 1 89.38 765 ALA A N 1
ATOM 5702 C CA . ALA A 1 765 ? 14.016 -10.867 -1.447 1 89.38 765 ALA A CA 1
ATOM 5703 C C . ALA A 1 765 ? 14.484 -10.508 -2.854 1 89.38 765 ALA A C 1
ATOM 5705 O O . ALA A 1 765 ? 15.664 -10.625 -3.17 1 89.38 765 ALA A O 1
ATOM 5706 N N . SER A 1 766 ? 13.594 -9.992 -3.662 1 82.19 766 SER A N 1
ATOM 5707 C CA . SER A 1 766 ? 13.953 -9.656 -5.035 1 82.19 766 SER A CA 1
ATOM 5708 C C . SER A 1 766 ? 14.516 -8.242 -5.133 1 82.19 766 SER A C 1
ATOM 5710 O O . SER A 1 766 ? 15.172 -7.895 -6.113 1 82.19 766 SER A O 1
ATOM 5712 N N . HIS A 1 767 ? 14.336 -7.445 -4.102 1 87.5 767 HIS A N 1
ATOM 5713 C CA . HIS A 1 767 ? 14.719 -6.051 -4.301 1 87.5 767 HIS A CA 1
ATOM 5714 C C . HIS A 1 767 ? 15.43 -5.496 -3.072 1 87.5 767 HIS A C 1
ATOM 5716 O O . HIS A 1 767 ? 15.828 -4.328 -3.057 1 87.5 767 HIS A O 1
ATOM 5722 N N . HIS A 1 768 ? 15.617 -6.262 -2.123 1 94.06 768 HIS A N 1
ATOM 5723 C CA . HIS A 1 768 ? 16.297 -5.832 -0.908 1 94.06 768 HIS A CA 1
ATOM 5724 C C . HIS A 1 768 ? 17.469 -6.75 -0.583 1 94.06 768 HIS A C 1
ATOM 5726 O O . HIS A 1 768 ? 17.297 -7.965 -0.455 1 94.06 768 HIS A O 1
ATOM 5732 N N . PHE A 1 769 ? 18.625 -6.195 -0.438 1 95 769 PHE A N 1
ATOM 5733 C CA . PHE A 1 769 ? 19.859 -6.965 -0.273 1 95 769 PHE A CA 1
ATOM 5734 C C . PHE A 1 769 ? 19.766 -7.879 0.944 1 95 769 PHE A C 1
ATOM 5736 O O . PHE A 1 769 ? 20.062 -9.07 0.855 1 95 769 PHE A O 1
ATOM 5743 N N . GLY A 1 770 ? 19.359 -7.285 2.131 1 94.44 770 GLY A N 1
ATOM 5744 C CA . GLY A 1 770 ? 19.25 -8.07 3.352 1 94.44 770 GLY A CA 1
ATOM 5745 C C . GLY A 1 770 ? 18.281 -9.234 3.227 1 94.44 770 GLY A C 1
ATOM 5746 O O . GLY A 1 770 ? 18.578 -10.336 3.688 1 94.44 770 GLY A O 1
ATOM 5747 N N . ALA A 1 771 ? 17.125 -9.016 2.658 1 94.62 771 ALA A N 1
ATOM 5748 C CA . ALA A 1 771 ? 16.125 -10.062 2.457 1 94.62 771 ALA A CA 1
ATOM 5749 C C . ALA A 1 771 ? 16.641 -11.133 1.492 1 94.62 771 ALA A C 1
ATOM 5751 O O . ALA A 1 771 ? 16.344 -12.312 1.65 1 94.62 771 ALA A O 1
ATOM 5752 N N . ALA A 1 772 ? 17.391 -10.695 0.478 1 93.88 772 ALA A N 1
ATOM 5753 C CA . ALA A 1 772 ? 17.984 -11.648 -0.456 1 93.88 772 ALA A CA 1
ATOM 5754 C C . ALA A 1 772 ? 18.984 -12.555 0.251 1 93.88 772 ALA A C 1
ATOM 5756 O O . ALA A 1 772 ? 19.031 -13.758 -0.005 1 93.88 772 ALA A O 1
ATOM 5757 N N . CYS A 1 773 ? 19.812 -11.961 1.071 1 94.69 773 CYS A N 1
ATOM 5758 C CA . CYS A 1 773 ? 20.75 -12.758 1.849 1 94.69 773 CYS A CA 1
ATOM 5759 C C . CYS A 1 773 ? 20.016 -13.742 2.75 1 94.69 773 CYS A C 1
ATOM 5761 O O . CYS A 1 773 ? 20.422 -14.906 2.861 1 94.69 773 CYS A O 1
ATOM 5763 N N . ALA A 1 774 ? 18.938 -13.258 3.418 1 93.94 774 ALA A N 1
ATOM 5764 C CA . ALA A 1 774 ? 18.141 -14.133 4.277 1 93.94 774 ALA A CA 1
ATOM 5765 C C . ALA A 1 774 ? 17.547 -15.289 3.484 1 93.94 774 ALA A C 1
ATOM 5767 O O . ALA A 1 774 ? 17.453 -16.406 3.988 1 93.94 774 ALA A O 1
ATOM 5768 N N . ARG A 1 775 ? 17.172 -15.031 2.266 1 92.06 775 ARG A N 1
ATOM 5769 C CA . ARG A 1 775 ? 16.609 -16.078 1.407 1 92.06 775 ARG A CA 1
ATOM 5770 C C . ARG A 1 775 ? 17.641 -17.188 1.163 1 92.06 775 ARG A C 1
ATOM 5772 O O . ARG A 1 775 ? 17.297 -18.359 1.185 1 92.06 775 ARG A O 1
ATOM 5779 N N . VAL A 1 776 ? 18.891 -16.812 0.918 1 91.38 776 VAL A N 1
ATOM 5780 C CA . VAL A 1 776 ? 19.938 -17.797 0.707 1 91.38 776 VAL A CA 1
ATOM 5781 C C . VAL A 1 776 ? 20.094 -18.656 1.954 1 91.38 776 VAL A C 1
ATOM 5783 O O . VAL A 1 776 ? 20.156 -19.891 1.859 1 91.38 776 VAL A O 1
ATOM 5786 N N . ARG A 1 777 ? 20.078 -18.031 3.09 1 92.19 777 ARG A N 1
ATOM 5787 C CA . ARG A 1 777 ? 20.234 -18.766 4.348 1 92.19 777 ARG A CA 1
ATOM 5788 C C . ARG A 1 777 ? 19.047 -19.703 4.586 1 92.19 777 ARG A C 1
ATOM 5790 O O . ARG A 1 777 ? 19.219 -20.797 5.125 1 92.19 777 ARG A O 1
ATOM 5797 N N . LEU A 1 778 ? 17.906 -19.219 4.266 1 90.75 778 LEU A N 1
ATOM 5798 C CA . LEU A 1 778 ? 16.703 -20.031 4.43 1 90.75 778 LEU A CA 1
ATOM 5799 C C . LEU A 1 778 ? 16.734 -21.219 3.484 1 90.75 778 LEU A C 1
ATOM 5801 O O . LEU A 1 778 ? 16.297 -22.312 3.852 1 90.75 778 LEU A O 1
ATOM 5805 N N . LEU A 1 779 ? 17.266 -21.031 2.273 1 86.88 779 LEU A N 1
ATOM 5806 C CA . LEU A 1 779 ? 17.406 -22.125 1.322 1 86.88 779 LEU A CA 1
ATOM 5807 C C . LEU A 1 779 ? 18.406 -23.156 1.817 1 86.88 779 LEU A C 1
ATOM 5809 O O . LEU A 1 779 ? 18.25 -24.359 1.57 1 86.88 779 LEU A O 1
ATOM 5813 N N . ASP A 1 780 ? 19.391 -22.672 2.537 1 87.69 780 ASP A N 1
ATOM 5814 C CA . ASP A 1 780 ? 20.375 -23.578 3.117 1 87.69 780 ASP A CA 1
ATOM 5815 C C . ASP A 1 780 ? 19.734 -24.516 4.129 1 87.69 780 ASP A C 1
ATOM 5817 O O . ASP A 1 780 ? 20.172 -25.656 4.285 1 87.69 780 ASP A O 1
ATOM 5821 N N . GLU A 1 781 ? 18.688 -24.016 4.773 1 86.5 781 GLU A N 1
ATOM 5822 C CA . GLU A 1 781 ? 18.031 -24.797 5.816 1 86.5 781 GLU A CA 1
ATOM 5823 C C . GLU A 1 781 ? 16.859 -25.578 5.25 1 86.5 781 GLU A C 1
ATOM 5825 O O . GLU A 1 781 ? 16.609 -26.719 5.656 1 86.5 781 GLU A O 1
ATOM 5830 N N . LEU A 1 782 ? 16.109 -25 4.309 1 84.31 782 LEU A N 1
ATOM 5831 C CA . LEU A 1 782 ? 14.852 -25.578 3.857 1 84.31 782 LEU A CA 1
ATOM 5832 C C . LEU A 1 782 ? 15.016 -26.266 2.512 1 84.31 782 LEU A C 1
ATOM 5834 O O . LEU A 1 782 ? 14.211 -27.141 2.152 1 84.31 782 LEU A O 1
ATOM 5838 N N . GLY A 1 783 ? 16.141 -25.922 1.833 1 82.5 783 GLY A N 1
ATOM 5839 C CA . GLY A 1 783 ? 16.234 -26.406 0.463 1 82.5 783 GLY A CA 1
ATOM 5840 C C . GLY A 1 783 ? 15.203 -25.797 -0.46 1 82.5 783 GLY A C 1
ATOM 5841 O O . GLY A 1 783 ? 14.523 -24.828 -0.085 1 82.5 783 GLY A O 1
ATOM 5842 N N . PRO A 1 784 ? 15.062 -26.25 -1.728 1 80.31 784 PRO A N 1
ATOM 5843 C CA . PRO A 1 784 ? 15.977 -27.172 -2.414 1 80.31 784 PRO A CA 1
ATOM 5844 C C . PRO A 1 784 ? 17.297 -26.5 -2.799 1 80.31 784 PRO A C 1
ATOM 5846 O O . PRO A 1 784 ? 17.328 -25.297 -3.066 1 80.31 784 PRO A O 1
ATOM 5849 N N . ASP A 1 785 ? 18.266 -27.297 -2.969 1 76.94 785 ASP A N 1
ATOM 5850 C CA . ASP A 1 785 ? 19.609 -26.828 -3.273 1 76.94 785 ASP A CA 1
ATOM 5851 C C . ASP A 1 785 ? 19.672 -26.219 -4.672 1 76.94 785 ASP A C 1
ATOM 5853 O O . ASP A 1 785 ? 20.484 -25.328 -4.934 1 76.94 785 ASP A O 1
ATOM 5857 N N . SER A 1 786 ? 18.797 -26.625 -5.484 1 72.56 786 SER A N 1
ATOM 5858 C CA . SER A 1 786 ? 18.812 -26.172 -6.875 1 72.56 786 SER A CA 1
ATOM 5859 C C . SER A 1 786 ? 18.484 -24.688 -6.977 1 72.56 786 SER A C 1
ATOM 5861 O O . SER A 1 786 ? 18.844 -24.031 -7.961 1 72.56 786 SER A O 1
ATOM 5863 N N . ALA A 1 787 ? 17.906 -24.125 -5.953 1 77.94 787 ALA A N 1
ATOM 5864 C CA . ALA A 1 787 ? 17.484 -22.734 -6 1 77.94 787 ALA A CA 1
ATOM 5865 C C . ALA A 1 787 ? 18.562 -21.812 -5.43 1 77.94 787 ALA A C 1
ATOM 5867 O O . ALA A 1 787 ? 18.516 -20.594 -5.613 1 77.94 787 ALA A O 1
ATOM 5868 N N . ARG A 1 788 ? 19.547 -22.344 -4.781 1 83.69 788 ARG A N 1
ATOM 5869 C CA . ARG A 1 788 ? 20.516 -21.578 -4.02 1 83.69 788 ARG A CA 1
ATOM 5870 C C . ARG A 1 788 ? 21.375 -20.719 -4.941 1 83.69 788 ARG A C 1
ATOM 5872 O O . ARG A 1 788 ? 21.594 -19.531 -4.664 1 83.69 788 ARG A O 1
ATOM 5879 N N . PRO A 1 789 ? 21.859 -21.281 -6.094 1 78.94 789 PRO A N 1
ATOM 5880 C CA . PRO A 1 789 ? 22.719 -20.453 -6.941 1 78.94 789 PRO A CA 1
ATOM 5881 C C . PRO A 1 789 ? 22.016 -19.188 -7.449 1 78.94 789 PRO A C 1
ATOM 5883 O O . PRO A 1 789 ? 22.609 -18.109 -7.457 1 78.94 789 PRO A O 1
ATOM 5886 N N . ALA A 1 790 ? 20.797 -19.344 -7.82 1 77.31 790 ALA A N 1
ATOM 5887 C CA . ALA A 1 790 ? 20.031 -18.188 -8.289 1 77.31 790 ALA A CA 1
ATOM 5888 C C . ALA A 1 790 ? 19.844 -17.172 -7.168 1 77.31 790 ALA A C 1
ATOM 5890 O O . ALA A 1 790 ? 19.875 -15.961 -7.402 1 77.31 790 ALA A O 1
ATOM 5891 N N . ALA A 1 791 ? 19.578 -17.656 -6.008 1 86.62 791 ALA A N 1
ATOM 5892 C CA . ALA A 1 791 ? 19.391 -16.781 -4.852 1 86.62 791 ALA A CA 1
ATOM 5893 C C . ALA A 1 791 ? 20.688 -16.031 -4.523 1 86.62 791 ALA A C 1
ATOM 5895 O O . ALA A 1 791 ? 20.641 -14.836 -4.203 1 86.62 791 ALA A O 1
ATOM 5896 N N . VAL A 1 792 ? 21.812 -16.703 -4.629 1 88.94 792 VAL A N 1
ATOM 5897 C CA . VAL A 1 792 ? 23.094 -16.078 -4.359 1 88.94 792 VAL A CA 1
ATOM 5898 C C . VAL A 1 792 ? 23.391 -15.023 -5.43 1 88.94 792 VAL A C 1
ATOM 5900 O O . VAL A 1 792 ? 23.875 -13.93 -5.121 1 88.94 792 VAL A O 1
ATOM 5903 N N . ALA A 1 793 ? 23.062 -15.391 -6.617 1 83.12 793 ALA A N 1
ATOM 5904 C CA . ALA A 1 793 ? 23.266 -14.445 -7.707 1 83.12 793 ALA A CA 1
ATOM 5905 C C . ALA A 1 793 ? 22.438 -13.172 -7.5 1 83.12 793 ALA A C 1
ATOM 5907 O O . ALA A 1 793 ? 22.906 -12.07 -7.785 1 83.12 793 ALA A O 1
ATOM 5908 N N . ARG A 1 794 ? 21.266 -13.359 -7.043 1 86.69 794 ARG A N 1
ATOM 5909 C CA . ARG A 1 794 ? 20.406 -12.211 -6.781 1 86.69 794 ARG A CA 1
ATOM 5910 C C . ARG A 1 794 ? 20.984 -11.344 -5.66 1 86.69 794 ARG A C 1
ATOM 5912 O O . ARG A 1 794 ? 20.969 -10.117 -5.75 1 86.69 794 ARG A O 1
ATOM 5919 N N . ALA A 1 795 ? 21.422 -11.969 -4.594 1 92.31 795 ALA A N 1
ATOM 5920 C CA . ALA A 1 795 ? 22.062 -11.242 -3.498 1 92.31 795 ALA A CA 1
ATOM 5921 C C . ALA A 1 795 ? 23.266 -10.453 -3.99 1 92.31 795 ALA A C 1
ATOM 5923 O O . ALA A 1 795 ? 23.484 -9.305 -3.588 1 92.31 795 ALA A O 1
ATOM 5924 N N . ARG A 1 796 ? 23.953 -11.062 -4.891 1 90.44 796 ARG A N 1
ATOM 5925 C CA . ARG A 1 796 ? 25.141 -10.406 -5.457 1 90.44 796 ARG A CA 1
ATOM 5926 C C . ARG A 1 796 ? 24.734 -9.203 -6.305 1 90.44 796 ARG A C 1
ATOM 5928 O O . ARG A 1 796 ? 25.375 -8.156 -6.25 1 90.44 796 ARG A O 1
ATOM 5935 N N . ALA A 1 797 ? 23.688 -9.367 -7.035 1 87.44 797 ALA A N 1
ATOM 5936 C CA . ALA A 1 797 ? 23.203 -8.289 -7.891 1 87.44 797 ALA A CA 1
ATOM 5937 C C . ALA A 1 797 ? 22.734 -7.102 -7.059 1 87.44 797 ALA A C 1
ATOM 5939 O O . ALA A 1 797 ? 22.844 -5.949 -7.484 1 87.44 797 ALA A O 1
ATOM 5940 N N . LEU A 1 798 ? 22.234 -7.355 -5.875 1 91.5 798 LEU A N 1
ATOM 5941 C CA . LEU A 1 798 ? 21.672 -6.316 -5.02 1 91.5 798 LEU A CA 1
ATOM 5942 C C . LEU A 1 798 ? 22.719 -5.762 -4.066 1 91.5 798 LEU A C 1
ATOM 5944 O O . LEU A 1 798 ? 22.469 -4.805 -3.336 1 91.5 798 LEU A O 1
ATOM 5948 N N . ALA A 1 799 ? 23.906 -6.297 -4.039 1 93.56 799 ALA A N 1
ATOM 5949 C CA . ALA A 1 799 ? 24.938 -5.945 -3.062 1 93.56 799 ALA A CA 1
ATOM 5950 C C . ALA A 1 799 ? 25.5 -4.555 -3.342 1 93.56 799 ALA A C 1
ATOM 5952 O O . ALA A 1 799 ? 25.875 -3.836 -2.416 1 93.56 799 ALA A O 1
ATOM 5953 N N . GLY A 1 800 ? 25.469 -4.094 -4.637 1 92.44 800 GLY A N 1
ATOM 5954 C CA . GLY A 1 800 ? 26.188 -2.869 -4.977 1 92.44 800 GLY A CA 1
ATOM 5955 C C . GLY A 1 800 ? 27.656 -2.924 -4.641 1 92.44 800 GLY A C 1
ATOM 5956 O O . GLY A 1 800 ? 28.359 -3.857 -5.039 1 92.44 800 GLY A O 1
ATOM 5957 N N . GLU A 1 801 ? 28.109 -1.951 -3.836 1 94.12 801 GLU A N 1
ATOM 5958 C CA . GLU A 1 801 ? 29.516 -1.865 -3.449 1 94.12 801 GLU A CA 1
ATOM 5959 C C . GLU A 1 801 ? 29.781 -2.646 -2.166 1 94.12 801 GLU A C 1
ATOM 5961 O O . GLU A 1 801 ? 30.906 -2.68 -1.679 1 94.12 801 GLU A O 1
ATOM 5966 N N . ARG A 1 802 ? 28.766 -3.359 -1.637 1 92.81 802 ARG A N 1
ATOM 5967 C CA . ARG A 1 802 ? 28.906 -4.16 -0.425 1 92.81 802 ARG A CA 1
ATOM 5968 C C . ARG A 1 802 ? 29.5 -5.527 -0.74 1 92.81 802 ARG A C 1
ATOM 5970 O O . ARG A 1 802 ? 29.328 -6.047 -1.845 1 92.81 802 ARG A O 1
ATOM 5977 N N . ALA A 1 803 ? 30.141 -6.008 0.229 1 90.25 803 ALA A N 1
ATOM 5978 C CA . ALA A 1 803 ? 30.625 -7.379 0.096 1 90.25 803 ALA A CA 1
ATOM 5979 C C . ALA A 1 803 ? 29.547 -8.383 0.496 1 90.25 803 ALA A C 1
ATOM 5981 O O . ALA A 1 803 ? 28.766 -8.133 1.415 1 90.25 803 ALA A O 1
ATOM 5982 N N . LEU A 1 804 ? 29.484 -9.508 -0.221 1 92 804 LEU A N 1
ATOM 5983 C CA . LEU A 1 804 ? 28.594 -10.578 0.198 1 92 804 LEU A CA 1
ATOM 5984 C C . LEU A 1 804 ? 29.078 -11.219 1.494 1 92 804 LEU A C 1
ATOM 5986 O O . LEU A 1 804 ? 30.281 -11.422 1.675 1 92 804 LEU A O 1
ATOM 5990 N N . PRO A 1 805 ? 28.156 -11.461 2.381 1 89.62 805 PRO A N 1
ATOM 5991 C CA . PRO A 1 805 ? 28.562 -12.172 3.59 1 89.62 805 PRO A CA 1
ATOM 5992 C C . PRO A 1 805 ? 29.312 -13.469 3.283 1 89.62 805 PRO A C 1
ATOM 5994 O O . PRO A 1 805 ? 28.953 -14.172 2.334 1 89.62 805 PRO A O 1
ATOM 5997 N N . ALA A 1 806 ? 30.234 -13.812 4.039 1 84.44 806 ALA A N 1
ATOM 5998 C CA . ALA A 1 806 ? 31.156 -14.93 3.809 1 84.44 806 ALA A CA 1
ATOM 5999 C C . ALA A 1 806 ? 30.391 -16.266 3.811 1 84.44 806 ALA A C 1
ATOM 6001 O O . ALA A 1 806 ? 30.781 -17.203 3.105 1 84.44 806 ALA A O 1
ATOM 6002 N N . ASP A 1 807 ? 29.344 -16.312 4.551 1 84.81 807 ASP A N 1
ATOM 6003 C CA . ASP A 1 807 ? 28.594 -17.578 4.68 1 84.81 807 ASP A CA 1
ATOM 6004 C C . ASP A 1 807 ? 27.828 -17.875 3.402 1 84.81 807 ASP A C 1
ATOM 6006 O O . ASP A 1 807 ? 27.375 -19.016 3.197 1 84.81 807 ASP A O 1
ATOM 6010 N N . LEU A 1 808 ? 27.703 -16.969 2.473 1 87.75 808 LEU A N 1
ATOM 6011 C CA . LEU A 1 808 ? 26.922 -17.172 1.262 1 87.75 808 LEU A CA 1
ATOM 6012 C C . LEU A 1 808 ? 27.812 -17.578 0.096 1 87.75 808 LEU A C 1
ATOM 6014 O O . LEU A 1 808 ? 27.312 -18.031 -0.938 1 87.75 808 LEU A O 1
ATOM 6018 N N . VAL A 1 809 ? 29.094 -17.484 0.064 1 76.88 809 VAL A N 1
ATOM 6019 C CA . VAL A 1 809 ? 30.031 -17.781 -1.013 1 76.88 809 VAL A CA 1
ATOM 6020 C C . VAL A 1 809 ? 30.453 -19.25 -0.928 1 76.88 809 VAL A C 1
ATOM 6022 O O . VAL A 1 809 ? 30.719 -19.766 0.16 1 76.88 809 VAL A O 1
ATOM 6025 N N . PRO A 1 810 ? 30.078 -20.094 -2.047 1 62.75 810 PRO A N 1
ATOM 6026 C CA . PRO A 1 810 ? 30.484 -21.5 -2.01 1 62.75 810 PRO A CA 1
ATOM 6027 C C . PRO A 1 810 ? 31.953 -21.672 -1.624 1 62.75 810 PRO A C 1
ATOM 6029 O O . PRO A 1 810 ? 32.781 -20.812 -1.933 1 62.75 810 PRO A O 1
ATOM 6032 N N . ALA A 1 811 ? 32.281 -22.547 -0.752 1 46.75 811 ALA A N 1
ATOM 6033 C CA . ALA A 1 811 ? 33.656 -22.984 -0.577 1 46.75 811 ALA A CA 1
ATOM 6034 C C . ALA A 1 811 ? 34.281 -23.422 -1.904 1 46.75 811 ALA A C 1
ATOM 6036 O O . ALA A 1 811 ? 33.688 -24.266 -2.609 1 46.75 811 ALA A O 1
ATOM 6037 N N . SER A 1 812 ? 34.906 -22.625 -2.727 1 39.84 812 SER A N 1
ATOM 6038 C CA . SER A 1 812 ? 35.688 -23.141 -3.846 1 39.84 812 SER A CA 1
ATOM 6039 C C . SER A 1 812 ? 36.375 -24.453 -3.488 1 39.84 812 SER A C 1
ATOM 6041 O O . SER A 1 812 ? 37.156 -24.516 -2.514 1 39.84 812 SER A O 1
ATOM 6043 N N . ARG A 1 813 ? 35.844 -25.625 -3.678 1 36.97 813 ARG A N 1
ATOM 6044 C CA . ARG A 1 813 ? 36.688 -26.828 -3.736 1 36.97 813 ARG A CA 1
ATOM 6045 C C . ARG A 1 813 ? 37.906 -26.609 -4.641 1 36.97 813 ARG A C 1
ATOM 6047 O O . ARG A 1 813 ? 37.844 -26.875 -5.844 1 36.97 813 ARG A O 1
ATOM 6054 N N . LEU A 1 814 ? 38.594 -25.484 -4.738 1 32.56 814 LEU A N 1
ATOM 6055 C CA . LEU A 1 814 ? 39.938 -25.547 -5.305 1 32.56 814 LEU A CA 1
ATOM 6056 C C . LEU A 1 814 ? 40.75 -26.656 -4.66 1 32.56 814 LEU A C 1
ATOM 6058 O O . LEU A 1 814 ? 41.125 -26.562 -3.488 1 32.56 814 LEU A O 1
ATOM 6062 N N . GLY A 1 815 ? 40.375 -27.906 -4.898 1 29.28 815 GLY A N 1
ATOM 6063 C CA . GLY A 1 815 ? 41.312 -28.984 -4.652 1 29.28 815 GLY A CA 1
ATOM 6064 C C . GLY A 1 815 ? 42.719 -28.703 -5.195 1 29.28 815 GLY A C 1
ATOM 6065 O O . GLY A 1 815 ? 42.844 -28.031 -6.219 1 29.28 815 GLY A O 1
ATOM 6066 N N . PRO A 1 816 ? 43.719 -28.562 -4.387 1 29.81 816 PRO A N 1
ATOM 6067 C CA . PRO A 1 816 ? 45.094 -28.469 -4.852 1 29.81 816 PRO A CA 1
ATOM 6068 C C . PRO A 1 816 ? 45.438 -29.5 -5.922 1 29.81 816 PRO A C 1
ATOM 6070 O O . PRO A 1 816 ? 45 -30.641 -5.852 1 29.81 816 PRO A O 1
ATOM 6073 N N . ALA A 1 817 ? 45.562 -29.141 -7.191 1 31.03 817 ALA A N 1
ATOM 6074 C CA . ALA A 1 817 ? 46.188 -29.984 -8.211 1 31.03 817 ALA A CA 1
ATOM 6075 C C . ALA A 1 817 ? 47.438 -30.672 -7.672 1 31.03 817 ALA A C 1
ATOM 6077 O O . ALA A 1 817 ? 48.312 -30.031 -7.094 1 31.03 817 ALA A O 1
ATOM 6078 N N . ARG A 1 818 ? 47.375 -32 -7.469 1 28.27 818 ARG A N 1
ATOM 6079 C CA . ARG A 1 818 ? 48.469 -32.938 -7.164 1 28.27 818 ARG A CA 1
ATOM 6080 C C . ARG A 1 818 ? 49.656 -32.719 -8.125 1 28.27 818 ARG A C 1
ATOM 6082 O O . ARG A 1 818 ? 49.469 -32.75 -9.344 1 28.27 818 ARG A O 1
ATOM 6089 N N . SER A 1 819 ? 50.688 -31.953 -7.859 1 27.56 819 SER A N 1
ATOM 6090 C CA . SER A 1 819 ? 52.031 -31.922 -8.445 1 27.56 819 SER A CA 1
ATOM 6091 C C . SER A 1 819 ? 52.562 -33.344 -8.656 1 27.56 819 SER A C 1
ATOM 6093 O O . SER A 1 819 ? 52.875 -34.031 -7.691 1 27.56 819 SER A O 1
ATOM 6095 N N . GLY A 1 820 ? 51.969 -34.188 -9.547 1 22.86 820 GLY A N 1
ATOM 6096 C CA . GLY A 1 820 ? 52.562 -35.469 -9.938 1 22.86 820 GLY A CA 1
ATOM 6097 C C . GLY A 1 820 ? 54.062 -35.344 -10.234 1 22.86 820 GLY A C 1
ATOM 6098 O O . GLY A 1 820 ? 54.562 -34.281 -10.523 1 22.86 820 GLY A O 1
ATOM 6099 N N . GLU A 1 821 ? 54.875 -36.469 -9.938 1 25.22 821 GLU A N 1
ATOM 6100 C CA . GLU A 1 821 ? 56.188 -37.062 -9.82 1 25.22 821 GLU A CA 1
ATOM 6101 C C . GLU A 1 821 ? 56.875 -37.188 -11.188 1 25.22 821 GLU A C 1
ATOM 6103 O O . GLU A 1 821 ? 56.438 -38 -12.023 1 25.22 821 GLU A O 1
ATOM 6108 N N . MET A 1 822 ? 57.094 -36.188 -12.062 1 24.58 822 MET A N 1
ATOM 6109 C CA . MET A 1 822 ? 58.094 -36.375 -13.117 1 24.58 822 MET A CA 1
ATOM 6110 C C . MET A 1 822 ? 59.406 -36.906 -12.539 1 24.58 822 MET A C 1
ATOM 6112 O O . MET A 1 822 ? 60.156 -36.125 -11.922 1 24.58 822 MET A O 1
ATOM 6116 N N . ALA A 1 823 ? 59.5 -38.156 -11.891 1 25.97 823 ALA A N 1
ATOM 6117 C CA . ALA A 1 823 ? 60.719 -38.906 -11.688 1 25.97 823 ALA A CA 1
ATOM 6118 C C . ALA A 1 823 ? 61.531 -39 -12.984 1 25.97 823 ALA A C 1
ATOM 6120 O O . ALA A 1 823 ? 60.969 -38.938 -14.078 1 25.97 823 ALA A O 1
ATOM 6121 N N . SER A 1 824 ? 62.875 -39.031 -12.75 1 25.75 824 SER A N 1
ATOM 6122 C CA . SER A 1 824 ? 64.188 -39.156 -13.367 1 25.75 824 SER A CA 1
ATOM 6123 C C . SER A 1 824 ? 64.312 -40.469 -14.125 1 25.75 824 SER A C 1
ATOM 6125 O O . SER A 1 824 ? 64.25 -41.531 -13.531 1 25.75 824 SER A O 1
ATOM 6127 N N . ALA A 1 825 ? 63.719 -40.719 -15.195 1 23.42 825 ALA A N 1
ATOM 6128 C CA . ALA A 1 825 ? 64.25 -41.719 -16.125 1 23.42 825 ALA A CA 1
ATOM 6129 C C . ALA A 1 825 ? 65.688 -41.406 -16.453 1 23.42 825 ALA A C 1
ATOM 6131 O O . ALA A 1 825 ? 66 -40.438 -17.156 1 23.42 825 ALA A O 1
ATOM 6132 N N . ASP A 1 826 ? 66.5 -41.469 -15.242 1 20.14 826 ASP A N 1
ATOM 6133 C CA . ASP A 1 826 ? 67.75 -42.25 -15.336 1 20.14 826 ASP A CA 1
ATOM 6134 C C . ASP A 1 826 ? 67.375 -43.75 -15.172 1 20.14 826 ASP A C 1
ATOM 6136 O O . ASP A 1 826 ? 66.562 -44.125 -14.32 1 20.14 826 ASP A O 1
ATOM 6140 N N . MET B 1 1 ? -13.477 -1.06 -21.047 1 27.64 1 MET B N 1
ATOM 6141 C CA . MET B 1 1 ? -14.695 -0.486 -21.609 1 27.64 1 MET B CA 1
ATOM 6142 C C . MET B 1 1 ? -15.391 -1.479 -22.531 1 27.64 1 MET B C 1
ATOM 6144 O O . MET B 1 1 ? -14.844 -1.836 -23.578 1 27.64 1 MET B O 1
ATOM 6148 N N . LEU B 1 2 ? -16.031 -2.264 -21.953 1 30.52 2 LEU B N 1
ATOM 6149 C CA . LEU B 1 2 ? -16.656 -3.338 -22.719 1 30.52 2 LEU B CA 1
ATOM 6150 C C . LEU B 1 2 ? -17.594 -2.773 -23.781 1 30.52 2 LEU B C 1
ATOM 6152 O O . LEU B 1 2 ? -18.719 -2.361 -23.469 1 30.52 2 LEU B O 1
ATOM 6156 N N . VAL B 1 3 ? -17.156 -2.014 -24.641 1 38.69 3 VAL B N 1
ATOM 6157 C CA . VAL B 1 3 ? -18.062 -1.743 -25.75 1 38.69 3 VAL B CA 1
ATOM 6158 C C . VAL B 1 3 ? -18.438 -3.051 -26.453 1 38.69 3 VAL B C 1
ATOM 6160 O O . VAL B 1 3 ? -17.562 -3.791 -26.906 1 38.69 3 VAL B O 1
ATOM 6163 N N . ASP B 1 4 ? -19.422 -3.705 -25.938 1 42.69 4 ASP B N 1
ATOM 6164 C CA . ASP B 1 4 ? -20.172 -4.781 -26.578 1 42.69 4 ASP B CA 1
ATOM 6165 C C . ASP B 1 4 ? -20.422 -4.488 -28.047 1 42.69 4 ASP B C 1
ATOM 6167 O O . ASP B 1 4 ? -20.906 -3.41 -28.406 1 42.69 4 ASP B O 1
ATOM 6171 N N . GLY B 1 5 ? -20.047 -5.605 -29.031 1 52.28 5 GLY B N 1
ATOM 6172 C CA . GLY B 1 5 ? -20.281 -5.922 -30.438 1 52.28 5 GLY B CA 1
ATOM 6173 C C . GLY B 1 5 ? -21.234 -4.949 -31.109 1 52.28 5 GLY B C 1
ATOM 6174 O O . GLY B 1 5 ? -21.906 -5.305 -32.094 1 52.28 5 GLY B O 1
ATOM 6175 N N . ARG B 1 6 ? -21.375 -3.871 -30.578 1 61.78 6 ARG B N 1
ATOM 6176 C CA . ARG B 1 6 ? -22.375 -2.957 -31.125 1 61.78 6 ARG B CA 1
ATOM 6177 C C . ARG B 1 6 ? -21.781 -2.072 -32.219 1 61.78 6 ARG B C 1
ATOM 6179 O O . ARG B 1 6 ? -20.578 -1.811 -32.219 1 61.78 6 ARG B O 1
ATOM 6186 N N . ALA B 1 7 ? -22.484 -1.922 -33 1 73.44 7 ALA B N 1
ATOM 6187 C CA . ALA B 1 7 ? -22.25 -0.908 -34.031 1 73.44 7 ALA B CA 1
ATOM 6188 C C . ALA B 1 7 ? -23.234 0.249 -33.875 1 73.44 7 ALA B C 1
ATOM 6190 O O . ALA B 1 7 ? -24.391 0.044 -33.531 1 73.44 7 ALA B O 1
ATOM 6191 N N . TRP B 1 8 ? -22.766 1.425 -33.969 1 79.62 8 TRP B N 1
ATOM 6192 C CA . TRP B 1 8 ? -23.578 2.629 -33.875 1 79.62 8 TRP B CA 1
ATOM 6193 C C . TRP B 1 8 ? -23.625 3.365 -35.188 1 79.62 8 TRP B C 1
ATOM 6195 O O . TRP B 1 8 ? -22.594 3.535 -35.844 1 79.62 8 TRP B O 1
ATOM 6205 N N . ARG B 1 9 ? -24.734 3.586 -35.594 1 79.25 9 ARG B N 1
ATOM 6206 C CA . ARG B 1 9 ? -24.922 4.367 -36.812 1 79.25 9 ARG B CA 1
ATOM 6207 C C . ARG B 1 9 ? -25.359 5.797 -36.469 1 79.25 9 ARG B C 1
ATOM 6209 O O . ARG B 1 9 ? -26.219 6.008 -35.625 1 79.25 9 ARG B O 1
ATOM 6216 N N . SER B 1 10 ? -24.703 6.754 -36.969 1 79.69 10 SER B N 1
ATOM 6217 C CA . SER B 1 10 ? -25.062 8.164 -36.875 1 79.69 10 SER B CA 1
ATOM 6218 C C . SER B 1 10 ? -24.922 8.859 -38.219 1 79.69 10 SER B C 1
ATOM 6220 O O . SER B 1 10 ? -23.797 9.203 -38.625 1 79.69 10 SER B O 1
ATOM 6222 N N . GLY B 1 11 ? -26.094 9 -38.969 1 78.38 11 GLY B N 1
ATOM 6223 C CA . GLY B 1 11 ? -26.031 9.523 -40.312 1 78.38 11 GLY B CA 1
ATOM 6224 C C . GLY B 1 11 ? -25.312 8.602 -41.281 1 78.38 11 GLY B C 1
ATOM 6225 O O . GLY B 1 11 ? -25.625 7.406 -41.344 1 78.38 11 GLY B O 1
ATOM 6226 N N . PRO B 1 12 ? -24.422 9.164 -41.969 1 78.5 12 PRO B N 1
ATOM 6227 C CA . PRO B 1 12 ? -23.688 8.344 -42.938 1 78.5 12 PRO B CA 1
ATOM 6228 C C . PRO B 1 12 ? -22.578 7.512 -42.281 1 78.5 12 PRO B C 1
ATOM 6230 O O . PRO B 1 12 ? -21.891 6.742 -42.969 1 78.5 12 PRO B O 1
ATOM 6233 N N . TRP B 1 13 ? -22.516 7.684 -40.969 1 79.44 13 TRP B N 1
ATOM 6234 C CA . TRP B 1 13 ? -21.391 7.051 -40.281 1 79.44 13 TRP B CA 1
ATOM 6235 C C . TRP B 1 13 ? -21.844 5.801 -39.531 1 79.44 13 TRP B C 1
ATOM 6237 O O . TRP B 1 13 ? -22.938 5.773 -38.969 1 79.44 13 TRP B O 1
ATOM 6247 N N . LEU B 1 14 ? -21.094 4.73 -39.625 1 80.25 14 LEU B N 1
ATOM 6248 C CA . LEU B 1 14 ? -21.25 3.52 -38.844 1 80.25 14 LEU B CA 1
ATOM 6249 C C . LEU B 1 14 ? -19.984 3.229 -38.031 1 80.25 14 LEU B C 1
ATOM 6251 O O . LEU B 1 14 ? -18.891 3.113 -38.625 1 80.25 14 LEU B O 1
ATOM 6255 N N . VAL B 1 15 ? -20.125 3.203 -36.75 1 78.62 15 VAL B N 1
ATOM 6256 C CA . VAL B 1 15 ? -19.016 2.873 -35.844 1 78.62 15 VAL B CA 1
ATOM 6257 C C . VAL B 1 15 ? -19.172 1.448 -35.312 1 78.62 15 VAL B C 1
ATOM 6259 O O . VAL B 1 15 ? -20.125 1.153 -34.594 1 78.62 15 VAL B O 1
ATOM 6262 N N . ASP B 1 16 ? -18.328 0.593 -35.75 1 72.44 16 ASP B N 1
ATOM 6263 C CA . ASP B 1 16 ? -18.328 -0.792 -35.281 1 72.44 16 ASP B CA 1
ATOM 6264 C C . ASP B 1 16 ? -17.297 -1 -34.156 1 72.44 16 ASP B C 1
ATOM 6266 O O . ASP B 1 16 ? -16.094 -1.059 -34.438 1 72.44 16 ASP B O 1
ATOM 6270 N N . ALA B 1 17 ? -17.844 -1.167 -33 1 73.44 17 ALA B N 1
ATOM 6271 C CA . ALA B 1 17 ? -16.953 -1.265 -31.844 1 73.44 17 ALA B CA 1
ATOM 6272 C C . ALA B 1 17 ? -16.25 -2.615 -31.812 1 73.44 17 ALA B C 1
ATOM 6274 O O . ALA B 1 17 ? -15.117 -2.713 -31.344 1 73.44 17 ALA B O 1
ATOM 6275 N N . ALA B 1 18 ? -16.844 -3.607 -32.312 1 66.62 18 ALA B N 1
ATOM 6276 C CA . ALA B 1 18 ? -16.266 -4.949 -32.344 1 66.62 18 ALA B CA 1
ATOM 6277 C C . ALA B 1 18 ? -15.156 -5.055 -33.375 1 66.62 18 ALA B C 1
ATOM 6279 O O . ALA B 1 18 ? -14.086 -5.602 -33.094 1 66.62 18 ALA B O 1
ATOM 6280 N N . ALA B 1 19 ? -15.43 -4.488 -34.562 1 65.25 19 ALA B N 1
ATOM 6281 C CA . ALA B 1 19 ? -14.469 -4.504 -35.688 1 65.25 19 ALA B CA 1
ATOM 6282 C C . ALA B 1 19 ? -13.469 -3.354 -35.562 1 65.25 19 ALA B C 1
ATOM 6284 O O . ALA B 1 19 ? -12.5 -3.279 -36.312 1 65.25 19 ALA B O 1
ATOM 6285 N N . ARG B 1 20 ? -13.703 -2.383 -34.594 1 69.19 20 ARG B N 1
ATOM 6286 C CA . ARG B 1 20 ? -12.953 -1.148 -34.406 1 69.19 20 ARG B CA 1
ATOM 6287 C C . ARG B 1 20 ? -12.711 -0.438 -35.75 1 69.19 20 ARG B C 1
ATOM 6289 O O . ARG B 1 20 ? -11.578 -0.09 -36.062 1 69.19 20 ARG B O 1
ATOM 6296 N N . ALA B 1 21 ? -13.773 -0.203 -36.406 1 78.12 21 ALA B N 1
ATOM 6297 C CA . ALA B 1 21 ? -13.742 0.429 -37.719 1 78.12 21 ALA B CA 1
ATOM 6298 C C . ALA B 1 21 ? -14.82 1.495 -37.844 1 78.12 21 ALA B C 1
ATOM 6300 O O . ALA B 1 21 ? -15.867 1.405 -37.188 1 78.12 21 ALA B O 1
ATOM 6301 N N . LEU B 1 22 ? -14.508 2.436 -38.625 1 80.44 22 LEU B N 1
ATOM 6302 C CA . LEU B 1 22 ? -15.438 3.504 -39 1 80.44 22 LEU B CA 1
ATOM 6303 C C . LEU B 1 22 ? -15.797 3.436 -40.469 1 80.44 22 LEU B C 1
ATOM 6305 O O . LEU B 1 22 ? -14.914 3.301 -41.312 1 80.44 22 LEU B O 1
ATOM 6309 N N . TYR B 1 23 ? -17.047 3.428 -40.719 1 78.56 23 TYR B N 1
ATOM 6310 C CA . TYR B 1 23 ? -17.531 3.395 -42.094 1 78.56 23 TYR B CA 1
ATOM 6311 C C . TYR B 1 23 ? -18.297 4.66 -42.438 1 78.56 23 TYR B C 1
ATOM 6313 O O . TYR B 1 23 ? -19.047 5.188 -41.594 1 78.56 23 TYR B O 1
ATOM 6321 N N . ARG B 1 24 ? -18.078 5.207 -43.625 1 78.75 24 ARG B N 1
ATOM 6322 C CA . ARG B 1 24 ? -18.859 6.285 -44.188 1 78.75 24 ARG B CA 1
ATOM 6323 C C . ARG B 1 24 ? -19.594 5.82 -45.438 1 78.75 24 ARG B C 1
ATOM 6325 O O . ARG B 1 24 ? -18.953 5.457 -46.438 1 78.75 24 ARG B O 1
ATOM 6332 N N . ASN B 1 25 ? -20.875 5.742 -45.438 1 76 25 ASN B N 1
ATOM 6333 C CA . ASN B 1 25 ? -21.703 5.277 -46.531 1 76 25 ASN B CA 1
ATOM 6334 C C . ASN B 1 25 ? -21.266 3.896 -47 1 76 25 ASN B C 1
ATOM 6336 O O . ASN B 1 25 ? -21.188 3.652 -48.219 1 76 25 ASN B O 1
ATOM 6340 N N . GLY B 1 26 ? -20.875 3.018 -45.938 1 71.75 26 GLY B N 1
ATOM 6341 C CA . GLY B 1 26 ? -20.547 1.636 -46.25 1 71.75 26 GLY B CA 1
ATOM 6342 C C . GLY B 1 26 ? -19.078 1.43 -46.562 1 71.75 26 GLY B C 1
ATOM 6343 O O . GLY B 1 26 ? -18.609 0.293 -46.688 1 71.75 26 GLY B O 1
ATOM 6344 N N . GLU B 1 27 ? -18.359 2.506 -46.781 1 76.75 27 GLU B N 1
ATOM 6345 C CA . GLU B 1 27 ? -16.922 2.416 -47.031 1 76.75 27 GLU B CA 1
ATOM 6346 C C . GLU B 1 27 ? -16.125 2.684 -45.781 1 76.75 27 GLU B C 1
ATOM 6348 O O . GLU B 1 27 ? -16.422 3.613 -45.031 1 76.75 27 GLU B O 1
ATOM 6353 N N . GLU B 1 28 ? -15.141 1.879 -45.625 1 76.19 28 GLU B N 1
ATOM 6354 C CA . GLU B 1 28 ? -14.32 2.012 -44.406 1 76.19 28 GLU B CA 1
ATOM 6355 C C . GLU B 1 28 ? -13.422 3.242 -44.5 1 76.19 28 GLU B C 1
ATOM 6357 O O . GLU B 1 28 ? -12.766 3.475 -45.5 1 76.19 28 GLU B O 1
ATOM 6362 N N . VAL B 1 29 ? -13.375 4.078 -43.5 1 79.69 29 VAL B N 1
ATOM 6363 C CA . VAL B 1 29 ? -12.547 5.277 -43.375 1 79.69 29 VAL B CA 1
ATOM 6364 C C . VAL B 1 29 ? -11.422 5.043 -42.375 1 79.69 29 VAL B C 1
ATOM 6366 O O . VAL B 1 29 ? -11.68 4.676 -41.219 1 79.69 29 VAL B O 1
ATOM 6369 N N . PRO B 1 30 ? -10.305 5.133 -42.812 1 78.06 30 PRO B N 1
ATOM 6370 C CA . PRO B 1 30 ? -9.195 4.926 -41.875 1 78.06 30 PRO B CA 1
ATOM 6371 C C . PRO B 1 30 ? -9.133 5.988 -40.781 1 78.06 30 PRO B C 1
ATOM 6373 O O . PRO B 1 30 ? -9.195 7.188 -41.094 1 78.06 30 PRO B O 1
ATOM 6376 N N . VAL B 1 31 ? -9.125 5.59 -39.5 1 77.69 31 VAL B N 1
ATOM 6377 C CA . VAL B 1 31 ? -9.047 6.445 -38.312 1 77.69 31 VAL B CA 1
ATOM 6378 C C . VAL B 1 31 ? -7.926 5.953 -37.406 1 77.69 31 VAL B C 1
ATOM 6380 O O . VAL B 1 31 ? -7.77 4.75 -37.188 1 77.69 31 VAL B O 1
ATOM 6383 N N . PRO B 1 32 ? -7.219 6.855 -36.906 1 76.5 32 PRO B N 1
ATOM 6384 C CA . PRO B 1 32 ? -6.207 6.434 -35.938 1 76.5 32 PRO B CA 1
ATOM 6385 C C . PRO B 1 32 ? -6.809 5.738 -34.719 1 76.5 32 PRO B C 1
ATOM 6387 O O . PRO B 1 32 ? -7.883 6.125 -34.25 1 76.5 32 PRO B O 1
ATOM 6390 N N . PRO B 1 33 ? -6.129 4.766 -34.219 1 74.12 33 PRO B N 1
ATOM 6391 C CA . PRO B 1 33 ? -6.719 3.898 -33.188 1 74.12 33 PRO B CA 1
ATOM 6392 C C . PRO B 1 33 ? -7.164 4.672 -31.938 1 74.12 33 PRO B C 1
ATOM 6394 O O . PRO B 1 33 ? -8.234 4.398 -31.391 1 74.12 33 PRO B O 1
ATOM 6397 N N . LYS B 1 34 ? -6.426 5.621 -31.578 1 75.38 34 LYS B N 1
ATOM 6398 C CA . LYS B 1 34 ? -6.82 6.371 -30.391 1 75.38 34 LYS B CA 1
ATOM 6399 C C . LYS B 1 34 ? -8.016 7.277 -30.688 1 75.38 34 LYS B C 1
ATOM 6401 O O . LYS B 1 34 ? -8.898 7.434 -29.844 1 75.38 34 LYS B O 1
ATOM 6406 N N . ALA B 1 35 ? -7.996 7.754 -31.812 1 79.06 35 ALA B N 1
ATOM 6407 C CA . ALA B 1 35 ? -9.133 8.555 -32.25 1 79.06 35 ALA B CA 1
ATOM 6408 C C . ALA B 1 35 ? -10.391 7.695 -32.375 1 79.06 35 ALA B C 1
ATOM 6410 O O . ALA B 1 35 ? -11.484 8.109 -32 1 79.06 35 ALA B O 1
ATOM 6411 N N . LEU B 1 36 ? -10.094 6.547 -32.875 1 78.5 36 LEU B N 1
ATOM 6412 C CA . LEU B 1 36 ? -11.227 5.633 -32.969 1 78.5 36 LEU B CA 1
ATOM 6413 C C . LEU B 1 36 ? -11.742 5.223 -31.609 1 78.5 36 LEU B C 1
ATOM 6415 O O . LEU B 1 36 ? -12.953 5.176 -31.375 1 78.5 36 LEU B O 1
ATOM 6419 N N . SER B 1 37 ? -10.875 5.027 -30.766 1 78.69 37 SER B N 1
ATOM 6420 C CA . SER B 1 37 ? -11.273 4.695 -29.406 1 78.69 37 SER B CA 1
ATOM 6421 C C . SER B 1 37 ? -12.031 5.844 -28.75 1 78.69 37 SER B C 1
ATOM 6423 O O . SER B 1 37 ? -13.016 5.621 -28.047 1 78.69 37 SER B O 1
ATOM 6425 N N . CYS B 1 38 ? -11.57 6.941 -28.984 1 80.94 38 CYS B N 1
ATOM 6426 C CA . CYS B 1 38 ? -12.25 8.141 -28.516 1 80.94 38 CYS B CA 1
ATOM 6427 C C . CYS B 1 38 ? -13.641 8.266 -29.125 1 80.94 38 CYS B C 1
ATOM 6429 O O . CYS B 1 38 ? -14.609 8.555 -28.422 1 80.94 38 CYS B O 1
ATOM 6431 N N . LEU B 1 39 ? -13.656 7.977 -30.328 1 82.12 39 LEU B N 1
ATOM 6432 C CA . LEU B 1 39 ? -14.922 8.023 -31.047 1 82.12 39 LEU B CA 1
ATOM 6433 C C . LEU B 1 39 ? -15.898 6.98 -30.516 1 82.12 39 LEU B C 1
ATOM 6435 O O . LEU B 1 39 ? -17.062 7.293 -30.25 1 82.12 39 LEU B O 1
ATOM 6439 N N . ILE B 1 40 ? -15.391 5.863 -30.375 1 78.5 40 ILE B N 1
ATOM 6440 C CA . ILE B 1 40 ? -16.219 4.781 -29.875 1 78.5 40 ILE B CA 1
ATOM 6441 C C . ILE B 1 40 ? -16.734 5.125 -28.469 1 78.5 40 ILE B C 1
ATOM 6443 O O . ILE B 1 40 ? -17.906 4.938 -28.172 1 78.5 40 ILE B O 1
ATOM 6447 N N . TYR B 1 41 ? -15.914 5.668 -27.703 1 79.44 41 TYR B N 1
ATOM 6448 C CA . TYR B 1 41 ? -16.297 6.035 -26.344 1 79.44 41 TYR B CA 1
ATOM 6449 C C . TYR B 1 41 ? -17.312 7.164 -26.359 1 79.44 41 TYR B C 1
ATOM 6451 O O . TYR B 1 41 ? -18.281 7.137 -25.594 1 79.44 41 TYR B O 1
ATOM 6459 N N . LEU B 1 42 ? -17.172 8.094 -27.203 1 80.75 42 LEU B N 1
ATOM 6460 C CA . LEU B 1 42 ? -18.094 9.203 -27.344 1 80.75 42 LEU B CA 1
ATOM 6461 C C . LEU B 1 42 ? -19.469 8.719 -27.828 1 80.75 42 LEU B C 1
ATOM 6463 O O . LEU B 1 42 ? -20.5 9.117 -27.297 1 80.75 42 LEU B O 1
ATOM 6467 N N . VAL B 1 43 ? -19.406 7.754 -28.75 1 79.06 43 VAL B N 1
ATOM 6468 C CA . VAL B 1 43 ? -20.656 7.27 -29.344 1 79.06 43 VAL B CA 1
ATOM 6469 C C . VAL B 1 43 ? -21.328 6.293 -28.391 1 79.06 43 VAL B C 1
ATOM 6471 O O . VAL B 1 43 ? -22.562 6.312 -28.234 1 79.06 43 VAL B O 1
ATOM 6474 N N . ALA B 1 44 ? -20.547 5.547 -27.781 1 75.69 44 ALA B N 1
ATOM 6475 C CA . ALA B 1 44 ? -21.062 4.582 -26.812 1 75.69 44 ALA B CA 1
ATOM 6476 C C . ALA B 1 44 ? -21.734 5.289 -25.641 1 75.69 44 ALA B C 1
ATOM 6478 O O . ALA B 1 44 ? -22.656 4.754 -25.016 1 75.69 44 ALA B O 1
ATOM 6479 N N . HIS B 1 45 ? -21.344 6.496 -25.359 1 73.94 45 HIS B N 1
ATOM 6480 C CA . HIS B 1 45 ? -21.875 7.289 -24.25 1 73.94 45 HIS B CA 1
ATOM 6481 C C . HIS B 1 45 ? -22.562 8.555 -24.766 1 73.94 45 HIS B C 1
ATOM 6483 O O . HIS B 1 45 ? -22.5 9.602 -24.109 1 73.94 45 HIS B O 1
ATOM 6489 N N . HIS B 1 46 ? -23.172 8.352 -25.828 1 74.88 46 HIS B N 1
ATOM 6490 C CA . HIS B 1 46 ? -23.766 9.492 -26.531 1 74.88 46 HIS B CA 1
ATOM 6491 C C . HIS B 1 46 ? -24.906 10.109 -25.719 1 74.88 46 HIS B C 1
ATOM 6493 O O . HIS B 1 46 ? -25.359 11.211 -26.016 1 74.88 46 HIS B O 1
ATOM 6499 N N . HIS B 1 47 ? -25.297 9.508 -24.703 1 70.06 47 HIS B N 1
ATOM 6500 C CA . HIS B 1 47 ? -26.438 9.969 -23.922 1 70.06 47 HIS B CA 1
ATOM 6501 C C . HIS B 1 47 ? -26.016 10.961 -22.844 1 70.06 47 HIS B C 1
ATOM 6503 O O . HIS B 1 47 ? -26.859 11.523 -22.156 1 70.06 47 HIS B O 1
ATOM 6509 N N . ARG B 1 48 ? -24.703 11.148 -22.703 1 74.12 48 ARG B N 1
ATOM 6510 C CA . ARG B 1 48 ? -24.234 12.07 -21.672 1 74.12 48 ARG B CA 1
ATOM 6511 C C . ARG B 1 48 ? -22.969 12.789 -22.109 1 74.12 48 ARG B C 1
ATOM 6513 O O . ARG B 1 48 ? -22.281 12.336 -23.016 1 74.12 48 ARG B O 1
ATOM 6520 N N . ALA B 1 49 ? -22.703 13.891 -21.406 1 76.69 49 ALA B N 1
ATOM 6521 C CA . ALA B 1 49 ? -21.438 14.586 -21.594 1 76.69 49 ALA B CA 1
ATOM 6522 C C . ALA B 1 49 ? -20.297 13.844 -20.906 1 76.69 49 ALA B C 1
ATOM 6524 O O . ALA B 1 49 ? -20.484 13.289 -19.812 1 76.69 49 ALA B O 1
ATOM 6525 N N . LEU B 1 50 ? -19.172 13.711 -21.641 1 75.94 50 LEU B N 1
ATOM 6526 C CA . LEU B 1 50 ? -18 13.039 -21.109 1 75.94 50 LEU B CA 1
ATOM 6527 C C . LEU B 1 50 ? -16.953 14.055 -20.656 1 75.94 50 LEU B C 1
ATOM 6529 O O . LEU B 1 50 ? -16.594 14.961 -21.406 1 75.94 50 LEU B O 1
ATOM 6533 N N . GLY B 1 51 ? -16.625 13.922 -19.344 1 74.69 51 GLY B N 1
ATOM 6534 C CA . GLY B 1 51 ? -15.578 14.789 -18.828 1 74.69 51 GLY B CA 1
ATOM 6535 C C . GLY B 1 51 ? -14.234 14.547 -19.484 1 74.69 51 GLY B C 1
ATOM 6536 O O . GLY B 1 51 ? -13.977 13.453 -19.984 1 74.69 51 GLY B O 1
ATOM 6537 N N . ARG B 1 52 ? -13.453 15.57 -19.531 1 73.88 52 ARG B N 1
ATOM 6538 C CA . ARG B 1 52 ? -12.133 15.469 -20.156 1 73.88 52 ARG B CA 1
ATOM 6539 C C . ARG B 1 52 ? -11.305 14.367 -19.5 1 73.88 52 ARG B C 1
ATOM 6541 O O . ARG B 1 52 ? -10.719 13.531 -20.188 1 73.88 52 ARG B O 1
ATOM 6548 N N . ASP B 1 53 ? -11.352 14.328 -18.234 1 66.94 53 ASP B N 1
ATOM 6549 C CA . ASP B 1 53 ? -10.578 13.336 -17.5 1 66.94 53 ASP B CA 1
ATOM 6550 C C . ASP B 1 53 ? -11.109 11.93 -17.75 1 66.94 53 ASP B C 1
ATOM 6552 O O . ASP B 1 53 ? -10.336 10.977 -17.891 1 66.94 53 ASP B O 1
ATOM 6556 N N . GLU B 1 54 ? -12.336 11.844 -17.875 1 68.94 54 GLU B N 1
ATOM 6557 C CA . GLU B 1 54 ? -12.977 10.57 -18.172 1 68.94 54 GLU B CA 1
ATOM 6558 C C . GLU B 1 54 ? -12.57 10.055 -19.547 1 68.94 54 GLU B C 1
ATOM 6560 O O . GLU B 1 54 ? -12.234 8.883 -19.719 1 68.94 54 GLU B O 1
ATOM 6565 N N . LEU B 1 55 ? -12.578 10.906 -20.391 1 73.19 55 LEU B N 1
ATOM 6566 C CA . LEU B 1 55 ? -12.25 10.547 -21.766 1 73.19 55 LEU B CA 1
ATOM 6567 C C . LEU B 1 55 ? -10.773 10.172 -21.875 1 73.19 55 LEU B C 1
ATOM 6569 O O . LEU B 1 55 ? -10.438 9.18 -22.531 1 73.19 55 LEU B O 1
ATOM 6573 N N . ILE B 1 56 ? -10.031 10.844 -21.188 1 72.06 56 ILE B N 1
ATOM 6574 C CA . ILE B 1 56 ? -8.594 10.586 -21.219 1 72.06 56 ILE B CA 1
ATOM 6575 C C . ILE B 1 56 ? -8.305 9.25 -20.531 1 72.06 56 ILE B C 1
ATOM 6577 O O . ILE B 1 56 ? -7.543 8.43 -21.062 1 72.06 56 ILE B O 1
ATOM 6581 N N . ASN B 1 57 ? -8.906 9.07 -19.453 1 66.81 57 ASN B N 1
ATOM 6582 C CA . ASN B 1 57 ? -8.727 7.816 -18.734 1 66.81 57 ASN B CA 1
ATOM 6583 C C . ASN B 1 57 ? -9.281 6.629 -19.516 1 66.81 57 ASN B C 1
ATOM 6585 O O . ASN B 1 57 ? -8.672 5.562 -19.547 1 66.81 57 ASN B O 1
ATOM 6589 N N . ALA B 1 58 ? -10.32 6.871 -20.156 1 68.31 58 ALA B N 1
ATOM 6590 C CA . ALA B 1 58 ? -11.016 5.812 -20.891 1 68.31 58 ALA B CA 1
ATOM 6591 C C . ALA B 1 58 ? -10.227 5.402 -22.141 1 68.31 58 ALA B C 1
ATOM 6593 O O . ALA B 1 58 ? -10.18 4.223 -22.484 1 68.31 58 ALA B O 1
ATOM 6594 N N . VAL B 1 59 ? -9.672 6.32 -22.719 1 71.5 59 VAL B N 1
ATOM 6595 C CA . VAL B 1 59 ? -9.078 6.09 -24.016 1 71.5 59 VAL B CA 1
ATOM 6596 C C . VAL B 1 59 ? -7.57 5.883 -23.875 1 71.5 59 VAL B C 1
ATOM 6598 O O . VAL B 1 59 ? -6.98 5.047 -24.562 1 71.5 59 VAL B O 1
ATOM 6601 N N . TRP B 1 60 ? -7.047 6.594 -22.891 1 65.75 60 TRP B N 1
ATOM 6602 C CA . TRP B 1 60 ? -5.594 6.562 -22.781 1 65.75 60 TRP B CA 1
ATOM 6603 C C . TRP B 1 60 ? -5.164 5.957 -21.453 1 65.75 60 TRP B C 1
ATOM 6605 O O . TRP B 1 60 ? -3.973 5.734 -21.219 1 65.75 60 TRP B O 1
ATOM 6615 N N . GLY B 1 61 ? -6.184 5.555 -20.594 1 52.47 61 GLY B N 1
ATOM 6616 C CA . GLY B 1 61 ? -5.891 5.008 -19.281 1 52.47 61 GLY B CA 1
ATOM 6617 C C . GLY B 1 61 ? -5.383 6.051 -18.297 1 52.47 61 GLY B C 1
ATOM 6618 O O . GLY B 1 61 ? -5.789 7.215 -18.359 1 52.47 61 GLY B O 1
ATOM 6619 N N . HIS B 1 62 ? -4.621 5.719 -17.234 1 47.25 62 HIS B N 1
ATOM 6620 C CA . HIS B 1 62 ? -4.133 6.648 -16.219 1 47.25 62 HIS B CA 1
ATOM 6621 C C . HIS B 1 62 ? -2.998 7.508 -16.766 1 47.25 62 HIS B C 1
ATOM 6623 O O . HIS B 1 62 ? -2.113 7.926 -16.016 1 47.25 62 HIS B O 1
ATOM 6629 N N . ALA B 1 63 ? -3.104 7.887 -18.047 1 43.94 63 ALA B N 1
ATOM 6630 C CA . ALA B 1 63 ? -2.037 8.688 -18.641 1 43.94 63 ALA B CA 1
ATOM 6631 C C . ALA B 1 63 ? -2.24 10.172 -18.344 1 43.94 63 ALA B C 1
ATOM 6633 O O . ALA B 1 63 ? -3.373 10.656 -18.344 1 43.94 63 ALA B O 1
ATOM 6634 N N . HIS B 1 64 ? -1.424 10.797 -17.719 1 43.19 64 HIS B N 1
ATOM 6635 C CA . HIS B 1 64 ? -1.444 12.25 -17.594 1 43.19 64 HIS B CA 1
ATOM 6636 C C . HIS B 1 64 ? -1.26 12.922 -18.938 1 43.19 64 HIS B C 1
ATOM 6638 O O . HIS B 1 64 ? -0.131 13.078 -19.422 1 43.19 64 HIS B O 1
ATOM 6644 N N . LEU B 1 65 ? -2.279 12.922 -19.859 1 49.34 65 LEU B N 1
ATOM 6645 C CA . LEU B 1 65 ? -2.254 13.594 -21.141 1 49.34 65 LEU B CA 1
ATOM 6646 C C . LEU B 1 65 ? -2.57 15.078 -21 1 49.34 65 LEU B C 1
ATOM 6648 O O . LEU B 1 65 ? -3.324 15.469 -20.109 1 49.34 65 LEU B O 1
ATOM 6652 N N . SER B 1 66 ? -1.801 15.898 -21.672 1 50.25 66 SER B N 1
ATOM 6653 C CA . SER B 1 66 ? -2.152 17.312 -21.75 1 50.25 66 SER B CA 1
ATOM 6654 C C . SER B 1 66 ? -3.516 17.516 -22.406 1 50.25 66 SER B C 1
ATOM 6656 O O . SER B 1 66 ? -3.947 16.688 -23.219 1 50.25 66 SER B O 1
ATOM 6658 N N . ASP B 1 67 ? -4.223 18.375 -21.938 1 58.12 67 ASP B N 1
ATOM 6659 C CA . ASP B 1 67 ? -5.5 18.781 -22.516 1 58.12 67 ASP B CA 1
ATOM 6660 C C . ASP B 1 67 ? -5.391 18.984 -24.031 1 58.12 67 ASP B C 1
ATOM 6662 O O . ASP B 1 67 ? -6.371 18.828 -24.75 1 58.12 67 ASP B O 1
ATOM 6666 N N . GLY B 1 68 ? -4.316 19.125 -24.469 1 66.75 68 GLY B N 1
ATOM 6667 C CA . GLY B 1 68 ? -4.098 19.375 -25.875 1 66.75 68 GLY B CA 1
ATOM 6668 C C . GLY B 1 68 ? -4.266 18.141 -26.734 1 66.75 68 GLY B C 1
ATOM 6669 O O . GLY B 1 68 ? -4.781 18.219 -27.859 1 66.75 68 GLY B O 1
ATOM 6670 N N . VAL B 1 69 ? -3.949 17.094 -26.234 1 67.38 69 VAL B N 1
ATOM 6671 C CA . VAL B 1 69 ? -4.027 15.867 -27.016 1 67.38 69 VAL B CA 1
ATOM 6672 C C . VAL B 1 69 ? -5.488 15.477 -27.234 1 67.38 69 VAL B C 1
ATOM 6674 O O . VAL B 1 69 ? -5.887 15.102 -28.328 1 67.38 69 VAL B O 1
ATOM 6677 N N . LEU B 1 70 ? -6.184 15.57 -26.219 1 75.38 70 LEU B N 1
ATOM 6678 C CA . LEU B 1 70 ? -7.609 15.305 -26.375 1 75.38 70 LEU B CA 1
ATOM 6679 C C . LEU B 1 70 ? -8.25 16.328 -27.312 1 75.38 70 LEU B C 1
ATOM 6681 O O . LEU B 1 70 ? -9.023 15.961 -28.203 1 75.38 70 LEU B O 1
ATOM 6685 N N . ALA B 1 71 ? -7.82 17.5 -27.078 1 76.62 71 ALA B N 1
ATOM 6686 C CA . ALA B 1 71 ? -8.344 18.547 -27.953 1 76.62 71 ALA B CA 1
ATOM 6687 C C . ALA B 1 71 ? -7.938 18.312 -29.406 1 76.62 71 ALA B C 1
ATOM 6689 O O . ALA B 1 71 ? -8.742 18.5 -30.312 1 76.62 71 ALA B O 1
ATOM 6690 N N . GLN B 1 72 ? -6.84 17.875 -29.594 1 77.12 72 GLN B N 1
ATOM 6691 C CA . GLN B 1 72 ? -6.352 17.547 -30.938 1 77.12 72 GLN B CA 1
ATOM 6692 C C . GLN B 1 72 ? -7.082 16.344 -31.516 1 77.12 72 GLN B C 1
ATOM 6694 O O . GLN B 1 72 ? -7.438 16.344 -32.688 1 77.12 72 GLN B O 1
ATOM 6699 N N . THR B 1 73 ? -7.281 15.383 -30.688 1 78.44 73 THR B N 1
ATOM 6700 C CA . THR B 1 73 ? -8.016 14.195 -31.125 1 78.44 73 THR B CA 1
ATOM 6701 C C . THR B 1 73 ? -9.453 14.555 -31.484 1 78.44 73 THR B C 1
ATOM 6703 O O . THR B 1 73 ? -9.977 14.094 -32.5 1 78.44 73 THR B O 1
ATOM 6706 N N . ILE B 1 74 ? -9.914 15.375 -30.703 1 79.31 74 ILE B N 1
ATOM 6707 C CA . ILE B 1 74 ? -11.281 15.82 -30.953 1 79.31 74 ILE B CA 1
ATOM 6708 C C . ILE B 1 74 ? -11.32 16.672 -32.219 1 79.31 74 ILE B C 1
ATOM 6710 O O . ILE B 1 74 ? -12.242 16.562 -33.031 1 79.31 74 ILE B O 1
ATOM 6714 N N . PHE B 1 75 ? -10.352 17.453 -32.406 1 78.44 75 PHE B N 1
ATOM 6715 C CA . PHE B 1 75 ? -10.219 18.266 -33.625 1 78.44 75 PHE B CA 1
ATOM 6716 C C . PHE B 1 75 ? -10.078 17.359 -34.844 1 78.44 75 PHE B C 1
ATOM 6718 O O . PHE B 1 75 ? -10.742 17.594 -35.844 1 78.44 75 PHE B O 1
ATOM 6725 N N . GLN B 1 76 ? -9.344 16.359 -34.719 1 78.75 76 GLN B N 1
ATOM 6726 C CA . GLN B 1 76 ? -9.164 15.383 -35.781 1 78.75 76 GLN B CA 1
ATOM 6727 C C . GLN B 1 76 ? -10.469 14.656 -36.094 1 78.75 76 GLN B C 1
ATOM 6729 O O . GLN B 1 76 ? -10.812 14.453 -37.281 1 78.75 76 GLN B O 1
ATOM 6734 N N . LEU B 1 77 ? -11.086 14.297 -35.094 1 80.38 77 LEU B N 1
ATOM 6735 C CA . LEU B 1 77 ? -12.359 13.602 -35.25 1 80.38 77 LEU B CA 1
ATOM 6736 C C . LEU B 1 77 ? -13.391 14.523 -35.906 1 80.38 77 LEU B C 1
ATOM 6738 O O . LEU B 1 77 ? -14.148 14.102 -36.781 1 80.38 77 LEU B O 1
ATOM 6742 N N . ARG B 1 78 ? -13.352 15.672 -35.469 1 79.69 78 ARG B N 1
ATOM 6743 C CA . ARG B 1 78 ? -14.25 16.656 -36.062 1 79.69 78 ARG B CA 1
ATOM 6744 C C . ARG B 1 78 ? -13.938 16.844 -37.531 1 79.69 78 ARG B C 1
ATOM 6746 O O . ARG B 1 78 ? -14.852 16.938 -38.375 1 79.69 78 ARG B O 1
ATOM 6753 N N . GLY B 1 79 ? -12.742 16.922 -37.844 1 79.88 79 GLY B N 1
ATOM 6754 C CA . GLY B 1 79 ? -12.312 17.016 -39.219 1 79.88 79 GLY B CA 1
ATOM 6755 C C . GLY B 1 79 ? -12.719 15.812 -40.062 1 79.88 79 GLY B C 1
ATOM 6756 O O . GLY B 1 79 ? -13.164 15.953 -41.188 1 79.88 79 GLY B O 1
ATOM 6757 N N . LEU B 1 80 ? -12.602 14.711 -39.469 1 76.88 80 LEU B N 1
ATOM 6758 C CA . LEU B 1 80 ? -12.922 13.461 -40.125 1 76.88 80 LEU B CA 1
ATOM 6759 C C . LEU B 1 80 ? -14.43 13.32 -40.312 1 76.88 80 LEU B C 1
ATOM 6761 O O . LEU B 1 80 ? -14.891 12.828 -41.344 1 76.88 80 LEU B O 1
ATOM 6765 N N . LEU B 1 81 ? -15.141 13.891 -39.375 1 75.56 81 LEU B N 1
ATOM 6766 C CA . LEU B 1 81 ? -16.594 13.711 -39.344 1 75.56 81 LEU B CA 1
ATOM 6767 C C . LEU B 1 81 ? -17.297 14.898 -40 1 75.56 81 LEU B C 1
ATOM 6769 O O . LEU B 1 81 ? -18.531 14.93 -40.062 1 75.56 81 LEU B O 1
ATOM 6773 N N . ALA B 1 82 ? -16.578 15.977 -40.25 1 68.81 82 ALA B N 1
ATOM 6774 C CA . ALA B 1 82 ? -17.109 17.219 -40.781 1 68.81 82 ALA B CA 1
ATOM 6775 C C . ALA B 1 82 ? -17.922 16.984 -42.062 1 68.81 82 ALA B C 1
ATOM 6777 O O . ALA B 1 82 ? -18.531 17.906 -42.594 1 68.81 82 ALA B O 1
ATOM 6778 N N . GLY B 1 83 ? -18.047 15.812 -42.5 1 52.47 83 GLY B N 1
ATOM 6779 C CA . GLY B 1 83 ? -18.891 15.711 -43.688 1 52.47 83 GLY B CA 1
ATOM 6780 C C . GLY B 1 83 ? -20.328 16.141 -43.406 1 52.47 83 GLY B C 1
ATOM 6781 O O . GLY B 1 83 ? -21 15.57 -42.562 1 52.47 83 GLY B O 1
ATOM 6782 N N . GLY B 1 84 ? -20.922 17.562 -44 1 42.94 84 GLY B N 1
ATOM 6783 C CA . GLY B 1 84 ? -22.125 18.328 -44.25 1 42.94 84 GLY B CA 1
ATOM 6784 C C . GLY B 1 84 ? -22.562 19.188 -43.094 1 42.94 84 GLY B C 1
ATOM 6785 O O . GLY B 1 84 ? -22.969 20.344 -43.281 1 42.94 84 GLY B O 1
ATOM 6786 N N . VAL B 1 85 ? -23.125 18.578 -41.969 1 45.06 85 VAL B N 1
ATOM 6787 C CA . VAL B 1 85 ? -23.969 19.375 -41.094 1 45.06 85 VAL B CA 1
ATOM 6788 C C . VAL B 1 85 ? -23.109 20.328 -40.281 1 45.06 85 VAL B C 1
ATOM 6790 O O . VAL B 1 85 ? -21.984 19.984 -39.906 1 45.06 85 VAL B O 1
ATOM 6793 N N . SER B 1 86 ? -23.234 21.719 -40.312 1 48.72 86 SER B N 1
ATOM 6794 C CA . SER B 1 86 ? -22.578 22.891 -39.719 1 48.72 86 SER B CA 1
ATOM 6795 C C . SER B 1 86 ? -22.031 22.578 -38.344 1 48.72 86 SER B C 1
ATOM 6797 O O . SER B 1 86 ? -20.953 23.062 -37.969 1 48.72 86 SER B O 1
ATOM 6799 N N . ASP B 1 87 ? -22.781 22.062 -37.469 1 57.47 87 ASP B N 1
ATOM 6800 C CA . ASP B 1 87 ? -22.391 21.797 -36.094 1 57.47 87 ASP B CA 1
ATOM 6801 C C . ASP B 1 87 ? -22.016 20.328 -35.906 1 57.47 87 ASP B C 1
ATOM 6803 O O . ASP B 1 87 ? -22.812 19.438 -36.156 1 57.47 87 ASP B O 1
ATOM 6807 N N . GLY B 1 88 ? -20.828 19.766 -36.281 1 66 88 GLY B N 1
ATOM 6808 C CA . GLY B 1 88 ? -20.297 18.406 -36.188 1 66 88 GLY B CA 1
ATOM 6809 C C . GLY B 1 88 ? -20.906 17.609 -35.062 1 66 88 GLY B C 1
ATOM 6810 O O . GLY B 1 88 ? -21.609 18.172 -34.219 1 66 88 GLY B O 1
ATOM 6811 N N . PRO B 1 89 ? -20.766 16.25 -35.094 1 75.19 89 PRO B N 1
ATOM 6812 C CA . PRO B 1 89 ? -21.453 15.398 -34.094 1 75.19 89 PRO B CA 1
ATOM 6813 C C . PRO B 1 89 ? -20.828 15.516 -32.688 1 75.19 89 PRO B C 1
ATOM 6815 O O . PRO B 1 89 ? -21.422 15.031 -31.734 1 75.19 89 PRO B O 1
ATOM 6818 N N . ILE B 1 90 ? -19.766 16.25 -32.594 1 80.25 90 ILE B N 1
ATOM 6819 C CA . ILE B 1 90 ? -19.109 16.375 -31.312 1 80.25 90 ILE B CA 1
ATOM 6820 C C . ILE B 1 90 ? -19.141 17.828 -30.844 1 80.25 90 ILE B C 1
ATOM 6822 O O . ILE B 1 90 ? -18.578 18.703 -31.516 1 80.25 90 ILE B O 1
ATOM 6826 N N . ARG B 1 91 ? -19.781 18.109 -29.797 1 79.12 91 ARG B N 1
ATOM 6827 C CA . ARG B 1 91 ? -19.891 19.453 -29.219 1 79.12 91 ARG B CA 1
ATOM 6828 C C . ARG B 1 91 ? -19.016 19.578 -27.969 1 79.12 91 ARG B C 1
ATOM 6830 O O . ARG B 1 91 ? -18.984 18.672 -27.125 1 79.12 91 ARG B O 1
ATOM 6837 N N . SER B 1 92 ? -18.359 20.625 -27.953 1 76.5 92 SER B N 1
ATOM 6838 C CA . SER B 1 92 ? -17.594 20.953 -26.75 1 76.5 92 SER B CA 1
ATOM 6839 C C . SER B 1 92 ? -18.5 21.562 -25.688 1 76.5 92 SER B C 1
ATOM 6841 O O . SER B 1 92 ? -19.297 22.453 -25.969 1 76.5 92 SER B O 1
ATOM 6843 N N . ILE B 1 93 ? -18.578 20.938 -24.594 1 69 93 ILE B N 1
ATOM 6844 C CA . ILE B 1 93 ? -19.266 21.5 -23.438 1 69 93 ILE B CA 1
ATOM 6845 C C . ILE B 1 93 ? -18.266 22.266 -22.562 1 69 93 ILE B C 1
ATOM 6847 O O . ILE B 1 93 ? -17.359 21.656 -21.984 1 69 93 ILE B O 1
ATOM 6851 N N . ARG B 1 94 ? -18.375 23.453 -22.578 1 64.75 94 ARG B N 1
ATOM 6852 C CA . ARG B 1 94 ? -17.438 24.375 -21.938 1 64.75 94 ARG B CA 1
ATOM 6853 C C . ARG B 1 94 ? -17.25 24.016 -20.469 1 64.75 94 ARG B C 1
ATOM 6855 O O . ARG B 1 94 ? -18.234 23.859 -19.719 1 64.75 94 ARG B O 1
ATOM 6862 N N . GLY B 1 95 ? -15.992 23.797 -19.922 1 61.41 95 GLY B N 1
ATOM 6863 C CA . GLY B 1 95 ? -15.594 23.516 -18.562 1 61.41 95 GLY B CA 1
ATOM 6864 C C . GLY B 1 95 ? -15.812 22.078 -18.156 1 61.41 95 GLY B C 1
ATOM 6865 O O . GLY B 1 95 ? -15.602 21.703 -17 1 61.41 95 GLY B O 1
ATOM 6866 N N . PHE B 1 96 ? -16.266 21.234 -19.078 1 66.81 96 PHE B N 1
ATOM 6867 C CA . PHE B 1 96 ? -16.609 19.859 -18.719 1 66.81 96 PHE B CA 1
ATOM 6868 C C . PHE B 1 96 ? -15.93 18.875 -19.656 1 66.81 96 PHE B C 1
ATOM 6870 O O . PHE B 1 96 ? -15.18 18.016 -19.219 1 66.81 96 PHE B O 1
ATOM 6877 N N . GLY B 1 97 ? -16.188 18.938 -20.797 1 78.12 97 GLY B N 1
ATOM 6878 C CA . GLY B 1 97 ? -15.648 17.969 -21.75 1 78.12 97 GLY B CA 1
ATOM 6879 C C . GLY B 1 97 ? -16.391 17.969 -23.078 1 78.12 97 GLY B C 1
ATOM 6880 O O . GLY B 1 97 ? -16.625 19.016 -23.672 1 78.12 97 GLY B O 1
ATOM 6881 N N . TYR B 1 98 ? -16.688 16.734 -23.531 1 81 98 TYR B N 1
ATOM 6882 C CA . TYR B 1 98 ? -17.25 16.578 -24.875 1 81 98 TYR B CA 1
ATOM 6883 C C . TYR B 1 98 ? -18.516 15.719 -24.828 1 81 98 TYR B C 1
ATOM 6885 O O . TYR B 1 98 ? -18.672 14.875 -23.938 1 81 98 TYR B O 1
ATOM 6893 N N . ARG B 1 99 ? -19.406 16.094 -25.781 1 80.56 99 ARG B N 1
ATOM 6894 C CA . ARG B 1 99 ? -20.641 15.32 -25.922 1 80.56 99 ARG B CA 1
ATOM 6895 C C . ARG B 1 99 ? -20.922 15.008 -27.391 1 80.56 99 ARG B C 1
ATOM 6897 O O . ARG B 1 99 ? -20.75 15.867 -28.25 1 80.56 99 ARG B O 1
ATOM 6904 N N . TRP B 1 100 ? -21.375 13.805 -27.641 1 79.25 100 TRP B N 1
ATOM 6905 C CA . TRP B 1 100 ? -21.938 13.445 -28.938 1 79.25 100 TRP B CA 1
ATOM 6906 C C . TRP B 1 100 ? -23.344 13.977 -29.109 1 79.25 100 TRP B C 1
ATOM 6908 O O . TRP B 1 100 ? -24.219 13.734 -28.25 1 79.25 100 TRP B O 1
ATOM 6918 N N . ILE B 1 101 ? -23.688 14.758 -30.188 1 76 101 ILE B N 1
ATOM 6919 C CA . ILE B 1 101 ? -24.953 15.484 -30.25 1 76 101 ILE B CA 1
ATOM 6920 C C . ILE B 1 101 ? -25.828 14.906 -31.359 1 76 101 ILE B C 1
ATOM 6922 O O . ILE B 1 101 ? -27.016 15.227 -31.453 1 76 101 ILE B O 1
ATOM 6926 N N . THR B 1 102 ? -25.328 14.078 -32.281 1 77.25 102 THR B N 1
ATOM 6927 C CA . THR B 1 102 ? -26.156 13.531 -33.344 1 77.25 102 THR B CA 1
ATOM 6928 C C . THR B 1 102 ? -26.812 12.227 -32.906 1 77.25 102 THR B C 1
ATOM 6930 O O . THR B 1 102 ? -26.25 11.477 -32.125 1 77.25 102 THR B O 1
ATOM 6933 N N . PRO B 1 103 ? -28.031 11.992 -33.281 1 77.44 103 PRO B N 1
ATOM 6934 C CA . PRO B 1 103 ? -28.703 10.75 -32.906 1 77.44 103 PRO B CA 1
ATOM 6935 C C . PRO B 1 103 ? -27.906 9.5 -33.281 1 77.44 103 PRO B C 1
ATOM 6937 O O . PRO B 1 103 ? -27.281 9.453 -34.344 1 77.44 103 PRO B O 1
ATOM 6940 N N . VAL B 1 104 ? -27.75 8.609 -32.375 1 75.5 104 VAL B N 1
ATOM 6941 C CA . VAL B 1 104 ? -27.016 7.355 -32.531 1 75.5 104 VAL B CA 1
ATOM 6942 C C . VAL B 1 104 ? -28 6.18 -32.469 1 75.5 104 VAL B C 1
ATOM 6944 O O . VAL B 1 104 ? -28.859 6.133 -31.594 1 75.5 104 VAL B O 1
ATOM 6947 N N . GLU B 1 105 ? -28.125 5.309 -33.531 1 76.88 105 GLU B N 1
ATOM 6948 C CA . GLU B 1 105 ? -28.891 4.07 -33.531 1 76.88 105 GLU B CA 1
ATOM 6949 C C . GLU B 1 105 ? -28 2.859 -33.281 1 76.88 105 GLU B C 1
ATOM 6951 O O . GLU B 1 105 ? -26.906 2.76 -33.844 1 76.88 105 GLU B O 1
ATOM 6956 N N . VAL B 1 106 ? -28.297 2.002 -32.469 1 73.56 106 VAL B N 1
ATOM 6957 C CA . VAL B 1 106 ? -27.547 0.784 -32.156 1 73.56 106 VAL B CA 1
ATOM 6958 C C . VAL B 1 106 ? -27.875 -0.287 -33.188 1 73.56 106 VAL B C 1
ATOM 6960 O O . VAL B 1 106 ? -29.047 -0.603 -33.438 1 73.56 106 VAL B O 1
ATOM 6963 N N . CYS B 1 107 ? -26.891 -0.784 -34.031 1 65.88 107 CYS B N 1
ATOM 6964 C CA . CYS B 1 107 ? -27.125 -1.79 -35.062 1 65.88 107 CYS B CA 1
ATOM 6965 C C . CYS B 1 107 ? -27 -3.197 -34.5 1 65.88 107 CYS B C 1
ATOM 6967 O O . CYS B 1 107 ? -26.094 -3.477 -33.719 1 65.88 107 CYS B O 1
ATOM 6969 N N . SER B 1 108 ? -27.938 -4.102 -34.656 1 56.16 108 SER B N 1
ATOM 6970 C CA . SER B 1 108 ? -27.938 -5.516 -34.281 1 56.16 108 SER B CA 1
ATOM 6971 C C . SER B 1 108 ? -26.953 -6.297 -35.188 1 56.16 108 SER B C 1
ATOM 6973 O O . SER B 1 108 ? -26.562 -5.828 -36.25 1 56.16 108 SER B O 1
ATOM 6975 N N . GLU B 1 109 ? -26.328 -7.449 -34.875 1 50.06 109 GLU B N 1
ATOM 6976 C CA . GLU B 1 109 ? -25.344 -8.297 -35.562 1 50.06 109 GLU B CA 1
ATOM 6977 C C . GLU B 1 109 ? -25.734 -8.555 -37 1 50.06 109 GLU B C 1
ATOM 6979 O O . GLU B 1 109 ? -24.875 -8.656 -37.875 1 50.06 109 GLU B O 1
ATOM 6984 N N . ALA B 1 110 ? -26.969 -8.805 -37.469 1 45.97 110 ALA B N 1
ATOM 6985 C CA . ALA B 1 110 ? -27.422 -9.188 -38.812 1 45.97 110 ALA B CA 1
ATOM 6986 C C . ALA B 1 110 ? -27.234 -8.047 -39.812 1 45.97 110 ALA B C 1
ATOM 6988 O O . ALA B 1 110 ? -27.094 -8.273 -41 1 45.97 110 ALA B O 1
ATOM 6989 N N . GLU B 1 111 ? -27.281 -6.938 -39.375 1 46.25 111 GLU B N 1
ATOM 6990 C CA . GLU B 1 111 ? -27.344 -5.816 -40.312 1 46.25 111 GLU B CA 1
ATOM 6991 C C . GLU B 1 111 ? -25.938 -5.363 -40.719 1 46.25 111 GLU B C 1
ATOM 6993 O O . GLU B 1 111 ? -25.781 -4.398 -41.469 1 46.25 111 GLU B O 1
ATOM 6998 N N . ARG B 1 112 ? -24.938 -5.992 -40.188 1 46.06 112 ARG B N 1
ATOM 6999 C CA . ARG B 1 112 ? -23.547 -5.641 -40.5 1 46.06 112 ARG B CA 1
ATOM 7000 C C . ARG B 1 112 ? -23.234 -5.797 -41.969 1 46.06 112 ARG B C 1
ATOM 7002 O O . ARG B 1 112 ? -22.422 -5.051 -42.531 1 46.06 112 ARG B O 1
ATOM 7009 N N . VAL B 1 113 ? -23.531 -7.148 -42.625 1 36.38 113 VAL B N 1
ATOM 7010 C CA . VAL B 1 113 ? -22.969 -7.539 -43.906 1 36.38 113 VAL B CA 1
ATOM 7011 C C . VAL B 1 113 ? -23.578 -6.684 -45.031 1 36.38 113 VAL B C 1
ATOM 7013 O O . VAL B 1 113 ? -22.859 -6.242 -45.938 1 36.38 113 VAL B O 1
ATOM 7016 N N . LEU B 1 114 ? -25.016 -6.973 -45.281 1 31.98 114 LEU B N 1
ATOM 7017 C CA . LEU B 1 114 ? -25.547 -7.133 -46.625 1 31.98 114 LEU B CA 1
ATOM 7018 C C . LEU B 1 114 ? -25.812 -5.773 -47.281 1 31.98 114 LEU B C 1
ATOM 7020 O O . LEU B 1 114 ? -26.266 -5.703 -48.406 1 31.98 114 LEU B O 1
ATOM 7024 N N . SER B 1 115 ? -26.172 -4.66 -46.656 1 28.39 115 SER B N 1
ATOM 7025 C CA . SER B 1 115 ? -27.25 -4.09 -47.469 1 28.39 115 SER B CA 1
ATOM 7026 C C . SER B 1 115 ? -26.734 -3.623 -48.812 1 28.39 115 SER B C 1
ATOM 7028 O O . SER B 1 115 ? -26.109 -2.572 -48.906 1 28.39 115 SER B O 1
ATOM 7030 N N . PRO B 1 116 ? -26.406 -4.52 -49.781 1 28.78 116 PRO B N 1
ATOM 7031 C CA . PRO B 1 116 ? -26.312 -3.957 -51.156 1 28.78 116 PRO B CA 1
ATOM 7032 C C . PRO B 1 116 ? -27.531 -3.125 -51.531 1 28.78 116 PRO B C 1
ATOM 7034 O O . PRO B 1 116 ? -28.609 -3.281 -50.938 1 28.78 116 PRO B O 1
ATOM 7037 N N . PRO B 1 117 ? -27.5 -2.145 -52.344 1 25.61 117 PRO B N 1
ATOM 7038 C CA . PRO B 1 117 ? -28.641 -1.328 -52.75 1 25.61 117 PRO B CA 1
ATOM 7039 C C . PRO B 1 117 ? -29.828 -2.166 -53.219 1 25.61 117 PRO B C 1
ATOM 7041 O O . PRO B 1 117 ? -29.656 -3.318 -53.625 1 25.61 117 PRO B O 1
ATOM 7044 N N . PRO B 1 118 ? -31.141 -1.925 -52.875 1 22.91 118 PRO B N 1
ATOM 7045 C CA . PRO B 1 118 ? -32.375 -2.609 -53.281 1 22.91 118 PRO B CA 1
ATOM 7046 C C . PRO B 1 118 ? -32.5 -2.762 -54.781 1 22.91 118 PRO B C 1
ATOM 7048 O O . PRO B 1 118 ? -32.594 -1.764 -55.5 1 22.91 118 PRO B O 1
ATOM 7051 N N . SER B 1 119 ? -31.812 -3.629 -55.5 1 19.97 119 SER B N 1
ATOM 7052 C CA . SER B 1 119 ? -32.281 -3.879 -56.844 1 19.97 119 SER B CA 1
ATOM 7053 C C . SER B 1 119 ? -33.75 -4.297 -56.844 1 19.97 119 SER B C 1
ATOM 7055 O O . SER B 1 119 ? -34.25 -4.871 -55.875 1 19.97 119 SER B O 1
ATOM 7057 N N . GLY B 1 120 ? -34.719 -4.07 -57.875 1 19.05 120 GLY B N 1
ATOM 7058 C CA . GLY B 1 120 ? -36.125 -4.094 -58.312 1 19.05 120 GLY B CA 1
ATOM 7059 C C . GLY B 1 120 ? -36.688 -5.5 -58.406 1 19.05 120 GLY B C 1
ATOM 7060 O O . GLY B 1 120 ? -37.75 -5.695 -58.969 1 19.05 120 GLY B O 1
ATOM 7061 N N . THR B 1 121 ? -36.344 -6.598 -57.656 1 17.38 121 THR B N 1
ATOM 7062 C CA . THR B 1 121 ? -36.812 -7.891 -58.156 1 17.38 121 THR B CA 1
ATOM 7063 C C . THR B 1 121 ? -38.312 -7.992 -58.062 1 17.38 121 THR B C 1
ATOM 7065 O O . THR B 1 121 ? -38.906 -7.738 -57.031 1 17.38 121 THR B O 1
ATOM 7068 N N . THR B 1 122 ? -39.156 -8.297 -59.156 1 17.11 122 THR B N 1
ATOM 7069 C CA . THR B 1 122 ? -40.469 -8.578 -59.688 1 17.11 122 THR B CA 1
ATOM 7070 C C . THR B 1 122 ? -41.062 -9.859 -59.094 1 17.11 122 THR B C 1
ATOM 7072 O O . THR B 1 122 ? -42.25 -9.945 -58.812 1 17.11 122 THR B O 1
ATOM 7075 N N . ALA B 1 123 ? -40.344 -11.062 -58.938 1 15.78 123 ALA B N 1
ATOM 7076 C CA . ALA B 1 123 ? -40.812 -12.289 -59.594 1 15.78 123 ALA B CA 1
ATOM 7077 C C . ALA B 1 123 ? -41.969 -12.922 -58.812 1 15.78 123 ALA B C 1
ATOM 7079 O O . ALA B 1 123 ? -42.25 -12.547 -57.688 1 15.78 123 ALA B O 1
ATOM 7080 N N . GLU B 1 124 ? -41.875 -14.32 -58.25 1 16.28 124 GLU B N 1
ATOM 7081 C CA . GLU B 1 124 ? -42.531 -15.555 -58.656 1 16.28 124 GLU B CA 1
ATOM 7082 C C . GLU B 1 124 ? -43.688 -15.875 -57.719 1 16.28 124 GLU B C 1
ATOM 7084 O O . GLU B 1 124 ? -43.656 -15.547 -56.531 1 16.28 124 GLU B O 1
ATOM 7089 N N . GLY B 1 125 ? -44.906 -16.578 -58.125 1 16.33 125 GLY B N 1
ATOM 7090 C CA . GLY B 1 125 ? -46.312 -16.875 -58 1 16.33 125 GLY B CA 1
ATOM 7091 C C . GLY B 1 125 ? -46.625 -17.984 -57.031 1 16.33 125 GLY B C 1
ATOM 7092 O O . GLY B 1 125 ? -47.688 -18 -56.406 1 16.33 125 GLY B O 1
ATOM 7093 N N . PRO B 1 126 ? -45.812 -19.141 -56.906 1 15.51 126 PRO B N 1
ATOM 7094 C CA . PRO B 1 126 ? -46.625 -20.344 -57.125 1 15.51 126 PRO B CA 1
ATOM 7095 C C . PRO B 1 126 ? -47.562 -20.656 -55.969 1 15.51 126 PRO B C 1
ATOM 7097 O O . PRO B 1 126 ? -47.5 -20.016 -54.938 1 15.51 126 PRO B O 1
ATOM 7100 N N . ALA B 1 127 ? -47.469 -21.953 -55.375 1 15.69 127 ALA B N 1
ATOM 7101 C CA . ALA B 1 127 ? -48.25 -23.188 -55.375 1 15.69 127 ALA B CA 1
ATOM 7102 C C . ALA B 1 127 ? -49.094 -23.297 -54.125 1 15.69 127 ALA B C 1
ATOM 7104 O O . ALA B 1 127 ? -48.812 -22.672 -53.094 1 15.69 127 ALA B O 1
ATOM 7105 N N . THR B 1 128 ? -50.125 -24.203 -54.094 1 15.86 128 THR B N 1
ATOM 7106 C CA . THR B 1 128 ? -51.5 -24.516 -53.719 1 15.86 128 THR B CA 1
ATOM 7107 C C . THR B 1 128 ? -51.531 -25.188 -52.344 1 15.86 128 THR B C 1
ATOM 7109 O O . THR B 1 128 ? -52.438 -24.906 -51.531 1 15.86 128 THR B O 1
ATOM 7112 N N . GLY B 1 129 ? -50.625 -26.234 -52.031 1 15.36 129 GLY B N 1
ATOM 7113 C CA . GLY B 1 129 ? -51.344 -27.453 -51.688 1 15.36 129 GLY B CA 1
ATOM 7114 C C . GLY B 1 129 ? -51.969 -27.406 -50.281 1 15.36 129 GLY B C 1
ATOM 7115 O O . GLY B 1 129 ? -51.625 -26.547 -49.469 1 15.36 129 GLY B O 1
ATOM 7116 N N . PRO B 1 130 ? -53.031 -28.297 -49.969 1 16.42 130 PRO B N 1
ATOM 7117 C CA . PRO B 1 130 ? -54.25 -28.406 -49.156 1 16.42 130 PRO B CA 1
ATOM 7118 C C . PRO B 1 130 ? -53.969 -29.016 -47.781 1 16.42 130 PRO B C 1
ATOM 7120 O O . PRO B 1 130 ? -54.844 -29.062 -46.906 1 16.42 130 PRO B O 1
ATOM 7123 N N . SER B 1 131 ? -52.688 -29.25 -47.5 1 14.16 131 SER B N 1
ATOM 7124 C CA . SER B 1 131 ? -52.688 -30.5 -46.75 1 14.16 131 SER B CA 1
ATOM 7125 C C . SER B 1 131 ? -53.688 -30.469 -45.625 1 14.16 131 SER B C 1
ATOM 7127 O O . SER B 1 131 ? -54.125 -29.391 -45.188 1 14.16 131 SER B O 1
ATOM 7129 N N . ALA B 1 132 ? -53.344 -31.375 -44.562 1 15.13 132 ALA B N 1
ATOM 7130 C CA . ALA B 1 132 ? -53.906 -32.562 -43.875 1 15.13 132 ALA B CA 1
ATOM 7131 C C . ALA B 1 132 ? -54.688 -32.156 -42.656 1 15.13 132 ALA B C 1
ATOM 7133 O O . ALA B 1 132 ? -54.469 -31.062 -42.094 1 15.13 132 ALA B O 1
ATOM 7134 N N . ALA B 1 133 ? -55.438 -33.188 -42.094 1 14.62 133 ALA B N 1
ATOM 7135 C CA . ALA B 1 133 ? -56.656 -33.656 -41.406 1 14.62 133 ALA B CA 1
ATOM 7136 C C . ALA B 1 133 ? -56.531 -33.469 -39.906 1 14.62 133 ALA B C 1
ATOM 7138 O O . ALA B 1 133 ? -57.438 -32.969 -39.219 1 14.62 133 ALA B O 1
ATOM 7139 N N . VAL B 1 134 ? -55.438 -34.188 -39.344 1 14.43 134 VAL B N 1
ATOM 7140 C CA . VAL B 1 134 ? -55.906 -35.25 -38.469 1 14.43 134 VAL B CA 1
ATOM 7141 C C . VAL B 1 134 ? -56.469 -34.625 -37.156 1 14.43 134 VAL B C 1
ATOM 7143 O O . VAL B 1 134 ? -56.125 -33.5 -36.812 1 14.43 134 VAL B O 1
ATOM 7146 N N . ALA B 1 135 ? -56.844 -35.594 -36.188 1 14.62 135 ALA B N 1
ATOM 7147 C CA . ALA B 1 135 ? -57.938 -36.125 -35.344 1 14.62 135 ALA B CA 1
ATOM 7148 C C . ALA B 1 135 ? -57.906 -35.469 -33.938 1 14.62 135 ALA B C 1
ATOM 7150 O O . ALA B 1 135 ? -56.906 -34.812 -33.594 1 14.62 135 ALA B O 1
ATOM 7151 N N . GLU B 1 136 ? -58.281 -36.25 -32.938 1 14.29 136 GLU B N 1
ATOM 7152 C CA . GLU B 1 136 ? -59.375 -36.344 -31.984 1 14.29 136 GLU B CA 1
ATOM 7153 C C . GLU B 1 136 ? -58.906 -35.938 -30.578 1 14.29 136 GLU B C 1
ATOM 7155 O O . GLU B 1 136 ? -59.625 -35.219 -29.859 1 14.29 136 GLU B O 1
ATOM 7160 N N . PRO B 1 137 ? -57.594 -36.406 -30.156 1 14.52 137 PRO B N 1
ATOM 7161 C CA . PRO B 1 137 ? -57.938 -37.188 -28.969 1 14.52 137 PRO B CA 1
ATOM 7162 C C . PRO B 1 137 ? -58.469 -36.312 -27.828 1 14.52 137 PRO B C 1
ATOM 7164 O O . PRO B 1 137 ? -58.281 -35.094 -27.844 1 14.52 137 PRO B O 1
ATOM 7167 N N . ALA B 1 138 ? -58.688 -37 -26.547 1 14.5 138 ALA B N 1
ATOM 7168 C CA . ALA B 1 138 ? -59.562 -37.375 -25.453 1 14.5 138 ALA B CA 1
ATOM 7169 C C . ALA B 1 138 ? -59.469 -36.406 -24.281 1 14.5 138 ALA B C 1
ATOM 7171 O O . ALA B 1 138 ? -58.562 -35.531 -24.281 1 14.5 138 ALA B O 1
ATOM 7172 N N . ASN B 1 139 ? -59.594 -36.938 -23.062 1 13.86 139 ASN B N 1
ATOM 7173 C CA . ASN B 1 139 ? -60.469 -36.906 -21.891 1 13.86 139 ASN B CA 1
ATOM 7174 C C . ASN B 1 139 ? -59.844 -36.125 -20.75 1 13.86 139 ASN B C 1
ATOM 7176 O O . ASN B 1 139 ? -60.531 -35.688 -19.844 1 13.86 139 ASN B O 1
ATOM 7180 N N . ALA B 1 140 ? -58.469 -36.031 -20.625 1 14.84 140 ALA B N 1
ATOM 7181 C CA . ALA B 1 140 ? -58.281 -36.312 -19.203 1 14.84 140 ALA B CA 1
ATOM 7182 C C . ALA B 1 140 ? -59.031 -35.281 -18.344 1 14.84 140 ALA B C 1
ATOM 7184 O O . ALA B 1 140 ? -59.281 -34.188 -18.797 1 14.84 140 ALA B O 1
ATOM 7185 N N . ARG B 1 141 ? -59.344 -35.75 -17.031 1 15.15 141 ARG B N 1
ATOM 7186 C CA . ARG B 1 141 ? -60.062 -35.812 -15.758 1 15.15 141 ARG B CA 1
ATOM 7187 C C . ARG B 1 141 ? -59.5 -34.781 -14.781 1 15.15 141 ARG B C 1
ATOM 7189 O O . ARG B 1 141 ? -60.031 -34.625 -13.672 1 15.15 141 ARG B O 1
ATOM 7196 N N . HIS B 1 142 ? -58.562 -33.969 -15.109 1 14.13 142 HIS B N 1
ATOM 7197 C CA . HIS B 1 142 ? -58.031 -33.656 -13.789 1 14.13 142 HIS B CA 1
ATOM 7198 C C . HIS B 1 142 ? -59.125 -33.156 -12.852 1 14.13 142 HIS B C 1
ATOM 7200 O O . HIS B 1 142 ? -59.938 -32.312 -13.258 1 14.13 142 HIS B O 1
ATOM 7206 N N . THR B 1 143 ? -59.312 -33.875 -11.664 1 14.48 143 THR B N 1
ATOM 7207 C CA . THR B 1 143 ? -59.969 -33.969 -10.359 1 14.48 143 THR B CA 1
ATOM 7208 C C . THR B 1 143 ? -59.625 -32.75 -9.5 1 14.48 143 THR B C 1
ATOM 7210 O O . THR B 1 143 ? -60.5 -32.219 -8.797 1 14.48 143 THR B O 1
ATOM 7213 N N . GLY B 1 144 ? -58.344 -32.562 -9.117 1 13.77 144 GLY B N 1
ATOM 7214 C CA . GLY B 1 144 ? -58.156 -32.531 -7.672 1 13.77 144 GLY B CA 1
ATOM 7215 C C . GLY B 1 144 ? -58.781 -31.328 -7.004 1 13.77 144 GLY B C 1
ATOM 7216 O O . GLY B 1 144 ? -59.125 -30.359 -7.672 1 13.77 144 GLY B O 1
ATOM 7217 N N . ALA B 1 145 ? -58.656 -31.328 -5.543 1 14.61 145 ALA B N 1
ATOM 7218 C CA . ALA B 1 145 ? -59.219 -31.156 -4.211 1 14.61 145 ALA B CA 1
ATOM 7219 C C . ALA B 1 145 ? -59.094 -29.719 -3.738 1 14.61 145 ALA B C 1
ATOM 7221 O O . ALA B 1 145 ? -58.375 -28.922 -4.344 1 14.61 145 ALA B O 1
ATOM 7222 N N . VAL B 1 146 ? -58.656 -29.625 -2.387 1 14.23 146 VAL B N 1
ATOM 7223 C CA . VAL B 1 146 ? -59.312 -29.219 -1.154 1 14.23 146 VAL B CA 1
ATOM 7224 C C . VAL B 1 146 ? -58.938 -27.797 -0.791 1 14.23 146 VAL B C 1
ATOM 7226 O O . VAL B 1 146 ? -59.812 -26.938 -0.596 1 14.23 146 VAL B O 1
ATOM 7229 N N . ALA B 1 147 ? -58 -27.5 0.432 1 14.67 147 ALA B N 1
ATOM 7230 C CA . ALA B 1 147 ? -58.5 -27.156 1.766 1 14.67 147 ALA B CA 1
ATOM 7231 C C . ALA B 1 147 ? -58.344 -25.656 2.023 1 14.67 147 ALA B C 1
ATOM 7233 O O . ALA B 1 147 ? -59.312 -24.969 2.342 1 14.67 147 ALA B O 1
ATOM 7234 N N . ASP B 1 148 ? -57.344 -25.234 3.111 1 14.02 148 ASP B N 1
ATOM 7235 C CA . ASP B 1 148 ? -57.594 -24.781 4.48 1 14.02 148 ASP B CA 1
ATOM 7236 C C . ASP B 1 148 ? -57.438 -23.266 4.59 1 14.02 148 ASP B C 1
ATOM 7238 O O . ASP B 1 148 ? -56.906 -22.625 3.689 1 14.02 148 ASP B O 1
ATOM 7242 N N . ALA B 1 149 ? -56.594 -22.688 5.816 1 15.18 149 ALA B N 1
ATOM 7243 C CA . ALA B 1 149 ? -57 -22.047 7.059 1 15.18 149 ALA B CA 1
ATOM 7244 C C . ALA B 1 149 ? -56.781 -20.531 6.988 1 15.18 149 ALA B C 1
ATOM 7246 O O . ALA B 1 149 ? -56 -20.062 6.168 1 15.18 149 ALA B O 1
ATOM 7247 N N . PRO B 1 150 ? -56.781 -19.906 8.367 1 15.41 150 PRO B N 1
ATOM 7248 C CA . PRO B 1 150 ? -57.469 -18.734 8.914 1 15.41 150 PRO B CA 1
ATOM 7249 C C . PRO B 1 150 ? -56.656 -17.453 8.797 1 15.41 150 PRO B C 1
ATOM 7251 O O . PRO B 1 150 ? -57.188 -16.422 8.344 1 15.41 150 PRO B O 1
ATOM 7254 N N . ALA B 1 151 ? -55.469 -17.25 9.633 1 15.27 151 ALA B N 1
ATOM 7255 C CA . ALA B 1 151 ? -55.531 -16.438 10.836 1 15.27 151 ALA B CA 1
ATOM 7256 C C . ALA B 1 151 ? -55.125 -15 10.555 1 15.27 151 ALA B C 1
ATOM 7258 O O . ALA B 1 151 ? -54.531 -14.719 9.5 1 15.27 151 ALA B O 1
ATOM 7259 N N . GLY B 1 152 ? -54.344 -14.289 11.75 1 15.72 152 GLY B N 1
ATOM 7260 C CA . GLY B 1 152 ? -54.594 -13.133 12.594 1 15.72 152 GLY B CA 1
ATOM 7261 C C . GLY B 1 152 ? -53.906 -11.875 12.125 1 15.72 152 GLY B C 1
ATOM 7262 O O . GLY B 1 152 ? -53.188 -11.898 11.117 1 15.72 152 GLY B O 1
ATOM 7263 N N . VAL B 1 153 ? -53.125 -11.125 13.195 1 17.11 153 VAL B N 1
ATOM 7264 C CA . VAL B 1 153 ? -53.281 -9.781 13.742 1 17.11 153 VAL B CA 1
ATOM 7265 C C . VAL B 1 153 ? -52.312 -8.82 13.055 1 17.11 153 VAL B C 1
ATOM 7267 O O . VAL B 1 153 ? -51.281 -9.242 12.547 1 17.11 153 VAL B O 1
ATOM 7270 N N . PRO B 1 154 ? -52.594 -7.488 13.211 1 17.45 154 PRO B N 1
ATOM 7271 C CA . PRO B 1 154 ? -52.281 -6.254 12.484 1 17.45 154 PRO B CA 1
ATOM 7272 C C . PRO B 1 154 ? -50.938 -5.648 12.883 1 17.45 154 PRO B C 1
ATOM 7274 O O . PRO B 1 154 ? -50.594 -4.555 12.438 1 17.45 154 PRO B O 1
ATOM 7277 N N . GLN B 1 155 ? -50.062 -6.398 13.664 1 16.52 155 GLN B N 1
ATOM 7278 C CA . GLN B 1 155 ? -49.344 -5.488 14.555 1 16.52 155 GLN B CA 1
ATOM 7279 C C . GLN B 1 155 ? -48.5 -4.496 13.758 1 16.52 155 GLN B C 1
ATOM 7281 O O . GLN B 1 155 ? -48.188 -4.738 12.594 1 16.52 155 GLN B O 1
ATOM 7286 N N . ALA B 1 156 ? -47.656 -3.613 14.664 1 17.78 156 ALA B N 1
ATOM 7287 C CA . ALA B 1 156 ? -47.219 -2.213 14.711 1 17.78 156 ALA B CA 1
ATOM 7288 C C . ALA B 1 156 ? -45.969 -1.985 13.875 1 17.78 156 ALA B C 1
ATOM 7290 O O . ALA B 1 156 ? -45.188 -2.902 13.68 1 17.78 156 ALA B O 1
ATOM 7291 N N . PRO B 1 157 ? -45.812 -0.698 13.414 1 16.98 157 PRO B N 1
ATOM 7292 C CA . PRO B 1 157 ? -45.062 -0.12 12.305 1 16.98 157 PRO B CA 1
ATOM 7293 C C . PRO B 1 157 ? -43.594 0.155 12.664 1 16.98 157 PRO B C 1
ATOM 7295 O O . PRO B 1 157 ? -42.906 0.877 11.945 1 16.98 157 PRO B O 1
ATOM 7298 N N . ALA B 1 158 ? -42.875 -0.781 13.438 1 17.58 158 ALA B N 1
ATOM 7299 C CA . ALA B 1 158 ? -41.594 -0.25 13.914 1 17.58 158 ALA B CA 1
ATOM 7300 C C . ALA B 1 158 ? -40.719 0.166 12.742 1 17.58 158 ALA B C 1
ATOM 7302 O O . ALA B 1 158 ? -40.625 -0.534 11.734 1 17.58 158 ALA B O 1
ATOM 7303 N N . ARG B 1 159 ? -40.125 1.469 12.867 1 17.77 159 ARG B N 1
ATOM 7304 C CA . ARG B 1 159 ? -39.281 2.352 12.062 1 17.77 159 ARG B CA 1
ATOM 7305 C C . ARG B 1 159 ? -37.906 1.761 11.867 1 17.77 159 ARG B C 1
ATOM 7307 O O . ARG B 1 159 ? -37.25 1.336 12.828 1 17.77 159 ARG B O 1
ATOM 7314 N N . ARG B 1 160 ? -37.406 1.586 10.547 1 16.72 160 ARG B N 1
ATOM 7315 C CA . ARG B 1 160 ? -36.375 0.945 9.734 1 16.72 160 ARG B CA 1
ATOM 7316 C C . ARG B 1 160 ? -35.062 1.659 9.891 1 16.72 160 ARG B C 1
ATOM 7318 O O . ARG B 1 160 ? -34.812 2.695 9.266 1 16.72 160 ARG B O 1
ATOM 7325 N N . LEU B 1 161 ? -34.5 1.831 11.133 1 17.88 161 LEU B N 1
ATOM 7326 C CA . LEU B 1 161 ? -33.281 2.617 10.969 1 17.88 161 LEU B CA 1
ATOM 7327 C C . LEU B 1 161 ? -32.219 1.828 10.211 1 17.88 161 LEU B C 1
ATOM 7329 O O . LEU B 1 161 ? -31.828 0.74 10.633 1 17.88 161 LEU B O 1
ATOM 7333 N N . ALA B 1 162 ? -31.891 2.041 8.836 1 16.08 162 ALA B N 1
ATOM 7334 C CA . ALA B 1 162 ? -31.25 1.405 7.684 1 16.08 162 ALA B CA 1
ATOM 7335 C C . ALA B 1 162 ? -29.766 1.184 7.922 1 16.08 162 ALA B C 1
ATOM 7337 O O . ALA B 1 162 ? -29.297 0.043 7.945 1 16.08 162 ALA B O 1
ATOM 7338 N N . GLY B 1 163 ? -28.656 1.775 7.043 1 16.47 163 GLY B N 1
ATOM 7339 C CA . GLY B 1 163 ? -28.016 1.239 5.855 1 16.47 163 GLY B CA 1
ATOM 7340 C C . GLY B 1 163 ? -26.547 0.878 6.078 1 16.47 163 GLY B C 1
ATOM 7341 O O . GLY B 1 163 ? -26.078 -0.162 5.609 1 16.47 163 GLY B O 1
ATOM 7342 N N . ALA B 1 164 ? -25.438 1.566 6.664 1 18.52 164 ALA B N 1
ATOM 7343 C CA . ALA B 1 164 ? -24.281 1.796 5.801 1 18.52 164 ALA B CA 1
ATOM 7344 C C . ALA B 1 164 ? -23.219 0.716 6.004 1 18.52 164 ALA B C 1
ATOM 7346 O O . ALA B 1 164 ? -22.234 0.931 6.719 1 18.52 164 ALA B O 1
ATOM 7347 N N . THR B 1 165 ? -23.516 -0.635 6.191 1 19.39 165 THR B N 1
ATOM 7348 C CA . THR B 1 165 ? -22.547 -1.594 6.719 1 19.39 165 THR B CA 1
ATOM 7349 C C . THR B 1 165 ? -21.594 -2.055 5.625 1 19.39 165 THR B C 1
ATOM 7351 O O . THR B 1 165 ? -20.797 -2.971 5.836 1 19.39 165 THR B O 1
ATOM 7354 N N . PHE B 1 166 ? -21.312 -1.65 4.289 1 19.27 166 PHE B N 1
ATOM 7355 C CA . PHE B 1 166 ? -21.219 -2.502 3.109 1 19.27 166 PHE B CA 1
ATOM 7356 C C . PHE B 1 166 ? -19.828 -3.111 2.984 1 19.27 166 PHE B C 1
ATOM 7358 O O . PHE B 1 166 ? -19.688 -4.281 2.619 1 19.27 166 PHE B O 1
ATOM 7365 N N . ALA B 1 167 ? -18.516 -2.623 3.035 1 19.95 167 ALA B N 1
ATOM 7366 C CA . ALA B 1 167 ? -17.594 -2.723 1.913 1 19.95 167 ALA B CA 1
ATOM 7367 C C . ALA B 1 167 ? -16.703 -3.957 2.045 1 19.95 167 ALA B C 1
ATOM 7369 O O . ALA B 1 167 ? -15.961 -4.301 1.12 1 19.95 167 ALA B O 1
ATOM 7370 N N . LEU B 1 168 ? -16.578 -4.867 3.053 1 20.11 168 LEU B N 1
ATOM 7371 C CA . LEU B 1 168 ? -15.266 -5.465 3.285 1 20.11 168 LEU B CA 1
ATOM 7372 C C . LEU B 1 168 ? -15.133 -6.789 2.535 1 20.11 168 LEU B C 1
ATOM 7374 O O . LEU B 1 168 ? -14.078 -7.426 2.58 1 20.11 168 LEU B O 1
ATOM 7378 N N . GLY B 1 169 ? -16.141 -7.574 1.926 1 20.08 169 GLY B N 1
ATOM 7379 C CA . GLY B 1 169 ? -16.156 -9.031 1.941 1 20.08 169 GLY B CA 1
ATOM 7380 C C . GLY B 1 169 ? -15.406 -9.641 0.771 1 20.08 169 GLY B C 1
ATOM 7381 O O . GLY B 1 169 ? -15.242 -10.859 0.707 1 20.08 169 GLY B O 1
ATOM 7382 N N . ALA B 1 170 ? -14.969 -9.242 -0.385 1 23.14 170 ALA B N 1
ATOM 7383 C CA . ALA B 1 170 ? -15.023 -9.906 -1.686 1 23.14 170 ALA B CA 1
ATOM 7384 C C . ALA B 1 170 ? -13.844 -10.859 -1.866 1 23.14 170 ALA B C 1
ATOM 7386 O O . ALA B 1 170 ? -13.844 -11.695 -2.771 1 23.14 170 ALA B O 1
ATOM 7387 N N . ALA B 1 171 ? -12.695 -11.133 -1.175 1 23.72 171 ALA B N 1
ATOM 7388 C CA . ALA B 1 171 ? -11.461 -11.531 -1.849 1 23.72 171 ALA B CA 1
ATOM 7389 C C . ALA B 1 171 ? -11.312 -13.047 -1.872 1 23.72 171 ALA B C 1
ATOM 7391 O O . ALA B 1 171 ? -10.617 -13.594 -2.732 1 23.72 171 ALA B O 1
ATOM 7392 N N . ALA B 1 172 ? -11.992 -13.969 -1.112 1 25.58 172 ALA B N 1
ATOM 7393 C CA . ALA B 1 172 ? -11.367 -15.258 -0.844 1 25.58 172 ALA B CA 1
ATOM 7394 C C . ALA B 1 172 ? -11.648 -16.25 -1.967 1 25.58 172 ALA B C 1
ATOM 7396 O O . ALA B 1 172 ? -10.852 -17.156 -2.23 1 25.58 172 ALA B O 1
ATOM 7397 N N . LEU B 1 173 ? -12.906 -16.469 -2.461 1 30.02 173 LEU B N 1
ATOM 7398 C CA . LEU B 1 173 ? -13.312 -17.672 -3.178 1 30.02 173 LEU B CA 1
ATOM 7399 C C . LEU B 1 173 ? -12.445 -17.891 -4.414 1 30.02 173 LEU B C 1
ATOM 7401 O O . LEU B 1 173 ? -12.547 -18.922 -5.074 1 30.02 173 LEU B O 1
ATOM 7405 N N . PHE B 1 174 ? -11.555 -17.109 -4.742 1 33.91 174 PHE B N 1
ATOM 7406 C CA . PHE B 1 174 ? -10.906 -17.172 -6.047 1 33.91 174 PHE B CA 1
ATOM 7407 C C . PHE B 1 174 ? -9.805 -18.219 -6.062 1 33.91 174 PHE B C 1
ATOM 7409 O O . PHE B 1 174 ? -9.281 -18.562 -7.125 1 33.91 174 PHE B O 1
ATOM 7416 N N . VAL B 1 175 ? -9.609 -18.953 -4.996 1 34.66 175 VAL B N 1
ATOM 7417 C CA . VAL B 1 175 ? -8.367 -19.703 -5.055 1 34.66 175 VAL B CA 1
ATOM 7418 C C . VAL B 1 175 ? -8.602 -21.047 -5.75 1 34.66 175 VAL B C 1
ATOM 7420 O O . VAL B 1 175 ? -7.801 -21.469 -6.594 1 34.66 175 VAL B O 1
ATOM 7423 N N . LEU B 1 176 ? -9.664 -21.844 -5.383 1 35.56 176 LEU B N 1
ATOM 7424 C CA . LEU B 1 176 ? -9.773 -23.141 -6.066 1 35.56 176 LEU B CA 1
ATOM 7425 C C . LEU B 1 176 ? -10.062 -22.938 -7.551 1 35.56 176 LEU B C 1
ATOM 7427 O O . LEU B 1 176 ? -9.57 -23.688 -8.391 1 35.56 176 LEU B O 1
ATOM 7431 N N . MET B 1 177 ? -10.844 -21.969 -7.883 1 35.31 177 MET B N 1
ATOM 7432 C CA . MET B 1 177 ? -11.156 -21.609 -9.258 1 35.31 177 MET B CA 1
ATOM 7433 C C . MET B 1 177 ? -9.914 -21.078 -9.977 1 35.31 177 MET B C 1
ATOM 7435 O O . MET B 1 177 ? -9.828 -21.156 -11.211 1 35.31 177 MET B O 1
ATOM 7439 N N . ALA B 1 178 ? -9.008 -20.625 -9.266 1 38.62 178 ALA B N 1
ATOM 7440 C CA . ALA B 1 178 ? -7.707 -20.297 -9.828 1 38.62 178 ALA B CA 1
ATOM 7441 C C . ALA B 1 178 ? -6.977 -21.547 -10.305 1 38.62 178 ALA B C 1
ATOM 7443 O O . ALA B 1 178 ? -6.34 -21.531 -11.367 1 38.62 178 ALA B O 1
ATOM 7444 N N . LEU B 1 179 ? -7.16 -22.641 -9.594 1 39.31 179 LEU B N 1
ATOM 7445 C CA . LEU B 1 179 ? -6.586 -23.891 -10.047 1 39.31 179 LEU B CA 1
ATOM 7446 C C . LEU B 1 179 ? -7.195 -24.328 -11.375 1 39.31 179 LEU B C 1
ATOM 7448 O O . LEU B 1 179 ? -6.473 -24.688 -12.305 1 39.31 179 LEU B O 1
ATOM 7452 N N . ALA B 1 180 ? -8.555 -24.438 -11.453 1 37.56 180 ALA B N 1
ATOM 7453 C CA . ALA B 1 180 ? -9.227 -24.859 -12.68 1 37.56 180 ALA B CA 1
ATOM 7454 C C . ALA B 1 180 ? -9.016 -23.844 -13.797 1 37.56 180 ALA B C 1
ATOM 7456 O O . ALA B 1 180 ? -8.797 -24.219 -14.953 1 37.56 180 ALA B O 1
ATOM 7457 N N . SER B 1 181 ? -9.117 -22.672 -13.469 1 37.38 181 SER B N 1
ATOM 7458 C CA . SER B 1 181 ? -8.938 -21.625 -14.477 1 37.38 181 SER B CA 1
ATOM 7459 C C . SER B 1 181 ? -7.555 -21.703 -15.109 1 37.38 181 SER B C 1
ATOM 7461 O O . SER B 1 181 ? -7.395 -21.469 -16.312 1 37.38 181 SER B O 1
ATOM 7463 N N . TRP B 1 182 ? -6.582 -21.969 -14.227 1 39.84 182 TRP B N 1
ATOM 7464 C CA . TRP B 1 182 ? -5.227 -22.109 -14.758 1 39.84 182 TRP B CA 1
ATOM 7465 C C . TRP B 1 182 ? -5.148 -23.234 -15.773 1 39.84 182 TRP B C 1
ATOM 7467 O O . TRP B 1 182 ? -4.488 -23.109 -16.812 1 39.84 182 TRP B O 1
ATOM 7477 N N . LEU B 1 183 ? -5.867 -24.312 -15.5 1 36.16 183 LEU B N 1
ATOM 7478 C CA . LEU B 1 183 ? -5.812 -25.484 -16.375 1 36.16 183 LEU B CA 1
ATOM 7479 C C . LEU B 1 183 ? -6.59 -25.219 -17.672 1 36.16 183 LEU B C 1
ATOM 7481 O O . LEU B 1 183 ? -6.316 -25.844 -18.703 1 36.16 183 LEU B O 1
ATOM 7485 N N . LEU B 1 184 ? -7.656 -24.484 -17.5 1 33.25 184 LEU B N 1
ATOM 7486 C CA . LEU B 1 184 ? -8.531 -24.312 -18.656 1 33.25 184 LEU B CA 1
ATOM 7487 C C . LEU B 1 184 ? -8.172 -23.047 -19.422 1 33.25 184 LEU B C 1
ATOM 7489 O O . LEU B 1 184 ? -8.984 -22.531 -20.203 1 33.25 184 LEU B O 1
ATOM 7493 N N . GLN B 1 185 ? -7.188 -22.453 -19.266 1 32.81 185 GLN B N 1
ATOM 7494 C CA . GLN B 1 185 ? -6.852 -21.203 -19.938 1 32.81 185 GLN B CA 1
ATOM 7495 C C . GLN B 1 185 ? -6.82 -21.391 -21.453 1 32.81 185 GLN B C 1
ATOM 7497 O O . GLN B 1 185 ? -5.898 -22 -22 1 32.81 185 GLN B O 1
ATOM 7502 N N . ASP B 1 186 ? -7.938 -21.438 -22.062 1 28.33 186 ASP B N 1
ATOM 7503 C CA . ASP B 1 186 ? -8.055 -21.344 -23.516 1 28.33 186 ASP B CA 1
ATOM 7504 C C . ASP B 1 186 ? -7.512 -20.016 -24.016 1 28.33 186 ASP B C 1
ATOM 7506 O O . ASP B 1 186 ? -8.078 -18.969 -23.734 1 28.33 186 ASP B O 1
ATOM 7510 N N . GLN B 1 187 ? -6.34 -19.781 -24.188 1 29.08 187 GLN B N 1
ATOM 7511 C CA . GLN B 1 187 ? -5.824 -18.484 -24.625 1 29.08 187 GLN B CA 1
ATOM 7512 C C . GLN B 1 187 ? -6.145 -18.219 -26.094 1 29.08 187 GLN B C 1
ATOM 7514 O O . GLN B 1 187 ? -5.68 -18.953 -26.969 1 29.08 187 GLN B O 1
ATOM 7519 N N . PRO B 1 188 ? -7.312 -17.703 -26.594 1 26.06 188 PRO B N 1
ATOM 7520 C CA . PRO B 1 188 ? -7.176 -17.328 -28 1 26.06 188 PRO B CA 1
ATOM 7521 C C . PRO B 1 188 ? -6.047 -16.328 -28.234 1 26.06 188 PRO B C 1
ATOM 7523 O O . PRO B 1 188 ? -5.648 -15.609 -27.312 1 26.06 188 PRO B O 1
ATOM 7526 N N . ALA B 1 189 ? -5.426 -16.203 -29.547 1 26.88 189 ALA B N 1
ATOM 7527 C CA . ALA B 1 189 ? -4.273 -15.484 -30.094 1 26.88 189 ALA B CA 1
ATOM 7528 C C . ALA B 1 189 ? -4.438 -13.977 -29.906 1 26.88 189 ALA B C 1
ATOM 7530 O O . ALA B 1 189 ? -5.098 -13.32 -30.719 1 26.88 189 ALA B O 1
ATOM 7531 N N . HIS B 1 190 ? -4.887 -13.43 -28.859 1 25.48 190 HIS B N 1
ATOM 7532 C CA . HIS B 1 190 ? -5.078 -11.984 -28.891 1 25.48 190 HIS B CA 1
ATOM 7533 C C . HIS B 1 190 ? -3.742 -11.25 -28.875 1 25.48 190 HIS B C 1
ATOM 7535 O O . HIS B 1 190 ? -2.754 -11.766 -28.344 1 25.48 190 HIS B O 1
ATOM 7541 N N . ARG B 1 191 ? -3.627 -10.109 -29.688 1 23.88 191 ARG B N 1
ATOM 7542 C CA . ARG B 1 191 ? -2.535 -9.172 -29.938 1 23.88 191 ARG B CA 1
ATOM 7543 C C . ARG B 1 191 ? -2.033 -8.555 -28.641 1 23.88 191 ARG B C 1
ATOM 7545 O O . ARG B 1 191 ? -2.824 -8.055 -27.844 1 23.88 191 ARG B O 1
ATOM 7552 N N . VAL B 1 192 ? -0.809 -8.766 -28.375 1 25.78 192 VAL B N 1
ATOM 7553 C CA . VAL B 1 192 ? 0.003 -8.445 -27.203 1 25.78 192 VAL B CA 1
ATOM 7554 C C . VAL B 1 192 ? 0.168 -6.93 -27.094 1 25.78 192 VAL B C 1
ATOM 7556 O O . VAL B 1 192 ? 0.671 -6.281 -28.016 1 25.78 192 VAL B O 1
ATOM 7559 N N . ILE B 1 193 ? -0.731 -6.215 -26.469 1 23.94 193 ILE B N 1
ATOM 7560 C CA . ILE B 1 193 ? -0.447 -4.812 -26.172 1 23.94 193 ILE B CA 1
ATOM 7561 C C . ILE B 1 193 ? 0.84 -4.707 -25.359 1 23.94 193 ILE B C 1
ATOM 7563 O O . ILE B 1 193 ? 0.989 -5.375 -24.344 1 23.94 193 ILE B O 1
ATOM 7567 N N . PRO B 1 194 ? 1.909 -4.082 -25.906 1 25.61 194 PRO B N 1
ATOM 7568 C CA . PRO B 1 194 ? 3.238 -4.004 -25.297 1 25.61 194 PRO B CA 1
ATOM 7569 C C . PRO B 1 194 ? 3.217 -3.338 -23.922 1 25.61 194 PRO B C 1
ATOM 7571 O O . PRO B 1 194 ? 2.916 -2.146 -23.812 1 25.61 194 PRO B O 1
ATOM 7574 N N . GLY B 1 195 ? 2.535 -3.822 -23.062 1 24.44 195 GLY B N 1
ATOM 7575 C CA . GLY B 1 195 ? 2.326 -3.236 -21.75 1 24.44 195 GLY B CA 1
ATOM 7576 C C . GLY B 1 195 ? 3.623 -2.883 -21.047 1 24.44 195 GLY B C 1
ATOM 7577 O O . GLY B 1 195 ? 4.711 -3.148 -21.562 1 24.44 195 GLY B O 1
ATOM 7578 N N . THR B 1 196 ? 3.518 -2.787 -19.609 1 26.3 196 THR B N 1
ATOM 7579 C CA . THR B 1 196 ? 4.098 -2.215 -18.406 1 26.3 196 THR B CA 1
ATOM 7580 C C . THR B 1 196 ? 5.52 -2.729 -18.188 1 26.3 196 THR B C 1
ATOM 7582 O O . THR B 1 196 ? 5.91 -3.744 -18.766 1 26.3 196 THR B O 1
ATOM 7585 N N . ALA B 1 197 ? 6.363 -1.929 -17.172 1 28.52 197 ALA B N 1
ATOM 7586 C CA . ALA B 1 197 ? 7.723 -1.994 -16.641 1 28.52 197 ALA B CA 1
ATOM 7587 C C . ALA B 1 197 ? 8.078 -3.418 -16.234 1 28.52 197 ALA B C 1
ATOM 7589 O O . ALA B 1 197 ? 7.258 -4.121 -15.633 1 28.52 197 ALA B O 1
ATOM 7590 N N . ALA B 1 198 ? 9.078 -3.961 -16.844 1 29.16 198 ALA B N 1
ATOM 7591 C CA . ALA B 1 198 ? 9.719 -5.25 -16.594 1 29.16 198 ALA B CA 1
ATOM 7592 C C . ALA B 1 198 ? 9.914 -5.488 -15.094 1 29.16 198 ALA B C 1
ATOM 7594 O O . ALA B 1 198 ? 10.594 -4.715 -14.422 1 29.16 198 ALA B O 1
ATOM 7595 N N . SER B 1 199 ? 9.016 -5.98 -14.422 1 30.52 199 SER B N 1
ATOM 7596 C CA . SER B 1 199 ? 9 -6.648 -13.125 1 30.52 199 SER B CA 1
ATOM 7597 C C . SER B 1 199 ? 10.32 -7.363 -12.859 1 30.52 199 SER B C 1
ATOM 7599 O O . SER B 1 199 ? 11.102 -7.598 -13.781 1 30.52 199 SER B O 1
ATOM 7601 N N . ASP B 1 200 ? 10.5 -7.727 -11.531 1 33.38 200 ASP B N 1
ATOM 7602 C CA . ASP B 1 200 ? 11.516 -8.516 -10.836 1 33.38 200 ASP B CA 1
ATOM 7603 C C . ASP B 1 200 ? 11.922 -9.734 -11.664 1 33.38 200 ASP B C 1
ATOM 7605 O O . ASP B 1 200 ? 11.148 -10.68 -11.82 1 33.38 200 ASP B O 1
ATOM 7609 N N . ALA B 1 201 ? 12.711 -9.414 -12.758 1 34.81 201 ALA B N 1
ATOM 7610 C CA . ALA B 1 201 ? 13.312 -10.469 -13.57 1 34.81 201 ALA B CA 1
ATOM 7611 C C . ALA B 1 201 ? 13.828 -11.602 -12.695 1 34.81 201 ALA B C 1
ATOM 7613 O O . ALA B 1 201 ? 14.508 -11.367 -11.688 1 34.81 201 ALA B O 1
ATOM 7614 N N . VAL B 1 202 ? 13.172 -12.586 -12.695 1 38.47 202 VAL B N 1
ATOM 7615 C CA . VAL B 1 202 ? 13.688 -13.852 -12.18 1 38.47 202 VAL B CA 1
ATOM 7616 C C . VAL B 1 202 ? 15.086 -14.102 -12.734 1 38.47 202 VAL B C 1
ATOM 7618 O O . VAL B 1 202 ? 15.266 -14.219 -13.945 1 38.47 202 VAL B O 1
ATOM 7621 N N . VAL B 1 203 ? 16.125 -13.516 -12.125 1 36.34 203 VAL B N 1
ATOM 7622 C CA . VAL B 1 203 ? 17.484 -13.836 -12.547 1 36.34 203 VAL B CA 1
ATOM 7623 C C . VAL B 1 203 ? 17.703 -15.344 -12.461 1 36.34 203 VAL B C 1
ATOM 7625 O O . VAL B 1 203 ? 17.703 -15.922 -11.367 1 36.34 203 VAL B O 1
ATOM 7628 N N . THR B 1 204 ? 17.219 -16.031 -13.422 1 41.88 204 THR B N 1
ATOM 7629 C CA . THR B 1 204 ? 17.688 -17.406 -13.523 1 41.88 204 THR B CA 1
ATOM 7630 C C . THR B 1 204 ? 19.156 -17.438 -13.953 1 41.88 204 THR B C 1
ATOM 7632 O O . THR B 1 204 ? 19.656 -16.469 -14.516 1 41.88 204 THR B O 1
ATOM 7635 N N . ASP B 1 205 ? 20.047 -18.125 -13.367 1 47.25 205 ASP B N 1
ATOM 7636 C CA . ASP B 1 205 ? 21.453 -18.344 -13.703 1 47.25 205 ASP B CA 1
ATOM 7637 C C . ASP B 1 205 ? 21.625 -18.5 -15.211 1 47.25 205 ASP B C 1
ATOM 7639 O O . ASP B 1 205 ? 22.672 -18.969 -15.672 1 47.25 205 ASP B O 1
ATOM 7643 N N . GLY B 1 206 ? 20.797 -17.984 -16.031 1 56 206 GLY B N 1
ATOM 7644 C CA . GLY B 1 206 ? 20.938 -18.062 -17.469 1 56 206 GLY B CA 1
ATOM 7645 C C . GLY B 1 206 ? 20.953 -19.484 -18 1 56 206 GLY B C 1
ATOM 7646 O O . GLY B 1 206 ? 21.266 -19.719 -19.156 1 56 206 GLY B O 1
ATOM 7647 N N . ARG B 1 207 ? 20.734 -20.469 -17.047 1 66.69 207 ARG B N 1
ATOM 7648 C CA . ARG B 1 207 ? 20.906 -21.859 -17.422 1 66.69 207 ARG B CA 1
ATOM 7649 C C . ARG B 1 207 ? 19.609 -22.438 -17.984 1 66.69 207 ARG B C 1
ATOM 7651 O O . ARG B 1 207 ? 19.609 -23.5 -18.594 1 66.69 207 ARG B O 1
ATOM 7658 N N . ALA B 1 208 ? 18.422 -21.688 -17.703 1 79.38 208 ALA B N 1
ATOM 7659 C CA . ALA B 1 208 ? 17.172 -22.219 -18.25 1 79.38 208 ALA B CA 1
ATOM 7660 C C . ALA B 1 208 ? 17.047 -21.875 -19.734 1 79.38 208 ALA B C 1
ATOM 7662 O O . ALA B 1 208 ? 17.656 -20.922 -20.219 1 79.38 208 ALA B O 1
ATOM 7663 N N . LEU B 1 209 ? 16.422 -22.859 -20.469 1 87.56 209 LEU B N 1
ATOM 7664 C CA . LEU B 1 209 ? 16.25 -22.672 -21.922 1 87.56 209 LEU B CA 1
ATOM 7665 C C . LEU B 1 209 ? 14.797 -22.391 -22.266 1 87.56 209 LEU B C 1
ATOM 7667 O O . LEU B 1 209 ? 13.891 -23.031 -21.719 1 87.56 209 LEU B O 1
ATOM 7671 N N . LEU B 1 210 ? 14.602 -21.328 -23 1 89.06 210 LEU B N 1
ATOM 7672 C CA . LEU B 1 210 ? 13.289 -20.984 -23.531 1 89.06 210 LEU B CA 1
ATOM 7673 C C . LEU B 1 210 ? 13.188 -21.391 -25 1 89.06 210 LEU B C 1
ATOM 7675 O O . LEU B 1 210 ? 13.711 -20.703 -25.875 1 89.06 210 LEU B O 1
ATOM 7679 N N . VAL B 1 211 ? 12.5 -22.5 -25.219 1 92.06 211 VAL B N 1
ATOM 7680 C CA . VAL B 1 211 ? 12.359 -23.016 -26.578 1 92.06 211 VAL B CA 1
ATOM 7681 C C . VAL B 1 211 ? 11.141 -22.391 -27.25 1 92.06 211 VAL B C 1
ATOM 7683 O O . VAL B 1 211 ? 10.016 -22.531 -26.766 1 92.06 211 VAL B O 1
ATOM 7686 N N . LEU B 1 212 ? 11.43 -21.781 -28.406 1 90.75 212 LEU B N 1
ATOM 7687 C CA . LEU B 1 212 ? 10.352 -21.078 -29.109 1 90.75 212 LEU B CA 1
ATOM 7688 C C . LEU B 1 212 ? 9.727 -21.953 -30.172 1 90.75 212 LEU B C 1
ATOM 7690 O O . LEU B 1 212 ? 10.312 -22.969 -30.562 1 90.75 212 LEU B O 1
ATOM 7694 N N . PRO B 1 213 ? 8.484 -21.5 -30.594 1 90.38 213 PRO B N 1
ATOM 7695 C CA . PRO B 1 213 ? 7.871 -22.25 -31.703 1 90.38 213 PRO B CA 1
ATOM 7696 C C . PRO B 1 213 ? 8.766 -22.328 -32.938 1 90.38 213 PRO B C 1
ATOM 7698 O O . PRO B 1 213 ? 9.438 -21.344 -33.281 1 90.38 213 PRO B O 1
ATOM 7701 N N . VAL B 1 214 ? 8.703 -23.438 -33.562 1 92.38 214 VAL B N 1
ATOM 7702 C CA . VAL B 1 214 ? 9.578 -23.703 -34.719 1 92.38 214 VAL B CA 1
ATOM 7703 C C . VAL B 1 214 ? 9.102 -22.891 -35.906 1 92.38 214 VAL B C 1
ATOM 7705 O O . VAL B 1 214 ? 7.898 -22.781 -36.156 1 92.38 214 VAL B O 1
ATOM 7708 N N . VAL B 1 215 ? 10.117 -22.266 -36.562 1 90.81 215 VAL B N 1
ATOM 7709 C CA . VAL B 1 215 ? 9.812 -21.594 -37.812 1 90.81 215 VAL B CA 1
ATOM 7710 C C . VAL B 1 215 ? 9.805 -22.625 -38.938 1 90.81 215 VAL B C 1
ATOM 7712 O O . VAL B 1 215 ? 10.859 -23.109 -39.375 1 90.81 215 VAL B O 1
ATOM 7715 N N . ALA B 1 216 ? 8.656 -22.953 -39.344 1 88.06 216 ALA B N 1
ATOM 7716 C CA . ALA B 1 216 ? 8.469 -23.984 -40.375 1 88.06 216 ALA B CA 1
ATOM 7717 C C . ALA B 1 216 ? 7.871 -23.391 -41.656 1 88.06 216 ALA B C 1
ATOM 7719 O O . ALA B 1 216 ? 7.27 -22.312 -41.625 1 88.06 216 ALA B O 1
ATOM 7720 N N . PRO B 1 217 ? 8.164 -24 -42.781 1 80.88 217 PRO B N 1
ATOM 7721 C CA . PRO B 1 217 ? 7.551 -23.516 -44.031 1 80.88 217 PRO B CA 1
ATOM 7722 C C . PRO B 1 217 ? 6.027 -23.609 -44.031 1 80.88 217 PRO B C 1
ATOM 7724 O O . PRO B 1 217 ? 5.461 -24.438 -43.312 1 80.88 217 PRO B O 1
ATOM 7727 N N . ASP B 1 218 ? 5.438 -22.703 -44.812 1 77.12 218 ASP B N 1
ATOM 7728 C CA . ASP B 1 218 ? 3.98 -22.656 -44.844 1 77.12 218 ASP B CA 1
ATOM 7729 C C . ASP B 1 218 ? 3.418 -23.859 -45.625 1 77.12 218 ASP B C 1
ATOM 7731 O O . ASP B 1 218 ? 3.986 -24.281 -46.625 1 77.12 218 ASP B O 1
ATOM 7735 N N . GLY B 1 219 ? 2.562 -24.672 -45.031 1 74.31 219 GLY B N 1
ATOM 7736 C CA . GLY B 1 219 ? 1.858 -25.766 -45.688 1 74.31 219 GLY B CA 1
ATOM 7737 C C . GLY B 1 219 ? 0.927 -26.5 -44.719 1 74.31 219 GLY B C 1
ATOM 7738 O O . GLY B 1 219 ? 1.048 -26.375 -43.5 1 74.31 219 GLY B O 1
ATOM 7739 N N . ALA B 1 220 ? -0.073 -27.094 -45.312 1 64.56 220 ALA B N 1
ATOM 7740 C CA . ALA B 1 220 ? -1.084 -27.797 -44.531 1 64.56 220 ALA B CA 1
ATOM 7741 C C . ALA B 1 220 ? -0.459 -28.953 -43.75 1 64.56 220 ALA B C 1
ATOM 7743 O O . ALA B 1 220 ? -0.836 -29.203 -42.594 1 64.56 220 ALA B O 1
ATOM 7744 N N . ASP B 1 221 ? 0.581 -29.516 -44.344 1 69.69 221 ASP B N 1
ATOM 7745 C CA . ASP B 1 221 ? 1.176 -30.703 -43.719 1 69.69 221 ASP B CA 1
ATOM 7746 C C . ASP B 1 221 ? 2.281 -30.297 -42.75 1 69.69 221 ASP B C 1
ATOM 7748 O O . ASP B 1 221 ? 2.818 -31.156 -42.031 1 69.69 221 ASP B O 1
ATOM 7752 N N . THR B 1 222 ? 2.494 -29.031 -42.625 1 78.06 222 THR B N 1
ATOM 7753 C CA . THR B 1 222 ? 3.625 -28.609 -41.812 1 78.06 222 THR B CA 1
ATOM 7754 C C . THR B 1 222 ? 3.158 -27.75 -40.656 1 78.06 222 THR B C 1
ATOM 7756 O O . THR B 1 222 ? 3.967 -27.328 -39.812 1 78.06 222 THR B O 1
ATOM 7759 N N . THR B 1 223 ? 1.884 -27.625 -40.531 1 82.12 223 THR B N 1
ATOM 7760 C CA . THR B 1 223 ? 1.347 -26.719 -39.531 1 82.12 223 THR B CA 1
ATOM 7761 C C . THR B 1 223 ? 1.655 -27.234 -38.125 1 82.12 223 THR B C 1
ATOM 7763 O O . THR B 1 223 ? 1.923 -26.453 -37.219 1 82.12 223 THR B O 1
ATOM 7766 N N . TRP B 1 224 ? 1.664 -28.578 -38.031 1 87 224 TRP B N 1
ATOM 7767 C CA . TRP B 1 224 ? 1.87 -29.156 -36.719 1 87 224 TRP B CA 1
ATOM 7768 C C . TRP B 1 224 ? 3.318 -28.984 -36.25 1 87 224 TRP B C 1
ATOM 7770 O O . TRP B 1 224 ? 3.617 -29.078 -35.062 1 87 224 TRP B O 1
ATOM 7780 N N . MET B 1 225 ? 4.238 -28.781 -37.188 1 90.31 225 MET B N 1
ATOM 7781 C CA . MET B 1 225 ? 5.668 -28.766 -36.906 1 90.31 225 MET B CA 1
ATOM 7782 C C . MET B 1 225 ? 6.031 -27.578 -36.031 1 90.31 225 MET B C 1
ATOM 7784 O O . MET B 1 225 ? 6.945 -27.672 -35.188 1 90.31 225 MET B O 1
ATOM 7788 N N . ARG B 1 226 ? 5.273 -26.547 -36.156 1 91.31 226 ARG B N 1
ATOM 7789 C CA . ARG B 1 226 ? 5.559 -25.359 -35.375 1 91.31 226 ARG B CA 1
ATOM 7790 C C . ARG B 1 226 ? 5.555 -25.672 -33.875 1 91.31 226 ARG B C 1
ATOM 7792 O O . ARG B 1 226 ? 6.535 -25.406 -33.188 1 91.31 226 ARG B O 1
ATOM 7799 N N . LEU B 1 227 ? 4.527 -26.312 -33.438 1 90.88 227 LEU B N 1
ATOM 7800 C CA . LEU B 1 227 ? 4.395 -26.562 -32 1 90.88 227 LEU B CA 1
ATOM 7801 C C . LEU B 1 227 ? 4.844 -27.969 -31.656 1 90.88 227 LEU B C 1
ATOM 7803 O O . LEU B 1 227 ? 5.371 -28.203 -30.578 1 90.88 227 LEU B O 1
ATOM 7807 N N . GLY B 1 228 ? 4.613 -28.828 -32.562 1 90.5 228 GLY B N 1
ATOM 7808 C CA . GLY B 1 228 ? 5.016 -30.203 -32.312 1 90.5 228 GLY B CA 1
ATOM 7809 C C . GLY B 1 228 ? 6.516 -30.375 -32.125 1 90.5 228 GLY B C 1
ATOM 7810 O O . GLY B 1 228 ? 6.973 -31 -31.188 1 90.5 228 GLY B O 1
ATOM 7811 N N . LEU B 1 229 ? 7.254 -29.797 -33.031 1 91.88 229 LEU B N 1
ATOM 7812 C CA . LEU B 1 229 ? 8.703 -29.906 -32.969 1 91.88 229 LEU B CA 1
ATOM 7813 C C . LEU B 1 229 ? 9.266 -29.062 -31.844 1 91.88 229 LEU B C 1
ATOM 7815 O O . LEU B 1 229 ? 10.312 -29.375 -31.266 1 91.88 229 LEU B O 1
ATOM 7819 N N . MET B 1 230 ? 8.578 -27.953 -31.578 1 92.38 230 MET B N 1
ATOM 7820 C CA . MET B 1 230 ? 8.953 -27.172 -30.391 1 92.38 230 MET B CA 1
ATOM 7821 C C . MET B 1 230 ? 8.922 -28.031 -29.141 1 92.38 230 MET B C 1
ATOM 7823 O O . MET B 1 230 ? 9.867 -28.016 -28.344 1 92.38 230 MET B O 1
ATOM 7827 N N . ASP B 1 231 ? 7.836 -28.703 -28.953 1 89.38 231 ASP B N 1
ATOM 7828 C CA . ASP B 1 231 ? 7.664 -29.562 -27.781 1 89.38 231 ASP B CA 1
ATOM 7829 C C . ASP B 1 231 ? 8.719 -30.672 -27.766 1 89.38 231 ASP B C 1
ATOM 7831 O O . ASP B 1 231 ? 9.242 -31 -26.703 1 89.38 231 ASP B O 1
ATOM 7835 N N . LEU B 1 232 ? 9 -31.172 -28.906 1 90.19 232 LEU B N 1
ATOM 7836 C CA . LEU B 1 232 ? 10 -32.219 -29.016 1 90.19 232 LEU B CA 1
ATOM 7837 C C . LEU B 1 232 ? 11.375 -31.703 -28.594 1 90.19 232 LEU B C 1
ATOM 7839 O O . LEU B 1 232 ? 12.07 -32.344 -27.812 1 90.19 232 LEU B O 1
ATOM 7843 N N . VAL B 1 233 ? 11.75 -30.625 -29.172 1 92 233 VAL B N 1
ATOM 7844 C CA . VAL B 1 233 ? 13.055 -30.047 -28.859 1 92 233 VAL B CA 1
ATOM 7845 C C . VAL B 1 233 ? 13.156 -29.766 -27.359 1 92 233 VAL B C 1
ATOM 7847 O O . VAL B 1 233 ? 14.156 -30.094 -26.734 1 92 233 VAL B O 1
ATOM 7850 N N . ALA B 1 234 ? 12.156 -29.188 -26.797 1 89.62 234 ALA B N 1
ATOM 7851 C CA . ALA B 1 234 ? 12.125 -28.891 -25.375 1 89.62 234 ALA B CA 1
ATOM 7852 C C . ALA B 1 234 ? 12.227 -30.172 -24.547 1 89.62 234 ALA B C 1
ATOM 7854 O O . ALA B 1 234 ? 12.961 -30.219 -23.562 1 89.62 234 ALA B O 1
ATOM 7855 N N . ALA B 1 235 ? 11.484 -31.156 -24.938 1 85.56 235 ALA B N 1
ATOM 7856 C CA . ALA B 1 235 ? 11.469 -32.438 -24.219 1 85.56 235 ALA B CA 1
ATOM 7857 C C . ALA B 1 235 ? 12.844 -33.094 -24.234 1 85.56 235 ALA B C 1
ATOM 7859 O O . ALA B 1 235 ? 13.281 -33.656 -23.234 1 85.56 235 ALA B O 1
ATOM 7860 N N . ARG B 1 236 ? 13.469 -33.062 -25.391 1 89 236 ARG B N 1
ATOM 7861 C CA . ARG B 1 236 ? 14.797 -33.656 -25.547 1 89 236 ARG B CA 1
ATOM 7862 C C . ARG B 1 236 ? 15.82 -32.938 -24.672 1 89 236 ARG B C 1
ATOM 7864 O O . ARG B 1 236 ? 16.656 -33.594 -24.047 1 89 236 ARG B O 1
ATOM 7871 N N . LEU B 1 237 ? 15.703 -31.688 -24.703 1 88.75 237 LEU B N 1
ATOM 7872 C CA . LEU B 1 237 ? 16.609 -30.906 -23.875 1 88.75 237 LEU B CA 1
ATOM 7873 C C . LEU B 1 237 ? 16.375 -31.172 -22.391 1 88.75 237 LEU B C 1
ATOM 7875 O O . LEU B 1 237 ? 17.328 -31.297 -21.625 1 88.75 237 LEU B O 1
ATOM 7879 N N . ARG B 1 238 ? 15.195 -31.266 -21.969 1 82.44 238 ARG B N 1
ATOM 7880 C CA . ARG B 1 238 ? 14.859 -31.594 -20.594 1 82.44 238 ARG B CA 1
ATOM 7881 C C . ARG B 1 238 ? 15.375 -32.969 -20.203 1 82.44 238 ARG B C 1
ATOM 7883 O O . ARG B 1 238 ? 15.898 -33.156 -19.094 1 82.44 238 ARG B O 1
ATOM 7890 N N . ALA B 1 239 ? 15.172 -33.875 -21.078 1 80.81 239 ALA B N 1
ATOM 7891 C CA . ALA B 1 239 ? 15.641 -35.219 -20.828 1 80.81 239 ALA B CA 1
ATOM 7892 C C . ALA B 1 239 ? 17.156 -35.281 -20.688 1 80.81 239 ALA B C 1
ATOM 7894 O O . ALA B 1 239 ? 17.688 -36.156 -20.016 1 80.81 239 ALA B O 1
ATOM 7895 N N . ALA B 1 240 ? 17.781 -34.344 -21.359 1 85.25 240 ALA B N 1
ATOM 7896 C CA . ALA B 1 240 ? 19.25 -34.25 -21.281 1 85.25 240 ALA B CA 1
ATOM 7897 C C . ALA B 1 240 ? 19.688 -33.594 -19.984 1 85.25 240 ALA B C 1
ATOM 7899 O O . ALA B 1 240 ? 20.891 -33.531 -19.688 1 85.25 240 ALA B O 1
ATOM 7900 N N . GLY B 1 241 ? 18.656 -33.094 -19.219 1 75.94 241 GLY B N 1
ATOM 7901 C CA . GLY B 1 241 ? 18.984 -32.5 -17.922 1 75.94 241 GLY B CA 1
ATOM 7902 C C . GLY B 1 241 ? 18.938 -30.984 -17.938 1 75.94 241 GLY B C 1
ATOM 7903 O O . GLY B 1 241 ? 19.234 -30.344 -16.922 1 75.94 241 GLY B O 1
ATOM 7904 N N . ALA B 1 242 ? 18.625 -30.453 -19.016 1 80.88 242 ALA B N 1
ATOM 7905 C CA . ALA B 1 242 ? 18.516 -29 -19.078 1 80.88 242 ALA B CA 1
ATOM 7906 C C . ALA B 1 242 ? 17.188 -28.516 -18.484 1 80.88 242 ALA B C 1
ATOM 7908 O O . ALA B 1 242 ? 16.172 -29.203 -18.594 1 80.88 242 ALA B O 1
ATOM 7909 N N . THR B 1 243 ? 17.25 -27.422 -17.75 1 77.56 243 THR B N 1
ATOM 7910 C CA . THR B 1 243 ? 16.016 -26.781 -17.297 1 77.56 243 THR B CA 1
ATOM 7911 C C . THR B 1 243 ? 15.383 -25.969 -18.422 1 77.56 243 THR B C 1
ATOM 7913 O O . THR B 1 243 ? 16.031 -25.125 -19.031 1 77.56 243 THR B O 1
ATOM 7916 N N . THR B 1 244 ? 14.18 -26.406 -18.766 1 82.62 244 THR B N 1
ATOM 7917 C CA . THR B 1 244 ? 13.477 -25.688 -19.828 1 82.62 244 THR B CA 1
ATOM 7918 C C . THR B 1 244 ? 12.234 -25 -19.297 1 82.62 244 THR B C 1
ATOM 7920 O O . THR B 1 244 ? 11.547 -25.531 -18.406 1 82.62 244 THR B O 1
ATOM 7923 N N . VAL B 1 245 ? 12 -23.812 -19.812 1 80.31 245 VAL B N 1
ATOM 7924 C CA . VAL B 1 245 ? 10.727 -23.141 -19.562 1 80.31 245 VAL B CA 1
ATOM 7925 C C . VAL B 1 245 ? 9.586 -23.953 -20.172 1 80.31 245 VAL B C 1
ATOM 7927 O O . VAL B 1 245 ? 9.711 -24.469 -21.266 1 80.31 245 VAL B O 1
ATOM 7930 N N . PRO B 1 246 ? 8.547 -24.094 -19.344 1 78.62 246 PRO B N 1
ATOM 7931 C CA . PRO B 1 246 ? 7.418 -24.828 -19.922 1 78.62 246 PRO B CA 1
ATOM 7932 C C . PRO B 1 246 ? 6.957 -24.266 -21.25 1 78.62 246 PRO B C 1
ATOM 7934 O O . PRO B 1 246 ? 6.938 -23.047 -21.438 1 78.62 246 PRO B O 1
ATOM 7937 N N . VAL B 1 247 ? 6.629 -25.172 -22.125 1 83.38 247 VAL B N 1
ATOM 7938 C CA . VAL B 1 247 ? 6.258 -24.812 -23.484 1 83.38 247 VAL B CA 1
ATOM 7939 C C . VAL B 1 247 ? 5.027 -23.906 -23.469 1 83.38 247 VAL B C 1
ATOM 7941 O O . VAL B 1 247 ? 4.883 -23.016 -24.312 1 83.38 247 VAL B O 1
ATOM 7944 N N . GLU B 1 248 ? 4.184 -24.125 -22.531 1 78.81 248 GLU B N 1
ATOM 7945 C CA . GLU B 1 248 ? 2.998 -23.281 -22.406 1 78.81 248 GLU B CA 1
ATOM 7946 C C . GLU B 1 248 ? 3.381 -21.812 -22.156 1 78.81 248 GLU B C 1
ATOM 7948 O O . GLU B 1 248 ? 2.766 -20.906 -22.719 1 78.81 248 GLU B O 1
ATOM 7953 N N . THR B 1 249 ? 4.348 -21.609 -21.328 1 79.69 249 THR B N 1
ATOM 7954 C CA . THR B 1 249 ? 4.84 -20.266 -21.062 1 79.69 249 THR B CA 1
ATOM 7955 C C . THR B 1 249 ? 5.484 -19.656 -22.297 1 79.69 249 THR B C 1
ATOM 7957 O O . THR B 1 249 ? 5.297 -18.469 -22.578 1 79.69 249 THR B O 1
ATOM 7960 N N . ALA B 1 250 ? 6.199 -20.469 -22.984 1 82.94 250 ALA B N 1
ATOM 7961 C CA . ALA B 1 250 ? 6.832 -20.016 -24.219 1 82.94 250 ALA B CA 1
ATOM 7962 C C . ALA B 1 250 ? 5.785 -19.578 -25.25 1 82.94 250 ALA B C 1
ATOM 7964 O O . ALA B 1 250 ? 5.984 -18.594 -25.969 1 82.94 250 ALA B O 1
ATOM 7965 N N . LEU B 1 251 ? 4.73 -20.312 -25.297 1 83.5 251 LEU B N 1
ATOM 7966 C CA . LEU B 1 251 ? 3.662 -20 -26.25 1 83.5 251 LEU B CA 1
ATOM 7967 C C . LEU B 1 251 ? 3.01 -18.656 -25.891 1 83.5 251 LEU B C 1
ATOM 7969 O O . LEU B 1 251 ? 2.639 -17.891 -26.781 1 83.5 251 LEU B O 1
ATOM 7973 N N . LEU B 1 252 ? 2.834 -18.406 -24.656 1 77.94 252 LEU B N 1
ATOM 7974 C CA . LEU B 1 252 ? 2.275 -17.141 -24.219 1 77.94 252 LEU B CA 1
ATOM 7975 C C . LEU B 1 252 ? 3.174 -15.977 -24.625 1 77.94 252 LEU B C 1
ATOM 7977 O O . LEU B 1 252 ? 2.686 -14.938 -25.078 1 77.94 252 LEU B O 1
ATOM 7981 N N . LEU B 1 253 ? 4.418 -16.156 -24.469 1 77.75 253 LEU B N 1
ATOM 7982 C CA . LEU B 1 253 ? 5.375 -15.125 -24.859 1 77.75 253 LEU B CA 1
ATOM 7983 C C . LEU B 1 253 ? 5.352 -14.898 -26.359 1 77.75 253 LEU B C 1
ATOM 7985 O O . LEU B 1 253 ? 5.422 -13.758 -26.828 1 77.75 253 LEU B O 1
ATOM 7989 N N . ASP B 1 254 ? 5.219 -16 -27.094 1 78.31 254 ASP B N 1
ATOM 7990 C CA . ASP B 1 254 ? 5.207 -15.945 -28.562 1 78.31 254 ASP B CA 1
ATOM 7991 C C . ASP B 1 254 ? 3.994 -15.164 -29.062 1 78.31 254 ASP B C 1
ATOM 7993 O O . ASP B 1 254 ? 4.086 -14.438 -30.047 1 78.31 254 ASP B O 1
ATOM 7997 N N . ARG B 1 255 ? 2.961 -15.336 -28.438 1 72.06 255 ARG B N 1
ATOM 7998 C CA . ARG B 1 255 ? 1.715 -14.688 -28.828 1 72.06 255 ARG B CA 1
ATOM 7999 C C . ARG B 1 255 ? 1.741 -13.195 -28.5 1 72.06 255 ARG B C 1
ATOM 8001 O O . ARG B 1 255 ? 1.007 -12.406 -29.094 1 72.06 255 ARG B O 1
ATOM 8008 N N . SER B 1 256 ? 2.395 -12.812 -27.453 1 64.5 256 SER B N 1
ATOM 8009 C CA . SER B 1 256 ? 2.432 -11.422 -27 1 64.5 256 SER B CA 1
ATOM 8010 C C . SER B 1 256 ? 3.037 -10.516 -28.062 1 64.5 256 SER B C 1
ATOM 8012 O O . SER B 1 256 ? 2.834 -9.305 -28.047 1 64.5 256 SER B O 1
ATOM 8014 N N . GLY B 1 257 ? 3.293 -10.992 -29.359 1 58.69 257 GLY B N 1
ATOM 8015 C CA . GLY B 1 257 ? 3.656 -10.281 -30.578 1 58.69 257 GLY B CA 1
ATOM 8016 C C . GLY B 1 257 ? 4.715 -9.219 -30.359 1 58.69 257 GLY B C 1
ATOM 8017 O O . GLY B 1 257 ? 4.777 -8.234 -31.094 1 58.69 257 GLY B O 1
ATOM 8018 N N . SER B 1 258 ? 5.488 -9.156 -29.344 1 52.12 258 SER B N 1
ATOM 8019 C CA . SER B 1 258 ? 6.281 -7.93 -29.281 1 52.12 258 SER B CA 1
ATOM 8020 C C . SER B 1 258 ? 7.074 -7.719 -30.562 1 52.12 258 SER B C 1
ATOM 8022 O O . SER B 1 258 ? 7.367 -8.68 -31.281 1 52.12 258 SER B O 1
ATOM 8024 N N . GLY B 1 259 ? 6.98 -6.496 -31.266 1 49.41 259 GLY B N 1
ATOM 8025 C CA . GLY B 1 259 ? 7.664 -6.059 -32.469 1 49.41 259 GLY B CA 1
ATOM 8026 C C . GLY B 1 259 ? 8.953 -6.824 -32.75 1 49.41 259 GLY B C 1
ATOM 8027 O O . GLY B 1 259 ? 9.508 -7.441 -31.844 1 49.41 259 GLY B O 1
ATOM 8028 N N . GLU B 1 260 ? 9.102 -7.309 -34.031 1 50.72 260 GLU B N 1
ATOM 8029 C CA . GLU B 1 260 ? 10.203 -8.102 -34.562 1 50.72 260 GLU B CA 1
ATOM 8030 C C . GLU B 1 260 ? 11.531 -7.711 -33.938 1 50.72 260 GLU B C 1
ATOM 8032 O O . GLU B 1 260 ? 12.398 -8.562 -33.719 1 50.72 260 GLU B O 1
ATOM 8037 N N . GLY B 1 261 ? 11.641 -6.426 -33.5 1 51.81 261 GLY B N 1
ATOM 8038 C CA . GLY B 1 261 ? 12.914 -5.953 -32.969 1 51.81 261 GLY B CA 1
ATOM 8039 C C . GLY B 1 261 ? 13.023 -6.094 -31.453 1 51.81 261 GLY B C 1
ATOM 8040 O O . GLY B 1 261 ? 12.008 -6.062 -30.75 1 51.81 261 GLY B O 1
ATOM 8041 N N . ASP B 1 262 ? 13.969 -7.062 -30.844 1 67.25 262 ASP B N 1
ATOM 8042 C CA . ASP B 1 262 ? 14.547 -7.266 -29.516 1 67.25 262 ASP B CA 1
ATOM 8043 C C . ASP B 1 262 ? 13.672 -8.188 -28.672 1 67.25 262 ASP B C 1
ATOM 8045 O O . ASP B 1 262 ? 13.695 -8.125 -27.438 1 67.25 262 ASP B O 1
ATOM 8049 N N . ARG B 1 263 ? 12.758 -8.969 -29.406 1 75.06 263 ARG B N 1
ATOM 8050 C CA . ARG B 1 263 ? 11.836 -9.812 -28.656 1 75.06 263 ARG B CA 1
ATOM 8051 C C . ARG B 1 263 ? 12.586 -10.867 -27.844 1 75.06 263 ARG B C 1
ATOM 8053 O O . ARG B 1 263 ? 12.203 -11.164 -26.703 1 75.06 263 ARG B O 1
ATOM 8060 N N . TYR B 1 264 ? 13.641 -11.32 -28.484 1 79.12 264 TYR B N 1
ATOM 8061 C CA . TYR B 1 264 ? 14.359 -12.383 -27.797 1 79.12 264 TYR B CA 1
ATOM 8062 C C . TYR B 1 264 ? 15.008 -11.867 -26.531 1 79.12 264 TYR B C 1
ATOM 8064 O O . TYR B 1 264 ? 14.969 -12.539 -25.484 1 79.12 264 TYR B O 1
ATOM 8072 N N . ALA B 1 265 ? 15.375 -10.656 -26.625 1 75.25 265 ALA B N 1
ATOM 8073 C CA . ALA B 1 265 ? 15.977 -10.055 -25.438 1 75.25 265 ALA B CA 1
ATOM 8074 C C . ALA B 1 265 ? 14.93 -9.812 -24.359 1 75.25 265 ALA B C 1
ATOM 8076 O O . ALA B 1 265 ? 15.195 -10.039 -23.172 1 75.25 265 ALA B O 1
ATOM 8077 N N . ARG B 1 266 ? 13.82 -9.453 -24.766 1 73.94 266 ARG B N 1
ATOM 8078 C CA . ARG B 1 266 ? 12.734 -9.195 -23.828 1 73.94 266 ARG B CA 1
ATOM 8079 C C . ARG B 1 266 ? 12.273 -10.477 -23.156 1 73.94 266 ARG B C 1
ATOM 8081 O O . ARG B 1 266 ? 12.031 -10.5 -21.938 1 73.94 266 ARG B O 1
ATOM 8088 N N . TRP B 1 267 ? 12.203 -11.445 -24.016 1 77.81 267 TRP B N 1
ATOM 8089 C CA . TRP B 1 267 ? 11.734 -12.719 -23.469 1 77.81 267 TRP B CA 1
ATOM 8090 C C . TRP B 1 267 ? 12.773 -13.336 -22.531 1 77.81 267 TRP B C 1
ATOM 8092 O O . TRP B 1 267 ? 12.422 -13.93 -21.516 1 77.81 267 TRP B O 1
ATOM 8102 N N . SER B 1 268 ? 13.961 -13.125 -22.906 1 77.19 268 SER B N 1
ATOM 8103 C CA . SER B 1 268 ? 15.047 -13.594 -22.047 1 77.19 268 SER B CA 1
ATOM 8104 C C . SER B 1 268 ? 15.055 -12.852 -20.719 1 77.19 268 SER B C 1
ATOM 8106 O O . SER B 1 268 ? 15.258 -13.453 -19.656 1 77.19 268 SER B O 1
ATOM 8108 N N . ALA B 1 269 ? 14.773 -11.641 -20.797 1 69.88 269 ALA B N 1
ATOM 8109 C CA . ALA B 1 269 ? 14.742 -10.828 -19.578 1 69.88 269 ALA B CA 1
ATOM 8110 C C . ALA B 1 269 ? 13.57 -11.211 -18.688 1 69.88 269 ALA B C 1
ATOM 8112 O O . ALA B 1 269 ? 13.695 -11.234 -17.469 1 69.88 269 ALA B O 1
ATOM 8113 N N . ALA B 1 270 ? 12.539 -11.477 -19.281 1 68.75 270 ALA B N 1
ATOM 8114 C CA . ALA B 1 270 ? 11.312 -11.789 -18.547 1 68.75 270 ALA B CA 1
ATOM 8115 C C . ALA B 1 270 ? 11.43 -13.141 -17.844 1 68.75 270 ALA B C 1
ATOM 8117 O O . ALA B 1 270 ? 10.883 -13.328 -16.75 1 68.75 270 ALA B O 1
ATOM 8118 N N . THR B 1 271 ? 12.109 -14.094 -18.438 1 71.88 271 THR B N 1
ATOM 8119 C CA . THR B 1 271 ? 12.141 -15.453 -17.906 1 71.88 271 THR B CA 1
ATOM 8120 C C . THR B 1 271 ? 13.492 -15.758 -17.266 1 71.88 271 THR B C 1
ATOM 8122 O O . THR B 1 271 ? 13.633 -16.734 -16.531 1 71.88 271 THR B O 1
ATOM 8125 N N . GLY B 1 272 ? 14.438 -14.945 -17.609 1 71.19 272 GLY B N 1
ATOM 8126 C CA . GLY B 1 272 ? 15.797 -15.25 -17.203 1 71.19 272 GLY B CA 1
ATOM 8127 C C . GLY B 1 272 ? 16.391 -16.438 -17.938 1 71.19 272 GLY B C 1
ATOM 8128 O O . GLY B 1 272 ? 17.422 -16.984 -17.516 1 71.19 272 GLY B O 1
ATOM 8129 N N . ALA B 1 273 ? 15.703 -16.891 -19 1 79.75 273 ALA B N 1
ATOM 8130 C CA . ALA B 1 273 ? 16.125 -18.078 -19.734 1 79.75 273 ALA B CA 1
ATOM 8131 C C . ALA B 1 273 ? 16.812 -17.703 -21.047 1 79.75 273 ALA B C 1
ATOM 8133 O O . ALA B 1 273 ? 16.609 -16.609 -21.562 1 79.75 273 ALA B O 1
ATOM 8134 N N . ARG B 1 274 ? 17.688 -18.609 -21.5 1 85.19 274 ARG B N 1
ATOM 8135 C CA . ARG B 1 274 ? 18.297 -18.469 -22.828 1 85.19 274 ARG B CA 1
ATOM 8136 C C . ARG B 1 274 ? 17.312 -18.891 -23.906 1 85.19 274 ARG B C 1
ATOM 8138 O O . ARG B 1 274 ? 16.688 -19.953 -23.828 1 85.19 274 ARG B O 1
ATOM 8145 N N . VAL B 1 275 ? 17.266 -18.062 -24.906 1 90 275 VAL B N 1
ATOM 8146 C CA . VAL B 1 275 ? 16.266 -18.297 -25.953 1 90 275 VAL B CA 1
ATOM 8147 C C . VAL B 1 275 ? 16.812 -19.281 -26.984 1 90 275 VAL B C 1
ATOM 8149 O O . VAL B 1 275 ? 17.953 -19.172 -27.406 1 90 275 VAL B O 1
ATOM 8152 N N . VAL B 1 276 ? 15.992 -20.297 -27.297 1 92.69 276 VAL B N 1
ATOM 8153 C CA . VAL B 1 276 ? 16.328 -21.281 -28.328 1 92.69 276 VAL B CA 1
ATOM 8154 C C . VAL B 1 276 ? 15.383 -21.141 -29.516 1 92.69 276 VAL B C 1
ATOM 8156 O O . VAL B 1 276 ? 14.164 -21.219 -29.359 1 92.69 276 VAL B O 1
ATOM 8159 N N . VAL B 1 277 ? 15.992 -20.922 -30.672 1 92.25 277 VAL B N 1
ATOM 8160 C CA . VAL B 1 277 ? 15.219 -20.766 -31.891 1 92.25 277 VAL B CA 1
ATOM 8161 C C . VAL B 1 277 ? 15.492 -21.938 -32.844 1 92.25 277 VAL B C 1
ATOM 8163 O O . VAL B 1 277 ? 16.641 -22.312 -33.062 1 92.25 277 VAL B O 1
ATOM 8166 N N . THR B 1 278 ? 14.445 -22.547 -33.281 1 93.62 278 THR B N 1
ATOM 8167 C CA . THR B 1 278 ? 14.539 -23.688 -34.188 1 93.62 278 THR B CA 1
ATOM 8168 C C . THR B 1 278 ? 13.914 -23.344 -35.562 1 93.62 278 THR B C 1
ATOM 8170 O O . THR B 1 278 ? 12.812 -22.797 -35.625 1 93.62 278 THR B O 1
ATOM 8173 N N . ARG B 1 279 ? 14.648 -23.578 -36.656 1 93.44 279 ARG B N 1
ATOM 8174 C CA . ARG B 1 279 ? 14.164 -23.406 -38.031 1 93.44 279 ARG B CA 1
ATOM 8175 C C . ARG B 1 279 ? 14.25 -24.719 -38.812 1 93.44 279 ARG B C 1
ATOM 8177 O O . ARG B 1 279 ? 15.219 -25.469 -38.656 1 93.44 279 ARG B O 1
ATOM 8184 N N . ILE B 1 280 ? 13.18 -25.031 -39.438 1 93.88 280 ILE B N 1
ATOM 8185 C CA . ILE B 1 280 ? 13.172 -26.25 -40.25 1 93.88 280 ILE B CA 1
ATOM 8186 C C . ILE B 1 280 ? 12.852 -25.922 -41.688 1 93.88 280 ILE B C 1
ATOM 8188 O O . ILE B 1 280 ? 12.039 -25.047 -41.969 1 93.88 280 ILE B O 1
ATOM 8192 N N . SER B 1 281 ? 13.586 -26.5 -42.562 1 91.75 281 SER B N 1
ATOM 8193 C CA . SER B 1 281 ? 13.367 -26.359 -44 1 91.75 281 SER B CA 1
ATOM 8194 C C . SER B 1 281 ? 13.461 -27.703 -44.719 1 91.75 281 SER B C 1
ATOM 8196 O O . SER B 1 281 ? 13.992 -28.672 -44.156 1 91.75 281 SER B O 1
ATOM 8198 N N . HIS B 1 282 ? 12.742 -27.781 -45.812 1 90.38 282 HIS B N 1
ATOM 8199 C CA . HIS B 1 282 ? 12.781 -28.984 -46.625 1 90.38 282 HIS B CA 1
ATOM 8200 C C . HIS B 1 282 ? 13.422 -28.703 -47.969 1 90.38 282 HIS B C 1
ATOM 8202 O O . HIS B 1 282 ? 12.953 -27.844 -48.719 1 90.38 282 HIS B O 1
ATOM 8208 N N . ALA B 1 283 ? 14.602 -29.328 -48.156 1 84.5 283 ALA B N 1
ATOM 8209 C CA . ALA B 1 283 ? 15.297 -29.172 -49.438 1 84.5 283 ALA B CA 1
ATOM 8210 C C . ALA B 1 283 ? 15.828 -30.5 -49.938 1 84.5 283 ALA B C 1
ATOM 8212 O O . ALA B 1 283 ? 16.406 -31.281 -49.188 1 84.5 283 ALA B O 1
ATOM 8213 N N . ASN B 1 284 ? 15.695 -30.797 -51.281 1 85.88 284 ASN B N 1
ATOM 8214 C CA . ASN B 1 284 ? 16.219 -31.969 -52 1 85.88 284 ASN B CA 1
ATOM 8215 C C . ASN B 1 284 ? 15.805 -33.281 -51.312 1 85.88 284 ASN B C 1
ATOM 8217 O O . ASN B 1 284 ? 16.625 -34.156 -51.125 1 85.88 284 ASN B O 1
ATOM 8221 N N . GLY B 1 285 ? 14.586 -33.344 -50.75 1 85.06 285 GLY B N 1
ATOM 8222 C CA . GLY B 1 285 ? 14.039 -34.562 -50.188 1 85.06 285 GLY B CA 1
ATOM 8223 C C . GLY B 1 285 ? 14.469 -34.781 -48.75 1 85.06 285 GLY B C 1
ATOM 8224 O O . GLY B 1 285 ? 14.18 -35.844 -48.156 1 85.06 285 GLY B O 1
ATOM 8225 N N . VAL B 1 286 ? 15.211 -33.844 -48.25 1 91.94 286 VAL B N 1
ATOM 8226 C CA . VAL B 1 286 ? 15.688 -34 -46.875 1 91.94 286 VAL B CA 1
ATOM 8227 C C . VAL B 1 286 ? 15.258 -32.812 -46.031 1 91.94 286 VAL B C 1
ATOM 8229 O O . VAL B 1 286 ? 15.141 -31.703 -46.562 1 91.94 286 VAL B O 1
ATOM 8232 N N . TRP B 1 287 ? 14.93 -33.125 -44.812 1 93.5 287 TRP B N 1
ATOM 8233 C CA . TRP B 1 287 ? 14.625 -32.062 -43.844 1 93.5 287 TRP B CA 1
ATOM 8234 C C . TRP B 1 287 ? 15.891 -31.578 -43.156 1 93.5 287 TRP B C 1
ATOM 8236 O O . TRP B 1 287 ? 16.719 -32.375 -42.719 1 93.5 287 TRP B O 1
ATOM 8246 N N . VAL B 1 288 ? 16.016 -30.25 -43.125 1 94.94 288 VAL B N 1
ATOM 8247 C CA . VAL B 1 288 ? 17.141 -29.625 -42.438 1 94.94 288 VAL B CA 1
ATOM 8248 C C . VAL B 1 288 ? 16.641 -28.797 -41.25 1 94.94 288 VAL B C 1
ATOM 8250 O O . VAL B 1 288 ? 15.781 -27.922 -41.438 1 94.94 288 VAL B O 1
ATOM 8253 N N . VAL B 1 289 ? 17.109 -29.141 -40 1 95.5 289 VAL B N 1
ATOM 8254 C CA . VAL B 1 289 ? 16.703 -28.422 -38.812 1 95.5 289 VAL B CA 1
ATOM 8255 C C . VAL B 1 289 ? 17.875 -27.641 -38.25 1 95.5 289 VAL B C 1
ATOM 8257 O O . VAL B 1 289 ? 18.938 -28.219 -37.969 1 95.5 289 VAL B O 1
ATOM 8260 N N . HIS B 1 290 ? 17.703 -26.328 -38.156 1 94.81 290 HIS B N 1
ATOM 8261 C CA . HIS B 1 290 ? 18.656 -25.453 -37.5 1 94.81 290 HIS B CA 1
ATOM 8262 C C . HIS B 1 290 ? 18.188 -25.047 -36.125 1 94.81 290 HIS B C 1
ATOM 8264 O O . HIS B 1 290 ? 17.047 -24.625 -35.938 1 94.81 290 HIS B O 1
ATOM 8270 N N . VAL B 1 291 ? 18.984 -25.328 -35.125 1 94.88 291 VAL B N 1
ATOM 8271 C CA . VAL B 1 291 ? 18.672 -24.906 -33.75 1 94.88 291 VAL B CA 1
ATOM 8272 C C . VAL B 1 291 ? 19.75 -23.953 -33.25 1 94.88 291 VAL B C 1
ATOM 8274 O O . VAL B 1 291 ? 20.953 -24.25 -33.344 1 94.88 291 VAL B O 1
ATOM 8277 N N . GLU B 1 292 ? 19.328 -22.766 -32.75 1 93.31 292 GLU B N 1
ATOM 8278 C CA . GLU B 1 292 ? 20.25 -21.766 -32.219 1 93.31 292 GLU B CA 1
ATOM 8279 C C . GLU B 1 292 ? 19.875 -21.391 -30.781 1 93.31 292 GLU B C 1
ATOM 8281 O O . GLU B 1 292 ? 18.703 -21.297 -30.438 1 93.31 292 GLU B O 1
ATOM 8286 N N . ALA B 1 293 ? 20.828 -21.344 -29.953 1 91.44 293 ALA B N 1
ATOM 8287 C CA . ALA B 1 293 ? 20.672 -20.781 -28.609 1 91.44 293 ALA B CA 1
ATOM 8288 C C . ALA B 1 293 ? 21.234 -19.375 -28.531 1 91.44 293 ALA B C 1
ATOM 8290 O O . ALA B 1 293 ? 22.391 -19.141 -28.875 1 91.44 293 ALA B O 1
ATOM 8291 N N . LEU B 1 294 ? 20.406 -18.484 -28.078 1 86.06 294 LEU B N 1
ATOM 8292 C CA . LEU B 1 294 ? 20.766 -17.078 -28.156 1 86.06 294 LEU B CA 1
ATOM 8293 C C . LEU B 1 294 ? 21.266 -16.578 -26.812 1 86.06 294 LEU B C 1
ATOM 8295 O O . LEU B 1 294 ? 20.797 -17.016 -25.766 1 86.06 294 LEU B O 1
ATOM 8299 N N . GLN B 1 295 ? 22.281 -15.859 -26.672 1 72.38 295 GLN B N 1
ATOM 8300 C CA . GLN B 1 295 ? 22.734 -15.031 -25.562 1 72.38 295 GLN B CA 1
ATOM 8301 C C . GLN B 1 295 ? 22.594 -13.547 -25.891 1 72.38 295 GLN B C 1
ATOM 8303 O O . GLN B 1 295 ? 23.406 -12.984 -26.609 1 72.38 295 GLN B O 1
ATOM 8308 N N . GLY B 1 296 ? 21.578 -12.977 -25.359 1 64.88 296 GLY B N 1
ATOM 8309 C CA . GLY B 1 296 ? 21.203 -11.664 -25.859 1 64.88 296 GLY B CA 1
ATOM 8310 C C . GLY B 1 296 ? 20.578 -11.703 -27.25 1 64.88 296 GLY B C 1
ATOM 8311 O O . GLY B 1 296 ? 19.625 -12.453 -27.484 1 64.88 296 GLY B O 1
ATOM 8312 N N . ASP B 1 297 ? 21.156 -10.891 -28.234 1 64.38 297 ASP B N 1
ATOM 8313 C CA . ASP B 1 297 ? 20.625 -10.852 -29.594 1 64.38 297 ASP B CA 1
ATOM 8314 C C . ASP B 1 297 ? 21.484 -11.703 -30.531 1 64.38 297 ASP B C 1
ATOM 8316 O O . ASP B 1 297 ? 21.125 -11.906 -31.688 1 64.38 297 ASP B O 1
ATOM 8320 N N . ASP B 1 298 ? 22.453 -12.25 -29.812 1 73.12 298 ASP B N 1
ATOM 8321 C CA . ASP B 1 298 ? 23.359 -12.992 -30.703 1 73.12 298 ASP B CA 1
ATOM 8322 C C . ASP B 1 298 ? 23.344 -14.484 -30.359 1 73.12 298 ASP B C 1
ATOM 8324 O O . ASP B 1 298 ? 23.234 -14.859 -29.188 1 73.12 298 ASP B O 1
ATOM 8328 N N . ALA B 1 299 ? 23.375 -15.273 -31.453 1 76.06 299 ALA B N 1
ATOM 8329 C CA . ALA B 1 299 ? 23.453 -16.719 -31.266 1 76.06 299 ALA B CA 1
ATOM 8330 C C . ALA B 1 299 ? 24.875 -17.156 -30.984 1 7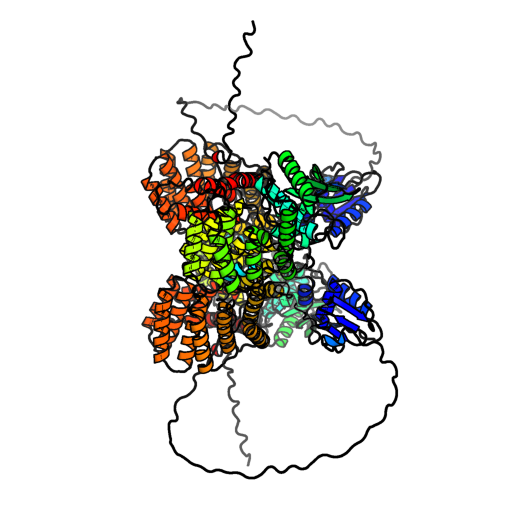6.06 299 ALA B C 1
ATOM 8332 O O . ALA B 1 299 ? 25.781 -16.906 -31.766 1 76.06 299 ALA B O 1
ATOM 8333 N N . ASP B 1 300 ? 25.078 -17.656 -29.812 1 78.19 300 ASP B N 1
ATOM 8334 C CA . ASP B 1 300 ? 26.422 -18.109 -29.484 1 78.19 300 ASP B CA 1
ATOM 8335 C C . ASP B 1 300 ? 26.578 -19.609 -29.781 1 78.19 300 ASP B C 1
ATOM 8337 O O . ASP B 1 300 ? 27.703 -20.109 -29.891 1 78.19 300 ASP B O 1
ATOM 8341 N N . VAL B 1 301 ? 25.484 -20.391 -29.891 1 90.25 301 VAL B N 1
ATOM 8342 C CA . VAL B 1 301 ? 25.516 -21.812 -30.219 1 90.25 301 VAL B CA 1
ATOM 8343 C C . VAL B 1 301 ? 24.578 -22.094 -31.375 1 90.25 301 VAL B C 1
ATOM 8345 O O . VAL B 1 301 ? 23.406 -21.688 -31.344 1 90.25 301 VAL B O 1
ATOM 8348 N N . ARG B 1 302 ? 25.188 -22.75 -32.438 1 92.81 302 ARG B N 1
ATOM 8349 C CA . ARG B 1 302 ? 24.406 -23.125 -33.625 1 92.81 302 ARG B CA 1
ATOM 8350 C C . ARG B 1 302 ? 24.656 -24.594 -34 1 92.81 302 ARG B C 1
ATOM 8352 O O . ARG B 1 302 ? 25.797 -25.031 -34.031 1 92.81 302 ARG B O 1
ATOM 8359 N N . VAL B 1 303 ? 23.594 -25.234 -34.125 1 95 303 VAL B N 1
ATOM 8360 C CA . VAL B 1 303 ? 23.703 -26.625 -34.531 1 95 303 VAL B CA 1
ATOM 8361 C C . VAL B 1 303 ? 22.719 -26.938 -35.656 1 95 303 VAL B C 1
ATOM 8363 O O . VAL B 1 303 ? 21.75 -26.188 -35.844 1 95 303 VAL B O 1
ATOM 8366 N N . MET B 1 304 ? 23.078 -27.953 -36.406 1 94.12 304 MET B N 1
ATOM 8367 C CA . MET B 1 304 ? 22.188 -28.359 -37.5 1 94.12 304 MET B CA 1
ATOM 8368 C C . MET B 1 304 ? 22.188 -29.875 -37.656 1 94.12 304 MET B C 1
ATOM 8370 O O . MET B 1 304 ? 23.172 -30.547 -37.312 1 94.12 304 MET B O 1
ATOM 8374 N N . ALA B 1 305 ? 21.109 -30.391 -38.031 1 95.38 305 ALA B N 1
ATOM 8375 C CA . ALA B 1 305 ? 20.969 -31.812 -38.344 1 95.38 305 ALA B CA 1
ATOM 8376 C C . ALA B 1 305 ? 20.047 -32.031 -39.562 1 95.38 305 ALA B C 1
ATOM 8378 O O . ALA B 1 305 ? 19.188 -31.188 -39.844 1 95.38 305 ALA B O 1
ATOM 8379 N N . GLU B 1 306 ? 20.297 -33.094 -40.25 1 94.31 306 GLU B N 1
ATOM 8380 C CA . GLU B 1 306 ? 19.5 -33.438 -41.406 1 94.31 306 GLU B CA 1
ATOM 8381 C C . GLU B 1 306 ? 19.016 -34.875 -41.375 1 94.31 306 GLU B C 1
ATOM 8383 O O . GLU B 1 306 ? 19.719 -35.75 -40.844 1 94.31 306 GLU B O 1
ATOM 8388 N N . SER B 1 307 ? 17.828 -35.125 -41.906 1 93.94 307 SER B N 1
ATOM 8389 C CA . SER B 1 307 ? 17.25 -36.469 -42 1 93.94 307 SER B CA 1
ATOM 8390 C C . SER B 1 307 ? 16.094 -36.5 -43 1 93.94 307 SER B C 1
ATOM 8392 O O . SER B 1 307 ? 15.586 -35.438 -43.406 1 93.94 307 SER B O 1
ATOM 8394 N N . ALA B 1 308 ? 15.797 -37.719 -43.438 1 90.94 308 ALA B N 1
ATOM 8395 C CA . ALA B 1 308 ? 14.648 -37.875 -44.312 1 90.94 308 ALA B CA 1
ATOM 8396 C C . ALA B 1 308 ? 13.336 -37.594 -43.594 1 90.94 308 ALA B C 1
ATOM 8398 O O . ALA B 1 308 ? 12.336 -37.25 -44.219 1 90.94 308 ALA B O 1
ATOM 8399 N N . ASP B 1 309 ? 13.375 -37.781 -42.344 1 90.44 309 ASP B N 1
ATOM 8400 C CA . ASP B 1 309 ? 12.203 -37.562 -41.469 1 90.44 309 ASP B CA 1
ATOM 8401 C C . ASP B 1 309 ? 12.375 -36.312 -40.625 1 90.44 309 ASP B C 1
ATOM 8403 O O . ASP B 1 309 ? 13.422 -36.094 -40 1 90.44 309 ASP B O 1
ATOM 8407 N N . ALA B 1 310 ? 11.336 -35.5 -40.625 1 91 310 ALA B N 1
ATOM 8408 C CA . ALA B 1 310 ? 11.391 -34.219 -39.938 1 91 310 ALA B CA 1
ATOM 8409 C C . ALA B 1 310 ? 11.609 -34.438 -38.438 1 91 310 ALA B C 1
ATOM 8411 O O . ALA B 1 310 ? 12.359 -33.688 -37.812 1 91 310 ALA B O 1
ATOM 8412 N N . VAL B 1 311 ? 10.984 -35.406 -37.781 1 91.81 311 VAL B N 1
ATOM 8413 C CA . VAL B 1 311 ? 11.086 -35.688 -36.375 1 91.81 311 VAL B CA 1
ATOM 8414 C C . VAL B 1 311 ? 12.492 -36.156 -36.031 1 91.81 311 VAL B C 1
ATOM 8416 O O . VAL B 1 311 ? 13.062 -35.75 -35 1 91.81 311 VAL B O 1
ATOM 8419 N N . ALA B 1 312 ? 13.031 -37 -36.875 1 91.06 312 ALA B N 1
ATOM 8420 C CA . ALA B 1 312 ? 14.391 -37.469 -36.656 1 91.06 312 ALA B CA 1
ATOM 8421 C C . ALA B 1 312 ? 15.406 -36.344 -36.781 1 91.06 312 ALA B C 1
ATOM 8423 O O . ALA B 1 312 ? 16.359 -36.281 -36 1 91.06 312 ALA B O 1
ATOM 8424 N N . ALA B 1 313 ? 15.188 -35.531 -37.719 1 94.06 313 ALA B N 1
ATOM 8425 C CA . ALA B 1 313 ? 16.078 -34.375 -37.906 1 94.06 313 ALA B CA 1
ATOM 8426 C C . ALA B 1 313 ? 16.047 -33.469 -36.688 1 94.06 313 ALA B C 1
ATOM 8428 O O . ALA B 1 313 ? 17.094 -33.031 -36.219 1 94.06 313 ALA B O 1
ATOM 8429 N N . ALA B 1 314 ? 14.852 -33.156 -36.25 1 94.19 314 ALA B N 1
ATOM 8430 C CA . ALA B 1 314 ? 14.688 -32.281 -35.094 1 94.19 314 ALA B CA 1
ATOM 8431 C C . ALA B 1 314 ? 15.273 -32.906 -33.844 1 94.19 314 ALA B C 1
ATOM 8433 O O . ALA B 1 314 ? 15.898 -32.219 -33.031 1 94.19 314 ALA B O 1
ATOM 8434 N N . ARG B 1 315 ? 15.023 -34.156 -33.594 1 92.19 315 ARG B N 1
ATOM 8435 C CA . ARG B 1 315 ? 15.57 -34.844 -32.438 1 92.19 315 ARG B CA 1
ATOM 8436 C C . ARG B 1 315 ? 17.094 -34.781 -32.406 1 92.19 315 ARG B C 1
ATOM 8438 O O . ARG B 1 315 ? 17.703 -34.469 -31.391 1 92.19 315 ARG B O 1
ATOM 8445 N N . GLU B 1 316 ? 17.625 -35.094 -33.531 1 93.12 316 GLU B N 1
ATOM 8446 C CA . GLU B 1 316 ? 19.078 -35.062 -33.656 1 93.12 316 GLU B CA 1
ATOM 8447 C C . GLU B 1 316 ? 19.641 -33.688 -33.406 1 93.12 316 GLU B C 1
ATOM 8449 O O . GLU B 1 316 ? 20.688 -33.5 -32.781 1 93.12 316 GLU B O 1
ATOM 8454 N N . ALA B 1 317 ? 19 -32.75 -33.969 1 95.44 317 ALA B N 1
ATOM 8455 C CA . ALA B 1 317 ? 19.438 -31.359 -33.781 1 95.44 317 ALA B CA 1
ATOM 8456 C C . ALA B 1 317 ? 19.375 -30.984 -32.281 1 95.44 317 ALA B C 1
ATOM 8458 O O . ALA B 1 317 ? 20.281 -30.312 -31.781 1 95.44 317 ALA B O 1
ATOM 8459 N N . ALA B 1 318 ? 18.297 -31.312 -31.625 1 94.69 318 ALA B N 1
ATOM 8460 C CA . ALA B 1 318 ? 18.141 -31.047 -30.203 1 94.69 318 ALA B CA 1
ATOM 8461 C C . ALA B 1 318 ? 19.234 -31.719 -29.391 1 94.69 318 ALA B C 1
ATOM 8463 O O . ALA B 1 318 ? 19.781 -31.141 -28.453 1 94.69 318 ALA B O 1
ATOM 8464 N N . ASP B 1 319 ? 19.531 -32.938 -29.719 1 93.31 319 ASP B N 1
ATOM 8465 C CA . ASP B 1 319 ? 20.578 -33.688 -29.031 1 93.31 319 ASP B CA 1
ATOM 8466 C C . ASP B 1 319 ? 21.953 -33.031 -29.219 1 93.31 319 ASP B C 1
ATOM 8468 O O . ASP B 1 319 ? 22.75 -32.969 -28.297 1 93.31 319 ASP B O 1
ATOM 8472 N N . ARG B 1 320 ? 22.188 -32.562 -30.391 1 94.56 320 ARG B N 1
ATOM 8473 C CA . ARG B 1 320 ? 23.438 -31.859 -30.656 1 94.56 320 ARG B CA 1
ATOM 8474 C C . ARG B 1 320 ? 23.531 -30.562 -29.875 1 94.56 320 ARG B C 1
ATOM 8476 O O . ARG B 1 320 ? 24.609 -30.172 -29.438 1 94.56 320 ARG B O 1
ATOM 8483 N N . LEU B 1 321 ? 22.391 -29.906 -29.859 1 94.44 321 LEU B N 1
ATOM 8484 C CA . LEU B 1 321 ? 22.375 -28.688 -29.047 1 94.44 321 LEU B CA 1
ATOM 8485 C C . LEU B 1 321 ? 22.656 -29.016 -27.594 1 94.44 321 LEU B C 1
ATOM 8487 O O . LEU B 1 321 ? 23.406 -28.281 -26.922 1 94.44 321 LEU B O 1
ATOM 8491 N N . ALA B 1 322 ? 22.047 -30.031 -27.016 1 92.56 322 ALA B N 1
ATOM 8492 C CA . ALA B 1 322 ? 22.297 -30.438 -25.641 1 92.56 322 ALA B CA 1
ATOM 8493 C C . ALA B 1 322 ? 23.781 -30.703 -25.391 1 92.56 322 ALA B C 1
ATOM 8495 O O . ALA B 1 322 ? 24.344 -30.25 -24.391 1 92.56 322 ALA B O 1
ATOM 8496 N N . LEU B 1 323 ? 24.375 -31.359 -26.328 1 91 323 LEU B N 1
ATOM 8497 C CA . LEU B 1 323 ? 25.812 -31.641 -26.234 1 91 323 LEU B CA 1
ATOM 8498 C C . LEU B 1 323 ? 26.609 -30.344 -26.25 1 91 323 LEU B C 1
ATOM 8500 O O . LEU B 1 323 ? 27.578 -30.188 -25.5 1 91 323 LEU B O 1
ATOM 8504 N N . ALA B 1 324 ? 26.188 -29.453 -27.109 1 92.06 324 ALA B N 1
ATOM 8505 C CA . ALA B 1 324 ? 26.891 -28.172 -27.234 1 92.06 324 ALA B CA 1
ATOM 8506 C C . ALA B 1 324 ? 26.766 -27.359 -25.953 1 92.06 324 ALA B C 1
ATOM 8508 O O . ALA B 1 324 ? 27.609 -26.5 -25.656 1 92.06 324 ALA B O 1
ATOM 8509 N N . LEU B 1 325 ? 25.75 -27.547 -25.266 1 89.06 325 LEU B N 1
ATOM 8510 C CA . LEU B 1 325 ? 25.516 -26.828 -24.016 1 89.06 325 LEU B CA 1
ATOM 8511 C C . LEU B 1 325 ? 25.984 -27.625 -22.812 1 89.06 325 LEU B C 1
ATOM 8513 O O . LEU B 1 325 ? 25.562 -27.375 -21.688 1 89.06 325 LEU B O 1
ATOM 8517 N N . ASP B 1 326 ? 26.719 -28.672 -22.984 1 86.69 326 ASP B N 1
ATOM 8518 C CA . ASP B 1 326 ? 27.406 -29.469 -21.984 1 86.69 326 ASP B CA 1
ATOM 8519 C C . ASP B 1 326 ? 26.422 -30.344 -21.203 1 86.69 326 ASP B C 1
ATOM 8521 O O . ASP B 1 326 ? 26.547 -30.484 -19.984 1 86.69 326 ASP B O 1
ATOM 8525 N N . HIS B 1 327 ? 25.375 -30.844 -21.922 1 89.44 327 HIS B N 1
ATOM 8526 C CA . HIS B 1 327 ? 24.453 -31.844 -21.375 1 89.44 327 HIS B CA 1
ATOM 8527 C C . HIS B 1 327 ? 24.625 -33.188 -22.078 1 89.44 327 HIS B C 1
ATOM 8529 O O . HIS B 1 327 ? 25.266 -33.281 -23.125 1 89.44 327 HIS B O 1
ATOM 8535 N N . VAL B 1 328 ? 24.109 -34.188 -21.391 1 88.56 328 VAL B N 1
ATOM 8536 C CA . VAL B 1 328 ? 24.188 -35.5 -21.969 1 88.56 328 VAL B CA 1
ATOM 8537 C C . VAL B 1 328 ? 22.828 -35.906 -22.562 1 88.56 328 VAL B C 1
ATOM 8539 O O . VAL B 1 328 ? 21.844 -36.062 -21.828 1 88.56 328 VAL B O 1
ATOM 8542 N N . PRO B 1 329 ? 22.812 -36 -23.859 1 86.75 329 PRO B N 1
ATOM 8543 C CA . PRO B 1 329 ? 21.531 -36.344 -24.484 1 86.75 329 PRO B CA 1
ATOM 8544 C C . PRO B 1 329 ? 20.969 -37.656 -23.984 1 86.75 329 PRO B C 1
ATOM 8546 O O . PRO B 1 329 ? 21.719 -38.594 -23.734 1 86.75 329 PRO B O 1
ATOM 8549 N N . ALA B 1 330 ? 19.719 -37.75 -23.859 1 83.06 330 ALA B N 1
ATOM 8550 C CA . ALA B 1 330 ? 19 -38.969 -23.469 1 83.06 330 ALA B CA 1
ATOM 8551 C C . ALA B 1 330 ? 19.016 -39.969 -24.609 1 83.06 330 ALA B C 1
ATOM 8553 O O . ALA B 1 330 ? 19.172 -39.625 -25.781 1 83.06 330 ALA B O 1
ATOM 8554 N N . PRO B 1 331 ? 18.844 -41.188 -24.203 1 79.81 331 PRO B N 1
ATOM 8555 C CA . PRO B 1 331 ? 18.797 -42.219 -25.25 1 79.81 331 PRO B CA 1
ATOM 8556 C C . PRO B 1 331 ? 17.625 -42.031 -26.203 1 79.81 331 PRO B C 1
ATOM 8558 O O . PRO B 1 331 ? 16.594 -41.469 -25.828 1 79.81 331 PRO B O 1
ATOM 8561 N N . VAL B 1 332 ? 17.828 -42.438 -27.438 1 74.88 332 VAL B N 1
ATOM 8562 C CA . VAL B 1 332 ? 16.797 -42.344 -28.469 1 74.88 332 VAL B CA 1
ATOM 8563 C C . VAL B 1 332 ? 15.609 -43.219 -28.109 1 74.88 332 VAL B C 1
ATOM 8565 O O . VAL B 1 332 ? 15.789 -44.375 -27.719 1 74.88 332 VAL B O 1
ATOM 8568 N N . PRO B 1 333 ? 14.461 -42.625 -28.172 1 73.75 333 PRO B N 1
ATOM 8569 C CA . PRO B 1 333 ? 13.289 -43.438 -27.875 1 73.75 333 PRO B CA 1
ATOM 8570 C C . PRO B 1 333 ? 13.148 -44.656 -28.828 1 73.75 333 PRO B C 1
ATOM 8572 O O . PRO B 1 333 ? 13.5 -44.562 -30 1 73.75 333 PRO B O 1
ATOM 8575 N N . GLY B 1 334 ? 12.719 -45.719 -28.312 1 75.44 334 GLY B N 1
ATOM 8576 C CA . GLY B 1 334 ? 12.555 -46.938 -29.078 1 75.44 334 GLY B CA 1
ATOM 8577 C C . GLY B 1 334 ? 11.391 -46.906 -30.062 1 75.44 334 GLY B C 1
ATOM 8578 O O . GLY B 1 334 ? 11.289 -47.719 -30.953 1 75.44 334 GLY B O 1
ATOM 8579 N N . GLU B 1 335 ? 10.617 -45.938 -30 1 78.12 335 GLU B N 1
ATOM 8580 C CA . GLU B 1 335 ? 9.445 -45.812 -30.859 1 78.12 335 GLU B CA 1
ATOM 8581 C C . GLU B 1 335 ? 9.844 -45.469 -32.312 1 78.12 335 GLU B C 1
ATOM 8583 O O . GLU B 1 335 ? 10.875 -44.844 -32.531 1 78.12 335 GLU B O 1
ATOM 8588 N N . SER B 1 336 ? 8.969 -45.938 -33.188 1 81.62 336 SER B N 1
ATOM 8589 C CA . SER B 1 336 ? 9.188 -45.625 -34.594 1 81.62 336 SER B CA 1
ATOM 8590 C C . SER B 1 336 ? 9 -44.125 -34.844 1 81.62 336 SER B C 1
ATOM 8592 O O . SER B 1 336 ? 8.352 -43.438 -34.062 1 81.62 336 SER B O 1
ATOM 8594 N N . THR B 1 337 ? 9.539 -43.625 -35.906 1 83 337 THR B N 1
ATOM 8595 C CA . THR B 1 337 ? 9.445 -42.188 -36.281 1 83 337 THR B CA 1
ATOM 8596 C C . THR B 1 337 ? 8 -41.812 -36.594 1 83 337 THR B C 1
ATOM 8598 O O . THR B 1 337 ? 7.59 -40.688 -36.344 1 83 337 THR B O 1
ATOM 8601 N N . GLN B 1 338 ? 7.305 -42.781 -37.094 1 84.12 338 GLN B N 1
ATOM 8602 C CA . GLN B 1 338 ? 5.902 -42.5 -37.406 1 84.12 338 GLN B CA 1
ATOM 8603 C C . GLN B 1 338 ? 5.078 -42.281 -36.156 1 84.12 338 GLN B C 1
ATOM 8605 O O . GLN B 1 338 ? 4.238 -41.406 -36.094 1 84.12 338 GLN B O 1
ATOM 8610 N N . VAL B 1 339 ? 5.332 -43.125 -35.219 1 87.75 339 VAL B N 1
ATOM 8611 C CA . VAL B 1 339 ? 4.621 -43 -33.969 1 87.75 339 VAL B CA 1
ATOM 8612 C C . VAL B 1 339 ? 5.012 -41.688 -33.281 1 87.75 339 VAL B C 1
ATOM 8614 O O . VAL B 1 339 ? 4.152 -40.969 -32.75 1 87.75 339 VAL B O 1
ATOM 8617 N N . LEU B 1 340 ? 6.242 -41.375 -33.312 1 87.56 340 LEU B N 1
ATOM 8618 C CA . LEU B 1 340 ? 6.715 -40.125 -32.719 1 87.56 340 LEU B CA 1
ATOM 8619 C C . LEU B 1 340 ? 6.082 -38.906 -33.406 1 87.56 340 LEU B C 1
ATOM 8621 O O . LEU B 1 340 ? 5.734 -37.938 -32.719 1 87.56 340 LEU B O 1
ATOM 8625 N N . ALA B 1 341 ? 5.996 -38.969 -34.625 1 87.69 341 ALA B N 1
ATOM 8626 C CA . ALA B 1 341 ? 5.367 -37.906 -35.375 1 87.69 341 ALA B CA 1
ATOM 8627 C C . ALA B 1 341 ? 3.904 -37.719 -34.969 1 87.69 341 ALA B C 1
ATOM 8629 O O . ALA B 1 341 ? 3.418 -36.594 -34.844 1 87.69 341 ALA B O 1
ATOM 8630 N N . LEU B 1 342 ? 3.244 -38.844 -34.875 1 90.25 342 LEU B N 1
ATOM 8631 C CA . LEU B 1 342 ? 1.85 -38.781 -34.469 1 90.25 342 LEU B CA 1
ATOM 8632 C C . LEU B 1 342 ? 1.724 -38.188 -33.062 1 90.25 342 LEU B C 1
ATOM 8634 O O . LEU B 1 342 ? 0.859 -37.312 -32.844 1 90.25 342 LEU B O 1
ATOM 8638 N N . LEU B 1 343 ? 2.518 -38.625 -32.188 1 88.69 343 LEU B N 1
ATOM 8639 C CA . LEU B 1 343 ? 2.508 -38.062 -30.844 1 88.69 343 LEU B CA 1
ATOM 8640 C C . LEU B 1 343 ? 2.73 -36.562 -30.859 1 88.69 343 LEU B C 1
ATOM 8642 O O . LEU B 1 343 ? 2.053 -35.812 -30.141 1 88.69 343 LEU B O 1
ATOM 8646 N N . GLN B 1 344 ? 3.617 -36.094 -31.609 1 89.81 344 GLN B N 1
ATOM 8647 C CA . GLN B 1 344 ? 3.922 -34.656 -31.688 1 89.81 344 GLN B CA 1
ATOM 8648 C C . GLN B 1 344 ? 2.771 -33.906 -32.312 1 89.81 344 GLN B C 1
ATOM 8650 O O . GLN B 1 344 ? 2.516 -32.75 -31.953 1 89.81 344 GLN B O 1
ATOM 8655 N N . GLN B 1 345 ? 2.158 -34.469 -33.25 1 90.44 345 GLN B N 1
ATOM 8656 C CA . GLN B 1 345 ? 0.993 -33.844 -33.844 1 90.44 345 GLN B CA 1
ATOM 8657 C C . GLN B 1 345 ? -0.138 -33.688 -32.844 1 90.44 345 GLN B C 1
ATOM 8659 O O . GLN B 1 345 ? -0.8 -32.656 -32.812 1 90.44 345 GLN B O 1
ATOM 8664 N N . VAL B 1 346 ? -0.343 -34.719 -32.062 1 91.19 346 VAL B N 1
ATOM 8665 C CA . VAL B 1 346 ? -1.371 -34.656 -31.031 1 91.19 346 VAL B CA 1
ATOM 8666 C C . VAL B 1 346 ? -1.021 -33.594 -30 1 91.19 346 VAL B C 1
ATOM 8668 O O . VAL B 1 346 ? -1.883 -32.812 -29.594 1 91.19 346 VAL B O 1
ATOM 8671 N N . ASP B 1 347 ? 0.23 -33.562 -29.594 1 88.88 347 ASP B N 1
ATOM 8672 C CA . ASP B 1 347 ? 0.678 -32.562 -28.641 1 88.88 347 ASP B CA 1
ATOM 8673 C C . ASP B 1 347 ? 0.482 -31.156 -29.203 1 88.88 347 ASP B C 1
ATOM 8675 O O . ASP B 1 347 ? 0.078 -30.234 -28.469 1 88.88 347 ASP B O 1
ATOM 8679 N N . ALA B 1 348 ? 0.824 -30.984 -30.406 1 88.56 348 ALA B N 1
ATOM 8680 C CA . ALA B 1 348 ? 0.633 -29.688 -31.062 1 88.56 348 ALA B CA 1
ATOM 8681 C C . ALA B 1 348 ? -0.836 -29.281 -31.031 1 88.56 348 ALA B C 1
ATOM 8683 O O . ALA B 1 348 ? -1.157 -28.109 -30.781 1 88.56 348 ALA B O 1
ATOM 8684 N N . ALA B 1 349 ? -1.679 -30.234 -31.359 1 88.81 349 ALA B N 1
ATOM 8685 C CA . ALA B 1 349 ? -3.113 -29.953 -31.359 1 88.81 349 ALA B CA 1
ATOM 8686 C C . ALA B 1 349 ? -3.59 -29.562 -29.953 1 88.81 349 ALA B C 1
ATOM 8688 O O . ALA B 1 349 ? -4.41 -28.641 -29.812 1 88.81 349 ALA B O 1
ATOM 8689 N N . LEU B 1 350 ? -3.1 -30.234 -29 1 86.62 350 LEU B N 1
ATOM 8690 C CA . LEU B 1 350 ? -3.475 -29.922 -27.625 1 86.62 350 LEU B CA 1
ATOM 8691 C C . LEU B 1 350 ? -2.955 -28.547 -27.219 1 86.62 350 LEU B C 1
ATOM 8693 O O . LEU B 1 350 ? -3.652 -27.797 -26.531 1 86.62 350 LEU B O 1
ATOM 8697 N N . LEU B 1 351 ? -1.729 -28.234 -27.578 1 83.5 351 LEU B N 1
ATOM 8698 C CA . LEU B 1 351 ? -1.139 -26.938 -27.25 1 83.5 351 LEU B CA 1
ATOM 8699 C C . LEU B 1 351 ? -1.913 -25.797 -27.922 1 83.5 351 LEU B C 1
ATOM 8701 O O . LEU B 1 351 ? -2.01 -24.703 -27.375 1 83.5 351 LEU B O 1
ATOM 8705 N N . GLU B 1 352 ? -2.504 -26.141 -29.078 1 80.25 352 GLU B N 1
ATOM 8706 C CA . GLU B 1 352 ? -3.318 -25.172 -29.797 1 80.25 352 GLU B CA 1
ATOM 8707 C C . GLU B 1 352 ? -4.762 -25.188 -29.297 1 80.25 352 GLU B C 1
ATOM 8709 O O . GLU B 1 352 ? -5.582 -24.375 -29.75 1 80.25 352 GLU B O 1
ATOM 8714 N N . ARG B 1 353 ? -5.086 -26.156 -28.531 1 78.12 353 ARG B N 1
ATOM 8715 C CA . ARG B 1 353 ? -6.418 -26.359 -27.969 1 78.12 353 ARG B CA 1
ATOM 8716 C C . ARG B 1 353 ? -7.414 -26.734 -29.062 1 78.12 353 ARG B C 1
ATOM 8718 O O . ARG B 1 353 ? -8.57 -26.312 -29.031 1 78.12 353 ARG B O 1
ATOM 8725 N N . ASP B 1 354 ? -6.84 -27.281 -30.031 1 86.12 354 ASP B N 1
ATOM 8726 C CA . ASP B 1 354 ? -7.695 -27.875 -31.062 1 86.12 354 ASP B CA 1
ATOM 8727 C C . ASP B 1 354 ? -8.078 -29.297 -30.703 1 86.12 354 ASP B C 1
ATOM 8729 O O . ASP B 1 354 ? -7.504 -30.25 -31.234 1 86.12 354 ASP B O 1
ATOM 8733 N N . LEU B 1 355 ? -9.086 -29.438 -29.938 1 88.62 355 LEU B N 1
ATOM 8734 C CA . LEU B 1 355 ? -9.461 -30.719 -29.375 1 88.62 355 LEU B CA 1
ATOM 8735 C C . LEU B 1 355 ? -10.031 -31.656 -30.438 1 88.62 355 LEU B C 1
ATOM 8737 O O . LEU B 1 355 ? -9.867 -32.875 -30.359 1 88.62 355 LEU B O 1
ATOM 8741 N N . GLU B 1 356 ? -10.719 -30.969 -31.344 1 90.44 356 GLU B N 1
ATOM 8742 C CA . GLU B 1 356 ? -11.273 -31.781 -32.438 1 90.44 356 GLU B CA 1
ATOM 8743 C C . GLU B 1 356 ? -10.172 -32.469 -33.219 1 90.44 356 GLU B C 1
ATOM 8745 O O . GLU B 1 356 ? -10.273 -33.656 -33.531 1 90.44 356 GLU B O 1
ATOM 8750 N N . ARG B 1 357 ? -9.188 -31.703 -33.531 1 90.69 357 ARG B N 1
ATOM 8751 C CA . ARG B 1 357 ? -8.07 -32.25 -34.281 1 90.69 357 ARG B CA 1
ATOM 8752 C C . ARG B 1 357 ? -7.355 -33.344 -33.469 1 90.69 357 ARG B C 1
ATOM 8754 O O . ARG B 1 357 ? -6.98 -34.375 -34 1 90.69 357 ARG B O 1
ATOM 8761 N N . ALA B 1 358 ? -7.109 -33.125 -32.219 1 92.94 358 ALA B N 1
ATOM 8762 C CA . ALA B 1 358 ? -6.473 -34.094 -31.344 1 92.94 358 ALA B CA 1
ATOM 8763 C C . ALA B 1 358 ? -7.27 -35.406 -31.312 1 92.94 358 ALA B C 1
ATOM 8765 O O . ALA B 1 358 ? -6.695 -36.469 -31.422 1 92.94 358 ALA B O 1
ATOM 8766 N N . THR B 1 359 ? -8.578 -35.25 -31.219 1 93.25 359 THR B N 1
ATOM 8767 C CA . THR B 1 359 ? -9.445 -36.406 -31.172 1 93.25 359 THR B CA 1
ATOM 8768 C C . THR B 1 359 ? -9.352 -37.219 -32.469 1 93.25 359 THR B C 1
ATOM 8770 O O . THR B 1 359 ? -9.281 -38.438 -32.469 1 93.25 359 THR B O 1
ATOM 8773 N N . ARG B 1 360 ? -9.391 -36.469 -33.562 1 93.31 360 ARG B N 1
ATOM 8774 C CA . ARG B 1 360 ? -9.305 -37.125 -34.844 1 93.31 360 ARG B CA 1
ATOM 8775 C C . ARG B 1 360 ? -7.98 -37.844 -35 1 93.31 360 ARG B C 1
ATOM 8777 O O . ARG B 1 360 ? -7.953 -38.969 -35.531 1 93.31 360 ARG B O 1
ATOM 8784 N N . LEU B 1 361 ? -6.934 -37.25 -34.625 1 93.56 361 LEU B N 1
ATOM 8785 C CA . LEU B 1 361 ? -5.609 -37.844 -34.75 1 93.56 361 LEU B CA 1
ATOM 8786 C C . LEU B 1 361 ? -5.516 -39.094 -33.875 1 93.56 361 LEU B C 1
ATOM 8788 O O . LEU B 1 361 ? -4.961 -40.094 -34.281 1 93.56 361 LEU B O 1
ATOM 8792 N N . ILE B 1 362 ? -6.035 -39.031 -32.688 1 93.56 362 ILE B N 1
ATOM 8793 C CA . ILE B 1 362 ? -6 -40.188 -31.781 1 93.56 362 ILE B CA 1
ATOM 8794 C C . ILE B 1 362 ? -6.855 -41.312 -32.344 1 93.56 362 ILE B C 1
ATOM 8796 O O . ILE B 1 362 ? -6.445 -42.469 -32.312 1 93.56 362 ILE B O 1
ATOM 8800 N N . ALA B 1 363 ? -7.988 -40.938 -32.906 1 92.19 363 ALA B N 1
ATOM 8801 C CA . ALA B 1 363 ? -8.906 -41.938 -33.469 1 92.19 363 ALA B CA 1
ATOM 8802 C C . ALA B 1 363 ? -8.305 -42.594 -34.688 1 92.19 363 ALA B C 1
ATOM 8804 O O . ALA B 1 363 ? -8.57 -43.781 -34.969 1 92.19 363 ALA B O 1
ATOM 8805 N N . ALA B 1 364 ? -7.543 -41.875 -35.406 1 91.94 364 ALA B N 1
ATOM 8806 C CA . ALA B 1 364 ? -6.973 -42.375 -36.656 1 91.94 364 ALA B CA 1
ATOM 8807 C C . ALA B 1 364 ? -5.773 -43.281 -36.406 1 91.94 364 ALA B C 1
ATOM 8809 O O . ALA B 1 364 ? -5.34 -44.031 -37.281 1 91.94 364 ALA B O 1
ATOM 8810 N N . ALA B 1 365 ? -5.316 -43.25 -35.25 1 92.38 365 ALA B N 1
ATOM 8811 C CA . ALA B 1 365 ? -4.156 -44.062 -34.906 1 92.38 365 ALA B CA 1
ATOM 8812 C C . ALA B 1 365 ? -4.52 -45.531 -34.844 1 92.38 365 ALA B C 1
ATOM 8814 O O . ALA B 1 365 ? -5.652 -45.906 -34.5 1 92.38 365 ALA B O 1
ATOM 8815 N N . ALA B 1 366 ? -3.52 -46.438 -35.188 1 90.62 366 ALA B N 1
ATOM 8816 C CA . ALA B 1 366 ? -3.711 -47.875 -35.062 1 90.62 366 ALA B CA 1
ATOM 8817 C C . ALA B 1 366 ? -4.031 -48.281 -33.625 1 90.62 366 ALA B C 1
ATOM 8819 O O . ALA B 1 366 ? -3.586 -47.625 -32.688 1 90.62 366 ALA B O 1
ATOM 8820 N N . PRO B 1 367 ? -4.773 -49.312 -33.5 1 88.69 367 PRO B N 1
ATOM 8821 C CA . PRO B 1 367 ? -5.195 -49.75 -32.156 1 88.69 367 PRO B CA 1
ATOM 8822 C C . PRO B 1 367 ? -4.02 -50 -31.219 1 88.69 367 PRO B C 1
ATOM 8824 O O . PRO B 1 367 ? -4.09 -49.656 -30.031 1 88.69 367 PRO B O 1
ATOM 8827 N N . GLU B 1 368 ? -2.98 -50.5 -31.734 1 86.94 368 GLU B N 1
ATOM 8828 C CA . GLU B 1 368 ? -1.808 -50.781 -30.906 1 86.94 368 GLU B CA 1
ATOM 8829 C C . GLU B 1 368 ? -1.149 -49.5 -30.438 1 86.94 368 GLU B C 1
ATOM 8831 O O . GLU B 1 368 ? -0.658 -49.406 -29.312 1 86.94 368 GLU B O 1
ATOM 8836 N N . VAL B 1 369 ? -1.223 -48.5 -31.25 1 90.75 369 VAL B N 1
ATOM 8837 C CA . VAL B 1 369 ? -0.602 -47.219 -30.953 1 90.75 369 VAL B CA 1
ATOM 8838 C C . VAL B 1 369 ? -1.504 -46.406 -30.016 1 90.75 369 VAL B C 1
ATOM 8840 O O . VAL B 1 369 ? -1.019 -45.625 -29.219 1 90.75 369 VAL B O 1
ATOM 8843 N N . ARG B 1 370 ? -2.756 -46.688 -30.125 1 90.44 370 ARG B N 1
ATOM 8844 C CA . ARG B 1 370 ? -3.715 -45.969 -29.281 1 90.44 370 ARG B CA 1
ATOM 8845 C C . ARG B 1 370 ? -3.508 -46.281 -27.812 1 90.44 370 ARG B C 1
ATOM 8847 O O . ARG B 1 370 ? -3.859 -45.5 -26.938 1 90.44 370 ARG B O 1
ATOM 8854 N N . GLU B 1 371 ? -2.926 -47.375 -27.578 1 88.81 371 GLU B N 1
ATOM 8855 C CA . GLU B 1 371 ? -2.719 -47.781 -26.203 1 88.81 371 GLU B CA 1
ATOM 8856 C C . GLU B 1 371 ? -1.417 -47.219 -25.641 1 88.81 371 GLU B C 1
ATOM 8858 O O . GLU B 1 371 ? -1.116 -47.375 -24.453 1 88.81 371 GLU B O 1
ATOM 8863 N N . HIS B 1 372 ? -0.71 -46.562 -26.5 1 89.31 372 HIS B N 1
ATOM 8864 C CA . HIS B 1 372 ? 0.495 -45.875 -26.016 1 89.31 372 HIS B CA 1
ATOM 8865 C C . HIS B 1 372 ? 0.174 -44.906 -24.875 1 89.31 372 HIS B C 1
ATOM 8867 O O . HIS B 1 372 ? -0.782 -44.156 -24.969 1 89.31 372 HIS B O 1
ATOM 8873 N N . PRO B 1 373 ? 0.936 -44.938 -23.75 1 88.38 373 PRO B N 1
ATOM 8874 C CA . PRO B 1 373 ? 0.632 -44.125 -22.562 1 88.38 373 PRO B CA 1
ATOM 8875 C C . PRO B 1 373 ? 0.492 -42.656 -22.891 1 88.38 373 PRO B C 1
ATOM 8877 O O . PRO B 1 373 ? -0.377 -41.969 -22.328 1 88.38 373 PRO B O 1
ATOM 8880 N N . ARG B 1 374 ? 1.268 -42.094 -23.688 1 89.19 374 ARG B N 1
ATOM 8881 C CA . ARG B 1 374 ? 1.205 -40.656 -24.031 1 89.19 374 ARG B CA 1
ATOM 8882 C C . ARG B 1 374 ? -0.071 -40.344 -24.797 1 89.19 374 ARG B C 1
ATOM 8884 O O . ARG B 1 374 ? -0.619 -39.25 -24.656 1 89.19 374 ARG B O 1
ATOM 8891 N 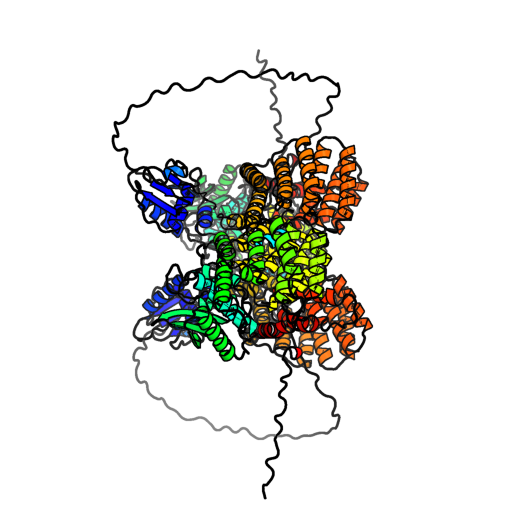N . LEU B 1 375 ? -0.491 -41.219 -25.641 1 90.75 375 LEU B N 1
ATOM 8892 C CA . LEU B 1 375 ? -1.733 -41 -26.375 1 90.75 375 LEU B CA 1
ATOM 8893 C C . LEU B 1 375 ? -2.939 -41.125 -25.453 1 90.75 375 LEU B C 1
ATOM 8895 O O . LEU B 1 375 ? -3.928 -40.406 -25.609 1 90.75 375 LEU B O 1
ATOM 8899 N N . ARG B 1 376 ? -2.842 -42.125 -24.609 1 92.44 376 ARG B N 1
ATOM 8900 C CA . ARG B 1 376 ? -3.906 -42.281 -23.625 1 92.44 376 ARG B CA 1
ATOM 8901 C C . ARG B 1 376 ? -4 -41.031 -22.75 1 92.44 376 ARG B C 1
ATOM 8903 O O . ARG B 1 376 ? -5.098 -40.594 -22.391 1 92.44 376 ARG B O 1
ATOM 8910 N N . MET B 1 377 ? -2.838 -40.5 -22.359 1 92.81 377 MET B N 1
ATOM 8911 C CA . MET B 1 377 ? -2.814 -39.25 -21.609 1 92.81 377 MET B CA 1
ATOM 8912 C C . MET B 1 377 ? -3.469 -38.125 -22.406 1 92.81 377 MET B C 1
ATOM 8914 O O . MET B 1 377 ? -4.262 -37.375 -21.859 1 92.81 377 MET B O 1
ATOM 8918 N N . ALA B 1 378 ? -3.113 -38.031 -23.609 1 92 378 ALA B N 1
ATOM 8919 C CA . ALA B 1 378 ? -3.68 -37 -24.484 1 92 378 ALA B CA 1
ATOM 8920 C C . ALA B 1 378 ? -5.195 -37.156 -24.578 1 92 378 ALA B C 1
ATOM 8922 O O . ALA B 1 378 ? -5.918 -36.156 -24.594 1 92 378 ALA B O 1
ATOM 8923 N N . ASP B 1 379 ? -5.613 -38.344 -24.688 1 92.06 379 ASP B N 1
ATOM 8924 C CA . ASP B 1 379 ? -7.047 -38.625 -24.75 1 92.06 379 ASP B CA 1
ATOM 8925 C C . ASP B 1 379 ? -7.746 -38.125 -23.469 1 92.06 379 ASP B C 1
ATOM 8927 O O . ASP B 1 379 ? -8.82 -37.531 -23.531 1 92.06 379 ASP B O 1
ATOM 8931 N N . ALA B 1 380 ? -7.164 -38.5 -22.344 1 93 380 ALA B N 1
ATOM 8932 C CA . ALA B 1 380 ? -7.688 -38.031 -21.062 1 93 380 ALA B CA 1
ATOM 8933 C C . ALA B 1 380 ? -7.691 -36.5 -21 1 93 380 ALA B C 1
ATOM 8935 O O . ALA B 1 380 ? -8.648 -35.906 -20.516 1 93 380 ALA B O 1
ATOM 8936 N N . MET B 1 381 ? -6.68 -35.906 -21.484 1 91.25 381 MET B N 1
ATOM 8937 C CA . MET B 1 381 ? -6.555 -34.438 -21.469 1 91.25 381 MET B CA 1
ATOM 8938 C C . MET B 1 381 ? -7.617 -33.781 -22.359 1 91.25 381 MET B C 1
ATOM 8940 O O . MET B 1 381 ? -8.141 -32.719 -22.031 1 91.25 381 MET B O 1
ATOM 8944 N N . VAL B 1 382 ? -7.902 -34.375 -23.484 1 88.31 382 VAL B N 1
ATOM 8945 C CA . VAL B 1 382 ? -8.945 -33.875 -24.375 1 88.31 382 VAL B CA 1
ATOM 8946 C C . VAL B 1 382 ? -10.281 -33.844 -23.641 1 88.31 382 VAL B C 1
ATOM 8948 O O . VAL B 1 382 ? -11.023 -32.875 -23.734 1 88.31 382 VAL B O 1
ATOM 8951 N N . ALA B 1 383 ? -10.562 -34.906 -22.953 1 89.31 383 ALA B N 1
ATOM 8952 C CA . ALA B 1 383 ? -11.789 -34.969 -22.172 1 89.31 383 ALA B CA 1
ATOM 8953 C C . ALA B 1 383 ? -11.812 -33.875 -21.094 1 89.31 383 ALA B C 1
ATOM 8955 O O . ALA B 1 383 ? -12.844 -33.25 -20.859 1 89.31 383 ALA B O 1
ATOM 8956 N N . PHE B 1 384 ? -10.781 -33.656 -20.391 1 86.62 384 PHE B N 1
ATOM 8957 C CA . PHE B 1 384 ? -10.664 -32.656 -19.328 1 86.62 384 PHE B CA 1
ATOM 8958 C C . PHE B 1 384 ? -10.852 -31.234 -19.875 1 86.62 384 PHE B C 1
ATOM 8960 O O . PHE B 1 384 ? -11.656 -30.469 -19.359 1 86.62 384 PHE B O 1
ATOM 8967 N N . HIS B 1 385 ? -10.055 -30.953 -20.953 1 79.75 385 HIS B N 1
ATOM 8968 C CA . HIS B 1 385 ? -10.148 -29.625 -21.547 1 79.75 385 HIS B CA 1
ATOM 8969 C C . HIS B 1 385 ? -11.523 -29.391 -22.141 1 79.75 385 HIS B C 1
ATOM 8971 O O . HIS B 1 385 ? -11.977 -28.234 -22.25 1 79.75 385 HIS B O 1
ATOM 8977 N N . GLY B 1 386 ? -12.18 -30.453 -22.531 1 76.06 386 GLY B N 1
ATOM 8978 C CA . GLY B 1 386 ? -13.539 -30.359 -23.031 1 76.06 386 GLY B CA 1
ATOM 8979 C C . GLY B 1 386 ? -14.586 -30.328 -21.938 1 76.06 386 GLY B C 1
ATOM 8980 O O . GLY B 1 386 ? -15.781 -30.328 -22.219 1 76.06 386 GLY B O 1
ATOM 8981 N N . MET B 1 387 ? -14.234 -30.438 -20.688 1 77.06 387 MET B N 1
ATOM 8982 C CA . MET B 1 387 ? -15.047 -30.328 -19.484 1 77.06 387 MET B CA 1
ATOM 8983 C C . MET B 1 387 ? -15.984 -31.531 -19.344 1 77.06 387 MET B C 1
ATOM 8985 O O . MET B 1 387 ? -17.094 -31.391 -18.844 1 77.06 387 MET B O 1
ATOM 8989 N N . LYS B 1 388 ? -15.594 -32.5 -20 1 85.69 388 LYS B N 1
ATOM 8990 C CA . LYS B 1 388 ? -16.25 -33.781 -19.734 1 85.69 388 LYS B CA 1
ATOM 8991 C C . LYS B 1 388 ? -15.594 -34.5 -18.562 1 85.69 388 LYS B C 1
ATOM 8993 O O . LYS B 1 388 ? -14.906 -35.5 -18.75 1 85.69 388 LYS B O 1
ATOM 8998 N N . LEU B 1 389 ? -15.883 -34.094 -17.406 1 86.62 389 LEU B N 1
ATOM 8999 C CA . LEU B 1 389 ? -15.117 -34.406 -16.203 1 86.62 389 LEU B CA 1
ATOM 9000 C C . LEU B 1 389 ? -15.242 -35.875 -15.844 1 86.62 389 LEU B C 1
ATOM 9002 O O . LEU B 1 389 ? -14.258 -36.5 -15.438 1 86.62 389 LEU B O 1
ATOM 9006 N N . ASP B 1 390 ? -16.438 -36.438 -16 1 89.75 390 ASP B N 1
ATOM 9007 C CA . ASP B 1 390 ? -16.609 -37.844 -15.672 1 89.75 390 ASP B CA 1
ATOM 9008 C C . ASP B 1 390 ? -15.781 -38.719 -16.609 1 89.75 390 ASP B C 1
ATOM 9010 O O . ASP B 1 390 ? -15.148 -39.688 -16.156 1 89.75 390 ASP B O 1
ATOM 9014 N N . HIS B 1 391 ? -15.836 -38.344 -17.844 1 92.5 391 HIS B N 1
ATOM 9015 C CA . HIS B 1 391 ? -15.047 -39.094 -18.828 1 92.5 391 HIS B CA 1
ATOM 9016 C C . HIS B 1 391 ? -13.555 -38.906 -18.562 1 92.5 391 HIS B C 1
ATOM 9018 O O . HIS B 1 391 ? -12.789 -39.875 -18.656 1 92.5 391 HIS B O 1
ATOM 9024 N N . ALA B 1 392 ? -13.133 -37.719 -18.328 1 93.38 392 ALA B N 1
ATOM 9025 C CA . ALA B 1 392 ? -11.734 -37.438 -18.016 1 93.38 392 ALA B CA 1
ATOM 9026 C C . ALA B 1 392 ? -11.273 -38.25 -16.828 1 93.38 392 ALA B C 1
ATOM 9028 O O . ALA B 1 392 ? -10.195 -38.844 -16.844 1 93.38 392 ALA B O 1
ATOM 9029 N N . ARG B 1 393 ? -12.109 -38.312 -15.766 1 94.06 393 ARG B N 1
ATOM 9030 C CA . ARG B 1 393 ? -11.758 -39.062 -14.562 1 94.06 393 ARG B CA 1
ATOM 9031 C C . ARG B 1 393 ? -11.523 -40.531 -14.883 1 94.06 393 ARG B C 1
ATOM 9033 O O . ARG B 1 393 ? -10.508 -41.094 -14.477 1 94.06 393 ARG B O 1
ATOM 9040 N N . SER B 1 394 ? -12.5 -41.094 -15.625 1 95.31 394 SER B N 1
ATOM 9041 C CA . SER B 1 394 ? -12.406 -42.5 -15.977 1 95.31 394 SER B CA 1
ATOM 9042 C C . SER B 1 394 ? -11.148 -42.781 -16.781 1 95.31 394 SER B C 1
ATOM 9044 O O . SER B 1 394 ? -10.469 -43.781 -16.562 1 95.31 394 SER B O 1
ATOM 9046 N N . ARG B 1 395 ? -10.844 -41.938 -17.703 1 95 395 ARG B N 1
ATOM 9047 C CA . ARG B 1 395 ? -9.68 -42.125 -18.578 1 95 395 ARG B CA 1
ATOM 9048 C C . ARG B 1 395 ? -8.383 -42 -17.781 1 95 395 ARG B C 1
ATOM 9050 O O . ARG B 1 395 ? -7.449 -42.781 -17.984 1 95 395 ARG B O 1
ATOM 9057 N N . PHE B 1 396 ? -8.297 -41.031 -16.938 1 95 396 PHE B N 1
ATOM 9058 C CA . PHE B 1 396 ? -7.09 -40.844 -16.125 1 95 396 PHE B CA 1
ATOM 9059 C C . PHE B 1 396 ? -6.902 -42.031 -15.18 1 95 396 PHE B C 1
ATOM 9061 O O . PHE B 1 396 ? -5.785 -42.5 -14.984 1 95 396 PHE B O 1
ATOM 9068 N N . GLU B 1 397 ? -7.992 -42.5 -14.516 1 94.38 397 GLU B N 1
ATOM 9069 C CA . GLU B 1 397 ? -7.91 -43.625 -13.617 1 94.38 397 GLU B CA 1
ATOM 9070 C C . GLU B 1 397 ? -7.406 -44.875 -14.359 1 94.38 397 GLU B C 1
ATOM 9072 O O . GLU B 1 397 ? -6.52 -45.594 -13.867 1 94.38 397 GLU B O 1
ATOM 9077 N N . SER B 1 398 ? -8.023 -45.031 -15.508 1 94.38 398 SER B N 1
ATOM 9078 C CA . SER B 1 398 ? -7.605 -46.156 -16.328 1 94.38 398 SER B CA 1
ATOM 9079 C C . SER B 1 398 ? -6.141 -46.062 -16.734 1 94.38 398 SER B C 1
ATOM 9081 O O . SER B 1 398 ? -5.41 -47.031 -16.75 1 94.38 398 SER B O 1
ATOM 9083 N N . LEU B 1 399 ? -5.703 -44.875 -17.141 1 94 399 LEU B N 1
ATOM 9084 C CA . LEU B 1 399 ? -4.32 -44.625 -17.531 1 94 399 LEU B CA 1
ATOM 9085 C C . LEU B 1 399 ? -3.361 -44.938 -16.391 1 94 399 LEU B C 1
ATOM 9087 O O . LEU B 1 399 ? -2.369 -45.656 -16.578 1 94 399 LEU B O 1
ATOM 9091 N N . VAL B 1 400 ? -3.617 -44.469 -15.164 1 92.56 400 VAL B N 1
ATOM 9092 C CA . VAL B 1 400 ? -2.736 -44.625 -14.008 1 92.56 400 VAL B CA 1
ATOM 9093 C C . VAL B 1 400 ? -2.604 -46.094 -13.656 1 92.56 400 VAL B C 1
ATOM 9095 O O . VAL B 1 400 ? -1.53 -46.562 -13.25 1 92.56 400 VAL B O 1
ATOM 9098 N N . GLU B 1 401 ? -3.641 -46.844 -13.859 1 91.12 401 GLU B N 1
ATOM 9099 C CA . GLU B 1 401 ? -3.635 -48.281 -13.547 1 91.12 401 GLU B CA 1
ATOM 9100 C C . GLU B 1 401 ? -2.727 -49.031 -14.5 1 91.12 401 GLU B C 1
ATOM 9102 O O . GLU B 1 401 ? -2.162 -50.062 -14.133 1 91.12 401 GLU B O 1
ATOM 9107 N N . THR B 1 402 ? -2.576 -48.531 -15.68 1 90.19 402 THR B N 1
ATOM 9108 C CA . THR B 1 402 ? -1.852 -49.25 -16.719 1 90.19 402 THR B CA 1
ATOM 9109 C C . THR B 1 402 ? -0.388 -48.844 -16.75 1 90.19 402 THR B C 1
ATOM 9111 O O . THR B 1 402 ? 0.448 -49.531 -17.359 1 90.19 402 THR B O 1
ATOM 9114 N N . LEU B 1 403 ? -0.025 -47.719 -16.125 1 89.94 403 LEU B N 1
ATOM 9115 C CA . LEU B 1 403 ? 1.33 -47.188 -16.203 1 89.94 403 LEU B CA 1
ATOM 9116 C C . LEU B 1 403 ? 2.271 -47.969 -15.281 1 89.94 403 LEU B C 1
ATOM 9118 O O . LEU B 1 403 ? 1.866 -48.406 -14.211 1 89.94 403 LEU B O 1
ATOM 9122 N N . ASP B 1 404 ? 3.473 -48.094 -15.766 1 82.94 404 ASP B N 1
ATOM 9123 C CA . ASP B 1 404 ? 4.52 -48.688 -14.953 1 82.94 404 ASP B CA 1
ATOM 9124 C C . ASP B 1 404 ? 5.02 -47.719 -13.883 1 82.94 404 ASP B C 1
ATOM 9126 O O . ASP B 1 404 ? 5.477 -46.625 -14.211 1 82.94 404 ASP B O 1
ATOM 9130 N N . PRO B 1 405 ? 4.965 -48.062 -12.633 1 75.25 405 PRO B N 1
ATOM 9131 C CA . PRO B 1 405 ? 5.297 -47.156 -11.531 1 75.25 405 PRO B CA 1
ATOM 9132 C C . PRO B 1 405 ? 6.746 -46.688 -11.578 1 75.25 405 PRO B C 1
ATOM 9134 O O . PRO B 1 405 ? 7.066 -45.625 -11.055 1 75.25 405 PRO B O 1
ATOM 9137 N N . GLU B 1 406 ? 7.637 -47.438 -12.117 1 74.81 406 GLU B N 1
ATOM 9138 C CA . GLU B 1 406 ? 9.055 -47.094 -12.133 1 74.81 406 GLU B CA 1
ATOM 9139 C C . GLU B 1 406 ? 9.422 -46.375 -13.43 1 74.81 406 GLU B C 1
ATOM 9141 O O . GLU B 1 406 ? 10.031 -45.281 -13.398 1 74.81 406 GLU B O 1
ATOM 9146 N N . LEU B 1 407 ? 8.992 -46.906 -14.594 1 72.44 407 LEU B N 1
ATOM 9147 C CA . LEU B 1 407 ? 9.391 -46.375 -15.898 1 72.44 407 LEU B CA 1
ATOM 9148 C C . LEU B 1 407 ? 8.602 -45.125 -16.25 1 72.44 407 LEU B C 1
ATOM 9150 O O . LEU B 1 407 ? 9.117 -44.219 -16.922 1 72.44 407 LEU B O 1
ATOM 9154 N N . ASP B 1 408 ? 7.379 -45.094 -15.781 1 81.56 408 ASP B N 1
ATOM 9155 C CA . ASP B 1 408 ? 6.492 -44 -16.141 1 81.56 408 ASP B CA 1
ATOM 9156 C C . ASP B 1 408 ? 6.219 -43.094 -14.93 1 81.56 408 ASP B C 1
ATOM 9158 O O . ASP B 1 408 ? 5.109 -42.594 -14.773 1 81.56 408 ASP B O 1
ATOM 9162 N N . ARG B 1 409 ? 7.172 -43 -14.102 1 80.81 409 ARG B N 1
ATOM 9163 C CA . ARG B 1 409 ? 6.98 -42.281 -12.836 1 80.81 409 ARG B CA 1
ATOM 9164 C C . ARG B 1 409 ? 6.484 -40.875 -13.062 1 80.81 409 ARG B C 1
ATOM 9166 O O . ARG B 1 409 ? 5.543 -40.406 -12.406 1 80.81 409 ARG B O 1
ATOM 9173 N N . ARG B 1 410 ? 7.098 -40.156 -13.906 1 81.12 410 ARG B N 1
ATOM 9174 C CA . ARG B 1 410 ? 6.742 -38.75 -14.133 1 81.12 410 ARG B CA 1
ATOM 9175 C C . ARG B 1 410 ? 5.371 -38.625 -14.789 1 81.12 410 ARG B C 1
ATOM 9177 O O . ARG B 1 410 ? 4.566 -37.781 -14.414 1 81.12 410 ARG B O 1
ATOM 9184 N N . LEU B 1 411 ? 5.125 -39.438 -15.812 1 85.5 411 LEU B N 1
ATOM 9185 C CA . LEU B 1 411 ? 3.826 -39.438 -16.469 1 85.5 411 LEU B CA 1
ATOM 9186 C C . LEU B 1 411 ? 2.715 -39.781 -15.492 1 85.5 411 LEU B C 1
ATOM 9188 O O . LEU B 1 411 ? 1.633 -39.188 -15.539 1 85.5 411 LEU B O 1
ATOM 9192 N N . SER B 1 412 ? 2.982 -40.781 -14.688 1 89.06 412 SER B N 1
ATOM 9193 C CA . SER B 1 412 ? 2.018 -41.156 -13.664 1 89.06 412 SER B CA 1
ATOM 9194 C C . SER B 1 412 ? 1.723 -40 -12.719 1 89.06 412 SER B C 1
ATOM 9196 O O . SER B 1 412 ? 0.562 -39.719 -12.398 1 89.06 412 SER B O 1
ATOM 9198 N N . ALA B 1 413 ? 2.787 -39.312 -12.281 1 87.62 413 ALA B N 1
ATOM 9199 C CA . ALA B 1 413 ? 2.623 -38.188 -11.383 1 87.62 413 ALA B CA 1
ATOM 9200 C C . ALA B 1 413 ? 1.81 -37.094 -12.047 1 87.62 413 ALA B C 1
ATOM 9202 O O . ALA B 1 413 ? 0.961 -36.438 -11.406 1 87.62 413 ALA B O 1
ATOM 9203 N N . GLN B 1 414 ? 2.053 -36.812 -13.266 1 88.38 414 GLN B N 1
ATOM 9204 C CA . GLN B 1 414 ? 1.312 -35.812 -14.016 1 88.38 414 GLN B CA 1
ATOM 9205 C C . GLN B 1 414 ? -0.163 -36.188 -14.133 1 88.38 414 GLN B C 1
ATOM 9207 O O . GLN B 1 414 ? -1.04 -35.344 -13.938 1 88.38 414 GLN B O 1
ATOM 9212 N N . ALA B 1 415 ? -0.39 -37.406 -14.484 1 91.12 415 ALA B N 1
ATOM 9213 C CA . ALA B 1 415 ? -1.757 -37.906 -14.609 1 91.12 415 ALA B CA 1
ATOM 9214 C C . ALA B 1 415 ? -2.506 -37.812 -13.289 1 91.12 415 ALA B C 1
ATOM 9216 O O . ALA B 1 415 ? -3.668 -37.406 -13.25 1 91.12 415 ALA B O 1
ATOM 9217 N N . LEU B 1 416 ? -1.834 -38.219 -12.227 1 90.19 416 LEU B N 1
ATOM 9218 C CA . LEU B 1 416 ? -2.451 -38.188 -10.906 1 90.19 416 LEU B CA 1
ATOM 9219 C C . LEU B 1 416 ? -2.732 -36.75 -10.477 1 90.19 416 LEU B C 1
ATOM 9221 O O . LEU B 1 416 ? -3.748 -36.469 -9.828 1 90.19 416 LEU B O 1
ATOM 9225 N N . THR B 1 417 ? -1.832 -35.844 -10.758 1 89.12 417 THR B N 1
ATOM 9226 C CA . THR B 1 417 ? -2.051 -34.438 -10.438 1 89.12 417 THR B CA 1
ATOM 9227 C C . THR B 1 417 ? -3.285 -33.906 -11.164 1 89.12 417 THR B C 1
ATOM 9229 O O . THR B 1 417 ? -4.105 -33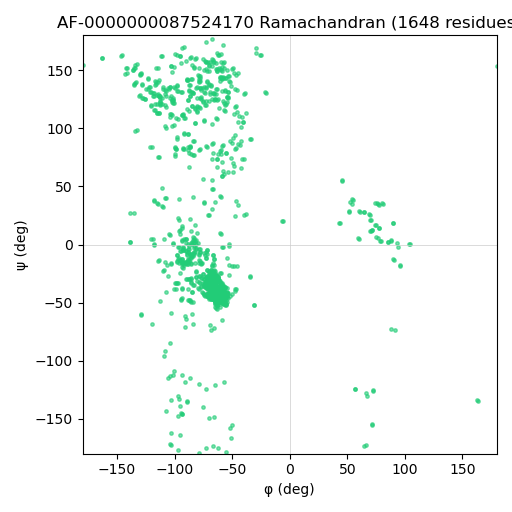.188 -10.57 1 89.12 417 THR B O 1
ATOM 9232 N N . THR B 1 418 ? -3.404 -34.188 -12.438 1 89.5 418 THR B N 1
ATOM 9233 C CA . THR B 1 418 ? -4.562 -33.75 -13.203 1 89.5 418 THR B CA 1
ATOM 9234 C C . THR B 1 418 ? -5.836 -34.438 -12.703 1 89.5 418 THR B C 1
ATOM 9236 O O . THR B 1 418 ? -6.898 -33.812 -12.656 1 89.5 418 THR B O 1
ATOM 9239 N N . LEU B 1 419 ? -5.711 -35.719 -12.391 1 91.25 419 LEU B N 1
ATOM 9240 C CA . LEU B 1 419 ? -6.848 -36.438 -11.812 1 91.25 419 LEU B CA 1
ATOM 9241 C C . LEU B 1 419 ? -7.328 -35.75 -10.539 1 91.25 419 LEU B C 1
ATOM 9243 O O . LEU B 1 419 ? -8.531 -35.656 -10.289 1 91.25 419 LEU B O 1
ATOM 9247 N N . ALA B 1 420 ? -6.387 -35.312 -9.727 1 90 420 ALA B N 1
ATOM 9248 C CA . ALA B 1 420 ? -6.742 -34.562 -8.516 1 90 420 ALA B CA 1
ATOM 9249 C C . ALA B 1 420 ? -7.543 -33.312 -8.859 1 90 420 ALA B C 1
ATOM 9251 O O . ALA B 1 420 ? -8.516 -32.969 -8.18 1 90 420 ALA B O 1
ATOM 9252 N N . SER B 1 421 ? -7.148 -32.625 -9.852 1 86.12 421 SER B N 1
ATOM 9253 C CA . SER B 1 421 ? -7.871 -31.438 -10.297 1 86.12 421 SER B CA 1
ATOM 9254 C C . SER B 1 421 ? -9.281 -31.781 -10.758 1 86.12 421 SER B C 1
ATOM 9256 O O . SER B 1 421 ? -10.234 -31.062 -10.461 1 86.12 421 SER B O 1
ATOM 9258 N N . VAL B 1 422 ? -9.391 -32.844 -11.5 1 86.06 422 VAL B N 1
ATOM 9259 C CA . VAL B 1 422 ? -10.688 -33.344 -11.977 1 86.06 422 VAL B CA 1
ATOM 9260 C C . VAL B 1 422 ? -11.586 -33.656 -10.781 1 86.06 422 VAL B C 1
ATOM 9262 O O . VAL B 1 422 ? -12.75 -33.25 -10.742 1 86.06 422 VAL B O 1
ATOM 9265 N N . ASN B 1 423 ? -11.023 -34.344 -9.812 1 87.56 423 ASN B N 1
ATOM 9266 C CA . ASN B 1 423 ? -11.773 -34.688 -8.609 1 87.56 423 ASN B CA 1
ATOM 9267 C C . ASN B 1 423 ? -12.234 -33.438 -7.867 1 87.56 423 ASN B C 1
ATOM 9269 O O . ASN B 1 423 ? -13.352 -33.375 -7.344 1 87.56 423 ASN B O 1
ATOM 9273 N N . ALA B 1 424 ? -11.391 -32.469 -7.766 1 82.12 424 ALA B N 1
ATOM 9274 C CA . ALA B 1 424 ? -11.734 -31.219 -7.098 1 82.12 424 ALA B CA 1
ATOM 9275 C C . ALA B 1 424 ? -12.914 -30.531 -7.785 1 82.12 424 ALA B C 1
ATOM 9277 O O . ALA B 1 424 ? -13.836 -30.062 -7.125 1 82.12 424 ALA B O 1
ATOM 9278 N N . LEU B 1 425 ? -12.898 -30.531 -9.117 1 74.44 425 LEU B N 1
ATOM 9279 C CA . LEU B 1 425 ? -13.961 -29.891 -9.891 1 74.44 425 LEU B CA 1
ATOM 9280 C C . LEU B 1 425 ? -15.273 -30.656 -9.75 1 74.44 425 LEU B C 1
ATOM 9282 O O . LEU B 1 425 ? -16.359 -30.062 -9.852 1 74.44 425 LEU B O 1
ATOM 9286 N N . LEU B 1 426 ? -15.164 -31.953 -9.539 1 78.88 426 LEU B N 1
ATOM 9287 C CA . LEU B 1 426 ? -16.344 -32.812 -9.375 1 78.88 426 LEU B CA 1
ATOM 9288 C C . LEU B 1 426 ? -16.859 -32.719 -7.945 1 78.88 426 LEU B C 1
ATOM 9290 O O . LEU B 1 426 ? -17.875 -33.375 -7.613 1 78.88 426 LEU B O 1
ATOM 9294 N N . GLY B 1 427 ? -16.172 -31.953 -7.031 1 75.62 427 GLY B N 1
ATOM 9295 C CA . GLY B 1 427 ? -16.625 -31.766 -5.66 1 75.62 427 GLY B CA 1
ATOM 9296 C C . GLY B 1 427 ? -16.281 -32.938 -4.758 1 75.62 427 GLY B C 1
ATOM 9297 O O . GLY B 1 427 ? -17.109 -33.375 -3.947 1 75.62 427 GLY B O 1
ATOM 9298 N N . ARG B 1 428 ? -15.172 -33.531 -4.969 1 84.56 428 ARG B N 1
ATOM 9299 C CA . ARG B 1 428 ? -14.695 -34.656 -4.141 1 84.56 428 ARG B CA 1
ATOM 9300 C C . ARG B 1 428 ? -13.43 -34.25 -3.387 1 84.56 428 ARG B C 1
ATOM 9302 O O . ARG B 1 428 ? -12.352 -34.781 -3.66 1 84.56 428 ARG B O 1
ATOM 9309 N N . PRO B 1 429 ? -13.508 -33.469 -2.352 1 83.06 429 PRO B N 1
ATOM 9310 C CA . PRO B 1 429 ? -12.328 -32.875 -1.704 1 83.06 429 PRO B CA 1
ATOM 9311 C C . PRO B 1 429 ? -11.5 -33.938 -0.96 1 83.06 429 PRO B C 1
ATOM 9313 O O . PRO B 1 429 ? -10.266 -33.844 -0.949 1 83.06 429 PRO B O 1
ATOM 9316 N N . GLU B 1 430 ? -12.141 -34.906 -0.361 1 88.44 430 GLU B N 1
ATOM 9317 C CA . GLU B 1 430 ? -11.391 -35.875 0.411 1 88.44 430 GLU B CA 1
ATOM 9318 C C . GLU B 1 430 ? -10.547 -36.781 -0.5 1 88.44 430 GLU B C 1
ATOM 9320 O O . GLU B 1 430 ? -9.398 -37.094 -0.181 1 88.44 430 GLU B O 1
ATOM 9325 N N . GLU B 1 431 ? -11.156 -37.188 -1.618 1 90.56 431 GLU B N 1
ATOM 9326 C CA . GLU B 1 431 ? -10.398 -37.969 -2.588 1 90.56 431 GLU B CA 1
ATOM 9327 C C . GLU B 1 431 ? -9.242 -37.188 -3.17 1 90.56 431 GLU B C 1
ATOM 9329 O O . GLU B 1 431 ? -8.148 -37.719 -3.369 1 90.56 431 GLU B O 1
ATOM 9334 N N . THR B 1 432 ? -9.484 -35.969 -3.465 1 92 432 THR B N 1
ATOM 9335 C CA . THR B 1 432 ? -8.453 -35.094 -3.977 1 92 432 THR B CA 1
ATOM 9336 C C . THR B 1 432 ? -7.297 -34.969 -2.986 1 92 432 THR B C 1
ATOM 9338 O O . THR B 1 432 ? -6.129 -35.094 -3.367 1 92 432 THR B O 1
ATOM 9341 N N . ARG B 1 433 ? -7.621 -34.781 -1.697 1 92.25 433 ARG B N 1
ATOM 9342 C CA . ARG B 1 433 ? -6.609 -34.625 -0.654 1 92.25 433 ARG B CA 1
ATOM 9343 C C . ARG B 1 433 ? -5.754 -35.906 -0.54 1 92.25 433 ARG B C 1
ATOM 9345 O O . ARG B 1 433 ? -4.523 -35.812 -0.493 1 92.25 433 ARG B O 1
ATOM 9352 N N . ARG B 1 434 ? -6.395 -37.031 -0.548 1 92.75 434 ARG B N 1
ATOM 9353 C CA . ARG B 1 434 ? -5.676 -38.312 -0.418 1 92.75 434 ARG B CA 1
ATOM 9354 C C . ARG B 1 434 ? -4.719 -38.531 -1.586 1 92.75 434 ARG B C 1
ATOM 9356 O O . ARG B 1 434 ? -3.582 -38.938 -1.393 1 92.75 434 ARG B O 1
ATOM 9363 N N . LEU B 1 435 ? -5.227 -38.219 -2.742 1 93.19 435 LEU B N 1
ATOM 9364 C CA . LEU B 1 435 ? -4.402 -38.375 -3.938 1 93.19 435 LEU B CA 1
ATOM 9365 C C . LEU B 1 435 ? -3.186 -37.438 -3.873 1 93.19 435 LEU B C 1
ATOM 9367 O O . LEU B 1 435 ? -2.062 -37.875 -4.133 1 93.19 435 LEU B O 1
ATOM 9371 N N . LEU B 1 436 ? -3.361 -36.219 -3.529 1 94.12 436 LEU B N 1
ATOM 9372 C CA . LEU B 1 436 ? -2.285 -35.25 -3.504 1 94.12 436 LEU B CA 1
ATOM 9373 C C . LEU B 1 436 ? -1.293 -35.562 -2.387 1 94.12 436 LEU B C 1
ATOM 9375 O O . LEU B 1 436 ? -0.082 -35.406 -2.57 1 94.12 436 LEU B O 1
ATOM 9379 N N . GLU B 1 437 ? -1.789 -35.938 -1.21 1 94.31 437 GLU B N 1
ATOM 9380 C CA . GLU B 1 437 ? -0.906 -36.312 -0.108 1 94.31 437 GLU B CA 1
ATOM 9381 C C . GLU B 1 437 ? -0.048 -37.531 -0.466 1 94.31 437 GLU B C 1
ATOM 9383 O O . GLU B 1 437 ? 1.138 -37.562 -0.134 1 94.31 437 GLU B O 1
ATOM 9388 N N . GLY B 1 438 ? -0.716 -38.469 -1.107 1 92.81 438 GLY B N 1
ATOM 9389 C CA . GLY B 1 438 ? 0.037 -39.625 -1.597 1 92.81 438 GLY B CA 1
ATOM 9390 C C . GLY B 1 438 ? 1.136 -39.219 -2.57 1 92.81 438 GLY B C 1
ATOM 9391 O O . GLY B 1 438 ? 2.254 -39.75 -2.484 1 92.81 438 GLY B O 1
ATOM 9392 N N . LEU B 1 439 ? 0.876 -38.344 -3.482 1 91.44 439 LEU B N 1
ATOM 9393 C CA . LEU B 1 439 ? 1.847 -37.875 -4.461 1 91.44 439 LEU B CA 1
ATOM 9394 C C . LEU B 1 439 ? 2.98 -37.094 -3.775 1 91.44 439 LEU B C 1
ATOM 9396 O O . LEU B 1 439 ? 4.145 -37.25 -4.145 1 91.44 439 LEU B O 1
ATOM 9400 N N . ALA B 1 440 ? 2.662 -36.25 -2.809 1 92.56 440 ALA B N 1
ATOM 9401 C CA . ALA B 1 440 ? 3.654 -35.438 -2.107 1 92.56 440 ALA B CA 1
ATOM 9402 C C . ALA B 1 440 ? 4.695 -36.312 -1.42 1 92.56 440 ALA B C 1
ATOM 9404 O O . ALA B 1 440 ? 5.867 -35.969 -1.331 1 92.56 440 ALA B O 1
ATOM 9405 N N . THR B 1 441 ? 4.254 -37.469 -0.96 1 90.5 441 THR B N 1
ATOM 9406 C CA . THR B 1 441 ? 5.152 -38.375 -0.253 1 90.5 441 THR B CA 1
ATOM 9407 C C . THR B 1 441 ? 6.031 -39.125 -1.237 1 90.5 441 THR B C 1
ATOM 9409 O O . THR B 1 441 ? 7.164 -39.5 -0.916 1 90.5 441 THR B O 1
ATOM 9412 N N . ARG B 1 442 ? 5.551 -39.312 -2.455 1 87.31 442 ARG B N 1
ATOM 9413 C CA . ARG B 1 442 ? 6.238 -40.156 -3.434 1 87.31 442 ARG B CA 1
ATOM 9414 C C . ARG B 1 442 ? 7.227 -39.344 -4.258 1 87.31 442 ARG B C 1
ATOM 9416 O O . ARG B 1 442 ? 8.242 -39.844 -4.719 1 87.31 442 ARG B O 1
ATOM 9423 N N . LEU B 1 443 ? 6.969 -38.062 -4.469 1 87.62 443 LEU B N 1
ATOM 9424 C CA . LEU B 1 443 ? 7.789 -37.219 -5.324 1 87.62 443 LEU B CA 1
ATOM 9425 C C . LEU B 1 443 ? 9.047 -36.781 -4.594 1 87.62 443 LEU B C 1
ATOM 9427 O O . LEU B 1 443 ? 9.023 -36.531 -3.385 1 87.62 443 LEU B O 1
ATOM 9431 N N . ASP B 1 444 ? 10.086 -36.75 -5.359 1 80.69 444 ASP B N 1
ATOM 9432 C CA . ASP B 1 444 ? 11.375 -36.312 -4.832 1 80.69 444 ASP B CA 1
ATOM 9433 C C . ASP B 1 444 ? 11.594 -34.812 -5.102 1 80.69 444 ASP B C 1
ATOM 9435 O O . ASP B 1 444 ? 11.539 -34.375 -6.25 1 80.69 444 ASP B O 1
ATOM 9439 N N . ALA B 1 445 ? 11.977 -34.094 -4.109 1 77.88 445 ALA B N 1
ATOM 9440 C CA . ALA B 1 445 ? 12.094 -32.625 -4.184 1 77.88 445 ALA B CA 1
ATOM 9441 C C . ALA B 1 445 ? 13.234 -32.219 -5.102 1 77.88 445 ALA B C 1
ATOM 9443 O O . ALA B 1 445 ? 13.203 -31.141 -5.695 1 77.88 445 ALA B O 1
ATOM 9444 N N . ALA B 1 446 ? 14.195 -33 -5.266 1 72.31 446 ALA B N 1
ATOM 9445 C CA . ALA B 1 446 ? 15.367 -32.656 -6.062 1 72.31 446 ALA B CA 1
ATOM 9446 C C . ALA B 1 446 ? 15.117 -32.906 -7.547 1 72.31 446 ALA B C 1
ATOM 9448 O O . ALA B 1 446 ? 15.57 -32.156 -8.398 1 72.31 446 ALA B O 1
ATOM 9449 N N . VAL B 1 447 ? 14.297 -34.031 -7.832 1 72.81 447 VAL B N 1
ATOM 9450 C CA . VAL B 1 447 ? 14.109 -34.438 -9.219 1 72.81 447 VAL B CA 1
ATOM 9451 C C . VAL B 1 447 ? 12.773 -33.906 -9.742 1 72.81 447 VAL B C 1
ATOM 9453 O O . VAL B 1 447 ? 12.68 -33.469 -10.891 1 72.81 447 VAL B O 1
ATOM 9456 N N . ASP B 1 448 ? 11.828 -33.938 -8.891 1 80.94 448 ASP B N 1
ATOM 9457 C CA . ASP B 1 448 ? 10.469 -33.594 -9.289 1 80.94 448 ASP B CA 1
ATOM 9458 C C . ASP B 1 448 ? 10.07 -32.219 -8.703 1 80.94 448 ASP B C 1
ATOM 9460 O O . ASP B 1 448 ? 8.953 -32.062 -8.211 1 80.94 448 ASP B O 1
ATOM 9464 N N . THR B 1 449 ? 10.977 -31.25 -8.688 1 80.94 449 THR B N 1
ATOM 9465 C CA . THR B 1 449 ? 10.781 -29.984 -8 1 80.94 449 THR B CA 1
ATOM 9466 C C . THR B 1 449 ? 9.516 -29.281 -8.508 1 80.94 449 THR B C 1
ATOM 9468 O O . THR B 1 449 ? 8.711 -28.797 -7.711 1 80.94 449 THR B O 1
ATOM 9471 N N . ASP B 1 450 ? 9.273 -29.219 -9.797 1 80.62 450 ASP B N 1
ATOM 9472 C CA . ASP B 1 450 ? 8.141 -28.516 -10.383 1 80.62 450 ASP B CA 1
ATOM 9473 C C . ASP B 1 450 ? 6.82 -29.203 -10.016 1 80.62 450 ASP B C 1
ATOM 9475 O O . ASP B 1 450 ? 5.883 -28.547 -9.562 1 80.62 450 ASP B O 1
ATOM 9479 N N . LEU B 1 451 ? 6.773 -30.594 -10.164 1 84.81 451 LEU B N 1
ATOM 9480 C CA . LEU B 1 451 ? 5.551 -31.344 -9.883 1 84.81 451 LEU B CA 1
ATOM 9481 C C . LEU B 1 451 ? 5.215 -31.281 -8.391 1 84.81 451 LEU B C 1
ATOM 9483 O O . LEU B 1 451 ? 4.047 -31.141 -8.023 1 84.81 451 LEU B O 1
ATOM 9487 N N . LEU B 1 452 ? 6.281 -31.422 -7.574 1 89.38 452 LEU B N 1
ATOM 9488 C CA . LEU B 1 452 ? 6.047 -31.344 -6.137 1 89.38 452 LEU B CA 1
ATOM 9489 C C . LEU B 1 452 ? 5.539 -29.969 -5.742 1 89.38 452 LEU B C 1
ATOM 9491 O O . LEU B 1 452 ? 4.699 -29.844 -4.848 1 89.38 452 LEU B O 1
ATOM 9495 N N . GLY B 1 453 ? 6.098 -28.938 -6.363 1 90 453 GLY B N 1
ATOM 9496 C CA . GLY B 1 453 ? 5.605 -27.594 -6.129 1 90 453 GLY B CA 1
ATOM 9497 C C . GLY B 1 453 ? 4.133 -27.438 -6.453 1 90 453 GLY B C 1
ATOM 9498 O O . GLY B 1 453 ? 3.385 -26.828 -5.684 1 90 453 GLY B O 1
ATOM 9499 N N . ILE B 1 454 ? 3.705 -28.031 -7.512 1 90.38 454 ILE B N 1
ATOM 9500 C CA . ILE B 1 454 ? 2.309 -27.969 -7.93 1 90.38 454 ILE B CA 1
ATOM 9501 C C . ILE B 1 454 ? 1.434 -28.719 -6.934 1 90.38 454 ILE B C 1
ATOM 9503 O O . ILE B 1 454 ? 0.36 -28.25 -6.559 1 90.38 454 ILE B O 1
ATOM 9507 N N . VAL B 1 455 ? 1.926 -29.859 -6.551 1 92.94 455 VAL B N 1
ATOM 9508 C CA . VAL B 1 455 ? 1.186 -30.672 -5.598 1 92.94 455 VAL B CA 1
ATOM 9509 C C . VAL B 1 455 ? 1.003 -29.906 -4.289 1 92.94 455 VAL B C 1
ATOM 9511 O O . VAL B 1 455 ? -0.094 -29.891 -3.725 1 92.94 455 VAL B O 1
ATOM 9514 N N . GLN B 1 456 ? 2.078 -29.25 -3.832 1 93.75 456 GLN B N 1
ATOM 9515 C CA . GLN B 1 456 ? 1.995 -28.469 -2.602 1 93.75 456 GLN B CA 1
ATOM 9516 C C . GLN B 1 456 ? 1.032 -27.297 -2.758 1 93.75 456 GLN B C 1
ATOM 9518 O O . GLN B 1 456 ? 0.286 -26.969 -1.832 1 93.75 456 GLN B O 1
ATOM 9523 N N . MET B 1 457 ? 1.102 -26.656 -3.82 1 93.69 457 MET B N 1
ATOM 9524 C CA . MET B 1 457 ? 0.189 -25.547 -4.086 1 93.69 457 MET B CA 1
ATOM 9525 C C . MET B 1 457 ? -1.263 -26.016 -4.023 1 93.69 457 MET B C 1
ATOM 9527 O O . MET B 1 457 ? -2.098 -25.359 -3.389 1 93.69 457 MET B O 1
ATOM 9531 N N . ASN B 1 458 ? -1.534 -27.156 -4.652 1 93.06 458 ASN B N 1
ATOM 9532 C CA . ASN B 1 458 ? -2.893 -27.688 -4.66 1 93.06 458 ASN B CA 1
ATOM 9533 C C . ASN B 1 458 ? -3.338 -28.109 -3.264 1 93.06 458 ASN B C 1
ATOM 9535 O O . ASN B 1 458 ? -4.504 -27.938 -2.902 1 93.06 458 ASN B O 1
ATOM 9539 N N . LEU B 1 459 ? -2.451 -28.672 -2.545 1 93.94 459 LEU B N 1
ATOM 9540 C CA . LEU B 1 459 ? -2.771 -29.016 -1.163 1 93.94 459 LEU B CA 1
ATOM 9541 C C . LEU B 1 459 ? -3.102 -27.766 -0.356 1 93.94 459 LEU B C 1
ATOM 9543 O O . LEU B 1 459 ? -4.016 -27.781 0.473 1 93.94 459 LEU B O 1
ATOM 9547 N N . GLY B 1 460 ? -2.318 -26.719 -0.578 1 93.94 460 GLY B N 1
ATOM 9548 C CA . GLY B 1 460 ? -2.6 -25.453 0.084 1 93.94 460 GLY B CA 1
ATOM 9549 C C . GLY B 1 460 ? -3.967 -24.891 -0.257 1 93.94 460 GLY B C 1
ATOM 9550 O O . GLY B 1 460 ? -4.691 -24.422 0.625 1 93.94 460 GLY B O 1
ATOM 9551 N N . LEU B 1 461 ? -4.336 -24.953 -1.479 1 91.88 461 LEU B N 1
ATOM 9552 C CA . LEU B 1 461 ? -5.629 -24.453 -1.925 1 91.88 461 LEU B CA 1
ATOM 9553 C C . LEU B 1 461 ? -6.766 -25.266 -1.318 1 91.88 461 LEU B C 1
ATOM 9555 O O . LEU B 1 461 ? -7.801 -24.719 -0.938 1 91.88 461 LEU B O 1
ATOM 9559 N N . LEU B 1 462 ? -6.582 -26.562 -1.276 1 89.81 462 LEU B N 1
ATOM 9560 C CA . LEU B 1 462 ? -7.582 -27.438 -0.664 1 89.81 462 LEU B CA 1
ATOM 9561 C C . LEU B 1 462 ? -7.754 -27.109 0.816 1 89.81 462 LEU B C 1
ATOM 9563 O O . LEU B 1 462 ? -8.875 -27.078 1.326 1 89.81 462 LEU B O 1
ATOM 9567 N N . ALA B 1 463 ? -6.629 -26.891 1.455 1 92.25 463 ALA B N 1
ATOM 9568 C CA . ALA B 1 463 ? -6.688 -26.516 2.869 1 92.25 463 ALA B CA 1
ATOM 9569 C C . ALA B 1 463 ? -7.422 -25.203 3.061 1 92.25 463 ALA B C 1
ATOM 9571 O O . ALA B 1 463 ? -8.195 -25.047 4.008 1 92.25 463 ALA B O 1
ATOM 9572 N N . GLN B 1 464 ? -7.16 -24.266 2.229 1 91 464 GLN B N 1
ATOM 9573 C CA . GLN B 1 464 ? -7.848 -22.969 2.275 1 91 464 GLN B CA 1
ATOM 9574 C C . GLN B 1 464 ? -9.352 -23.156 2.111 1 91 464 GLN B C 1
ATOM 9576 O O . GLN B 1 464 ? -10.141 -22.531 2.834 1 91 464 GLN B O 1
ATOM 9581 N N . GLU B 1 465 ? -9.773 -23.969 1.201 1 85.44 465 GLU B N 1
ATOM 9582 C CA . GLU B 1 465 ? -11.188 -24.219 0.943 1 85.44 465 GLU B CA 1
ATOM 9583 C C . GLU B 1 465 ? -11.867 -24.844 2.158 1 85.44 465 GLU B C 1
ATOM 9585 O O . GLU B 1 465 ? -13.055 -24.609 2.398 1 85.44 465 GLU B O 1
ATOM 9590 N N . ARG B 1 466 ? -11.102 -25.594 2.877 1 86.31 466 ARG B N 1
ATOM 9591 C CA . ARG B 1 466 ? -11.633 -26.25 4.062 1 86.31 466 ARG B CA 1
ATOM 9592 C C . ARG B 1 466 ? -11.633 -25.297 5.262 1 86.31 466 ARG B C 1
ATOM 9594 O O . ARG B 1 466 ? -12.133 -25.656 6.336 1 86.31 466 ARG B O 1
ATOM 9601 N N . GLY B 1 467 ? -11.055 -24.156 5.055 1 86.81 467 GLY B N 1
ATOM 9602 C CA . GLY B 1 467 ? -11.031 -23.188 6.133 1 86.81 467 GLY B CA 1
ATOM 9603 C C . GLY B 1 467 ? -9.844 -23.344 7.062 1 86.81 467 GLY B C 1
ATOM 9604 O O . GLY B 1 467 ? -9.742 -22.672 8.078 1 86.81 467 GLY B O 1
ATOM 9605 N N . ASP B 1 468 ? -8.969 -24.297 6.734 1 90.5 468 ASP B N 1
ATOM 9606 C CA . ASP B 1 468 ? -7.746 -24.469 7.52 1 90.5 468 ASP B CA 1
ATOM 9607 C C . ASP B 1 468 ? -6.633 -23.562 7.004 1 90.5 468 ASP B C 1
ATOM 9609 O O . ASP B 1 468 ? -5.707 -24.031 6.336 1 90.5 468 ASP B O 1
ATOM 9613 N N . LEU B 1 469 ? -6.668 -22.391 7.445 1 88.62 469 LEU B N 1
ATOM 9614 C CA . LEU B 1 469 ? -5.805 -21.359 6.887 1 88.62 469 LEU B CA 1
ATOM 9615 C C . LEU B 1 469 ? -4.355 -21.562 7.312 1 88.62 469 LEU B C 1
ATOM 9617 O O . LEU B 1 469 ? -3.432 -21.266 6.551 1 88.62 469 LEU B O 1
ATOM 9621 N N . ALA B 1 470 ? -4.125 -22.094 8.523 1 86.38 470 ALA B N 1
ATOM 9622 C CA . ALA B 1 470 ? -2.766 -22.344 8.992 1 86.38 470 ALA B CA 1
ATOM 9623 C C . ALA B 1 470 ? -2.086 -23.422 8.148 1 86.38 470 ALA B C 1
ATOM 9625 O O . ALA B 1 470 ? -0.921 -23.281 7.766 1 86.38 470 ALA B O 1
ATOM 9626 N N . GLU B 1 471 ? -2.844 -24.484 7.867 1 90.94 471 GLU B N 1
ATOM 9627 C CA . GLU B 1 471 ? -2.314 -25.547 7.016 1 90.94 471 GLU B CA 1
ATOM 9628 C C . GLU B 1 471 ? -2.062 -25.031 5.598 1 90.94 471 GLU B C 1
ATOM 9630 O O . GLU B 1 471 ? -1.064 -25.406 4.973 1 90.94 471 GLU B O 1
ATOM 9635 N N . ALA B 1 472 ? -2.969 -24.25 5.082 1 93.69 472 ALA B N 1
ATOM 9636 C CA . ALA B 1 472 ? -2.807 -23.672 3.752 1 93.69 472 ALA B CA 1
ATOM 9637 C C . ALA B 1 472 ? -1.533 -22.828 3.666 1 93.69 472 ALA B C 1
ATOM 9639 O O . ALA B 1 472 ? -0.799 -22.906 2.678 1 93.69 472 ALA B O 1
ATOM 9640 N N . ASP B 1 473 ? -1.245 -22.078 4.75 1 90.38 473 ASP B N 1
ATOM 9641 C CA . ASP B 1 473 ? -0.046 -21.25 4.785 1 90.38 473 ASP B CA 1
ATOM 9642 C C . ASP B 1 473 ? 1.214 -22.094 4.605 1 90.38 473 ASP B C 1
ATOM 9644 O O . ASP B 1 473 ? 2.111 -21.734 3.844 1 90.38 473 ASP B O 1
ATOM 9648 N N . LEU B 1 474 ? 1.25 -23.219 5.266 1 90.69 474 LEU B N 1
ATOM 9649 C CA . LEU B 1 474 ? 2.428 -24.078 5.234 1 90.69 474 LEU B CA 1
ATOM 9650 C C . LEU B 1 474 ? 2.617 -24.688 3.854 1 90.69 474 LEU B C 1
ATOM 9652 O O . LEU B 1 474 ? 3.727 -24.688 3.314 1 90.69 474 LEU B O 1
ATOM 9656 N N . HIS B 1 475 ? 1.547 -25.219 3.279 1 94.12 475 HIS B N 1
ATOM 9657 C CA . HIS B 1 475 ? 1.625 -25.828 1.96 1 94.12 475 HIS B CA 1
ATOM 9658 C C . HIS B 1 475 ? 2.004 -24.797 0.896 1 94.12 475 HIS B C 1
ATOM 9660 O O . HIS B 1 475 ? 2.832 -25.078 0.027 1 94.12 475 HIS B O 1
ATOM 9666 N N . LEU B 1 476 ? 1.431 -23.641 0.999 1 94.25 476 LEU B N 1
ATOM 9667 C CA . LEU B 1 476 ? 1.711 -22.625 0.004 1 94.25 476 LEU B CA 1
ATOM 9668 C C . LEU B 1 476 ? 3.131 -22.094 0.157 1 94.25 476 LEU B C 1
ATOM 9670 O O . LEU B 1 476 ? 3.777 -21.734 -0.832 1 94.25 476 LEU B O 1
ATOM 9674 N N . ALA B 1 477 ? 3.586 -22.031 1.4 1 90.38 477 ALA B N 1
ATOM 9675 C CA . ALA B 1 477 ? 4.973 -21.641 1.629 1 90.38 477 ALA B CA 1
ATOM 9676 C C . ALA B 1 477 ? 5.938 -22.656 1.023 1 90.38 477 ALA B C 1
ATOM 9678 O O . ALA B 1 477 ? 6.953 -22.281 0.432 1 90.38 477 ALA B O 1
ATOM 9679 N N . ARG B 1 478 ? 5.629 -23.922 1.171 1 90.94 478 ARG B N 1
ATOM 9680 C CA . ARG B 1 478 ? 6.445 -24.969 0.577 1 90.94 478 ARG B CA 1
ATOM 9681 C C . ARG B 1 478 ? 6.434 -24.875 -0.946 1 90.94 478 ARG B C 1
ATOM 9683 O O . ARG B 1 478 ? 7.465 -25.062 -1.594 1 90.94 478 ARG B O 1
ATOM 9690 N N . ALA B 1 479 ? 5.258 -24.625 -1.442 1 92.56 479 ALA B N 1
ATOM 9691 C CA . ALA B 1 479 ? 5.137 -24.469 -2.889 1 92.56 479 ALA B CA 1
ATOM 9692 C C . ALA B 1 479 ? 6.035 -23.344 -3.395 1 92.56 479 ALA B C 1
ATOM 9694 O O . ALA B 1 479 ? 6.695 -23.484 -4.426 1 92.56 479 ALA B O 1
ATOM 9695 N N . ARG B 1 480 ? 6.047 -22.297 -2.672 1 89.31 480 ARG B N 1
ATOM 9696 C CA . ARG B 1 480 ? 6.887 -21.172 -3.068 1 89.31 480 ARG B CA 1
ATOM 9697 C C . ARG B 1 480 ? 8.359 -21.562 -3.068 1 89.31 480 ARG B C 1
ATOM 9699 O O . ARG B 1 480 ? 9.102 -21.203 -3.992 1 89.31 480 ARG B O 1
ATOM 9706 N N . GLN B 1 481 ? 8.75 -22.281 -2.037 1 84.44 481 GLN B N 1
ATOM 9707 C CA . GLN B 1 481 ? 10.141 -22.703 -1.926 1 84.44 481 GLN B CA 1
ATOM 9708 C C . GLN B 1 481 ? 10.555 -23.547 -3.129 1 84.44 481 GLN B C 1
ATOM 9710 O O . GLN B 1 481 ? 11.695 -23.453 -3.586 1 84.44 481 GLN B O 1
ATOM 9715 N N . LEU B 1 482 ? 9.68 -24.281 -3.6 1 83.62 482 LEU B N 1
ATOM 9716 C CA . LEU B 1 482 ? 9.977 -25.219 -4.672 1 83.62 482 LEU B CA 1
ATOM 9717 C C . LEU B 1 482 ? 9.883 -24.547 -6.035 1 83.62 482 LEU B C 1
ATOM 9719 O O . LEU B 1 482 ? 10.789 -24.672 -6.859 1 83.62 482 LEU B O 1
ATOM 9723 N N . LEU B 1 483 ? 8.906 -23.703 -6.25 1 83.5 483 LEU B N 1
ATOM 9724 C CA . LEU B 1 483 ? 8.602 -23.188 -7.586 1 83.5 483 LEU B CA 1
ATOM 9725 C C . LEU B 1 483 ? 9.453 -21.969 -7.91 1 83.5 483 LEU B C 1
ATOM 9727 O O . LEU B 1 483 ? 9.633 -21.625 -9.078 1 83.5 483 LEU B O 1
ATOM 9731 N N . GLU B 1 484 ? 9.875 -21.156 -7.004 1 75.81 484 GLU B N 1
ATOM 9732 C CA . GLU B 1 484 ? 10.695 -19.984 -7.281 1 75.81 484 GLU B CA 1
ATOM 9733 C C . GLU B 1 484 ? 12.008 -20.359 -7.945 1 75.81 484 GLU B C 1
ATOM 9735 O O . GLU B 1 484 ? 12.562 -19.594 -8.734 1 75.81 484 GLU B O 1
ATOM 9740 N N . GLY B 1 485 ? 12.492 -21.641 -7.73 1 64.94 485 GLY B N 1
ATOM 9741 C CA . GLY B 1 485 ? 13.758 -22.078 -8.297 1 64.94 485 GLY B CA 1
ATOM 9742 C C . GLY B 1 485 ? 13.609 -22.688 -9.68 1 64.94 485 GLY B C 1
ATOM 9743 O O . GLY B 1 485 ? 14.602 -22.906 -10.375 1 64.94 485 GLY B O 1
ATOM 9744 N N . VAL B 1 486 ? 12.406 -22.938 -10.195 1 68.38 486 VAL B N 1
ATOM 9745 C CA . VAL B 1 486 ? 12.164 -23.688 -11.422 1 68.38 486 VAL B CA 1
ATOM 9746 C C . VAL B 1 486 ? 12.195 -22.75 -12.625 1 68.38 486 VAL B C 1
ATOM 9748 O O . VAL B 1 486 ? 12.398 -23.188 -13.758 1 68.38 486 VAL B O 1
ATOM 9751 N N . GLY B 1 487 ? 12.156 -21.391 -12.453 1 66.06 487 GLY B N 1
ATOM 9752 C CA . GLY B 1 487 ? 12.219 -20.438 -13.547 1 66.06 487 GLY B CA 1
ATOM 9753 C C . GLY B 1 487 ? 10.953 -20.406 -14.375 1 66.06 487 GLY B C 1
ATOM 9754 O O . GLY B 1 487 ? 10.977 -19.984 -15.539 1 66.06 487 GLY B O 1
ATOM 9755 N N . ASP B 1 488 ? 9.852 -20.969 -13.992 1 77 488 ASP B N 1
ATOM 9756 C CA . ASP B 1 488 ? 8.555 -20.922 -14.648 1 77 488 ASP B CA 1
ATOM 9757 C C . ASP B 1 488 ? 7.73 -19.734 -14.188 1 77 488 ASP B C 1
ATOM 9759 O O . ASP B 1 488 ? 6.988 -19.812 -13.203 1 77 488 ASP B O 1
ATOM 9763 N N . LEU B 1 489 ? 7.848 -18.656 -15 1 79.88 489 LEU B N 1
ATOM 9764 C CA . LEU B 1 489 ? 7.219 -17.391 -14.609 1 79.88 489 LEU B CA 1
ATOM 9765 C C . LEU B 1 489 ? 5.703 -17.562 -14.508 1 79.88 489 LEU B C 1
ATOM 9767 O O . LEU B 1 489 ? 5.066 -16.922 -13.664 1 79.88 489 LEU B O 1
ATOM 9771 N N . GLN B 1 490 ? 5.141 -18.312 -15.391 1 83.44 490 GLN B N 1
ATOM 9772 C CA . GLN B 1 490 ? 3.691 -18.484 -15.344 1 83.44 490 GLN B CA 1
ATOM 9773 C C . GLN B 1 490 ? 3.26 -19.156 -14.039 1 83.44 490 GLN B C 1
ATOM 9775 O O . GLN B 1 490 ? 2.344 -18.672 -13.367 1 83.44 490 GLN B O 1
ATOM 9780 N N . ARG B 1 491 ? 3.908 -20.188 -13.711 1 85.38 491 ARG B N 1
ATOM 9781 C CA . ARG B 1 491 ? 3.562 -20.906 -12.484 1 85.38 491 ARG B CA 1
ATOM 9782 C C . ARG B 1 491 ? 3.854 -20.047 -11.258 1 85.38 491 ARG B C 1
ATOM 9784 O O . ARG B 1 491 ? 3.127 -20.109 -10.266 1 85.38 491 ARG B O 1
ATOM 9791 N N . GLN B 1 492 ? 4.906 -19.359 -11.328 1 87 492 GLN B N 1
ATOM 9792 C CA . GLN B 1 492 ? 5.215 -18.438 -10.234 1 87 492 GLN B CA 1
ATOM 9793 C C . GLN B 1 492 ? 4.133 -17.375 -10.078 1 87 492 GLN B C 1
ATOM 9795 O O . GLN B 1 492 ? 3.779 -17 -8.961 1 87 492 GLN B O 1
ATOM 9800 N N . SER B 1 493 ? 3.648 -16.859 -11.203 1 90.81 493 SER B N 1
ATOM 9801 C CA . SER B 1 493 ? 2.598 -15.844 -11.164 1 90.81 493 SER B CA 1
ATOM 9802 C C . SER B 1 493 ? 1.29 -16.422 -10.633 1 90.81 493 SER B C 1
ATOM 9804 O O . SER B 1 493 ? 0.577 -15.766 -9.875 1 90.81 493 SER B O 1
ATOM 9806 N N . VAL B 1 494 ? 1.05 -17.641 -11.008 1 92.38 494 VAL B N 1
ATOM 9807 C CA . VAL B 1 494 ? -0.138 -18.312 -10.508 1 92.38 494 VAL B CA 1
ATOM 9808 C C . VAL B 1 494 ? -0.028 -18.5 -8.992 1 92.38 494 VAL B C 1
ATOM 9810 O O . VAL B 1 494 ? -0.987 -18.25 -8.258 1 92.38 494 VAL B O 1
ATOM 9813 N N . LEU B 1 495 ? 1.087 -18.938 -8.578 1 92.94 495 LEU B N 1
ATOM 9814 C CA . LEU B 1 495 ? 1.305 -19.125 -7.145 1 92.94 495 LEU B CA 1
ATOM 9815 C C . LEU B 1 495 ? 1.149 -17.797 -6.406 1 92.94 495 LEU B C 1
ATOM 9817 O O . LEU B 1 495 ? 0.5 -17.734 -5.359 1 92.94 495 LEU B O 1
ATOM 9821 N N . ALA B 1 496 ? 1.768 -16.781 -6.926 1 93.56 496 ALA B N 1
ATOM 9822 C CA . ALA B 1 496 ? 1.643 -15.453 -6.309 1 93.56 496 ALA B CA 1
ATOM 9823 C C . ALA B 1 496 ? 0.18 -15.023 -6.223 1 93.56 496 ALA B C 1
ATOM 9825 O O . ALA B 1 496 ? -0.243 -14.438 -5.223 1 93.56 496 ALA B O 1
ATOM 9826 N N . SER B 1 497 ? -0.546 -15.211 -7.246 1 95.44 497 SER B N 1
ATOM 9827 C CA . SER B 1 497 ? -1.974 -14.906 -7.25 1 95.44 497 SER B CA 1
ATOM 9828 C C . SER B 1 497 ? -2.699 -15.664 -6.141 1 95.44 497 SER B C 1
ATOM 9830 O O . SER B 1 497 ? -3.488 -15.078 -5.395 1 95.44 497 SER B O 1
ATOM 9832 N N . ASN B 1 498 ? -2.379 -16.938 -6.047 1 94.94 498 ASN B N 1
ATOM 9833 C CA . ASN B 1 498 ? -3.012 -17.766 -5.023 1 94.94 498 ASN B CA 1
ATOM 9834 C C . ASN B 1 498 ? -2.609 -17.328 -3.621 1 94.94 498 ASN B C 1
ATOM 9836 O O . ASN B 1 498 ? -3.432 -17.328 -2.703 1 94.94 498 ASN B O 1
ATOM 9840 N N . LEU B 1 499 ? -1.374 -16.969 -3.492 1 94.19 499 LEU B N 1
ATOM 9841 C CA . LEU B 1 499 ? -0.908 -16.453 -2.209 1 94.19 499 LEU B CA 1
ATOM 9842 C C . LEU B 1 499 ? -1.61 -15.148 -1.859 1 94.19 499 LEU B C 1
ATOM 9844 O O . LEU B 1 499 ? -1.964 -14.922 -0.701 1 94.19 499 LEU B O 1
ATOM 9848 N N . GLY B 1 500 ? -1.806 -14.305 -2.824 1 93.88 500 GLY B N 1
ATOM 9849 C CA . GLY B 1 500 ? -2.537 -13.062 -2.617 1 93.88 500 GLY B CA 1
ATOM 9850 C C . GLY B 1 500 ? -3.969 -13.289 -2.166 1 93.88 500 GLY B C 1
ATOM 9851 O O . GLY B 1 500 ? -4.422 -12.672 -1.2 1 93.88 500 GLY B O 1
ATOM 9852 N N . VAL B 1 501 ? -4.641 -14.18 -2.814 1 94.19 501 VAL B N 1
ATOM 9853 C CA . VAL B 1 501 ? -6.023 -14.492 -2.469 1 94.19 501 VAL B CA 1
ATOM 9854 C C . VAL B 1 501 ? -6.078 -15.117 -1.075 1 94.19 501 VAL B C 1
ATOM 9856 O O . VAL B 1 501 ? -6.969 -14.805 -0.283 1 94.19 501 VAL B O 1
ATOM 9859 N N . HIS B 1 502 ? -5.129 -16.016 -0.817 1 93.19 502 HIS B N 1
ATOM 9860 C CA . HIS B 1 502 ? -5.07 -16.625 0.509 1 93.19 502 HIS B CA 1
ATOM 9861 C C . HIS B 1 502 ? -4.879 -15.562 1.59 1 93.19 502 HIS B C 1
ATOM 9863 O O . HIS B 1 502 ? -5.512 -15.633 2.646 1 93.19 502 HIS B O 1
ATOM 9869 N N . ALA B 1 503 ? -3.973 -14.648 1.323 1 91.62 503 ALA B N 1
ATOM 9870 C CA . ALA B 1 503 ? -3.758 -13.562 2.268 1 91.62 503 ALA B CA 1
ATOM 9871 C C . ALA B 1 503 ? -5.035 -12.742 2.459 1 91.62 503 ALA B C 1
ATOM 9873 O O . ALA B 1 503 ? -5.34 -12.312 3.574 1 91.62 503 ALA B O 1
ATOM 9874 N N . LEU B 1 504 ? -5.773 -12.5 1.428 1 91.12 504 LEU B N 1
ATOM 9875 C CA . LEU B 1 504 ? -7.047 -11.789 1.484 1 91.12 504 LEU B CA 1
ATOM 9876 C C . LEU B 1 504 ? -8.047 -12.531 2.359 1 91.12 504 LEU B C 1
ATOM 9878 O O . LEU B 1 504 ? -8.711 -11.922 3.201 1 91.12 504 LEU B O 1
ATOM 9882 N N . ARG B 1 505 ? -8.117 -13.891 2.174 1 92.12 505 ARG B N 1
ATOM 9883 C CA . ARG B 1 505 ? -9.031 -14.727 2.943 1 92.12 505 ARG B CA 1
ATOM 9884 C C . ARG B 1 505 ? -8.625 -14.766 4.414 1 92.12 505 ARG B C 1
ATOM 9886 O O . ARG B 1 505 ? -9.477 -14.961 5.289 1 92.12 505 ARG B O 1
ATOM 9893 N N . SER B 1 506 ? -7.379 -14.531 4.648 1 89.5 506 SER B N 1
ATOM 9894 C CA . SER B 1 506 ? -6.852 -14.531 6.008 1 89.5 506 SER B CA 1
ATOM 9895 C C . SER B 1 506 ? -6.844 -13.125 6.598 1 89.5 506 SER B C 1
ATOM 9897 O O . SER B 1 506 ? -6.273 -12.898 7.668 1 89.5 506 SER B O 1
ATOM 9899 N N . GLU B 1 507 ? -7.375 -12.148 5.844 1 89 507 GLU B N 1
ATOM 9900 C CA . GLU B 1 507 ? -7.52 -10.758 6.258 1 89 507 GLU B CA 1
ATOM 9901 C C . GLU B 1 507 ? -6.156 -10.102 6.477 1 89 507 GLU B C 1
ATOM 9903 O O . GLU B 1 507 ? -5.996 -9.281 7.383 1 89 507 GLU B O 1
ATOM 9908 N N . ARG B 1 508 ? -5.133 -10.539 5.812 1 87.75 508 ARG B N 1
ATOM 9909 C CA . ARG B 1 508 ? -3.812 -9.914 5.777 1 87.75 508 ARG B CA 1
ATOM 9910 C C . ARG B 1 508 ? -3.639 -9.07 4.52 1 87.75 508 ARG B C 1
ATOM 9912 O O . ARG B 1 508 ? -2.955 -9.477 3.58 1 87.75 508 ARG B O 1
ATOM 9919 N N . LEU B 1 509 ? -4.129 -7.879 4.551 1 89.12 509 LEU B N 1
ATOM 9920 C CA . LEU B 1 509 ? -4.344 -7.082 3.346 1 89.12 509 LEU B CA 1
ATOM 9921 C C . LEU B 1 509 ? -3.018 -6.578 2.783 1 89.12 509 LEU B C 1
ATOM 9923 O O . LEU B 1 509 ? -2.855 -6.473 1.565 1 89.12 509 LEU B O 1
ATOM 9927 N N . ALA B 1 510 ? -2.027 -6.219 3.652 1 83.12 510 ALA B N 1
ATOM 9928 C CA . ALA B 1 510 ? -0.743 -5.73 3.156 1 83.12 510 ALA B CA 1
ATOM 9929 C C . ALA B 1 510 ? -0.022 -6.805 2.348 1 83.12 510 ALA B C 1
ATOM 9931 O O . ALA B 1 510 ? 0.494 -6.535 1.262 1 83.12 510 ALA B O 1
ATOM 9932 N N . GLU B 1 511 ? -0.021 -8.023 2.877 1 85.69 511 GLU B N 1
ATOM 9933 C CA . GLU B 1 511 ? 0.591 -9.148 2.174 1 85.69 511 GLU B CA 1
ATOM 9934 C C . GLU B 1 511 ? -0.141 -9.445 0.869 1 85.69 511 GLU B C 1
ATOM 9936 O O . GLU B 1 511 ? 0.489 -9.75 -0.147 1 85.69 511 GLU B O 1
ATOM 9941 N N . ALA B 1 512 ? -1.461 -9.406 0.938 1 92.56 512 ALA B N 1
ATOM 9942 C CA . ALA B 1 512 ? -2.254 -9.641 -0.266 1 92.56 512 ALA B CA 1
ATOM 9943 C C . ALA B 1 512 ? -1.872 -8.672 -1.376 1 92.56 512 ALA B C 1
ATOM 9945 O O . ALA B 1 512 ? -1.695 -9.07 -2.529 1 92.56 512 ALA B O 1
ATOM 9946 N N . GLY B 1 513 ? -1.725 -7.434 -0.997 1 90.25 513 GLY B N 1
ATOM 9947 C CA . GLY B 1 513 ? -1.369 -6.43 -1.984 1 90.25 513 GLY B CA 1
ATOM 9948 C C . GLY B 1 513 ? -0.037 -6.699 -2.658 1 90.25 513 GLY B C 1
ATOM 9949 O O . GLY B 1 513 ? 0.064 -6.656 -3.887 1 90.25 513 GLY B O 1
ATOM 9950 N N . SER B 1 514 ? 0.997 -7.039 -1.914 1 86.06 514 SER B N 1
ATOM 9951 C CA . SER B 1 514 ? 2.33 -7.301 -2.445 1 86.06 514 SER B CA 1
ATOM 9952 C C . SER B 1 514 ? 2.328 -8.508 -3.375 1 86.06 514 SER B C 1
ATOM 9954 O O . SER B 1 514 ? 2.92 -8.469 -4.457 1 86.06 514 SER B O 1
ATOM 9956 N N . GLU B 1 515 ? 1.621 -9.531 -2.938 1 92.12 515 GLU B N 1
ATOM 9957 C CA . GLU B 1 515 ? 1.572 -10.758 -3.734 1 92.12 515 GLU B CA 1
ATOM 9958 C C . GLU B 1 515 ? 0.783 -10.547 -5.023 1 92.12 515 GLU B C 1
ATOM 9960 O O . GLU B 1 515 ? 1.181 -11.023 -6.086 1 92.12 515 GLU B O 1
ATOM 9965 N N . LEU B 1 516 ? -0.314 -9.852 -4.93 1 95.12 516 LEU B N 1
ATOM 9966 C CA . LEU B 1 516 ? -1.136 -9.633 -6.113 1 95.12 516 LEU B CA 1
ATOM 9967 C C . LEU B 1 516 ? -0.422 -8.727 -7.105 1 95.12 516 LEU B C 1
ATOM 9969 O O . LEU B 1 516 ? -0.562 -8.891 -8.32 1 95.12 516 LEU B O 1
ATOM 9973 N N . ASP B 1 517 ? 0.349 -7.777 -6.637 1 90.19 517 ASP B N 1
ATOM 9974 C CA . ASP B 1 517 ? 1.153 -6.945 -7.523 1 90.19 517 ASP B CA 1
ATOM 9975 C C . ASP B 1 517 ? 2.191 -7.777 -8.273 1 90.19 517 ASP B C 1
ATOM 9977 O O . ASP B 1 517 ? 2.396 -7.594 -9.477 1 90.19 517 ASP B O 1
ATOM 9981 N N . ARG B 1 518 ? 2.773 -8.688 -7.555 1 88.06 518 ARG B N 1
ATOM 9982 C CA . ARG B 1 518 ? 3.748 -9.586 -8.172 1 88.06 518 ARG B CA 1
ATOM 9983 C C . ARG B 1 518 ? 3.094 -10.461 -9.234 1 88.06 518 ARG B C 1
ATOM 9985 O O . ARG B 1 518 ? 3.643 -10.633 -10.328 1 88.06 518 ARG B O 1
ATOM 9992 N N . ALA B 1 519 ? 1.975 -11 -8.898 1 94 519 ALA B N 1
ATOM 9993 C CA . ALA B 1 519 ? 1.244 -11.836 -9.844 1 94 519 ALA B CA 1
ATOM 9994 C C . ALA B 1 519 ? 0.87 -11.047 -11.094 1 94 519 ALA B C 1
ATOM 9996 O O . ALA B 1 519 ? 1.03 -11.539 -12.219 1 94 519 ALA B O 1
ATOM 9997 N N . LEU B 1 520 ? 0.388 -9.828 -10.898 1 92.56 520 LEU B N 1
ATOM 9998 C CA . LEU B 1 520 ? -0.036 -9 -12.023 1 92.56 520 LEU B CA 1
ATOM 9999 C C . LEU B 1 520 ? 1.138 -8.695 -12.953 1 92.56 520 LEU B C 1
ATOM 10001 O O . LEU B 1 520 ? 1.006 -8.773 -14.172 1 92.56 520 LEU B O 1
ATOM 10005 N N . ALA B 1 521 ? 2.254 -8.375 -12.367 1 85.19 521 ALA B N 1
ATOM 10006 C CA . ALA B 1 521 ? 3.451 -8.102 -13.156 1 85.19 521 ALA B CA 1
ATOM 10007 C C . ALA B 1 521 ? 3.846 -9.32 -13.984 1 85.19 521 ALA B C 1
ATOM 10009 O O . ALA B 1 521 ? 4.215 -9.188 -15.156 1 85.19 521 ALA B O 1
ATOM 10010 N N . GLY B 1 522 ? 3.793 -10.477 -13.383 1 85.75 522 GLY B N 1
ATOM 10011 C CA . GLY B 1 522 ? 4.121 -11.703 -14.094 1 85.75 522 GLY B CA 1
ATOM 10012 C C . GLY B 1 522 ? 3.178 -11.992 -15.242 1 85.75 522 GLY B C 1
ATOM 10013 O O . GLY B 1 522 ? 3.621 -12.289 -16.359 1 85.75 522 GLY B O 1
ATOM 10014 N N . PHE B 1 523 ? 1.905 -11.859 -15.023 1 88.5 523 PHE B N 1
ATOM 10015 C CA . PHE B 1 523 ? 0.922 -12.141 -16.062 1 88.5 523 PHE B CA 1
ATOM 10016 C C . PHE B 1 523 ? 0.998 -11.109 -17.172 1 88.5 523 PHE B C 1
ATOM 10018 O O . PHE B 1 523 ? 0.785 -11.438 -18.344 1 88.5 523 PHE B O 1
ATOM 10025 N N . GLU B 1 524 ? 1.246 -9.883 -16.797 1 83.75 524 GLU B N 1
ATOM 10026 C CA . GLU B 1 524 ? 1.392 -8.844 -17.797 1 83.75 524 GLU B CA 1
ATOM 10027 C C . GLU B 1 524 ? 2.645 -9.062 -18.641 1 83.75 524 GLU B C 1
ATOM 10029 O O . GLU B 1 524 ? 2.619 -8.891 -19.859 1 83.75 524 GLU B O 1
ATOM 10034 N N . ALA B 1 525 ? 3.748 -9.539 -18 1 74.94 525 ALA B N 1
ATOM 10035 C CA . ALA B 1 525 ? 4.973 -9.859 -18.734 1 74.94 525 ALA B CA 1
ATOM 10036 C C . ALA B 1 525 ? 4.742 -11.008 -19.719 1 74.94 525 ALA B C 1
ATOM 10038 O O . ALA B 1 525 ? 5.352 -11.047 -20.781 1 74.94 525 ALA B O 1
ATOM 10039 N N . LEU B 1 526 ? 3.764 -11.898 -19.391 1 77 526 LEU B N 1
ATOM 10040 C CA . LEU B 1 526 ? 3.479 -13.078 -20.203 1 77 526 LEU B CA 1
ATOM 10041 C C . LEU B 1 526 ? 2.318 -12.812 -21.156 1 77 526 LEU B C 1
ATOM 10043 O O . LEU B 1 526 ? 1.972 -13.672 -21.969 1 77 526 LEU B O 1
ATOM 10047 N N . ALA B 1 527 ? 1.743 -11.633 -21.078 1 77.5 527 ALA B N 1
ATOM 10048 C CA . ALA B 1 527 ? 0.545 -11.297 -21.844 1 77.5 527 ALA B CA 1
ATOM 10049 C C . ALA B 1 527 ? -0.543 -12.352 -21.641 1 77.5 527 ALA B C 1
ATOM 10051 O O . ALA B 1 527 ? -1.234 -12.719 -22.594 1 77.5 527 ALA B O 1
ATOM 10052 N N . ASP B 1 528 ? -0.524 -12.984 -20.5 1 82.62 528 ASP B N 1
ATOM 10053 C CA . ASP B 1 528 ? -1.578 -13.922 -20.125 1 82.62 528 ASP B CA 1
ATOM 10054 C C . ASP B 1 528 ? -2.854 -13.18 -19.734 1 82.62 528 ASP B C 1
ATOM 10056 O O . ASP B 1 528 ? -2.98 -12.727 -18.594 1 82.62 528 ASP B O 1
ATOM 10060 N N . ARG B 1 529 ? -3.846 -13.188 -20.5 1 81.25 529 ARG B N 1
ATOM 10061 C CA . ARG B 1 529 ? -5.047 -12.375 -20.297 1 81.25 529 ARG B CA 1
ATOM 10062 C C . ARG B 1 529 ? -5.91 -12.953 -19.188 1 81.25 529 ARG B C 1
ATOM 10064 O O . ARG B 1 529 ? -6.52 -12.211 -18.422 1 81.25 529 ARG B O 1
ATOM 10071 N N . SER B 1 530 ? -6.051 -14.234 -19.172 1 84.25 530 SER B N 1
ATOM 10072 C CA . SER B 1 530 ? -6.867 -14.867 -18.141 1 84.25 530 SER B CA 1
ATOM 10073 C C . SER B 1 530 ? -6.293 -14.617 -16.75 1 84.25 530 SER B C 1
ATOM 10075 O O . SER B 1 530 ? -7.023 -14.258 -15.828 1 84.25 530 SER B O 1
ATOM 10077 N N . GLY B 1 531 ? -4.941 -14.797 -16.703 1 89.69 531 GLY B N 1
ATOM 10078 C CA . GLY B 1 531 ? -4.285 -14.531 -15.43 1 89.69 531 GLY B CA 1
ATOM 10079 C C . GLY B 1 531 ? -4.406 -13.078 -14.992 1 89.69 531 GLY B C 1
ATOM 10080 O O . GLY B 1 531 ? -4.695 -12.797 -13.828 1 89.69 531 GLY B O 1
ATOM 10081 N N . ARG B 1 532 ? -4.25 -12.242 -15.953 1 89.75 532 ARG B N 1
ATOM 10082 C CA . ARG B 1 532 ? -4.352 -10.812 -15.68 1 89.75 532 ARG B CA 1
ATOM 10083 C C . ARG B 1 532 ? -5.738 -10.453 -15.164 1 89.75 532 ARG B C 1
ATOM 10085 O O . ARG B 1 532 ? -5.871 -9.727 -14.18 1 89.75 532 ARG B O 1
ATOM 10092 N N . LEU B 1 533 ? -6.742 -10.977 -15.805 1 89.44 533 LEU B N 1
ATOM 10093 C CA . LEU B 1 533 ? -8.117 -10.68 -15.414 1 89.44 533 LEU B CA 1
ATOM 10094 C C . LEU B 1 533 ? -8.406 -11.18 -14.008 1 89.44 533 LEU B C 1
ATOM 10096 O O . LEU B 1 533 ? -9.047 -10.492 -13.211 1 89.44 533 LEU B O 1
ATOM 10100 N N . HIS B 1 534 ? -7.965 -12.328 -13.727 1 92.25 534 HIS B N 1
ATOM 10101 C CA . HIS B 1 534 ? -8.172 -12.922 -12.414 1 92.25 534 HIS B CA 1
ATOM 10102 C C . HIS B 1 534 ? -7.531 -12.078 -11.312 1 92.25 534 HIS B C 1
ATOM 10104 O O . HIS B 1 534 ? -8.148 -11.82 -10.281 1 92.25 534 HIS B O 1
ATOM 10110 N N . VAL B 1 535 ? -6.328 -11.695 -11.531 1 95.12 535 VAL B N 1
ATOM 10111 C CA . VAL B 1 535 ? -5.586 -10.938 -10.531 1 95.12 535 VAL B CA 1
ATOM 10112 C C . VAL B 1 535 ? -6.195 -9.547 -10.375 1 95.12 535 VAL B C 1
ATOM 10114 O O . VAL B 1 535 ? -6.281 -9.023 -9.258 1 95.12 535 VAL B O 1
ATOM 10117 N N . LEU B 1 536 ? -6.621 -8.953 -11.461 1 94.12 536 LEU B N 1
ATOM 10118 C CA . LEU B 1 536 ? -7.258 -7.645 -11.375 1 94.12 536 LEU B CA 1
ATOM 10119 C C . LEU B 1 536 ? -8.539 -7.715 -10.555 1 94.12 536 LEU B C 1
ATOM 10121 O O . LEU B 1 536 ? -8.844 -6.801 -9.781 1 94.12 536 LEU B O 1
ATOM 10125 N N . ALA B 1 537 ? -9.273 -8.742 -10.711 1 95 537 ALA B N 1
ATOM 10126 C CA . ALA B 1 537 ? -10.484 -8.938 -9.922 1 95 537 ALA B CA 1
ATOM 10127 C C . ALA B 1 537 ? -10.156 -9.07 -8.438 1 95 537 ALA B C 1
ATOM 10129 O O . ALA B 1 537 ? -10.844 -8.5 -7.59 1 95 537 ALA B O 1
ATOM 10130 N N . SER B 1 538 ? -9.117 -9.828 -8.156 1 95.81 538 SER B N 1
ATOM 10131 C CA . SER B 1 538 ? -8.68 -9.992 -6.77 1 95.81 538 SER B CA 1
ATOM 10132 C C . SER B 1 538 ? -8.219 -8.664 -6.184 1 95.81 538 SER B C 1
ATOM 10134 O O . SER B 1 538 ? -8.477 -8.375 -5.012 1 95.81 538 SER B O 1
ATOM 10136 N N . LYS B 1 539 ? -7.512 -7.949 -6.965 1 95.19 539 LYS B N 1
ATOM 10137 C CA . LYS B 1 539 ? -7.043 -6.641 -6.516 1 95.19 539 LYS B CA 1
ATOM 10138 C C . LYS B 1 539 ? -8.211 -5.707 -6.223 1 95.19 539 LYS B C 1
ATOM 10140 O O . LYS B 1 539 ? -8.164 -4.926 -5.27 1 95.19 539 LYS B O 1
ATOM 10145 N N . LEU B 1 540 ? -9.18 -5.75 -7.094 1 94.75 540 LEU B N 1
ATOM 10146 C CA . LEU B 1 540 ? -10.383 -4.953 -6.859 1 94.75 540 LEU B CA 1
ATOM 10147 C C . LEU B 1 540 ? -11.016 -5.312 -5.523 1 94.75 540 LEU B C 1
ATOM 10149 O O . LEU B 1 540 ? -11.398 -4.43 -4.754 1 94.75 540 LEU B O 1
ATOM 10153 N N . GLU B 1 541 ? -11.141 -6.566 -5.254 1 94.06 541 GLU B N 1
ATOM 10154 C CA . GLU B 1 541 ? -11.68 -7.008 -3.971 1 94.06 541 GLU B CA 1
ATOM 10155 C C . GLU B 1 541 ? -10.836 -6.484 -2.811 1 94.06 541 GLU B C 1
ATOM 10157 O O . GLU B 1 541 ? -11.375 -6.086 -1.776 1 94.06 541 GLU B O 1
ATOM 10162 N N . LEU B 1 542 ? -9.508 -6.566 -2.961 1 94.5 542 LEU B N 1
ATOM 10163 C CA . LEU B 1 542 ? -8.586 -6.051 -1.956 1 94.5 542 LEU B CA 1
ATOM 10164 C C . LEU B 1 542 ? -8.82 -4.566 -1.709 1 94.5 542 LEU B C 1
ATOM 10166 O O . LEU B 1 542 ? -8.859 -4.121 -0.56 1 94.5 542 LEU B O 1
ATOM 10170 N N . GLU B 1 543 ? -8.977 -3.805 -2.773 1 93.56 543 GLU B N 1
ATOM 10171 C CA . GLU B 1 543 ? -9.203 -2.365 -2.662 1 93.56 543 GLU B CA 1
ATOM 10172 C C . GLU B 1 543 ? -10.508 -2.066 -1.937 1 93.56 543 GLU B C 1
ATOM 10174 O O . GLU B 1 543 ? -10.594 -1.113 -1.159 1 93.56 543 GLU B O 1
ATOM 10179 N N . LEU B 1 544 ? -11.461 -2.826 -2.188 1 93 544 LEU B N 1
ATOM 10180 C CA . LEU B 1 544 ? -12.727 -2.654 -1.487 1 93 544 LEU B CA 1
ATOM 10181 C C . LEU B 1 544 ? -12.57 -2.963 -0.001 1 93 544 LEU B C 1
ATOM 10183 O O . LEU B 1 544 ? -13.156 -2.281 0.843 1 93 544 LEU B O 1
ATOM 10187 N N . ALA B 1 545 ? -11.797 -4.012 0.34 1 90.75 545 ALA B N 1
ATOM 10188 C CA . ALA B 1 545 ? -11.547 -4.359 1.736 1 90.75 545 ALA B CA 1
ATOM 10189 C C . ALA B 1 545 ? -10.781 -3.254 2.447 1 90.75 545 ALA B C 1
ATOM 10191 O O . ALA B 1 545 ? -10.914 -3.076 3.66 1 90.75 545 ALA B O 1
ATOM 10192 N N . ARG B 1 546 ? -10.023 -2.512 1.679 1 90.12 546 ARG B N 1
ATOM 10193 C CA . ARG B 1 546 ? -9.281 -1.372 2.205 1 90.12 546 ARG B CA 1
ATOM 10194 C C . ARG B 1 546 ? -10.148 -0.117 2.23 1 90.12 546 ARG B C 1
ATOM 10196 O O . ARG B 1 546 ? -9.68 0.961 2.598 1 90.12 546 ARG B O 1
ATOM 10203 N N . LEU B 1 547 ? -11.367 -0.213 1.825 1 93.88 547 LEU B N 1
ATOM 10204 C CA . LEU B 1 547 ? -12.328 0.881 1.722 1 93.88 547 LEU B CA 1
ATOM 10205 C C . LEU B 1 547 ? -11.828 1.951 0.757 1 93.88 547 LEU B C 1
ATOM 10207 O O . LEU B 1 547 ? -12.055 3.145 0.977 1 93.88 547 LEU B O 1
ATOM 10211 N N . ASP B 1 548 ? -11.07 1.544 -0.179 1 88.94 548 ASP B N 1
ATOM 10212 C CA . ASP B 1 548 ? -10.57 2.439 -1.22 1 88.94 548 ASP B CA 1
ATOM 10213 C C . ASP B 1 548 ? -11.391 2.293 -2.502 1 88.94 548 ASP B C 1
ATOM 10215 O O . ASP B 1 548 ? -10.938 1.666 -3.463 1 88.94 548 ASP B O 1
ATOM 10219 N N . VAL B 1 549 ? -12.469 2.949 -2.555 1 90.44 549 VAL B N 1
ATOM 10220 C CA . VAL B 1 549 ? -13.414 2.807 -3.656 1 90.44 549 VAL B CA 1
ATOM 10221 C C . VAL B 1 549 ? -12.836 3.432 -4.922 1 90.44 549 VAL B C 1
ATOM 10223 O O . VAL B 1 549 ? -13.086 2.953 -6.031 1 90.44 549 VAL B O 1
ATOM 10226 N N . SER B 1 550 ? -12.039 4.434 -4.75 1 82.81 550 SER B N 1
ATOM 10227 C CA . SER B 1 550 ? -11.414 5.066 -5.91 1 82.81 550 SER B CA 1
ATOM 10228 C C . SER B 1 550 ? -10.484 4.102 -6.633 1 82.81 550 SER B C 1
ATOM 10230 O O . SER B 1 550 ? -10.562 3.955 -7.852 1 82.81 550 SER B O 1
ATOM 10232 N N . ALA B 1 551 ? -9.695 3.447 -5.891 1 85 551 ALA B N 1
ATOM 10233 C CA . ALA B 1 551 ? -8.789 2.465 -6.48 1 85 551 ALA B CA 1
ATOM 10234 C C . ALA B 1 551 ? -9.57 1.297 -7.082 1 85 551 ALA B C 1
ATOM 10236 O O . ALA B 1 551 ? -9.195 0.775 -8.141 1 85 551 ALA B O 1
ATOM 10237 N N . ALA B 1 552 ? -10.617 0.832 -6.387 1 90.94 552 ALA B N 1
ATOM 10238 C CA . ALA B 1 552 ? -11.453 -0.257 -6.891 1 90.94 552 ALA B CA 1
ATOM 10239 C C . ALA B 1 552 ? -12.086 0.112 -8.234 1 90.94 552 ALA B C 1
ATOM 10241 O O . ALA B 1 552 ? -12.172 -0.725 -9.133 1 90.94 552 ALA B O 1
ATOM 10242 N N . THR B 1 553 ? -12.461 1.369 -8.32 1 86.38 553 THR B N 1
ATOM 10243 C CA . THR B 1 553 ? -13.07 1.848 -9.555 1 86.38 553 THR B CA 1
ATOM 10244 C C . THR B 1 553 ? -12.055 1.839 -10.695 1 86.38 553 THR B C 1
ATOM 10246 O O . THR B 1 553 ? -12.383 1.463 -11.828 1 86.38 553 THR B O 1
ATOM 10249 N N . ALA B 1 554 ? -10.883 2.207 -10.383 1 82.69 554 ALA B N 1
ATOM 10250 C CA . ALA B 1 554 ? -9.828 2.178 -11.383 1 82.69 554 ALA B CA 1
ATOM 10251 C C . ALA B 1 554 ? -9.547 0.751 -11.852 1 82.69 554 ALA B C 1
ATOM 10253 O O . ALA B 1 554 ? -9.383 0.504 -13.047 1 82.69 554 ALA B O 1
ATOM 10254 N N . SER B 1 555 ? -9.508 -0.188 -10.945 1 87.19 555 SER B N 1
ATOM 10255 C CA . SER B 1 555 ? -9.305 -1.591 -11.289 1 87.19 555 SER B CA 1
ATOM 10256 C C . SER B 1 555 ? -10.477 -2.137 -12.102 1 87.19 555 SER B C 1
ATOM 10258 O O . SER B 1 555 ? -10.281 -2.918 -13.031 1 87.19 555 SER B O 1
ATOM 10260 N N . ALA B 1 556 ? -11.648 -1.745 -11.68 1 88.69 556 ALA B N 1
ATOM 10261 C CA . ALA B 1 556 ? -12.844 -2.201 -12.383 1 88.69 556 ALA B CA 1
ATOM 10262 C C . ALA B 1 556 ? -12.82 -1.772 -13.844 1 88.69 556 ALA B C 1
ATOM 10264 O O . ALA B 1 556 ? -13.266 -2.514 -14.727 1 88.69 556 ALA B O 1
ATOM 10265 N N . ALA B 1 557 ? -12.25 -0.614 -14.031 1 84.62 557 ALA B N 1
ATOM 10266 C CA . ALA B 1 557 ? -12.172 -0.089 -15.398 1 84.62 557 ALA B CA 1
ATOM 10267 C C . ALA B 1 557 ? -11.211 -0.918 -16.25 1 84.62 557 ALA B C 1
ATOM 10269 O O . ALA B 1 557 ? -11.359 -0.984 -17.469 1 84.62 557 ALA B O 1
ATOM 10270 N N . ARG B 1 558 ? -10.352 -1.59 -15.648 1 86 558 ARG B N 1
ATOM 10271 C CA . ARG B 1 558 ? -9.367 -2.408 -16.344 1 86 558 ARG B CA 1
ATOM 10272 C C . ARG B 1 558 ? -9.883 -3.83 -16.547 1 86 558 ARG B C 1
ATOM 10274 O O . ARG B 1 558 ? -9.305 -4.598 -17.328 1 86 558 ARG B O 1
ATOM 10281 N N . LEU B 1 559 ? -10.961 -4.199 -15.797 1 87.94 559 LEU B N 1
ATOM 10282 C CA . LEU B 1 559 ? -11.57 -5.52 -15.922 1 87.94 559 LEU B CA 1
ATOM 10283 C C . LEU B 1 559 ? -12.461 -5.602 -17.156 1 87.94 559 LEU B C 1
ATOM 10285 O O . LEU B 1 559 ? -13.672 -5.379 -17.062 1 87.94 559 LEU B O 1
ATOM 10289 N N . GLN B 1 560 ? -11.93 -5.832 -18.312 1 79.31 560 GLN B N 1
ATOM 10290 C CA . GLN B 1 560 ? -12.703 -5.887 -19.547 1 79.31 560 GLN B CA 1
ATOM 10291 C C . GLN B 1 560 ? -12.547 -7.242 -20.234 1 79.31 560 GLN B C 1
ATOM 10293 O O . GLN B 1 560 ? -11.773 -7.375 -21.188 1 79.31 560 GLN B O 1
ATOM 10298 N N . PRO B 1 561 ? -13.414 -8.203 -19.719 1 79.12 561 PRO B N 1
ATOM 10299 C CA . PRO B 1 561 ? -13.32 -9.492 -20.406 1 79.12 561 PRO B CA 1
ATOM 10300 C C . PRO B 1 561 ? -13.789 -9.43 -21.859 1 79.12 561 PRO B C 1
ATOM 10302 O O . PRO B 1 561 ? -14.734 -8.703 -22.172 1 79.12 561 PRO B O 1
ATOM 10305 N N . ASP B 1 562 ? -13.016 -9.938 -22.797 1 67 562 ASP B N 1
ATOM 10306 C CA . ASP B 1 562 ? -13.375 -9.914 -24.203 1 67 562 ASP B CA 1
ATOM 10307 C C . ASP B 1 562 ? -13.836 -11.297 -24.672 1 67 562 ASP B C 1
ATOM 10309 O O . ASP B 1 562 ? -14.07 -11.5 -25.875 1 67 562 ASP B O 1
ATOM 10313 N N . GLY B 1 563 ? -14.016 -12.203 -23.797 1 71 563 GLY B N 1
ATOM 10314 C CA . GLY B 1 563 ? -14.531 -13.516 -24.141 1 71 563 GLY B CA 1
ATOM 10315 C C . GLY B 1 563 ? -13.43 -14.547 -24.344 1 71 563 GLY B C 1
ATOM 10316 O O . GLY B 1 563 ? -13.695 -15.758 -24.312 1 71 563 GLY B O 1
ATOM 10317 N N . SER B 1 564 ? -12.148 -14.133 -24.562 1 68.75 564 SER B N 1
ATOM 10318 C CA . SER B 1 564 ? -11.047 -15.055 -24.812 1 68.75 564 SER B CA 1
ATOM 10319 C C . SER B 1 564 ? -10.539 -15.68 -23.516 1 68.75 564 SER B C 1
ATOM 10321 O O . SER B 1 564 ? -9.82 -16.672 -23.547 1 68.75 564 SER B O 1
ATOM 10323 N N . GLU B 1 565 ? -11.023 -15.164 -22.469 1 76.44 565 GLU B N 1
ATOM 10324 C CA . GLU B 1 565 ? -10.547 -15.625 -21.172 1 76.44 565 GLU B CA 1
ATOM 10325 C C . GLU B 1 565 ? -11.312 -16.859 -20.703 1 76.44 565 GLU B C 1
ATOM 10327 O O . GLU B 1 565 ? -12.359 -17.188 -21.25 1 76.44 565 GLU B O 1
ATOM 10332 N N . SER B 1 566 ? -10.742 -17.547 -19.781 1 74 566 SER B N 1
ATOM 10333 C CA . SER B 1 566 ? -11.406 -18.703 -19.188 1 74 566 SER B CA 1
ATOM 10334 C C . SER B 1 566 ? -12.734 -18.312 -18.547 1 74 566 SER B C 1
ATOM 10336 O O . SER B 1 566 ? -12.93 -17.141 -18.172 1 74 566 SER B O 1
ATOM 10338 N N . LEU B 1 567 ? -13.672 -19.219 -18.469 1 75.12 567 LEU B N 1
ATOM 10339 C CA . LEU B 1 567 ? -14.984 -18.984 -17.875 1 75.12 567 LEU B CA 1
ATOM 10340 C C . LEU B 1 567 ? -14.836 -18.516 -16.438 1 75.12 567 LEU B C 1
ATOM 10342 O O . LEU B 1 567 ? -15.562 -17.609 -15.992 1 75.12 567 LEU B O 1
ATOM 10346 N N . LEU B 1 568 ? -13.906 -19.047 -15.766 1 77.81 568 LEU B N 1
ATOM 10347 C CA . LEU B 1 568 ? -13.703 -18.703 -14.367 1 77.81 568 LEU B CA 1
ATOM 10348 C C . LEU B 1 568 ? -13.219 -17.266 -14.227 1 77.81 568 LEU B C 1
ATOM 10350 O O . LEU B 1 568 ? -13.719 -16.516 -13.383 1 77.81 568 LEU B O 1
ATOM 10354 N N . ALA B 1 569 ? -12.25 -16.922 -15.047 1 85 569 ALA B N 1
ATOM 10355 C CA . ALA B 1 569 ? -11.703 -15.57 -15.008 1 85 569 ALA B CA 1
ATOM 10356 C C . ALA B 1 569 ? -12.781 -14.539 -15.352 1 85 569 ALA B C 1
ATOM 10358 O O . ALA B 1 569 ? -12.883 -13.5 -14.695 1 85 569 ALA B O 1
ATOM 10359 N N . ARG B 1 570 ? -13.641 -14.906 -16.266 1 86 570 ARG B N 1
ATOM 10360 C CA . ARG B 1 570 ? -14.703 -13.992 -16.672 1 86 570 ARG B CA 1
ATOM 10361 C C . ARG B 1 570 ? -15.758 -13.852 -15.586 1 86 570 ARG B C 1
ATOM 10363 O O . ARG B 1 570 ? -16.234 -12.742 -15.305 1 86 570 ARG B O 1
ATOM 10370 N N . THR B 1 571 ? -16.062 -14.945 -15.062 1 87.94 571 THR B N 1
ATOM 10371 C CA . THR B 1 571 ? -17.078 -14.922 -14.008 1 87.94 571 THR B CA 1
ATOM 10372 C C . THR B 1 571 ? -16.578 -14.148 -12.797 1 87.94 571 THR B C 1
ATOM 10374 O O . THR B 1 571 ? -17.328 -13.383 -12.188 1 87.94 571 THR B O 1
ATOM 10377 N N . TYR B 1 572 ? -15.344 -14.359 -12.445 1 90.5 572 TYR B N 1
ATOM 10378 C CA . TYR B 1 572 ? -14.758 -13.625 -11.328 1 90.5 572 TYR B CA 1
ATOM 10379 C C . TYR B 1 572 ? -14.719 -12.133 -11.617 1 90.5 572 TYR B C 1
ATOM 10381 O O . TYR B 1 572 ? -15.031 -11.32 -10.742 1 90.5 572 TYR B O 1
ATOM 10389 N N . ALA B 1 573 ? -14.336 -11.844 -12.805 1 90.81 573 ALA B N 1
ATOM 10390 C CA . ALA B 1 573 ? -14.305 -10.438 -13.211 1 90.81 573 ALA B CA 1
ATOM 10391 C C . ALA B 1 573 ? -15.688 -9.805 -13.086 1 90.81 573 ALA B C 1
ATOM 10393 O O . ALA B 1 573 ? -15.82 -8.68 -12.594 1 90.81 573 ALA B O 1
ATOM 10394 N N . ARG B 1 574 ? -16.672 -10.523 -13.492 1 91.06 574 ARG B N 1
ATOM 10395 C CA . ARG B 1 574 ? -18.047 -10.016 -13.414 1 91.06 574 ARG B CA 1
ATOM 10396 C C . ARG B 1 574 ? -18.469 -9.844 -11.961 1 91.06 574 ARG B C 1
ATOM 10398 O O . ARG B 1 574 ? -19.172 -8.883 -11.625 1 91.06 574 ARG B O 1
ATOM 10405 N N . THR B 1 575 ? -18.109 -10.781 -11.172 1 94.5 575 THR B N 1
ATOM 10406 C CA . THR B 1 575 ? -18.406 -10.688 -9.742 1 94.5 575 THR B CA 1
ATOM 10407 C C . THR B 1 575 ? -17.781 -9.43 -9.141 1 94.5 575 THR B C 1
ATOM 10409 O O . THR B 1 575 ? -18.453 -8.68 -8.43 1 94.5 575 THR B O 1
ATOM 10412 N N . ALA B 1 576 ? -16.5 -9.227 -9.391 1 94.38 576 ALA B N 1
ATOM 10413 C CA . ALA B 1 576 ? -15.789 -8.062 -8.875 1 94.38 576 ALA B CA 1
ATOM 10414 C C . ALA B 1 576 ? -16.406 -6.766 -9.383 1 94.38 576 ALA B C 1
ATOM 10416 O O . ALA B 1 576 ? -16.5 -5.789 -8.633 1 94.38 576 ALA B O 1
ATOM 10417 N N . GLN B 1 577 ? -16.812 -6.773 -10.594 1 92 577 GLN B N 1
ATOM 10418 C CA . GLN B 1 577 ? -17.453 -5.594 -11.164 1 92 577 GLN B CA 1
ATOM 10419 C C . GLN B 1 577 ? -18.766 -5.281 -10.453 1 92 577 GLN B C 1
ATOM 10421 O O . GLN B 1 577 ? -19.062 -4.117 -10.164 1 92 577 GLN B O 1
ATOM 10426 N N . ALA B 1 578 ? -19.531 -6.277 -10.258 1 95.06 578 ALA B N 1
ATOM 10427 C CA . ALA B 1 578 ? -20.781 -6.082 -9.539 1 95.06 578 ALA B CA 1
ATOM 10428 C C . ALA B 1 578 ? -20.531 -5.512 -8.148 1 95.06 578 ALA B C 1
ATOM 10430 O O . ALA B 1 578 ? -21.266 -4.633 -7.688 1 95.06 578 ALA B O 1
ATOM 10431 N N . MET B 1 579 ? -19.531 -5.98 -7.484 1 96.06 579 MET B N 1
ATOM 10432 C CA . MET B 1 579 ? -19.156 -5.477 -6.164 1 96.06 579 MET B CA 1
ATOM 10433 C C . MET B 1 579 ? -18.812 -3.992 -6.223 1 96.06 579 MET B C 1
ATOM 10435 O O . MET B 1 579 ? -19.25 -3.213 -5.375 1 96.06 579 MET B O 1
ATOM 10439 N N . ALA B 1 580 ? -18 -3.652 -7.195 1 94.62 580 ALA B N 1
ATOM 10440 C CA . ALA B 1 580 ? -17.578 -2.264 -7.348 1 94.62 580 ALA B CA 1
ATOM 10441 C C . ALA B 1 580 ? -18.766 -1.349 -7.598 1 94.62 580 ALA B C 1
ATOM 10443 O O . ALA B 1 580 ? -18.859 -0.262 -7.02 1 94.62 580 ALA B O 1
ATOM 10444 N N . LEU B 1 581 ? -19.672 -1.812 -8.453 1 94.38 581 LEU B N 1
ATOM 10445 C CA . LEU B 1 581 ? -20.859 -1.023 -8.773 1 94.38 581 LEU B CA 1
ATOM 10446 C C . LEU B 1 581 ? -21.719 -0.801 -7.531 1 94.38 581 LEU B C 1
ATOM 10448 O O . LEU B 1 581 ? -22.219 0.304 -7.309 1 94.38 581 LEU B O 1
ATOM 10452 N N . LEU B 1 582 ? -21.875 -1.817 -6.777 1 96 582 LEU B N 1
ATOM 10453 C CA . LEU B 1 582 ? -22.641 -1.703 -5.547 1 96 582 LEU B CA 1
ATOM 10454 C C . LEU B 1 582 ? -22.016 -0.696 -4.594 1 96 582 LEU B C 1
ATOM 10456 O O . LEU B 1 582 ? -22.703 0.137 -4.008 1 96 582 LEU B O 1
ATOM 10460 N N . GLU B 1 583 ? -20.672 -0.728 -4.418 1 94.69 583 GLU B N 1
ATOM 10461 C CA . GLU B 1 583 ? -19.969 0.156 -3.496 1 94.69 583 GLU B CA 1
ATOM 10462 C C . GLU B 1 583 ? -20.016 1.604 -3.975 1 94.69 583 GLU B C 1
ATOM 10464 O O . GLU B 1 583 ? -19.953 2.533 -3.166 1 94.69 583 GLU B O 1
ATOM 10469 N N . GLN B 1 584 ? -20.203 1.775 -5.25 1 92.75 584 GLN B N 1
ATOM 10470 C CA . GLN B 1 584 ? -20.281 3.113 -5.828 1 92.75 584 GLN B CA 1
ATOM 10471 C C . GLN B 1 584 ? -21.719 3.652 -5.754 1 92.75 584 GLN B C 1
ATOM 10473 O O . GLN B 1 584 ? -21.953 4.816 -6.074 1 92.75 584 GLN B O 1
ATOM 10478 N N . GLY B 1 585 ? -22.625 2.826 -5.375 1 94.88 585 GLY B N 1
ATOM 10479 C CA . GLY B 1 585 ? -24.016 3.229 -5.309 1 94.88 585 GLY B CA 1
ATOM 10480 C C . GLY B 1 585 ? -24.688 3.279 -6.664 1 94.88 585 GLY B C 1
ATOM 10481 O O . GLY B 1 585 ? -25.734 3.92 -6.824 1 94.88 585 GLY B O 1
ATOM 10482 N N . ARG B 1 586 ? -24.078 2.711 -7.652 1 95 586 ARG B N 1
ATOM 10483 C CA . ARG B 1 586 ? -24.688 2.576 -8.969 1 95 586 ARG B CA 1
ATOM 10484 C C . ARG B 1 586 ? -25.594 1.352 -9.031 1 95 586 ARG B C 1
ATOM 10486 O O . ARG B 1 586 ? -25.281 0.369 -9.703 1 95 586 ARG B O 1
ATOM 10493 N N . LEU B 1 587 ? -26.781 1.407 -8.484 1 96.75 587 LEU B N 1
ATOM 10494 C CA . LEU B 1 587 ? -27.625 0.27 -8.117 1 96.75 587 LEU B CA 1
ATOM 10495 C C . LEU B 1 587 ? -28.297 -0.326 -9.352 1 96.75 587 LEU B C 1
ATOM 10497 O O . LEU B 1 587 ? -28.469 -1.544 -9.438 1 96.75 587 LEU B O 1
ATOM 10501 N N . ARG B 1 588 ? -28.672 0.52 -10.273 1 94.69 588 ARG B N 1
ATOM 10502 C CA . ARG B 1 588 ? -29.297 -0.002 -11.484 1 94.69 588 ARG B CA 1
ATOM 10503 C C . ARG B 1 588 ? -28.312 -0.864 -12.281 1 94.69 588 ARG B C 1
ATOM 10505 O O . ARG B 1 588 ? -28.656 -1.977 -12.688 1 94.69 588 ARG B O 1
ATOM 10512 N N . GLU B 1 589 ? -27.141 -0.311 -12.477 1 94.81 589 GLU B N 1
ATOM 10513 C CA . GLU B 1 589 ? -26.109 -1.062 -13.188 1 94.81 589 GLU B CA 1
ATOM 10514 C C . GLU B 1 589 ? -25.703 -2.309 -12.414 1 94.81 589 GLU B C 1
ATOM 10516 O O . GLU B 1 589 ? -25.422 -3.352 -13.008 1 94.81 589 GLU B O 1
ATOM 10521 N N . ALA B 1 590 ? -25.672 -2.215 -11.094 1 96.69 590 ALA B N 1
ATOM 10522 C CA . ALA B 1 590 ? -25.328 -3.355 -10.25 1 96.69 590 ALA B CA 1
ATOM 10523 C C . ALA B 1 590 ? -26.344 -4.477 -10.398 1 96.69 590 ALA B C 1
ATOM 10525 O O . ALA B 1 590 ? -25.984 -5.656 -10.445 1 96.69 590 ALA B O 1
ATOM 10526 N N . ALA B 1 591 ? -27.594 -4.121 -10.445 1 96.31 591 ALA B N 1
ATOM 10527 C CA . ALA B 1 591 ? -28.656 -5.117 -10.609 1 96.31 591 ALA B CA 1
ATOM 10528 C C . ALA B 1 591 ? -28.484 -5.895 -11.906 1 96.31 591 ALA B C 1
ATOM 10530 O O . ALA B 1 591 ? -28.609 -7.121 -11.93 1 96.31 591 ALA B O 1
ATOM 10531 N N . ALA B 1 592 ? -28.172 -5.121 -12.93 1 94.88 592 ALA B N 1
ATOM 10532 C CA . ALA B 1 592 ? -27.938 -5.766 -14.219 1 94.88 592 ALA B CA 1
ATOM 10533 C C . ALA B 1 592 ? -26.734 -6.707 -14.164 1 94.88 592 ALA B C 1
ATOM 10535 O O . ALA B 1 592 ? -26.781 -7.812 -14.711 1 94.88 592 ALA B O 1
ATOM 10536 N N . ALA B 1 593 ? -25.719 -6.25 -13.57 1 94.25 593 ALA B N 1
ATOM 10537 C CA . ALA B 1 593 ? -24.516 -7.066 -13.438 1 94.25 593 ALA B CA 1
ATOM 10538 C C . ALA B 1 593 ? -24.797 -8.32 -12.609 1 94.25 593 ALA B C 1
ATOM 10540 O O . ALA B 1 593 ? -24.297 -9.406 -12.93 1 94.25 593 ALA B O 1
ATOM 10541 N N . ILE B 1 594 ? -25.562 -8.258 -11.57 1 96.88 594 ILE B N 1
ATOM 10542 C CA . ILE B 1 594 ? -25.906 -9.383 -10.703 1 96.88 594 ILE B CA 1
ATOM 10543 C C . ILE B 1 594 ? -26.766 -10.383 -11.469 1 96.88 594 ILE B C 1
ATOM 10545 O O . ILE B 1 594 ? -26.578 -11.594 -11.344 1 96.88 594 ILE B O 1
ATOM 10549 N N . ASP B 1 595 ? -27.641 -9.836 -12.281 1 95.12 595 ASP B N 1
ATOM 10550 C CA . ASP B 1 595 ? -28.469 -10.711 -13.102 1 95.12 595 ASP B CA 1
ATOM 10551 C C . ASP B 1 595 ? -27.625 -11.5 -14.094 1 95.12 595 ASP B C 1
ATOM 10553 O O . ASP B 1 595 ? -27.844 -12.695 -14.297 1 95.12 595 ASP B O 1
ATOM 10557 N N . THR B 1 596 ? -26.719 -10.812 -14.68 1 91.06 596 THR B N 1
ATOM 10558 C CA . THR B 1 596 ? -25.812 -11.469 -15.617 1 91.06 596 THR B CA 1
ATOM 10559 C C . THR B 1 596 ? -25 -12.547 -14.906 1 91.06 596 THR B C 1
ATOM 10561 O O . THR B 1 596 ? -24.797 -13.641 -15.453 1 91.06 596 THR B O 1
ATOM 10564 N N . LEU B 1 597 ? -24.547 -12.227 -13.773 1 92.69 597 LEU B N 1
ATOM 10565 C CA . LEU B 1 597 ? -23.781 -13.18 -12.977 1 92.69 597 LEU B CA 1
ATOM 10566 C C . LEU B 1 597 ? -24.625 -14.391 -12.609 1 92.69 597 LEU B C 1
ATOM 10568 O O . LEU B 1 597 ? -24.141 -15.523 -12.641 1 92.69 597 LEU B O 1
ATOM 10572 N N . HIS B 1 598 ? -25.828 -14.164 -12.234 1 92.25 598 HIS B N 1
ATOM 10573 C CA . HIS B 1 598 ? -26.734 -15.25 -11.891 1 92.25 598 HIS B CA 1
ATOM 10574 C C . HIS B 1 598 ? -26.953 -16.188 -13.078 1 92.25 598 HIS B C 1
ATOM 10576 O O . HIS B 1 598 ? -26.891 -17.406 -12.922 1 92.25 598 HIS B O 1
ATOM 10582 N N . ALA B 1 599 ? -27.125 -15.586 -14.203 1 89.88 599 ALA B N 1
ATOM 10583 C CA . ALA B 1 599 ? -27.344 -16.375 -15.414 1 89.88 599 ALA B CA 1
ATOM 10584 C C . ALA B 1 599 ? -26.109 -17.219 -15.742 1 89.88 599 ALA B C 1
ATOM 10586 O O . ALA B 1 599 ? -26.219 -18.344 -16.203 1 89.88 599 ALA B O 1
ATOM 10587 N N . ALA B 1 600 ? -24.969 -16.656 -15.516 1 84.44 600 ALA B N 1
ATOM 10588 C CA . ALA B 1 600 ? -23.719 -17.328 -15.859 1 84.44 600 ALA B CA 1
ATOM 10589 C C . ALA B 1 600 ? -23.375 -18.422 -14.852 1 84.44 600 ALA B C 1
ATOM 10591 O O . ALA B 1 600 ? -22.734 -19.406 -15.195 1 84.44 600 ALA B O 1
ATOM 10592 N N . SER B 1 601 ? -23.781 -18.312 -13.633 1 86.06 601 SER B N 1
ATOM 10593 C CA . SER B 1 601 ? -23.281 -19.188 -12.57 1 86.06 601 SER B CA 1
ATOM 10594 C C . SER B 1 601 ? -24.359 -20.156 -12.102 1 86.06 601 SER B C 1
ATOM 10596 O O . SER B 1 601 ? -24.047 -21.234 -11.602 1 86.06 601 SER B O 1
ATOM 10598 N N . ALA B 1 602 ? -25.562 -19.859 -12.289 1 85.19 602 ALA B N 1
ATOM 10599 C CA . ALA B 1 602 ? -26.641 -20.672 -11.727 1 85.19 602 ALA B CA 1
ATOM 10600 C C . ALA B 1 602 ? -26.625 -22.094 -12.281 1 85.19 602 ALA B C 1
ATOM 10602 O O . ALA B 1 602 ? -26.656 -22.281 -13.5 1 85.19 602 ALA B O 1
ATOM 10603 N N . GLY B 1 603 ? -26.578 -23.062 -11.453 1 76.94 603 GLY B N 1
ATOM 10604 C CA . GLY B 1 603 ? -26.688 -24.453 -11.82 1 76.94 603 GLY B CA 1
ATOM 10605 C C . GLY B 1 603 ? -25.438 -25.016 -12.469 1 76.94 603 GLY B C 1
ATOM 10606 O O . GLY B 1 603 ? -25.406 -26.172 -12.898 1 76.94 603 GLY B O 1
ATOM 10607 N N . GLN B 1 604 ? -24.422 -24.297 -12.508 1 75.25 604 GLN B N 1
ATOM 10608 C CA . GLN B 1 604 ? -23.172 -24.766 -13.109 1 75.25 604 GLN B CA 1
ATOM 10609 C C . GLN B 1 604 ? -22.25 -25.391 -12.055 1 75.25 604 GLN B C 1
ATOM 10611 O O . GLN B 1 604 ? -21.828 -24.719 -11.117 1 75.25 604 GLN B O 1
ATOM 10616 N N . PRO B 1 605 ? -21.969 -26.781 -12.039 1 67.88 605 PRO B N 1
ATOM 10617 C CA . PRO B 1 605 ? -21.219 -27.484 -10.992 1 67.88 605 PRO B CA 1
ATOM 10618 C C . PRO B 1 605 ? -19.844 -26.859 -10.75 1 67.88 605 PRO B C 1
ATOM 10620 O O . PRO B 1 605 ? -19.344 -26.875 -9.625 1 67.88 605 PRO B O 1
ATOM 10623 N N . GLY B 1 606 ? -19.266 -26.031 -11.422 1 70.81 606 GLY B N 1
ATOM 10624 C CA . GLY B 1 606 ? -17.953 -25.406 -11.281 1 70.81 606 GLY B CA 1
ATOM 10625 C C . GLY B 1 606 ? -18.031 -23.953 -10.883 1 70.81 606 GLY B C 1
ATOM 10626 O O . GLY B 1 606 ? -17 -23.328 -10.578 1 70.81 606 GLY B O 1
ATOM 10627 N N . LEU B 1 607 ? -19.25 -23.516 -10.625 1 82.62 607 LEU B N 1
ATOM 10628 C CA . LEU B 1 607 ? -19.391 -22.094 -10.328 1 82.62 607 LEU B CA 1
ATOM 10629 C C . LEU B 1 607 ? -20.297 -21.875 -9.117 1 82.62 607 LEU B C 1
ATOM 10631 O O . LEU B 1 607 ? -20.922 -20.828 -8.984 1 82.62 607 LEU B O 1
ATOM 10635 N N . THR B 1 608 ? -20.344 -22.906 -8.188 1 85.25 608 THR B N 1
ATOM 10636 C CA . THR B 1 608 ? -21.25 -22.828 -7.047 1 85.25 608 THR B CA 1
ATOM 10637 C C . THR B 1 608 ? -20.844 -21.719 -6.094 1 85.25 608 THR B C 1
ATOM 10639 O O . THR B 1 608 ? -21.688 -21.094 -5.461 1 85.25 608 THR B O 1
ATOM 10642 N N . ALA B 1 609 ? -19.562 -21.516 -5.941 1 88.06 609 ALA B N 1
ATOM 10643 C CA . ALA B 1 609 ? -19.094 -20.422 -5.086 1 88.06 609 ALA B CA 1
ATOM 10644 C C . ALA B 1 609 ? -19.562 -19.062 -5.602 1 88.06 609 ALA B C 1
ATOM 10646 O O . ALA B 1 609 ? -19.922 -18.188 -4.816 1 88.06 609 ALA B O 1
ATOM 10647 N N . TYR B 1 610 ? -19.578 -18.906 -6.906 1 91.56 610 TYR B N 1
ATOM 10648 C CA . TYR B 1 610 ? -20 -17.641 -7.508 1 91.56 610 TYR B CA 1
ATOM 10649 C C . TYR B 1 610 ? -21.5 -17.453 -7.398 1 91.56 610 TYR B C 1
ATOM 10651 O O . TYR B 1 610 ? -21.984 -16.328 -7.246 1 91.56 610 TYR B O 1
ATOM 10659 N N . GLU B 1 611 ? -22.172 -18.547 -7.473 1 92.62 611 GLU B N 1
ATOM 10660 C CA . GLU B 1 611 ? -23.609 -18.469 -7.219 1 92.62 611 GLU B CA 1
ATOM 10661 C C . GLU B 1 611 ? -23.891 -18 -5.797 1 92.62 611 GLU B C 1
ATOM 10663 O O . GLU B 1 611 ? -24.797 -17.203 -5.578 1 92.62 611 GLU B O 1
ATOM 10668 N N . ALA B 1 612 ? -23.141 -18.531 -4.879 1 94.69 612 ALA B N 1
ATOM 10669 C CA . ALA B 1 612 ? -23.297 -18.141 -3.484 1 94.69 612 ALA B CA 1
ATOM 10670 C C . ALA B 1 612 ? -23 -16.656 -3.303 1 94.69 612 ALA B C 1
ATOM 10672 O O . ALA B 1 612 ? -23.734 -15.938 -2.609 1 94.69 612 ALA B O 1
ATOM 10673 N N . VAL B 1 613 ? -21.922 -16.172 -3.898 1 96.38 613 VAL B N 1
ATOM 10674 C CA . VAL B 1 613 ? -21.547 -14.766 -3.793 1 96.38 613 VAL B CA 1
ATOM 10675 C C . VAL B 1 613 ? -22.594 -13.898 -4.484 1 96.38 613 VAL B C 1
ATOM 10677 O O . VAL B 1 613 ? -22.906 -12.805 -4.016 1 96.38 613 VAL B O 1
ATOM 10680 N N . GLU B 1 614 ? -23.047 -14.422 -5.625 1 95.94 614 GLU B N 1
ATOM 10681 C CA . GLU B 1 614 ? -24.125 -13.719 -6.305 1 95.94 614 GLU B CA 1
ATOM 10682 C C . GLU B 1 614 ? -25.312 -13.508 -5.371 1 95.94 614 GLU B C 1
ATOM 10684 O O . GLU B 1 614 ? -25.906 -12.422 -5.355 1 95.94 614 GLU B O 1
ATOM 10689 N N . ALA B 1 615 ? -25.703 -14.492 -4.641 1 96.88 615 ALA B N 1
ATOM 10690 C CA . ALA B 1 615 ? -26.812 -14.375 -3.689 1 96.88 615 ALA B CA 1
ATOM 10691 C C . ALA B 1 615 ? -26.531 -13.297 -2.654 1 96.88 615 ALA B C 1
ATOM 10693 O O . ALA B 1 615 ? -27.438 -12.562 -2.252 1 96.88 615 ALA B O 1
ATOM 10694 N N . LEU B 1 616 ? -25.344 -13.195 -2.164 1 97.81 616 LEU B N 1
ATOM 10695 C CA . LEU B 1 616 ? -24.969 -12.164 -1.206 1 97.81 616 LEU B CA 1
ATOM 10696 C C . LEU B 1 616 ? -25.031 -10.781 -1.846 1 97.81 616 LEU B C 1
ATOM 10698 O O . LEU B 1 616 ? -25.453 -9.82 -1.21 1 97.81 616 LEU B O 1
ATOM 10702 N N . LEU B 1 617 ? -24.531 -10.695 -3.09 1 97.81 617 LEU B N 1
ATOM 10703 C CA . LEU B 1 617 ? -24.562 -9.414 -3.787 1 97.81 617 LEU B CA 1
ATOM 10704 C C . LEU B 1 617 ? -26 -8.945 -3.988 1 97.81 617 LEU B C 1
ATOM 10706 O O . LEU B 1 617 ? -26.281 -7.75 -3.898 1 97.81 617 LEU B O 1
ATOM 10710 N N . ARG B 1 618 ? -26.859 -9.859 -4.246 1 97.44 618 ARG B N 1
ATOM 10711 C CA . ARG B 1 618 ? -28.266 -9.531 -4.336 1 97.44 618 ARG B CA 1
ATOM 10712 C C . ARG B 1 618 ? -28.797 -9.016 -3.002 1 97.44 618 ARG B C 1
ATOM 10714 O O . ARG B 1 618 ? -29.609 -8.086 -2.969 1 97.44 618 ARG B O 1
ATOM 10721 N N . LEU B 1 619 ? -28.375 -9.633 -1.979 1 97.88 619 LEU B N 1
ATOM 10722 C CA . LEU B 1 619 ? -28.75 -9.164 -0.647 1 97.88 619 LEU B CA 1
ATOM 10723 C C . LEU B 1 619 ? -28.25 -7.738 -0.419 1 97.88 619 LEU B C 1
ATOM 10725 O O . LEU B 1 619 ? -29 -6.891 0.07 1 97.88 619 LEU B O 1
ATOM 10729 N N . ARG B 1 620 ? -26.938 -7.465 -0.735 1 97.5 620 ARG B N 1
ATOM 10730 C CA . ARG B 1 620 ? -26.375 -6.125 -0.621 1 97.5 620 ARG B CA 1
ATOM 10731 C C . ARG B 1 620 ? -27.203 -5.117 -1.409 1 97.5 620 ARG B C 1
ATOM 10733 O O . ARG B 1 620 ? -27.438 -3.996 -0.946 1 97.5 620 ARG B O 1
ATOM 10740 N N . TRP B 1 621 ? -27.594 -5.57 -2.57 1 97.44 621 TRP B N 1
ATOM 10741 C CA . TRP B 1 621 ? -28.406 -4.715 -3.43 1 97.44 621 TRP B CA 1
ATOM 10742 C C . TRP B 1 621 ? -29.75 -4.414 -2.785 1 97.44 621 TRP B C 1
ATOM 10744 O O . TRP B 1 621 ? -30.219 -3.27 -2.807 1 97.44 621 TRP B O 1
ATOM 10754 N N . LEU B 1 622 ? -30.406 -5.406 -2.207 1 97.06 622 LEU B N 1
ATOM 10755 C CA . LEU B 1 622 ? -31.688 -5.219 -1.525 1 97.06 622 LEU B CA 1
ATOM 10756 C C . LEU B 1 622 ? -31.547 -4.25 -0.357 1 97.06 622 LEU B C 1
ATOM 10758 O O . LEU B 1 622 ? -32.438 -3.438 -0.106 1 97.06 622 LEU B O 1
ATOM 10762 N N . VAL B 1 623 ? -30.438 -4.324 0.349 1 95.94 623 VAL B N 1
ATOM 10763 C CA . VAL B 1 623 ? -30.188 -3.416 1.462 1 95.94 623 VAL B CA 1
ATOM 10764 C C . VAL B 1 623 ? -30.016 -1.991 0.938 1 95.94 623 VAL B C 1
ATOM 10766 O O . VAL B 1 623 ? -30.609 -1.053 1.477 1 95.94 623 VAL B O 1
ATOM 10769 N N . ALA B 1 624 ? -29.25 -1.824 -0.092 1 95.44 624 ALA B N 1
ATOM 10770 C CA . ALA B 1 624 ? -28.938 -0.512 -0.646 1 95.44 624 ALA B CA 1
ATOM 10771 C C . ALA B 1 624 ? -30.172 0.161 -1.221 1 95.44 624 ALA B C 1
ATOM 10773 O O . ALA B 1 624 ? -30.281 1.389 -1.207 1 95.44 624 ALA B O 1
ATOM 10774 N N . THR B 1 625 ? -31.141 -0.661 -1.704 1 94.94 625 THR B N 1
ATOM 10775 C CA . THR B 1 625 ? -32.344 -0.11 -2.336 1 94.94 625 THR B CA 1
ATOM 10776 C C . THR B 1 625 ? -33.438 0.105 -1.306 1 94.94 625 THR B C 1
ATOM 10778 O O . THR B 1 625 ? -34.5 0.637 -1.631 1 94.94 625 THR B O 1
ATOM 10781 N N . GLY B 1 626 ? -33.25 -0.286 -0.116 1 92.31 626 GLY B N 1
ATOM 10782 C CA . GLY B 1 626 ? -34.219 -0.091 0.944 1 92.31 626 GLY B CA 1
ATOM 10783 C C . GLY B 1 626 ? -35.375 -1.061 0.868 1 92.31 626 GLY B C 1
ATOM 10784 O O . GLY B 1 626 ? -36.531 -0.689 1.143 1 92.31 626 GLY B O 1
ATOM 10785 N N . ALA B 1 627 ? -35.062 -2.256 0.433 1 94.81 627 ALA B N 1
ATOM 10786 C CA . ALA B 1 627 ? -36.094 -3.297 0.39 1 94.81 627 ALA B CA 1
ATOM 10787 C C . ALA B 1 627 ? -36.625 -3.617 1.791 1 94.81 627 ALA B C 1
ATOM 10789 O O . ALA B 1 627 ? -36 -3.223 2.789 1 94.81 627 ALA B O 1
ATOM 10790 N N . SER B 1 628 ? -37.812 -4.301 1.846 1 95.06 628 SER B N 1
ATOM 10791 C CA . SER B 1 628 ? -38.438 -4.594 3.131 1 95.06 628 SER B CA 1
ATOM 10792 C C . SER B 1 628 ? -37.562 -5.559 3.951 1 95.06 628 SER B C 1
ATOM 10794 O O . SER B 1 628 ? -36.781 -6.312 3.396 1 95.06 628 SER B O 1
ATOM 10796 N N . ALA B 1 629 ? -37.75 -5.527 5.23 1 95.75 629 ALA B N 1
ATOM 10797 C CA . ALA B 1 629 ? -37.031 -6.41 6.137 1 95.75 629 ALA B CA 1
ATOM 10798 C C . ALA B 1 629 ? -37.312 -7.875 5.82 1 95.75 629 ALA B C 1
ATOM 10800 O O . ALA B 1 629 ? -36.438 -8.719 5.922 1 95.75 629 ALA B O 1
ATOM 10801 N N . GLY B 1 630 ? -38.5 -8.148 5.449 1 94.56 630 GLY B N 1
ATOM 10802 C CA . GLY B 1 630 ? -38.875 -9.516 5.098 1 94.56 630 GLY B CA 1
ATOM 10803 C C . GLY B 1 630 ? -38.125 -10.031 3.881 1 94.56 630 GLY B C 1
ATOM 10804 O O . GLY B 1 630 ? -37.594 -11.148 3.891 1 94.56 630 GLY B O 1
ATOM 10805 N N . GLN B 1 631 ? -38.062 -9.219 2.812 1 96.44 631 GLN B N 1
ATOM 10806 C CA . GLN B 1 631 ? -37.344 -9.586 1.604 1 96.44 631 GLN B CA 1
ATOM 10807 C C . GLN B 1 631 ? -35.875 -9.797 1.896 1 96.44 631 GLN B C 1
ATOM 10809 O O . GLN B 1 631 ? -35.25 -10.758 1.413 1 96.44 631 GLN B O 1
ATOM 10814 N N . ARG B 1 632 ? -35.312 -8.922 2.705 1 97.62 632 ARG B N 1
ATOM 10815 C CA . ARG B 1 632 ? -33.906 -9.008 3.062 1 97.62 632 ARG B CA 1
ATOM 10816 C C . ARG B 1 632 ? -33.625 -10.25 3.9 1 97.62 632 ARG B C 1
ATOM 10818 O O . ARG B 1 632 ? -32.594 -10.906 3.717 1 97.62 632 ARG B O 1
ATOM 10825 N N . ALA B 1 633 ? -34.5 -10.602 4.809 1 96.75 633 ALA B N 1
ATOM 10826 C CA . ALA B 1 633 ? -34.312 -11.773 5.66 1 96.75 633 ALA B CA 1
ATOM 10827 C C . ALA B 1 633 ? -34.312 -13.055 4.836 1 96.75 633 ALA B C 1
ATOM 10829 O O . ALA B 1 633 ? -33.469 -13.938 5.059 1 96.75 633 ALA B O 1
ATOM 10830 N N . VAL B 1 634 ? -35.219 -13.141 3.889 1 96.69 634 VAL B N 1
ATOM 10831 C CA . VAL B 1 634 ? -35.281 -14.328 3.039 1 96.69 634 VAL B CA 1
ATOM 10832 C C . VAL B 1 634 ? -34.031 -14.461 2.209 1 96.69 634 VAL B C 1
ATOM 10834 O O . VAL B 1 634 ? -33.438 -15.547 2.125 1 96.69 634 VAL B O 1
ATOM 10837 N N . GLN B 1 635 ? -33.656 -13.352 1.608 1 97.44 635 GLN B N 1
ATOM 10838 C CA . GLN B 1 635 ? -32.469 -13.367 0.778 1 97.44 635 GLN B CA 1
ATOM 10839 C C . GLN B 1 635 ? -31.203 -13.641 1.617 1 97.44 635 GLN B C 1
ATOM 10841 O O . GLN B 1 635 ? -30.281 -14.305 1.156 1 97.44 635 GLN B O 1
ATOM 10846 N N . ALA B 1 636 ? -31.125 -13.094 2.822 1 98.06 636 ALA B N 1
ATOM 10847 C CA . ALA B 1 636 ? -30 -13.32 3.711 1 98.06 636 ALA B CA 1
ATOM 10848 C C . ALA B 1 636 ? -29.875 -14.797 4.082 1 98.06 636 ALA B C 1
ATOM 10850 O O . ALA B 1 636 ? -28.766 -15.344 4.129 1 98.06 636 ALA B O 1
ATOM 10851 N N . GLU B 1 637 ? -30.984 -15.414 4.355 1 96.44 637 GLU B N 1
ATOM 10852 C CA . GLU B 1 637 ? -30.984 -16.844 4.676 1 96.44 637 GLU B CA 1
ATOM 10853 C C . GLU B 1 637 ? -30.516 -17.672 3.482 1 96.44 637 GLU B C 1
ATOM 10855 O O . GLU B 1 637 ? -29.75 -18.625 3.641 1 96.44 637 GLU B O 1
ATOM 10860 N N . ARG B 1 638 ? -30.984 -17.312 2.326 1 96.56 638 ARG B N 1
ATOM 10861 C CA . ARG B 1 638 ? -30.531 -17.984 1.113 1 96.56 638 ARG B CA 1
ATOM 10862 C C . ARG B 1 638 ? -29.031 -17.859 0.932 1 96.56 638 ARG B C 1
ATOM 10864 O O . ARG B 1 638 ? -28.344 -18.859 0.681 1 96.56 638 ARG B O 1
ATOM 10871 N N . ALA B 1 639 ? -28.531 -16.625 1.046 1 97.38 639 ALA B N 1
ATOM 10872 C CA . ALA B 1 639 ? -27.094 -16.391 0.896 1 97.38 639 ALA B CA 1
ATOM 10873 C C . ALA B 1 639 ? -26.297 -17.172 1.932 1 97.38 639 ALA B C 1
ATOM 10875 O O . ALA B 1 639 ? -25.281 -17.797 1.604 1 97.38 639 ALA B O 1
ATOM 10876 N N . ARG B 1 640 ? -26.75 -17.156 3.188 1 96.62 640 ARG B N 1
ATOM 10877 C CA . ARG B 1 640 ? -26.078 -17.875 4.27 1 96.62 640 ARG B CA 1
ATOM 10878 C C . ARG B 1 640 ? -25.984 -19.359 3.967 1 96.62 640 ARG B C 1
ATOM 10880 O O . ARG B 1 640 ? -24.922 -19.969 4.145 1 96.62 640 ARG B O 1
ATOM 10887 N N . GLN B 1 641 ? -27.016 -19.953 3.467 1 95.75 641 GLN B N 1
ATOM 10888 C CA . GLN B 1 641 ? -27.062 -21.391 3.182 1 95.75 641 GLN B CA 1
ATOM 10889 C C . GLN B 1 641 ? -26.172 -21.75 1.997 1 95.75 641 GLN B C 1
ATOM 10891 O O . GLN B 1 641 ? -25.469 -22.75 2.029 1 95.75 641 GLN B O 1
ATOM 10896 N N . LEU B 1 642 ? -26.234 -20.938 0.967 1 94.25 642 LEU B N 1
ATOM 10897 C CA . LEU B 1 642 ? -25.438 -21.203 -0.223 1 94.25 642 LEU B CA 1
ATOM 10898 C C . LEU B 1 642 ? -23.938 -21.047 0.078 1 94.25 642 LEU B C 1
ATOM 10900 O O . LEU B 1 642 ? -23.109 -21.703 -0.538 1 94.25 642 LEU B O 1
ATOM 10904 N N . LEU B 1 643 ? -23.609 -20.188 1.062 1 95.12 643 LEU B N 1
ATOM 10905 C CA . LEU B 1 643 ? -22.203 -19.906 1.39 1 95.12 643 LEU B CA 1
ATOM 10906 C C . LEU B 1 643 ? -21.672 -20.953 2.373 1 95.12 643 LEU B C 1
ATOM 10908 O O . LEU B 1 643 ? -20.453 -21.109 2.514 1 95.12 643 LEU B O 1
ATOM 10912 N N . ALA B 1 644 ? -22.469 -21.703 3.037 1 93.38 644 ALA B N 1
ATOM 10913 C CA . ALA B 1 644 ? -22.125 -22.594 4.152 1 93.38 644 ALA B CA 1
ATOM 10914 C C . ALA B 1 644 ? -21.094 -23.641 3.73 1 93.38 644 ALA B C 1
ATOM 10916 O O . ALA B 1 644 ? -20.141 -23.906 4.453 1 93.38 644 ALA B O 1
ATOM 10917 N N . PRO B 1 645 ? -21.219 -24.172 2.473 1 87.94 645 PRO B N 1
ATOM 10918 C CA . PRO B 1 645 ? -20.25 -25.203 2.1 1 87.94 645 PRO B CA 1
ATOM 10919 C C . PRO B 1 645 ? -18.891 -24.625 1.749 1 87.94 645 PRO B C 1
ATOM 10921 O O . PRO B 1 645 ? -17.891 -25.359 1.686 1 87.94 645 PRO B O 1
ATOM 10924 N N . HIS B 1 646 ? -18.828 -23.375 1.502 1 88.5 646 HIS B N 1
ATOM 10925 C CA . HIS B 1 646 ? -17.578 -22.734 1.08 1 88.5 646 HIS B CA 1
ATOM 10926 C C . HIS B 1 646 ? -16.875 -22.078 2.258 1 88.5 646 HIS B C 1
ATOM 10928 O O . HIS B 1 646 ? -17 -20.859 2.469 1 88.5 646 HIS B O 1
ATOM 10934 N N . ARG B 1 647 ? -16 -22.781 2.898 1 88.06 647 ARG B N 1
ATOM 10935 C CA . ARG B 1 647 ? -15.438 -22.359 4.172 1 88.06 647 ARG B CA 1
ATOM 10936 C C . ARG B 1 647 ? -14.359 -21.297 3.965 1 88.06 647 ARG B C 1
ATOM 10938 O O . ARG B 1 647 ? -13.969 -20.625 4.91 1 88.06 647 ARG B O 1
ATOM 10945 N N . ASN B 1 648 ? -13.883 -21.172 2.746 1 86.06 648 ASN B N 1
ATOM 10946 C CA . ASN B 1 648 ? -12.953 -20.078 2.457 1 86.06 648 ASN B CA 1
ATOM 10947 C C . ASN B 1 648 ? -13.672 -18.75 2.291 1 86.06 648 ASN B C 1
ATOM 10949 O O . ASN B 1 648 ? -13.031 -17.703 2.146 1 86.06 648 ASN B O 1
ATOM 10953 N N . LEU B 1 649 ? -15.039 -18.781 2.344 1 91.94 649 LEU B N 1
ATOM 10954 C CA . LEU B 1 649 ? -15.836 -17.562 2.188 1 91.94 649 LEU B CA 1
ATOM 10955 C C . LEU B 1 649 ? -16.594 -17.25 3.473 1 91.94 649 LEU B C 1
ATOM 10957 O O . LEU B 1 649 ? -17.719 -16.734 3.426 1 91.94 649 LEU B O 1
ATOM 10961 N N . ARG B 1 650 ? -15.93 -17.547 4.559 1 92.94 650 ARG B N 1
ATOM 10962 C CA . ARG B 1 650 ? -16.578 -17.359 5.855 1 92.94 650 ARG B CA 1
ATOM 10963 C C . ARG B 1 650 ? -16.844 -15.883 6.121 1 92.94 650 ARG B C 1
ATOM 10965 O O . ARG B 1 650 ? -17.844 -15.539 6.758 1 92.94 650 ARG B O 1
ATOM 10972 N N . ALA B 1 651 ? -15.984 -15.023 5.652 1 93 651 ALA B N 1
ATOM 10973 C CA . ALA B 1 651 ? -16.219 -13.594 5.828 1 93 651 ALA B CA 1
ATOM 10974 C C . ALA B 1 651 ? -17.516 -13.164 5.145 1 93 651 ALA B C 1
ATOM 10976 O O . ALA B 1 651 ? -18.266 -12.344 5.684 1 93 651 ALA B O 1
ATOM 10977 N N . PHE B 1 652 ? -17.828 -13.688 3.959 1 95.19 652 PHE B N 1
ATOM 10978 C CA . PHE B 1 652 ? -19.062 -13.398 3.244 1 95.19 652 PHE B CA 1
ATOM 10979 C C . PHE B 1 652 ? -20.266 -14 3.975 1 95.19 652 PHE B C 1
ATOM 10981 O O . PHE B 1 652 ? -21.312 -13.367 4.07 1 95.19 652 PHE B O 1
ATOM 10988 N N . GLN B 1 653 ? -20.062 -15.164 4.43 1 96.44 653 GLN B N 1
ATOM 10989 C CA . GLN B 1 653 ? -21.141 -15.789 5.188 1 96.44 653 GLN B CA 1
ATOM 10990 C C . GLN B 1 653 ? -21.469 -14.977 6.441 1 96.44 653 GLN B C 1
ATOM 10992 O O . GLN B 1 653 ? -22.625 -14.859 6.82 1 96.44 653 GLN B O 1
ATOM 10997 N N . ALA B 1 654 ? -20.406 -14.469 7.094 1 97.31 654 ALA B N 1
ATOM 10998 C CA . ALA B 1 654 ? -20.609 -13.625 8.273 1 97.31 654 ALA B CA 1
ATOM 10999 C C . ALA B 1 654 ? -21.438 -12.391 7.938 1 97.31 654 ALA B C 1
ATOM 11001 O O . ALA B 1 654 ? -22.25 -11.945 8.75 1 97.31 654 ALA B O 1
ATOM 11002 N N . GLU B 1 655 ? -21.141 -11.859 6.801 1 96.75 655 GLU B N 1
ATOM 11003 C CA . GLU B 1 655 ? -21.938 -10.711 6.367 1 96.75 655 GLU B CA 1
ATOM 11004 C C . GLU B 1 655 ? -23.406 -11.086 6.203 1 96.75 655 GLU B C 1
ATOM 11006 O O . GLU B 1 655 ? -24.297 -10.328 6.598 1 96.75 655 GLU B O 1
ATOM 11011 N N . ALA B 1 656 ? -23.656 -12.203 5.609 1 97.69 656 ALA B N 1
ATOM 11012 C CA . ALA B 1 656 ? -25.031 -12.68 5.465 1 97.69 656 ALA B CA 1
ATOM 11013 C C . ALA B 1 656 ? -25.688 -12.859 6.824 1 97.69 656 ALA B C 1
ATOM 11015 O O . ALA B 1 656 ? -26.844 -12.469 7.016 1 97.69 656 ALA B O 1
ATOM 11016 N N . TRP B 1 657 ? -24.953 -13.445 7.805 1 97.5 657 TRP B N 1
ATOM 11017 C CA . TRP B 1 657 ? -25.453 -13.57 9.172 1 97.5 657 TRP B CA 1
ATOM 11018 C C . TRP B 1 657 ? -25.812 -12.211 9.758 1 97.5 657 TRP B C 1
ATOM 11020 O O . TRP B 1 657 ? -26.891 -12.039 10.32 1 97.5 657 TRP B O 1
ATOM 11030 N N . HIS B 1 658 ? -24.875 -11.305 9.625 1 97.5 658 HIS B N 1
ATOM 11031 C CA . HIS B 1 658 ? -25.031 -9.977 10.195 1 97.5 658 HIS B CA 1
ATOM 11032 C C . HIS B 1 658 ? -26.266 -9.273 9.648 1 97.5 658 HIS B C 1
ATOM 11034 O O . HIS B 1 658 ? -27.062 -8.703 10.406 1 97.5 658 HIS B O 1
ATOM 11040 N N . LEU B 1 659 ? -26.438 -9.359 8.328 1 97.06 659 LEU B N 1
ATOM 11041 C CA . LEU B 1 659 ? -27.562 -8.703 7.676 1 97.06 659 LEU B CA 1
ATOM 11042 C C . LEU B 1 659 ? -28.875 -9.422 7.992 1 97.06 659 LEU B C 1
ATOM 11044 O O . LEU B 1 659 ? -29.938 -8.797 8.008 1 97.06 659 LEU B O 1
ATOM 11048 N N . LEU B 1 660 ? -28.781 -10.711 8.219 1 97.19 660 LEU B N 1
ATOM 11049 C CA . LEU B 1 660 ? -29.969 -11.461 8.656 1 97.19 660 LEU B CA 1
ATOM 11050 C C . LEU B 1 660 ? -30.422 -10.992 10.023 1 97.19 660 LEU B C 1
ATOM 11052 O O . LEU B 1 660 ? -31.625 -10.773 10.242 1 97.19 660 LEU B O 1
ATOM 11056 N N . VAL B 1 661 ? -29.5 -10.805 10.969 1 97.19 661 VAL B N 1
ATOM 11057 C CA . VAL B 1 661 ? -29.844 -10.32 12.305 1 97.19 661 VAL B CA 1
ATOM 11058 C C . VAL B 1 661 ? -30.484 -8.938 12.203 1 97.19 661 VAL B C 1
ATOM 11060 O O . VAL B 1 661 ? -31.5 -8.672 12.836 1 97.19 661 VAL B O 1
ATOM 11063 N N . LYS B 1 662 ? -29.859 -8.078 11.391 1 95.19 662 LYS B N 1
ATOM 11064 C CA . LYS B 1 662 ? -30.375 -6.723 11.227 1 95.19 662 LYS B CA 1
ATOM 11065 C C . LYS B 1 662 ? -31.797 -6.738 10.656 1 95.19 662 LYS B C 1
ATOM 11067 O O . LYS B 1 662 ? -32.656 -6.012 11.141 1 95.19 662 LYS B O 1
ATOM 11072 N N . ALA B 1 663 ? -32 -7.562 9.633 1 96.12 663 ALA B N 1
ATOM 11073 C CA . ALA B 1 663 ? -33.312 -7.652 9 1 96.12 663 ALA B CA 1
ATOM 11074 C C . ALA B 1 663 ? -34.344 -8.195 9.977 1 96.12 663 ALA B C 1
ATOM 11076 O O . ALA B 1 663 ? -35.5 -7.707 10.016 1 96.12 663 ALA B O 1
ATOM 11077 N N . THR B 1 664 ? -33.969 -9.156 10.727 1 95.56 664 THR B N 1
ATOM 11078 C CA . THR B 1 664 ? -34.906 -9.758 11.688 1 95.56 664 THR B CA 1
ATOM 11079 C C . THR B 1 664 ? -35.219 -8.766 12.797 1 95.56 664 THR B C 1
ATOM 11081 O O . THR B 1 664 ? -36.375 -8.719 13.273 1 95.56 664 THR B O 1
ATOM 11084 N N . LEU B 1 665 ? -34.312 -7.98 13.234 1 93.88 665 LEU B N 1
ATOM 11085 C CA . LEU B 1 665 ? -34.531 -6.953 14.25 1 93.88 665 LEU B CA 1
ATOM 11086 C C . LEU B 1 665 ? -35.5 -5.887 13.734 1 93.88 665 LEU B C 1
ATOM 11088 O O . LEU B 1 665 ? -36.375 -5.438 14.469 1 93.88 665 LEU B O 1
ATOM 11092 N N . GLU B 1 666 ? -35.281 -5.492 12.516 1 92.88 666 GLU B N 1
ATOM 11093 C CA . GLU B 1 666 ? -36.094 -4.441 11.914 1 92.88 666 GLU B CA 1
ATOM 11094 C C . GLU B 1 666 ? -37.531 -4.934 11.648 1 92.88 666 GLU B C 1
ATOM 11096 O O . GLU B 1 666 ? -38.469 -4.129 11.539 1 92.88 666 GLU B O 1
ATOM 11101 N N . SER B 1 667 ? -37.625 -6.258 11.453 1 91.44 667 SER B N 1
ATOM 11102 C CA . SER B 1 667 ? -38.969 -6.828 11.234 1 91.44 667 SER B CA 1
ATOM 11103 C C . SER B 1 667 ? -39.75 -6.871 12.531 1 91.44 667 SER B C 1
ATOM 11105 O O . SER B 1 667 ? -40.969 -7.125 12.516 1 91.44 667 SER B O 1
ATOM 11107 N N . GLY B 1 668 ? -39.188 -6.574 13.688 1 87.19 668 GLY B N 1
ATOM 11108 C CA . GLY B 1 668 ? -39.875 -6.488 14.969 1 87.19 668 GLY B CA 1
ATOM 11109 C C . GLY B 1 668 ? -39.844 -7.793 15.742 1 87.19 668 GLY B C 1
ATOM 11110 O O . GLY B 1 668 ? -40.469 -7.895 16.812 1 87.19 668 GLY B O 1
ATOM 11111 N N . ASP B 1 669 ? -39.219 -8.812 15.242 1 88.38 669 ASP B N 1
ATOM 11112 C CA . ASP B 1 669 ? -39.156 -10.102 15.93 1 88.38 669 ASP B CA 1
ATOM 11113 C C . ASP B 1 669 ? -37.906 -10.18 16.812 1 88.38 669 ASP B C 1
ATOM 11115 O O . ASP B 1 669 ? -36.969 -10.883 16.484 1 88.38 669 ASP B O 1
ATOM 11119 N N . ALA B 1 670 ? -37.969 -9.641 17.938 1 89.44 670 ALA B N 1
ATOM 11120 C CA . ALA B 1 670 ? -36.812 -9.516 18.828 1 89.44 670 ALA B CA 1
ATOM 11121 C C . ALA B 1 670 ? -36.344 -10.891 19.297 1 89.44 670 ALA B C 1
ATOM 11123 O O . ALA B 1 670 ? -35.125 -11.109 19.453 1 89.44 670 ALA B O 1
ATOM 11124 N N . ALA B 1 671 ? -37.25 -11.758 19.516 1 91.56 671 ALA B N 1
ATOM 11125 C CA . ALA B 1 671 ? -36.875 -13.086 20 1 91.56 671 ALA B CA 1
ATOM 11126 C C . ALA B 1 671 ? -36.094 -13.859 18.938 1 91.56 671 ALA B C 1
ATOM 11128 O O . ALA B 1 671 ? -35.062 -14.469 19.25 1 91.56 671 ALA B O 1
ATOM 11129 N N . VAL B 1 672 ? -36.594 -13.82 17.766 1 93.56 672 VAL B N 1
ATOM 11130 C CA . VAL B 1 672 ? -35.938 -14.508 16.672 1 93.56 672 VAL B CA 1
ATOM 11131 C C . VAL B 1 672 ? -34.562 -13.875 16.438 1 93.56 672 VAL B C 1
ATOM 11133 O O . VAL B 1 672 ? -33.562 -14.57 16.188 1 93.56 672 VAL B O 1
ATOM 11136 N N . ALA B 1 673 ? -34.531 -12.562 16.5 1 95.69 673 ALA B N 1
ATOM 11137 C CA . ALA B 1 673 ? -33.281 -11.859 16.312 1 95.69 673 ALA B CA 1
ATOM 11138 C C . ALA B 1 673 ? -32.25 -12.281 17.359 1 95.69 673 ALA B C 1
ATOM 11140 O O . ALA B 1 673 ? -31.062 -12.445 17.062 1 95.69 673 ALA B O 1
ATOM 11141 N N . LYS B 1 674 ? -32.656 -12.43 18.562 1 95.69 674 LYS B N 1
ATOM 11142 C CA . LYS B 1 674 ? -31.781 -12.867 19.641 1 95.69 674 LYS B CA 1
ATOM 11143 C C . LYS B 1 674 ? -31.266 -14.281 19.391 1 95.69 674 LYS B C 1
ATOM 11145 O O . LYS B 1 674 ? -30.078 -14.555 19.594 1 95.69 674 LYS B O 1
ATOM 11150 N N . ASP B 1 675 ? -32.125 -15.148 18.891 1 96.06 675 ASP B N 1
ATOM 11151 C CA . ASP B 1 675 ? -31.719 -16.516 18.578 1 96.06 675 ASP B CA 1
ATOM 11152 C C . ASP B 1 675 ? -30.703 -16.547 17.453 1 96.06 675 ASP B C 1
ATOM 11154 O O . ASP B 1 675 ? -29.688 -17.266 17.516 1 96.06 675 ASP B O 1
ATOM 11158 N N . VAL B 1 676 ? -31.062 -15.789 16.453 1 96.75 676 VAL B N 1
ATOM 11159 C CA . VAL B 1 676 ? -30.172 -15.766 15.281 1 96.75 676 VAL B CA 1
ATOM 11160 C C . VAL B 1 676 ? -28.828 -15.148 15.664 1 96.75 676 VAL B C 1
ATOM 11162 O O . VAL B 1 676 ? -27.781 -15.633 15.242 1 96.75 676 VAL B O 1
ATOM 11165 N N . SER B 1 677 ? -28.797 -14.078 16.438 1 97.06 677 SER B N 1
ATOM 11166 C CA . SER B 1 677 ? -27.547 -13.438 16.875 1 97.06 677 SER B CA 1
ATOM 11167 C C . SER B 1 677 ? -26.734 -14.383 17.75 1 97.06 677 SER B C 1
ATOM 11169 O O . SER B 1 677 ? -25.5 -14.422 17.641 1 97.06 677 SER B O 1
ATOM 11171 N N . GLY B 1 678 ? -27.359 -15.078 18.625 1 96.38 678 GLY B N 1
ATOM 11172 C CA . GLY B 1 678 ? -26.672 -16.062 19.438 1 96.38 678 GLY B CA 1
ATOM 11173 C C . GLY B 1 678 ? -26.016 -17.156 18.625 1 96.38 678 GLY B C 1
ATOM 11174 O O . GLY B 1 678 ? -24.875 -17.531 18.875 1 96.38 678 GLY B O 1
ATOM 11175 N N . ALA B 1 679 ? -26.766 -17.672 17.656 1 96.81 679 ALA B N 1
ATOM 11176 C CA . ALA B 1 679 ? -26.219 -18.688 16.75 1 96.81 679 ALA B CA 1
ATOM 11177 C C . ALA B 1 679 ? -25.031 -18.125 15.969 1 96.81 679 ALA B C 1
ATOM 11179 O O . ALA B 1 679 ? -24.047 -18.828 15.727 1 96.81 679 ALA B O 1
ATOM 11180 N N . PHE B 1 680 ? -25.234 -16.891 15.547 1 97.19 680 PHE B N 1
ATOM 11181 C CA . PHE B 1 680 ? -24.156 -16.219 14.828 1 97.19 680 PHE B CA 1
ATOM 11182 C C . PHE B 1 680 ? -22.906 -16.109 15.695 1 97.19 680 PHE B C 1
ATOM 11184 O O . PHE B 1 680 ? -21.797 -16.406 15.234 1 97.19 680 PHE B O 1
ATOM 11191 N N . LEU B 1 681 ? -23 -15.719 16.922 1 96.31 681 LEU B N 1
ATOM 11192 C CA . LEU B 1 681 ? -21.875 -15.602 17.859 1 96.31 681 LEU B CA 1
ATOM 11193 C C . LEU B 1 681 ? -21.188 -16.938 18.047 1 96.31 681 LEU B C 1
ATOM 11195 O O . LEU B 1 681 ? -19.953 -17.016 18.047 1 96.31 681 LEU B O 1
ATOM 11199 N N . ASP B 1 682 ? -21.922 -17.984 18.172 1 95.44 682 ASP B N 1
ATOM 11200 C CA . ASP B 1 682 ? -21.359 -19.328 18.344 1 95.44 682 ASP B CA 1
ATOM 11201 C C . ASP B 1 682 ? -20.562 -19.734 17.109 1 95.44 682 ASP B C 1
ATOM 11203 O O . ASP B 1 682 ? -19.453 -20.281 17.219 1 95.44 682 ASP B O 1
ATOM 11207 N N . TRP B 1 683 ? -21.188 -19.469 15.977 1 95.12 683 TRP B N 1
ATOM 11208 C CA . TRP B 1 683 ? -20.531 -19.797 14.719 1 95.12 683 TRP B CA 1
ATOM 11209 C C . TRP B 1 683 ? -19.234 -19 14.562 1 95.12 683 TRP B C 1
ATOM 11211 O O . TRP B 1 683 ? -18.219 -19.547 14.141 1 95.12 683 TRP B O 1
ATOM 11221 N N . ALA B 1 684 ? -19.234 -17.734 14.906 1 95.62 684 ALA B N 1
ATOM 11222 C CA . ALA B 1 684 ? -18.094 -16.844 14.758 1 95.62 684 ALA B CA 1
ATOM 11223 C C . ALA B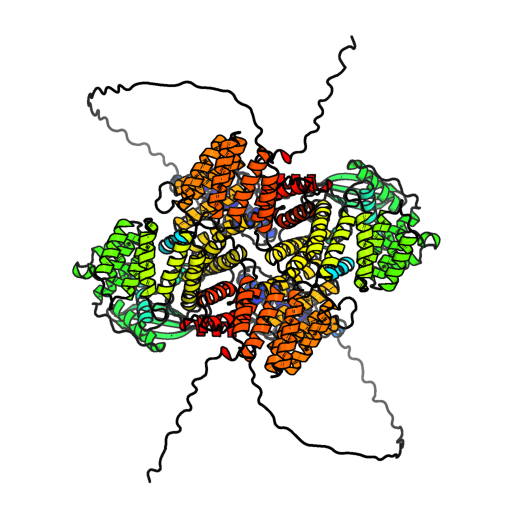 1 684 ? -16.938 -17.266 15.672 1 95.62 684 ALA B C 1
ATOM 11225 O O . ALA B 1 684 ? -15.773 -17.078 15.344 1 95.62 684 ALA B O 1
ATOM 11226 N N . GLU B 1 685 ? -17.203 -17.734 16.797 1 91.38 685 GLU B N 1
ATOM 11227 C CA . GLU B 1 685 ? -16.188 -18.188 17.734 1 91.38 685 GLU B CA 1
ATOM 11228 C C . GLU B 1 685 ? -15.383 -19.344 17.172 1 91.38 685 GLU B C 1
ATOM 11230 O O . GLU B 1 685 ? -14.188 -19.484 17.469 1 91.38 685 GLU B O 1
ATOM 11235 N N . ALA B 1 686 ? -16.062 -20.047 16.344 1 88.88 686 ALA B N 1
ATOM 11236 C CA . ALA B 1 686 ? -15.383 -21.188 15.719 1 88.88 686 ALA B CA 1
ATOM 11237 C C . ALA B 1 686 ? -14.523 -20.75 14.547 1 88.88 686 ALA B C 1
ATOM 11239 O O . ALA B 1 686 ? -13.555 -21.422 14.188 1 88.88 686 ALA B O 1
ATOM 11240 N N . VAL B 1 687 ? -14.953 -19.562 14.039 1 87.25 687 VAL B N 1
ATOM 11241 C CA . VAL B 1 687 ? -14.234 -19.031 12.891 1 87.25 687 VAL B CA 1
ATOM 11242 C C . VAL B 1 687 ? -13.117 -18.094 13.359 1 87.25 687 VAL B C 1
ATOM 11244 O O . VAL B 1 687 ? -13.352 -17.188 14.164 1 87.25 687 VAL B O 1
ATOM 11247 N N . GLU B 1 688 ? -11.828 -18.391 13.555 1 80.38 688 GLU B N 1
ATOM 11248 C CA . GLU B 1 688 ? -10.695 -17.625 14.062 1 80.38 688 GLU B CA 1
ATOM 11249 C C . GLU B 1 688 ? -10.32 -16.5 13.109 1 80.38 688 GLU B C 1
ATOM 11251 O O . GLU B 1 688 ? -9.148 -16.359 12.75 1 80.38 688 GLU B O 1
ATOM 11256 N N . LEU B 1 689 ? -11.375 -15.68 12.617 1 88.81 689 LEU B N 1
ATOM 11257 C CA . LEU B 1 689 ? -11.133 -14.5 11.805 1 88.81 689 LEU B CA 1
ATOM 11258 C C . LEU B 1 689 ? -11.656 -13.242 12.5 1 88.81 689 LEU B C 1
ATOM 11260 O O . LEU B 1 689 ? -12.766 -13.242 13.031 1 88.81 689 LEU B O 1
ATOM 11264 N N . ARG B 1 690 ? -10.812 -12.242 12.555 1 90.81 690 ARG B N 1
ATOM 11265 C CA . ARG B 1 690 ? -11.109 -10.992 13.25 1 90.81 690 ARG B CA 1
ATOM 11266 C C . ARG B 1 690 ? -12.398 -10.367 12.734 1 90.81 690 ARG B C 1
ATOM 11268 O O . ARG B 1 690 ? -13.281 -10.016 13.523 1 90.81 690 ARG B O 1
ATOM 11275 N N . GLY B 1 691 ? -12.5 -10.227 11.406 1 92.94 691 GLY B N 1
ATOM 11276 C CA . GLY B 1 691 ? -13.656 -9.586 10.805 1 92.94 691 GLY B CA 1
ATOM 11277 C C . GLY B 1 691 ? -14.961 -10.305 11.102 1 92.94 691 GLY B C 1
ATOM 11278 O O . GLY B 1 691 ? -15.992 -9.672 11.32 1 92.94 691 GLY B O 1
ATOM 11279 N N . VAL B 1 692 ? -14.945 -11.617 11.141 1 95.44 692 VAL B N 1
ATOM 11280 C CA . VAL B 1 692 ? -16.109 -12.445 11.422 1 95.44 692 VAL B CA 1
ATOM 11281 C C . VAL B 1 692 ? -16.562 -12.227 12.867 1 95.44 692 VAL B C 1
ATOM 11283 O O . VAL B 1 692 ? -17.75 -12.023 13.133 1 95.44 692 VAL B O 1
ATOM 11286 N N . ARG B 1 693 ? -15.625 -12.195 13.766 1 95.44 693 ARG B N 1
ATOM 11287 C CA . ARG B 1 693 ? -15.938 -12.016 15.188 1 95.44 693 ARG B CA 1
ATOM 11288 C C . ARG B 1 693 ? -16.469 -10.617 15.453 1 95.44 693 ARG B C 1
ATOM 11290 O O . ARG B 1 693 ? -17.422 -10.445 16.219 1 95.44 693 ARG B O 1
ATOM 11297 N N . LEU B 1 694 ? -15.867 -9.625 14.859 1 95.94 694 LEU B N 1
ATOM 11298 C CA . LEU B 1 694 ? -16.328 -8.25 15.031 1 95.94 694 LEU B CA 1
ATOM 11299 C C . LEU B 1 694 ? -17.75 -8.086 14.547 1 95.94 694 LEU B C 1
ATOM 11301 O O . LEU B 1 694 ? -18.578 -7.438 15.211 1 95.94 694 LEU B O 1
ATOM 11305 N N . ARG B 1 695 ? -18.094 -8.656 13.406 1 96.38 695 ARG B N 1
ATOM 11306 C CA . ARG B 1 695 ? -19.453 -8.57 12.875 1 96.38 695 ARG B CA 1
ATOM 11307 C C . ARG B 1 695 ? -20.453 -9.234 13.828 1 96.38 695 ARG B C 1
ATOM 11309 O O . ARG B 1 695 ? -21.547 -8.719 14.047 1 96.38 695 ARG B O 1
ATOM 11316 N N . ALA B 1 696 ? -20.062 -10.383 14.305 1 97.31 696 ALA B N 1
ATOM 11317 C CA . ALA B 1 696 ? -20.953 -11.102 15.227 1 97.31 696 ALA B CA 1
ATOM 11318 C C . ALA B 1 696 ? -21.188 -10.281 16.5 1 97.31 696 ALA B C 1
ATOM 11320 O O . ALA B 1 696 ? -22.328 -10.195 16.969 1 97.31 696 ALA B O 1
ATOM 11321 N N . LEU B 1 697 ? -20.125 -9.703 17.031 1 96.31 697 LEU B N 1
ATOM 11322 C CA . LEU B 1 697 ? -20.234 -8.891 18.234 1 96.31 697 LEU B CA 1
ATOM 11323 C C . LEU B 1 697 ? -21.125 -7.676 18 1 96.31 697 LEU B C 1
ATOM 11325 O O . LEU B 1 697 ? -21.969 -7.352 18.828 1 96.31 697 LEU B O 1
ATOM 11329 N N . MET B 1 698 ? -20.938 -7.02 16.859 1 95.69 698 MET B N 1
ATOM 11330 C CA . MET B 1 698 ? -21.719 -5.824 16.562 1 95.69 698 MET B CA 1
ATOM 11331 C C . MET B 1 698 ? -23.188 -6.184 16.312 1 95.69 698 MET B C 1
ATOM 11333 O O . MET B 1 698 ? -24.078 -5.414 16.641 1 95.69 698 MET B O 1
ATOM 11337 N N . ALA B 1 699 ? -23.422 -7.355 15.641 1 96.56 699 ALA B N 1
ATOM 11338 C CA . ALA B 1 699 ? -24.797 -7.824 15.492 1 96.56 699 ALA B CA 1
ATOM 11339 C C . ALA B 1 699 ? -25.453 -8.047 16.844 1 96.56 699 ALA B C 1
ATOM 11341 O O . ALA B 1 699 ? -26.625 -7.688 17.047 1 96.56 699 ALA B O 1
ATOM 11342 N N . ASN B 1 700 ? -24.719 -8.578 17.766 1 95.88 700 ASN B N 1
ATOM 11343 C CA . ASN B 1 700 ? -25.25 -8.812 19.094 1 95.88 700 ASN B CA 1
ATOM 11344 C C . ASN B 1 700 ? -25.469 -7.508 19.859 1 95.88 700 ASN B C 1
ATOM 11346 O O . ASN B 1 700 ? -26.375 -7.406 20.688 1 95.88 700 ASN B O 1
ATOM 11350 N N . VAL B 1 701 ? -24.609 -6.551 19.672 1 94.75 701 VAL B N 1
ATOM 11351 C CA . VAL B 1 701 ? -24.781 -5.234 20.281 1 94.75 701 VAL B CA 1
ATOM 11352 C C . VAL B 1 701 ? -26.109 -4.629 19.844 1 94.75 701 VAL B C 1
ATOM 11354 O O . VAL B 1 701 ? -26.828 -4.062 20.672 1 94.75 701 VAL B O 1
ATOM 11357 N N . ALA B 1 702 ? -26.422 -4.734 18.594 1 94.25 702 ALA B N 1
ATOM 11358 C CA . ALA B 1 702 ? -27.688 -4.195 18.078 1 94.25 702 ALA B CA 1
ATOM 11359 C C . ALA B 1 702 ? -28.875 -4.852 18.766 1 94.25 702 ALA B C 1
ATOM 11361 O O . ALA B 1 702 ? -29.844 -4.172 19.125 1 94.25 702 ALA B O 1
ATOM 11362 N N . VAL B 1 703 ? -28.812 -6.141 18.906 1 95.44 703 VAL B N 1
ATOM 11363 C CA . VAL B 1 703 ? -29.891 -6.887 19.547 1 95.44 703 VAL B CA 1
ATOM 11364 C C . VAL B 1 703 ? -30 -6.5 21.016 1 95.44 703 VAL B C 1
ATOM 11366 O O . VAL B 1 703 ? -31.094 -6.258 21.531 1 95.44 703 VAL B O 1
ATOM 11369 N N . ALA B 1 704 ? -28.859 -6.418 21.703 1 93.69 704 ALA B N 1
ATOM 11370 C CA . ALA B 1 704 ? -28.812 -6.062 23.109 1 93.69 704 ALA B CA 1
ATOM 11371 C C . ALA B 1 704 ? -29.328 -4.645 23.344 1 93.69 704 ALA B C 1
ATOM 11373 O O . ALA B 1 704 ? -30 -4.371 24.344 1 93.69 704 ALA B O 1
ATOM 11374 N N . ARG B 1 705 ? -29.016 -3.74 22.484 1 91.62 705 ARG B N 1
ATOM 11375 C CA . ARG B 1 705 ? -29.484 -2.361 22.578 1 91.62 705 ARG B CA 1
ATOM 11376 C C . ARG B 1 705 ? -31.016 -2.297 22.516 1 91.62 705 ARG B C 1
ATOM 11378 O O . ARG B 1 705 ? -31.641 -1.57 23.281 1 91.62 705 ARG B O 1
ATOM 11385 N N . GLN B 1 706 ? -31.578 -3.02 21.547 1 90.56 706 GLN B N 1
ATOM 11386 C CA . GLN B 1 706 ? -33.031 -3.035 21.391 1 90.56 706 GLN B CA 1
ATOM 11387 C C . GLN B 1 706 ? -33.688 -3.654 22.609 1 90.56 706 GLN B C 1
ATOM 11389 O O . GLN B 1 706 ? -34.781 -3.236 23 1 90.56 706 GLN B O 1
ATOM 11394 N N . ALA B 1 707 ? -33 -4.574 23.203 1 91.56 707 ALA B N 1
ATOM 11395 C CA . ALA B 1 707 ? -33.531 -5.246 24.391 1 91.56 707 ALA B CA 1
ATOM 11396 C C . ALA B 1 707 ? -33.281 -4.434 25.656 1 91.56 707 ALA B C 1
ATOM 11398 O O . ALA B 1 707 ? -33.781 -4.758 26.734 1 91.56 707 ALA B O 1
ATOM 11399 N N . GLY B 1 708 ? -32.469 -3.318 25.547 1 88.94 708 GLY B N 1
ATOM 11400 C CA . GLY B 1 708 ? -32.125 -2.492 26.703 1 88.94 708 GLY B CA 1
ATOM 11401 C C . GLY B 1 708 ? -31.094 -3.137 27.625 1 88.94 708 GLY B C 1
ATOM 11402 O O . GLY B 1 708 ? -31.031 -2.809 28.797 1 88.94 708 GLY B O 1
ATOM 11403 N N . ASP B 1 709 ? -30.422 -4.145 27.094 1 91.19 709 ASP B N 1
ATOM 11404 C CA . ASP B 1 709 ? -29.391 -4.828 27.859 1 91.19 709 ASP B CA 1
ATOM 11405 C C . ASP B 1 709 ? -28.062 -4.078 27.766 1 91.19 709 ASP B C 1
ATOM 11407 O O . ASP B 1 709 ? -27.188 -4.449 26.984 1 91.19 709 ASP B O 1
ATOM 11411 N N . HIS B 1 710 ? -27.844 -3.168 28.656 1 89.44 710 HIS B N 1
ATOM 11412 C CA . HIS B 1 710 ? -26.672 -2.287 28.625 1 89.44 710 HIS B CA 1
ATOM 11413 C C . HIS B 1 710 ? -25.406 -3.039 29 1 89.44 710 HIS B C 1
ATOM 11415 O O . HIS B 1 710 ? -24.312 -2.691 28.531 1 89.44 710 HIS B O 1
ATOM 11421 N N . ASP B 1 711 ? -25.531 -4.07 29.797 1 90.25 711 ASP B N 1
ATOM 11422 C CA . ASP B 1 711 ? -24.375 -4.852 30.203 1 90.25 711 ASP B CA 1
ATOM 11423 C C . ASP B 1 711 ? -23.812 -5.641 29.016 1 90.25 711 ASP B C 1
ATOM 11425 O O . ASP B 1 711 ? -22.594 -5.684 28.812 1 90.25 711 ASP B O 1
ATOM 11429 N N . ALA B 1 712 ? -24.75 -6.227 28.328 1 92.06 712 ALA B N 1
ATOM 11430 C CA . ALA B 1 712 ? -24.312 -6.984 27.156 1 92.06 712 ALA B CA 1
ATOM 11431 C C . ALA B 1 712 ? -23.672 -6.062 26.125 1 92.06 712 ALA B C 1
ATOM 11433 O O . ALA B 1 712 ? -22.688 -6.43 25.484 1 92.06 712 ALA B O 1
ATOM 11434 N N . VAL B 1 713 ? -24.219 -4.887 25.953 1 92.25 713 VAL B N 1
ATOM 11435 C CA . VAL B 1 713 ? -23.688 -3.9 25.016 1 92.25 713 VAL B CA 1
ATOM 11436 C C . VAL B 1 713 ? -22.266 -3.52 25.438 1 92.25 713 VAL B C 1
ATOM 11438 O O . VAL B 1 713 ? -21.344 -3.559 24.625 1 92.25 713 VAL B O 1
ATOM 11441 N N . ALA B 1 714 ? -22.062 -3.262 26.719 1 89.19 714 ALA B N 1
ATOM 11442 C CA . ALA B 1 714 ? -20.766 -2.85 27.234 1 89.19 714 ALA B CA 1
ATOM 11443 C C . ALA B 1 714 ? -19.734 -3.969 27.094 1 89.19 714 ALA B C 1
ATOM 11445 O O . ALA B 1 714 ? -18.594 -3.723 26.719 1 89.19 714 ALA B O 1
ATOM 11446 N N . ARG B 1 715 ? -20.141 -5.133 27.359 1 92.38 715 ARG B N 1
ATOM 11447 C CA . ARG B 1 715 ? -19.25 -6.289 27.266 1 92.38 715 ARG B CA 1
ATOM 11448 C C . ARG B 1 715 ? -18.797 -6.527 25.828 1 92.38 715 ARG B C 1
ATOM 11450 O O . ARG B 1 715 ? -17.609 -6.738 25.562 1 92.38 715 ARG B O 1
ATOM 11457 N N . ASP B 1 716 ? -19.766 -6.547 24.906 1 93.06 716 ASP B N 1
ATOM 11458 C CA . ASP B 1 716 ? -19.453 -6.828 23.516 1 93.06 716 ASP B CA 1
ATOM 11459 C C . ASP B 1 716 ? -18.609 -5.715 22.906 1 93.06 716 ASP B C 1
ATOM 11461 O O . ASP B 1 716 ? -17.719 -5.977 22.094 1 93.06 716 ASP B O 1
ATOM 11465 N N . ILE B 1 717 ? -18.797 -4.48 23.312 1 90.81 717 ILE B N 1
ATOM 11466 C CA . ILE B 1 717 ? -17.984 -3.363 22.844 1 90.81 717 ILE B CA 1
ATOM 11467 C C . ILE B 1 717 ? -16.578 -3.492 23.391 1 90.81 717 ILE B C 1
ATOM 11469 O O . ILE B 1 717 ? -15.594 -3.277 22.672 1 90.81 717 ILE B O 1
ATOM 11473 N N . ALA B 1 718 ? -16.453 -3.852 24.672 1 90.38 718 ALA B N 1
ATOM 11474 C CA . ALA B 1 718 ? -15.141 -4.055 25.266 1 90.38 718 ALA B CA 1
ATOM 11475 C C . ALA B 1 718 ? -14.367 -5.152 24.531 1 90.38 718 ALA B C 1
ATOM 11477 O O . ALA B 1 718 ? -13.172 -5.008 24.266 1 90.38 718 ALA B O 1
ATOM 11478 N N . LEU B 1 719 ? -15.078 -6.203 24.203 1 92.31 719 LEU B N 1
ATOM 11479 C CA . LEU B 1 719 ? -14.453 -7.309 23.484 1 92.31 719 LEU B CA 1
ATOM 11480 C C . LEU B 1 719 ? -14.039 -6.883 22.078 1 92.31 719 LEU B C 1
ATOM 11482 O O . LEU B 1 719 ? -12.984 -7.281 21.594 1 92.31 719 LEU B O 1
ATOM 11486 N N . ALA B 1 720 ? -14.875 -6.121 21.391 1 92.94 720 ALA B N 1
ATOM 11487 C CA . ALA B 1 720 ? -14.555 -5.633 20.062 1 92.94 720 ALA B CA 1
ATOM 11488 C C . ALA B 1 720 ? -13.266 -4.805 20.078 1 92.94 720 ALA B C 1
ATOM 11490 O O . ALA B 1 720 ? -12.438 -4.914 19.172 1 92.94 720 ALA B O 1
ATOM 11491 N N . TRP B 1 721 ? -13.031 -4.035 21.109 1 89.88 721 TRP B N 1
ATOM 11492 C CA . TRP B 1 721 ? -11.859 -3.166 21.188 1 89.88 721 TRP B CA 1
ATOM 11493 C C . TRP B 1 721 ? -10.586 -3.984 21.391 1 89.88 721 TRP B C 1
ATOM 11495 O O . TRP B 1 721 ? -9.508 -3.576 20.969 1 89.88 721 TRP B O 1
ATOM 11505 N N . THR B 1 722 ? -10.719 -5.156 22 1 88.88 722 THR B N 1
ATOM 11506 C CA . THR B 1 722 ? -9.562 -6.027 22.156 1 88.88 722 THR B CA 1
ATOM 11507 C C . THR B 1 722 ? -9.125 -6.602 20.812 1 88.88 722 THR B C 1
ATOM 11509 O O . THR B 1 722 ? -7.973 -6.996 20.641 1 88.88 722 THR B O 1
ATOM 11512 N N . LEU B 1 723 ? -10.086 -6.617 19.922 1 89.62 723 LEU B N 1
ATOM 11513 C CA . LEU B 1 723 ? -9.812 -7.184 18.609 1 89.62 723 LEU B CA 1
ATOM 11514 C C . LEU B 1 723 ? -9.289 -6.117 17.656 1 89.62 723 LEU B C 1
ATOM 11516 O O . LEU B 1 723 ? -8.758 -6.438 16.594 1 89.62 723 LEU B O 1
ATOM 11520 N N . LEU B 1 724 ? -9.461 -4.82 18.062 1 88.06 724 LEU B N 1
ATOM 11521 C CA . LEU B 1 724 ? -9.023 -3.721 17.203 1 88.06 724 LEU B CA 1
ATOM 11522 C C . LEU B 1 724 ? -7.602 -3.293 17.547 1 88.06 724 LEU B C 1
ATOM 11524 O O . LEU B 1 724 ? -7.402 -2.434 18.406 1 88.06 724 LEU B O 1
ATOM 11528 N N . ASP B 1 725 ? -6.613 -4.004 17 1 77 725 ASP B N 1
ATOM 11529 C CA . ASP B 1 725 ? -5.207 -3.664 17.188 1 77 725 ASP B CA 1
ATOM 11530 C C . ASP B 1 725 ? -4.629 -2.994 15.945 1 77 725 ASP B C 1
ATOM 11532 O O . ASP B 1 725 ? -5.375 -2.545 15.07 1 77 725 ASP B O 1
ATOM 11536 N N . ASP B 1 726 ? -3.346 -2.781 15.898 1 69.31 726 ASP B N 1
ATOM 11537 C CA . ASP B 1 726 ? -2.682 -2.062 14.812 1 69.31 726 ASP B CA 1
ATOM 11538 C C . ASP B 1 726 ? -2.777 -2.836 13.5 1 69.31 726 ASP B C 1
ATOM 11540 O O . ASP B 1 726 ? -2.59 -2.266 12.422 1 69.31 726 ASP B O 1
ATOM 11544 N N . ALA B 1 727 ? -3.211 -4.121 13.672 1 72.62 727 ALA B N 1
ATOM 11545 C CA . ALA B 1 727 ? -3.299 -4.953 12.477 1 72.62 727 ALA B CA 1
ATOM 11546 C C . ALA B 1 727 ? -4.695 -4.891 11.867 1 72.62 727 ALA B C 1
ATOM 11548 O O . ALA B 1 727 ? -4.93 -5.426 10.781 1 72.62 727 ALA B O 1
ATOM 11549 N N . ALA B 1 728 ? -5.566 -4.156 12.578 1 83.12 728 ALA B N 1
ATOM 11550 C CA . ALA B 1 728 ? -6.941 -4.117 12.078 1 83.12 728 ALA B CA 1
ATOM 11551 C C . ALA B 1 728 ? -7.031 -3.318 10.781 1 83.12 728 ALA B C 1
ATOM 11553 O O . ALA B 1 728 ? -6.371 -2.289 10.633 1 83.12 728 ALA B O 1
ATOM 11554 N N . SER B 1 729 ? -7.812 -3.859 9.852 1 86.44 729 SER B N 1
ATOM 11555 C CA . SER B 1 729 ? -8.039 -3.217 8.562 1 86.44 729 SER B CA 1
ATOM 11556 C C . SER B 1 729 ? -9.117 -2.139 8.664 1 86.44 729 SER B C 1
ATOM 11558 O O . SER B 1 729 ? -9.914 -2.135 9.602 1 86.44 729 SER B O 1
ATOM 11560 N N . PRO B 1 730 ? -9.125 -1.203 7.695 1 87.75 730 PRO B N 1
ATOM 11561 C CA . PRO B 1 730 ? -10.117 -0.123 7.742 1 87.75 730 PRO B CA 1
ATOM 11562 C C . PRO B 1 730 ? -11.547 -0.64 7.828 1 87.75 730 PRO B C 1
ATOM 11564 O O . PRO B 1 730 ? -12.383 -0.053 8.523 1 87.75 730 PRO B O 1
ATOM 11567 N N . TRP B 1 731 ? -11.844 -1.704 7.164 1 91.19 731 TRP B N 1
ATOM 11568 C CA . TRP B 1 731 ? -13.219 -2.186 7.195 1 91.19 731 TRP B CA 1
ATOM 11569 C C . TRP B 1 731 ? -13.57 -2.738 8.57 1 91.19 731 TRP B C 1
ATOM 11571 O O . TRP B 1 731 ? -14.734 -2.74 8.969 1 91.19 731 TRP B O 1
ATOM 11581 N N . HIS B 1 732 ? -12.594 -3.291 9.375 1 93.38 732 HIS B N 1
ATOM 11582 C CA . HIS B 1 732 ? -12.836 -3.688 10.758 1 93.38 732 HIS B CA 1
ATOM 11583 C C . HIS B 1 732 ? -13.328 -2.508 11.594 1 93.38 732 HIS B C 1
ATOM 11585 O O . HIS B 1 732 ? -14.305 -2.631 12.336 1 93.38 732 HIS B O 1
ATOM 11591 N N . TRP B 1 733 ? -12.633 -1.381 11.414 1 93.06 733 TRP B N 1
ATOM 11592 C CA . TRP B 1 733 ? -12.992 -0.165 12.141 1 93.06 733 TRP B CA 1
ATOM 11593 C C . TRP B 1 733 ? -14.383 0.315 11.734 1 93.06 733 TRP B C 1
ATOM 11595 O O . TRP B 1 733 ? -15.148 0.798 12.578 1 93.06 733 TRP B O 1
ATOM 11605 N N . LEU B 1 734 ? -14.68 0.209 10.461 1 94.69 734 LEU B N 1
ATOM 11606 C CA . LEU B 1 734 ? -15.984 0.639 9.969 1 94.69 734 LEU B CA 1
ATOM 11607 C C . LEU B 1 734 ? -17.094 -0.21 10.578 1 94.69 734 LEU B C 1
ATOM 11609 O O . LEU B 1 734 ? -18.125 0.318 10.992 1 94.69 734 LEU B O 1
ATOM 11613 N N . VAL B 1 735 ? -16.891 -1.558 10.617 1 94.5 735 VAL B N 1
ATOM 11614 C CA . VAL B 1 735 ? -17.875 -2.469 11.18 1 94.5 735 VAL B CA 1
ATOM 11615 C C . VAL B 1 735 ? -18.156 -2.082 12.633 1 94.5 735 VAL B C 1
ATOM 11617 O O . VAL B 1 735 ? -19.312 -2.033 13.055 1 94.5 735 VAL B O 1
ATOM 11620 N N . VAL B 1 736 ? -17.188 -1.754 13.359 1 94.12 736 VAL B N 1
ATOM 11621 C CA . VAL B 1 736 ? -17.328 -1.407 14.766 1 94.12 736 VAL B CA 1
ATOM 11622 C C . VAL B 1 736 ? -18 -0.038 14.891 1 94.12 736 VAL B C 1
ATOM 11624 O O . VAL B 1 736 ? -18.891 0.154 15.727 1 94.12 736 VAL B O 1
ATOM 11627 N N . ALA B 1 737 ? -17.562 0.911 14.031 1 92.94 737 ALA B N 1
ATOM 11628 C CA . ALA B 1 737 ? -18.172 2.238 14.062 1 92.94 737 ALA B CA 1
ATOM 11629 C C . ALA B 1 737 ? -19.672 2.158 13.789 1 92.94 737 ALA B C 1
ATOM 11631 O O . ALA B 1 737 ? -20.469 2.807 14.469 1 92.94 737 ALA B O 1
ATOM 11632 N N . GLU B 1 738 ? -20.078 1.38 12.867 1 90.25 738 GLU B N 1
ATOM 11633 C CA . GLU B 1 738 ? -21.484 1.235 12.484 1 90.25 738 GLU B CA 1
ATOM 11634 C C . GLU B 1 738 ? -22.281 0.569 13.594 1 90.25 738 GLU B C 1
ATOM 11636 O O . GLU B 1 738 ? -23.469 0.863 13.766 1 90.25 738 GLU B O 1
ATOM 11641 N N . GLY B 1 739 ? -21.656 -0.323 14.297 1 88.44 739 GLY B N 1
ATOM 11642 C CA . GLY B 1 739 ? -22.359 -1.044 15.352 1 88.44 739 GLY B CA 1
ATOM 11643 C C . GLY B 1 739 ? -22.328 -0.322 16.688 1 88.44 739 GLY B C 1
ATOM 11644 O O . GLY B 1 739 ? -23.281 -0.425 17.469 1 88.44 739 GLY B O 1
ATOM 11645 N N . MET B 1 740 ? -21.297 0.403 16.891 1 83.19 740 MET B N 1
ATOM 11646 C CA . MET B 1 740 ? -21.047 1.007 18.188 1 83.19 740 MET B CA 1
ATOM 11647 C C . MET B 1 740 ? -21.766 2.348 18.312 1 83.19 740 MET B C 1
ATOM 11649 O O . MET B 1 740 ? -22.219 2.723 19.391 1 83.19 740 MET B O 1
ATOM 11653 N N . LEU B 1 741 ? -21.922 3.119 17.25 1 81.75 741 LEU B N 1
ATOM 11654 C CA . LEU B 1 741 ? -22.484 4.461 17.328 1 81.75 741 LEU B CA 1
ATOM 11655 C C . LEU B 1 741 ? -24.016 4.414 17.312 1 81.75 741 LEU B C 1
ATOM 11657 O O . LEU B 1 741 ? -24.609 3.623 16.578 1 81.75 741 LEU B O 1
ATOM 11661 N N . PRO B 1 742 ? -24.609 5.102 18.25 1 72.38 742 PRO B N 1
ATOM 11662 C CA . PRO B 1 742 ? -24.047 6.066 19.203 1 72.38 742 PRO B CA 1
ATOM 11663 C C . PRO B 1 742 ? -23.531 5.406 20.469 1 72.38 742 PRO B C 1
ATOM 11665 O O . PRO B 1 742 ? -24.047 4.371 20.891 1 72.38 742 PRO B O 1
ATOM 11668 N N . LEU B 1 743 ? -22.391 5.855 20.891 1 66.56 743 LEU B N 1
ATOM 11669 C CA . LEU B 1 743 ? -21.781 5.297 22.094 1 66.56 743 LEU B CA 1
ATOM 11670 C C . LEU B 1 743 ? -22.438 5.859 23.359 1 66.56 743 LEU B C 1
ATOM 11672 O O . LEU B 1 743 ? -22.703 7.062 23.438 1 66.56 743 LEU B O 1
ATOM 11676 N N . PRO B 1 744 ? -22.859 4.891 24.156 1 61.25 744 PRO B N 1
ATOM 11677 C CA . PRO B 1 744 ? -23.375 5.414 25.422 1 61.25 744 PRO B CA 1
ATOM 11678 C C . PRO B 1 744 ? -22.344 6.262 26.172 1 61.25 744 PRO B C 1
ATOM 11680 O O . PRO B 1 744 ? -21.156 5.914 26.219 1 61.25 744 PRO B O 1
ATOM 11683 N N . ALA B 1 745 ? -22.531 7.578 26.547 1 61.09 745 ALA B N 1
ATOM 11684 C CA . ALA B 1 745 ? -21.703 8.625 27.141 1 61.09 745 ALA B CA 1
ATOM 11685 C C . ALA B 1 745 ? -20.984 8.109 28.391 1 61.09 745 ALA B C 1
ATOM 11687 O O . ALA B 1 745 ? -19.953 8.648 28.766 1 61.09 745 ALA B O 1
ATOM 11688 N N . SER B 1 746 ? -21.328 7.102 29.016 1 60.81 746 SER B N 1
ATOM 11689 C CA . SER B 1 746 ? -20.891 6.836 30.391 1 60.81 746 SER B CA 1
ATOM 11690 C C . SER B 1 746 ? -19.516 6.172 30.406 1 60.81 746 SER B C 1
ATOM 11692 O O . SER B 1 746 ? -18.922 5.98 31.469 1 60.81 746 SER B O 1
ATOM 11694 N N . ARG B 1 747 ? -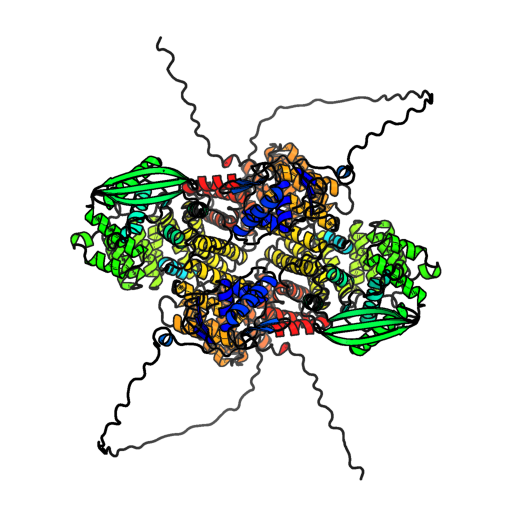18.875 6.047 29.359 1 63.22 747 ARG B N 1
ATOM 11695 C CA . ARG B 1 747 ? -17.656 5.262 29.484 1 63.22 747 ARG B CA 1
ATOM 11696 C C . ARG B 1 747 ? -16.422 6.164 29.531 1 63.22 747 ARG B C 1
ATOM 11698 O O . ARG B 1 747 ? -16.375 7.195 28.859 1 63.22 747 ARG B O 1
ATOM 11705 N N . PRO B 1 748 ? -15.555 6.02 30.641 1 61.56 748 PRO B N 1
ATOM 11706 C CA . PRO B 1 748 ? -14.359 6.852 30.812 1 61.56 748 PRO B CA 1
ATOM 11707 C C . PRO B 1 748 ? -13.531 6.957 29.531 1 61.56 748 PRO B C 1
ATOM 11709 O O . PRO B 1 748 ? -12.969 8.016 29.25 1 61.56 748 PRO B O 1
ATOM 11712 N N . ASP B 1 749 ? -13.422 5.848 28.766 1 77.62 749 ASP B N 1
ATOM 11713 C CA . ASP B 1 749 ? -12.562 5.871 27.594 1 77.62 749 ASP B CA 1
ATOM 11714 C C . ASP B 1 749 ? -13.375 6.156 26.328 1 77.62 749 ASP B C 1
ATOM 11716 O O . ASP B 1 749 ? -12.922 5.887 25.219 1 77.62 749 ASP B O 1
ATOM 11720 N N . HIS B 1 750 ? -14.5 6.773 26.688 1 80.12 750 HIS B N 1
ATOM 11721 C CA . HIS B 1 750 ? -15.461 6.992 25.625 1 80.12 750 HIS B CA 1
ATOM 11722 C C . HIS B 1 750 ? -14.898 7.926 24.562 1 80.12 750 HIS B C 1
ATOM 11724 O O . HIS B 1 750 ? -14.875 7.578 23.375 1 80.12 750 HIS B O 1
ATOM 11730 N N . GLU B 1 751 ? -14.359 9.016 25.016 1 83.19 751 GLU B N 1
ATOM 11731 C CA . GLU B 1 751 ? -13.883 10.016 24.062 1 83.19 751 GLU B CA 1
ATOM 11732 C C . GLU B 1 751 ? -12.664 9.5 23.297 1 83.19 751 GLU B C 1
ATOM 11734 O O . GLU B 1 751 ? -12.562 9.695 22.078 1 83.19 751 GLU B O 1
ATOM 11739 N N . SER B 1 752 ? -11.812 8.797 24.062 1 85.38 752 SER B N 1
ATOM 11740 C CA . SER B 1 752 ? -10.609 8.273 23.422 1 85.38 752 SER B CA 1
ATOM 11741 C C . SER B 1 752 ? -10.953 7.238 22.344 1 85.38 752 SER B C 1
ATOM 11743 O O . SER B 1 752 ? -10.312 7.191 21.297 1 85.38 752 SER B O 1
ATOM 11745 N N . GLN B 1 753 ? -11.977 6.449 22.625 1 87.38 753 GLN B N 1
ATOM 11746 C CA . GLN B 1 753 ? -12.406 5.434 21.672 1 87.38 753 GLN B CA 1
ATOM 11747 C C . GLN B 1 753 ? -13.016 6.074 20.422 1 87.38 753 GLN B C 1
ATOM 11749 O O . GLN B 1 753 ? -12.719 5.66 19.297 1 87.38 753 GLN B O 1
ATOM 11754 N N . LEU B 1 754 ? -13.805 7.098 20.641 1 89.81 754 LEU B N 1
ATOM 11755 C CA . LEU B 1 754 ? -14.43 7.797 19.531 1 89.81 754 LEU B CA 1
ATOM 11756 C C . LEU B 1 754 ? -13.375 8.484 18.656 1 89.81 754 LEU B C 1
ATOM 11758 O O . LEU B 1 754 ? -13.453 8.453 17.438 1 89.81 754 LEU B O 1
ATOM 11762 N N . LEU B 1 755 ? -12.414 9.078 19.328 1 88.81 755 LEU B N 1
ATOM 11763 C CA . LEU B 1 755 ? -11.352 9.766 18.594 1 88.81 755 LEU B CA 1
ATOM 11764 C C . LEU B 1 755 ? -10.516 8.781 17.781 1 88.81 755 LEU B C 1
ATOM 11766 O O . LEU B 1 755 ? -10.117 9.086 16.656 1 88.81 755 LEU B O 1
ATOM 11770 N N . ARG B 1 756 ? -10.281 7.637 18.359 1 87.5 756 ARG B N 1
ATOM 11771 C CA . ARG B 1 756 ? -9.531 6.617 17.641 1 87.5 756 ARG B CA 1
ATOM 11772 C C . ARG B 1 756 ? -10.289 6.137 16.406 1 87.5 756 ARG B C 1
ATOM 11774 O O . ARG B 1 756 ? -9.695 5.945 15.336 1 87.5 756 ARG B O 1
ATOM 11781 N N . LEU B 1 757 ? -11.586 5.922 16.547 1 90.38 757 LEU B N 1
ATOM 11782 C CA . LEU B 1 757 ? -12.422 5.539 15.414 1 90.38 757 LEU B CA 1
ATOM 11783 C C . LEU B 1 757 ? -12.375 6.598 14.32 1 90.38 757 LEU B C 1
ATOM 11785 O O . LEU B 1 757 ? -12.219 6.27 13.141 1 90.38 757 LEU B O 1
ATOM 11789 N N . ALA B 1 758 ? -12.484 7.82 14.734 1 90 758 ALA B N 1
ATOM 11790 C CA . ALA B 1 758 ? -12.477 8.93 13.781 1 90 758 ALA B CA 1
ATOM 11791 C C . ALA B 1 758 ? -11.156 9 13.031 1 90 758 ALA B C 1
ATOM 11793 O O . ALA B 1 758 ? -11.133 9.219 11.82 1 90 758 ALA B O 1
ATOM 11794 N N . GLN B 1 759 ? -10.148 8.805 13.789 1 87.44 759 GLN B N 1
ATOM 11795 C CA . GLN B 1 759 ? -8.82 8.898 13.195 1 87.44 759 GLN B CA 1
ATOM 11796 C C . GLN B 1 759 ? -8.602 7.781 12.18 1 87.44 759 GLN B C 1
ATOM 11798 O O . GLN B 1 759 ? -8.055 8.016 11.094 1 87.44 759 GLN B O 1
ATOM 11803 N N . ARG B 1 760 ? -9.016 6.609 12.492 1 87.94 760 ARG B N 1
ATOM 11804 C CA . ARG B 1 760 ? -8.742 5.445 11.664 1 87.94 760 ARG B CA 1
ATOM 11805 C C . ARG B 1 760 ? -9.625 5.441 10.422 1 87.94 760 ARG B C 1
ATOM 11807 O O . ARG B 1 760 ? -9.258 4.879 9.383 1 87.94 760 ARG B O 1
ATOM 11814 N N . LEU B 1 761 ? -10.75 6.059 10.461 1 90.88 761 LEU B N 1
ATOM 11815 C CA . LEU B 1 761 ? -11.688 6.031 9.344 1 90.88 761 LEU B CA 1
ATOM 11816 C C . LEU B 1 761 ? -11.547 7.281 8.484 1 90.88 761 LEU B C 1
ATOM 11818 O O . LEU B 1 761 ? -12.102 7.348 7.387 1 90.88 761 LEU B O 1
ATOM 11822 N N . ALA B 1 762 ? -10.789 8.25 8.922 1 87.06 762 ALA B N 1
ATOM 11823 C CA . ALA B 1 762 ? -10.703 9.555 8.273 1 87.06 762 ALA B CA 1
ATOM 11824 C C . ALA B 1 762 ? -10.195 9.422 6.844 1 87.06 762 ALA B C 1
ATOM 11826 O O . ALA B 1 762 ? -10.758 10.008 5.918 1 87.06 762 ALA B O 1
ATOM 11827 N N . PRO B 1 763 ? -9.195 8.555 6.613 1 81.19 763 PRO B N 1
ATOM 11828 C CA . PRO B 1 763 ? -8.68 8.469 5.242 1 81.19 763 PRO B CA 1
ATOM 11829 C C . PRO B 1 763 ? -9.719 7.934 4.258 1 81.19 763 PRO B C 1
ATOM 11831 O O . PRO B 1 763 ? -9.68 8.266 3.07 1 81.19 763 PRO B O 1
ATOM 11834 N N . SER B 1 764 ? -10.656 7.129 4.785 1 89.5 764 SER B N 1
ATOM 11835 C CA . SER B 1 764 ? -11.641 6.492 3.914 1 89.5 764 SER B CA 1
ATOM 11836 C C . SER B 1 764 ? -12.914 7.328 3.807 1 89.5 764 SER B C 1
ATOM 11838 O O . SER B 1 764 ? -13.727 7.121 2.906 1 89.5 764 SER B O 1
ATOM 11840 N N . ALA B 1 765 ? -13.094 8.258 4.695 1 89.38 765 ALA B N 1
ATOM 11841 C CA . ALA B 1 765 ? -14.328 9.031 4.77 1 89.38 765 ALA B CA 1
ATOM 11842 C C . ALA B 1 765 ? -14.516 9.898 3.531 1 89.38 765 ALA B C 1
ATOM 11844 O O . ALA B 1 765 ? -15.633 10.312 3.215 1 89.38 765 ALA B O 1
ATOM 11845 N N . SER B 1 766 ? -13.453 10.117 2.791 1 82.19 766 SER B N 1
ATOM 11846 C CA . SER B 1 766 ? -13.539 10.969 1.613 1 82.19 766 SER B CA 1
ATOM 11847 C C . SER B 1 766 ? -13.953 10.18 0.378 1 82.19 766 SER B C 1
ATOM 11849 O O . SER B 1 766 ? -14.391 10.758 -0.619 1 82.19 766 SER B O 1
ATOM 11851 N N . HIS B 1 767 ? -13.891 8.859 0.441 1 87.5 767 HIS B N 1
ATOM 11852 C CA . HIS B 1 767 ? -14.109 8.148 -0.812 1 87.5 767 HIS B CA 1
ATOM 11853 C C . HIS B 1 767 ? -14.984 6.914 -0.596 1 87.5 767 HIS B C 1
ATOM 11855 O O . HIS B 1 767 ? -15.273 6.184 -1.543 1 87.5 767 HIS B O 1
ATOM 11861 N N . HIS B 1 768 ? -15.406 6.707 0.552 1 94.06 768 HIS B N 1
ATOM 11862 C CA . HIS B 1 768 ? -16.25 5.562 0.86 1 94.06 768 HIS B CA 1
ATOM 11863 C C . HIS B 1 768 ? -17.547 6.004 1.55 1 94.06 768 HIS B C 1
ATOM 11865 O O . HIS B 1 768 ? -17.5 6.676 2.584 1 94.06 768 HIS B O 1
ATOM 11871 N N . PHE B 1 769 ? -18.656 5.637 1.025 1 95.12 769 PHE B N 1
ATOM 11872 C CA . PHE B 1 769 ? -19.953 6.109 1.494 1 95.12 769 PHE B CA 1
ATOM 11873 C C . PHE B 1 769 ? -20.156 5.762 2.963 1 95.12 769 PHE B C 1
ATOM 11875 O O . PHE B 1 769 ? -20.531 6.621 3.764 1 95.12 769 PHE B O 1
ATOM 11882 N N . GLY B 1 770 ? -19.922 4.449 3.32 1 94.5 770 GLY B N 1
ATOM 11883 C CA . GLY B 1 770 ? -20.094 4.016 4.699 1 94.5 770 GLY B CA 1
ATOM 11884 C C . GLY B 1 770 ? -19.219 4.777 5.676 1 94.5 770 GLY B C 1
ATOM 11885 O O . GLY B 1 770 ? -19.672 5.164 6.754 1 94.5 770 GLY B O 1
ATOM 11886 N N . ALA B 1 771 ? -17.953 4.973 5.352 1 94.69 771 ALA B N 1
ATOM 11887 C CA . ALA B 1 771 ? -17.031 5.719 6.199 1 94.69 771 ALA B CA 1
ATOM 11888 C C . ALA B 1 771 ? -17.453 7.184 6.316 1 94.69 771 ALA B C 1
ATOM 11890 O O . ALA B 1 771 ? -17.281 7.801 7.371 1 94.69 771 ALA B O 1
ATOM 11891 N N . ALA B 1 772 ? -17.984 7.738 5.23 1 93.88 772 ALA B N 1
ATOM 11892 C CA . ALA B 1 772 ? -18.484 9.109 5.266 1 93.88 772 ALA B CA 1
ATOM 11893 C C . ALA B 1 772 ? -19.672 9.234 6.219 1 93.88 772 ALA B C 1
ATOM 11895 O O . ALA B 1 772 ? -19.766 10.211 6.973 1 93.88 772 ALA B O 1
ATOM 11896 N N . CYS B 1 773 ? -20.547 8.297 6.137 1 94.62 773 CYS B N 1
ATOM 11897 C CA . CYS B 1 773 ? -21.688 8.297 7.059 1 94.62 773 CYS B CA 1
ATOM 11898 C C . CYS B 1 773 ? -21.203 8.188 8.5 1 94.62 773 CYS B C 1
ATOM 11900 O O . CYS B 1 773 ? -21.719 8.883 9.383 1 94.62 773 CYS B O 1
ATOM 11902 N N . ALA B 1 774 ? -20.234 7.281 8.734 1 93.88 774 ALA B N 1
ATOM 11903 C CA . ALA B 1 774 ? -19.688 7.121 10.078 1 93.88 774 ALA B CA 1
ATOM 11904 C C . ALA B 1 774 ? -19.047 8.422 10.57 1 93.88 774 ALA B C 1
ATOM 11906 O O . ALA B 1 774 ? -19.141 8.75 11.758 1 93.88 774 ALA B O 1
ATOM 11907 N N . ARG B 1 775 ? -18.438 9.141 9.68 1 92 775 ARG B N 1
ATOM 11908 C CA . ARG B 1 775 ? -17.828 10.422 10.039 1 92 775 ARG B CA 1
ATOM 11909 C C . ARG B 1 775 ? -18.891 11.406 10.547 1 92 775 ARG B C 1
ATOM 11911 O O . ARG B 1 775 ? -18.656 12.117 11.523 1 92 775 ARG B O 1
ATOM 11918 N N . VAL B 1 776 ? -20.031 11.461 9.898 1 91.38 776 VAL B N 1
ATOM 11919 C CA . VAL B 1 776 ? -21.109 12.344 10.328 1 91.38 776 VAL B CA 1
ATOM 11920 C C . VAL B 1 776 ? -21.562 11.969 11.742 1 91.38 776 VAL B C 1
ATOM 11922 O O . VAL B 1 776 ? -21.703 12.828 12.602 1 91.38 776 VAL B O 1
ATOM 11925 N N . ARG B 1 777 ? -21.703 10.695 11.969 1 92.12 777 ARG B N 1
ATOM 11926 C CA . ARG B 1 777 ? -22.125 10.219 13.273 1 92.12 777 ARG B CA 1
ATOM 11927 C C . ARG B 1 777 ? -21.094 10.539 14.344 1 92.12 777 ARG B C 1
ATOM 11929 O O . ARG B 1 777 ? -21.438 10.844 15.492 1 92.12 777 ARG B O 1
ATOM 11936 N N . LEU B 1 778 ? -19.875 10.383 13.984 1 90.81 778 LEU B N 1
ATOM 11937 C CA . LEU B 1 778 ? -18.781 10.68 14.914 1 90.81 778 LEU B CA 1
ATOM 11938 C C . LEU B 1 778 ? -18.734 12.164 15.234 1 90.81 778 LEU B C 1
ATOM 11940 O O . LEU B 1 778 ? -18.469 12.555 16.375 1 90.81 778 LEU B O 1
ATOM 11944 N N . LEU B 1 779 ? -19.047 13.008 14.227 1 86.81 779 LEU B N 1
ATOM 11945 C CA . LEU B 1 779 ? -19.094 14.453 14.445 1 86.81 779 LEU B CA 1
ATOM 11946 C C . LEU B 1 779 ? -20.266 14.82 15.367 1 86.81 779 LEU B C 1
ATOM 11948 O O . LEU B 1 779 ? -20.156 15.766 16.156 1 86.81 779 LEU B O 1
ATOM 11952 N N . ASP B 1 780 ? -21.312 14.039 15.266 1 87.69 780 ASP B N 1
ATOM 11953 C CA . ASP B 1 780 ? -22.453 14.258 16.141 1 87.69 780 ASP B CA 1
ATOM 11954 C C . ASP B 1 780 ? -22.078 14.039 17.609 1 87.69 780 ASP B C 1
ATOM 11956 O O . ASP B 1 780 ? -22.625 14.688 18.5 1 87.69 780 ASP B O 1
ATOM 11960 N N . GLU B 1 781 ? -21.125 13.148 17.812 1 86.31 781 GLU B N 1
ATOM 11961 C CA . GLU B 1 781 ? -20.719 12.797 19.172 1 86.31 781 GLU B CA 1
ATOM 11962 C C . GLU B 1 781 ? -19.531 13.648 19.625 1 86.31 781 GLU B C 1
ATOM 11964 O O . GLU B 1 781 ? -19.469 14.047 20.797 1 86.31 781 GLU B O 1
ATOM 11969 N N . LEU B 1 782 ? -18.594 13.93 18.734 1 84.19 782 LEU B N 1
ATOM 11970 C CA . LEU B 1 782 ? -17.328 14.531 19.109 1 84.19 782 LEU B CA 1
ATOM 11971 C C . LEU B 1 782 ? -17.312 16.016 18.766 1 84.19 782 LEU B C 1
ATOM 11973 O O . LEU B 1 782 ? -16.531 16.781 19.344 1 84.19 782 LEU B O 1
ATOM 11977 N N . GLY B 1 783 ? -18.266 16.422 17.906 1 82.38 783 GLY B N 1
ATOM 11978 C CA . GLY B 1 783 ? -18.156 17.766 17.391 1 82.38 783 GLY B CA 1
ATOM 11979 C C . GLY B 1 783 ? -16.922 17.984 16.531 1 82.38 783 GLY B C 1
ATOM 11980 O O . GLY B 1 783 ? -16.25 17.031 16.156 1 82.38 783 GLY B O 1
ATOM 11981 N N . PRO B 1 784 ? -16.609 19.219 16.094 1 80.19 784 PRO B N 1
ATOM 11982 C CA . PRO B 1 784 ? -17.453 20.406 16.203 1 80.19 784 PRO B CA 1
ATOM 11983 C C . PRO B 1 784 ? -18.641 20.391 15.227 1 80.19 784 PRO B C 1
ATOM 11985 O O . PRO B 1 784 ? -18.531 19.828 14.133 1 80.19 784 PRO B O 1
ATOM 11988 N N . ASP B 1 785 ? -19.594 21.125 15.555 1 77 785 ASP B N 1
ATOM 11989 C CA . ASP B 1 785 ? -20.828 21.156 14.766 1 77 785 ASP B CA 1
ATOM 11990 C C . ASP B 1 785 ? -20.594 21.828 13.422 1 77 785 ASP B C 1
ATOM 11992 O O . ASP B 1 785 ? -21.281 21.531 12.438 1 77 785 ASP B O 1
ATOM 11996 N N . SER B 1 786 ? -19.609 22.641 13.375 1 72.44 786 SER B N 1
ATOM 11997 C CA . SER B 1 786 ? -19.344 23.406 12.164 1 72.44 786 SER B CA 1
ATOM 11998 C C . SER B 1 786 ? -18.891 22.5 11.023 1 72.44 786 SER B C 1
ATOM 12000 O O . SER B 1 786 ? -19 22.875 9.852 1 72.44 786 SER B O 1
ATOM 12002 N N . ALA B 1 787 ? -18.453 21.312 11.328 1 77.75 787 ALA B N 1
ATOM 12003 C CA . ALA B 1 787 ? -17.922 20.406 10.312 1 77.75 787 ALA B CA 1
ATOM 12004 C C . ALA B 1 787 ? -19.016 19.469 9.781 1 77.75 787 ALA B C 1
ATOM 12006 O O . ALA B 1 787 ? -18.828 18.812 8.758 1 77.75 787 ALA B O 1
ATOM 12007 N N . ARG B 1 788 ? -20.125 19.422 10.43 1 83.75 788 ARG B N 1
ATOM 12008 C CA . ARG B 1 788 ? -21.172 18.422 10.148 1 83.75 788 ARG B CA 1
ATOM 12009 C C . ARG B 1 788 ? -21.766 18.641 8.758 1 83.75 788 ARG B C 1
ATOM 12011 O O . ARG B 1 788 ? -21.922 17.688 7.996 1 83.75 788 ARG B O 1
ATOM 12018 N N . PRO B 1 789 ? -22.094 19.922 8.383 1 78.81 789 PRO B N 1
ATOM 12019 C CA . PRO B 1 789 ? -22.719 20.094 7.07 1 78.81 789 PRO B CA 1
ATOM 12020 C C . PRO B 1 789 ? -21.828 19.625 5.926 1 78.81 789 PRO B C 1
ATOM 12022 O O . PRO B 1 789 ? -22.312 18.984 4.992 1 78.81 789 PRO B O 1
ATOM 12025 N N . ALA B 1 790 ? -20.578 19.906 6.023 1 77.25 790 ALA B N 1
ATOM 12026 C CA . ALA B 1 790 ? -19.656 19.453 4.984 1 77.25 790 ALA B CA 1
ATOM 12027 C C . ALA B 1 790 ? -19.578 17.922 4.949 1 77.25 790 ALA B C 1
ATOM 12029 O O . ALA B 1 790 ? -19.469 17.328 3.877 1 77.25 790 ALA B O 1
ATOM 12030 N N . ALA B 1 791 ? -19.562 17.328 6.078 1 86.62 791 ALA B N 1
ATOM 12031 C CA . ALA B 1 791 ? -19.516 15.867 6.168 1 86.62 791 ALA B CA 1
ATOM 12032 C C . ALA B 1 791 ? -20.766 15.242 5.57 1 86.62 791 ALA B C 1
ATOM 12034 O O . ALA B 1 791 ? -20.688 14.227 4.867 1 86.62 791 ALA B O 1
ATOM 12035 N N . VAL B 1 792 ? -21.906 15.844 5.828 1 89.06 792 VAL B N 1
ATOM 12036 C CA . VAL B 1 792 ? -23.172 15.344 5.285 1 89.06 792 VAL B CA 1
ATOM 12037 C C . VAL B 1 792 ? -23.172 15.5 3.766 1 89.06 792 VAL B C 1
ATOM 12039 O O . VAL B 1 792 ? -23.609 14.609 3.043 1 89.06 792 VAL B O 1
ATOM 12042 N N . ALA B 1 793 ? -22.672 16.625 3.357 1 83.12 793 ALA B N 1
ATOM 12043 C CA . ALA B 1 793 ? -22.594 16.859 1.919 1 83.12 793 ALA B CA 1
ATOM 12044 C C . ALA B 1 793 ? -21.719 15.82 1.233 1 83.12 793 ALA B C 1
ATOM 12046 O O . ALA B 1 793 ? -22.031 15.359 0.132 1 83.12 793 ALA B O 1
ATOM 12047 N N . ARG B 1 794 ? -20.672 15.492 1.87 1 86.62 794 ARG B N 1
ATOM 12048 C CA . ARG B 1 794 ? -19.781 14.477 1.308 1 86.62 794 ARG B CA 1
ATOM 12049 C C . ARG B 1 794 ? -20.469 13.117 1.253 1 86.62 794 ARG B C 1
ATOM 12051 O O . ARG B 1 794 ? -20.344 12.391 0.262 1 86.62 794 ARG B O 1
ATOM 12058 N N . ALA B 1 795 ? -21.141 12.742 2.316 1 92.44 795 ALA B N 1
ATOM 12059 C CA . ALA B 1 795 ? -21.891 11.492 2.336 1 92.44 795 ALA B CA 1
ATOM 12060 C C . ALA B 1 795 ? -22.938 11.461 1.216 1 92.44 795 ALA B C 1
ATOM 12062 O O . ALA B 1 795 ? -23.109 10.43 0.554 1 92.44 795 ALA B O 1
ATOM 12063 N N . ARG B 1 796 ? -23.5 12.594 1.006 1 90.62 796 ARG B N 1
ATOM 12064 C CA . ARG B 1 796 ? -24.5 12.695 -0.054 1 90.62 796 ARG B CA 1
ATOM 12065 C C . ARG B 1 796 ? -23.859 12.539 -1.429 1 90.62 796 ARG B C 1
ATOM 12067 O O . ARG B 1 796 ? -24.422 11.867 -2.305 1 90.62 796 ARG B O 1
ATOM 12074 N N . ALA B 1 797 ? -22.719 13.109 -1.589 1 87.56 797 ALA B N 1
ATOM 12075 C CA . ALA B 1 797 ? -22 13.023 -2.859 1 87.56 797 ALA B CA 1
ATOM 12076 C C . ALA B 1 797 ? -21.594 11.586 -3.158 1 87.56 797 ALA B C 1
ATOM 12078 O O . ALA B 1 797 ? -21.531 11.18 -4.32 1 87.56 797 ALA B O 1
ATOM 12079 N N . LEU B 1 798 ? -21.328 10.805 -2.137 1 91.62 798 LEU B N 1
ATOM 12080 C CA . LEU B 1 798 ? -20.828 9.445 -2.297 1 91.62 798 LEU B CA 1
ATOM 12081 C C . LEU B 1 798 ? -21.984 8.445 -2.311 1 91.62 798 LEU B C 1
ATOM 12083 O O . LEU B 1 798 ? -21.781 7.254 -2.539 1 91.62 798 LEU B O 1
ATOM 12087 N N . ALA B 1 799 ? -23.188 8.867 -2.092 1 93.75 799 ALA B N 1
ATOM 12088 C CA . ALA B 1 799 ? -24.344 7.98 -1.938 1 93.75 799 ALA B CA 1
ATOM 12089 C C . ALA B 1 799 ? -24.734 7.352 -3.271 1 93.75 799 ALA B C 1
ATOM 12091 O O . ALA B 1 799 ? -25.219 6.219 -3.311 1 93.75 799 ALA B O 1
ATOM 12092 N N . GLY B 1 800 ? -24.438 8.023 -4.418 1 92.56 800 GLY B N 1
ATOM 12093 C CA . GLY B 1 800 ? -24.969 7.555 -5.688 1 92.56 800 GLY B CA 1
ATOM 12094 C C . GLY B 1 800 ? -26.484 7.457 -5.703 1 92.56 800 GLY B C 1
ATOM 12095 O O . GLY B 1 800 ? -27.172 8.414 -5.363 1 92.56 800 GLY B O 1
ATOM 12096 N N . GLU B 1 801 ? -26.984 6.262 -6.02 1 94.19 801 GLU B N 1
ATOM 12097 C CA . GLU B 1 801 ? -28.422 6.027 -6.098 1 94.19 801 GLU B CA 1
ATOM 12098 C C . GLU B 1 801 ? -28.984 5.578 -4.75 1 94.19 801 GLU B C 1
ATOM 12100 O O . GLU B 1 801 ? -30.188 5.32 -4.625 1 94.19 801 GLU B O 1
ATOM 12105 N N . ARG B 1 802 ? -28.156 5.551 -3.691 1 92.81 802 ARG B N 1
ATOM 12106 C CA . ARG B 1 802 ? -28.578 5.156 -2.354 1 92.81 802 ARG B CA 1
ATOM 12107 C C . ARG B 1 802 ? -29.219 6.328 -1.616 1 92.81 802 ARG B C 1
ATOM 12109 O O . ARG B 1 802 ? -28.891 7.488 -1.876 1 92.81 802 ARG B O 1
ATOM 12116 N N . ALA B 1 803 ? -30.047 5.957 -0.762 1 90.31 803 ALA B N 1
ATOM 12117 C CA . ALA B 1 803 ? -30.609 6.984 0.113 1 90.31 803 ALA B CA 1
ATOM 12118 C C . ALA B 1 803 ? -29.719 7.234 1.316 1 90.31 803 ALA B C 1
ATOM 12120 O O . ALA B 1 803 ? -29.094 6.309 1.835 1 90.31 803 ALA B O 1
ATOM 12121 N N . LEU B 1 804 ? -29.625 8.492 1.733 1 92 804 LEU B N 1
ATOM 12122 C CA . LEU B 1 804 ? -28.906 8.789 2.971 1 92 804 LEU B CA 1
ATOM 12123 C C . LEU B 1 804 ? -29.672 8.25 4.18 1 92 804 LEU B C 1
ATOM 12125 O O . LEU B 1 804 ? -30.891 8.344 4.234 1 92 804 LEU B O 1
ATOM 12129 N N . PRO B 1 805 ? -28.938 7.664 5.078 1 89.56 805 PRO B N 1
ATOM 12130 C CA . PRO B 1 805 ? -29.625 7.234 6.301 1 89.56 805 PRO B CA 1
ATOM 12131 C C . PRO B 1 805 ? -30.406 8.359 6.965 1 89.56 805 PRO B C 1
ATOM 12133 O O . PRO B 1 805 ? -29.969 9.508 6.973 1 89.56 805 PRO B O 1
ATOM 12136 N N . ALA B 1 806 ? -31.484 8.078 7.527 1 84.62 806 ALA B N 1
ATOM 12137 C CA . ALA B 1 806 ? -32.438 9.047 8.078 1 84.62 806 ALA B CA 1
ATOM 12138 C C . ALA B 1 806 ? -31.812 9.836 9.219 1 84.62 806 ALA B C 1
ATOM 12140 O O . ALA B 1 806 ? -32.125 11.008 9.43 1 84.62 806 ALA B O 1
ATOM 12141 N N . ASP B 1 807 ? -30.906 9.219 9.914 1 84.88 807 ASP B N 1
ATOM 12142 C CA . ASP B 1 807 ? -30.297 9.867 11.078 1 84.88 807 ASP B CA 1
ATOM 12143 C C . ASP B 1 807 ? -29.344 10.969 10.656 1 84.88 807 ASP B C 1
ATOM 12145 O O . ASP B 1 807 ? -28.969 11.82 11.469 1 84.88 807 ASP B O 1
ATOM 12149 N N . LEU B 1 808 ? -28.984 11.078 9.391 1 87.81 808 LEU B N 1
ATOM 12150 C CA . LEU B 1 808 ? -28.016 12.062 8.93 1 87.81 808 LEU B CA 1
ATOM 12151 C C . LEU B 1 808 ? -28.719 13.289 8.359 1 87.81 808 LEU B C 1
ATOM 12153 O O . LEU B 1 808 ? -28.078 14.328 8.141 1 87.81 808 LEU B O 1
ATOM 12157 N N . VAL B 1 809 ? -29.938 13.328 8.039 1 77.12 809 VAL B N 1
ATOM 12158 C CA . VAL B 1 809 ? -30.703 14.422 7.438 1 77.12 809 VAL B CA 1
ATOM 12159 C C . VAL B 1 809 ? -31.25 15.336 8.531 1 77.12 809 VAL B C 1
ATOM 12161 O O . VAL B 1 809 ? -31.75 14.859 9.555 1 77.12 809 VAL B O 1
ATOM 12164 N N . PRO B 1 810 ? -30.719 16.688 8.539 1 62.97 810 PRO B N 1
ATOM 12165 C CA . PRO B 1 810 ? -31.266 17.594 9.562 1 62.97 810 PRO B CA 1
ATOM 12166 C C . PRO B 1 810 ? -32.781 17.516 9.664 1 62.97 810 PRO B C 1
ATOM 12168 O O . PRO B 1 810 ? -33.469 17.281 8.664 1 62.97 810 PRO B O 1
ATOM 12171 N N . ALA B 1 811 ? -33.344 17.422 10.797 1 46.56 811 ALA B N 1
ATOM 12172 C CA . ALA B 1 811 ? -34.781 17.688 10.977 1 46.56 811 ALA B CA 1
ATOM 12173 C C . ALA B 1 811 ? -35.188 19.016 10.367 1 46.56 811 ALA B C 1
ATOM 12175 O O . ALA B 1 811 ? -34.562 20.047 10.672 1 46.56 811 ALA B O 1
ATOM 12176 N N . SER B 1 812 ? -35.531 19.141 9.133 1 39.91 812 SER B N 1
ATOM 12177 C CA . SER B 1 812 ? -36.156 20.391 8.68 1 39.91 812 SER B CA 1
ATOM 12178 C C . SER B 1 812 ? -37.031 21 9.773 1 39.91 812 SER B C 1
ATOM 12180 O O . SER B 1 812 ? -37.938 20.344 10.289 1 39.91 812 SER B O 1
ATOM 12182 N N . ARG B 1 813 ? -36.594 21.844 10.625 1 36.94 813 ARG B N 1
ATOM 12183 C CA . ARG B 1 813 ? -37.5 22.719 11.336 1 36.94 813 ARG B CA 1
ATOM 12184 C C . ARG B 1 813 ? -38.531 23.328 10.367 1 36.94 813 ARG B C 1
ATOM 12186 O O . ARG B 1 813 ? -38.312 24.422 9.844 1 36.94 813 ARG B O 1
ATOM 12193 N N . LEU B 1 814 ? -39.031 22.719 9.305 1 33.19 814 LEU B N 1
ATOM 12194 C CA . LEU B 1 814 ? -40.25 23.266 8.734 1 33.19 814 LEU B CA 1
ATOM 12195 C C . LEU B 1 814 ? -41.281 23.484 9.82 1 33.19 814 LEU B C 1
ATOM 12197 O O . LEU B 1 814 ? -41.812 22.531 10.391 1 33.19 814 LEU B O 1
ATOM 12201 N N . GLY B 1 815 ? -41.031 24.453 10.68 1 29.28 815 GLY B N 1
ATOM 12202 C CA . GLY B 1 815 ? -42.125 25 11.484 1 29.28 815 GLY B CA 1
ATOM 12203 C C . GLY B 1 815 ? -43.375 25.25 10.688 1 29.28 815 GLY B C 1
ATOM 12204 O O . GLY B 1 815 ? -43.312 25.625 9.508 1 29.28 815 GLY B O 1
ATOM 12205 N N . PRO B 1 816 ? -44.406 24.516 10.898 1 30.02 816 PRO B N 1
ATOM 12206 C CA . PRO B 1 816 ? -45.719 24.859 10.305 1 30.02 816 PRO B CA 1
ATOM 12207 C C . PRO B 1 816 ? -46.031 26.344 10.383 1 30.02 816 PRO B C 1
ATOM 12209 O O . PRO B 1 816 ? -45.75 27 11.391 1 30.02 816 PRO B O 1
ATOM 12212 N N . ALA B 1 817 ? -45.844 27.078 9.266 1 31.7 817 ALA B N 1
ATOM 12213 C CA . ALA B 1 817 ? -46.438 28.406 9.156 1 31.7 817 ALA B CA 1
ATOM 12214 C C . ALA B 1 817 ? -47.812 28.438 9.781 1 31.7 817 ALA B C 1
ATOM 12216 O O . ALA B 1 817 ? -48.656 27.562 9.516 1 31.7 817 ALA B O 1
ATOM 12217 N N . ARG B 1 818 ? -47.969 29.188 10.906 1 29.84 818 ARG B N 1
ATOM 12218 C CA . ARG B 1 818 ? -49.219 29.547 11.586 1 29.84 818 ARG B CA 1
ATOM 12219 C C . ARG B 1 818 ? -50.25 30.094 10.602 1 29.84 818 ARG B C 1
ATOM 12221 O O . ARG B 1 818 ? -49.969 31.047 9.875 1 29.84 818 ARG B O 1
ATOM 12228 N N . SER B 1 819 ? -51.125 29.328 10 1 29.11 819 SER B N 1
ATOM 12229 C CA . SER B 1 819 ? -52.344 29.672 9.312 1 29.11 819 SER B CA 1
ATOM 12230 C C . SER B 1 819 ? -53.188 30.641 10.133 1 29.11 819 SER B C 1
ATOM 12232 O O . SER B 1 819 ? -54.406 30.703 9.977 1 29.11 819 SER B O 1
ATOM 12234 N N . GLY B 1 820 ? -52.531 31.453 11.086 1 22.92 820 GLY B N 1
ATOM 12235 C CA . GLY B 1 820 ? -53.531 32.156 11.859 1 22.92 820 GLY B CA 1
ATOM 12236 C C . GLY B 1 820 ? -54.469 33 11 1 22.92 820 GLY B C 1
ATOM 12237 O O . GLY B 1 820 ? -55.531 32.531 10.602 1 22.92 820 GLY B O 1
ATOM 12238 N N . GLU B 1 821 ? -54.5 34.438 11.211 1 26.09 821 GLU B N 1
ATOM 12239 C CA . GLU B 1 821 ? -55.562 35.344 11.578 1 26.09 821 GLU B CA 1
ATOM 12240 C C . GLU B 1 821 ? -56.219 35.969 10.344 1 26.09 821 GLU B C 1
ATOM 12242 O O . GLU B 1 821 ? -57.094 36.844 10.453 1 26.09 821 GLU B O 1
ATOM 12247 N N . MET B 1 822 ? -55.812 35.812 9.094 1 23.31 822 MET B N 1
ATOM 12248 C CA . MET B 1 822 ? -56.531 36.781 8.281 1 23.31 822 MET B CA 1
ATOM 12249 C C . MET B 1 822 ? -58 36.406 8.172 1 23.31 822 MET B C 1
ATOM 12251 O O . MET B 1 822 ? -58.469 36 7.105 1 23.31 822 MET B O 1
ATOM 12255 N N . ALA B 1 823 ? -58.656 35.625 9.156 1 25.05 823 ALA B N 1
ATOM 12256 C CA . ALA B 1 823 ? -60.094 35.594 8.875 1 25.05 823 ALA B CA 1
ATOM 12257 C C . ALA B 1 823 ? -60.719 36.969 9.023 1 25.05 823 ALA B C 1
ATOM 12259 O O . ALA B 1 823 ? -61.531 37.406 8.18 1 25.05 823 ALA B O 1
ATOM 12260 N N . SER B 1 824 ? -60.844 37.469 10.297 1 22.61 824 SER B N 1
ATOM 12261 C CA . SER B 1 824 ? -62.156 38.125 10.539 1 22.61 824 SER B CA 1
ATOM 12262 C C . SER B 1 824 ? -62.156 39.562 10.008 1 22.61 824 SER B C 1
ATOM 12264 O O . SER B 1 824 ? -62.969 40.375 10.414 1 22.61 824 SER B O 1
ATOM 12266 N N . ALA B 1 825 ? -61.375 40.125 9.203 1 23.39 825 ALA B N 1
ATOM 12267 C CA . ALA B 1 825 ? -61.812 41.469 8.914 1 23.39 825 ALA B CA 1
ATOM 12268 C C . ALA B 1 825 ? -63.156 41.438 8.18 1 23.39 825 ALA B C 1
ATOM 12270 O O . ALA B 1 825 ? -63.594 42.469 7.652 1 23.39 825 ALA B O 1
ATOM 12271 N N . ASP B 1 826 ? -64.125 40.438 8.555 1 19.59 826 ASP B N 1
ATOM 12272 C CA . ASP B 1 826 ? -65.5 40.969 8.695 1 19.59 826 ASP B CA 1
ATOM 12273 C C . ASP B 1 826 ? -65.688 41.562 10.078 1 19.59 826 ASP B C 1
ATOM 12275 O O . ASP B 1 826 ? -65.25 41 11.086 1 19.59 826 ASP B O 1
#

Secondary structure (DSSP, 8-state):
----S-EEEETTEEEETTTTEEEETTEEE---HHHHHHHHHHHHTTTSPEEHHHHHHHHH-S----HHHHHHHHHHHHHHH-SS-SS-SEEEETTTEEEE-S--EEEPGGGGT-----------------------------------------------------TT--STTHHHHHHHHHHT-----------S---S-----S--EEEPPPB--S-GGGHHHHHHHHHHHHHHHHHTT--B--HHHHHHHHHT---STTHHHHHHHHH-PEEEEEEEEEETTEEEEEEEEEETTEEEEEEEEEESSHHHHHHHHHHHHHHHTT--PPPPPSS-HHHHHHHHHHHHHHHTT-HHHHHHHHHHS-HHHHTSHHHHHHHHHHHHHTT-HHHHHHHHHHHHHHS-TTTTHHHHHHHHHHHHHHHHHTT-HHHHHHHHHHHHHHS-TTTSHHHHHHHHHHHHHHHHHTT-HHHHHHHHHHHHHHHTTTT-HHHHHHHHHHHHHHHHHTT-HHHHHHHHHHHHHHHHHTT-HHHHHHHHHHHHHHHHHTT-HHHHHHHHHH----S-S-HHHHHHHHHHHHHHHHHTT-HHHHHHHHHHHHHHHTT-GGGHHHHHHHHHHHHHHHHHTT--HHHHHHHHHHHHHHHTT-GGGHHHHHHHHHHHHHHHHHTT-HHHHHHHHHHHHHHHHHS--HHHHHHHHHHHHHHHHHHT-HHHHHHHHHHHHHH--TT--HHHHHHHHHHHPSPPTT-TTHHHHHHHHHHHHHHHHTT-HHHHHHHHHHHHHH--GGGHHHHHHHHHHHHTTSPPPGGGS-----------------/----S-EEEETTEEEETTTTEEEETTEEE---HHHHHHHHHHHHTTTSPEEHHHHHHHHH-S----HHHHHHHHHHHHHHH-SS-SS-SEEEETTTEEEE-S--EEEPGGGGT-----------------------------------------------------TT--STTHHHHHHHHHHT-----------S---S-----S--EEEPPPB--S-GGGHHHHHHHHHHHHHHHHHTT--B--HHHHHHHHHT---STTHHHHHHHHH-PEEEEEEEEEETTEEEEEEEEEETTEEEEEEEEEESSHHHHHHHHHHHHHHHTT--PPPPPSS-HHHHHHHHHHHHHHHTT-HHHHHHHHHHS-HHHHTSHHHHHHHHHHHHHTT-HHHHHHHHHHHHHHS-TTTTHHHHHHHHHHHHHHHHHTT-HHHHHHHHHHHHHHS-TTTSHHHHHHHHHHHHHHHHHTT-HHHHHHHHHHHHHHHTTTT-HHHHHHHHHHHHHHHHHTT-HHHHHHHHHHHHHHHHHTT-HHHHHHHHHHHHHHHHHTT-HHHHHHHHHH----S-S-HHHHHHHHHHHHHHHHHTT-HHHHHHHHHHHHHHHTT-GGGHHHHHHHHHHHHHHHHHTT--HHHHHHHHHHHHHHHTT-GGGHHHHHHHHHHHHHHHHHTT-HHHHHHHHHHHHHHHHHS--HHHHHHHHHHHHHHHHHHT-HHHHHHHHHHHHHH--TT--HHHHHHHHHHHPSPPTT-TTHHHHHHHHHHHHHHHHTT-HHHHHHHHHHHHHH--GGGHHHHHHHHHHHHTTSPPPGGGS-----------STT---

Foldseek 3Di:
DQPDQKWKDFVQWIQGPLVLFIGGVNHTDDDDSLLSQLVSVQLVPQVDFAFPVRSCCQRVNPDPDDPVVLVVSVVVVQVVQVPDDPQGQWDADPPGGIHGNTDIDIDDPVVSPDDDPPDPDDDDDDDDDDDDDDDDDDDDDDDDYDDDDDDDDDDDDFPAFFDDQDFAFFFFQQQLVLVLQVLQWLFDLDAQPVDDDQPDQLQFVQQEEEQAFEAEDDDPVCPLNRQLLSVLLQVQLVQLVGQYADVLLRVLLVSSCDDPPQSQVLVCRNLSYWYKYWYWDDDPQKIKIWIFTDDRPHTPDIFIAIDNANNVRSSVRSQVVSVVSPTHGDDDDPDDSVLSVLLSSLVSCVSNPVLVSNVVSLVPDDPVSNLPLSNLLSVLSSCVSVVVLVSSLVSLVVSLVVDDCPPCVPVNLVSLLVNLSSCVLVPNLVVSLVSLVVSLVVDDCVSCLQSNLSSLQSNLSSCLQVLNLVSSVVSLVSSQVRNSNSSHLLVQLSSLLSQLSSCSLQVNLVSNVVSLVSSCSSCSSSVSPLSNLQSLLSVLSSCSSLLNLVVNVSSLSVNHDPPSRGLSSNLSNLLSNLSSCLQQQVLVVSVVSLVVSCVSQPPDSNRLQSNLSSLLSVLSSCSQASHALVVSLVSLVVSLVSCVSRSSSVLSNLVSLLSNLVSCVSVVNLVVSQVSLVVQCVVLVVNPHLSSNLSSLLSNLVSCVVVVNVVSNVVSLVVLVVSDDPSDRLSSLLSSLVSCPPPDPPDPCNLVSLVVSCVSLVVSLQAGLSSLLSNLRSCVVNDDPVCNVVSLVSSVVSSHNGDDTPVSDPPPCPPPDPPDDPDDPD/DQPPQKWKDFVQWIQGPVVLFIGGVNHTDDDDSLLSQLVSVQLVPQVDFAFPVRSCCQRVNPDPDDPVVLVVSVVVNQVVQVPDDPQGQWDADPPGGIHGNTDIDIDDPVVSPDDDDDDDDDDDDDDDDDDDDDDDDDDDDPDDDDDYDDDDDDDDDFDQLADDQDFAFFFAPCQLVLVLQLLQWLFDLDAQPVDDDQPDQLQFVQQEEEQAFEAEDDDPVCPLNRQLLSVLLQVQLVQLVGQYADSLLRVLLVSSCDDPPQSQVLVCRNLSYWYKYWYWDDDPQKIKIWIFTDDRPHTPDIFIAMDNANNVRSSVRSQVVSVVSVTHTDDDDPDDSVLSVLLSSLVSCVSNPVLVSNVVSLVPDDPVSNLPLSNLLSVLSSCVSVVVLVSSLVSLVVSLVPDDCPPCVPVNLVSLLVNLSSCVLLPNLVVSLVSLVVSLVVDDCVSCLQSNLSSLQSNLSSCLQVLNLVSSVVSLVSSQVRNSNSSHLLVQLSSLLSQLSSCSLQVNLVSNVVSLVSSCSSCSSSVSPLSNLSSLLSVLSSCSSLLNLVVNVSSLSVNHDPPSRGLSSNLSNLLSNLSSCLQQQVLVVSVVSLVVSCVSQPPDSNRLQSNLSSLLSVLSSCSQAVHALVVSLVSLVVSLVSCVSRSSSLLSNLVSLLSNLSSCVSVVNLVVSQVSLVVQCVVLVVNPHLNSNLSSLLSVLVSCVVVVNVVSNVVSLVVLVVSDDPSDRLSSLLSSLVSCPPPDPPDPCNLVSLVVSCVSLVVSLQAGLSSLLSNLRSCVVNDDPVCNVVSLVSSVVSSHNGDDRPVSDPPPCPPPDPPDDPPDPD